Protein 8KDK (pdb70)

Radius of gyration: 38.36 Å; Cα contacts (8 Å, |Δi|>4): 3459; chains: 4; bounding box: 87×70×112 Å

InterPro domains:
  IPR004839 Aminotransferase, class I/classII, large domain [PF00155] (75-392)
  IPR015421 Pyridoxal phosphate-dependent transferase, major domain [G3DSA:3.40.640.10] (27-411)
  IPR015424 Pyridoxal phosphate-dependent transferase [SSF53383] (36-406)
  IPR050881 LL-diaminopimelate aminotransferase [PTHR42832] (30-378)

B-factor: mean 20.49, std 7.6, range [6.84, 66.03]

Foldseek 3Di:
DDACLVVCCVVQDDPDDRDDDVVSVLNNPADPPDGFHEFADLFASVFFDVLLVVLLVVCPVPPAFDFDPDLQADPLLQVLFCVLVCVLQVFDPPAQKGKGKWFAACVLVVLLLLLLLCVVDDDDAEEEEEEFVADDNCVSQVVNHHHYFYFYWDLVDQATDDQVSVVVSCVVCVVVVHQHAEYEAEQLTPPSRHQHDLNNLLSVLVVCVVSVHAYEYEDAQQLQFAPPDDHNRSNRSCVVVPNAQRYKYKYAVVLGSNNVRRMIMIMHHPVSVVCSSPPSSDHSSSSSSSSSVLSVDCVSVVVSNVLSNQLNVLVVLLVVLCVQLADFDKDNSRSGSKIKTFFAAQDAQVVLQSQCCNQQSYHWHFSNRPVHGGMTMGGRRYDCVHRVVSSVSSNPGDTCRRPHD/DLVVLVVVADPPDAFAEQADLFQPDDFDPLLVVLLVVCPVPPAFDFDPDLQFDVLLQVLVVVLVCVLLVADPDDQKGKGKWFAAVLVLVLLLLLLQCVVDDDDAAEEEEEAPADDSCVSCVVNHHHYFYFYWDLVDQATDDQVSVVVSVVVCVVVVHQHAEYEAEQLTPPSNHAHDLVRLLSVLVVCVVSVHAYEYECQQVLQFAPVDHHNRSNRSCVVVPSAQRYKYWYAPVLRSNVPRNMIMMIHRVVSVVCSSCPRCNVPDTHGSSSSSSSVSSLSVDVVNVVVSNVQSNQLNVLQVLLVVLCVQQADWDKDNSRSGSKIKTFFAAPDAQVRLQSQLCNQQSYHWHFSNRVVRGRMTMGGRRYDCVSSVVSSVSSNPGDTCSRPHPDDD/DDACLVVCCVPQDDPDDRDDDVVSVLSNVADPPDGFHEFADLFASVFFDPLLVVLLVVCPPPPAFDQDPDLQADPLLQVLQCVLVCVLLVFDPPAQKGKGKWFAACVLVVLLLLLLLCVVDDDDAEEEEEAAVADDNCVSCVVNHHHYFYFYWDLVDQATDDLVSVVVSVVVCVVVVHQHAEYEAEQLTPPSRHQHDLNNLLSVLVVCVVSVHAYEYEDAQQLQFAPPDHHNRSNRSCVVVPNAQRYKYKYDVVLGSNNVRRMIMIIHHPVSVVCSSPPSSDHSSSSSSSVSVLSVDCVSVVVSNVLSNQLNVLVVLLVVLCVQQADWDKDNSRSGSKIKTFFAAQDAQVVLQSQCCNQQSYHWHFSNRVVRGGMTMGGRRYDCVHRVVSSVSSNPGDTCSRHHDDDDDDD/DLVVLVVPADPPAAFAEQADLFQPDDFPPLLVVLLVVCPVPPAFDFDPDLLFDVLLQVLQVVLVCVLLVADPDDQKGKGKWFAAVLVVVLLLLLLQCVVDDDDAAAEEEAAPADDSCVSQVVSRHHYFYFYWDLVDQATDDLVSVVVSCVVCVVVVHQHAEYEAEQLTPPSRHAHDLVNLLSVLVVCVVSVHAYEYECAQQLQFAPVDHHNRSNRSCVVVPSAQRYKYWYAPVLRNNVPRNMIMMMHRPVSVCCSSCPRCNVPDTHGSSSSSSSVSSLSVDPVNVVVSNVLSNQLNVLQVLLVVLCVQQADWDKDNSRRGSKIKTFFAAQDALVRLQSQLCNQQSYHWHFSNRVVRGRMTMGGRRYDCVSSVVSSVSSNPRHTCSRPHDDHPPDD

Nearest PDB structures (foldseek):
  8kdk-assembly1_D  TM=1.002E+00  e=2.020E-85  Streptomyces caelestis
  8kdk-assembly1_A  TM=9.936E-01  e=7.874E-76  Streptomyces caelestis
  8kdl-assembly1_A  TM=9.633E-01  e=4.093E-44  Streptomyces lincolnensis
  1ynu-assembly1_A  TM=7.613E-01  e=6.357E-19  Malus domestica
  3piu-assembly1_A-2  TM=7.543E-01  e=3.228E-19  Malus domestica

Structure (mmCIF, N/CA/C/O backbone):
data_8KDK
#
_entry.id   8KDK
#
_cell.length_a   75.391
_cell.length_b   102.700
_cell.length_c   102.954
_cell.angle_alpha   90.000
_cell.angle_beta   92.440
_cell.angle_gamma   90.000
#
_symmetry.space_group_name_H-M   'P 1 21 1'
#
loop_
_entity.id
_entity.type
_entity.pdbx_description
1 polymer CcbF
2 water water
#
loop_
_atom_site.group_PDB
_atom_site.id
_atom_site.type_symbol
_atom_site.label_atom_id
_atom_site.label_alt_id
_atom_site.label_comp_id
_atom_site.label_asym_id
_atom_site.label_entity_id
_atom_site.label_seq_id
_atom_site.pdbx_PDB_ins_code
_atom_site.Cartn_x
_atom_site.Cartn_y
_atom_site.Cartn_z
_atom_site.occupancy
_atom_site.B_iso_or_equiv
_atom_site.auth_seq_id
_atom_site.auth_comp_id
_atom_site.auth_asym_id
_atom_site.auth_atom_id
_atom_site.pdbx_PDB_model_num
ATOM 1 N N . ALA A 1 6 ? -12.36800 26.80500 -7.33800 1.000 32.55000 6 ALA D N 1
ATOM 2 C CA . ALA A 1 6 ? -12.97800 27.48100 -6.19300 1.000 37.61000 6 ALA D CA 1
ATOM 3 C C . ALA A 1 6 ? -14.44800 27.05800 -5.96900 1.000 35.11000 6 ALA D C 1
ATOM 4 O O . ALA A 1 6 ? -15.13900 27.57200 -5.08100 1.000 29.90000 6 ALA D O 1
ATOM 6 N N . VAL A 1 7 ? -14.91200 26.11300 -6.77500 1.000 28.65000 7 VAL D N 1
ATOM 7 C CA . VAL A 1 7 ? -16.30700 25.68300 -6.76300 1.000 20.28000 7 VAL D CA 1
ATOM 8 C C . VAL A 1 7 ? -16.43500 24.47600 -5.84900 1.000 23.17000 7 VAL D C 1
ATOM 9 O O . VAL A 1 7 ? -15.68900 23.50100 -5.99900 1.000 24.59000 7 VAL D O 1
ATOM 13 N N . ASP A 1 8 ? -17.39300 24.52400 -4.92800 1.000 20.80000 8 ASP D N 1
ATOM 14 C CA . ASP A 1 8 ? -17.53800 23.49700 -3.91400 1.000 18.42000 8 ASP D CA 1
ATOM 15 C C . ASP A 1 8 ? -18.83800 22.72700 -4.11400 1.000 20.31000 8 ASP D C 1
ATOM 16 O O . ASP A 1 8 ? -19.50900 22.85000 -5.14000 1.000 21.14000 8 ASP D O 1
ATOM 21 N N . ASP A 1 9 ? -19.20600 21.94600 -3.09700 1.000 19.18000 9 ASP D N 1
ATOM 22 C CA . ASP A 1 9 ? -20.29900 20.98700 -3.16200 1.000 15.71000 9 ASP D CA 1
ATOM 23 C C . ASP A 1 9 ? -21.48600 21.35900 -2.28200 1.000 20.79000 9 ASP D C 1
ATOM 24 O O . ASP A 1 9 ? -22.45000 20.58100 -2.21800 1.000 19.27000 9 ASP D O 1
ATOM 29 N N . TRP A 1 10 ? -21.43600 22.49100 -1.56500 1.000 16.35000 10 TRP D N 1
ATOM 30 C CA . TRP A 1 10 ? -22.42300 22.71000 -0.51000 1.000 18.35000 10 TRP D CA 1
ATOM 31 C C . TRP A 1 10 ? -23.84500 22.79700 -1.06600 1.000 18.85000 10 TRP D C 1
ATOM 32 O O . TRP A 1 10 ? -24.77600 22.23300 -0.48000 1.000 17.80000 10 TRP D O 1
ATOM 43 N N . SER A 1 11 ? -24.05100 23.51500 -2.17600 1.000 19.43000 11 SER D N 1
ATOM 44 C CA . SER A 1 11 ? -25.42400 23.67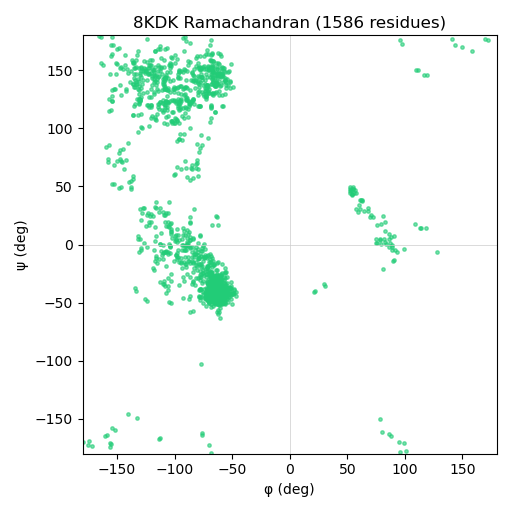500 -2.65600 1.000 15.50000 11 SER D CA 1
ATOM 45 C C . SER A 1 11 ? -26.03800 22.32400 -2.98800 1.000 19.46000 11 SER D C 1
ATOM 46 O O . SER A 1 11 ? -27.21000 22.07000 -2.69000 1.000 17.38000 11 SER D O 1
ATOM 49 N N . THR A 1 12 ? -25.24600 21.43900 -3.57800 1.000 14.87000 12 THR D N 1
ATOM 50 C CA . THR A 1 12 ? -25.73700 20.11400 -3.94600 1.000 15.99000 12 THR D CA 1
ATOM 51 C C . THR A 1 12 ? -25.91700 19.22400 -2.72400 1.000 15.52000 12 THR D C 1
ATOM 52 O O . THR A 1 12 ? -26.91300 18.49400 -2.61800 1.000 14.61000 12 THR D O 1
ATOM 56 N N . LEU A 1 13 ? -24.97400 19.27200 -1.78000 1.000 16.46000 13 LEU D N 1
ATOM 57 C CA . LEU A 1 13 ? -25.14100 18.48800 -0.56100 1.000 15.69000 13 LEU D CA 1
ATOM 58 C C . LEU A 1 13 ? -26.39800 18.90700 0.18300 1.000 17.27000 13 LEU D C 1
ATOM 59 O O . LEU A 1 13 ? -27.15400 18.06100 0.66900 1.000 17.18000 13 LEU D O 1
ATOM 64 N N . ARG A 1 14 ? -26.64100 20.21400 0.28200 1.000 18.40000 14 ARG D N 1
ATOM 65 C CA . ARG A 1 14 ? -27.87800 20.68300 0.88800 1.000 20.29000 14 ARG D CA 1
ATOM 66 C C . ARG A 1 14 ? -29.09900 20.09600 0.18100 1.000 19.74000 14 ARG D C 1
ATOM 67 O O . ARG A 1 14 ? -30.07100 19.69300 0.83400 1.000 17.36000 14 ARG D O 1
ATOM 75 N N . ARG A 1 15 ? -29.06600 20.03600 -1.15500 1.000 14.80000 15 ARG D N 1
ATOM 76 C CA . ARG A 1 15 ? -30.23500 19.56500 -1.89200 1.000 13.44000 15 ARG D CA 1
ATOM 77 C C . ARG A 1 15 ? -30.50300 18.08000 -1.67200 1.000 15.75000 15 ARG D C 1
ATOM 78 O O . ARG A 1 15 ? -31.67300 17.66300 -1.66100 1.000 17.54000 15 ARG D O 1
ATOM 86 N N . ILE A 1 16 ? -29.45400 17.27700 -1.46800 1.000 15.81000 16 ILE D N 1
ATOM 87 C CA . ILE A 1 16 ? -29.59600 15.82400 -1.40700 1.000 10.47000 16 ILE D CA 1
ATOM 88 C C . ILE A 1 16 ? -29.43700 15.26000 0.00500 1.000 17.56000 16 ILE D C 1
ATOM 89 O O . ILE A 1 16 ? -29.67400 14.05300 0.19800 1.000 14.32000 16 ILE D O 1
ATOM 94 N N . ALA A 1 17 ? -29.05900 16.08000 1.00300 1.000 12.68000 17 ALA D N 1
ATOM 95 C CA . ALA A 1 17 ? -28.79900 15.55500 2.34100 1.000 12.11000 17 ALA D CA 1
ATOM 96 C C . ALA A 1 17 ? -29.49700 16.26600 3.49800 1.000 20.25000 17 ALA D C 1
ATOM 97 O O . ALA A 1 17 ? -29.38700 15.79400 4.63500 1.000 19.18000 17 ALA D O 1
ATOM 99 N N . ILE A 1 18 ? -30.21200 17.36300 3.26700 1.000 18.14000 18 ILE D N 1
ATOM 100 C CA . ILE A 1 18 ? -30.77700 18.15800 4.35800 1.000 13.58000 18 ILE D CA 1
ATOM 101 C C . ILE A 1 18 ? -32.29800 18.08900 4.29300 1.000 13.04000 18 ILE D C 1
ATOM 102 O O . ILE A 1 18 ? -32.88200 18.33400 3.23700 1.000 18.31000 18 ILE D O 1
ATOM 107 N N . ASP A 1 19 ? -32.94100 17.81600 5.42700 1.000 15.34000 19 ASP D N 1
ATOM 108 C CA . ASP A 1 19 ? -34.39700 17.68000 5.45800 1.000 14.74000 19 ASP D CA 1
ATOM 109 C C . ASP A 1 19 ? -34.90400 17.99700 6.86100 1.000 21.94000 19 ASP D C 1
ATOM 110 O O . ASP A 1 19 ? -34.13500 18.02000 7.82500 1.000 24.61000 19 ASP D O 1
ATOM 115 N N . ALA A 1 20 ? -36.21800 18.23800 6.96700 1.000 21.63000 20 ALA D N 1
ATOM 116 C CA . ALA A 1 20 ? -36.86900 18.56100 8.23900 1.000 20.75000 20 ALA D CA 1
ATOM 117 C C . ALA A 1 20 ? -37.07200 17.34800 9.14200 1.000 23.13000 20 ALA D C 1
ATOM 118 O O . ALA A 1 20 ? -37.52300 17.50100 10.28600 1.000 27.51000 20 ALA D O 1
ATOM 120 N N . VAL A 1 21 ? -36.76600 16.15200 8.66700 1.000 20.45000 21 VAL D N 1
ATOM 121 C CA . VAL A 1 21 ? -36.83400 14.96100 9.49500 1.000 17.50000 21 VAL D CA 1
ATOM 122 C C . VAL A 1 21 ? -35.45500 14.32200 9.43700 1.000 20.19000 21 VAL D C 1
ATOM 123 O O . VAL A 1 21 ? -34.59300 14.78700 8.68300 1.000 17.72000 21 VAL D O 1
ATOM 127 N N . SER A 1 22 ? -35.25100 13.23800 10.18900 1.000 20.13000 22 SER D N 1
ATOM 128 C CA . SER A 1 22 ? -33.94600 12.58400 10.21600 1.000 20.28000 22 SER D CA 1
ATOM 129 C C . SER A 1 22 ? -33.58600 12.07900 8.83100 1.000 20.84000 22 SER D C 1
ATOM 130 O O . SER A 1 22 ? -34.40600 11.45300 8.14800 1.000 22.02000 22 SER D O 1
ATOM 133 N N . THR A 1 23 ? -32.36500 12.37100 8.39800 1.000 14.90000 23 THR D N 1
ATOM 134 C CA . THR A 1 23 ? -31.94600 11.93500 7.07800 1.000 13.64000 23 THR D CA 1
ATOM 135 C C . THR A 1 23 ? -31.21700 10.60700 7.12700 1.000 17.52000 23 THR D C 1
ATOM 136 O O . THR A 1 23 ? -30.84100 10.08500 6.07500 1.000 16.34000 23 THR D O 1
ATOM 140 N N . GLY A 1 24 ? -31.05400 10.03000 8.31200 1.000 15.59000 24 GLY D N 1
ATOM 141 C CA . GLY A 1 24 ? -30.32000 8.78400 8.40700 1.000 19.74000 24 GLY D CA 1
ATOM 142 C C . GLY A 1 24 ? -29.48400 8.67500 9.66000 1.000 17.06000 24 GLY D C 1
ATOM 143 O O . GLY A 1 24 ? -29.33700 9.64600 10.41000 1.000 15.16000 24 GLY D O 1
ATOM 144 N N . ARG A 1 25 ? -28.91900 7.49900 9.89000 1.000 13.48000 25 ARG D N 1
ATOM 145 C CA . ARG A 1 25 ? -28.18600 7.24400 11.12300 1.000 16.57000 25 ARG D CA 1
ATOM 146 C C . ARG A 1 25 ? -26.69300 7.47700 10.97600 1.000 18.85000 25 ARG D C 1
ATOM 147 O O . ARG A 1 25 ? -25.98900 7.52100 11.99200 1.000 21.95000 25 ARG D O 1
ATOM 155 N N . ASN A 1 26 ? -26.20500 7.64400 9.75100 1.000 20.32000 26 ASN D N 1
ATOM 156 C CA . ASN A 1 26 ? -24.78100 7.85600 9.53100 1.000 24.92000 26 ASN D CA 1
ATOM 157 C C . ASN A 1 26 ? -24.34700 9.17200 10.17300 1.000 22.88000 26 ASN D C 1
ATOM 158 O O . ASN A 1 26 ? -25.06700 10.17400 10.08500 1.000 20.81000 26 ASN D O 1
ATOM 160 N N . PRO A 1 27 ? -23.18600 9.20500 10.82800 1.000 21.05000 27 PRO D N 1
ATOM 161 C CA . PRO A 1 27 ? -22.76100 10.43600 11.51700 1.000 22.61000 27 PRO D CA 1
ATOM 162 C C . PRO A 1 27 ? -22.54600 11.62200 10.59100 1.000 19.73000 27 PRO D C 1
ATOM 163 O O . PRO A 1 27 ? -22.78500 12.76800 10.99900 1.000 19.53000 27 PRO D O 1
ATOM 167 N N . GLU A 1 28 ? -22.06600 11.38600 9.37300 1.000 18.54000 28 GLU D N 1
ATOM 168 C CA . GLU A 1 28 ? -21.75600 12.48000 8.45800 1.000 17.77000 28 GLU D CA 1
ATOM 169 C C . GLU A 1 28 ? -22.98800 13.31800 8.14400 1.000 16.41000 28 GLU D C 1
ATOM 170 O O . GLU A 1 28 ? -22.86600 14.51200 7.84700 1.000 16.27000 28 GLU D O 1
ATOM 176 N N . LEU A 1 29 ? -24.17900 12.71300 8.18800 1.000 14.59000 29 LEU D N 1
ATOM 177 C CA . LEU A 1 29 ? -25.40500 13.46400 7.95600 1.000 16.86000 29 LEU D CA 1
ATOM 178 C C . LEU A 1 29 ? -25.67100 14.48900 9.05500 1.000 18.97000 29 LEU D C 1
ATOM 179 O O . LEU A 1 29 ? -26.26200 15.53900 8.78300 1.000 17.42000 29 LEU D O 1
ATOM 184 N N . LYS A 1 30 ? -25.27400 14.20500 10.30500 1.000 17.01000 30 LYS D N 1
ATOM 185 C CA . LYS A 1 30 ? -25.38200 15.22600 11.34300 1.000 22.23000 30 LYS D CA 1
ATOM 186 C C . LYS A 1 30 ? -24.35600 16.32700 11.13300 1.000 18.18000 30 LYS D C 1
ATOM 187 O O . LYS A 1 30 ? -24.64800 17.50600 11.36100 1.000 21.17000 30 LYS D O 1
ATOM 193 N N . TRP A 1 31 ? -23.13000 15.96000 10.75300 1.000 17.21000 31 TRP D N 1
ATOM 194 C CA . TRP A 1 31 ? -22.11300 16.97200 10.47700 1.000 16.38000 31 TRP D CA 1
ATOM 195 C C . TRP A 1 31 ? -22.58000 17.92000 9.37100 1.000 18.63000 31 TRP D C 1
ATOM 196 O O . TRP A 1 31 ? -22.41700 19.14000 9.47400 1.000 18.70000 31 TRP D O 1
ATOM 207 N N . LEU A 1 32 ? -23.16900 17.37000 8.30500 1.000 20.05000 32 LEU D N 1
ATOM 208 C CA . LEU A 1 32 ? -23.68700 18.20000 7.21600 1.000 16.73000 32 LEU D CA 1
ATOM 209 C C . LEU A 1 32 ? -24.81200 19.10800 7.69700 1.000 18.64000 32 LEU D C 1
ATOM 210 O O . LEU A 1 32 ? -24.88500 20.27700 7.30700 1.000 20.27000 32 LEU D O 1
ATOM 215 N N . ALA A 1 33 ? -25.71000 18.58100 8.53100 1.000 18.33000 33 ALA D N 1
ATOM 216 C CA . ALA A 1 33 ? -26.81800 19.37900 9.04900 1.000 20.36000 33 ALA D CA 1
ATOM 217 C C . ALA A 1 33 ? -26.32200 20.54900 9.87800 1.000 29.26000 33 ALA D C 1
ATOM 218 O O . ALA A 1 33 ? -26.96500 21.60200 9.91300 1.000 28.44000 33 ALA D O 1
ATOM 220 N N . ASP A 1 34 ? -25.18500 20.38400 10.54400 1.000 26.67000 34 ASP D N 1
ATOM 221 C CA . ASP A 1 34 ? -24.59400 21.42400 11.37100 1.000 24.41000 34 ASP D CA 1
ATOM 222 C C . ASP A 1 34 ? -23.57900 22.27200 10.62300 1.000 26.31000 34 ASP D C 1
ATOM 223 O O . ASP A 1 34 ? -22.94800 23.13300 11.23600 1.000 29.14000 34 ASP D O 1
ATOM 228 N N . HIS A 1 35 ? -23.41300 22.05800 9.32400 1.000 23.40000 35 HIS D N 1
ATOM 229 C CA . HIS A 1 35 ? -22.38300 22.76900 8.57400 1.000 25.47000 35 HIS D CA 1
ATOM 230 C C . HIS A 1 35 ? -22.77800 24.23300 8.37800 1.000 31.35000 35 HIS D C 1
ATOM 231 O O . HIS A 1 35 ? -23.91000 24.51200 7.96300 1.000 30.05000 35 HIS D O 1
ATOM 238 N N . PRO A 1 36 ? -21.89200 25.18600 8.68200 1.000 29.36000 36 PRO D N 1
ATOM 239 C CA . PRO A 1 36 ? -22.22800 26.61400 8.52200 1.000 34.03000 36 PRO D CA 1
ATOM 240 C C . PRO A 1 36 ? -22.61600 26.96700 7.09400 1.000 38.02000 36 PRO D C 1
ATOM 241 O O . PRO A 1 36 ? -21.81300 26.83900 6.16500 1.000 39.59000 36 PRO D O 1
ATOM 245 N N . GLU A 1 37 ? -23.85000 27.44600 6.92800 1.000 41.21000 37 GLU D N 1
ATOM 246 C CA . GLU A 1 37 ? -24.31700 27.87800 5.61600 1.000 41.45000 37 GLU D CA 1
ATOM 247 C C . GLU A 1 37 ? -23.47100 29.03800 5.10500 1.000 42.78000 37 GLU D C 1
ATOM 248 O O . GLU A 1 37 ? -23.00400 29.88200 5.87300 1.000 50.30000 37 GLU D O 1
ATOM 250 N N . GLY A 1 38 ? -23.27000 29.06900 3.79300 1.000 43.39000 38 GLY D N 1
ATOM 251 C CA . GLY A 1 38 ? -22.44800 30.08700 3.18200 1.000 43.97000 38 GLY D CA 1
ATOM 252 C C . GLY A 1 38 ? -20.96100 29.81800 3.21400 1.000 47.03000 38 GLY D C 1
ATOM 253 O O . GLY A 1 38 ? -20.18700 30.66600 2.75200 1.000 45.23000 38 GLY D O 1
ATOM 254 N N . THR A 1 39 ? -20.53300 28.67400 3.74700 1.000 40.85000 39 THR D N 1
ATOM 255 C CA . THR A 1 39 ? -19.12500 28.32300 3.77500 1.000 40.22000 39 THR D CA 1
ATOM 256 C C . THR A 1 39 ? -18.90200 27.05300 2.96200 1.000 35.60000 39 THR D C 1
ATOM 257 O O . THR A 1 39 ? -19.79900 26.20600 2.87800 1.000 32.41000 39 THR D O 1
ATOM 261 N N . PRO A 1 40 ? -17.72500 26.89200 2.35200 1.000 33.31000 40 PRO D N 1
ATOM 262 C CA . PRO A 1 40 ? -17.53000 25.77200 1.42300 1.000 26.25000 40 PRO D CA 1
ATOM 263 C C . PRO A 1 40 ? -17.56600 24.41200 2.11100 1.000 22.01000 40 PRO D C 1
ATOM 264 O O . PRO A 1 40 ? -17.20900 24.24800 3.28200 1.000 23.93000 40 PRO D O 1
ATOM 268 N N . ALA A 1 41 ? -18.02100 23.42400 1.35400 1.000 20.84000 41 ALA D N 1
ATOM 269 C CA . ALA A 1 41 ? -18.01500 22.03800 1.78500 1.000 16.57000 41 ALA D CA 1
ATOM 270 C C . ALA A 1 41 ? -17.67600 21.17700 0.57800 1.000 16.61000 41 ALA D C 1
ATOM 271 O O . ALA A 1 41 ? -18.21700 21.39800 -0.50700 1.000 23.86000 41 ALA D O 1
ATOM 273 N N . TYR A 1 42 ? -16.75800 20.22500 0.75300 1.000 15.06000 42 TYR D N 1
ATOM 274 C CA . TYR A 1 42 ? -16.31500 19.34000 -0.31900 1.000 15.36000 42 TYR D CA 1
ATOM 275 C C . TYR A 1 42 ? -16.55700 17.90600 0.11000 1.000 18.49000 42 TYR D C 1
ATOM 276 O O . TYR A 1 42 ? -16.10600 17.50400 1.18200 1.000 19.88000 42 TYR D O 1
ATOM 285 N N . ALA A 1 43 ? -17.25500 17.13900 -0.72600 1.000 14.56000 43 ALA D N 1
ATOM 286 C CA . ALA A 1 43 ? -17.61100 15.76000 -0.41000 1.000 14.63000 43 ALA D CA 1
ATOM 287 C C . ALA A 1 43 ? -16.65200 14.81400 -1.11200 1.000 18.05000 43 ALA D C 1
ATOM 288 O O . ALA A 1 43 ? -16.71800 14.65200 -2.32900 1.000 16.82000 43 ALA D O 1
ATOM 290 N N . LEU A 1 44 ? -15.78000 14.15900 -0.34800 1.000 19.39000 44 LEU D N 1
ATOM 291 C CA . LEU A 1 44 ? -14.89700 13.15000 -0.91900 1.000 17.40000 44 LEU D CA 1
ATOM 292 C C . LEU A 1 44 ? -15.06400 11.79400 -0.23800 1.000 17.80000 44 LEU D C 1
ATOM 293 O O . LEU A 1 44 ? -14.21700 10.92000 -0.40200 1.000 19.77000 44 LEU D O 1
ATOM 298 N N . HIS A 1 45 ? -16.15600 11.60100 0.49400 1.000 19.01000 45 HIS D N 1
ATOM 299 C CA . HIS A 1 45 ? -16.37200 10.41000 1.30700 1.000 16.56000 45 HIS D CA 1
ATOM 300 C C . HIS A 1 45 ? -17.09800 9.29300 0.57000 1.000 24.41000 45 HIS D C 1
ATOM 301 O O . HIS A 1 45 ? -17.14200 8.15900 1.06900 1.000 26.44000 45 HIS D O 1
ATOM 308 N N . LEU A 1 46 ? -17.64300 9.56100 -0.61300 1.000 21.00000 46 LEU D N 1
ATOM 309 C CA . LEU A 1 46 ? -18.32200 8.53400 -1.38700 1.000 20.81000 46 LEU D CA 1
ATOM 310 C C . LEU A 1 46 ? -17.76600 8.52500 -2.80000 1.000 17.79000 46 LEU D C 1
ATOM 311 O O . LEU A 1 46 ? -17.29400 9.55200 -3.30400 1.000 21.93000 46 LEU D O 1
ATOM 316 N N . ALA A 1 47 ? -17.84000 7.35500 -3.44500 1.000 19.84000 47 ALA D N 1
ATOM 317 C CA . ALA A 1 47 ? -17.47300 7.23000 -4.85100 1.000 19.01000 47 ALA D CA 1
ATOM 318 C C . ALA A 1 47 ? -18.64700 7.71900 -5.69200 1.000 19.64000 47 ALA D C 1
ATOM 319 O O . ALA A 1 47 ? -19.35200 6.95300 -6.34500 1.000 21.32000 47 ALA D O 1
ATOM 321 N N . ASP A 1 48 ? -18.83500 9.02500 -5.67800 1.000 20.94000 48 ASP D N 1
ATOM 322 C CA . ASP A 1 48 ? -20.09200 9.62800 -6.09500 1.000 17.12000 48 ASP D CA 1
ATOM 323 C C . ASP A 1 48 ? -19.81500 11.08800 -6.44000 1.000 16.72000 48 ASP D C 1
ATOM 324 O O . ASP A 1 48 ? -19.97100 11.95600 -5.57100 1.000 20.47000 48 ASP D O 1
ATOM 329 N N . PRO A 1 49 ? -19.35700 11.40400 -7.65600 1.000 15.97000 49 PRO D N 1
ATOM 330 C CA . PRO A 1 49 ? -18.99200 12.79700 -7.97900 1.000 17.38000 49 PRO D CA 1
ATOM 331 C C . PRO A 1 49 ? -20.22900 13.68100 -8.01300 1.000 21.04000 49 PRO D C 1
ATOM 332 O O . PRO A 1 49 ? -21.12000 13.48200 -8.83900 1.000 23.76000 49 PRO D O 1
ATOM 336 N N . LEU A 1 50 ? -20.27600 14.67100 -7.12400 1.000 18.98000 50 LEU D N 1
ATOM 337 C CA . LEU A 1 50 ? -21.45000 15.53600 -7.05500 1.000 19.54000 50 LEU D CA 1
ATOM 338 C C . LEU A 1 50 ? -21.52400 16.53900 -8.20000 1.000 16.81000 50 LEU D C 1
ATOM 339 O O . LEU A 1 50 ? -22.56500 17.18600 -8.35500 1.000 17.40000 50 LEU D O 1
ATOM 344 N N . GLU A 1 51 ? -20.46900 16.68800 -8.99900 1.000 18.56000 51 GLU D N 1
ATOM 345 C CA . GLU A 1 51 ? -20.54900 17.58800 -10.14200 1.000 20.13000 51 GLU D CA 1
ATOM 346 C C . GLU A 1 51 ? -21.39600 17.02200 -11.27300 1.000 24.08000 51 GLU D C 1
ATOM 347 O O . GLU A 1 51 ? -21.69200 17.75200 -12.22000 1.000 22.96000 51 GLU D O 1
ATOM 353 N N . GLY A 1 52 ? -21.77000 15.75200 -11.21300 1.000 17.77000 52 GLY D N 1
ATOM 354 C CA . GLY A 1 52 ? -22.73700 15.20900 -12.15300 1.000 26.51000 52 GLY D CA 1
ATOM 355 C C . GLY A 1 52 ? -22.10200 14.41600 -13.28000 1.000 19.52000 52 GLY D C 1
ATOM 356 O O . GLY A 1 52 ? -20.88000 14.24800 -13.37200 1.000 24.16000 52 GLY D O 1
ATOM 357 N N . ALA A 1 53 ? -22.98100 13.94600 -14.17500 1.000 15.89000 53 ALA D N 1
ATOM 358 C CA . ALA A 1 53 ? -22.62700 13.06000 -15.27900 1.000 17.46000 53 ALA D CA 1
ATOM 359 C C . ALA A 1 53 ? -22.04100 13.83700 -16.45900 1.000 16.67000 53 ALA D C 1
ATOM 360 O O . ALA A 1 53 ? -22.22700 15.05100 -16.56400 1.000 17.14000 53 ALA D O 1
ATOM 362 N N . PRO A 1 54 ? -21.31400 13.15800 -17.35800 1.000 18.52000 54 PRO D N 1
ATOM 363 C CA . PRO A 1 54 ? -20.77400 13.84900 -18.54100 1.000 21.32000 54 PRO D CA 1
ATOM 364 C C . PRO A 1 54 ? -21.88000 14.46200 -19.37700 1.000 20.43000 54 PRO D C 1
ATOM 365 O O . PRO A 1 54 ? -22.98500 13.92700 -19.47900 1.000 19.75000 54 PRO D O 1
ATOM 369 N N . GLU A 1 55 ? -21.57100 15.60400 -19.98600 1.000 18.90000 55 GLU D N 1
ATOM 370 C CA . GLU A 1 55 ? -22.61400 16.34700 -20.68200 1.000 16.89000 55 GLU D CA 1
ATOM 371 C C . GLU A 1 55 ? -23.24000 15.51100 -21.79100 1.000 17.49000 55 GLU D C 1
ATOM 372 O O . GLU A 1 55 ? -24.45100 15.60300 -22.03700 1.000 19.34000 55 GLU D O 1
ATOM 378 N N . GLY A 1 56 ? -22.43100 14.69600 -22.47800 1.000 18.14000 56 GLY D N 1
ATOM 379 C CA . GLY A 1 56 ? -22.96300 13.88800 -23.56900 1.000 20.59000 56 GLY D CA 1
ATOM 380 C C . GLY A 1 56 ? -24.08600 12.95900 -23.13700 1.000 17.94000 56 GLY D C 1
ATOM 381 O O . GLY A 1 56 ? -25.04300 12.74000 -23.88400 1.000 20.10000 56 GLY D O 1
ATOM 382 N N . LEU A 1 57 ? -23.97700 12.39100 -21.93100 1.000 16.26000 57 LEU D N 1
ATOM 383 C CA . LEU A 1 57 ? -25.03700 11.53400 -21.40100 1.000 17.18000 57 LEU D CA 1
ATOM 384 C C . LEU A 1 57 ? -26.27600 12.34500 -21.02900 1.000 15.42000 57 LEU D C 1
ATOM 385 O O . LEU A 1 57 ? -27.39900 11.98500 -21.39300 1.000 16.98000 57 LEU D O 1
ATOM 390 N N . ARG A 1 58 ? -26.09500 13.44900 -20.30600 1.000 15.25000 58 ARG D N 1
ATOM 391 C CA . ARG A 1 58 ? -27.23900 14.27500 -19.95700 1.000 15.39000 58 ARG D CA 1
ATOM 392 C C . ARG A 1 58 ? -27.93600 14.83300 -21.19900 1.000 18.62000 58 ARG D C 1
ATOM 393 O O . ARG A 1 58 ? -29.16000 15.02900 -21.18700 1.000 17.61000 58 ARG D O 1
ATOM 401 N N . GLN A 1 59 ? -27.18400 15.06100 -22.28600 1.000 19.32000 59 GLN D N 1
ATOM 402 C CA . GLN A 1 59 ? -27.79500 15.57000 -23.51200 1.000 18.38000 59 GLN D CA 1
ATOM 403 C C . GLN A 1 59 ? -28.70600 14.52400 -24.14000 1.000 16.49000 59 GLN D C 1
ATOM 404 O O . GLN A 1 59 ? -29.76200 14.85700 -24.69400 1.000 15.54000 59 GLN D O 1
ATOM 410 N N . CYS A 1 60 ? -28.31600 13.25000 -24.05700 1.000 18.16000 60 CYS D N 1
ATOM 411 C CA . CYS A 1 60 ? -29.17300 12.18600 -24.56800 1.000 16.81000 60 CYS D CA 1
ATOM 412 C C . CYS A 1 60 ? -30.50100 12.15600 -23.83100 1.000 16.50000 60 CYS D C 1
ATOM 413 O O . CYS A 1 60 ? -31.56300 11.97300 -24.44200 1.000 20.11000 60 CYS D O 1
ATOM 416 N N . LEU A 1 61 ? -30.46300 12.34500 -22.51900 1.000 17.97000 61 LEU D N 1
ATOM 417 C CA . LEU A 1 61 ? -31.69500 12.38700 -21.74400 1.000 17.49000 61 LEU D CA 1
ATOM 418 C C . LEU A 1 61 ? -32.54000 13.59100 -22.12800 1.000 14.49000 61 LEU D C 1
ATOM 419 O O . LEU A 1 61 ? -33.75200 13.47200 -22.31300 1.000 14.99000 61 LEU D O 1
ATOM 424 N N . ARG A 1 62 ? -31.91500 14.76400 -22.22800 1.000 15.70000 62 ARG D N 1
ATOM 425 C CA . ARG A 1 62 ? -32.65100 15.98700 -22.55300 1.000 15.26000 62 ARG D CA 1
ATOM 426 C C . ARG A 1 62 ? -33.36200 15.87800 -23.89800 1.000 15.64000 62 ARG D C 1
ATOM 427 O O . ARG A 1 62 ? -34.54100 16.22700 -24.01900 1.000 15.69000 62 ARG D O 1
ATOM 435 N N . GLU A 1 63 ? -32.64800 15.43500 -24.93300 1.000 16.61000 63 GLU D N 1
ATOM 436 C CA . GLU A 1 63 ? -33.16700 15.46900 -26.30000 1.000 16.10000 63 GLU D CA 1
ATOM 437 C C . GLU A 1 63 ? -34.30200 14.48200 -26.53000 1.000 20.55000 63 GLU D C 1
ATOM 438 O O . GLU A 1 63 ? -35.03200 14.62600 -27.51600 1.000 19.70000 63 GLU D O 1
ATOM 444 N N . ALA A 1 64 ? -34.50300 13.52100 -25.63200 1.000 17.57000 64 ALA D N 1
ATOM 445 C CA . ALA A 1 64 ? -35.58600 12.55400 -25.73900 1.000 16.11000 64 ALA D CA 1
ATOM 446 C C . ALA A 1 64 ? -36.79000 12.92500 -24.87700 1.000 16.74000 64 ALA D C 1
ATOM 447 O O . ALA A 1 64 ? -37.71300 12.12000 -24.74800 1.000 16.26000 64 ALA D O 1
ATOM 449 N N . TRP A 1 65 ? -36.79700 14.12100 -24.28600 1.000 14.36000 65 TRP D N 1
ATOM 450 C CA . TRP A 1 65 ? -37.87200 14.50800 -23.37300 1.000 16.36000 65 TRP D CA 1
ATOM 451 C C . TRP A 1 65 ? -39.25800 14.41600 -24.01100 1.000 19.10000 65 TRP D C 1
ATOM 452 O O . TRP A 1 65 ? -40.25500 14.28000 -23.29400 1.000 17.21000 65 TRP D O 1
ATOM 463 N N . ASP A 1 66 ? -39.34700 14.48700 -25.33800 1.000 15.22000 66 ASP D N 1
ATOM 464 C CA . ASP A 1 66 ? -40.62600 14.49700 -26.03100 1.000 18.69000 66 ASP D CA 1
ATOM 465 C C . ASP A 1 66 ? -41.00400 13.13400 -26.58500 1.000 20.08000 66 ASP D C 1
ATOM 466 O O . ASP A 1 66 ? -42.00200 13.02600 -27.31000 1.000 21.91000 66 ASP D O 1
ATOM 471 N N . GLU A 1 67 ? -40.21100 12.05400 -26.24800 1.000 20.20000 67 GLU D N 1
ATOM 472 C CA . GLU A 1 67 ? -40.49100 10.71400 -26.72900 1.000 19.72000 67 GLU D CA 1
ATOM 473 C C . GLU A 1 67 ? -41.27700 9.91500 -25.68400 1.000 18.84000 67 GLU D C 1
ATOM 474 O O . GLU A 1 67 ? -41.15700 10.16300 -24.48600 1.000 17.01000 67 GLU D O 1
ATOM 480 N N . PRO A 1 68 ? -42.11900 8.97000 -26.09400 1.000 18.24000 68 PRO D N 1
ATOM 481 C CA . PRO A 1 68 ? -42.94600 8.20200 -25.13000 1.000 16.04000 68 PRO D CA 1
ATOM 482 C C . PRO A 1 68 ? -42.16900 7.09500 -24.42500 1.000 18.25000 68 PRO D C 1
ATOM 483 O O . PRO A 1 68 ? -42.27700 5.91200 -24.72400 1.000 18.92000 68 PRO D O 1
ATOM 487 N N . LEU A 1 69 ? -41.39600 7.49900 -23.41600 1.000 15.15000 69 LEU D N 1
ATOM 488 C CA . LEU A 1 69 ? -40.49300 6.61300 -22.68500 1.000 14.26000 69 LEU D CA 1
ATOM 489 C C . LEU A 1 69 ? -40.85500 6.52400 -21.20800 1.000 14.53000 69 LEU D C 1
ATOM 490 O O . LEU A 1 69 ? -39.99200 6.21900 -20.37000 1.000 14.56000 69 LEU D O 1
ATOM 495 N N . ASP A 1 70 ? -42.10500 6.78100 -20.85900 1.000 13.71000 70 ASP D N 1
ATOM 496 C CA . ASP A 1 70 ? -42.46300 6.84600 -19.44900 1.000 14.70000 70 ASP D CA 1
ATOM 497 C C . ASP A 1 70 ? -43.20100 5.61600 -18.96300 1.000 14.43000 70 ASP D C 1
ATOM 498 O O . ASP A 1 70 ? -43.51400 5.54400 -17.77400 1.000 13.00000 70 ASP D O 1
ATOM 503 N N . SER A 1 71 ? -43.48000 4.65200 -19.84500 1.000 13.24000 71 SER D N 1
ATOM 504 C CA . SER A 1 71 ? -44.31100 3.50500 -19.50400 1.000 14.20000 71 SER D CA 1
ATOM 505 C C . SER A 1 71 ? -43.46900 2.35100 -18.97300 1.000 14.12000 71 SER D C 1
ATOM 506 O O . SER A 1 71 ? -42.24500 2.43600 -18.85900 1.000 15.39000 71 SER D O 1
ATOM 509 N N . TYR A 1 72 ? -44.14600 1.25700 -18.60300 1.000 15.48000 72 TYR D N 1
ATOM 510 C CA . TYR A 1 72 ? -43.45400 -0.00400 -18.36400 1.000 16.25000 72 TYR D CA 1
ATOM 511 C C . TYR A 1 72 ? -42.62200 -0.37000 -19.57600 1.000 19.68000 72 TYR D C 1
ATOM 512 O O . TYR A 1 72 ? -42.99900 -0.08200 -20.71400 1.000 18.48000 72 TYR D O 1
ATOM 521 N N . VAL A 1 73 ? -41.49900 -1.04100 -19.33500 1.000 18.07000 73 VAL D N 1
ATOM 522 C CA . VAL A 1 73 ? -40.70700 -1.63900 -20.40000 1.000 18.52000 73 VAL D CA 1
ATOM 523 C C . VAL A 1 73 ? -41.10900 -3.10200 -20.48300 1.000 17.21000 73 VAL D C 1
ATOM 524 O O . VAL A 1 73 ? -40.98300 -3.83500 -19.50100 1.000 19.30000 73 VAL D O 1
ATOM 528 N N . LEU A 1 74 ? -41.57700 -3.53000 -21.64500 1.000 18.14000 74 LEU D N 1
ATOM 529 C CA . LEU A 1 74 ? -42.23500 -4.82800 -21.75800 1.000 23.53000 74 LEU D CA 1
ATOM 530 C C . LEU A 1 74 ? -41.26900 -6.00000 -21.90500 1.000 26.05000 74 LEU D C 1
ATOM 531 O O . LEU A 1 74 ? -41.72400 -7.14600 -21.92700 1.000 30.01000 74 LEU D O 1
ATOM 536 N N . SER A 1 75 ? -39.96400 -5.76400 -22.00900 1.000 24.58000 75 SER D N 1
ATOM 537 C CA . SER A 1 75 ? -38.99300 -6.84600 -21.93600 1.000 25.88000 75 SER D CA 1
ATOM 538 C C . SER A 1 75 ? -38.37700 -6.82700 -20.55100 1.000 25.11000 75 SER D C 1
ATOM 539 O O . SER A 1 75 ? -37.83800 -5.80300 -20.12800 1.000 27.15000 75 SER D O 1
ATOM 542 N N . HIS A 1 76 ? -38.44900 -7.95600 -19.85100 1.000 27.63000 76 HIS D N 1
ATOM 543 C CA . HIS A 1 76 ? -37.89400 -8.02100 -18.51000 1.000 28.58000 76 HIS D CA 1
ATOM 544 C C . HIS A 1 76 ? -36.38200 -7.86600 -18.50900 1.000 26.71000 76 HIS D C 1
ATOM 545 O O . HIS A 1 76 ? -35.80600 -7.54400 -17.46600 1.000 23.74000 76 HIS D O 1
ATOM 552 N N . HIS A 1 77 ? -35.73800 -8.05300 -19.65100 1.000 20.94000 77 HIS D N 1
ATOM 553 C CA . HIS A 1 77 ? -34.29400 -7.92500 -19.74500 1.000 18.76000 77 HIS D CA 1
ATOM 554 C C . HIS A 1 77 ? -33.84700 -6.51200 -20.08000 1.000 18.69000 77 HIS D C 1
ATOM 555 O O . HIS A 1 77 ? -32.63700 -6.27500 -20.17800 1.000 17.29000 77 HIS D O 1
ATOM 562 N N . GLY A 1 78 ? -34.78200 -5.58100 -20.26300 1.000 20.12000 78 GLY D N 1
ATOM 563 C CA . GLY A 1 78 ? -34.46400 -4.21800 -20.65600 1.000 18.88000 78 GLY D CA 1
ATOM 564 C C . GLY A 1 78 ? -34.57400 -4.01400 -22.15500 1.000 18.31000 78 GLY D C 1
ATOM 565 O O . GLY A 1 78 ? -34.83700 -4.93600 -22.93000 1.000 19.67000 78 GLY D O 1
ATOM 566 N N . LEU A 1 79 ? -34.36700 -2.76200 -22.56900 1.000 15.55000 79 LEU D N 1
ATOM 567 C CA . LEU A 1 79 ? -34.40000 -2.42100 -23.98900 1.000 16.05000 79 LEU D CA 1
ATOM 568 C C . LEU A 1 79 ? -33.27300 -3.14300 -24.71600 1.000 19.05000 79 LEU D C 1
ATOM 569 O O . LEU A 1 79 ? -32.12300 -3.09400 -24.25600 1.000 16.17000 79 LEU D O 1
ATOM 574 N N . PRO A 1 80 ? -33.54800 -3.81400 -25.84400 1.000 16.16000 80 PRO D N 1
ATOM 575 C CA . PRO A 1 80 ? -32.45600 -4.48800 -26.56300 1.000 18.54000 80 PRO D CA 1
ATOM 576 C C . PRO A 1 80 ? -31.33800 -3.55000 -26.96500 1.000 15.98000 80 PRO D C 1
ATOM 577 O O . PRO A 1 80 ? -30.17400 -3.97100 -26.97600 1.000 18.11000 80 PRO D O 1
ATOM 581 N N . GLU A 1 81 ? -31.65200 -2.28900 -27.28300 1.000 16.40000 81 GLU D N 1
ATOM 582 C CA . GLU A 1 81 ? -30.60900 -1.36400 -27.70400 1.000 18.33000 81 GLU D CA 1
ATOM 583 C C . GLU A 1 81 ? -29.64300 -1.08100 -26.56500 1.000 15.40000 81 GLU D C 1
ATOM 584 O O . GLU A 1 81 ? -28.44600 -0.89000 -26.80300 1.000 12.65000 81 GLU D O 1
ATOM 590 N N . LEU A 1 82 ? -30.13900 -1.07500 -25.32500 1.000 16.49000 82 LEU D N 1
ATOM 591 C CA . LEU A 1 82 ? -29.25600 -0.88800 -24.18200 1.000 15.83000 82 LEU D CA 1
ATOM 592 C C . LEU A 1 82 ? -28.49800 -2.16700 -23.86000 1.000 14.88000 82 LEU D C 1
ATOM 593 O O . LEU A 1 82 ? -27.29800 -2.12900 -23.57700 1.000 14.95000 82 LEU D O 1
ATOM 598 N N . ARG A 1 83 ? -29.19300 -3.30800 -23.84900 1.000 13.48000 83 ARG D N 1
ATOM 599 C CA . ARG A 1 83 ? -28.51800 -4.57300 -23.59300 1.000 14.76000 83 ARG D CA 1
ATOM 600 C C . ARG A 1 83 ? -27.32800 -4.73200 -24.53000 1.000 17.95000 83 ARG D C 1
ATOM 601 O O . ARG A 1 83 ? -26.23000 -5.13200 -24.12000 1.000 16.32000 83 ARG D O 1
ATOM 609 N N . GLN A 1 84 ? -27.52600 -4.37600 -25.79500 1.000 15.94000 84 GLN D N 1
ATOM 610 C CA . GLN A 1 84 ? -26.48600 -4.57200 -26.79300 1.000 16.58000 84 GLN D CA 1
ATOM 611 C C . GLN A 1 84 ? -25.34500 -3.57700 -26.60700 1.000 15.85000 84 GLN D C 1
ATOM 612 O O . GLN A 1 84 ? -24.16500 -3.95700 -26.62600 1.000 17.17000 84 GLN D O 1
ATOM 618 N N . ALA A 1 85 ? -25.67700 -2.30600 -26.38000 1.000 16.28000 85 ALA D N 1
ATOM 619 C CA . ALA A 1 85 ? -24.63700 -1.29000 -26.25800 1.000 16.15000 85 ALA D CA 1
ATOM 620 C C . ALA A 1 85 ? -23.81200 -1.51600 -25.00400 1.000 18.29000 85 ALA D C 1
ATOM 621 O O . ALA A 1 85 ? -22.59600 -1.28100 -24.99400 1.000 14.92000 85 ALA D O 1
ATOM 623 N N . MET A 1 86 ? -24.46900 -1.98500 -23.94800 1.000 16.81000 86 MET D N 1
ATOM 624 C CA . MET A 1 86 ? -23.81000 -2.26900 -22.67500 1.000 18.88000 86 MET D CA 1
ATOM 625 C C . MET A 1 86 ? -22.86500 -3.45400 -22.79600 1.000 16.80000 86 MET D C 1
ATOM 626 O O . MET A 1 86 ? -21.69300 -3.37900 -22.41300 1.000 16.34000 86 MET D O 1
ATOM 631 N N . GLU A 1 87 ? -23.37300 -4.58500 -23.29300 1.000 14.22000 87 GLU D N 1
ATOM 632 C CA . GLU A 1 87 ? -22.50000 -5.73300 -23.48600 1.000 16.94000 87 GLU D CA 1
ATOM 633 C C . GLU A 1 87 ? -21.30100 -5.37600 -24.35600 1.000 17.46000 87 GLU D C 1
ATOM 634 O O . GLU A 1 87 ? -20.17300 -5.76000 -24.04500 1.000 18.26000 87 GLU D O 1
ATOM 640 N N . ARG A 1 88 ? -21.51800 -4.60600 -25.42600 1.000 18.79000 88 ARG D N 1
ATOM 641 C CA . ARG A 1 88 ? -20.41300 -4.16900 -26.27700 1.000 18.70000 88 ARG D CA 1
ATOM 642 C C . ARG A 1 88 ? -19.38300 -3.37300 -25.49500 1.000 17.39000 88 ARG D C 1
ATOM 643 O O . ARG A 1 88 ? -18.17200 -3.58700 -25.64100 1.000 19.47000 88 ARG D O 1
ATOM 651 N N . TRP A 1 89 ? -19.84300 -2.39500 -24.71400 1.000 15.62000 89 TRP D N 1
ATOM 652 C CA . TRP A 1 89 ? -18.91100 -1.50500 -24.03000 1.000 16.50000 89 TRP D CA 1
ATOM 653 C C . TRP A 1 89 ? -18.08700 -2.26000 -22.99200 1.000 16.33000 89 TRP D C 1
ATOM 654 O O . TRP A 1 89 ? -16.86200 -2.08400 -22.91700 1.000 15.67000 89 TRP D O 1
ATOM 665 N N . PHE A 1 90 ? -18.73700 -3.12900 -22.20200 1.000 15.89000 90 PHE D N 1
ATOM 666 C CA . PHE A 1 90 ? -18.02300 -3.88900 -21.18400 1.000 18.93000 90 PHE D CA 1
ATOM 667 C C . PHE A 1 90 ? -17.16100 -4.98500 -21.80300 1.000 15.14000 90 PHE D C 1
ATOM 668 O O . PHE A 1 90 ? -16.05800 -5.25400 -21.32100 1.000 17.48000 90 PHE D O 1
ATOM 676 N N . ALA A 1 91 ? -17.62500 -5.63500 -22.87200 1.000 16.92000 91 ALA D N 1
ATOM 677 C CA . ALA A 1 91 ? -16.81800 -6.71700 -23.42900 1.000 17.28000 91 ALA D CA 1
ATOM 678 C C . ALA A 1 91 ? -15.52700 -6.18200 -24.00300 1.000 15.27000 91 ALA D C 1
ATOM 679 O O . ALA A 1 91 ? -14.50200 -6.87100 -23.98800 1.000 17.64000 91 ALA D O 1
ATOM 681 N N . ASP A 1 92 ? -15.58500 -4.98500 -24.57900 1.000 16.66000 92 ASP D N 1
ATOM 682 C CA . ASP A 1 92 ? -14.38000 -4.32900 -25.07800 1.000 16.97000 92 ASP D CA 1
ATOM 683 C C . ASP A 1 92 ? -13.50500 -3.86300 -23.92600 1.000 20.08000 92 ASP D C 1
ATOM 684 O O . ASP A 1 92 ? -12.28400 -4.08700 -23.91400 1.000 19.08000 92 ASP D O 1
ATOM 689 N N . ASP A 1 93 ? -14.11900 -3.18700 -22.95600 1.000 16.59000 93 ASP D N 1
ATOM 690 C CA . ASP A 1 93 ? -13.37700 -2.69400 -21.79900 1.000 16.22000 93 ASP D CA 1
ATOM 691 C C . ASP A 1 93 ? -12.65000 -3.81500 -21.07300 1.000 16.40000 93 ASP D C 1
ATOM 692 O O . ASP A 1 93 ? -11.52500 -3.62800 -20.59200 1.000 16.97000 93 ASP D O 1
ATOM 697 N N . GLU A 1 94 ? -13.27100 -4.98600 -20.98600 1.000 15.08000 94 GLU D N 1
ATOM 698 C CA . GLU A 1 94 ? -12.75200 -6.12100 -20.23200 1.000 14.13000 94 GLU D CA 1
ATOM 699 C C . GLU A 1 94 ? -12.11400 -7.18800 -21.11700 1.000 16.73000 94 GLU D C 1
ATOM 700 O O . GLU A 1 94 ? -11.74400 -8.25000 -20.61700 1.000 14.39000 94 GLU D O 1
ATOM 706 N N . ASN A 1 95 ? -11.99800 -6.93900 -22.41600 1.000 18.41000 95 ASN D N 1
ATOM 707 C CA . ASN A 1 95 ? -11.39700 -7.89200 -23.34900 1.000 17.59000 95 ASN D CA 1
ATOM 708 C C . ASN A 1 95 ? -12.04300 -9.27900 -23.23700 1.000 20.12000 95 ASN D C 1
ATOM 709 O O . ASN A 1 95 ? -11.36800 -10.30800 -23.16300 1.000 21.86000 95 ASN D O 1
ATOM 714 N N . TRP A 1 96 ? -13.37400 -9.31300 -23.19200 1.000 15.20000 96 TRP D N 1
ATOM 715 C CA . TRP A 1 96 ? -14.04400 -10.61100 -23.20500 1.000 15.68000 96 TRP D CA 1
ATOM 716 C C . TRP A 1 96 ? -13.73400 -11.34900 -24.50700 1.000 18.68000 96 TRP D C 1
ATOM 717 O O . TRP A 1 96 ? -13.60800 -10.73000 -25.56300 1.000 18.70000 96 TRP D O 1
ATOM 728 N N . PRO A 1 97 ? -13.61300 -12.67000 -24.46800 1.000 19.61000 97 PRO D N 1
ATOM 729 C CA . PRO A 1 97 ? -13.47200 -13.41800 -25.71900 1.000 16.83000 97 PRO D CA 1
ATOM 730 C C . PRO A 1 97 ? -14.80400 -13.44500 -26.45700 1.000 18.24000 97 PRO D C 1
ATOM 731 O O . PRO A 1 97 ? -15.87300 -13.41700 -25.84800 1.000 16.80000 97 PRO D O 1
ATOM 735 N N . ARG A 1 98 ? -14.73200 -13.52200 -27.78700 1.000 20.59000 98 ARG D N 1
ATOM 736 C CA . ARG A 1 98 ? -15.96200 -13.58200 -28.56800 1.000 18.69000 98 ARG D CA 1
ATOM 737 C C . ARG A 1 98 ? -16.68600 -14.91500 -28.39000 1.000 20.54000 98 ARG D C 1
ATOM 738 O O . ARG A 1 98 ? -17.92300 -14.96100 -28.43300 1.000 15.13000 98 ARG D O 1
ATOM 746 N N . ARG A 1 99 ? -15.93800 -16.00100 -28.19800 1.000 16.31000 99 ARG D N 1
ATOM 747 C CA . ARG A 1 99 ? -16.50700 -17.32500 -28.01500 1.000 16.97000 99 ARG D CA 1
ATOM 748 C C . ARG A 1 99 ? -17.02500 -17.41000 -26.58400 1.000 20.59000 99 ARG D C 1
ATOM 749 O O . ARG A 1 99 ? -16.28400 -17.72500 -25.65400 1.000 21.76000 99 ARG D O 1
ATOM 757 N N . ARG A 1 100 ? -18.31200 -17.12400 -26.40500 1.000 19.22000 100 ARG D N 1
ATOM 758 C CA . ARG A 1 100 ? -18.95200 -17.14500 -25.09100 1.000 18.02000 100 ARG D CA 1
ATOM 759 C C . ARG A 1 100 ? -20.42500 -17.49100 -25.25000 1.000 19.56000 100 ARG D C 1
ATOM 760 O O . ARG A 1 100 ? -21.05200 -17.14300 -26.25700 1.000 22.81000 100 ARG D O 1
ATOM 768 N N . ARG A 1 101 ? -20.96700 -18.20300 -24.25100 1.000 17.16000 101 ARG D N 1
ATOM 769 C CA . ARG A 1 101 ? -22.38700 -18.51500 -24.16500 1.000 17.37000 101 ARG D CA 1
ATOM 770 C C . ARG A 1 101 ? -23.14600 -17.56200 -23.25000 1.000 17.76000 101 ARG D C 1
ATOM 771 O O . ARG A 1 101 ? -24.38000 -17.57400 -23.25700 1.000 20.57000 101 ARG D O 1
ATOM 779 N N . LEU A 1 102 ? -22.44200 -16.75700 -22.46100 1.000 18.88000 102 LEU D N 1
ATOM 780 C CA . LEU A 1 102 ? -23.09600 -15.85900 -21.52100 1.000 19.27000 102 LEU D CA 1
ATOM 781 C C . LEU A 1 102 ? -23.94200 -14.81900 -22.24600 1.000 18.36000 102 LEU D C 1
ATOM 782 O O . LEU A 1 102 ? -23.60400 -14.35100 -23.33700 1.000 21.27000 102 LEU D O 1
ATOM 787 N N . LEU A 1 103 ? -25.04700 -14.44000 -21.61900 1.000 14.81000 103 LEU D N 1
ATOM 788 C CA . LEU A 1 103 ? -25.94000 -13.42400 -22.15300 1.000 18.09000 103 LEU D CA 1
ATOM 789 C C . LEU A 1 103 ? -26.05800 -12.31700 -21.12100 1.000 16.84000 103 LEU D C 1
ATOM 790 O O . LEU A 1 103 ? -25.93800 -12.57100 -19.92100 1.000 18.42000 103 LEU D O 1
ATOM 795 N N . THR A 1 104 ? -26.32400 -11.10100 -21.59500 1.000 18.78000 104 THR D N 1
ATOM 796 C CA . THR A 1 104 ? -26.35600 -9.90200 -20.76500 1.000 16.02000 104 THR D CA 1
ATOM 797 C C . THR A 1 104 ? -27.77300 -9.35900 -20.64100 1.000 16.99000 104 THR D C 1
ATOM 798 O O . THR A 1 104 ? -28.48400 -9.22000 -21.64600 1.000 20.86000 104 THR D O 1
ATOM 802 N N . THR A 1 105 ? -28.17000 -9.04400 -19.40900 1.000 14.33000 105 THR D N 1
ATOM 803 C CA . THR A 1 105 ? -29.46600 -8.47000 -19.10600 1.000 15.83000 105 THR D CA 1
ATOM 804 C C . THR A 1 105 ? -29.23000 -7.15800 -18.36500 1.000 17.67000 105 THR D C 1
ATOM 805 O O . THR A 1 105 ? -28.19400 -6.96900 -17.72000 1.000 18.31000 105 THR D O 1
ATOM 809 N N . ALA A 1 106 ? -30.16200 -6.22900 -18.50500 1.000 13.70000 106 ALA D N 1
ATOM 810 C CA . ALA A 1 106 ? -30.00300 -4.90600 -17.91300 1.000 17.18000 106 ALA D CA 1
ATOM 811 C C . ALA A 1 106 ? -30.74200 -4.83600 -16.58600 1.000 14.60000 106 ALA D C 1
ATOM 812 O O . ALA A 1 106 ? -31.84100 -5.38600 -16.44800 1.000 16.85000 106 ALA D O 1
ATOM 814 N N . THR A 1 107 ? -30.15300 -4.12500 -15.62500 1.000 14.60000 107 THR D N 1
ATOM 815 C CA . THR A 1 107 ? -30.76000 -3.88300 -14.32300 1.000 15.76000 107 THR D CA 1
ATOM 816 C C . THR A 1 107 ? -30.96300 -2.38300 -14.13700 1.000 13.67000 107 THR D C 1
ATOM 817 O O . THR A 1 107 ? -30.13100 -1.57700 -14.56400 1.000 17.31000 107 THR D O 1
ATOM 821 N N . MET A 1 108 ? -32.08100 -2.00900 -13.50800 1.000 14.05000 108 MET D N 1
ATOM 822 C CA . MET A 1 108 ? -32.51200 -0.61800 -13.50500 1.000 14.11000 108 MET D CA 1
ATOM 823 C C . MET A 1 108 ? -32.70200 -0.04800 -12.10200 1.000 15.09000 108 MET D C 1
ATOM 824 O O . MET A 1 108 ? -33.05800 1.12800 -11.98000 1.000 18.21000 108 MET D O 1
ATOM 829 N N . THR A 1 109 ? -32.51300 -0.84100 -11.04000 1.000 14.77000 109 THR D N 1
ATOM 830 C CA . THR A 1 109 ? -32.67600 -0.33200 -9.68700 1.000 14.33000 109 THR D CA 1
ATOM 831 C C . THR A 1 109 ? -31.41200 -0.51100 -8.85600 1.000 13.00000 109 THR D C 1
ATOM 832 O O . THR A 1 109 ? -31.47600 -0.46400 -7.63200 1.000 15.03000 109 THR D O 1
ATOM 836 N N . GLY A 1 110 ? -30.26900 -0.70900 -9.49400 1.000 10.94000 110 GLY D N 1
ATOM 837 C CA . GLY A 1 110 ? -29.00400 -0.78000 -8.79300 1.000 14.14000 110 GLY D CA 1
ATOM 838 C C . GLY A 1 110 ? -28.45700 -2.19400 -8.79400 1.000 13.19000 110 GLY D C 1
ATOM 839 O O . GLY A 1 110 ? -29.20900 -3.17700 -8.84800 1.000 12.52000 110 GLY D O 1
ATOM 840 N N . THR A 1 111 ? -27.12100 -2.30700 -8.76100 1.000 13.55000 111 THR D N 1
ATOM 841 C CA . THR A 1 111 ? -26.55900 -3.65400 -8.71900 1.000 9.50000 111 THR D CA 1
ATOM 842 C C . THR A 1 111 ? -26.52100 -4.22500 -7.30200 1.000 12.47000 111 THR D C 1
ATOM 843 O O . THR A 1 111 ? -26.25800 -5.41700 -7.14800 1.000 11.06000 111 THR D O 1
ATOM 847 N N . GLY A 1 112 ? -26.81500 -3.43200 -6.27700 1.000 11.94000 112 GLY D N 1
ATOM 848 C CA . GLY A 1 112 ? -27.05300 -3.98200 -4.95600 1.000 12.72000 112 GLY D CA 1
ATOM 849 C C . GLY A 1 112 ? -28.25800 -4.90800 -4.97400 1.000 11.17000 112 GLY D C 1
ATOM 850 O O . GLY A 1 112 ? -28.17000 -6.11100 -4.66000 1.000 11.05000 112 GLY D O 1
ATOM 851 N N . PRO A 1 113 ? -29.41500 -4.35800 -5.34700 1.000 12.58000 113 PRO D N 1
ATOM 852 C CA . PRO A 1 113 ? -30.59200 -5.20700 -5.57300 1.000 11.20000 113 PRO D CA 1
ATOM 853 C C . PRO A 1 113 ? -30.35400 -6.33000 -6.56100 1.000 11.23000 113 PRO D C 1
ATOM 854 O O . PRO A 1 113 ? -30.89500 -7.42700 -6.38000 1.000 13.56000 113 PRO D O 1
ATOM 858 N N . ALA A 1 114 ? -29.57300 -6.08100 -7.61500 1.000 10.68000 114 ALA D N 1
ATOM 859 C CA . ALA A 1 114 ? -29.23500 -7.15100 -8.55100 1.000 12.69000 114 ALA D CA 1
ATOM 860 C C . ALA A 1 114 ? -28.49600 -8.28400 -7.84800 1.000 11.88000 114 ALA D C 1
ATOM 861 O O . ALA A 1 114 ? -28.84100 -9.45400 -8.03100 1.000 12.16000 114 ALA D O 1
ATOM 863 N N . MET A 1 115 ? -27.46600 -7.97800 -7.03500 1.000 8.26000 115 MET D N 1
ATOM 864 C CA . MET A 1 115 ? -26.79800 -9.12500 -6.42300 1.000 10.23000 115 MET D CA 1
ATOM 865 C C . MET A 1 115 ? -27.60700 -9.75400 -5.30500 1.000 12.82000 115 MET D C 1
ATOM 866 O O . MET A 1 115 ? -27.49300 -10.96800 -5.07300 1.000 12.87000 115 MET D O 1
ATOM 871 N N . TYR A 1 116 ? -28.47000 -8.99300 -4.64700 1.000 10.54000 116 TYR D N 1
ATOM 872 C CA . TYR A 1 116 ? -29.42200 -9.61500 -3.73000 1.000 13.15000 116 TYR D CA 1
ATOM 873 C C . TYR A 1 116 ? -30.26500 -10.66300 -4.45700 1.000 14.79000 116 TYR D C 1
ATOM 874 O O . TYR A 1 116 ? -30.35900 -11.81800 -4.02100 1.000 11.99000 116 TYR D O 1
ATOM 883 N N . ASP A 1 117 ? -30.82400 -10.30100 -5.61500 1.000 13.66000 117 ASP D N 1
ATOM 884 C CA . ASP A 1 117 ? -31.67100 -11.26400 -6.30800 1.000 13.88000 117 ASP D CA 1
ATOM 885 C C . ASP A 1 117 ? -30.88000 -12.36000 -7.01000 1.000 13.88000 117 ASP D C 1
ATOM 886 O O . ASP A 1 117 ? -31.42400 -13.45300 -7.20600 1.000 15.92000 117 ASP D O 1
ATOM 891 N N . LEU A 1 118 ? -29.60900 -12.12100 -7.36600 1.000 12.48000 118 LEU D N 1
ATOM 892 C CA . LEU A 1 118 ? -28.79300 -13.21100 -7.90000 1.000 15.00000 118 LEU D CA 1
ATOM 893 C C . LEU A 1 118 ? -28.46500 -14.22700 -6.81100 1.000 14.53000 118 LEU D C 1
ATOM 894 O O . LEU A 1 118 ? -28.44600 -15.43600 -7.07600 1.000 15.48000 118 LEU D O 1
ATOM 899 N N . LEU A 1 119 ? -28.22700 -13.76700 -5.57400 1.000 11.81000 119 LEU D N 1
ATOM 900 C CA . LEU A 1 119 ? -28.04500 -14.71900 -4.47600 1.000 12.76000 119 LEU D CA 1
ATOM 901 C C . LEU A 1 119 ? -29.30400 -15.55400 -4.26400 1.000 14.23000 119 LEU D C 1
ATOM 902 O O . LEU A 1 119 ? -29.21900 -16.77000 -4.01700 1.000 14.25000 119 LEU D O 1
ATOM 907 N N . ARG A 1 120 ? -30.48400 -14.93400 -4.39900 1.000 12.00000 120 ARG D N 1
ATOM 908 C CA . ARG A 1 120 ? -31.72000 -15.71400 -4.33300 1.000 14.38000 120 ARG D CA 1
ATOM 909 C C . ARG A 1 120 ? -31.84200 -16.68100 -5.50900 1.000 18.13000 120 ARG D C 1
ATOM 910 O O . ARG A 1 120 ? -32.37500 -17.79100 -5.35500 1.000 18.90000 120 ARG D O 1
ATOM 918 N N . THR A 1 121 ? -31.39500 -16.26000 -6.70100 1.000 17.75000 121 THR D N 1
ATOM 919 C CA . THR A 1 121 ? -31.46900 -17.11200 -7.88800 1.000 17.68000 121 THR D CA 1
ATOM 920 C C . THR A 1 121 ? -30.59500 -18.34900 -7.72300 1.000 19.92000 121 THR D C 1
ATOM 921 O O . THR A 1 121 ? -31.02700 -19.47500 -7.99800 1.000 21.09000 121 THR D O 1
ATOM 925 N N . ILE A 1 122 ? -29.35200 -18.15700 -7.28700 1.000 15.36000 122 ILE D N 1
ATOM 926 C CA . ILE A 1 122 ? -28.48500 -19.30100 -7.00000 1.000 16.42000 122 ILE D CA 1
ATOM 927 C C . ILE A 1 122 ? -29.12800 -20.21100 -5.95400 1.000 20.74000 122 ILE D C 1
ATOM 928 O O . ILE A 1 122 ? -29.16800 -21.43900 -6.11100 1.000 21.87000 122 ILE D O 1
ATOM 933 N N . LYS A 1 123 ? -29.64100 -19.62400 -4.86900 1.000 17.45000 123 LYS D N 1
ATOM 934 C CA . LYS A 1 123 ? -30.23700 -20.43300 -3.80600 1.000 20.38000 123 LYS D CA 1
ATOM 935 C C . LYS A 1 123 ? -31.39400 -21.26900 -4.33600 1.000 23.79000 123 LYS D C 1
ATOM 936 O O . LYS A 1 123 ? -31.55800 -22.43300 -3.94600 1.000 26.41000 123 LYS D O 1
ATOM 942 N N . ALA A 1 124 ? -32.17600 -20.71400 -5.26600 1.000 23.24000 124 ALA D N 1
ATOM 943 C CA . ALA A 1 124 ? -33.30900 -21.45400 -5.81800 1.000 25.94000 124 ALA D CA 1
ATOM 944 C C . ALA A 1 124 ? -32.86400 -22.62400 -6.68700 1.000 29.30000 124 ALA D C 1
ATOM 945 O O . ALA A 1 124 ? -33.59900 -23.61100 -6.81500 1.000 35.89000 124 ALA D O 1
ATOM 947 N N . ARG A 1 125 ? -31.68800 -22.52400 -7.30400 1.000 20.95000 125 ARG D N 1
ATOM 948 C CA . ARG A 1 125 ? -31.18500 -23.54400 -8.21300 1.000 22.51000 125 ARG D CA 1
ATOM 949 C C . ARG A 1 125 ? -30.43700 -24.64800 -7.50000 1.000 25.64000 125 ARG D C 1
ATOM 950 O O . ARG A 1 125 ? -30.18600 -25.69200 -8.10400 1.000 29.53000 125 ARG D O 1
ATOM 958 N N . GLU A 1 126 ? -30.06300 -24.43800 -6.29400 1.000 23.41000 126 GLU D N 1
ATOM 959 C CA . GLU A 1 126 ? -29.21500 -25.36200 -5.57500 1.000 20.50000 126 GLU D CA 1
ATOM 960 C C . GLU A 1 126 ? -30.04300 -26.15300 -4.57600 1.000 17.36000 126 GLU D C 1
ATOM 961 O O . GLU A 1 126 ? -31.08900 -25.68100 -4.12000 1.000 18.96000 126 GLU D O 1
ATOM 967 N N . PRO A 1 127 ? -29.59600 -27.35000 -4.20400 1.000 18.36000 127 PRO D N 1
ATOM 968 C CA . PRO A 1 127 ? -30.32500 -28.11800 -3.18200 1.000 18.63000 127 PRO D CA 1
ATOM 969 C C . PRO A 1 127 ? -30.38500 -27.35900 -1.87000 1.000 18.73000 127 PRO D C 1
ATOM 970 O O . PRO A 1 127 ? -29.45400 -26.64400 -1.50000 1.000 23.33000 127 PRO D O 1
ATOM 974 N N . GLU A 1 128 ? -31.49300 -27.51800 -1.15900 1.000 18.85000 128 GLU D N 1
ATOM 975 C CA . GLU A 1 128 ? -31.61400 -26.84500 0.12400 1.000 18.75000 128 GLU D CA 1
ATOM 976 C C . GLU A 1 128 ? -30.56900 -27.40500 1.08300 1.000 19.58000 128 GLU D C 1
ATOM 977 O O . GLU A 1 128 ? -30.32100 -28.60900 1.11700 1.000 18.29000 128 GLU D O 1
ATOM 983 N N . GLY A 1 129 ? -29.92000 -26.51800 1.82200 1.000 16.70000 129 GLY D N 1
ATOM 984 C CA . GLY A 1 129 ? -28.86800 -26.90500 2.73700 1.000 18.82000 129 GLY D CA 1
ATOM 985 C C . GLY A 1 129 ? -28.17400 -25.68400 3.30500 1.000 18.86000 129 GLY D C 1
ATOM 986 O O . GLY A 1 129 ? -28.49300 -24.54800 2.93900 1.000 19.27000 129 GLY D O 1
ATOM 987 N N . PRO A 1 130 ? -27.23300 -25.88800 4.23500 1.000 19.08000 130 PRO D N 1
ATOM 988 C CA . PRO A 1 130 ? -26.50900 -24.75100 4.81900 1.000 14.83000 130 PRO D CA 1
ATOM 989 C C . PRO A 1 130 ? -25.46400 -24.22400 3.84700 1.000 15.07000 130 PRO D C 1
ATOM 990 O O . PRO A 1 130 ? -24.63800 -24.97600 3.33800 1.000 15.09000 130 PRO D O 1
ATOM 994 N N . MET A 1 131 ? -25.47600 -22.89800 3.65300 1.000 13.65000 131 MET D N 1
ATOM 995 C CA . MET A 1 131 ? -24.90500 -22.20400 2.50800 1.000 17.06000 131 MET D CA 1
ATOM 996 C C . MET A 1 131 ? -23.99700 -21.09100 3.02300 1.000 14.37000 131 MET D C 1
ATOM 997 O O . MET A 1 131 ? -24.43900 -20.28600 3.84200 1.000 15.33000 131 MET D O 1
ATOM 1002 N N . ALA A 1 132 ? -22.74000 -21.04000 2.57800 1.000 16.15000 132 ALA D N 1
ATOM 1003 C CA . ALA A 1 132 ? -21.86900 -19.90300 2.87300 1.000 12.83000 132 ALA D CA 1
ATOM 1004 C C . ALA A 1 132 ? -21.64600 -19.08700 1.61000 1.000 14.20000 132 ALA D C 1
ATOM 1005 O O . ALA A 1 132 ? -21.54400 -19.64300 0.51000 1.000 14.30000 132 ALA D O 1
ATOM 1007 N N . ALA A 1 133 ? -21.58300 -17.77300 1.76300 1.000 13.80000 133 ALA D N 1
ATOM 1008 C CA . ALA A 1 133 ? -21.13300 -16.88900 0.69700 1.000 10.30000 133 ALA D CA 1
ATOM 1009 C C . ALA A 1 133 ? -19.76200 -16.35900 1.09600 1.000 13.68000 133 ALA D C 1
ATOM 1010 O O . ALA A 1 133 ? -19.62500 -15.76900 2.16400 1.000 14.81000 133 ALA D O 1
ATOM 1012 N N . LEU A 1 134 ? -18.75200 -16.58600 0.26400 1.000 12.66000 134 LEU D N 1
ATOM 1013 C CA . LEU A 1 134 ? -17.39400 -16.17300 0.59500 1.000 15.13000 134 LEU D CA 1
ATOM 1014 C C . LEU A 1 134 ? -17.16900 -14.78900 0.01700 1.000 11.92000 134 LEU D C 1
ATOM 1015 O O . LEU A 1 134 ? -17.20700 -14.61900 -1.20300 1.000 13.44000 134 LEU D O 1
ATOM 1020 N N . VAL A 1 135 ? -16.91800 -13.81000 0.88700 1.000 14.08000 135 VAL D N 1
ATOM 1021 C CA . VAL A 1 135 ? -16.93100 -12.40000 0.48700 1.000 11.61000 135 VAL D CA 1
ATOM 1022 C C . VAL A 1 135 ? -15.62800 -11.73300 0.90700 1.000 12.15000 135 VAL D C 1
ATOM 1023 O O . VAL A 1 135 ? -15.06300 -12.09400 1.94200 1.000 14.16000 135 VAL D O 1
ATOM 1027 N N . PRO A 1 136 ? -15.14100 -10.73700 0.17500 1.000 12.47000 136 PRO D N 1
ATOM 1028 C CA . PRO A 1 136 ? -13.91000 -10.05400 0.60300 1.000 12.93000 136 PRO D CA 1
ATOM 1029 C C . PRO A 1 136 ? -14.10000 -9.26600 1.88900 1.000 14.05000 136 PRO D C 1
ATOM 1030 O O . PRO A 1 136 ? -15.13500 -8.63000 2.10400 1.000 13.99000 136 PRO D O 1
ATOM 1034 N N . ARG A 1 137 ? -13.06700 -9.28700 2.74600 1.000 12.02000 137 ARG D N 1
ATOM 1035 C CA . ARG A 1 137 ? -13.11200 -8.54300 4.00000 1.000 10.99000 137 ARG D CA 1
ATOM 1036 C C . ARG A 1 137 ? -11.78800 -7.82200 4.22500 1.000 13.15000 137 ARG D C 1
ATOM 1037 O O . ARG A 1 137 ? -10.76100 -8.47300 4.45900 1.000 14.87000 137 ARG D O 1
ATOM 1045 N N . PRO A 1 138 ? -11.75100 -6.48100 4.15900 1.000 12.56000 138 PRO D N 1
ATOM 1046 C CA . PRO A 1 138 ? -12.87300 -5.58000 3.92900 1.000 9.25000 138 PRO D CA 1
ATOM 1047 C C . PRO A 1 138 ? -13.45300 -5.71900 2.51400 1.000 11.15000 138 PRO D C 1
ATOM 1048 O O . PRO A 1 138 ? -12.80500 -6.28800 1.62100 1.000 13.17000 138 PRO D O 1
ATOM 1052 N N . GLY A 1 139 ? -14.65000 -5.18700 2.31100 1.000 14.76000 139 GLY D N 1
ATOM 1053 C CA . GLY A 1 139 ? -15.24200 -5.22800 0.99100 1.000 12.29000 139 GLY D CA 1
ATOM 1054 C C . GLY A 1 139 ? -16.50200 -4.39400 0.96100 1.000 14.01000 139 GLY D C 1
ATOM 1055 O O . GLY A 1 139 ? -16.83400 -3.69800 1.91800 1.000 14.78000 139 GLY D O 1
ATOM 1056 N N . TRP A 1 140 ? -17.20500 -4.47800 -0.15900 1.000 12.21000 140 TRP D N 1
ATOM 1057 C CA . TRP A 1 140 ? -18.49400 -3.80300 -0.29800 1.000 14.02000 140 TRP D CA 1
ATOM 1058 C C . TRP A 1 140 ? -19.57000 -4.58200 0.46100 1.000 15.23000 140 TRP D C 1
ATOM 1059 O O . TRP A 1 140 ? -19.25000 -5.38200 1.35700 1.000 17.43000 140 TRP D O 1
ATOM 1070 N N . ASP A 1 141 ? -20.84200 -4.33100 0.15500 1.000 13.99000 141 ASP D N 1
ATOM 1071 C CA . ASP A 1 141 ? -21.95400 -4.73100 1.01300 1.000 12.89000 141 ASP D CA 1
ATOM 1072 C C . ASP A 1 141 ? -22.45300 -6.15800 0.75500 1.000 14.83000 141 ASP D C 1
ATOM 1073 O O . ASP A 1 141 ? -23.57700 -6.48500 1.14500 1.000 12.08000 141 ASP D O 1
ATOM 1078 N N . TYR A 1 142 ? -21.65400 -7.01000 0.11000 1.000 14.78000 142 TYR D N 1
ATOM 1079 C CA . TYR A 1 142 ? -22.13900 -8.35300 -0.22300 1.000 13.50000 142 TYR D CA 1
ATOM 1080 C C . TYR A 1 142 ? -22.62100 -9.10700 1.01400 1.000 11.03000 142 TYR D C 1
ATOM 1081 O O . TYR A 1 142 ? -23.62400 -9.83500 0.96100 1.000 11.09000 142 TYR D O 1
ATOM 1090 N N . ARG A 1 143 ? -21.91300 -8.95800 2.13200 1.000 10.95000 143 ARG D N 1
ATOM 1091 C CA . ARG A 1 143 ? -22.28200 -9.69100 3.34000 1.000 11.12000 143 ARG D CA 1
ATOM 1092 C C . ARG A 1 143 ? -23.68400 -9.32800 3.80700 1.000 13.58000 143 ARG D C 1
ATOM 1093 O O . ARG A 1 143 ? -24.34900 -10.13900 4.45900 1.000 12.36000 143 ARG D O 1
ATOM 1101 N N . LEU A 1 144 ? -24.14800 -8.10500 3.51500 1.000 10.79000 144 LEU D N 1
ATOM 1102 C CA . LEU A 1 144 ? -25.48500 -7.73500 3.96300 1.000 11.67000 144 LEU D CA 1
ATOM 1103 C C . LEU A 1 144 ? -26.54300 -8.46600 3.15500 1.000 12.93000 144 LEU D C 1
ATOM 1104 O O . LEU A 1 144 ? -27.52700 -8.95500 3.71800 1.000 13.52000 144 LEU D O 1
ATOM 1109 N N . PHE A 1 145 ? -26.37300 -8.51800 1.83100 1.000 10.14000 145 PHE D N 1
ATOM 1110 C CA . PHE A 1 145 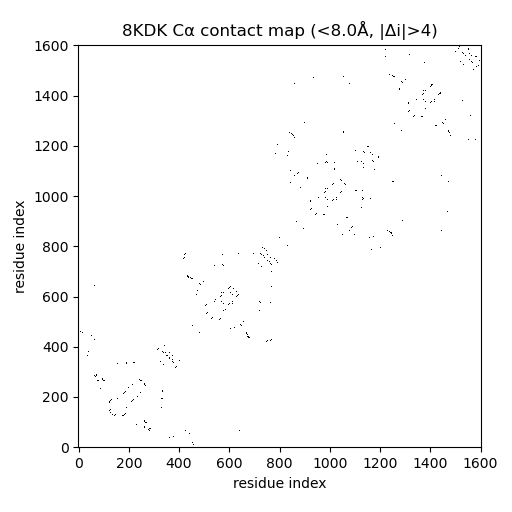? -27.31800 -9.25600 1.00100 1.000 11.69000 145 PHE D CA 1
ATOM 1111 C C . PHE A 1 145 ? -27.28300 -10.73700 1.34000 1.000 11.20000 145 PHE D C 1
ATOM 1112 O O . PHE A 1 145 ? -28.32300 -11.38800 1.41000 1.000 10.26000 145 PHE D O 1
ATOM 1120 N N . ALA A 1 146 ? -26.08200 -11.28700 1.52100 1.000 12.02000 146 ALA D N 1
ATOM 1121 C CA . ALA A 1 146 ? -25.95000 -12.71200 1.79300 1.000 11.91000 146 ALA D CA 1
ATOM 1122 C C . ALA A 1 146 ? -26.72900 -13.08600 3.03600 1.000 11.55000 146 ALA D C 1
ATOM 1123 O O . ALA A 1 146 ? -27.55200 -14.00700 3.01900 1.000 12.61000 146 ALA D O 1
ATOM 1125 N N . HIS A 1 147 ? -26.51200 -12.34300 4.11900 1.000 13.32000 147 HIS D N 1
ATOM 1126 C CA . HIS A 1 147 ? -27.21000 -12.64300 5.36300 1.000 14.38000 147 HIS D CA 1
ATOM 1127 C C . HIS A 1 147 ? -28.72500 -12.58700 5.18200 1.000 15.33000 147 HIS D C 1
ATOM 1128 O O . HIS A 1 147 ? -29.45000 -13.48100 5.63800 1.000 15.85000 147 HIS D O 1
ATOM 1135 N N . ASP A 1 148 ? -29.23000 -11.54900 4.50900 1.000 12.26000 148 ASP D N 1
ATOM 1136 C CA . ASP A 1 148 ? -30.68000 -11.40600 4.41900 1.000 12.50000 148 ASP D CA 1
ATOM 1137 C C . ASP A 1 148 ? -31.32700 -12.44600 3.51800 1.000 15.65000 148 ASP D C 1
ATOM 1138 O O . ASP A 1 148 ? -32.54100 -12.64800 3.61700 1.000 15.94000 148 ASP D O 1
ATOM 1143 N N . VAL A 1 149 ? -30.55600 -13.09200 2.64100 1.000 13.62000 149 VAL D N 1
ATOM 1144 C CA . VAL A 1 149 ? -31.07800 -14.11100 1.72800 1.000 12.04000 149 VAL D CA 1
ATOM 1145 C C . VAL A 1 149 ? -30.90000 -15.53500 2.26000 1.000 18.37000 149 VAL D C 1
ATOM 1146 O O . VAL A 1 149 ? -31.57800 -16.45500 1.77700 1.000 19.91000 149 VAL D O 1
ATOM 1150 N N . GLY A 1 150 ? -30.05900 -15.73700 3.26800 1.000 18.34000 150 GLY D N 1
ATOM 1151 C CA . GLY A 1 150 ? -30.01700 -17.01500 3.94500 1.000 22.17000 150 GLY D CA 1
ATOM 1152 C C . GLY A 1 150 ? -28.68600 -17.72700 3.84900 1.000 21.42000 150 GLY D C 1
ATOM 1153 O O . GLY A 1 150 ? -28.60400 -18.92300 4.14500 1.000 23.08000 150 GLY D O 1
ATOM 1154 N N . TYR A 1 151 ? -27.64700 -17.01100 3.42800 1.000 13.92000 151 TYR D N 1
ATOM 1155 C CA . TYR A 1 151 ? -26.27400 -17.49500 3.44900 1.000 16.80000 151 TYR D CA 1
ATOM 1156 C C . TYR A 1 151 ? -25.57700 -16.98600 4.70200 1.000 15.85000 151 TYR D C 1
ATOM 1157 O O . TYR A 1 151 ? -25.82400 -15.86700 5.14500 1.000 19.91000 151 TYR D O 1
ATOM 1166 N N . GLU A 1 152 ? -24.66000 -17.77800 5.24000 1.000 16.46000 152 GLU D N 1
ATOM 1167 C CA . GLU A 1 152 ? -23.70800 -17.20800 6.19300 1.000 16.26000 152 GLU D CA 1
ATOM 1168 C C . GLU A 1 152 ? -22.55700 -16.56400 5.43300 1.000 16.45000 152 GLU D C 1
ATOM 1169 O O . GLU A 1 152 ? -21.87700 -17.25300 4.66000 1.000 14.98000 152 GLU D O 1
ATOM 1175 N N . PRO A 1 153 ? -22.30700 -15.26400 5.60200 1.000 15.42000 153 PRO D N 1
ATOM 1176 C CA . PRO A 1 153 ? -21.17300 -14.65000 4.89700 1.000 15.51000 153 PRO D CA 1
ATOM 1177 C C . PRO A 1 153 ? -19.89600 -14.99400 5.64100 1.000 18.32000 153 PRO D C 1
ATOM 1178 O O . PRO A 1 153 ? -19.83200 -14.88700 6.87000 1.000 18.39000 153 PRO D O 1
ATOM 1182 N N . ILE A 1 154 ? -18.89700 -15.44400 4.88900 1.000 12.29000 154 ILE D N 1
ATOM 1183 C CA . ILE A 1 154 ? -17.59400 -15.81300 5.42300 1.000 13.70000 154 ILE D CA 1
ATOM 1184 C C . ILE A 1 154 ? -16.56600 -14.92800 4.74500 1.000 12.24000 154 ILE D C 1
ATOM 1185 O O . ILE A 1 154 ? -16.41300 -14.97100 3.51700 1.000 13.52000 154 ILE D O 1
ATOM 1190 N N . GLY A 1 155 ? -15.84500 -14.14200 5.53400 1.000 15.92000 155 GLY D N 1
ATOM 1191 C CA . GLY A 1 155 ? -14.90400 -13.20500 4.95700 1.000 14.32000 155 GLY D CA 1
ATOM 1192 C C . GLY A 1 155 ? -13.59100 -13.88600 4.62300 1.000 15.14000 155 GLY D C 1
ATOM 1193 O O . GLY A 1 155 ? -13.10900 -14.75400 5.35500 1.000 20.74000 155 GLY D O 1
ATOM 1194 N N . TYR A 1 156 ? -13.03300 -13.52400 3.47500 1.000 14.45000 156 TYR D N 1
ATOM 1195 C CA . TYR A 1 156 ? -11.66600 -13.90000 3.15700 1.000 13.18000 156 TYR D CA 1
ATOM 1196 C C . TYR A 1 156 ? -10.79300 -12.65700 3.21800 1.000 16.95000 156 TYR D C 1
ATOM 1197 O O . TYR A 1 156 ? -11.19200 -11.57700 2.76800 1.000 17.13000 156 TYR D O 1
ATOM 1206 N N . HIS A 1 157 ? -9.61300 -12.81700 3.80100 1.000 16.28000 157 HIS D N 1
ATOM 1207 C CA . HIS A 1 157 ? -8.77300 -11.67600 4.12500 1.000 16.80000 157 HIS D CA 1
ATOM 1208 C C . HIS A 1 157 ? -8.29700 -10.94400 2.87900 1.000 15.86000 157 HIS D C 1
ATOM 1209 O O . HIS A 1 157 ? -7.75600 -11.54700 1.95200 1.000 17.99000 157 HIS D O 1
ATOM 1216 N N . VAL A 1 158 ? -8.46200 -9.62600 2.88300 1.000 15.85000 158 VAL D N 1
ATOM 1217 C CA . VAL A 1 158 ? -7.96200 -8.76200 1.82400 1.000 14.46000 158 VAL D CA 1
ATOM 1218 C C . VAL A 1 158 ? -6.99300 -7.77200 2.45400 1.000 16.88000 158 VAL D C 1
ATOM 1219 O O . VAL A 1 158 ? -7.42100 -6.87900 3.20500 1.000 17.67000 158 VAL D O 1
ATOM 1223 N N . PRO A 1 159 ? -5.68900 -7.89900 2.20200 1.000 18.38000 159 PRO D N 1
ATOM 1224 C CA . PRO A 1 159 ? -4.73100 -6.95300 2.79500 1.000 19.58000 159 PRO D CA 1
ATOM 1225 C C . PRO A 1 159 ? -4.83800 -5.58000 2.14200 1.000 21.45000 159 PRO D C 1
ATOM 1226 O O . PRO A 1 159 ? -4.93600 -5.46400 0.92200 1.000 22.83000 159 PRO D O 1
ATOM 1230 N N . PHE A 1 160 ? -4.84800 -4.53100 2.96500 1.000 19.05000 160 PHE D N 1
ATOM 1231 C CA . PHE A 1 160 ? -4.95500 -3.18900 2.40800 1.000 20.83000 160 PHE D CA 1
ATOM 1232 C C . PHE A 1 160 ? -3.60200 -2.54500 2.14800 1.000 22.26000 160 PHE D C 1
ATOM 1233 O O . PHE A 1 160 ? -3.52800 -1.53900 1.42600 1.000 21.18000 160 PHE D O 1
ATOM 1241 N N . THR A 1 161 ? -2.53500 -3.10200 2.71500 1.000 25.14000 161 THR D N 1
ATOM 1242 C CA . THR A 1 161 ? -1.21600 -2.50700 2.60500 1.000 23.18000 161 THR D CA 1
ATOM 1243 C C . THR A 1 161 ? -0.51200 -2.90400 1.32700 1.000 28.12000 161 THR D C 1
ATOM 1244 O O . THR A 1 161 ? 0.46500 -2.25400 0.94200 1.000 24.10000 161 THR D O 1
ATOM 1248 N N . SER A 1 162 ? -0.99200 -3.94300 0.67000 1.000 31.25000 162 SER D N 1
ATOM 1249 C CA . SER A 1 162 ? -0.43900 -4.47700 -0.56000 1.000 32.11000 162 SER D CA 1
ATOM 1250 C C . SER A 1 162 ? -1.26300 -3.99300 -1.74100 1.000 27.53000 162 SER D C 1
ATOM 1251 O O . SER A 1 162 ? -2.49800 -4.02200 -1.68400 1.000 22.22000 162 SER D O 1
ATOM 1254 N N . PRO A 1 163 ? -0.64300 -3.51100 -2.81400 1.000 27.41000 163 PRO D N 1
ATOM 1255 C CA . PRO A 1 163 ? -1.41700 -3.16900 -4.01500 1.000 23.10000 163 PRO D CA 1
ATOM 1256 C C . PRO A 1 163 ? -2.02000 -4.36500 -4.73100 1.000 23.30000 163 PRO D C 1
ATOM 1257 O O . PRO A 1 163 ? -2.85000 -4.16300 -5.61800 1.000 26.29000 163 PRO D O 1
ATOM 1261 N N . THR A 1 164 ? -1.65800 -5.59900 -4.36700 1.000 23.24000 164 THR D N 1
ATOM 1262 C CA . THR A 1 164 ? -1.94100 -6.77600 -5.18200 1.000 19.63000 164 THR D CA 1
ATOM 1263 C C . THR A 1 164 ? -2.99200 -7.71800 -4.60500 1.000 21.03000 164 THR D C 1
ATOM 1264 O O . THR A 1 164 ? -3.29100 -8.73300 -5.23300 1.000 25.13000 164 THR D O 1
ATOM 1268 N N . GLY A 1 165 ? -3.55600 -7.43300 -3.44400 1.000 18.58000 165 GLY D N 1
ATOM 1269 C CA . GLY A 1 165 ? -4.73900 -8.14400 -3.02100 1.000 21.95000 165 GLY D CA 1
ATOM 1270 C C . GLY A 1 165 ? -4.44500 -9.42500 -2.26800 1.000 19.20000 165 GLY D C 1
ATOM 1271 O O . GLY A 1 165 ? -3.33600 -9.65400 -1.78400 1.000 21.66000 165 GLY D O 1
ATOM 1272 N N . PRO A 1 166 ? -5.45400 -10.27000 -2.12800 1.000 17.96000 166 PRO D N 1
ATOM 1273 C CA . PRO A 1 166 ? -5.26700 -11.51900 -1.38900 1.000 20.33000 166 PRO D CA 1
ATOM 1274 C C . PRO A 1 166 ? -4.31700 -12.46500 -2.11200 1.000 20.22000 166 PRO D C 1
ATOM 1275 O O . PRO A 1 166 ? -4.11400 -12.38300 -3.32300 1.000 17.10000 166 PRO D O 1
ATOM 1279 N N . GLU A 1 167 ? -3.74200 -13.38200 -1.34100 1.000 22.44000 167 GLU D N 1
ATOM 1280 C CA . GLU A 1 167 ? -3.02700 -14.53300 -1.87900 1.000 22.55000 167 GLU D CA 1
ATOM 1281 C C . GLU A 1 167 ? -3.92100 -15.76600 -1.83100 1.000 21.10000 167 GLU D C 1
ATOM 1282 O O . GLU A 1 167 ? -4.93600 -15.77300 -1.12700 1.000 18.35000 167 GLU D O 1
ATOM 1288 N N . PRO A 1 168 ? -3.58100 -16.83000 -2.57700 1.000 20.67000 168 PRO D N 1
ATOM 1289 C CA . PRO A 1 168 ? -4.40400 -18.05200 -2.52500 1.000 19.28000 168 PRO D CA 1
ATOM 1290 C C . PRO A 1 168 ? -4.66200 -18.56100 -1.11900 1.000 21.63000 168 PRO D C 1
ATOM 1291 O O . PRO A 1 168 ? -5.77300 -19.01900 -0.82600 1.000 17.98000 168 PRO D O 1
ATOM 1295 N N . GLY A 1 169 ? -3.66400 -18.48300 -0.23700 1.000 20.36000 169 GLY D N 1
ATOM 1296 C CA . GLY A 1 169 ? -3.85200 -18.95700 1.12600 1.000 19.55000 169 GLY D CA 1
ATOM 1297 C C . GLY A 1 169 ? -4.93300 -18.21200 1.88500 1.000 21.11000 169 GLY D C 1
ATOM 1298 O O . GLY A 1 169 ? -5.54200 -18.76500 2.80500 1.000 19.02000 169 GLY D O 1
ATOM 1299 N N . ASP A 1 170 ? -5.17600 -16.94500 1.52800 1.000 19.07000 170 ASP D N 1
ATOM 1300 C CA . ASP A 1 170 ? -6.26700 -16.19700 2.14900 1.000 21.53000 170 ASP D CA 1
ATOM 1301 C C . ASP A 1 170 ? -7.61600 -16.80400 1.78800 1.000 20.52000 170 ASP D C 1
ATOM 1302 O O . ASP A 1 170 ? -8.52000 -16.88200 2.63100 1.000 21.14000 170 ASP D O 1
ATOM 1307 N N . LEU A 1 171 ? -7.76300 -17.25200 0.54500 1.000 18.14000 171 LEU D N 1
ATOM 1308 C CA . LEU A 1 171 ? -8.98900 -17.94600 0.16900 1.000 20.21000 171 LEU D CA 1
ATOM 1309 C C . LEU A 1 171 ? -9.07700 -19.30300 0.85200 1.000 19.28000 171 LEU D C 1
ATOM 1310 O O . LEU A 1 171 ? -10.15500 -19.70600 1.30800 1.000 18.02000 171 LEU D O 1
ATOM 1315 N N . ASP A 1 172 ? -7.95500 -20.02800 0.91800 1.000 19.39000 172 ASP D N 1
ATOM 1316 C CA . ASP A 1 172 ? -7.95900 -21.34900 1.54600 1.000 21.18000 172 ASP D CA 1
ATOM 1317 C C . ASP A 1 172 ? -8.44100 -21.27300 2.98400 1.000 20.70000 172 ASP D C 1
ATOM 1318 O O . ASP A 1 172 ? -9.18900 -22.14400 3.44700 1.000 19.57000 172 ASP D O 1
ATOM 1323 N N . ARG A 1 173 ? -8.00600 -20.24300 3.71500 1.000 17.13000 173 ARG D N 1
ATOM 1324 C CA . ARG A 1 173 ? -8.40300 -20.11200 5.10800 1.000 18.18000 173 ARG D CA 1
ATOM 1325 C C . ARG A 1 173 ? -9.90300 -19.88900 5.23200 1.000 19.94000 173 ARG D C 1
ATOM 1326 O O . ARG A 1 173 ? -10.53200 -20.37600 6.18300 1.000 17.93000 173 ARG D O 1
ATOM 1334 N N . ALA A 1 174 ? -10.49800 -19.15500 4.28200 1.000 16.09000 174 ALA D N 1
ATOM 1335 C CA . ALA A 1 174 ? -11.94000 -18.95600 4.32500 1.000 16.29000 174 ALA D CA 1
ATOM 1336 C C . ALA A 1 174 ? -12.67700 -20.26100 4.04400 1.000 15.20000 174 ALA D C 1
ATOM 1337 O O . ALA A 1 174 ? -13.68300 -20.56700 4.69400 1.000 17.89000 174 ALA D O 1
ATOM 1339 N N . VAL A 1 175 ? -12.19900 -21.03400 3.06900 1.000 16.50000 175 VAL D N 1
ATOM 1340 C CA . VAL A 1 175 ? -12.81000 -22.33400 2.78700 1.000 16.00000 175 VAL D CA 1
ATOM 1341 C C . VAL A 1 175 ? -12.68800 -23.25200 4.00900 1.000 17.50000 175 VAL D C 1
ATOM 1342 O O . VAL A 1 175 ? -13.61700 -23.99700 4.35000 1.000 18.10000 175 VAL D O 1
ATOM 1346 N N . GLU A 1 176 ? -11.55400 -23.18500 4.70700 1.000 18.38000 176 GLU D N 1
ATOM 1347 C CA . GLU A 1 176 ? -11.35000 -24.02800 5.88200 1.000 19.38000 176 GLU D CA 1
ATOM 1348 C C . GLU A 1 176 ? -12.28300 -23.63700 7.01600 1.000 19.31000 176 GLU D C 1
ATOM 1349 O O . GLU A 1 176 ? -12.82300 -24.50500 7.71000 1.000 19.08000 176 GLU D O 1
ATOM 1355 N N . GLN A 1 177 ? -12.50400 -22.33500 7.20700 1.000 16.55000 177 GLN D N 1
ATOM 1356 C CA . GLN A 1 177 ? -13.44500 -21.88500 8.22300 1.000 17.30000 177 GLN D CA 1
ATOM 1357 C C . GLN A 1 177 ? -14.88200 -22.23300 7.84000 1.000 18.92000 177 GLN D C 1
ATOM 1358 O O . GLN A 1 177 ? -15.70600 -22.49600 8.71600 1.000 19.77000 177 GLN D O 1
ATOM 1364 N N . THR A 1 178 ? -15.19400 -22.25200 6.53900 1.000 15.24000 178 THR D N 1
ATOM 1365 C CA . THR A 1 178 ? -16.52200 -22.68600 6.09400 1.000 15.93000 178 THR D CA 1
ATOM 1366 C C . THR A 1 178 ? -16.76200 -24.15400 6.44900 1.000 17.33000 178 THR D C 1
ATOM 1367 O O . THR A 1 178 ? -17.83000 -24.51900 6.95700 1.000 17.84000 178 THR D O 1
ATOM 1371 N N . ARG A 1 179 ? -15.76400 -25.00400 6.20800 1.000 16.92000 179 ARG D N 1
ATOM 1372 C CA . ARG A 1 179 ? -15.89200 -26.41700 6.56100 1.000 21.85000 179 ARG D CA 1
ATOM 1373 C C . ARG A 1 179 ? -15.96300 -26.60500 8.07300 1.000 21.15000 179 ARG D C 1
ATOM 1374 O O . ARG A 1 179 ? -16.76000 -27.41100 8.56000 1.000 23.33000 179 ARG D O 1
ATOM 1382 N N . ALA A 1 180 ? -15.15200 -25.86100 8.83400 1.000 20.87000 180 ALA D N 1
ATOM 1383 C CA . ALA A 1 180 ? -15.21500 -25.93700 10.29500 1.000 22.33000 180 ALA D CA 1
ATOM 1384 C C . ALA A 1 180 ? -16.58900 -25.55600 10.83800 1.000 23.72000 180 ALA D C 1
ATOM 1385 O O . ALA A 1 180 ? -16.95900 -25.98300 11.93800 1.000 25.29000 180 ALA D O 1
ATOM 1387 N N . LYS A 1 181 ? -17.34700 -24.73200 10.11700 1.000 17.63000 181 LYS D N 1
ATOM 1388 C CA . LYS A 1 181 ? -18.67900 -24.35800 10.57600 1.000 17.35000 181 LYS D CA 1
ATOM 1389 C C . LYS A 1 181 ? -19.77700 -25.26000 10.03300 1.000 15.32000 181 LYS D C 1
ATOM 1390 O O . LYS A 1 181 ? -20.95300 -25.01900 10.32600 1.000 16.68000 181 LYS D O 1
ATOM 1396 N N . GLY A 1 182 ? -19.43200 -26.25900 9.22600 1.000 17.84000 182 GLY D N 1
ATOM 1397 C CA . GLY A 1 182 ? -20.43100 -27.19200 8.73300 1.000 16.10000 182 GLY D CA 1
ATOM 1398 C C . GLY A 1 182 ? -21.23100 -26.69300 7.56000 1.000 15.61000 182 GLY D C 1
ATOM 1399 O O . GLY A 1 182 ? -22.34500 -27.17300 7.34400 1.000 16.08000 182 GLY D O 1
ATOM 1400 N N . LEU A 1 183 ? -20.68300 -25.75900 6.78100 1.000 17.70000 183 LEU D N 1
ATOM 1401 C CA . LEU A 1 183 ? -21.39000 -25.04900 5.72600 1.000 14.61000 183 LEU D CA 1
ATOM 1402 C C . LEU A 1 183 ? -20.84500 -25.46500 4.36900 1.000 11.65000 183 LEU D C 1
ATOM 1403 O O . LEU A 1 183 ? -19.68900 -25.85400 4.24200 1.000 17.09000 183 LEU D O 1
ATOM 1408 N N . ARG A 1 184 ? -21.66800 -25.38100 3.36900 1.000 15.03000 184 ARG D N 1
ATOM 1409 C CA . ARG A 1 184 ? -21.10200 -25.59800 2.04500 1.000 15.71000 184 ARG D CA 1
ATOM 1410 C C . ARG A 1 184 ? -20.65600 -24.26800 1.45700 1.000 15.43000 184 ARG D C 1
ATOM 1411 O O . ARG A 1 184 ? -21.44900 -23.32000 1.43500 1.000 16.65000 184 ARG D O 1
ATOM 1419 N N . PRO A 1 185 ? -19.41500 -24.15900 0.94700 1.000 17.57000 185 PRO D N 1
ATOM 1420 C CA . PRO A 1 185 ? -19.03400 -22.94600 0.20700 1.000 14.29000 185 PRO D CA 1
ATOM 1421 C C . PRO A 1 185 ? -19.78200 -22.86900 -1.10900 1.000 17.23000 185 PRO D C 1
ATOM 1422 O O . PRO A 1 185 ? -19.49800 -23.65200 -2.01900 1.000 20.99000 185 PRO D O 1
ATOM 1426 N N . THR A 1 186 ? -20.73700 -21.94800 -1.22700 1.000 14.04000 186 THR D N 1
ATOM 1427 C CA . THR A 1 186 ? -21.71000 -22.00000 -2.31200 1.000 15.83000 186 THR D CA 1
ATOM 1428 C C . THR A 1 186 ? -21.47700 -20.93900 -3.36600 1.000 15.24000 186 THR D C 1
ATOM 1429 O O . THR A 1 186 ? -21.56000 -21.23100 -4.56200 1.000 19.16000 186 THR D O 1
ATOM 1433 N N . VAL A 1 187 ? -21.15800 -19.72000 -2.95400 1.000 13.77000 187 VAL D N 1
ATOM 1434 C CA . VAL A 1 187 ? -20.81200 -18.66300 -3.88900 1.000 15.69000 187 VAL D CA 1
ATOM 1435 C C . VAL A 1 187 ? -19.56900 -17.96000 -3.36000 1.000 15.57000 187 VAL D C 1
ATOM 1436 O O . VAL A 1 187 ? -19.42500 -17.77500 -2.14600 1.000 14.88000 187 VAL D O 1
ATOM 1440 N N . LEU A 1 188 ? -18.67400 -17.58400 -4.28300 1.000 16.73000 188 LEU D N 1
ATOM 1441 C CA . LEU A 1 188 ? -17.47900 -16.78000 -4.02600 1.000 11.73000 188 LEU D CA 1
ATOM 1442 C C . LEU A 1 188 ? -17.65800 -15.45100 -4.74800 1.000 14.43000 188 LEU D C 1
ATOM 1443 O O . LEU A 1 188 ? -17.78200 -15.43200 -5.98300 1.000 14.52000 188 LEU D O 1
ATOM 1448 N N . VAL A 1 189 ? -17.67700 -14.34700 -3.98900 1.000 11.62000 189 VAL D N 1
ATOM 1449 C CA . VAL A 1 189 ? -17.70900 -13.00700 -4.58100 1.000 13.58000 189 VAL D CA 1
ATOM 1450 C C . VAL A 1 189 ? -16.28500 -12.52000 -4.79500 1.000 12.22000 189 VAL D C 1
ATOM 1451 O O . VAL A 1 189 ? -15.47400 -12.49800 -3.86200 1.000 13.86000 189 VAL D O 1
ATOM 1455 N N . LEU A 1 190 ? -15.98200 -12.10500 -6.01400 1.000 11.52000 190 LEU D N 1
ATOM 1456 C CA . LEU A 1 190 ? -14.70400 -11.48900 -6.31900 1.000 11.10000 190 LEU D CA 1
ATOM 1457 C C . LEU A 1 190 ? -14.91000 -10.02900 -6.68700 1.000 11.62000 190 LEU D C 1
ATOM 1458 O O . LEU A 1 190 ? -15.87600 -9.68800 -7.37000 1.000 11.45000 190 LEU D O 1
ATOM 1463 N N . ASN A 1 191 ? -13.95400 -9.18700 -6.30000 1.000 12.23000 191 ASN D N 1
ATOM 1464 C CA . ASN A 1 191 ? -14.00000 -7.75800 -6.61400 1.000 13.72000 191 ASN D CA 1
ATOM 1465 C C . ASN A 1 191 ? -12.56900 -7.28100 -6.83900 1.000 13.28000 191 ASN D C 1
ATOM 1466 O O . ASN A 1 191 ? -11.99500 -6.56500 -6.01500 1.000 13.63000 191 ASN D O 1
ATOM 1471 N N . PRO A 1 192 ? -11.94800 -7.68600 -7.96700 1.000 13.07000 192 PRO D N 1
ATOM 1472 C CA . PRO A 1 192 ? -10.49000 -7.49200 -8.12900 1.000 13.78000 192 PRO D CA 1
ATOM 1473 C C . PRO A 1 192 ? -10.05800 -6.04600 -8.27200 1.000 12.81000 192 PRO D C 1
ATOM 1474 O O . PRO A 1 192 ? -8.89500 -5.74900 -7.98100 1.000 14.89000 192 PRO D O 1
ATOM 1478 N N . GLN A 1 193 ? -10.91300 -5.13100 -8.74300 1.000 13.57000 193 GLN D N 1
ATOM 1479 C CA . GLN A 1 193 ? -10.62300 -3.70000 -8.59200 1.000 11.66000 193 GLN D CA 1
ATOM 1480 C C . GLN A 1 193 ? -11.38800 -3.26000 -7.34700 1.000 13.54000 193 GLN D C 1
ATOM 1481 O O . GLN A 1 193 ? -12.54900 -2.82100 -7.40800 1.000 10.84000 193 GLN D O 1
ATOM 1487 N N . HIS A 1 194 ? -10.69600 -3.34600 -6.20900 1.000 14.57000 194 HIS D N 1
ATOM 1488 C CA . HIS A 1 194 ? -11.32300 -3.60300 -4.91300 1.000 13.23000 194 HIS D CA 1
ATOM 1489 C C . HIS A 1 194 ? -11.85600 -2.36500 -4.20900 1.000 9.69000 194 HIS D C 1
ATOM 1490 O O . HIS A 1 194 ? -11.09900 -1.45500 -3.88700 1.000 13.16000 194 HIS D O 1
ATOM 1497 N N . TYR A 1 195 ? -13.14500 -2.39300 -3.89400 1.000 11.62000 195 TYR D N 1
ATOM 1498 C CA . TYR A 1 195 ? -13.75600 -1.43300 -2.98900 1.000 13.24000 195 TYR D CA 1
ATOM 1499 C C . TYR A 1 195 ? -13.39900 -1.83700 -1.55800 1.000 13.07000 195 TYR D C 1
ATOM 1500 O O . TYR A 1 195 ? -13.77000 -2.93100 -1.13900 1.000 13.54000 195 TYR D O 1
ATOM 1509 N N . ALA A 1 196 ? -12.70600 -0.98700 -0.80100 1.000 12.15000 196 ALA D N 1
ATOM 1510 C CA . ALA A 1 196 ? -12.16900 0.30000 -1.23100 1.000 12.02000 196 ALA D CA 1
ATOM 1511 C C . ALA A 1 196 ? -10.74600 0.43500 -0.70900 1.000 14.08000 196 ALA D C 1
ATOM 1512 O O . ALA A 1 196 ? -10.44300 1.36000 0.00500 1.000 15.28000 196 ALA D O 1
ATOM 1514 N N . THR A 1 197 ? -9.88600 -0.51400 -1.04500 1.000 14.54000 197 THR D N 1
ATOM 1515 C CA . THR A 1 197 ? -8.46800 -0.41700 -0.72000 1.000 12.15000 197 THR D CA 1
ATOM 1516 C C . THR A 1 197 ? -7.63500 0.15800 -1.84800 1.000 13.42000 197 THR D C 1
ATOM 1517 O O . THR A 1 197 ? -6.46800 0.50500 -1.62700 1.000 14.08000 197 THR D O 1
ATOM 1521 N N . GLY A 1 198 ? -8.16700 0.19800 -3.06000 1.000 14.66000 198 GLY D N 1
ATOM 1522 C CA . GLY A 1 198 ? -7.35900 0.53000 -4.21500 1.000 15.22000 198 GLY D CA 1
ATOM 1523 C C . GLY A 1 198 ? -6.63800 -0.64800 -4.83600 1.000 16.11000 198 GLY D C 1
ATOM 1524 O O . GLY A 1 198 ? -5.86800 -0.46000 -5.78300 1.000 19.19000 198 GLY D O 1
ATOM 1525 N N . GLY A 1 199 ? -6.86400 -1.85600 -4.35100 1.000 15.73000 199 GLY D N 1
ATOM 1526 C CA . GLY A 1 199 ? -6.16700 -3.00100 -4.90500 1.000 15.09000 199 GLY D CA 1
ATOM 1527 C C . GLY A 1 199 ? -6.57300 -3.30700 -6.33500 1.000 17.70000 199 GLY D C 1
ATOM 1528 O O . GLY A 1 199 ? -7.65900 -2.95900 -6.80600 1.000 20.56000 199 GLY D O 1
ATOM 1529 N N . ASN A 1 200 ? -5.64600 -3.93700 -7.05400 1.000 17.02000 200 ASN D N 1
ATOM 1530 C CA . ASN A 1 200 ? -5.90000 -4.54100 -8.35800 1.000 19.52000 200 ASN D CA 1
ATOM 1531 C C . ASN A 1 200 ? -5.35200 -5.95400 -8.19100 1.000 20.02000 200 ASN D C 1
ATOM 1532 O O . ASN A 1 200 ? -4.13600 -6.16700 -8.21600 1.000 20.74000 200 ASN D O 1
ATOM 1537 N N . TRP A 1 201 ? -6.24400 -6.90700 -7.95600 1.000 19.41000 201 TRP D N 1
ATOM 1538 C CA . TRP A 1 201 ? -5.81000 -8.24600 -7.58300 1.000 16.15000 201 TRP D CA 1
ATOM 1539 C C . TRP A 1 201 ? -5.07500 -8.90000 -8.75400 1.000 19.59000 201 TRP D C 1
ATOM 1540 O O . TRP A 1 201 ? -5.22400 -8.49800 -9.91400 1.000 19.56000 201 TRP D O 1
ATOM 1551 N N . THR A 1 202 ? -4.24400 -9.90700 -8.43300 1.000 15.08000 202 THR D N 1
ATOM 1552 C CA . THR A 1 202 ? -3.34900 -10.50500 -9.42500 1.000 23.90000 202 THR D CA 1
ATOM 1553 C C . THR A 1 202 ? -4.09300 -11.50400 -10.30700 1.000 19.14000 202 THR D C 1
ATOM 1554 O O . THR A 1 202 ? -4.95600 -12.22700 -9.81800 1.000 20.00000 202 THR D O 1
ATOM 1558 N N . PRO A 1 203 ? -3.74000 -11.59600 -11.60100 1.000 21.93000 203 PRO D N 1
ATOM 1559 C CA . PRO A 1 203 ? -4.23100 -12.72500 -12.41700 1.000 22.78000 203 PRO D CA 1
ATOM 1560 C C . PRO A 1 203 ? -3.98200 -14.07400 -11.76700 1.000 22.77000 203 PRO D C 1
ATOM 1561 O O . PRO A 1 203 ? -4.78800 -14.99700 -11.94300 1.000 23.14000 203 PRO D O 1
ATOM 1565 N N . GLU A 1 204 ? -2.88000 -14.20100 -11.01400 1.000 21.86000 204 GLU D N 1
ATOM 1566 C CA . GLU A 1 204 ? -2.54700 -15.43200 -10.29400 1.000 24.86000 204 GLU D CA 1
ATOM 1567 C C . GLU A 1 204 ? -3.62700 -15.80400 -9.28400 1.000 23.66000 204 GLU D C 1
ATOM 1568 O O . GLU A 1 204 ? -4.05000 -16.96300 -9.19300 1.000 20.28000 204 GLU D O 1
ATOM 1574 N N . PHE A 1 205 ? -4.04300 -14.83700 -8.47000 1.000 21.32000 205 PHE D N 1
ATOM 1575 C CA . PHE A 1 205 ? -5.05100 -15.13300 -7.46700 1.000 18.23000 205 PHE D CA 1
ATOM 1576 C C . PHE A 1 205 ? -6.41000 -15.38500 -8.10700 1.000 17.68000 205 PHE D C 1
ATOM 1577 O O . PHE A 1 205 ? -7.14600 -16.27900 -7.67100 1.000 21.24000 205 PHE D O 1
ATOM 1585 N N . VAL A 1 206 ? -6.77600 -14.59400 -9.11900 1.000 18.54000 206 VAL D N 1
ATOM 1586 C CA . VAL A 1 206 ? -8.08700 -14.77100 -9.74100 1.000 13.73000 206 VAL D CA 1
ATOM 1587 C C . VAL A 1 206 ? -8.17000 -16.13600 -10.41500 1.000 17.61000 206 VAL D C 1
ATOM 1588 O O . VAL A 1 206 ? -9.18800 -16.83300 -10.30900 1.000 16.87000 206 VAL D O 1
ATOM 1592 N N . ARG A 1 207 ? -7.09700 -16.55200 -11.10500 1.000 18.48000 207 ARG D N 1
ATOM 1593 C CA . ARG A 1 207 ? -7.07100 -17.89800 -11.68400 1.000 18.30000 207 ARG D CA 1
ATOM 1594 C C . ARG A 1 207 ? -7.17100 -18.96500 -10.60700 1.000 19.32000 207 ARG D C 1
ATOM 1595 O O . ARG A 1 207 ? -7.87400 -19.96900 -10.78600 1.000 22.45000 207 ARG D O 1
ATOM 1603 N N . TYR A 1 208 ? -6.45300 -18.78000 -9.48900 1.000 19.73000 208 TYR D N 1
ATOM 1604 C CA . TYR A 1 208 ? -6.57100 -19.70900 -8.36900 1.000 20.40000 208 TYR D CA 1
ATOM 1605 C C . TYR A 1 208 ? -8.00300 -19.77500 -7.85800 1.000 22.18000 208 TYR D C 1
ATOM 1606 O O . TYR A 1 208 ? -8.54500 -20.86600 -7.64100 1.000 21.11000 208 TYR D O 1
ATOM 1615 N N . ALA A 1 209 ? -8.62600 -18.61000 -7.64200 1.000 18.33000 209 ALA D N 1
ATOM 1616 C CA . ALA A 1 209 ? -9.99400 -18.59100 -7.13700 1.000 19.32000 209 ALA D CA 1
ATOM 1617 C C . ALA A 1 209 ? -10.94300 -19.31200 -8.08200 1.000 18.43000 209 ALA D C 1
ATOM 1618 O O . ALA A 1 209 ? -11.82900 -20.05700 -7.64200 1.000 21.60000 209 ALA D O 1
ATOM 1620 N N . LEU A 1 210 ? -10.77500 -19.10500 -9.38900 1.000 17.18000 210 LEU D N 1
ATOM 1621 C CA . LEU A 1 210 ? -11.68500 -19.70900 -10.35600 1.000 21.79000 210 LEU D CA 1
ATOM 1622 C C . LEU A 1 210 ? -11.53400 -21.22100 -10.37700 1.000 20.30000 210 LEU D C 1
ATOM 1623 O O . LEU A 1 210 ? -12.52500 -21.95300 -10.47600 1.000 21.78000 210 LEU D O 1
ATOM 1628 N N . SER A 1 211 ? -10.29600 -21.70900 -10.28300 1.000 22.42000 211 SER D N 1
ATOM 1629 C CA . SER A 1 211 ? -10.07100 -23.14600 -10.30100 1.000 22.34000 211 SER D CA 1
ATOM 1630 C C . SER A 1 211 ? -10.56800 -23.79200 -9.01800 1.000 22.66000 211 SER D C 1
ATOM 1631 O O . SER A 1 211 ? -11.12600 -24.89200 -9.04500 1.000 23.89000 211 SER D O 1
ATOM 1634 N N . LEU A 1 212 ? -10.37800 -23.11700 -7.88100 1.000 19.49000 212 LEU D N 1
ATOM 1635 C CA . LEU A 1 212 ? -10.86100 -23.64600 -6.61400 1.000 21.86000 212 LEU D CA 1
ATOM 1636 C C . LEU A 1 212 ? -12.38300 -23.69600 -6.59800 1.000 21.64000 212 LEU D C 1
ATOM 1637 O O . LEU A 1 212 ? -12.98000 -24.66400 -6.12200 1.000 20.98000 212 LEU D O 1
ATOM 1642 N N . ALA A 1 213 ? -13.03000 -22.65900 -7.12200 1.000 20.47000 213 ALA D N 1
ATOM 1643 C CA . ALA A 1 213 ? -14.48500 -22.66900 -7.19700 1.000 20.39000 213 ALA D CA 1
ATOM 1644 C C . ALA A 1 213 ? -14.98600 -23.80900 -8.07400 1.000 25.52000 213 ALA D C 1
ATOM 1645 O O . ALA A 1 213 ? -15.97200 -24.47800 -7.73500 1.000 25.99000 213 ALA D O 1
ATOM 1647 N N . ASP A 1 214 ? -14.30300 -24.07000 -9.18900 1.000 26.70000 214 ASP D N 1
ATOM 1648 C CA . ASP A 1 214 ? -14.71300 -25.17100 -10.05200 1.000 24.95000 214 ASP D CA 1
ATOM 1649 C C . ASP A 1 214 ? -14.57900 -26.50100 -9.32300 1.000 25.34000 214 ASP D C 1
ATOM 1650 O O . ASP A 1 214 ? -15.50400 -27.32000 -9.33000 1.000 27.99000 214 ASP D O 1
ATOM 1655 N N . THR A 1 215 ? -13.44000 -26.71400 -8.65200 1.000 24.55000 215 THR D N 1
ATOM 1656 C CA . THR A 1 215 ? -13.24600 -27.91600 -7.84000 1.000 27.21000 215 THR D CA 1
ATOM 1657 C C . THR A 1 215 ? -14.34400 -28.08500 -6.78800 1.000 27.89000 215 THR D C 1
ATOM 1658 O O . THR A 1 215 ? -14.83400 -29.20200 -6.56800 1.000 26.48000 215 THR D O 1
ATOM 1662 N N . LEU A 1 216 ? -14.74000 -27.00300 -6.11700 1.000 21.64000 216 LEU D N 1
ATOM 1663 C CA . LEU A 1 216 ? -15.75300 -27.10700 -5.07500 1.000 20.88000 216 LEU D CA 1
ATOM 1664 C C . LEU A 1 216 ? -17.17600 -27.00700 -5.60800 1.000 20.88000 216 LEU D C 1
ATOM 1665 O O . LEU A 1 216 ? -18.12000 -27.13500 -4.82400 1.000 22.14000 216 LEU D O 1
ATOM 1670 N N . GLY A 1 217 ? -17.35300 -26.80200 -6.91300 1.000 23.26000 217 GLY D N 1
ATOM 1671 C CA . GLY A 1 217 ? -18.68400 -26.58300 -7.45800 1.000 24.62000 217 GLY D CA 1
ATOM 1672 C C . GLY A 1 217 ? -19.35000 -25.31200 -6.97100 1.000 23.22000 217 GLY D C 1
ATOM 1673 O O . GLY A 1 217 ? -20.58600 -25.25900 -6.89200 1.000 19.85000 217 GLY D O 1
ATOM 1674 N N . MET A 1 218 ? -18.56900 -24.28000 -6.63900 1.000 23.68000 218 MET D N 1
ATOM 1675 C CA . MET A 1 218 ? -19.14700 -23.01300 -6.20500 1.000 16.80000 218 MET D CA 1
ATOM 1676 C C . MET A 1 218 ? -19.43400 -22.10200 -7.39500 1.000 22.35000 218 MET D C 1
ATOM 1677 O O . MET A 1 218 ? -18.78700 -22.18100 -8.44100 1.000 24.05000 218 MET D O 1
ATOM 1682 N N . TRP A 1 219 ? -20.39600 -21.21000 -7.20900 1.000 15.66000 219 TRP D N 1
ATOM 1683 C CA . TRP A 1 219 ? -20.60200 -20.09400 -8.12800 1.000 17.03000 219 TRP D CA 1
ATOM 1684 C C . TRP A 1 219 ? -19.57300 -18.99000 -7.88200 1.000 16.49000 219 TRP D C 1
ATOM 1685 O O . TRP A 1 219 ? -19.06300 -18.83000 -6.77300 1.000 18.75000 219 TRP D O 1
ATOM 1696 N N . VAL A 1 220 ? -19.24700 -18.24600 -8.94100 1.000 15.18000 220 VAL D N 1
ATOM 1697 C CA . VAL A 1 220 ? -18.37000 -17.08500 -8.86900 1.000 15.58000 220 VAL D CA 1
ATOM 1698 C C . VAL A 1 220 ? -19.15600 -15.88800 -9.36600 1.000 18.15000 220 VAL D C 1
ATOM 1699 O O . VAL A 1 220 ? -19.62100 -15.88500 -10.51100 1.000 13.24000 220 VAL D O 1
ATOM 1703 N N . LEU A 1 221 ? -19.31500 -14.89100 -8.50100 1.000 13.15000 221 LEU D N 1
ATOM 1704 C CA . LEU A 1 221 ? -19.96800 -13.62600 -8.81500 1.000 14.14000 221 LEU D CA 1
ATOM 1705 C C . LEU A 1 221 ? -18.85500 -12.59500 -8.82400 1.000 12.38000 221 LEU D C 1
ATOM 1706 O O . LEU A 1 221 ? -18.24000 -12.35300 -7.78400 1.000 13.87000 221 LEU D O 1
ATOM 1711 N N . VAL A 1 222 ? -18.55500 -12.00900 -9.98100 1.000 10.80000 222 VAL D N 1
ATOM 1712 C CA . VAL A 1 222 ? -17.50500 -11.00400 -10.03700 1.000 13.44000 222 VAL D CA 1
ATOM 1713 C C . VAL A 1 222 ? -18.18000 -9.65400 -10.23100 1.000 15.06000 222 VAL D C 1
ATOM 1714 O O . VAL A 1 222 ? -18.97000 -9.46000 -11.16500 1.000 13.01000 222 VAL D O 1
ATOM 1718 N N . ASP A 1 223 ? -17.90100 -8.74800 -9.30700 1.000 10.60000 223 ASP D N 1
ATOM 1719 C CA . ASP A 1 223 ? -18.38300 -7.37700 -9.32900 1.000 11.04000 223 ASP D CA 1
ATOM 1720 C C . ASP A 1 223 ? -17.27200 -6.54200 -9.94300 1.000 12.84000 223 ASP D C 1
ATOM 1721 O O . ASP A 1 223 ? -16.16900 -6.49000 -9.39700 1.000 14.20000 223 ASP D O 1
ATOM 1726 N N . ASN A 1 224 ? -17.53400 -5.94900 -11.10200 1.000 8.38000 224 ASN D N 1
ATOM 1727 C CA . ASN A 1 224 ? -16.50800 -5.20100 -11.82200 1.000 12.89000 224 ASN D CA 1
ATOM 1728 C C . ASN A 1 224 ? -16.80000 -3.69700 -11.87100 1.000 12.36000 224 ASN D C 1
ATOM 1729 O O . ASN A 1 224 ? -16.42400 -3.01300 -12.83200 1.000 12.81000 224 ASN D O 1
ATOM 1734 N N . ALA A 1 225 ? -17.46100 -3.17600 -10.83300 1.000 12.31000 225 ALA D N 1
ATOM 1735 C CA . ALA A 1 225 ? -17.82400 -1.76400 -10.77000 1.000 11.02000 225 ALA D CA 1
ATOM 1736 C C . ALA A 1 225 ? -16.67400 -0.83500 -11.13800 1.000 10.83000 225 ALA D C 1
ATOM 1737 O O . ALA A 1 225 ? -16.86900 0.14800 -11.86600 1.000 12.67000 225 ALA D O 1
ATOM 1739 N N . TYR A 1 226 ? -15.48000 -1.09300 -10.62400 1.000 10.80000 226 TYR D N 1
ATOM 1740 C CA . TYR A 1 226 ? -14.36600 -0.17700 -10.86100 1.000 11.73000 226 TYR D CA 1
ATOM 1741 C C . TYR A 1 226 ? -13.38600 -0.68100 -11.90900 1.000 12.34000 226 TYR D C 1
ATOM 1742 O O . TYR A 1 226 ? -12.30700 -0.09700 -12.03500 1.000 13.19000 226 TYR D O 1
ATOM 1751 N N . HIS A 1 227 ? -13.73600 -1.71500 -12.69500 1.000 10.95000 227 HIS D N 1
ATOM 1752 C CA . HIS A 1 227 ? -12.75100 -2.29200 -13.62400 1.000 12.41000 227 HIS D CA 1
ATOM 1753 C C . HIS A 1 227 ? -12.21200 -1.24200 -14.59300 1.000 15.95000 227 HIS D C 1
ATOM 1754 O O . HIS A 1 227 ? -11.01100 -1.23900 -14.91000 1.000 13.51000 227 HIS D O 1
ATOM 1761 N N . GLY A 1 228 ? -13.07800 -0.34900 -15.07900 1.000 13.10000 228 GLY D N 1
ATOM 1762 C CA . GLY A 1 228 ? -12.70900 0.67500 -16.02800 1.000 13.77000 228 GLY D CA 1
ATOM 1763 C C . GLY A 1 228 ? -12.18400 1.95700 -15.42200 1.000 19.89000 228 GLY D C 1
ATOM 1764 O O . GLY A 1 228 ? -12.01000 2.94800 -16.13500 1.000 19.82000 228 GLY D O 1
ATOM 1765 N N . MET A 1 229 ? -11.90400 1.97100 -14.12300 1.000 14.87000 229 MET D N 1
ATOM 1766 C CA . MET A 1 229 ? -11.53400 3.20600 -13.44900 1.000 16.52000 229 MET D CA 1
ATOM 1767 C C . MET A 1 229 ? -10.23500 3.05000 -12.68400 1.000 19.58000 229 MET D C 1
ATOM 1768 O O . MET A 1 229 ? -10.05800 3.66700 -11.62700 1.000 20.56000 229 MET D O 1
ATOM 1773 N N . THR A 1 230 ? -9.33900 2.20400 -13.17000 1.000 13.92000 230 THR D N 1
ATOM 1774 C CA . THR A 1 230 ? -8.02900 2.12100 -12.55400 1.000 15.28000 230 THR D CA 1
ATOM 1775 C C . THR A 1 230 ? -7.22000 3.32100 -13.00800 1.000 16.82000 230 THR D C 1
ATOM 1776 O O . THR A 1 230 ? -7.46300 3.88000 -14.08200 1.000 17.63000 230 THR D O 1
ATOM 1780 N N . ALA A 1 231 ? -6.26800 3.74100 -12.16900 1.000 13.93000 231 ALA D N 1
ATOM 1781 C CA . ALA A 1 231 ? -5.40500 4.84800 -12.54900 1.000 15.62000 231 ALA D CA 1
ATOM 1782 C C . ALA A 1 231 ? -4.71000 4.54700 -13.87600 1.000 20.60000 231 ALA D C 1
ATOM 1783 O O . ALA A 1 231 ? -4.33600 3.40200 -14.15900 1.000 18.13000 231 ALA D O 1
ATOM 1785 N N . ALA A 1 232 ? -4.53700 5.58400 -14.69200 1.000 20.18000 232 ALA D N 1
ATOM 1786 C CA . ALA A 1 232 ? -3.90500 5.39700 -15.99200 1.000 22.78000 232 ALA D CA 1
ATOM 1787 C C . ALA A 1 232 ? -2.53600 4.74800 -15.82300 1.000 24.09000 232 ALA D C 1
ATOM 1788 O O . ALA A 1 232 ? -1.79700 5.05200 -14.88200 1.000 23.80000 232 ALA D O 1
ATOM 1790 N N . GLY A 1 233 ? -2.21200 3.82300 -16.72500 1.000 24.16000 233 GLY D N 1
ATOM 1791 C CA . GLY A 1 233 ? -1.00300 3.03600 -16.60900 1.000 26.28000 233 GLY D CA 1
ATOM 1792 C C . GLY A 1 233 ? -1.15900 1.73300 -15.85300 1.000 28.55000 233 GLY D C 1
ATOM 1793 O O . GLY A 1 233 ? -0.25000 0.89100 -15.89900 1.000 31.21000 233 GLY D O 1
ATOM 1794 N N . THR A 1 234 ? -2.26900 1.54700 -15.14700 1.000 21.41000 234 THR D N 1
ATOM 1795 C CA . THR A 1 234 ? -2.56500 0.29300 -14.47300 1.000 21.47000 234 THR D CA 1
ATOM 1796 C C . THR A 1 234 ? -3.21000 -0.66700 -15.46200 1.000 26.13000 234 THR D C 1
ATOM 1797 O O . THR A 1 234 ? -3.93900 -0.25200 -16.36600 1.000 24.63000 234 THR D O 1
ATOM 1801 N N . GLN A 1 235 ? -2.92200 -1.96000 -15.30400 1.000 18.39000 235 GLN D N 1
ATOM 1802 C CA . GLN A 1 235 ? -3.55600 -2.97800 -16.13400 1.000 20.29000 235 GLN D CA 1
ATOM 1803 C C . GLN A 1 235 ? -4.57500 -3.73100 -15.29400 1.000 16.98000 235 GLN D C 1
ATOM 1804 O O . GLN A 1 235 ? -4.19400 -4.57000 -14.46200 1.000 19.63000 235 GLN D O 1
ATOM 1810 N N . PRO A 1 236 ? -5.86800 -3.46900 -15.45200 1.000 15.16000 236 PRO D N 1
ATOM 1811 C CA . PRO A 1 236 ? -6.85000 -4.13400 -14.59300 1.000 16.26000 236 PRO D CA 1
ATOM 1812 C C . PRO A 1 236 ? -6.97500 -5.60800 -14.94000 1.000 16.98000 236 PRO D C 1
ATOM 1813 O O . PRO A 1 236 ? -7.01100 -5.98900 -16.11400 1.000 19.94000 236 PRO D O 1
ATOM 1817 N N . THR A 1 237 ? -7.02600 -6.43900 -13.90400 1.000 15.25000 237 THR D N 1
ATOM 1818 C CA . THR A 1 237 ? -7.25800 -7.86400 -14.09600 1.000 19.25000 237 THR D CA 1
ATOM 1819 C C . THR A 1 237 ? -8.70900 -8.11800 -14.48600 1.000 17.40000 237 THR D C 1
ATOM 1820 O O . THR A 1 237 ? -9.63600 -7.65700 -13.81100 1.000 14.86000 237 THR D O 1
ATOM 1824 N N . SER A 1 238 ? -8.90700 -8.85200 -15.58500 1.000 16.86000 238 SER D N 1
ATOM 1825 C CA . SER A 1 238 ? -10.23400 -9.14700 -16.12200 1.000 15.71000 238 SER D CA 1
ATOM 1826 C C . SER A 1 238 ? -10.64200 -10.57800 -15.76400 1.000 15.78000 238 SER D C 1
ATOM 1827 O O . SER A 1 238 ? -10.14000 -11.54300 -16.35400 1.000 16.55000 238 SER D O 1
ATOM 1830 N N . THR A 1 239 ? -11.57600 -10.71800 -14.81400 1.000 16.43000 239 THR D N 1
ATOM 1831 C CA . THR A 1 239 ? -11.97400 -12.04900 -14.35600 1.000 14.71000 239 THR D CA 1
ATOM 1832 C C . THR A 1 239 ? -12.67600 -12.83900 -15.45900 1.000 18.34000 239 THR D C 1
ATOM 1833 O O . THR A 1 239 ? -12.50400 -14.06100 -15.55000 1.000 16.26000 239 THR D O 1
ATOM 1837 N N . VAL A 1 240 ? -13.51400 -12.16900 -16.26400 1.000 15.39000 240 VAL D N 1
ATOM 1838 C CA . VAL A 1 240 ? -14.26200 -12.84900 -17.32700 1.000 15.00000 240 VAL D CA 1
ATOM 1839 C C . VAL A 1 240 ? -13.31100 -13.41200 -18.37400 1.000 14.71000 240 VAL D C 1
ATOM 1840 O O . VAL A 1 240 ? -13.48200 -14.54000 -18.85300 1.000 19.38000 240 VAL D O 1
ATOM 1844 N N . ARG A 1 241 ? -12.29100 -12.64400 -18.74000 1.000 20.01000 241 ARG D N 1
ATOM 1845 C CA . ARG A 1 241 ? -11.28300 -13.16100 -19.65600 1.000 18.74000 241 ARG D CA 1
ATOM 1846 C C . ARG A 1 241 ? -10.57600 -14.37600 -19.06300 1.000 21.96000 241 ARG D C 1
ATOM 1847 O O . ARG A 1 241 ? -10.49400 -15.42900 -19.70800 1.000 22.63000 241 ARG D O 1
ATOM 1855 N N . LEU A 1 242 ? -10.06000 -14.26000 -17.83100 1.000 15.45000 242 LEU D N 1
ATOM 1856 C CA . LEU A 1 242 ? -9.36400 -15.40100 -17.23300 1.000 21.94000 242 LEU D CA 1
ATOM 1857 C C . LEU A 1 242 ? -10.28200 -16.60600 -17.08200 1.000 18.11000 242 LEU D C 1
ATOM 1858 O O . LEU A 1 242 ? -9.84500 -17.75100 -17.25100 1.000 18.02000 242 LEU D O 1
ATOM 1863 N N . ALA A 1 243 ? -11.55800 -16.37700 -16.76000 1.000 15.98000 243 ALA D N 1
ATOM 1864 C CA . ALA A 1 243 ? -12.45300 -17.50500 -16.49700 1.000 18.39000 243 ALA D CA 1
ATOM 1865 C C . ALA A 1 243 ? -12.75700 -18.26900 -17.77400 1.000 20.22000 243 ALA D C 1
ATOM 1866 O O . ALA A 1 243 ? -12.63400 -19.49900 -17.81900 1.000 23.90000 243 ALA D O 1
ATOM 1868 N N . LEU A 1 244 ? -13.15900 -17.55300 -18.82000 1.000 18.21000 244 LEU D N 1
ATOM 1869 C CA . LEU A 1 244 ? -13.53000 -18.20800 -20.07000 1.000 18.70000 244 LEU D CA 1
ATOM 1870 C C . LEU A 1 244 ? -12.31800 -18.84000 -20.74300 1.000 24.57000 244 LEU D C 1
ATOM 1871 O O . LEU A 1 244 ? -12.40600 -19.96000 -21.25600 1.000 28.89000 244 LEU D O 1
ATOM 1876 N N . ASP A 1 245 ? -11.17200 -18.15200 -20.73900 1.000 24.10000 245 ASP D N 1
ATOM 1877 C CA . ASP A 1 245 ? -9.95500 -18.77600 -21.26100 1.000 28.98000 245 ASP D CA 1
ATOM 1878 C C . ASP A 1 245 ? -9.58800 -20.03000 -20.47800 1.000 29.26000 245 ASP D C 1
ATOM 1879 O O . ASP A 1 245 ? -8.98800 -20.95700 -21.03400 1.000 26.57000 245 ASP D O 1
ATOM 1884 N N . GLY A 1 246 ? -9.93800 -20.08300 -19.19700 1.000 24.71000 246 GLY D N 1
ATOM 1885 C CA . GLY A 1 246 ? -9.73100 -21.27300 -18.40300 1.000 25.19000 246 GLY D CA 1
ATOM 1886 C C . GLY A 1 246 ? -10.86800 -22.26200 -18.45100 1.000 22.01000 246 GLY D C 1
ATOM 1887 O O . GLY A 1 246 ? -10.82000 -23.29500 -17.77500 1.000 27.97000 246 GLY D O 1
ATOM 1888 N N . GLY A 1 247 ? -11.91500 -21.96300 -19.21200 1.000 24.59000 247 GLY D N 1
ATOM 1889 C CA . GLY A 1 247 ? -13.01600 -22.88800 -19.35200 1.000 23.12000 247 GLY D CA 1
ATOM 1890 C C . GLY A 1 247 ? -13.99900 -22.90600 -18.20500 1.000 28.85000 247 GLY D C 1
ATOM 1891 O O . GLY A 1 247 ? -14.77100 -23.86000 -18.08200 1.000 25.22000 247 GLY D O 1
ATOM 1892 N N . PHE A 1 248 ? -14.00900 -21.87800 -17.36000 1.000 23.30000 248 PHE D N 1
ATOM 1893 C CA . PHE A 1 248 ? -14.98500 -21.78200 -16.28400 1.000 22.22000 248 PHE D CA 1
ATOM 1894 C C . PHE A 1 248 ? -16.02100 -20.76100 -16.73600 1.000 21.98000 248 PHE D C 1
ATOM 1895 O O . PHE A 1 248 ? -15.73700 -19.56200 -16.78300 1.000 26.07000 248 PHE D O 1
ATOM 1903 N N . GLU A 1 249 ? -17.20100 -21.24200 -17.11000 1.000 24.02000 249 GLU D N 1
ATOM 1904 C CA . GLU A 1 249 ? -18.25100 -20.37000 -17.62200 1.000 20.71000 249 GLU D CA 1
ATOM 1905 C C . GLU A 1 249 ? -19.62300 -20.65200 -17.02600 1.000 23.57000 249 GLU D C 1
ATOM 1906 O O . GLU A 1 249 ? -20.38400 -19.71500 -16.78300 1.000 20.16000 249 GLU D O 1
ATOM 1912 N N . GLU A 1 250 ? -19.96400 -21.91800 -16.79000 1.000 19.59000 250 GLU D N 1
ATOM 1913 C CA . GLU A 1 250 ? -21.34700 -22.26400 -16.48300 1.000 23.95000 250 GLU D CA 1
ATOM 1914 C C . GLU A 1 250 ? -21.83100 -21.60500 -15.19500 1.000 15.33000 250 GLU D C 1
ATOM 1915 O O . GLU A 1 250 ? -23.00500 -21.21600 -15.10200 1.000 21.03000 250 GLU D O 1
ATOM 1921 N N . ARG A 1 251 ? -20.96000 -21.47900 -14.18600 1.000 17.48000 251 ARG D N 1
ATOM 1922 C CA . ARG A 1 251 ? -21.35400 -20.87700 -12.91500 1.000 18.70000 251 ARG D CA 1
ATOM 1923 C C . ARG A 1 251 ? -20.71700 -19.50600 -12.69800 1.000 19.40000 251 ARG D C 1
ATOM 1924 O O . ARG A 1 251 ? -20.56000 -19.06500 -11.56000 1.000 18.75000 251 ARG D O 1
ATOM 1932 N N . LEU A 1 252 ? -20.35900 -18.82400 -13.77800 1.000 16.89000 252 LEU D N 1
ATOM 1933 C CA . LEU A 1 252 ? -19.84200 -17.46000 -13.70300 1.000 15.86000 252 LEU D CA 1
ATOM 1934 C C . LEU A 1 252 ? -20.98100 -16.45600 -13.84700 1.000 14.01000 252 LEU D C 1
ATOM 1935 O O . LEU A 1 252 ? -21.82100 -16.58700 -14.74300 1.000 14.56000 252 LEU D O 1
ATOM 1940 N N . ILE A 1 253 ? -20.98500 -15.43500 -12.98800 1.000 12.98000 253 ILE D N 1
ATOM 1941 C CA . ILE A 1 253 ? -21.93700 -14.32500 -13.07600 1.000 14.15000 253 ILE D CA 1
ATOM 1942 C C . ILE A 1 253 ? -21.13700 -13.03400 -13.00200 1.000 13.16000 253 ILE D C 1
ATOM 1943 O O . ILE A 1 253 ? -20.39300 -12.81700 -12.03700 1.000 12.82000 253 ILE D O 1
ATOM 1948 N N . HIS A 1 254 ? -21.29100 -12.17900 -14.00400 1.000 12.03000 254 HIS D N 1
ATOM 1949 C CA . HIS A 1 254 ? -20.62400 -10.88500 -14.03200 1.000 12.50000 254 HIS D CA 1
ATOM 1950 C C . HIS A 1 254 ? -21.65700 -9.79900 -13.76500 1.000 14.36000 254 HIS D C 1
ATOM 1951 O O . HIS A 1 254 ? -22.74100 -9.81600 -14.36000 1.000 14.58000 254 HIS D O 1
ATOM 1958 N N . VAL A 1 255 ? -21.32500 -8.85700 -12.87600 1.000 11.64000 255 VAL D N 1
ATOM 1959 C CA . VAL A 1 255 ? -22.20400 -7.73900 -12.52700 1.000 10.31000 255 VAL D CA 1
ATOM 1960 C C . VAL A 1 255 ? -21.38000 -6.47000 -12.61600 1.000 12.22000 255 VAL D C 1
ATOM 1961 O O . VAL A 1 255 ? -20.25700 -6.41700 -12.10400 1.000 11.01000 255 VAL D O 1
ATOM 1965 N N . ARG A 1 256 ? -21.94700 -5.42400 -13.21100 1.000 10.59000 256 ARG D N 1
ATOM 1966 C CA . ARG A 1 256 ? -21.18700 -4.18500 -13.28200 1.000 10.68000 256 ARG D CA 1
ATOM 1967 C C . ARG A 1 256 ? -22.14100 -3.01800 -13.45500 1.000 13.77000 256 ARG D C 1
ATOM 1968 O O . ARG A 1 256 ? -22.95800 -3.00900 -14.39000 1.000 12.27000 256 ARG D O 1
ATOM 1976 N N . THR A 1 257 ? -22.03100 -2.04200 -12.55600 1.000 11.53000 257 THR D N 1
ATOM 1977 C CA . THR A 1 257 ? -22.83900 -0.83400 -12.65600 1.000 11.74000 257 THR D CA 1
ATOM 1978 C C . THR A 1 257 ? -22.27500 0.12100 -13.70300 1.000 12.60000 257 THR D C 1
ATOM 1979 O O . THR A 1 257 ? -21.05500 0.25900 -13.85800 1.000 15.07000 257 THR D O 1
ATOM 1983 N N . LEU A 1 258 ? -23.16500 0.80300 -14.41100 1.000 12.00000 258 LEU D N 1
ATOM 1984 C CA . LEU A 1 258 ? -22.70100 1.90600 -15.25300 1.000 15.04000 258 LEU D CA 1
ATOM 1985 C C . LEU A 1 258 ? -22.48200 3.18100 -14.45400 1.000 14.87000 258 LEU D C 1
ATOM 1986 O O . LEU A 1 258 ? -21.79000 4.09400 -14.92700 1.000 15.61000 258 LEU D O 1
ATOM 1991 N N . GLY A 1 259 ? -23.06700 3.26400 -13.26100 1.000 13.59000 259 GLY D N 1
ATOM 1992 C CA . GLY A 1 259 ? -23.01900 4.47600 -12.45300 1.000 17.13000 259 GLY D CA 1
ATOM 1993 C C . GLY A 1 259 ? -21.63600 4.89600 -12.01000 1.000 16.19000 259 GLY D C 1
ATOM 1994 O O . GLY A 1 259 ? -21.26300 6.06700 -12.10700 1.000 14.30000 259 GLY D O 1
ATOM 2019 N N . GLN A 1 261 ? -18.93700 4.10200 -13.45300 1.000 16.51000 261 GLN D N 1
ATOM 2020 C CA . GLN A 1 261 ? -18.16700 4.34300 -14.67600 1.000 17.66000 261 GLN D CA 1
ATOM 2021 C C . GLN A 1 261 ? -18.40400 5.75700 -15.24300 1.000 19.03000 261 GLN D C 1
ATOM 2022 O O . GLN A 1 261 ? -17.50600 6.39600 -15.82700 1.000 19.99000 261 GLN D O 1
ATOM 2028 N N . PHE A 1 262 ? -19.62700 6.24400 -15.10800 1.000 15.17000 262 PHE D N 1
ATOM 2029 C CA . PHE A 1 262 ? -19.99100 7.47300 -15.79600 1.000 13.48000 262 PHE D CA 1
ATOM 2030 C C . PHE A 1 262 ? -20.57300 8.50900 -14.84900 1.000 13.11000 262 PHE D C 1
ATOM 2031 O O . PHE A 1 262 ? -21.40800 9.31400 -15.25400 1.000 15.14000 262 PHE D O 1
ATOM 2039 N N . ALA A 1 263 ? -20.12400 8.51000 -13.58700 1.000 11.58000 263 ALA D N 1
ATOM 2040 C CA . ALA A 1 263 ? -20.44100 9.58600 -12.63100 1.000 14.23000 263 ALA D CA 1
ATOM 2041 C C . ALA A 1 263 ? -21.95400 9.82800 -12.51600 1.000 16.05000 263 ALA D C 1
ATOM 2042 O O . ALA A 1 263 ? -22.42400 10.96200 -12.47000 1.000 15.18000 263 ALA D O 1
ATOM 2044 N N . CYS A 1 264 ? -22.72500 8.74800 -12.45000 1.000 12.16000 264 CYS D N 1
ATOM 2045 C CA . CYS A 1 264 ? -24.17600 8.83600 -12.48900 1.000 12.64000 264 CYS D CA 1
ATOM 2046 C C . CYS A 1 264 ? -24.78500 7.71300 -11.65600 1.000 13.74000 264 CYS D C 1
ATOM 2047 O O . CYS A 1 264 ? -25.69000 7.00500 -12.09400 1.000 12.70000 264 CYS D O 1
ATOM 2050 N N . ASN A 1 265 ? -24.28600 7.55300 -10.42700 1.000 15.38000 265 ASN D N 1
ATOM 2051 C CA . ASN A 1 265 ? -24.77600 6.52000 -9.52700 1.000 16.12000 265 ASN D CA 1
ATOM 2052 C C . ASN A 1 265 ? -26.29300 6.53000 -9.40100 1.000 13.47000 265 ASN D C 1
ATOM 2053 O O . ASN A 1 265 ? -26.92000 5.47000 -9.35700 1.000 15.09000 265 ASN D O 1
ATOM 2058 N N . GLY A 1 266 ? -26.90200 7.71400 -9.30800 1.000 11.14000 266 GLY D N 1
ATOM 2059 C CA . GLY A 1 266 ? -28.36000 7.74800 -9.15200 1.000 14.09000 266 GLY D CA 1
ATOM 2060 C C . GLY A 1 266 ? -29.14000 7.23800 -10.35600 1.000 8.96000 266 GLY D C 1
ATOM 2061 O O . GLY A 1 266 ? -30.33500 6.95600 -10.23300 1.000 10.21000 266 GLY D O 1
ATOM 2062 N N . TRP A 1 267 ? -28.50300 7.09400 -11.51100 1.000 11.07000 267 TRP D N 1
ATOM 2063 C CA . TRP A 1 267 ? -29.24300 6.55900 -12.65700 1.000 10.97000 267 TRP D CA 1
ATOM 2064 C C . TRP A 1 267 ? -29.58200 5.08200 -12.47100 1.000 14.22000 267 TRP D C 1
ATOM 2065 O O . TRP A 1 267 ? -30.54700 4.58500 -13.06800 1.000 12.12000 267 TRP D O 1
ATOM 2076 N N . ALA A 1 268 ? -28.78200 4.36300 -11.68300 1.000 13.02000 268 ALA D N 1
ATOM 2077 C CA . ALA A 1 268 ? -29.07500 2.97800 -11.28800 1.000 10.80000 268 ALA D CA 1
ATOM 2078 C C . ALA A 1 268 ? -29.17500 2.00800 -12.47400 1.000 15.00000 268 ALA D C 1
ATOM 2079 O O . ALA A 1 268 ? -29.87600 0.99400 -12.39600 1.000 14.82000 268 ALA D O 1
ATOM 2081 N N . VAL A 1 269 ? -28.44200 2.23800 -13.56500 1.000 12.16000 269 VAL D N 1
ATOM 2082 C CA . VAL A 1 269 ? -28.39600 1.27800 -14.66700 1.000 13.04000 269 VAL D CA 1
ATOM 2083 C C . VAL A 1 269 ? -27.11800 0.44900 -14.56000 1.000 11.60000 269 VAL D C 1
ATOM 2084 O O . VAL A 1 269 ? -26.01600 0.97700 -14.30800 1.000 13.80000 269 VAL D O 1
ATOM 2088 N N . GLY A 1 270 ? -27.26800 -0.85800 -14.74100 1.000 12.31000 270 GLY D N 1
ATOM 2089 C CA . GLY A 1 270 ? -26.14200 -1.75800 -14.70500 1.000 12.37000 270 GLY D CA 1
ATOM 2090 C C . GLY A 1 270 ? -26.46700 -3.00400 -15.48700 1.000 12.62000 270 GLY D C 1
ATOM 2091 O O . GLY A 1 270 ? -27.46600 -3.06500 -16.20800 1.000 17.92000 270 GLY D O 1
ATOM 2092 N N . SER A 1 271 ? -25.59000 -3.99200 -15.37800 1.000 13.06000 271 SER D N 1
ATOM 2093 C CA . SER A 1 271 ? -25.73000 -5.17600 -16.21200 1.000 20.30000 271 SER D CA 1
ATOM 2094 C C . SER A 1 271 ? -25.37700 -6.42600 -15.42400 1.000 14.69000 271 SER D C 1
ATOM 2095 O O . SER A 1 271 ? -24.57200 -6.39500 -14.49500 1.000 13.34000 271 SER D O 1
ATOM 2098 N N . VAL A 1 272 ? -26.00100 -7.52700 -15.82300 1.000 14.40000 272 VAL D N 1
ATOM 2099 C CA . VAL A 1 272 ? -25.75600 -8.84900 -15.27400 1.000 15.00000 272 VAL D CA 1
ATOM 2100 C C . VAL A 1 272 ? -25.54900 -9.78500 -16.45200 1.000 16.37000 272 VAL D C 1
ATOM 2101 O O . VAL A 1 272 ? -26.35400 -9.79400 -17.38600 1.000 16.75000 272 VAL D O 1
ATOM 2105 N N . THR A 1 273 ? -24.46300 -10.55200 -16.42200 1.000 16.33000 273 THR D N 1
ATOM 2106 C CA . THR A 1 273 ? -24.08700 -11.40700 -17.54500 1.000 15.31000 273 THR D CA 1
ATOM 2107 C C . THR A 1 273 ? -23.80800 -12.79100 -16.99500 1.000 15.93000 273 THR D C 1
ATOM 2108 O O . THR A 1 273 ? -22.98000 -12.93600 -16.09100 1.000 15.87000 273 THR D O 1
ATOM 2112 N N . ALA A 1 274 ? -24.50100 -13.79200 -17.52500 1.000 12.57000 274 ALA D N 1
ATOM 2113 C CA . ALA A 1 274 ? -24.44100 -15.14800 -16.98200 1.000 15.55000 274 ALA D CA 1
ATOM 2114 C C . ALA A 1 274 ? -25.04000 -16.10000 -18.01300 1.000 15.53000 274 ALA D C 1
ATOM 2115 O O . ALA A 1 274 ? -25.48500 -15.68100 -19.08700 1.000 16.12000 274 ALA D O 1
ATOM 2117 N N . MET A 1 275 ? -25.05800 -17.39500 -17.68500 1.000 16.99000 275 MET D N 1
ATOM 2118 C CA . MET A 1 275 ? -25.62200 -18.34900 -18.64200 1.000 15.01000 275 MET D CA 1
ATOM 2119 C C . MET A 1 275 ? -27.09900 -18.06100 -18.91600 1.000 17.80000 275 MET D C 1
ATOM 2120 O O . MET A 1 275 ? -27.79400 -17.47200 -18.08300 1.000 20.32000 275 MET D O 1
ATOM 2125 N N . PRO A 1 276 ? -27.60200 -18.48100 -20.08600 1.000 17.84000 276 PRO D N 1
ATOM 2126 C CA . PRO A 1 276 ? -28.98400 -18.13300 -20.46200 1.000 18.28000 276 PRO D CA 1
ATOM 2127 C C . PRO A 1 276 ? -30.02800 -18.54900 -19.44600 1.000 18.47000 276 PRO D C 1
ATOM 2128 O O . PRO A 1 276 ? -30.93400 -17.76000 -19.15400 1.000 21.42000 276 PRO D O 1
ATOM 2132 N N . ASP A 1 277 ? -29.93500 -19.76600 -18.89600 1.000 19.02000 277 ASP D N 1
ATOM 2133 C CA . ASP A 1 277 ? -30.94000 -20.21000 -17.93600 1.000 22.03000 277 ASP D CA 1
ATOM 2134 C C . ASP A 1 277 ? -30.90500 -19.36800 -16.67300 1.000 23.91000 277 ASP D C 1
ATOM 2135 O O . ASP A 1 277 ? -31.95600 -19.12700 -16.06100 1.000 19.93000 277 ASP D O 1
ATOM 2140 N N . VAL A 1 278 ? -29.71100 -18.90500 -16.28700 1.000 19.51000 278 VAL D N 1
ATOM 2141 C CA . VAL A 1 278 ? -29.55700 -18.11300 -15.07500 1.000 20.38000 278 VAL D CA 1
ATOM 2142 C C . VAL A 1 278 ? -30.16500 -16.72500 -15.26400 1.000 19.63000 278 VAL D C 1
ATOM 2143 O O . VAL A 1 278 ? -30.95100 -16.27000 -14.42900 1.000 18.24000 278 VAL D O 1
ATOM 2147 N N . ILE A 1 279 ? -29.83500 -16.03500 -16.36500 1.000 21.23000 279 ILE D N 1
ATOM 2148 C CA . ILE A 1 279 ? -30.42900 -14.70400 -16.50600 1.000 22.06000 279 ILE D CA 1
ATOM 2149 C C . ILE A 1 279 ? -31.93800 -14.80800 -16.71500 1.000 20.53000 279 ILE D C 1
ATOM 2150 O O . ILE A 1 279 ? -32.67800 -13.89800 -16.32800 1.000 19.95000 279 ILE D O 1
ATOM 2155 N N . ASP A 1 280 ? -32.42600 -15.91700 -17.28400 1.000 20.86000 280 ASP D N 1
ATOM 2156 C CA . ASP A 1 280 ? -33.87300 -16.09600 -17.42800 1.000 24.75000 280 ASP D CA 1
ATOM 2157 C C . ASP A 1 280 ? -34.56100 -16.24300 -16.07500 1.000 24.07000 280 ASP D C 1
ATOM 2158 O O . ASP A 1 280 ? -35.59100 -15.60600 -15.82300 1.000 26.21000 280 ASP D O 1
ATOM 2163 N N . GLU A 1 281 ? -34.02100 -17.09100 -15.19200 1.000 21.83000 281 GLU D N 1
ATOM 2164 C CA . GLU A 1 281 ? -34.59200 -17.19800 -13.85300 1.000 22.06000 281 GLU D CA 1
ATOM 2165 C C . GLU A 1 281 ? -34.46000 -15.88500 -13.09500 1.000 27.02000 281 GLU D C 1
ATOM 2166 O O . GLU A 1 281 ? -35.40300 -15.45000 -12.42100 1.000 23.25000 281 GLU D O 1
ATOM 2172 N N . PHE A 1 282 ? -33.29700 -15.23800 -13.20600 1.000 21.07000 282 PHE D N 1
ATOM 2173 C CA . PHE A 1 282 ? -33.05000 -13.98600 -12.49200 1.000 21.01000 282 PHE D CA 1
ATOM 2174 C C . PHE A 1 282 ? -34.08400 -12.92900 -12.85700 1.000 21.29000 282 PHE D C 1
ATOM 2175 O O . PHE A 1 282 ? -34.70000 -12.31500 -11.97900 1.000 23.24000 282 PHE D O 1
ATOM 2183 N N . ALA A 1 283 ? -34.31900 -12.74100 -14.15300 1.000 20.11000 283 ALA D N 1
ATOM 2184 C CA . ALA A 1 283 ? -35.13600 -11.63400 -14.63700 1.000 24.43000 283 ALA D CA 1
ATOM 2185 C C . ALA A 1 283 ? -36.63000 -11.88300 -14.47400 1.000 31.84000 283 ALA D C 1
ATOM 2186 O O . ALA A 1 283 ? -37.40800 -10.92800 -14.38000 1.000 30.73000 283 ALA D O 1
ATOM 2188 N N . HIS A 1 284 ? -37.05700 -13.13500 -14.44900 1.000 30.29000 284 HIS D N 1
ATOM 2189 C CA . HIS A 1 284 ? -38.48200 -13.43200 -14.42500 1.000 32.22000 284 HIS D CA 1
ATOM 2190 C C . HIS A 1 284 ? -38.97500 -13.90500 -13.07300 1.000 34.68000 284 HIS D C 1
ATOM 2191 O O . HIS A 1 284 ? -40.09300 -13.57200 -12.67800 1.000 39.92000 284 HIS D O 1
ATOM 2198 N N . ARG A 1 285 ? -38.17000 -14.66800 -12.34900 1.000 30.74000 285 ARG D N 1
ATOM 2199 C CA . ARG A 1 285 ? -38.61300 -15.22300 -11.07900 1.000 38.34000 285 ARG D CA 1
ATOM 2200 C C . ARG A 1 285 ? -38.36500 -14.26500 -9.91900 1.000 40.37000 285 ARG D C 1
ATOM 2201 O O . ARG A 1 285 ? -39.25200 -14.04300 -9.09100 1.000 40.00000 285 ARG D O 1
ATOM 2203 N N . TRP A 1 286 ? -37.17000 -13.68600 -9.84700 1.000 42.33000 286 TRP D N 1
ATOM 2204 C CA . TRP A 1 286 ? -36.77100 -12.93700 -8.66100 1.000 39.02000 286 TRP D CA 1
ATOM 2205 C C . TRP A 1 286 ? -36.81100 -11.44000 -8.88900 1.000 46.61000 286 TRP D C 1
ATOM 2206 O O . TRP A 1 286 ? -37.55600 -10.73500 -8.21000 1.000 54.52000 286 TRP D O 1
ATOM 2217 N N . TYR A 1 292 ? -43.22000 -5.21900 -14.35400 1.000 31.14000 292 TYR D N 1
ATOM 2218 C CA . TYR A 1 292 ? -42.34400 -4.86800 -15.46400 1.000 23.82000 292 TYR D CA 1
ATOM 2219 C C . TYR A 1 292 ? -41.28200 -3.89200 -14.98400 1.000 21.26000 292 TYR D C 1
ATOM 2220 O O . TYR A 1 292 ? -41.53200 -3.07000 -14.10300 1.000 22.00000 292 TYR D O 1
ATOM 2229 N N . PRO A 1 293 ? -40.08600 -3.96800 -15.55800 1.000 21.08000 293 PRO D N 1
ATOM 2230 C CA . PRO A 1 293 ? -39.08500 -2.93300 -15.25900 1.000 16.49000 293 PRO D CA 1
ATOM 2231 C C . PRO A 1 293 ? -39.51800 -1.60300 -15.84900 1.000 14.75000 293 PRO D C 1
ATOM 2232 O O . PRO A 1 293 ? -40.56000 -1.51100 -16.50600 1.000 19.10000 293 PRO D O 1
ATOM 2236 N N . GLY A 1 294 ? -38.74300 -0.56000 -15.58200 1.000 15.35000 294 GLY D N 1
ATOM 2237 C CA . GLY A 1 294 ? -39.08200 0.76900 -16.04400 1.000 14.24000 294 GLY D CA 1
ATOM 2238 C C . GLY A 1 294 ? -37.84400 1.50900 -16.50200 1.000 16.73000 294 GLY D C 1
ATOM 2239 O O . GLY A 1 294 ? -36.91800 0.90300 -17.04900 1.000 13.49000 294 GLY D O 1
ATOM 2240 N N . HIS A 1 295 ? -37.84000 2.82700 -16.28600 1.000 15.50000 295 HIS D N 1
ATOM 2241 C CA . HIS A 1 295 ? -36.69500 3.69600 -16.55600 1.000 14.70000 295 HIS D CA 1
ATOM 2242 C C . HIS A 1 295 ? -36.17400 3.55300 -17.97800 1.000 13.87000 295 HIS D C 1
ATOM 2243 O O . HIS A 1 295 ? -34.97000 3.44700 -18.22300 1.000 14.28000 295 HIS D O 1
ATOM 2250 N N . ALA A 1 296 ? -37.10100 3.57400 -18.92700 1.000 12.59000 296 ALA D N 1
ATOM 2251 C CA . ALA A 1 296 ? -36.67500 3.55300 -20.31700 1.000 11.01000 296 ALA D CA 1
ATOM 2252 C C . ALA A 1 296 ? -35.91700 4.81900 -20.68200 1.000 11.60000 296 ALA D C 1
ATOM 2253 O O . ALA A 1 296 ? -35.09900 4.79300 -21.61000 1.000 13.42000 296 ALA D O 1
ATOM 2255 N N . ARG A 1 297 ? -36.18200 5.93700 -19.99900 1.000 13.37000 297 ARG D N 1
ATOM 2256 C CA . ARG A 1 297 ? -35.45800 7.16200 -20.33400 1.000 12.94000 297 ARG D CA 1
ATOM 2257 C C . ARG A 1 297 ? -33.96800 6.99900 -20.06400 1.000 14.48000 297 ARG D C 1
ATOM 2258 O O . ARG A 1 297 ? -33.14400 7.39000 -20.89600 1.000 12.30000 297 ARG D O 1
ATOM 2266 N N . GLU A 1 298 ? -33.60800 6.40000 -18.91200 1.000 13.08000 298 GLU D N 1
ATOM 2267 C CA . GLU A 1 298 ? -32.20400 6.12200 -18.62100 1.000 10.96000 298 GLU D CA 1
ATOM 2268 C C . GLU A 1 298 ? -31.64000 5.09200 -19.58300 1.000 13.48000 298 GLU D C 1
ATOM 2269 O O . GLU A 1 298 ? -30.48100 5.18500 -19.99300 1.000 13.21000 298 GLU D O 1
ATOM 2275 N N . GLN A 1 299 ? -32.43500 4.07800 -19.91600 1.000 11.22000 299 GLN D N 1
ATOM 2276 C CA . GLN A 1 299 ? -31.94400 3.03300 -20.79600 1.000 11.98000 299 GLN D CA 1
ATOM 2277 C C . GLN A 1 299 ? -31.68600 3.58500 -22.19100 1.000 13.30000 299 GLN D C 1
ATOM 2278 O O . GLN A 1 299 ? -30.62900 3.32800 -22.77800 1.000 13.71000 299 GLN D O 1
ATOM 2284 N N . ALA A 1 300 ? -32.63200 4.37400 -22.73200 1.000 13.40000 300 ALA D N 1
ATOM 2285 C CA . ALA A 1 300 ? -32.44500 4.95500 -24.06100 1.000 12.69000 300 ALA D CA 1
ATOM 2286 C C . ALA A 1 300 ? -31.27200 5.92700 -24.09300 1.000 15.23000 300 ALA D C 1
ATOM 2287 O O . ALA A 1 300 ? -30.51200 5.96400 -25.07700 1.000 15.04000 300 ALA D O 1
ATOM 2289 N N . ALA A 1 301 ? -31.10700 6.72700 -23.03100 1.000 12.93000 301 ALA D N 1
ATOM 2290 C CA . ALA A 1 301 ? -30.02000 7.70900 -23.00400 1.000 13.55000 301 ALA D CA 1
ATOM 2291 C C . ALA A 1 301 ? -28.66200 7.02500 -22.94200 1.000 13.56000 301 ALA D C 1
ATOM 2292 O O . ALA A 1 301 ? -27.73500 7.40800 -23.65900 1.000 14.82000 301 ALA D O 1
ATOM 2294 N N . PHE A 1 302 ? -28.53400 5.98700 -22.11600 1.000 12.83000 302 PHE D N 1
ATOM 2295 C CA . PHE A 1 302 ? -27.28500 5.24000 -22.05800 1.000 13.55000 302 PHE D CA 1
ATOM 2296 C C . PHE A 1 302 ? -26.96600 4.56000 -23.37900 1.000 14.84000 302 PHE D C 1
ATOM 2297 O O . PHE A 1 302 ? -25.80700 4.54900 -23.79700 1.000 15.20000 302 PHE D O 1
ATOM 2305 N N . ALA A 1 303 ? -27.97100 4.00600 -24.06400 1.000 14.60000 303 ALA D N 1
ATOM 2306 C CA . ALA A 1 303 ? -27.67300 3.32800 -25.32000 1.000 18.06000 303 ALA D CA 1
ATOM 2307 C C . ALA A 1 303 ? -27.05100 4.29600 -26.31800 1.000 16.47000 303 ALA D C 1
ATOM 2308 O O . ALA A 1 303 ? -26.03700 3.97800 -26.94700 1.000 19.34000 303 ALA D O 1
ATOM 2310 N N . GLY A 1 304 ? -27.61600 5.50000 -26.43600 1.000 17.68000 304 GLY D N 1
ATOM 2311 C CA . GLY A 1 304 ? -27.02400 6.50200 -27.30800 1.000 19.09000 304 GLY D CA 1
ATOM 2312 C C . GLY A 1 304 ? -25.62500 6.89300 -26.87100 1.000 19.38000 304 GLY D C 1
ATOM 2313 O O . GLY A 1 304 ? -24.71500 7.00200 -27.69900 1.000 19.41000 304 GLY D O 1
ATOM 2314 N N . TRP A 1 305 ? -25.42300 7.06400 -25.55600 1.000 15.64000 305 TRP D N 1
ATOM 2315 C CA . TRP A 1 305 ? -24.11000 7.46300 -25.04700 1.000 15.25000 305 TRP D CA 1
ATOM 2316 C C . TRP A 1 305 ? -23.06100 6.37800 -25.28500 1.000 14.97000 305 TRP D C 1
ATOM 2317 O O . TRP A 1 305 ? -21.96600 6.65000 -25.79800 1.000 14.63000 305 TRP D O 1
ATOM 2328 N N . LEU A 1 306 ? -23.37700 5.13200 -24.92900 1.000 14.15000 306 LEU D N 1
ATOM 2329 C CA . LEU A 1 306 ? -22.38600 4.06500 -25.05500 1.000 14.11000 306 LEU D CA 1
ATOM 2330 C C . LEU A 1 306 ? -22.04100 3.76100 -26.51200 1.000 17.02000 306 LEU D C 1
ATOM 2331 O O . LEU A 1 306 ? -20.94000 3.27700 -26.79200 1.000 18.57000 306 LEU D O 1
ATOM 2336 N N . ASN A 1 307 ? -22.96000 4.01800 -27.44400 1.000 15.18000 307 ASN D N 1
ATOM 2337 C CA . ASN A 1 307 ? -22.67200 3.84100 -28.86900 1.000 16.98000 307 ASN D CA 1
ATOM 2338 C C . ASN A 1 307 ? -21.87800 4.99900 -29.46400 1.000 22.92000 307 ASN D C 1
ATOM 2339 O O . ASN A 1 307 ? -21.43300 4.89900 -30.61700 1.000 19.06000 307 ASN D O 1
ATOM 2344 N N . ASN A 1 308 ? -21.71900 6.07900 -28.70400 1.000 16.56000 308 ASN D N 1
ATOM 2345 C CA . ASN A 1 308 ? -20.96700 7.26200 -29.09600 1.000 17.53000 308 ASN D CA 1
ATOM 2346 C C . ASN A 1 308 ? -19.51300 7.08600 -28.68200 1.000 20.29000 308 ASN D C 1
ATOM 2347 O O . ASN A 1 308 ? -19.25400 6.86900 -27.49300 1.000 14.99000 308 ASN D O 1
ATOM 2352 N N . PRO A 1 309 ? -18.54100 7.19600 -29.60800 1.000 19.76000 309 PRO D N 1
ATOM 2353 C CA . PRO A 1 309 ? -17.12600 7.06100 -29.21900 1.000 17.46000 309 PRO D CA 1
ATOM 2354 C C . PRO A 1 309 ? -16.68000 8.06900 -28.18200 1.000 17.04000 309 PRO D C 1
ATOM 2355 O O . PRO A 1 309 ? -15.62600 7.86500 -27.57300 1.000 17.23000 309 PRO D O 1
ATOM 2359 N N . GLU A 1 310 ? -17.43800 9.15200 -27.96700 1.000 15.09000 310 GLU D N 1
ATOM 2360 C CA . GLU A 1 310 ? -17.08400 10.10800 -26.92300 1.000 17.64000 310 GLU D CA 1
ATOM 2361 C C . GLU A 1 310 ? -17.10300 9.45400 -25.55100 1.000 15.74000 310 GLU D C 1
ATOM 2362 O O . GLU A 1 310 ? -16.41000 9.91200 -24.63800 1.000 15.75000 310 GLU D O 1
ATOM 2364 N N . SER A 1 311 ? -17.91100 8.41000 -25.37700 1.000 16.31000 311 SER D N 1
ATOM 2365 C CA . SER A 1 311 ? -17.97600 7.77600 -24.06400 1.000 15.26000 311 SER D CA 1
ATOM 2366 C C . SER A 1 311 ? -16.66000 7.08700 -23.73800 1.000 16.69000 311 SER D C 1
ATOM 2367 O O . SER A 1 311 ? -16.15900 7.19700 -22.61100 1.000 17.68000 311 SER D O 1
ATOM 2370 N N . ARG A 1 312 ? -16.06900 6.40600 -24.73100 1.000 14.10000 312 ARG D N 1
ATOM 2371 C CA . ARG A 1 312 ? -14.76100 5.77700 -24.56500 1.000 15.93000 312 ARG D CA 1
ATOM 2372 C C . ARG A 1 312 ? -13.66800 6.81700 -24.34200 1.000 18.62000 312 ARG D C 1
ATOM 2373 O O . ARG A 1 312 ? -12.76700 6.60500 -23.51900 1.000 20.32000 312 ARG D O 1
ATOM 2381 N N . LYS A 1 313 ? -13.72800 7.94400 -25.06200 1.000 17.39000 313 LYS D N 1
ATOM 2382 C CA . LYS A 1 313 ? -12.74900 9.01600 -24.86600 1.000 16.54000 313 LYS D CA 1
ATOM 2383 C C . LYS A 1 313 ? -12.84900 9.59200 -23.46300 1.000 19.90000 313 LYS D C 1
ATOM 2384 O O . LYS A 1 313 ? -11.83400 9.79400 -22.78800 1.000 18.31000 313 LYS D O 1
ATOM 2390 N N . TRP A 1 314 ? -14.07800 9.88000 -23.02100 1.000 16.63000 314 TRP D N 1
ATOM 2391 C CA . TRP A 1 314 ? -14.30300 10.42400 -21.68600 1.000 18.01000 314 TRP D CA 1
ATOM 2392 C C . TRP A 1 314 ? -13.79300 9.47900 -20.60300 1.000 15.62000 314 TRP D C 1
ATOM 2393 O O . TRP A 1 314 ? -13.17400 9.91900 -19.62700 1.000 15.86000 314 TRP D O 1
ATOM 2404 N N . ALA A 1 315 ? -14.04300 8.18100 -20.75400 1.000 15.47000 315 ALA D N 1
ATOM 2405 C CA . ALA A 1 315 ? -13.55900 7.21700 -19.76600 1.000 18.27000 315 ALA D CA 1
ATOM 2406 C C . ALA A 1 315 ? -12.03800 7.16500 -19.73600 1.000 21.07000 315 ALA D C 1
ATOM 2407 O O . ALA A 1 315 ? -11.43700 7.05100 -18.65800 1.000 20.02000 315 ALA D O 1
ATOM 2409 N N . ASP A 1 316 ? -11.40300 7.21500 -20.91100 1.000 16.30000 316 ASP D N 1
ATOM 2410 C CA . ASP A 1 316 ? -9.94400 7.24800 -20.97900 1.000 20.61000 316 ASP D CA 1
ATOM 2411 C C . ASP A 1 316 ? -9.39600 8.47300 -20.26500 1.000 17.47000 316 ASP D C 1
ATOM 2412 O O . ASP A 1 316 ? -8.44700 8.37300 -19.48600 1.000 20.94000 316 ASP D O 1
ATOM 2417 N N . GLU A 1 317 ? -9.95600 9.65200 -20.55800 1.000 18.86000 317 GLU D N 1
ATOM 2418 C CA . GLU A 1 317 ? -9.52100 10.87500 -19.88800 1.000 21.53000 317 GLU D CA 1
ATOM 2419 C C . GLU A 1 317 ? -9.73200 10.79600 -18.38000 1.000 20.31000 317 GLU D C 1
ATOM 2420 O O . GLU A 1 317 ? -8.94100 11.34600 -17.61100 1.000 22.39000 317 GLU D O 1
ATOM 2426 N N A ARG A 1 318 ? -10.79400 10.11600 -17.93100 0.476 18.61000 318 ARG D N 1
ATOM 2427 N N B ARG A 1 318 ? -10.78600 10.11400 -17.94500 0.524 18.61000 318 ARG D N 1
ATOM 2428 C CA A ARG A 1 318 ? -11.06600 10.03800 -16.49700 0.476 17.67000 318 ARG D CA 1
ATOM 2429 C CA B ARG A 1 318 ? -11.05300 10.03400 -16.51900 0.524 17.65000 318 ARG D CA 1
ATOM 2430 C C A ARG A 1 318 ? -10.04300 9.16900 -15.77100 0.476 18.32000 318 ARG D C 1
ATOM 2431 C C B ARG A 1 318 ? -10.01100 9.19600 -15.79200 0.524 18.32000 318 ARG D C 1
ATOM 2432 O O A ARG A 1 318 ? -9.74800 9.42000 -14.59400 0.476 18.48000 318 ARG D O 1
ATOM 2433 O O B ARG A 1 318 ? -9.68300 9.48700 -14.63300 0.524 18.50000 318 ARG D O 1
ATOM 2448 N N . ARG A 1 319 ? -9.48900 8.15300 -16.44500 1.000 17.20000 319 ARG D N 1
ATOM 2449 C CA . ARG A 1 319 ? -8.41300 7.37300 -15.83700 1.000 17.58000 319 ARG D CA 1
ATOM 2450 C C . ARG A 1 319 ? -7.17100 8.22700 -15.62100 1.000 18.52000 319 ARG D C 1
ATOM 2451 O O . ARG A 1 319 ? -6.45000 8.03200 -14.63700 1.000 15.92000 319 ARG D O 1
ATOM 2459 N N . GLU A 1 320 ? -6.90700 9.18300 -16.52300 1.000 17.70000 320 GLU D N 1
ATOM 2460 C CA . GLU A 1 320 ? -5.76900 10.07500 -16.34600 1.000 16.21000 320 GLU D CA 1
ATOM 2461 C C . GLU A 1 320 ? -6.00100 11.05100 -15.19900 1.000 19.50000 320 GLU D C 1
ATOM 2462 O O . GLU A 1 320 ? -5.07400 11.35400 -14.42900 1.000 20.57000 320 GLU D O 1
ATOM 2468 N N . ALA A 1 321 ? -7.23200 11.56200 -15.08000 1.000 15.82000 321 ALA D N 1
ATOM 2469 C CA . ALA A 1 321 ? -7.58500 12.41900 -13.95600 1.000 17.34000 321 ALA D CA 1
ATOM 2470 C C . ALA A 1 321 ? -7.45500 11.68000 -12.62800 1.000 16.92000 321 ALA D C 1
ATOM 2471 O O . ALA A 1 321 ? -7.04400 12.26800 -11.62200 1.000 16.24000 321 ALA D O 1
ATOM 2473 N N . ILE A 1 322 ? -7.83800 10.40300 -12.58800 1.000 16.77000 322 ILE D N 1
ATOM 2474 C CA . ILE A 1 322 ? -7.70400 9.65200 -11.34400 1.000 13.56000 322 ILE D CA 1
ATOM 2475 C C . ILE A 1 322 ? -6.24000 9.58300 -10.93800 1.000 15.53000 322 ILE D C 1
ATOM 2476 O O . ILE A 1 322 ? -5.89800 9.77500 -9.76800 1.000 15.12000 322 ILE D O 1
ATOM 2481 N N . ARG A 1 323 ? -5.34600 9.36500 -11.91300 1.000 17.32000 323 ARG D N 1
ATOM 2482 C CA . ARG A 1 323 ? -3.91000 9.31600 -11.62600 1.000 16.44000 323 ARG D CA 1
ATOM 2483 C C . ARG A 1 323 ? -3.40100 10.64200 -11.09000 1.000 18.13000 323 ARG D C 1
ATOM 2484 O O . ARG A 1 323 ? -2.71400 10.69000 -10.06300 1.000 20.68000 323 ARG D O 1
ATOM 2492 N N . SER A 1 324 ? -3.70000 11.73200 -11.79200 1.000 17.51000 324 SER D N 1
ATOM 2493 C CA . SER A 1 324 ? -3.18400 13.02200 -11.36400 1.000 17.49000 324 SER D CA 1
ATOM 2494 C C . SER A 1 324 ? -3.84000 13.49000 -10.07100 1.000 18.87000 324 SER D C 1
ATOM 2495 O O . SER A 1 324 ? -3.19900 14.18400 -9.27600 1.000 15.20000 324 SER D O 1
ATOM 2498 N N . ASN A 1 325 ? -5.11700 13.16000 -9.86300 1.000 16.94000 325 ASN D N 1
ATOM 2499 C CA . ASN A 1 325 ? -5.78900 13.53900 -8.62200 1.000 18.38000 325 ASN D CA 1
ATOM 2500 C C . ASN A 1 325 ? -5.12900 12.87400 -7.42900 1.000 14.51000 325 ASN D C 1
ATOM 2501 O O . ASN A 1 325 ? -4.90300 13.51400 -6.39400 1.000 16.48000 325 ASN D O 1
ATOM 2506 N N . GLY A 1 326 ? -4.85600 11.57400 -7.54200 1.000 17.25000 326 GLY D N 1
ATOM 2507 C CA . GLY A 1 326 ? -4.16300 10.86900 -6.46600 1.000 15.93000 326 GLY D CA 1
ATOM 2508 C C . GLY A 1 326 ? -2.80400 11.47000 -6.15300 1.000 21.57000 326 GLY D C 1
ATOM 2509 O O . GLY A 1 326 ? -2.44900 11.66100 -4.98800 1.000 20.01000 326 GLY D O 1
ATOM 2510 N N . ASP A 1 327 ? -2.02200 11.76600 -7.19600 1.000 18.81000 327 ASP D N 1
ATOM 2511 C CA . ASP A 1 327 ? -0.71900 12.40800 -7.01600 1.000 18.76000 327 ASP D CA 1
ATOM 2512 C C . ASP A 1 327 ? -0.85500 13.72800 -6.28000 1.000 20.58000 327 ASP D C 1
ATOM 2513 O O . ASP A 1 327 ? -0.09500 14.01900 -5.35000 1.000 21.52000 327 ASP D O 1
ATOM 2518 N N . ALA A 1 328 ? -1.81700 14.55500 -6.69400 1.000 13.61000 328 ALA D N 1
ATOM 2519 C CA . ALA A 1 328 ? -1.99300 15.83500 -6.01600 1.000 17.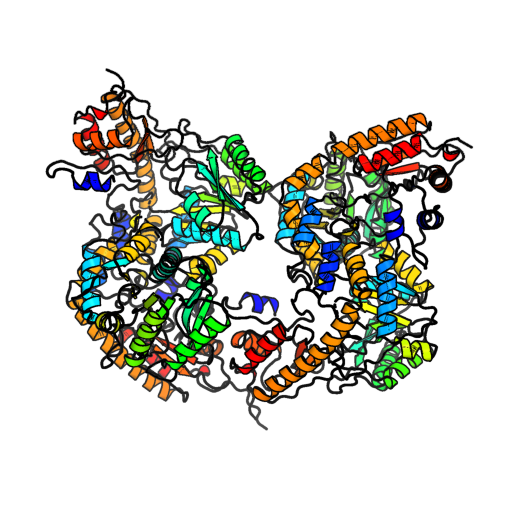53000 328 ALA D CA 1
ATOM 2520 C C . ALA A 1 328 ? -2.37800 15.64800 -4.55200 1.000 19.60000 328 ALA D C 1
ATOM 2521 O O . ALA A 1 328 ? -1.89400 16.38500 -3.68500 1.000 18.44000 328 ALA D O 1
ATOM 2523 N N . LEU A 1 329 ? -3.25500 14.67600 -4.25400 1.000 18.87000 329 LEU D N 1
ATOM 2524 C CA . LEU A 1 329 ? -3.64700 14.45000 -2.86000 1.000 15.99000 329 LEU D CA 1
ATOM 2525 C C . LEU A 1 329 ? -2.46900 13.95100 -2.03200 1.000 19.44000 329 LEU D C 1
ATOM 2526 O O . LEU A 1 329 ? -2.25300 14.41300 -0.90000 1.000 18.09000 329 LEU D O 1
ATOM 2531 N N . LEU A 1 330 ? -1.68800 13.01500 -2.58100 1.000 20.44000 330 LEU D N 1
ATOM 2532 C CA . LEU A 1 330 ? -0.52400 12.51500 -1.85500 1.000 17.95000 330 LEU D CA 1
ATOM 2533 C C . LEU A 1 330 ? 0.43200 13.65000 -1.49500 1.000 20.29000 330 LEU D C 1
ATOM 2534 O O . LEU A 1 330 ? 0.93100 13.71100 -0.36200 1.000 20.11000 330 LEU D O 1
ATOM 2539 N N . ASP A 1 331 ? 0.68300 14.56800 -2.43700 1.000 18.77000 331 ASP D N 1
ATOM 2540 C CA . ASP A 1 331 ? 1.60900 15.66600 -2.16500 1.000 20.60000 331 ASP D CA 1
ATOM 2541 C C . ASP A 1 331 ? 1.08700 16.55700 -1.05100 1.000 23.90000 331 ASP D C 1
ATOM 2542 O O . ASP A 1 331 ? 1.85100 16.99700 -0.18400 1.000 24.59000 331 ASP D O 1
ATOM 2547 N N . ALA A 1 332 ? -0.21600 16.83200 -1.06200 1.000 19.15000 332 ALA D N 1
ATOM 2548 C CA . ALA A 1 332 ? -0.81400 17.67000 -0.03300 1.000 19.23000 332 ALA D CA 1
ATOM 2549 C C . ALA A 1 332 ? -0.74700 16.99300 1.33000 1.000 22.03000 332 ALA D C 1
ATOM 2550 O O . ALA A 1 332 ? -0.38900 17.62600 2.32700 1.000 20.35000 332 ALA D O 1
ATOM 2552 N N . LEU A 1 333 ? -1.11700 15.70900 1.39200 1.000 19.06000 333 LEU D N 1
ATOM 2553 C CA . LEU A 1 333 ? -1.02700 14.96700 2.64500 1.000 19.12000 333 LEU D CA 1
ATOM 2554 C C . LEU A 1 333 ? 0.38500 14.99300 3.20000 1.000 22.38000 333 LEU D C 1
ATOM 2555 O O . LEU A 1 333 ? 0.57500 15.02600 4.41800 1.000 22.97000 333 LEU D O 1
ATOM 2560 N N . ALA A 1 334 ? 1.38800 14.96600 2.32200 1.000 21.64000 334 ALA D N 1
ATOM 2561 C CA . ALA A 1 334 ? 2.76600 15.02300 2.79200 1.000 25.92000 334 ALA D CA 1
ATOM 2562 C C . ALA A 1 334 ? 3.08800 16.37100 3.42700 1.000 25.93000 334 ALA D C 1
ATOM 2563 O O . ALA A 1 334 ? 3.92500 16.43700 4.33300 1.000 28.31000 334 ALA D O 1
ATOM 2565 N N . GLU A 1 335 ? 2.43200 17.44800 2.98400 1.000 23.83000 335 GLU D N 1
ATOM 2566 C CA . GLU A 1 335 ? 2.70600 18.77200 3.53900 1.000 25.21000 335 GLU D CA 1
ATOM 2567 C C . GLU A 1 335 ? 2.06400 18.98200 4.90300 1.000 28.76000 335 GLU D C 1
ATOM 2568 O O . GLU A 1 335 ? 2.58600 19.75200 5.71400 1.000 23.19000 335 GLU D O 1
ATOM 2574 N N . VAL A 1 336 ? 0.95400 18.30500 5.18300 1.000 26.40000 336 VAL D N 1
ATOM 2575 C CA . VAL A 1 336 ? 0.13800 18.59800 6.35300 1.000 23.47000 336 VAL D CA 1
ATOM 2576 C C . VAL A 1 336 ? 0.17700 17.48400 7.38300 1.000 25.54000 336 VAL D C 1
ATOM 2577 O O . VAL A 1 336 ? -0.39800 17.64100 8.47300 1.000 25.86000 336 VAL D O 1
ATOM 2581 N N . SER A 1 337 ? 0.82800 16.36500 7.07800 1.000 23.45000 337 SER D N 1
ATOM 2582 C CA . SER A 1 337 ? 0.71600 15.18100 7.91500 1.000 25.23000 337 SER D CA 1
ATOM 2583 C C . SER A 1 337 ? 1.94600 14.31400 7.72600 1.000 28.95000 337 SER D C 1
ATOM 2584 O O . SER A 1 337 ? 2.67900 14.44300 6.74200 1.000 28.12000 337 SER D O 1
ATOM 2587 N N . ASN A 1 338 ? 2.15500 13.41500 8.68500 1.000 28.19000 338 ASN D N 1
ATOM 2588 C CA . ASN A 1 338 ? 3.20000 12.42000 8.58700 1.000 29.09000 338 ASN D CA 1
ATOM 2589 C C . ASN A 1 338 ? 2.66700 11.05700 9.02000 1.000 28.66000 338 ASN D C 1
ATOM 2590 O O . ASN A 1 338 ? 3.17800 10.43400 9.94100 1.000 30.56000 338 ASN D O 1
ATOM 2595 N N . THR A 1 339 ? 1.62900 10.57600 8.34100 1.000 20.62000 339 THR D N 1
ATOM 2596 C CA . THR A 1 339 ? 1.16500 9.21600 8.56500 1.000 21.81000 339 THR D CA 1
ATOM 2597 C C . THR A 1 339 ? 1.32900 8.41300 7.28000 1.000 18.39000 339 THR D C 1
ATOM 2598 O O . THR A 1 339 ? 1.57500 8.96100 6.20000 1.000 20.89000 339 THR D O 1
ATOM 2602 N N . THR A 1 340 ? 1.21500 7.09600 7.42000 1.000 18.27000 340 THR D N 1
ATOM 2603 C CA . THR A 1 340 ? 1.33400 6.20200 6.27600 1.000 18.30000 340 THR D CA 1
ATOM 2604 C C . THR A 1 340 ? 0.21100 6.46000 5.28300 1.000 19.64000 340 THR D C 1
ATOM 2605 O O . THR A 1 340 ? -0.93600 6.68500 5.68000 1.000 16.76000 340 THR D O 1
ATOM 2609 N N . ARG A 1 341 ? 0.54400 6.42700 3.98100 1.000 18.17000 341 ARG D N 1
ATOM 2610 C CA . ARG A 1 341 ? -0.42300 6.64400 2.89900 1.000 19.03000 341 ARG D CA 1
ATOM 2611 C C . ARG A 1 341 ? -0.30300 5.55800 1.83500 1.000 17.47000 341 ARG D C 1
ATOM 2612 O O . ARG A 1 341 ? 0.80600 5.13400 1.49600 1.000 19.82000 341 ARG D O 1
ATOM 2620 N N . HIS A 1 342 ? -1.44700 5.13900 1.27800 1.000 17.96000 342 HIS D N 1
ATOM 2621 C CA . HIS A 1 342 ? -1.48300 4.22300 0.14400 1.000 17.26000 342 HIS D CA 1
ATOM 2622 C C . HIS A 1 342 ? -2.26500 4.82300 -1.02000 1.000 19.94000 342 HIS D C 1
ATOM 2623 O O . HIS A 1 342 ? -3.29600 5.48100 -0.82800 1.000 14.83000 342 HIS D O 1
ATOM 2630 N N . CYS A 1 343 ? -1.77600 4.57500 -2.23700 1.000 18.38000 343 CYS D N 1
ATOM 2631 C CA . CYS A 1 343 ? -2.51200 4.90100 -3.45800 1.000 17.90000 343 CYS D CA 1
ATOM 2632 C C . CYS A 1 343 ? -2.19800 3.80100 -4.47800 1.000 22.30000 343 CYS D C 1
ATOM 2633 O O . CYS A 1 343 ? -1.33600 3.94200 -5.34300 1.000 17.52000 343 CYS D O 1
ATOM 2636 N N . HIS A 1 344 ? -2.90900 2.67600 -4.36100 1.000 15.75000 344 HIS D N 1
ATOM 2637 C CA . HIS A 1 344 ? -2.53300 1.48000 -5.10300 1.000 18.98000 344 HIS D CA 1
ATOM 2638 C C . HIS A 1 344 ? -2.93300 1.53100 -6.57500 1.000 16.67000 344 HIS D C 1
ATOM 2639 O O . HIS A 1 344 ? -2.37400 0.77000 -7.37800 1.000 23.04000 344 HIS D O 1
ATOM 2646 N N . GLY A 1 345 ? -3.88000 2.39400 -6.94900 1.000 18.41000 345 GLY D N 1
ATOM 2647 C CA . GLY A 1 345 ? -4.22600 2.59500 -8.35000 1.000 15.13000 345 GLY D CA 1
ATOM 2648 C C . GLY A 1 345 ? -5.21200 1.60900 -8.94900 1.000 20.48000 345 GLY D C 1
ATOM 2649 O O . GLY A 1 345 ? -5.54900 1.74300 -10.13600 1.000 21.53000 345 GLY D O 1
ATOM 2650 N N . GLY A 1 346 ? -5.70400 0.63400 -8.17900 1.000 15.32000 346 GLY D N 1
ATOM 2651 C CA . GLY A 1 346 ? -6.55900 -0.38900 -8.73600 1.000 18.43000 346 GLY D CA 1
ATOM 2652 C C . GLY A 1 346 ? -8.03200 -0.07100 -8.66400 1.000 17.97000 346 GLY D C 1
ATOM 2653 O O . GLY A 1 346 ? -8.82600 -0.55000 -9.47200 1.000 23.31000 346 GLY D O 1
ATOM 2654 N N . SER A 1 347 ? -8.42600 0.65100 -7.64300 1.000 21.51000 347 SER D N 1
ATOM 2655 C CA . SER A 1 347 ? -9.72700 1.29300 -7.58000 1.000 17.40000 347 SER D CA 1
ATOM 2656 C C . SER A 1 347 ? -9.44600 2.70100 -7.10300 1.000 13.67000 347 SER D C 1
ATOM 2657 O O . SER A 1 347 ? -8.37600 2.96100 -6.54300 1.000 17.91000 347 SER D O 1
ATOM 2660 N N . PRO A 1 348 ? -10.35000 3.64100 -7.35100 1.000 15.46000 348 PRO D N 1
ATOM 2661 C CA . PRO A 1 348 ? -9.95200 5.06200 -7.22100 1.000 16.03000 348 PRO D CA 1
ATOM 2662 C C . PRO A 1 348 ? -10.06400 5.61800 -5.80200 1.000 13.79000 348 PRO D C 1
ATOM 2663 O O . PRO A 1 348 ? -10.83600 6.53300 -5.51400 1.000 14.07000 348 PRO D O 1
ATOM 2667 N N . PHE A 1 349 ? -9.23100 5.08200 -4.89600 1.000 15.40000 349 PHE D N 1
ATOM 2668 C CA . PHE A 1 349 ? -9.21800 5.47800 -3.49600 1.000 14.91000 349 PHE D CA 1
ATOM 2669 C C . PHE A 1 349 ? -7.79000 5.66200 -3.00900 1.000 14.46000 349 PHE D C 1
ATOM 2670 O O . PHE A 1 349 ? -6.89000 4.91100 -3.39400 1.000 15.01000 349 PHE D O 1
ATOM 2678 N N . VAL A 1 350 ? -7.60200 6.65900 -2.15700 1.000 12.81000 350 VAL D N 1
ATOM 2679 C CA . VAL A 1 350 ? -6.37300 6.84000 -1.40000 1.000 15.98000 350 VAL D CA 1
ATOM 2680 C C . VAL A 1 350 ? -6.68100 6.48700 0.04900 1.000 13.18000 350 VAL D C 1
ATOM 2681 O O . VAL A 1 350 ? -7.78400 6.75700 0.54500 1.000 14.42000 350 VAL D O 1
ATOM 2685 N N . LEU A 1 351 ? -5.73200 5.84000 0.71500 1.000 12.99000 351 LEU D N 1
ATOM 2686 C CA . LEU A 1 351 ? -5.87800 5.50000 2.12300 1.000 13.21000 351 LEU D CA 1
ATOM 2687 C C . LEU A 1 351 ? -4.79600 6.23900 2.90500 1.000 14.60000 351 LEU D C 1
ATOM 2688 O O . LEU A 1 351 ? -3.66000 6.35700 2.43300 1.000 13.40000 351 LEU D O 1
ATOM 2693 N N . PHE A 1 352 ? -5.13800 6.74700 4.08800 1.000 12.64000 352 PHE D N 1
ATOM 2694 C CA . PHE A 1 352 ? -4.08000 7.23400 4.95800 1.000 12.41000 352 PHE D CA 1
ATOM 2695 C C . PHE A 1 352 ? -4.43900 7.01600 6.42100 1.000 15.11000 352 PHE D C 1
ATOM 2696 O O . PHE A 1 352 ? -5.61100 6.98600 6.79500 1.000 12.48000 352 PHE D O 1
ATOM 2704 N N . GLU A 1 353 ? -3.40800 6.85800 7.24900 1.000 15.00000 353 GLU D N 1
ATOM 2705 C CA . GLU A 1 353 ? -3.64700 6.50600 8.64200 1.000 9.69000 353 GLU D CA 1
ATOM 2706 C C . GLU A 1 353 ? -3.97200 7.74500 9.47200 1.000 14.64000 353 GLU D C 1
ATOM 2707 O O . GLU A 1 353 ? -3.45600 8.84700 9.23500 1.000 14.65000 353 GLU D O 1
ATOM 2713 N N . VAL A 1 354 ? -4.85100 7.56200 10.44700 1.000 12.78000 354 VAL D N 1
ATOM 2714 C CA . VAL A 1 354 ? -5.24800 8.68400 11.30900 1.000 14.20000 354 VAL D CA 1
ATOM 2715 C C . VAL A 1 354 ? -4.09300 9.03500 12.24600 1.000 18.39000 354 VAL D C 1
ATOM 2716 O O . VAL A 1 354 ? -3.42900 8.12600 12.78400 1.000 14.79000 354 VAL D O 1
ATOM 2720 N N . PRO A 1 355 ? -3.79200 10.31200 12.44900 1.000 19.01000 355 PRO D N 1
ATOM 2721 C CA . PRO A 1 355 ? -2.72200 10.68000 13.38600 1.000 20.61000 355 PRO D CA 1
ATOM 2722 C C . PRO A 1 355 ? -2.91900 10.03500 14.75100 1.000 21.05000 355 PRO D C 1
ATOM 2723 O O . PRO A 1 355 ? -4.04500 9.78400 15.18200 1.000 19.01000 355 PRO D O 1
ATOM 2727 N N . GLY A 1 356 ? -1.80600 9.75800 15.43200 1.000 23.45000 356 GLY D N 1
ATOM 2728 C CA . GLY A 1 356 ? -1.88900 9.10900 16.73000 1.000 19.27000 356 GLY D CA 1
ATOM 2729 C C . GLY A 1 356 ? -2.70500 9.91300 17.72500 1.000 20.22000 356 GLY D C 1
ATOM 2730 O O . GLY A 1 356 ? -2.72500 11.14300 17.69800 1.000 18.93000 356 GLY D O 1
ATOM 2731 N N . GLY A 1 357 ? -3.40500 9.19800 18.61000 1.000 20.19000 357 GLY D N 1
ATOM 2732 C CA . GLY A 1 357 ? -4.24500 9.82900 19.60300 1.000 16.42000 357 GLY D CA 1
ATOM 2733 C C . GLY A 1 357 ? -5.58600 10.30900 19.10200 1.000 20.98000 357 GLY D C 1
ATOM 2734 O O . GLY A 1 357 ? -6.34800 10.88900 19.88000 1.000 22.88000 357 GLY D O 1
ATOM 2735 N N . TRP A 1 358 ? -5.89400 10.11500 17.83000 1.000 16.46000 358 TRP D N 1
ATOM 2736 C CA . TRP A 1 358 ? -7.21500 10.38100 17.29300 1.000 15.63000 358 TRP D CA 1
ATOM 2737 C C . TRP A 1 358 ? -7.81300 9.05300 16.85400 1.000 16.47000 358 TRP D C 1
ATOM 2738 O O . TRP A 1 358 ? -7.08700 8.15700 16.41800 1.000 18.79000 358 TRP D O 1
ATOM 2749 N N . SER A 1 359 ? -9.13600 8.94300 16.92300 1.000 17.72000 359 SER D N 1
ATOM 2750 C CA . SER A 1 359 ? -9.83200 7.88300 16.20500 1.000 17.26000 359 SER D CA 1
ATOM 2751 C C . SER A 1 359 ? -10.49800 8.46200 14.95300 1.000 17.04000 359 SER D C 1
ATOM 2752 O O . SER A 1 359 ? -10.65300 9.67700 14.80700 1.000 16.36000 359 SER D O 1
ATOM 2755 N N . GLN A 1 360 ? -10.83900 7.58200 14.01000 1.000 13.98000 360 GLN D N 1
ATOM 2756 C CA . GLN A 1 360 ? -11.13500 8.07000 12.66200 1.000 17.11000 360 GLN D CA 1
ATOM 2757 C C . GLN A 1 360 ? -12.36700 8.97200 12.63800 1.000 16.01000 360 GLN D C 1
ATOM 2758 O O . GLN A 1 360 ? -12.38100 9.98000 11.92400 1.000 18.65000 360 GLN D O 1
ATOM 2764 N N . GLU A 1 361 ? -13.39900 8.66100 13.42800 1.000 15.94000 361 GLU D N 1
ATOM 2765 C CA . GLU A 1 361 ? -14.60900 9.47900 13.37200 1.000 16.97000 361 GLU D CA 1
ATOM 2766 C C . GLU A 1 361 ? -14.36700 10.88200 13.92600 1.000 20.19000 361 GLU D C 1
ATOM 2767 O O . GLU A 1 361 ? -14.71500 11.88200 13.27800 1.000 15.89000 361 GLU D O 1
ATOM 2773 N N . ASP A 1 362 ? -13.79100 10.98200 15.13300 1.000 16.86000 362 ASP D N 1
ATOM 2774 C CA . ASP A 1 362 ? -13.45100 12.29900 15.67400 1.000 19.60000 362 ASP D CA 1
ATOM 2775 C C . ASP A 1 362 ? -12.55400 13.06600 14.71200 1.000 17.88000 362 ASP D C 1
ATOM 2776 O O . ASP A 1 362 ? -12.72800 14.27700 14.52100 1.000 18.70000 362 ASP D O 1
ATOM 2781 N N . PHE A 1 363 ? -11.58000 12.37400 14.11000 1.000 17.32000 363 PHE D N 1
ATOM 2782 C CA . PHE A 1 363 ? -10.66500 13.00900 13.16400 1.000 16.21000 363 PHE D CA 1
ATOM 2783 C C . PHE A 1 363 ? -11.42200 13.59800 11.98000 1.000 16.91000 363 PHE D C 1
ATOM 2784 O O . PHE A 1 363 ? -11.19500 14.75000 11.59400 1.000 16.60000 363 PHE D O 1
ATOM 2792 N N . ARG A 1 364 ? -12.30100 12.80600 11.35800 1.000 14.72000 364 ARG D N 1
ATOM 2793 C CA . ARG A 1 364 ? -12.99800 13.32600 10.18400 1.000 15.82000 364 ARG D CA 1
ATOM 2794 C C . ARG A 1 364 ? -13.95400 14.44700 10.56400 1.000 14.81000 364 ARG D C 1
ATOM 2795 O O . ARG A 1 364 ? -14.07700 15.43700 9.83500 1.000 16.93000 364 ARG D O 1
ATOM 2803 N N . GLN A 1 365 ? -14.63200 14.31800 11.70000 1.000 15.37000 365 GLN D N 1
ATOM 2804 C CA . GLN A 1 365 ? -15.51500 15.39100 12.15900 1.000 16.47000 365 GLN D CA 1
ATOM 2805 C C . GLN A 1 365 ? -14.75100 16.69000 12.33800 1.000 18.11000 365 GLN D C 1
ATOM 2806 O O . GLN A 1 365 ? -15.18900 17.75000 11.87300 1.000 19.77000 365 GLN D O 1
ATOM 2812 N N . ARG A 1 366 ? -13.60700 16.63200 13.02400 1.000 18.05000 366 ARG D N 1
ATOM 2813 C CA . ARG A 1 366 ? -12.84300 17.85100 13.26000 1.000 19.47000 366 ARG D CA 1
ATOM 2814 C C . ARG A 1 366 ? -12.29100 18.39900 11.95000 1.000 19.73000 366 ARG D C 1
ATOM 2815 O O . ARG A 1 366 ? -12.38300 19.60200 11.68000 1.000 18.14000 366 ARG D O 1
ATOM 2823 N N . LEU A 1 367 ? -11.75100 17.52600 11.10300 1.000 16.51000 367 LEU D N 1
ATOM 2824 C CA . LEU A 1 367 ? -11.25000 17.98400 9.81000 1.000 18.16000 367 LEU D CA 1
ATOM 2825 C C . LEU A 1 367 ? -12.33300 18.69600 9.00900 1.000 17.13000 367 LEU D C 1
ATOM 2826 O O . LEU A 1 367 ? -12.07600 19.73500 8.38500 1.000 17.60000 367 LEU D O 1
ATOM 2831 N N . PHE A 1 368 ? -13.54500 18.13500 8.99300 1.000 16.13000 368 PHE D N 1
ATOM 2832 C CA . PHE A 1 368 ? -14.62100 18.72300 8.20300 1.000 16.20000 368 PHE D CA 1
ATOM 2833 C C . PHE A 1 368 ? -15.03700 20.06800 8.77500 1.000 19.35000 368 PHE D C 1
ATOM 2834 O O . PHE A 1 368 ? -15.30500 21.01300 8.02500 1.000 22.93000 368 PHE D O 1
ATOM 2842 N N . ALA A 1 369 ? -15.04700 20.18900 10.10300 1.000 18.04000 369 ALA D N 1
ATOM 2843 C CA . ALA A 1 369 ? -15.34600 21.47200 10.72900 1.000 21.62000 369 ALA D CA 1
ATOM 2844 C C . ALA A 1 369 ? -14.30100 22.52100 10.37300 1.000 23.75000 369 ALA D C 1
ATOM 2845 O O . ALA A 1 369 ? -14.64400 23.67500 10.08500 1.000 26.89000 369 ALA D O 1
ATOM 2847 N N . ASP A 1 370 ? -13.02200 22.14100 10.36000 1.000 21.18000 370 ASP D N 1
ATOM 2848 C CA . ASP A 1 370 ? -11.95100 23.11400 10.15200 1.000 23.34000 370 ASP D CA 1
ATOM 2849 C C . ASP A 1 370 ? -11.67900 23.42100 8.67700 1.000 25.27000 370 ASP D C 1
ATOM 2850 O O . ASP A 1 370 ? -11.27700 24.54300 8.34900 1.000 26.70000 370 ASP D O 1
ATOM 2855 N N . THR A 1 371 ? -11.85300 22.45500 7.77700 1.000 23.42000 371 THR D N 1
ATOM 2856 C CA . THR A 1 371 ? -11.46900 22.64200 6.38100 1.000 22.10000 371 THR D CA 1
ATOM 2857 C C . THR A 1 371 ? -12.62700 22.59000 5.39100 1.000 24.46000 371 THR D C 1
ATOM 2858 O O . THR A 1 371 ? -12.42400 22.94400 4.22200 1.000 22.54000 371 THR D O 1
ATOM 2862 N N . GLY A 1 372 ? -13.81700 22.15100 5.80400 1.000 20.60000 372 GLY D N 1
ATOM 2863 C CA . GLY A 1 372 ? -14.89700 21.93000 4.86200 1.000 20.10000 372 GLY D CA 1
ATOM 2864 C C . GLY A 1 372 ? -14.77300 20.67100 4.03100 1.000 17.53000 372 GLY D C 1
ATOM 2865 O O . GLY A 1 372 ? -15.63800 20.41300 3.19000 1.000 20.91000 372 GLY D O 1
ATOM 2866 N N . VAL A 1 373 ? -13.73400 19.87400 4.23400 1.000 17.38000 373 VAL D N 1
ATOM 2867 C CA . VAL A 1 373 ? -13.49500 18.67600 3.43600 1.000 15.64000 373 VAL D CA 1
ATOM 2868 C C . VAL A 1 373 ? -14.00100 17.46700 4.22200 1.000 16.58000 373 VAL D C 1
ATOM 2869 O O . VAL A 1 373 ? -13.56300 17.21800 5.35200 1.000 17.68000 373 VAL D O 1
ATOM 2873 N N . LEU A 1 374 ? -14.94000 16.72100 3.63300 1.000 17.66000 374 LEU D N 1
ATOM 2874 C CA . LEU A 1 374 ? -15.52600 15.54500 4.27000 1.000 15.86000 374 LEU D CA 1
ATOM 2875 C C . LEU A 1 374 ? -14.90100 14.29900 3.66500 1.000 17.31000 374 LEU D C 1
ATOM 2876 O O . LEU A 1 374 ? -15.13000 13.99800 2.49000 1.000 12.96000 374 LEU D O 1
ATOM 2881 N N . LEU A 1 375 ? -14.14800 13.55900 4.48200 1.000 15.17000 375 LEU D N 1
ATOM 2882 C CA . LEU A 1 375 ? -13.50300 12.30600 4.09900 1.000 15.29000 375 LEU D CA 1
ATOM 2883 C C . LEU A 1 375 ? -14.23400 11.12800 4.75200 1.000 13.73000 375 LEU D C 1
ATOM 2884 O O . LEU A 1 375 ? -15.07100 11.31200 5.63900 1.000 15.96000 375 LEU D O 1
ATOM 2889 N N . ALA A 1 376 ? -13.91000 9.90400 4.32000 1.000 14.25000 376 ALA D N 1
ATOM 2890 C CA . ALA A 1 376 ? -14.64600 8.71700 4.76200 1.000 16.65000 376 ALA D CA 1
ATOM 2891 C C . ALA A 1 376 ? -13.79200 7.80900 5.64100 1.000 18.01000 376 ALA D C 1
ATOM 2892 O O . ALA A 1 376 ? -12.56500 7.76600 5.51900 1.000 17.99000 376 ALA D O 1
ATOM 2894 N N . SER A 1 377 ? -14.44900 7.07100 6.53200 1.000 13.96000 377 SER D N 1
ATOM 2895 C CA . SER A 1 377 ? -13.74900 5.97500 7.20300 1.000 16.42000 377 SER D CA 1
ATOM 2896 C C . SER A 1 377 ? -13.36600 4.93200 6.16200 1.000 17.29000 377 SER D C 1
ATOM 2897 O O . SER A 1 377 ? -14.14000 4.66000 5.24300 1.000 14.98000 377 SER D O 1
ATOM 2900 N N . ALA A 1 378 ? -12.15200 4.37100 6.27500 1.000 14.65000 378 ALA D N 1
ATOM 2901 C CA . ALA A 1 378 ? -11.74900 3.32300 5.33700 1.000 15.25000 378 ALA D CA 1
ATOM 2902 C C . ALA A 1 378 ? -12.49400 2.01700 5.59900 1.000 14.57000 378 ALA D C 1
ATOM 2903 O O . ALA A 1 378 ? -12.56000 1.16900 4.70700 1.000 15.50000 378 ALA D O 1
ATOM 2905 N N . GLN A 1 379 ? -13.04700 1.84800 6.80700 1.000 13.99000 379 GLN D N 1
ATOM 2906 C CA . GLN A 1 379 ? -13.89900 0.70500 7.16200 1.000 20.01000 379 GLN D CA 1
ATOM 2907 C C . GLN A 1 379 ? -13.15900 -0.62200 7.04000 1.000 20.17000 379 GLN D C 1
ATOM 2908 O O . GLN A 1 379 ? -13.72500 -1.63500 6.62000 1.000 21.95000 379 GLN D O 1
ATOM 2914 N N . ILE A 1 380 ? -11.88900 -0.62800 7.42700 1.000 16.52000 380 ILE D N 1
ATOM 2915 C CA . ILE A 1 380 ? -11.07400 -1.83900 7.43500 1.000 15.30000 380 ILE D CA 1
ATOM 2916 C C . ILE A 1 380 ? -11.22900 -2.47900 8.81400 1.000 18.28000 380 ILE D C 1
ATOM 2917 O O . ILE A 1 380 ? -10.79800 -1.87700 9.80800 1.000 22.02000 380 ILE D O 1
ATOM 2922 N N . PRO A 1 381 ? -11.85100 -3.66400 8.92400 1.000 22.91000 381 PRO D N 1
ATOM 2923 C CA . PRO A 1 381 ? -12.22400 -4.16800 10.26100 1.000 22.42000 381 PRO D CA 1
ATOM 2924 C C . PRO A 1 381 ? -11.03700 -4.45500 11.16100 1.000 26.92000 381 PRO D C 1
ATOM 2925 O O . PRO A 1 381 ? -11.13500 -4.25300 12.37800 1.000 25.69000 381 PRO D O 1
ATOM 2929 N N . TYR A 1 382 ? -9.92700 -4.93700 10.61400 1.000 21.37000 382 TYR D N 1
ATOM 2930 C CA . TYR A 1 382 ? -8.73600 -5.17500 11.41700 1.000 23.61000 382 TYR D CA 1
ATOM 2931 C C . TYR A 1 382 ? -7.85200 -3.93700 11.55900 1.000 22.18000 382 TYR D C 1
ATOM 2932 O O . TYR A 1 382 ? -6.74900 -4.03800 12.10800 1.000 24.30000 382 TYR D O 1
ATOM 2941 N N . ALA A 1 383 ? -8.29700 -2.77500 11.07200 1.000 21.29000 383 ALA D N 1
ATOM 2942 C CA . ALA A 1 383 ? -7.48000 -1.56800 11.15500 1.000 19.47000 383 ALA D CA 1
ATOM 2943 C C . ALA A 1 383 ? -8.38400 -0.34600 11.06300 1.000 17.55000 383 ALA D C 1
ATOM 2944 O O . ALA A 1 383 ? -8.40300 0.33600 10.02400 1.000 16.79000 383 ALA D O 1
ATOM 2946 N N . PRO A 1 384 ? -9.14500 -0.04400 12.12200 1.000 18.10000 384 PRO D N 1
ATOM 2947 C CA . PRO A 1 384 ? -10.24800 0.92400 11.99500 1.000 16.22000 384 PRO D CA 1
ATOM 2948 C C . PRO A 1 384 ? -9.80500 2.35100 11.77600 1.000 16.94000 384 PRO D C 1
ATOM 2949 O O . PRO A 1 384 ? -10.57800 3.14600 11.23500 1.000 15.09000 384 PRO D O 1
ATOM 2953 N N . ASP A 1 385 ? -8.61300 2.72300 12.18700 1.000 16.77000 385 ASP D N 1
ATOM 2954 C CA . ASP A 1 385 ? -8.29200 4.14800 12.24000 1.000 15.53000 385 ASP D CA 1
ATOM 2955 C C . ASP A 1 385 ? -7.46800 4.55500 11.01700 1.000 13.69000 385 ASP D C 1
ATOM 2956 O O . ASP A 1 385 ? -6.33200 5.05400 11.06500 1.000 15.20000 385 ASP D O 1
ATOM 2961 N N . TRP A 1 386 ? -8.12400 4.33000 9.87900 1.000 13.54000 386 TRP D N 1
ATOM 2962 C CA . TRP A 1 386 ? -7.64700 4.73900 8.56800 1.000 13.35000 386 TRP D CA 1
ATOM 2963 C C . TRP A 1 386 ? -8.76600 5.47900 7.86600 1.000 12.60000 386 TRP D C 1
ATOM 2964 O O . TRP A 1 386 ? -9.94100 5.22900 8.13000 1.000 12.69000 386 TRP D O 1
ATOM 2975 N N . VAL A 1 387 ? -8.37900 6.40000 6.97400 1.000 11.77000 387 VAL D N 1
ATOM 2976 C CA . VAL A 1 387 ? -9.30300 7.24900 6.23500 1.000 16.36000 387 VAL D CA 1
ATOM 2977 C C . VAL A 1 387 ? -9.17000 6.93100 4.74800 1.000 13.61000 387 VAL D C 1
ATOM 2978 O O . VAL A 1 387 ? -8.08100 6.58800 4.26800 1.000 9.27000 387 VAL D O 1
ATOM 2982 N N . LYS A 1 388 ? -10.28200 6.99200 4.01600 1.000 13.76000 388 LYS D N 1
ATOM 2983 C CA . LYS A 1 388 ? -10.20600 6.82000 2.56700 1.000 13.15000 388 LYS D CA 1
ATOM 2984 C C . LYS A 1 388 ? -10.76900 8.03000 1.82500 1.000 14.27000 388 LYS D C 1
ATOM 2985 O O . LYS A 1 388 ? -11.66800 8.72500 2.31300 1.000 17.33000 388 LYS D O 1
ATOM 2991 N N . VAL A 1 389 ? -10.18700 8.29800 0.65000 1.000 14.19000 389 VAL D N 1
ATOM 2992 C CA . VAL A 1 389 ? -10.51100 9.47400 -0.15600 1.000 13.23000 389 VAL D CA 1
ATOM 2993 C C . VAL A 1 389 ? -10.77900 9.01500 -1.58400 1.000 14.22000 389 VAL D C 1
ATOM 2994 O O . VAL A 1 389 ? -9.92400 8.37300 -2.20700 1.000 14.53000 389 VAL D O 1
ATOM 2998 N N . PHE A 1 390 ? -11.95000 9.36700 -2.11500 1.000 13.36000 390 PHE D N 1
ATOM 2999 C CA . PHE A 1 390 ? -12.31100 8.98700 -3.47300 1.000 14.44000 390 PHE D CA 1
ATOM 3000 C C . PHE A 1 390 ? -11.63500 9.92300 -4.46500 1.000 13.81000 390 PHE D C 1
ATOM 3001 O O . PHE A 1 390 ? -11.53100 11.12600 -4.21600 1.000 17.33000 390 PHE D O 1
ATOM 3009 N N . LEU A 1 391 ? -11.13200 9.35400 -5.57400 1.000 14.75000 391 LEU D N 1
ATOM 3010 C CA . LEU A 1 391 ? -10.35200 10.10200 -6.55600 1.000 15.09000 391 LEU D CA 1
ATOM 3011 C C . LEU A 1 391 ? -11.05600 10.31800 -7.88900 1.000 17.30000 391 LEU D C 1
ATOM 3012 O O . LEU A 1 391 ? -10.51600 11.04300 -8.73300 1.000 16.93000 391 LEU D O 1
ATOM 3017 N N . GLY A 1 392 ? -12.21800 9.71000 -8.11600 1.000 14.81000 392 GLY D N 1
ATOM 3018 C CA . GLY A 1 392 ? -12.83300 9.76700 -9.43400 1.000 14.96000 392 GLY D CA 1
ATOM 3019 C C . GLY A 1 392 ? -13.70500 10.98800 -9.68100 1.000 19.39000 392 GLY D C 1
ATOM 3020 O O . GLY A 1 392 ? -14.87700 10.84800 -10.04400 1.000 22.74000 392 GLY D O 1
ATOM 3021 N N . ARG A 1 393 ? -13.15300 12.18500 -9.50500 1.000 15.59000 393 ARG D N 1
ATOM 3022 C CA . ARG A 1 393 ? -13.86200 13.43300 -9.76100 1.000 14.44000 393 ARG D CA 1
ATOM 3023 C C . ARG A 1 393 ? -13.09800 14.23000 -10.80900 1.000 20.22000 393 ARG D C 1
ATOM 3024 O O . ARG A 1 393 ? -11.90400 14.00100 -11.02700 1.000 18.07000 393 ARG D O 1
ATOM 3032 N N . ARG A 1 394 ? -13.81100 15.15600 -11.47200 1.000 15.77000 394 ARG D N 1
ATOM 3033 C CA . ARG A 1 394 ? -13.16200 16.12200 -12.36000 1.000 16.80000 394 ARG D CA 1
ATOM 3034 C C . ARG A 1 394 ? -12.08000 16.88400 -11.59500 1.000 17.56000 394 ARG D C 1
ATOM 3035 O O . ARG A 1 394 ? -12.31700 17.31900 -10.46500 1.000 15.40000 394 ARG D O 1
ATOM 3043 N N . PRO A 1 395 ? -10.90000 17.10600 -12.17800 1.000 16.90000 395 PRO D N 1
ATOM 3044 C CA . PRO A 1 395 ? -9.86900 17.83200 -11.41400 1.000 15.72000 395 PRO D CA 1
ATOM 3045 C C . PRO A 1 395 ? -10.29600 19.21000 -10.95000 1.000 17.34000 395 PRO D C 1
ATOM 3046 O O . PRO A 1 395 ? -9.91800 19.61700 -9.84700 1.000 19.77000 395 PRO D O 1
ATOM 3050 N N . ASP A 1 396 ? -11.10500 19.93400 -11.72800 1.000 16.20000 396 ASP D N 1
ATOM 3051 C CA . ASP A 1 396 ? -11.49900 21.27500 -11.30800 1.000 20.56000 396 ASP D CA 1
ATOM 3052 C C . ASP A 1 396 ? -12.43600 21.24800 -10.11000 1.000 20.15000 396 ASP D C 1
ATOM 3053 O O . ASP A 1 396 ? -12.68600 22.29600 -9.50900 1.000 22.07000 396 ASP D O 1
ATOM 3058 N N . ARG A 1 397 ? -12.97400 20.07800 -9.75400 1.000 18.29000 397 ARG D N 1
ATOM 3059 C CA . ARG A 1 397 ? -13.76000 19.94600 -8.53800 1.000 18.52000 397 ARG D CA 1
ATOM 3060 C C . ARG A 1 397 ? -13.04000 19.18600 -7.43700 1.000 20.32000 397 ARG D C 1
ATOM 3061 O O . ARG A 1 397 ? -13.41100 19.33900 -6.27400 1.000 23.56000 397 ARG D O 1
ATOM 3069 N N . PHE A 1 398 ? -11.99800 18.42200 -7.76700 1.000 14.75000 398 PHE D N 1
ATOM 3070 C CA . PHE A 1 398 ? -11.20700 17.70800 -6.76500 1.000 15.02000 398 PHE D CA 1
ATOM 3071 C C . PHE A 1 398 ? -10.09500 18.58000 -6.19200 1.000 18.90000 398 PHE D C 1
ATOM 3072 O O . PHE A 1 398 ? -9.90500 18.62900 -4.97200 1.000 16.95000 398 PHE D O 1
ATOM 3080 N N . LEU A 1 399 ? -9.39000 19.31000 -7.05600 1.000 16.83000 399 LEU D N 1
ATOM 3081 C CA . LEU A 1 399 ? -8.24900 20.09200 -6.60300 1.000 17.26000 399 LEU D CA 1
ATOM 3082 C C . LEU A 1 399 ? -8.60100 21.22600 -5.63900 1.000 17.95000 399 LEU D C 1
ATOM 3083 O O . LEU A 1 399 ? -7.76600 21.51300 -4.75800 1.000 20.22000 399 LEU D O 1
ATOM 3088 N N . PRO A 1 400 ? -9.75900 21.89900 -5.72800 1.000 18.69000 400 PRO D N 1
ATOM 3089 C CA . PRO A 1 400 ? -10.10800 22.86200 -4.66600 1.000 18.49000 400 PRO D CA 1
ATOM 3090 C C . PRO A 1 400 ? -10.21600 22.23000 -3.29500 1.000 21.65000 400 PRO D C 1
ATOM 3091 O O . PRO A 1 400 ? -9.94200 22.90400 -2.28900 1.000 19.81000 400 PRO D O 1
ATOM 3095 N N . ALA A 1 401 ? -10.63600 20.96000 -3.21800 1.000 20.32000 401 ALA D N 1
ATOM 3096 C CA . ALA A 1 401 ? -10.68300 20.28400 -1.92500 1.000 18.33000 401 ALA D CA 1
ATOM 3097 C C . ALA A 1 401 ? -9.27600 20.02200 -1.41000 1.000 18.85000 401 ALA D C 1
ATOM 3098 O O . ALA A 1 401 ? -8.99200 20.23500 -0.22400 1.000 21.83000 401 ALA D O 1
ATOM 3100 N N . VAL A 1 402 ? -8.38000 19.58500 -2.30000 1.000 16.99000 402 VAL D N 1
ATOM 3101 C CA . VAL A 1 402 ? -6.97000 19.43300 -1.95000 1.000 16.68000 402 VAL D CA 1
ATOM 3102 C C . VAL A 1 402 ? -6.41400 20.76100 -1.45900 1.000 21.42000 402 VAL D C 1
ATOM 3103 O O . VAL A 1 402 ? -5.67500 20.81900 -0.46600 1.000 21.52000 402 VAL D O 1
ATOM 3107 N N . GLU A 1 403 ? -6.78700 21.85400 -2.12300 1.000 19.52000 403 GLU D N 1
ATOM 3108 C CA . GLU A 1 403 ? -6.30600 23.16900 -1.71000 1.000 19.34000 403 GLU D CA 1
ATOM 3109 C C . GLU A 1 403 ? -6.76900 23.50200 -0.29400 1.000 22.03000 403 GLU D C 1
ATOM 3110 O O . GLU A 1 403 ? -5.98600 23.98900 0.53100 1.000 23.07000 403 GLU D O 1
ATOM 3116 N N . ALA A 1 404 ? -8.04900 23.25300 0.00500 1.000 19.05000 404 ALA D N 1
ATOM 3117 C CA . ALA A 1 404 ? -8.56500 23.48400 1.35300 1.000 18.77000 404 ALA D CA 1
ATOM 3118 C C . ALA A 1 404 ? -7.79500 22.67900 2.40000 1.000 21.09000 404 ALA D C 1
ATOM 3119 O O . ALA A 1 404 ? -7.44900 23.20600 3.46700 1.000 24.87000 404 ALA D O 1
ATOM 3121 N N . LEU A 1 405 ? -7.52600 21.39800 2.12100 1.000 19.80000 405 LEU D N 1
ATOM 3122 C CA . LEU A 1 405 ? -6.69300 20.60400 3.02700 1.000 23.03000 405 LEU D CA 1
ATOM 3123 C C . LEU A 1 405 ? -5.31400 21.22700 3.19600 1.000 25.44000 405 LEU D C 1
ATOM 3124 O O . LEU A 1 405 ? -4.77700 21.27700 4.30900 1.000 25.07000 405 LEU D O 1
ATOM 3129 N N . ARG A 1 406 ? -4.72100 21.70700 2.10100 1.000 22.76000 406 ARG D N 1
ATOM 3130 C CA . ARG A 1 406 ? -3.35200 22.20500 2.16800 1.000 22.78000 406 ARG D CA 1
ATOM 3131 C C . ARG A 1 406 ? -3.25300 23.57200 2.83200 1.000 23.17000 406 ARG D C 1
ATOM 3132 O O . ARG A 1 406 ? -2.17600 23.92600 3.32000 1.000 32.10000 406 ARG D O 1
ATOM 3134 N N . THR A 1 407 ? -4.33700 24.34500 2.87400 1.000 23.29000 407 THR D N 1
ATOM 3135 C CA . THR A 1 407 ? -4.25000 25.73500 3.29700 1.000 23.98000 407 THR D CA 1
ATOM 3136 C C . THR A 1 407 ? -5.06000 26.07000 4.53300 1.000 27.01000 407 THR D C 1
ATOM 3137 O O . THR A 1 407 ? -4.78600 27.09500 5.16300 1.000 28.25000 407 THR D O 1
ATOM 3141 N N . ARG A 1 408 ? -6.05600 25.26900 4.89100 1.000 27.13000 408 ARG D N 1
ATOM 3142 C CA . ARG A 1 408 ? -6.86700 25.57300 6.05400 1.000 23.47000 408 ARG D CA 1
ATOM 3143 C C . ARG A 1 408 ? -6.34400 24.78700 7.24400 1.000 25.17000 408 ARG D C 1
ATOM 3144 O O . ARG A 1 408 ? -6.29800 23.55300 7.17400 1.000 21.14000 408 ARG D O 1
ATOM 3152 N N . PRO A 1 409 ? -5.89700 25.43200 8.31900 1.000 26.60000 409 PRO D N 1
ATOM 3153 C CA . PRO A 1 409 ? -5.27200 24.68100 9.41400 1.000 25.84000 409 PRO D CA 1
ATOM 3154 C C . PRO A 1 409 ? -6.27800 23.85200 10.20300 1.000 23.45000 409 PRO D C 1
ATOM 3155 O O . PRO A 1 409 ? -7.45400 24.19500 10.31500 1.000 23.25000 409 PRO D O 1
ATOM 3159 N N . SER A 1 410 ? -5.79800 22.73700 10.75900 1.000 25.65000 410 SER D N 1
ATOM 3160 C CA . SER A 1 410 ? -6.63000 21.90100 11.61900 1.000 24.81000 410 SER D CA 1
ATOM 3161 C C . SER A 1 410 ? -5.75100 21.14600 12.60300 1.000 21.68000 410 SER D C 1
ATOM 3162 O O . SER A 1 410 ? -4.72100 20.58500 12.22100 1.000 26.47000 410 SER D O 1
ATOM 3165 N N . ARG A 1 411 ? -6.15200 21.14800 13.87100 1.000 23.07000 411 ARG D N 1
ATOM 3166 C CA . ARG A 1 411 ? -5.45800 20.32000 14.84800 1.000 23.20000 411 ARG D CA 1
ATOM 3167 C C . ARG A 1 411 ? -5.70800 18.83500 14.62000 1.000 21.98000 411 ARG D C 1
ATOM 3168 O O . ARG A 1 411 ? -5.06300 18.01300 15.27600 1.000 25.32000 411 ARG D O 1
ATOM 3170 N N . ALA A 1 412 ? -6.62900 18.47600 13.71500 1.000 19.17000 412 ALA D N 1
ATOM 3171 C CA . ALA A 1 412 ? -6.81900 17.06400 13.39400 1.000 20.89000 412 ALA D CA 1
ATOM 3172 C C . ALA A 1 412 ? -5.52400 16.42700 12.91000 1.000 17.74000 412 ALA D C 1
ATOM 3173 O O . ALA A 1 412 ? -5.30200 15.22700 13.09900 1.000 17.99000 412 ALA D O 1
ATOM 3175 N N . TRP A 1 413 ? -4.65700 17.20000 12.27200 1.000 22.13000 413 TRP D N 1
ATOM 3176 C CA . TRP A 1 413 ? -3.43600 16.61900 11.73800 1.000 16.74000 413 TRP D CA 1
ATOM 3177 C C . TRP A 1 413 ? -2.38900 16.36800 12.81400 1.000 21.61000 413 TRP D C 1
ATOM 3178 O O . TRP A 1 413 ? -1.44600 15.60400 12.58500 1.000 20.92000 413 TRP D O 1
ATOM 3189 N N . GLN A 1 414 ? -2.54100 16.98600 13.97200 1.000 21.01000 414 GLN D N 1
ATOM 3190 C CA . GLN A 1 414 ? -1.50600 16.95100 14.99300 1.000 24.91000 414 GLN D CA 1
ATOM 3191 C C . GLN A 1 414 ? -1.80000 15.81700 15.96500 1.000 22.71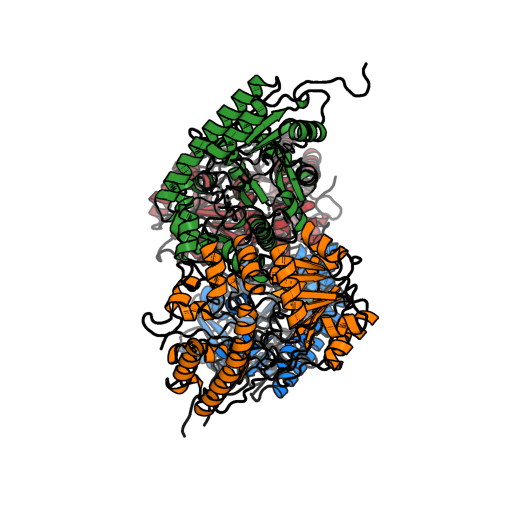000 414 GLN D C 1
ATOM 3192 O O . GLN A 1 414 ? -2.89500 15.78500 16.54600 1.000 25.74000 414 GLN D O 1
ATOM 3198 N N . PRO A 1 415 ? -0.87400 14.87400 16.15900 1.000 24.46000 415 PRO D N 1
ATOM 3199 C CA . PRO A 1 415 ? -1.13500 13.75800 17.07100 1.000 25.18000 415 PRO D CA 1
ATOM 3200 C C . PRO A 1 415 ? -1.47300 14.27200 18.45700 1.000 30.55000 415 PRO D C 1
ATOM 3201 O O . PRO A 1 415 ? -1.03000 15.34600 18.86600 1.000 24.35000 415 PRO D O 1
ATOM 3205 N N . ARG A 1 416 ? -2.30300 13.50900 19.16100 1.000 28.93000 416 ARG D N 1
ATOM 3206 C CA . ARG A 1 416 ? -2.59200 13.78500 20.56100 1.000 32.27000 416 ARG D CA 1
ATOM 3207 C C . ARG A 1 416 ? -1.90900 12.72200 21.42800 1.000 27.23000 416 ARG D C 1
ATOM 3208 O O . ARG A 1 416 ? -2.47500 12.23900 22.40400 1.000 26.77000 416 ARG D O 1
ATOM 3210 N N . PRO B 1 27 ? -48.87200 -14.62400 -23.25000 1.000 43.86000 27 PRO A N 1
ATOM 3211 C CA . PRO B 1 27 ? -49.97300 -14.89600 -24.18000 1.000 43.07000 27 PRO A CA 1
ATOM 3212 C C . PRO B 1 27 ? -50.40900 -13.65100 -24.94400 1.000 39.56000 27 PRO A C 1
ATOM 3213 O O . PRO B 1 27 ? -50.46800 -13.70000 -26.17200 1.000 41.45000 27 PRO A O 1
ATOM 3217 N N . GLU B 1 28 ? -50.70400 -12.56000 -24.22500 1.000 37.47000 28 GLU A N 1
ATOM 3218 C CA . GLU B 1 28 ? -51.08900 -11.31300 -24.88200 1.000 34.71000 28 GLU A CA 1
ATOM 3219 C C . GLU B 1 28 ? -49.93200 -10.72500 -25.67400 1.000 38.35000 28 GLU A C 1
ATOM 3220 O O . GLU B 1 28 ? -50.11900 -10.25000 -26.80100 1.000 39.85000 28 GLU A O 1
ATOM 3226 N N . LEU B 1 29 ? -48.72700 -10.74400 -25.10300 1.000 39.15000 29 LEU A N 1
ATOM 3227 C CA . LEU B 1 29 ? -47.57300 -10.22800 -25.82600 1.000 39.32000 29 LEU A CA 1
ATOM 3228 C C . LEU B 1 29 ? -47.28700 -11.05200 -27.07200 1.000 39.02000 29 LEU A C 1
ATOM 3229 O O . LEU B 1 29 ? -46.73100 -10.53100 -28.04400 1.000 42.07000 29 LEU A O 1
ATOM 3234 N N . LYS B 1 30 ? -47.67400 -12.32900 -27.07200 1.000 37.05000 30 LYS A N 1
ATOM 3235 C CA . LYS B 1 30 ? -47.54900 -13.14400 -28.27500 1.000 33.47000 30 LYS A CA 1
ATOM 3236 C C . LYS B 1 30 ? -48.52500 -12.68700 -29.34800 1.000 42.84000 30 LYS A C 1
ATOM 3237 O O . LYS B 1 30 ? -48.14500 -12.51900 -30.51300 1.000 46.45000 30 LYS A O 1
ATOM 3239 N N . TRP B 1 31 ? -49.79800 -12.49400 -28.97200 1.000 39.25000 31 TRP A N 1
ATOM 3240 C CA . TRP B 1 31 ? -50.79700 -12.00300 -29.91900 1.000 35.67000 31 TRP A CA 1
ATOM 3241 C C . TRP B 1 31 ? -50.35500 -10.68600 -30.53700 1.000 33.05000 31 TRP A C 1
ATOM 3242 O O . TRP B 1 31 ? -50.52500 -10.46100 -31.74100 1.000 37.06000 31 TRP A O 1
ATOM 3253 N N . LEU B 1 32 ? -49.81000 -9.79000 -29.71200 1.000 35.21000 32 LEU A N 1
ATOM 3254 C CA . LEU B 1 32 ? -49.36900 -8.49000 -30.19800 1.000 38.94000 32 LEU A CA 1
ATOM 3255 C C . LEU B 1 32 ? -48.29600 -8.63100 -31.26800 1.000 44.90000 32 LEU A C 1
ATOM 3256 O O . LEU B 1 32 ? -48.20500 -7.79000 -32.17100 1.000 48.75000 32 LEU A O 1
ATOM 3261 N N . ALA B 1 33 ? -47.49500 -9.69600 -31.19700 1.000 48.91000 33 ALA A N 1
ATOM 3262 C CA . ALA B 1 33 ? -46.42600 -9.90400 -32.16700 1.000 47.82000 33 ALA A CA 1
ATOM 3263 C C . ALA B 1 33 ? -46.95000 -10.47000 -33.48300 1.000 46.91000 33 ALA A C 1
ATOM 3264 O O . ALA B 1 33 ? -46.48600 -10.07500 -34.55700 1.000 53.20000 33 ALA A O 1
ATOM 3266 N N . ASP B 1 34 ? -47.91200 -11.38600 -33.43000 1.000 45.20000 34 ASP A N 1
ATOM 3267 C CA . ASP B 1 34 ? -48.51100 -11.93200 -34.64200 1.000 46.40000 34 ASP A CA 1
ATOM 3268 C C . ASP B 1 34 ? -49.53900 -10.99100 -35.28300 1.000 47.08000 34 ASP A C 1
ATOM 3269 O O . ASP B 1 34 ? -50.20300 -11.38200 -36.24800 1.000 47.25000 34 ASP A O 1
ATOM 3271 N N . HIS B 1 35 ? -49.66700 -9.76700 -34.77800 1.000 46.22000 35 HIS A N 1
ATOM 3272 C CA . HIS B 1 35 ? -50.65300 -8.81900 -35.28900 1.000 44.22000 35 HIS A CA 1
ATOM 3273 C C . HIS B 1 35 ? -50.21100 -8.26900 -36.64800 1.000 42.54000 35 HIS A C 1
ATOM 3274 O O . HIS B 1 35 ? -49.03400 -7.94600 -36.83000 1.000 39.40000 35 HIS A O 1
ATOM 3281 N N . PRO B 1 36 ? -51.12900 -8.13100 -37.61000 1.000 43.23000 36 PRO A N 1
ATOM 3282 C CA . PRO B 1 36 ? -50.71900 -7.74600 -38.97000 1.000 45.15000 36 PRO A CA 1
ATOM 3283 C C . PRO B 1 36 ? -50.31500 -6.28200 -39.04000 1.000 44.18000 36 PRO A C 1
ATOM 3284 O O . PRO B 1 36 ? -51.03300 -5.39900 -38.56400 1.000 39.66000 36 PRO A O 1
ATOM 3288 N N . GLU B 1 37 ? -49.16600 -6.02800 -39.65800 1.000 47.80000 37 GLU A N 1
ATOM 3289 C CA . GLU B 1 37 ? -48.68400 -4.66100 -39.78800 1.000 43.85000 37 GLU A CA 1
ATOM 3290 C C . GLU B 1 37 ? -49.52100 -3.91500 -40.81800 1.000 42.61000 37 GLU A C 1
ATOM 3291 O O . GLU B 1 37 ? -49.68000 -4.37400 -41.95200 1.000 47.85000 37 GLU A O 1
ATOM 3297 N N . GLY B 1 38 ? -50.08200 -2.77800 -40.41300 1.000 42.56000 38 GLY A N 1
ATOM 3298 C CA . GLY B 1 38 ? -50.86300 -1.95600 -41.31700 1.000 43.49000 38 GLY A CA 1
ATOM 3299 C C . GLY B 1 38 ? -52.23500 -1.58600 -40.79000 1.000 43.86000 38 GLY A C 1
ATOM 3300 O O . GLY B 1 38 ? -52.96000 -0.80900 -41.41500 1.000 42.02000 38 GLY A O 1
ATOM 3301 N N . THR B 1 39 ? -52.60300 -2.14900 -39.64300 1.000 44.34000 39 THR A N 1
ATOM 3302 C CA . THR B 1 39 ? -53.84500 -1.88900 -38.93900 1.000 44.29000 39 THR A CA 1
ATOM 3303 C C . THR B 1 39 ? -53.55600 -1.38700 -37.52700 1.000 38.00000 39 THR A C 1
ATOM 3304 O O . THR B 1 39 ? -52.55300 -1.77500 -36.92200 1.000 37.59000 39 THR A O 1
ATOM 3308 N N . PRO B 1 40 ? -54.39600 -0.51100 -36.98200 1.000 35.22000 40 PRO A N 1
ATOM 3309 C CA . PRO B 1 40 ? -54.14000 -0.00900 -35.62900 1.000 29.74000 40 PRO A CA 1
ATOM 3310 C C . PRO B 1 40 ? -54.28100 -1.10800 -34.58900 1.000 27.87000 40 PRO A C 1
ATOM 3311 O O . PRO B 1 40 ? -55.15900 -1.96600 -34.67700 1.000 29.03000 40 PRO A O 1
ATOM 3315 N N . ALA B 1 41 ? -53.38400 -1.09300 -33.60900 1.000 23.26000 41 ALA A N 1
ATOM 3316 C CA . ALA B 1 41 ? -53.46400 -1.97800 -32.45900 1.000 22.53000 41 ALA A CA 1
ATOM 3317 C C . ALA B 1 41 ? -53.62600 -1.11100 -31.22300 1.000 24.23000 41 ALA A C 1
ATOM 3318 O O . ALA B 1 41 ? -52.87600 -0.15000 -31.03900 1.000 25.55000 41 ALA A O 1
ATOM 3320 N N . TYR B 1 42 ? -54.61900 -1.42700 -30.39700 1.000 20.39000 42 TYR A N 1
ATOM 3321 C CA . TYR B 1 42 ? -54.86900 -0.69000 -29.16500 1.000 22.14000 42 TYR A CA 1
ATOM 3322 C C . TYR B 1 42 ? -54.67200 -1.64600 -28.00500 1.000 21.74000 42 TYR A C 1
ATOM 3323 O O . TYR B 1 42 ? -55.49100 -2.54600 -27.79300 1.000 21.15000 42 TYR A O 1
ATOM 3332 N N . ALA B 1 43 ? -53.57900 -1.46000 -27.26900 1.000 21.02000 43 ALA A N 1
ATOM 3333 C CA . ALA B 1 43 ? -53.26300 -2.33000 -26.13900 1.000 25.00000 43 ALA A CA 1
ATOM 3334 C C . ALA B 1 43 ? -53.86400 -1.71500 -24.88600 1.000 24.41000 43 ALA A C 1
ATOM 3335 O O . ALA B 1 43 ? -53.27100 -0.85000 -24.24800 1.000 29.75000 43 ALA A O 1
ATOM 3337 N N . LEU B 1 44 ? -55.06500 -2.17600 -24.53600 1.000 23.01000 44 LEU A N 1
ATOM 3338 C CA . LEU B 1 44 ? -55.80900 -1.72800 -23.36900 1.000 22.65000 44 LEU A CA 1
ATOM 3339 C C . LEU B 1 44 ? -55.75100 -2.73200 -22.23300 1.000 21.70000 44 LEU A C 1
ATOM 3340 O O . LEU B 1 44 ? -56.49300 -2.58800 -21.26000 1.000 23.55000 44 LEU A O 1
ATOM 3345 N N . HIS B 1 45 ? -54.92200 -3.76400 -22.34900 1.000 20.31000 45 HIS A N 1
ATOM 3346 C CA . HIS B 1 45 ? -54.92900 -4.86500 -21.39300 1.000 21.74000 45 HIS A CA 1
ATOM 3347 C C . HIS B 1 45 ? -54.00600 -4.61500 -20.21400 1.000 23.03000 45 HIS A C 1
ATOM 3348 O O . HIS B 1 45 ? -53.93200 -5.46300 -19.31600 1.000 21.04000 45 HIS A O 1
ATOM 3355 N N . LEU B 1 46 ? -53.30500 -3.48400 -20.19500 1.000 22.40000 46 LEU A N 1
ATOM 3356 C CA . LEU B 1 46 ? -52.38900 -3.15400 -19.11500 1.000 21.97000 46 LEU A CA 1
ATOM 3357 C C . LEU B 1 46 ? -52.90800 -1.93900 -18.36400 1.000 17.17000 46 LEU A C 1
ATOM 3358 O O . LEU B 1 46 ? -53.64300 -1.12200 -18.91800 1.000 18.77000 46 LEU A O 1
ATOM 3363 N N . ALA B 1 47 ? -52.52100 -1.81800 -17.09500 1.000 16.88000 47 ALA A N 1
ATOM 3364 C CA . ALA B 1 47 ? -52.81700 -0.60800 -16.33800 1.000 18.35000 47 ALA A CA 1
ATOM 3365 C C . ALA B 1 47 ? -51.73900 0.44100 -16.62500 1.000 19.26000 47 ALA A C 1
ATOM 3366 O O . ALA B 1 47 ? -51.04400 0.93300 -15.74300 1.000 17.02000 47 ALA A O 1
ATOM 3368 N N . ASP B 1 48 ? -51.60400 0.76000 -17.91000 1.000 16.80000 48 ASP A N 1
ATOM 3369 C CA . ASP B 1 48 ? -50.57600 1.64500 -18.43800 1.000 16.49000 48 ASP A CA 1
ATOM 3370 C C . ASP B 1 48 ? -51.12000 2.24100 -19.72400 1.000 22.47000 48 ASP A C 1
ATOM 3371 O O . ASP B 1 48 ? -51.50800 1.50100 -20.64400 1.000 21.83000 48 ASP A O 1
ATOM 3376 N N . PRO B 1 49 ? -51.18000 3.57200 -19.82200 1.000 18.72000 49 PRO A N 1
ATOM 3377 C CA . PRO B 1 49 ? -51.76800 4.19400 -21.01700 1.000 17.46000 49 PRO A CA 1
ATOM 3378 C C . PRO B 1 49 ? -50.88000 4.13500 -22.25200 1.000 22.69000 49 PRO A C 1
ATOM 3379 O O . PRO B 1 49 ? -51.37300 4.43800 -23.34400 1.000 23.71000 49 PRO A O 1
ATOM 3383 N N . LEU B 1 50 ? -49.60400 3.76500 -22.12900 1.000 19.23000 50 LEU A N 1
ATOM 3384 C CA . LEU B 1 50 ? -48.68100 3.74200 -23.27100 1.000 18.66000 50 LEU A CA 1
ATOM 3385 C C . LEU B 1 50 ? -48.60100 5.12000 -23.92000 1.000 23.77000 50 LEU A C 1
ATOM 3386 O O . LEU B 1 50 ? -48.40600 5.25300 -25.12900 1.000 25.34000 50 LEU A O 1
ATOM 3391 N N . GLU B 1 51 ? -48.79200 6.13700 -23.09000 1.000 19.37000 51 GLU A N 1
ATOM 3392 C CA . GLU B 1 51 ? -48.73500 7.55300 -23.40400 1.000 27.13000 51 GLU A CA 1
ATOM 3393 C C . GLU B 1 51 ? -47.43200 8.12000 -22.88600 1.000 16.78000 51 GLU A C 1
ATOM 3394 O O . GLU B 1 51 ? -46.84600 7.60800 -21.93400 1.000 17.54000 51 GLU A O 1
ATOM 3400 N N . GLY B 1 52 ? -47.00800 9.22100 -23.48100 1.000 19.79000 52 GLY A N 1
ATOM 3401 C CA . GLY B 1 52 ? -46.10800 10.10300 -22.76200 1.000 19.50000 52 GLY A CA 1
ATOM 3402 C C . GLY B 1 52 ? -46.74000 10.58600 -21.46700 1.000 18.57000 52 GLY A C 1
ATOM 3403 O O . GLY B 1 52 ? -47.95400 10.78400 -21.37600 1.000 16.41000 52 GLY A O 1
ATOM 3404 N N . ALA B 1 53 ? -45.89400 10.76000 -20.44400 1.000 18.78000 53 ALA A N 1
ATOM 3405 C CA . ALA B 1 53 ? -46.30200 11.40000 -19.19400 1.000 14.02000 53 ALA A CA 1
ATOM 3406 C C . ALA B 1 53 ? -46.77400 12.83100 -19.47400 1.000 15.87000 53 ALA A C 1
ATOM 3407 O O . ALA B 1 53 ? -46.52300 13.36000 -20.56000 1.000 14.86000 53 ALA A O 1
ATOM 3409 N N . PRO B 1 54 ? -47.48400 13.46300 -18.52500 1.000 17.37000 54 PRO A N 1
ATOM 3410 C CA . PRO B 1 54 ? -47.97400 14.83000 -18.75600 1.000 16.59000 54 PRO A CA 1
ATOM 3411 C C . PRO B 1 54 ? -46.83800 15.75100 -19.14000 1.000 17.32000 54 PRO A C 1
ATOM 3412 O O . PRO B 1 54 ? -45.72300 15.64900 -18.61800 1.000 13.74000 54 PRO A O 1
ATOM 3416 N N . GLU B 1 55 ? -47.14000 16.66300 -20.06400 1.000 16.43000 55 GLU A N 1
ATOM 3417 C CA . GLU B 1 55 ? -46.09300 17.48700 -20.64200 1.000 15.98000 55 GLU A CA 1
ATOM 3418 C C . GLU B 1 55 ? -45.36400 18.28600 -19.57900 1.000 17.36000 55 GLU A C 1
ATOM 3419 O O . GLU B 1 55 ? -44.14200 18.46100 -19.66000 1.000 16.55000 55 GLU A O 1
ATOM 3425 N N . GLY B 1 56 ? -46.10300 18.80800 -18.59400 1.000 16.63000 56 GLY A N 1
ATOM 3426 C CA . GLY B 1 56 ? -45.47300 19.60000 -17.54700 1.000 16.55000 56 GLY A CA 1
ATOM 3427 C C . GLY B 1 56 ? -44.43300 18.81300 -16.77300 1.000 18.54000 56 GLY A C 1
ATOM 3428 O O . GLY B 1 56 ? -43.40300 19.36000 -16.36500 1.000 15.12000 56 GLY A O 1
ATOM 3429 N N . LEU B 1 57 ? -44.68100 17.50900 -16.57700 1.000 15.74000 57 LEU A N 1
ATOM 3430 C CA . LEU B 1 57 ? -43.72400 16.66200 -15.86700 1.000 14.61000 57 LEU A CA 1
ATOM 3431 C C . LEU B 1 57 ? -42.46600 16.44100 -16.69700 1.000 17.06000 57 LEU A C 1
ATOM 3432 O O . LEU B 1 57 ? -41.34300 16.57600 -16.19700 1.000 16.92000 57 LEU A O 1
ATOM 3437 N N . ARG B 1 58 ? -42.63100 16.10800 -17.97800 1.000 14.66000 58 ARG A N 1
ATOM 3438 C CA . ARG B 1 58 ? -41.46800 15.93600 -18.84700 1.000 16.45000 58 ARG A CA 1
ATOM 3439 C C . ARG B 1 58 ? -40.70200 17.24400 -19.04100 1.000 17.27000 58 ARG A C 1
ATOM 3440 O O . ARG B 1 58 ? -39.47100 17.23100 -19.18500 1.000 19.45000 58 ARG A O 1
ATOM 3448 N N . GLN B 1 59 ? -41.40000 18.38100 -19.04800 1.000 16.20000 59 GLN A N 1
ATOM 3449 C CA . GLN B 1 59 ? -40.70600 19.66500 -19.13400 1.000 16.57000 59 GLN A CA 1
ATOM 3450 C C . GLN B 1 59 ? -39.81500 19.89100 -17.92200 1.000 18.27000 59 GLN A C 1
ATOM 3451 O O . GLN B 1 59 ? -38.71600 20.44400 -18.04300 1.000 16.99000 59 GLN A O 1
ATOM 3457 N N . CYS B 1 60 ? -40.30000 19.51700 -16.73700 1.000 15.49000 60 CYS A N 1
ATOM 3458 C CA . CYS B 1 60 ? -39.50100 19.64100 -15.52000 1.000 19.19000 60 CYS A CA 1
ATOM 3459 C C . CYS B 1 60 ? -38.23200 18.80200 -15.61300 1.000 16.12000 60 CYS A C 1
ATOM 3460 O O . CYS B 1 60 ? -37.14200 19.25200 -15.23100 1.000 17.00000 60 CYS A O 1
ATOM 3463 N N . LEU B 1 61 ? -38.36100 17.58300 -16.12500 1.000 13.15000 61 LEU A N 1
ATOM 3464 C CA . LEU B 1 61 ? -37.20000 16.73100 -16.35800 1.000 13.01000 61 LEU A CA 1
ATOM 3465 C C . LEU B 1 61 ? -36.23500 17.35700 -17.36000 1.000 15.93000 61 LEU A C 1
ATOM 3466 O O . LEU B 1 61 ? -35.01600 17.36900 -17.14600 1.000 14.99000 61 LEU A O 1
ATOM 3471 N N . ARG B 1 62 ? -36.76400 17.88500 -18.46600 1.000 12.93000 62 ARG A N 1
ATOM 3472 C CA . ARG B 1 62 ? -35.90800 18.40900 -19.53100 1.000 13.98000 62 ARG A CA 1
ATOM 3473 C C . ARG B 1 62 ? -35.15400 19.64500 -19.07500 1.000 15.12000 62 ARG A C 1
ATOM 3474 O O . ARG B 1 62 ? -33.96800 19.81100 -19.39400 1.000 18.47000 62 ARG A O 1
ATOM 3482 N N . GLU B 1 63 ? -35.83200 20.52500 -18.33800 1.000 16.58000 63 GLU A N 1
ATOM 3483 C CA . GLU B 1 63 ? -35.25100 21.80600 -17.96600 1.000 16.13000 63 GLU A CA 1
ATOM 3484 C C . GLU B 1 63 ? -34.16100 21.64600 -16.92400 1.000 17.03000 63 GLU A C 1
ATOM 3485 O O . GLU B 1 63 ? -33.33600 22.55000 -16.76800 1.000 20.74000 63 GLU A O 1
ATOM 3491 N N . ALA B 1 64 ? -34.11600 20.51300 -16.22800 1.000 12.88000 64 ALA A N 1
ATOM 3492 C CA . ALA B 1 64 ? -33.09000 20.30600 -15.20800 1.000 14.96000 64 ALA A CA 1
ATOM 3493 C C . ALA B 1 64 ? -31.90600 19.49300 -15.72500 1.000 16.69000 64 ALA A C 1
ATOM 3494 O O . ALA B 1 64 ? -31.05800 19.08300 -14.93000 1.000 13.65000 64 ALA A O 1
ATOM 3496 N N . TRP B 1 65 ? -31.79400 19.31500 -17.04500 1.000 15.42000 65 TRP A N 1
ATOM 3497 C CA . TRP B 1 65 ? -30.75500 18.45900 -17.61000 1.000 15.92000 65 TRP A CA 1
ATOM 3498 C C . TRP B 1 65 ? -29.36300 18.93300 -17.25200 1.000 14.99000 65 TRP A C 1
ATOM 3499 O O . TRP B 1 65 ? -28.43000 18.13000 -17.23200 1.000 16.06000 65 TRP A O 1
ATOM 3510 N N . ASP B 1 66 ? -29.18900 20.22200 -16.97300 1.000 14.83000 66 ASP A N 1
ATOM 3511 C CA . ASP B 1 66 ? -27.86400 20.74700 -16.69200 1.000 17.54000 66 ASP A CA 1
ATOM 3512 C C . ASP B 1 66 ? -27.66000 20.97500 -15.19900 1.000 19.40000 66 ASP A C 1
ATOM 3513 O O . ASP B 1 66 ? -26.68600 21.61700 -14.80700 1.000 19.14000 66 ASP A O 1
ATOM 3518 N N . GLU B 1 67 ? -28.59400 20.44900 -14.33000 1.000 14.39000 67 GLU A N 1
ATOM 3519 C CA . GLU B 1 67 ? -28.39600 20.54200 -12.89500 1.000 14.35000 67 GLU A CA 1
ATOM 3520 C C . GLU B 1 67 ? -27.67500 19.28500 -12.40800 1.000 16.71000 67 GLU A C 1
ATOM 3521 O O . GLU B 1 67 ? -27.78300 18.23100 -13.02800 1.000 14.12000 67 GLU A O 1
ATOM 3527 N N . PRO B 1 68 ? -26.89900 19.34600 -11.33700 1.000 18.60000 68 PRO A N 1
ATOM 3528 C CA . PRO B 1 68 ? -26.20600 18.13400 -10.88100 1.000 14.55000 68 PRO A CA 1
ATOM 3529 C C . PRO B 1 68 ? -27.12500 17.23100 -10.06200 1.000 17.60000 68 PRO A C 1
ATOM 3530 O O . PRO B 1 68 ? -27.16700 17.31200 -8.82600 1.000 17.23000 68 PRO A O 1
ATOM 3534 N N . LEU B 1 69 ? -27.87300 16.36900 -10.74900 1.000 15.48000 69 LEU A N 1
ATOM 3535 C CA . LEU B 1 69 ? -28.85500 15.48800 -10.12800 1.000 11.09000 69 LEU A CA 1
ATOM 3536 C C . LEU B 1 69 ? -28.57600 14.02800 -10.45300 1.000 13.00000 69 LEU A C 1
ATOM 3537 O O . LEU B 1 69 ? -29.49300 13.20000 -10.45900 1.000 11.51000 69 LEU A O 1
ATOM 3542 N N . ASP B 1 70 ? -27.32300 13.69700 -10.72000 1.000 11.85000 70 ASP A N 1
ATOM 3543 C CA . ASP B 1 70 ? -26.98500 12.37200 -11.20800 1.000 11.81000 70 ASP A CA 1
ATOM 3544 C C . ASP B 1 70 ? -26.51000 11.45000 -10.11000 1.000 10.74000 70 ASP A C 1
ATOM 3545 O O . ASP B 1 70 ? -26.34800 10.25600 -10.35300 1.000 13.66000 70 ASP A O 1
ATOM 3550 N N . SER B 1 71 ? -26.32200 11.96900 -8.90500 1.000 14.03000 71 SER A N 1
ATOM 3551 C CA . SER B 1 71 ? -25.65900 11.21000 -7.85600 1.000 14.20000 71 SER A CA 1
ATOM 3552 C C . SER B 1 71 ? -26.65800 10.40100 -7.04300 1.000 13.23000 71 SER A C 1
ATOM 3553 O O . SER B 1 71 ? -27.88200 10.49700 -7.20600 1.000 12.87000 71 SER A O 1
ATOM 3556 N N . TYR B 1 72 ? -26.11600 9.60500 -6.12500 1.000 15.03000 72 TYR A N 1
ATOM 3557 C CA . TYR B 1 72 ? -26.94600 9.06000 -5.06700 1.000 10.70000 72 TYR A CA 1
ATOM 3558 C C . TYR B 1 72 ? -27.57000 10.20700 -4.28700 1.000 15.17000 72 TYR A C 1
ATOM 3559 O O . TYR B 1 72 ? -27.01400 11.31100 -4.21500 1.000 14.63000 72 TYR A O 1
ATOM 3568 N N . VAL B 1 73 ? -28.73100 9.93400 -3.70100 1.000 12.81000 73 VAL A N 1
ATOM 3569 C CA . VAL B 1 73 ? -29.31800 10.80200 -2.68700 1.000 12.01000 73 VAL A CA 1
ATOM 3570 C C . VAL B 1 73 ? -28.81900 10.32900 -1.32500 1.000 15.10000 73 VAL A C 1
ATOM 3571 O O . VAL B 1 73 ? -28.78900 9.12300 -1.04400 1.000 16.17000 73 VAL A O 1
ATOM 3575 N N . LEU B 1 74 ? -28.41200 11.27200 -0.47400 1.000 13.69000 74 LEU A N 1
ATOM 3576 C CA . LEU B 1 74 ? -27.75800 10.91900 0.78800 1.000 15.29000 74 LEU A CA 1
ATOM 3577 C C . LEU B 1 74 ? -28.73600 10.72400 1.93500 1.000 15.86000 74 LEU A C 1
ATOM 3578 O O . LEU B 1 74 ? -28.42900 9.99100 2.89000 1.000 19.28000 74 LEU A O 1
ATOM 3583 N N . SER B 1 75 ? -29.90600 11.35200 1.87300 1.000 15.21000 75 SER A N 1
ATOM 3584 C CA . SER B 1 75 ? -30.95000 11.07000 2.84800 1.000 13.94000 75 SER A CA 1
ATOM 3585 C C . SER B 1 75 ? -31.54800 9.69200 2.57800 1.000 14.91000 75 SER A C 1
ATOM 3586 O O . SER B 1 75 ? -31.86300 9.36600 1.43500 1.000 13.32000 75 SER A O 1
ATOM 3589 N N . HIS B 1 76 ? -31.74000 8.88500 3.63200 1.000 13.29000 76 HIS A N 1
ATOM 3590 C CA . HIS B 1 76 ? -32.33900 7.56700 3.40100 1.000 13.70000 76 HIS A CA 1
ATOM 3591 C C . HIS B 1 76 ? -33.84900 7.62700 3.11600 1.000 14.65000 76 HIS A C 1
ATOM 3592 O O . HIS B 1 76 ? -34.45500 6.58600 2.82700 1.000 13.24000 76 HIS A O 1
ATOM 3599 N N . HIS B 1 77 ? -34.45200 8.81200 3.09200 1.000 14.12000 77 HIS A N 1
ATOM 3600 C CA . HIS B 1 77 ? -35.85000 8.97800 2.69800 1.000 14.47000 77 HIS A CA 1
ATOM 3601 C C . HIS B 1 77 ? -36.03700 9.39100 1.24500 1.000 12.74000 77 HIS A C 1
ATOM 3602 O O . HIS B 1 77 ? -37.17900 9.50800 0.79700 1.000 18.77000 77 HIS A O 1
ATOM 3609 N N . GLY B 1 78 ? -34.97300 9.65100 0.52700 1.000 10.01000 78 GLY A N 1
ATOM 3610 C CA . GLY B 1 78 ? -35.06100 10.13300 -0.84300 1.000 14.30000 78 GLY A CA 1
ATOM 3611 C C . GLY B 1 78 ? -34.87400 11.63800 -0.88400 1.000 12.47000 78 GLY A C 1
ATOM 3612 O O . GLY B 1 78 ? -34.52800 12.27700 0.10900 1.000 15.61000 78 GLY A O 1
ATOM 3613 N N . LEU B 1 79 ? -35.11700 12.20900 -2.06000 1.000 12.59000 79 LEU A N 1
ATOM 3614 C CA . LEU B 1 79 ? -34.78500 13.61100 -2.27900 1.000 11.59000 79 LEU A CA 1
ATOM 3615 C C . LEU B 1 79 ? -35.69000 14.51000 -1.44900 1.000 14.65000 79 LEU A C 1
ATOM 3616 O O . LEU B 1 79 ? -36.91600 14.49000 -1.64900 1.000 13.79000 79 LEU A O 1
ATOM 3621 N N . PRO B 1 80 ? -35.13800 15.33100 -0.54500 1.000 14.72000 80 PRO A N 1
ATOM 3622 C CA . PRO B 1 80 ? -35.98800 16.10600 0.37200 1.000 13.94000 80 PRO A CA 1
ATOM 3623 C C . PRO B 1 80 ? -37.11700 16.87700 -0.30300 1.000 11.78000 80 PRO A C 1
ATOM 3624 O O . PRO B 1 80 ? -38.24900 16.83700 0.20500 1.000 13.61000 80 PRO A O 1
ATOM 3628 N N . GLU B 1 81 ? -36.85700 17.53600 -1.43800 1.000 11.18000 81 GLU A N 1
ATOM 3629 C CA . GLU B 1 81 ? -37.86900 18.39200 -2.05800 1.000 15.47000 81 GLU A CA 1
ATOM 3630 C C . GLU B 1 81 ? -39.02500 17.57300 -2.59700 1.000 12.97000 81 GLU A C 1
ATOM 3631 O O . GLU B 1 81 ? -40.16300 18.04700 -2.61500 1.000 13.12000 81 GLU A O 1
ATOM 3637 N N . LEU B 1 82 ? -38.75500 16.33600 -3.01700 1.000 12.88000 82 LEU A N 1
ATOM 3638 C CA . LEU B 1 82 ? -39.82400 15.45400 -3.48300 1.000 12.67000 82 LEU A CA 1
ATOM 3639 C C . LEU B 1 82 ? -40.59800 14.83400 -2.31800 1.000 15.43000 82 LEU A C 1
ATOM 3640 O O . LEU B 1 82 ? -41.83700 14.74900 -2.35700 1.000 13.73000 82 LEU A O 1
ATOM 3645 N N . ARG B 1 83 ? -39.88300 14.36100 -1.28900 1.000 11.57000 83 ARG A N 1
ATOM 3646 C CA . ARG B 1 83 ? -40.54900 13.83000 -0.09900 1.000 9.50000 83 ARG A CA 1
ATOM 3647 C C . ARG B 1 83 ? -41.50700 14.85300 0.47900 1.000 12.33000 83 ARG A C 1
ATOM 3648 O O . ARG B 1 83 ? -42.62500 14.51800 0.88500 1.000 12.72000 83 ARG A O 1
ATOM 3656 N N . GLN B 1 84 ? -41.07900 16.11700 0.51300 1.000 12.11000 84 GLN A N 1
ATOM 3657 C CA . GLN B 1 84 ? -41.90300 17.17000 1.08000 1.000 13.70000 84 GLN A CA 1
ATOM 3658 C C . GLN B 1 84 ? -43.08300 17.50000 0.17400 1.000 15.70000 84 GLN A C 1
ATOM 3659 O O . GLN B 1 84 ? -44.21600 17.65100 0.65200 1.000 13.99000 84 GLN A O 1
ATOM 3665 N N . ALA B 1 85 ? -42.84300 17.62600 -1.13200 1.000 14.58000 85 ALA A N 1
ATOM 3666 C CA . ALA B 1 85 ? -43.94200 17.95900 -2.03400 1.000 14.16000 85 ALA A CA 1
ATOM 3667 C C . ALA B 1 85 ? -44.95900 16.83300 -2.10300 1.000 16.62000 85 ALA A C 1
ATOM 3668 O O . ALA B 1 85 ? -46.16500 17.08100 -2.18800 1.000 15.71000 85 ALA A O 1
ATOM 3670 N N . MET B 1 86 ? -44.51000 15.58700 -2.07000 1.000 16.60000 86 MET A N 1
ATOM 3671 C CA . MET B 1 86 ? -45.47800 14.53100 -2.27100 1.000 13.84000 86 MET A CA 1
ATOM 3672 C C . MET B 1 86 ? -46.24700 14.28900 -0.97200 1.000 16.33000 86 MET A C 1
ATOM 3673 O O . MET B 1 86 ? -47.44200 13.98300 -1.00600 1.000 16.81000 86 MET A O 1
ATOM 3678 N N . GLU B 1 87 ? -45.62600 14.55400 0.18200 1.000 12.45000 87 GLU A N 1
ATOM 3679 C CA . GLU B 1 87 ? -46.36700 14.51400 1.43900 1.000 12.88000 87 GLU A CA 1
ATOM 3680 C C . GLU B 1 87 ? -47.48100 15.56000 1.44400 1.000 16.63000 87 GLU A C 1
ATOM 3681 O O . GLU B 1 87 ? -48.62600 15.27700 1.81900 1.000 14.42000 87 GLU A O 1
ATOM 3687 N N . ARG B 1 88 ? -47.15900 16.77800 1.00500 1.000 13.39000 88 ARG A N 1
ATOM 3688 C CA . ARG B 1 88 ? -48.16500 17.83900 0.94300 1.000 12.90000 88 ARG A CA 1
ATOM 3689 C C . ARG B 1 88 ? -49.26300 17.51100 -0.06300 1.000 14.75000 88 ARG A C 1
ATOM 3690 O O . ARG B 1 88 ? -50.45000 17.71500 0.21300 1.000 11.58000 88 ARG A O 1
ATOM 3698 N N . TRP B 1 89 ? -48.88500 17.00200 -1.23500 1.000 14.03000 89 TRP A N 1
ATOM 3699 C CA . TRP B 1 89 ? -49.86500 16.78900 -2.29700 1.000 11.47000 89 TRP A CA 1
ATOM 3700 C C . TRP B 1 89 ? -50.83900 15.68900 -1.91300 1.000 13.79000 89 TRP A C 1
ATOM 3701 O O . TRP B 1 89 ? -52.05100 15.82000 -2.11700 1.000 14.61000 89 TRP A O 1
ATOM 3712 N N . PHE B 1 90 ? -50.31600 14.59300 -1.36300 1.000 14.09000 90 PHE A N 1
ATOM 3713 C CA . PHE B 1 90 ? -51.16100 13.48300 -0.94800 1.000 13.91000 90 PHE A CA 1
ATOM 3714 C C . PHE B 1 90 ? -52.01500 13.84900 0.26700 1.000 14.17000 90 PHE A C 1
ATOM 3715 O O . PHE B 1 90 ? -53.18000 13.45700 0.33000 1.000 15.23000 90 PHE A O 1
ATOM 3723 N N . ALA B 1 91 ? -51.45700 14.58100 1.25000 1.000 13.14000 91 ALA A N 1
ATOM 3724 C CA . ALA B 1 91 ? -52.25900 14.95300 2.42300 1.000 15.02000 91 ALA A CA 1
ATOM 3725 C C . ALA B 1 91 ? -53.43700 15.81300 2.01300 1.000 16.90000 91 ALA A C 1
ATOM 3726 O O . ALA B 1 91 ? -54.52800 15.69900 2.57700 1.000 16.87000 91 ALA A O 1
ATOM 3728 N N . ASP B 1 92 ? -53.23000 16.68500 1.01900 1.000 16.68000 92 ASP A N 1
ATOM 3729 C CA . ASP B 1 92 ? -54.33200 17.47600 0.49200 1.000 15.73000 92 ASP A CA 1
ATOM 3730 C C . ASP B 1 92 ? -55.30700 16.59400 -0.26900 1.000 12.62000 92 ASP A C 1
ATOM 3731 O O . ASP B 1 92 ? -56.52200 16.69000 -0.08200 1.000 15.06000 92 ASP A O 1
ATOM 3736 N N . ASP B 1 93 ? -54.79000 15.75700 -1.17300 1.000 15.90000 93 ASP A N 1
ATOM 3737 C CA . ASP B 1 93 ? -55.65200 14.90700 -1.98900 1.000 13.81000 93 ASP A CA 1
ATOM 3738 C C . ASP B 1 93 ? -56.48900 13.98000 -1.13500 1.000 13.83000 93 ASP A C 1
ATOM 3739 O O . ASP B 1 93 ? -57.66400 13.75500 -1.42500 1.000 14.33000 93 ASP A O 1
ATOM 3744 N N . GLU B 1 94 ? -55.89800 13.43100 -0.07600 1.000 15.30000 94 GLU A N 1
ATOM 3745 C CA . GLU B 1 94 ? -56.54100 12.43300 0.75900 1.000 18.20000 94 GLU A CA 1
ATOM 3746 C C . GLU B 1 94 ? -57.13100 13.03200 2.02000 1.000 18.31000 94 GLU A C 1
ATOM 3747 O O . GLU B 1 94 ? -57.63800 12.29000 2.86600 1.000 17.31000 94 GLU A O 1
ATOM 3753 N N . ASN B 1 95 ? -57.08600 14.35100 2.15600 1.000 15.74000 95 ASN A N 1
ATOM 3754 C CA . ASN B 1 95 ? -57.68900 15.03000 3.29500 1.000 17.54000 95 ASN A CA 1
ATOM 3755 C C . ASN B 1 95 ? -57.12100 14.50000 4.60600 1.000 14.29000 95 ASN A C 1
ATOM 3756 O O . ASN B 1 95 ? -57.85700 14.17600 5.52600 1.000 17.53000 95 ASN A O 1
ATOM 3761 N N . TRP B 1 96 ? -55.80000 14.38600 4.68600 1.000 14.95000 96 TRP A N 1
ATOM 3762 C CA . TRP B 1 96 ? -55.21100 13.99300 5.96200 1.000 15.29000 96 TRP A CA 1
ATOM 3763 C C . TRP B 1 96 ? -55.36800 15.13300 6.96400 1.000 19.69000 96 TRP A C 1
ATOM 3764 O O . TRP B 1 96 ? -55.39200 16.31100 6.57600 1.000 18.51000 96 TRP A O 1
ATOM 3775 N N . PRO B 1 97 ? -55.47400 14.81500 8.25400 1.000 20.00000 97 PRO A N 1
ATOM 3776 C CA . PRO B 1 97 ? -55.40200 15.87200 9.27000 1.000 20.74000 97 PRO A CA 1
ATOM 3777 C C . PRO B 1 97 ? -54.03500 16.52900 9.24800 1.000 26.08000 97 PRO A C 1
ATOM 3778 O O . PRO B 1 97 ? -53.02000 15.88300 8.98100 1.000 24.59000 97 PRO A O 1
ATOM 3782 N N . ARG B 1 98 ? -54.02200 17.84100 9.52700 1.000 25.49000 98 ARG A N 1
ATOM 3783 C CA . ARG B 1 98 ? -52.77500 18.60100 9.47800 1.000 28.64000 98 ARG A CA 1
ATOM 3784 C C . ARG B 1 98 ? -51.83300 18.20200 10.60300 1.000 29.58000 98 ARG A C 1
ATOM 3785 O O . ARG B 1 98 ? -50.61200 18.19100 10.41200 1.000 36.46000 98 ARG A O 1
ATOM 3787 N N . ARG B 1 99 ? -52.37300 17.86900 11.76900 1.000 30.45000 99 ARG A N 1
ATOM 3788 C CA . ARG B 1 99 ? -51.57800 17.41100 12.89900 1.000 28.69000 99 ARG A CA 1
ATOM 3789 C C . ARG B 1 99 ? -51.62600 15.89000 12.95900 1.000 27.76000 99 ARG A C 1
ATOM 3790 O O . ARG B 1 99 ? -52.70400 15.29700 13.04900 1.000 33.68000 99 ARG A O 1
ATOM 3792 N N . ARG B 1 100 ? -50.45700 15.26800 12.93200 1.000 29.69000 100 ARG A N 1
ATOM 3793 C CA . ARG B 1 100 ? -50.33000 13.82000 12.90600 1.000 27.13000 100 ARG A CA 1
ATOM 3794 C C . ARG B 1 100 ? -48.89200 13.52400 13.28100 1.000 23.38000 100 ARG A C 1
ATOM 3795 O O . ARG B 1 100 ? -48.01800 14.37800 13.12200 1.000 23.97000 100 ARG A O 1
ATOM 3803 N N . ARG B 1 101 ? -48.64600 12.32000 13.79500 1.000 19.71000 101 ARG A N 1
ATOM 3804 C CA . ARG B 1 101 ? -47.26500 11.94400 14.05100 1.000 20.38000 101 ARG A CA 1
ATOM 3805 C C . ARG B 1 101 ? -46.64800 11.11000 12.93300 1.000 19.50000 101 ARG A C 1
ATOM 3806 O O . ARG B 1 101 ? -45.43100 10.92700 12.93900 1.000 18.39000 101 ARG A O 1
ATOM 3814 N N . LEU B 1 102 ? -47.44400 10.63600 11.97100 1.000 18.78000 102 LEU A N 1
ATOM 3815 C CA . LEU B 1 102 ? -46.90700 9.86200 10.85400 1.000 16.65000 102 LEU A CA 1
ATOM 3816 C C . LEU B 1 102 ? -45.85600 10.65700 10.09300 1.000 19.93000 102 LEU A C 1
ATOM 3817 O O . LEU B 1 102 ? -45.96600 11.87400 9.92600 1.000 21.10000 102 LEU A O 1
ATOM 3822 N N . LEU B 1 103 ? -44.84600 9.94100 9.60200 1.000 13.26000 103 LEU A N 1
ATOM 3823 C CA . LEU B 1 103 ? -43.76600 10.48900 8.79400 1.000 15.48000 103 LEU A CA 1
ATOM 3824 C C . LEU B 1 103 ? -43.77900 9.85800 7.40700 1.000 17.81000 103 LEU A C 1
ATOM 3825 O O . LEU B 1 103 ? -44.01200 8.65400 7.27000 1.000 13.25000 103 LEU A O 1
ATOM 3830 N N . THR B 1 104 ? -43.53700 10.67900 6.38400 1.000 14.07000 104 THR A N 1
ATOM 3831 C CA . THR B 1 104 ? -43.60800 10.26700 4.98500 1.000 14.15000 104 THR A CA 1
ATOM 3832 C C . THR B 1 104 ? -42.20600 10.12000 4.41100 1.000 14.75000 104 THR A C 1
ATOM 3833 O O . THR B 1 104 ? -41.37300 11.01200 4.58500 1.000 17.30000 104 THR A O 1
ATOM 3837 N N . THR B 1 105 ? -41.95200 9.00800 3.71700 1.000 14.47000 105 THR A N 1
ATOM 3838 C CA . THR B 1 105 ? -40.68400 8.76900 3.03400 1.000 11.37000 105 THR A CA 1
ATOM 3839 C C . THR B 1 105 ? -40.96900 8.54700 1.55600 1.000 12.16000 105 THR A C 1
ATOM 3840 O O . THR B 1 105 ? -42.07900 8.16600 1.18300 1.000 13.80000 105 THR A O 1
ATOM 3844 N N . ALA B 1 106 ? -39.98400 8.82700 0.70200 1.000 12.98000 106 ALA A N 1
ATOM 3845 C CA . ALA B 1 106 ? -40.17600 8.55000 -0.71800 1.000 15.31000 106 ALA A CA 1
ATOM 3846 C C . ALA B 1 106 ? -39.79100 7.11100 -1.03900 1.000 13.90000 106 ALA A C 1
ATOM 3847 O O . ALA B 1 106 ? -39.00700 6.48200 -0.31900 1.000 16.17000 106 ALA A O 1
ATOM 3849 N N . THR B 1 107 ? -40.34100 6.59200 -2.13900 1.000 11.58000 107 THR A N 1
ATOM 3850 C CA . THR B 1 107 ? -39.91400 5.29600 -2.66300 1.000 11.77000 107 THR A CA 1
ATOM 3851 C C . THR B 1 107 ? -39.36900 5.49000 -4.07600 1.000 13.77000 107 THR A C 1
ATOM 3852 O O . THR B 1 107 ? -39.89000 6.29300 -4.84500 1.000 10.01000 107 THR A O 1
ATOM 3856 N N . MET B 1 108 ? -38.32300 4.73700 -4.41600 1.000 12.45000 108 MET A N 1
ATOM 3857 C CA . MET B 1 108 ? -37.59300 4.98500 -5.64900 1.000 15.07000 108 MET A CA 1
ATOM 3858 C C . MET B 1 108 ? -37.45800 3.76000 -6.53800 1.000 13.44000 108 MET A C 1
ATOM 3859 O O . MET B 1 108 ? -36.81800 3.84900 -7.60000 1.000 12.31000 108 MET A O 1
ATOM 3864 N N . THR B 1 109 ? -38.02300 2.62300 -6.13900 1.000 13.25000 109 THR A N 1
ATOM 3865 C CA . THR B 1 109 ? -37.87200 1.38300 -6.89100 1.000 15.47000 109 THR A CA 1
ATOM 3866 C C . THR B 1 109 ? -39.19200 0.66100 -7.12200 1.000 12.21000 109 THR A C 1
ATOM 3867 O O . THR B 1 109 ? -39.17700 -0.47300 -7.63000 1.000 17.36000 109 THR A O 1
ATOM 3871 N N . GLY B 1 110 ? -40.32400 1.26600 -6.77600 1.000 13.09000 110 GLY A N 1
ATOM 3872 C CA . GLY B 1 110 ? -41.61000 0.60200 -6.91100 1.000 14.11000 110 GLY A CA 1
ATOM 3873 C C . GLY B 1 110 ? -42.27800 0.39700 -5.56900 1.000 16.62000 110 GLY A C 1
ATOM 3874 O O . GLY B 1 110 ? -41.58900 0.20500 -4.55600 1.000 16.92000 110 GLY A O 1
ATOM 3875 N N . THR B 1 111 ? -43.60500 0.46900 -5.51000 1.000 16.32000 111 THR A N 1
ATOM 3876 C CA . THR B 1 111 ? -44.22400 0.19000 -4.21800 1.000 19.00000 111 THR A CA 1
ATOM 3877 C C . THR B 1 111 ? -44.30600 -1.30900 -3.92500 1.000 18.26000 111 THR A C 1
ATOM 3878 O O . THR B 1 111 ? -44.55400 -1.67200 -2.77300 1.000 23.64000 111 THR A O 1
ATOM 3882 N N . GLY B 1 112 ? -44.04400 -2.17600 -4.91600 1.000 18.62000 112 GLY A N 1
ATOM 3883 C CA . GLY B 1 112 ? -43.85500 -3.60000 -4.70700 1.000 21.33000 112 GLY A CA 1
ATOM 3884 C C . GLY B 1 112 ? -42.68100 -3.94500 -3.79000 1.000 21.48000 112 GLY A C 1
ATOM 3885 O O . GLY B 1 112 ? -42.85500 -4.55100 -2.73100 1.000 19.07000 112 GLY A O 1
ATOM 3886 N N . PRO B 1 113 ? -41.45500 -3.59600 -4.19800 1.000 17.16000 113 PRO A N 1
ATOM 3887 C CA . PRO B 1 113 ? -40.31600 -3.68100 -3.26100 1.000 15.71000 113 PRO A CA 1
ATOM 3888 C C . PRO B 1 113 ? -40.57000 -2.98700 -1.93700 1.000 14.48000 113 PRO A C 1
ATOM 3889 O O . PRO B 1 113 ? -40.08600 -3.45700 -0.90300 1.000 11.65000 113 PRO A O 1
ATOM 3893 N N . ALA B 1 114 ? -41.29300 -1.85500 -1.93700 1.000 13.13000 114 ALA A N 1
ATOM 3894 C CA . ALA B 1 114 ? -41.54800 -1.16200 -0.67300 1.000 12.75000 114 ALA A CA 1
ATOM 3895 C C . ALA B 1 114 ? -42.41300 -2.01000 0.24200 1.000 13.77000 114 ALA A C 1
ATOM 3896 O O . ALA B 1 114 ? -42.16200 -2.08400 1.44900 1.000 12.23000 114 ALA A O 1
ATOM 3898 N N . MET B 1 115 ? -43.45500 -2.63900 -0.30600 1.000 15.96000 115 MET A N 1
ATOM 3899 C CA . MET B 1 115 ? -44.28900 -3.48200 0.54800 1.000 14.18000 115 MET A CA 1
ATOM 3900 C C . MET B 1 115 ? -43.53200 -4.72600 1.01000 1.000 14.07000 115 MET A C 1
ATOM 3901 O O . MET B 1 115 ? -43.76600 -5.22000 2.12000 1.000 15.76000 115 MET A O 1
ATOM 3906 N N . TYR B 1 116 ? -42.62600 -5.23900 0.18200 1.000 14.98000 116 TYR A N 1
ATOM 3907 C CA . TYR B 1 116 ? -41.74900 -6.33300 0.60500 1.000 16.28000 116 TYR A CA 1
ATOM 3908 C C . TYR B 1 116 ? -40.94200 -5.93200 1.83700 1.000 14.19000 116 TYR A C 1
ATOM 3909 O O . TYR B 1 116 ? -40.88400 -6.66200 2.83000 1.000 15.71000 116 TYR A O 1
ATOM 3918 N N . ASP B 1 117 ? -40.31200 -4.76200 1.78200 1.000 11.39000 117 ASP A N 1
ATOM 3919 C CA . ASP B 1 117 ? -39.54000 -4.24900 2.91200 1.000 9.50000 117 ASP A CA 1
ATOM 3920 C C . ASP B 1 117 ? -40.42300 -3.84200 4.09400 1.000 11.43000 117 ASP A C 1
ATOM 3921 O O . ASP B 1 117 ? -40.01700 -3.99500 5.24900 1.000 12.72000 117 ASP A O 1
ATOM 3926 N N . LEU B 1 118 ? -41.62300 -3.32300 3.84900 1.000 12.72000 118 LEU A N 1
ATOM 3927 C CA . LEU B 1 118 ? -42.53300 -3.06200 4.96000 1.000 12.07000 118 LEU A CA 1
ATOM 3928 C C . LEU B 1 118 ? -42.94800 -4.35200 5.65800 1.000 12.73000 118 LEU A C 1
ATOM 3929 O O . LEU B 1 118 ? -43.06700 -4.39800 6.88600 1.000 12.86000 118 LEU A O 1
ATOM 3934 N N . LEU B 1 119 ? -43.19900 -5.40900 4.89700 1.000 11.79000 119 LEU A N 1
ATOM 3935 C CA . LEU B 1 119 ? -43.55100 -6.66600 5.54500 1.000 14.03000 119 LEU A CA 1
ATOM 3936 C C . LEU B 1 119 ? -42.40100 -7.17900 6.39800 1.000 12.17000 119 LEU A C 1
ATOM 3937 O O . LEU B 1 119 ? -42.62500 -7.77300 7.45500 1.000 13.94000 119 LEU A O 1
ATOM 3942 N N . ARG B 1 120 ? -41.16300 -6.97800 5.94500 1.000 11.91000 120 ARG A N 1
ATOM 3943 C CA . ARG B 1 120 ? -40.01300 -7.39900 6.73400 1.000 10.39000 120 ARG A CA 1
ATOM 3944 C C . ARG B 1 120 ? -39.83000 -6.51000 7.95800 1.000 14.57000 120 ARG A C 1
ATOM 3945 O O . ARG B 1 120 ? -39.35200 -6.98700 8.98800 1.000 14.68000 120 ARG A O 1
ATOM 3953 N N . THR B 1 121 ? -40.16600 -5.21600 7.85500 1.000 11.27000 121 THR A N 1
ATOM 3954 C CA . THR B 1 121 ? -40.06400 -4.31800 9.00700 1.000 10.37000 121 THR A CA 1
ATOM 3955 C C . THR B 1 121 ? -41.01600 -4.75000 10.11300 1.000 17.51000 121 THR A C 1
ATOM 3956 O O . THR B 1 121 ? -40.66200 -4.72200 11.29800 1.000 13.78000 121 THR A O 1
ATOM 3960 N N . ILE B 1 122 ? -42.23000 -5.15700 9.72500 1.000 14.88000 122 ILE A N 1
ATOM 3961 C CA . ILE B 1 122 ? -43.25000 -5.62400 10.66000 1.000 13.99000 122 ILE A CA 1
ATOM 3962 C C . ILE B 1 122 ? -42.82300 -6.93800 11.29100 1.000 14.77000 122 ILE A C 1
ATOM 3963 O O . ILE B 1 122 ? -42.89900 -7.11000 12.51300 1.000 17.05000 122 ILE A O 1
ATOM 3968 N N . LYS B 1 123 ? -42.34100 -7.87800 10.47300 1.000 15.94000 123 LYS A N 1
ATOM 3969 C CA . LYS B 1 123 ? -41.87200 -9.15000 11.03400 1.000 16.76000 123 LYS A CA 1
ATOM 3970 C C . LYS B 1 123 ? -40.81600 -8.91600 12.11400 1.000 21.14000 123 LYS A C 1
ATOM 3971 O O . LYS B 1 123 ? -40.83100 -9.56100 13.17100 1.000 19.42000 123 LYS A O 1
ATOM 3977 N N . ALA B 1 124 ? -39.91100 -7.96300 11.88200 1.000 18.10000 124 ALA A N 1
ATOM 3978 C CA . ALA B 1 124 ? -38.85900 -7.69800 12.84600 1.000 16.00000 124 ALA A CA 1
ATOM 3979 C C . ALA B 1 124 ? -39.39800 -7.13400 14.16000 1.000 16.95000 124 ALA A C 1
ATOM 3980 O O . ALA B 1 124 ? -38.69500 -7.18100 15.17000 1.000 22.09000 124 ALA A O 1
ATOM 3982 N N . ARG B 1 125 ? -40.62200 -6.62400 14.18400 1.000 18.72000 125 ARG A N 1
ATOM 3983 C CA . ARG B 1 125 ? -41.16900 -5.96400 15.36500 1.000 27.01000 125 ARG A CA 1
ATOM 3984 C C . ARG B 1 125 ? -42.19300 -6.80500 16.12000 1.000 20.73000 125 ARG A C 1
ATOM 3985 O O . ARG B 1 125 ? -42.77400 -6.32600 17.10100 1.000 23.02000 125 ARG A O 1
ATOM 3993 N N . GLU B 1 126 ? -42.46700 -8.01200 15.65800 1.000 20.09000 126 GLU A N 1
ATOM 3994 C CA . GLU B 1 126 ? -43.45600 -8.87100 16.26900 1.000 20.67000 126 GLU A CA 1
ATOM 3995 C C . GLU B 1 126 ? -42.76500 -10.12000 16.79100 1.000 18.84000 126 GLU A C 1
ATOM 3996 O O . GLU B 1 126 ? -41.70700 -10.51300 16.27800 1.000 15.76000 126 GLU A O 1
ATOM 4002 N N . PRO B 1 127 ? -43.31500 -10.75300 17.82000 1.000 21.29000 127 PRO A N 1
ATOM 4003 C CA . PRO B 1 127 ? -42.72500 -12.00900 18.29300 1.000 21.92000 127 PRO A CA 1
ATOM 4004 C C . PRO B 1 127 ? -42.81400 -13.07700 17.21500 1.000 21.30000 127 PRO A C 1
ATOM 4005 O O . PRO B 1 127 ? -43.74200 -13.10300 16.40100 1.000 24.17000 127 PRO A O 1
ATOM 4009 N N . GLU B 1 128 ? -41.82000 -13.95300 17.19700 1.000 22.24000 128 GLU A N 1
ATOM 4010 C CA . GLU B 1 128 ? -41.76400 -14.97600 16.16600 1.000 24.47000 128 GLU A CA 1
ATOM 4011 C C . GLU B 1 128 ? -42.92800 -15.94900 16.32600 1.000 25.30000 128 GLU A C 1
ATOM 4012 O O . GLU B 1 128 ? -43.40700 -16.21100 17.42800 1.000 24.29000 128 GLU A O 1
ATOM 4014 N N . GLY B 1 129 ? -43.38200 -16.48700 15.20900 1.000 25.27000 129 GLY A N 1
ATOM 4015 C CA . GLY B 1 129 ? -44.47900 -17.41800 15.22600 1.000 26.00000 129 GLY A CA 1
ATOM 4016 C C . GLY B 1 129 ? -45.25100 -17.29800 13.93700 1.000 26.66000 129 GLY A C 1
ATOM 4017 O O . GLY B 1 129 ? -45.04300 -16.36400 13.16100 1.000 18.50000 129 GLY A O 1
ATOM 4018 N N . PRO B 1 130 ? -46.17200 -18.22700 13.69100 1.000 24.10000 130 PRO A N 1
ATOM 4019 C CA . PRO B 1 130 ? -46.84900 -18.25900 12.38700 1.000 24.96000 130 PRO A CA 1
ATOM 4020 C C . PRO B 1 130 ? -47.78200 -17.06400 12.23800 1.000 22.70000 130 PRO A C 1
ATOM 4021 O O . PRO B 1 130 ? -48.57600 -16.75500 13.13000 1.000 21.45000 130 PRO A O 1
ATOM 4025 N N . MET B 1 131 ? -47.65300 -16.37400 11.11300 1.000 21.32000 131 MET A N 1
ATOM 4026 C CA . MET B 1 131 ? -48.37500 -15.13500 10.87600 1.000 18.48000 131 MET A CA 1
ATOM 4027 C C . MET B 1 131 ? -49.10500 -15.20700 9.55100 1.000 18.46000 131 MET A C 1
ATOM 4028 O O . MET B 1 131 ? -48.58700 -15.75700 8.57900 1.000 19.20000 131 MET A O 1
ATOM 4033 N N . ALA B 1 132 ? -50.30600 -14.64500 9.52200 1.000 15.63000 132 ALA A N 1
ATOM 4034 C CA . ALA B 1 132 ? -51.08200 -14.50700 8.30500 1.000 15.54000 132 ALA A CA 1
ATOM 4035 C C . ALA B 1 132 ? -51.06600 -13.05100 7.87100 1.000 18.77000 132 ALA A C 1
ATOM 4036 O O . ALA B 1 132 ? -50.98900 -12.14400 8.70500 1.000 16.58000 132 ALA A O 1
ATOM 4038 N N . ALA B 1 133 ? -51.12400 -12.83700 6.55700 1.000 15.05000 133 ALA A N 1
ATOM 4039 C CA . ALA B 1 133 ? -51.38700 -11.52400 5.97000 1.000 15.10000 133 ALA A CA 1
ATOM 4040 C C . ALA B 1 133 ? -52.72900 -11.61500 5.27200 1.000 15.36000 133 ALA A C 1
ATOM 4041 O O . ALA B 1 133 ? -52.90100 -12.44900 4.37500 1.000 18.62000 133 ALA A O 1
ATOM 4043 N N . LEU B 1 134 ? -53.67300 -10.77200 5.67900 1.000 13.34000 134 LEU A N 1
ATOM 4044 C CA . LEU B 1 134 ? -55.01900 -10.79500 5.11700 1.000 14.18000 134 LEU A CA 1
ATOM 4045 C C . LEU B 1 134 ? -55.06400 -9.86000 3.91200 1.000 19.88000 134 LEU A C 1
ATOM 4046 O O . LEU B 1 134 ? -54.85900 -8.64400 4.05900 1.000 15.02000 134 LEU A O 1
ATOM 4051 N N . VAL B 1 135 ? -55.33600 -10.42500 2.73000 1.000 13.81000 135 VAL A N 1
ATOM 4052 C CA . VAL B 1 135 ? -55.28700 -9.68000 1.47000 1.000 15.16000 135 VAL A CA 1
ATOM 4053 C C . VAL B 1 135 ? -56.60300 -9.81700 0.71600 1.000 14.10000 135 VAL A C 1
ATOM 4054 O O . VAL B 1 135 ? -57.27000 -10.85200 0.81200 1.000 15.76000 135 VAL A O 1
ATOM 4058 N N . PRO B 1 136 ? -57.00500 -8.78900 -0.03000 1.000 16.52000 136 PRO A N 1
ATOM 4059 C CA . PRO B 1 136 ? -58.23300 -8.86600 -0.83200 1.000 13.42000 136 PRO A CA 1
ATOM 4060 C C . PRO B 1 136 ? -58.13900 -9.92800 -1.92500 1.000 17.18000 136 PRO A C 1
ATOM 4061 O O . PRO B 1 136 ? -57.11000 -10.07200 -2.58900 1.000 15.19000 136 PRO A O 1
ATOM 4065 N N . ARG B 1 137 ? -59.23600 -10.65000 -2.13800 1.000 16.42000 137 ARG A N 1
ATOM 4066 C CA . ARG B 1 137 ? -59.30300 -11.66500 -3.19400 1.000 21.50000 137 ARG A CA 1
ATOM 4067 C C . ARG B 1 137 ? -60.59000 -11.46500 -3.98000 1.000 15.85000 137 ARG A C 1
ATOM 4068 O O . ARG B 1 137 ? -61.68200 -11.70300 -3.42700 1.000 17.29000 137 ARG A O 1
ATOM 4076 N N . PRO B 1 138 ? -60.53400 -11.04300 -5.25600 1.000 16.41000 138 PRO A N 1
ATOM 4077 C CA . PRO B 1 138 ? -59.35500 -10.75200 -6.07600 1.000 18.97000 138 PRO A CA 1
ATOM 4078 C C . PRO B 1 138 ? -58.66800 -9.47600 -5.65000 1.000 18.33000 138 PRO A C 1
ATOM 4079 O O . PRO B 1 138 ? -59.23800 -8.67000 -4.92300 1.000 14.18000 138 PRO A O 1
ATOM 4083 N N . GLY B 1 139 ? -57.43300 -9.30600 -6.09300 1.000 16.53000 139 GLY A N 1
ATOM 4084 C CA . GLY B 1 139 ? -56.75100 -8.05900 -5.86400 1.000 15.40000 139 GLY A CA 1
ATOM 4085 C C . GLY B 1 139 ? -55.37700 -8.12400 -6.47200 1.000 18.96000 139 GLY A C 1
ATOM 4086 O O . GLY B 1 139 ? -55.04000 -9.06700 -7.19400 1.000 21.13000 139 GLY A O 1
ATOM 4087 N N . TRP B 1 140 ? -54.58500 -7.10700 -6.14500 1.000 16.26000 140 TRP A N 1
ATOM 4088 C CA . TRP B 1 140 ? -53.21700 -7.01000 -6.60400 1.000 20.59000 140 TRP A CA 1
ATOM 4089 C C . TRP B 1 140 ? -52.36900 -8.10800 -5.95200 1.000 20.15000 140 TRP A C 1
ATOM 4090 O O . TRP B 1 140 ? -52.84400 -8.91300 -5.14700 1.000 19.34000 140 TRP A O 1
ATOM 4101 N N . ASP B 1 141 ? -51.08000 -8.12000 -6.28900 1.000 20.66000 141 ASP A N 1
ATOM 4102 C CA . ASP B 1 141 ? -50.20700 -9.23600 -5.94900 1.000 24.50000 141 ASP A CA 1
ATOM 4103 C C . ASP B 1 141 ? -49.62800 -9.20300 -4.54400 1.000 21.89000 141 ASP A C 1
ATOM 4104 O O . ASP B 1 141 ? -48.52400 -9.71700 -4.33400 1.000 21.87000 141 ASP A O 1
ATOM 4109 N N . TYR B 1 142 ? -50.35100 -8.63000 -3.57400 1.000 19.33000 142 TYR A N 1
ATOM 4110 C CA . TYR B 1 142 ? -49.84500 -8.59500 -2.20400 1.000 17.92000 142 TYR A CA 1
ATOM 4111 C C . TYR B 1 142 ? -49.50400 -9.99000 -1.69000 1.000 21.00000 142 TYR A C 1
ATOM 4112 O O . TYR B 1 142 ? -48.54900 -10.15300 -0.91800 1.000 20.64000 142 TYR A O 1
ATOM 4121 N N . ARG B 1 143 ? -50.26400 -11.00900 -2.09500 1.000 18.76000 143 ARG A N 1
ATOM 4122 C CA . ARG B 1 143 ? -49.97700 -12.35900 -1.61600 1.000 18.09000 143 ARG A CA 1
ATOM 4123 C C . ARG B 1 143 ? -48.57200 -12.81600 -1.99800 1.000 21.78000 143 ARG A C 1
ATOM 4124 O O . ARG B 1 143 ? -47.95200 -13.58400 -1.25200 1.000 21.46000 143 ARG A O 1
ATOM 4132 N N . LEU B 1 144 ? -48.05300 -12.36000 -3.14500 1.000 17.77000 144 LEU A N 1
ATOM 4133 C CA . LEU B 1 144 ? -46.72900 -12.79400 -3.58700 1.000 26.18000 144 LEU A CA 1
ATOM 4134 C C . LEU B 1 144 ? -45.63800 -12.28800 -2.65200 1.000 21.63000 144 LEU A C 1
ATOM 4135 O O . LEU B 1 144 ? -44.73300 -13.04200 -2.27800 1.000 22.70000 144 LEU A O 1
ATOM 4140 N N . PHE B 1 145 ? -45.70200 -11.00900 -2.27100 1.000 21.32000 145 PHE A N 1
ATOM 4141 C CA . PHE B 1 145 ? -44.74800 -10.46700 -1.30700 1.000 21.90000 145 PHE A CA 1
ATOM 4142 C C . PHE B 1 145 ? -44.91400 -11.11300 0.05600 1.000 16.75000 145 PHE A C 1
ATOM 4143 O O . PHE B 1 145 ? -43.92000 -11.40000 0.73400 1.000 18.05000 145 PHE A O 1
ATOM 4151 N N . ALA B 1 146 ? -46.15700 -11.30800 0.49200 1.000 19.03000 146 ALA A N 1
ATOM 4152 C CA . ALA B 1 146 ? -46.38600 -11.81500 1.84200 1.000 14.43000 146 ALA A CA 1
ATOM 4153 C C . ALA B 1 146 ? -45.82200 -13.22100 1.98200 1.000 18.68000 146 ALA A C 1
ATOM 4154 O O . ALA B 1 146 ? -45.12200 -13.52900 2.95600 1.000 20.23000 146 ALA A O 1
ATOM 4156 N N . HIS B 1 147 ? -46.11800 -14.08500 1.00400 1.000 21.63000 147 HIS A N 1
ATOM 4157 C CA . HIS B 1 147 ? -45.56700 -15.43600 1.00200 1.000 21.26000 147 HIS A CA 1
ATOM 4158 C C . HIS B 1 147 ? -44.05000 -15.40900 1.01900 1.000 20.56000 147 HIS A C 1
ATOM 4159 O O . HIS B 1 147 ? -43.41000 -16.12400 1.79900 1.000 22.01000 147 HIS A O 1
ATOM 4166 N N . ASP B 1 148 ? -43.45600 -14.57000 0.17400 1.000 23.98000 148 ASP A N 1
ATOM 4167 C CA . ASP B 1 148 ? -42.00300 -14.49300 0.09800 1.000 25.17000 148 ASP A CA 1
ATOM 4168 C C . ASP B 1 148 ? -41.36900 -14.12200 1.43400 1.000 25.11000 148 ASP A C 1
ATOM 4169 O O . ASP B 1 148 ? -40.29400 -14.62800 1.77400 1.000 27.44000 148 ASP A O 1
ATOM 4174 N N . VAL B 1 149 ? -41.99600 -13.22000 2.19700 1.000 18.92000 149 VAL A N 1
ATOM 4175 C CA . VAL B 1 149 ? -41.40100 -12.80000 3.46200 1.000 17.32000 149 VAL A CA 1
ATOM 4176 C C . VAL B 1 149 ? -41.68700 -13.79900 4.57700 1.000 19.85000 149 VAL A C 1
ATOM 4177 O O . VAL B 1 149 ? -41.00700 -13.79100 5.61000 1.000 19.33000 149 VAL A O 1
ATOM 4181 N N . GLY B 1 150 ? -42.63500 -14.69800 4.38800 1.000 19.35000 150 GLY A N 1
ATOM 4182 C CA . GLY B 1 150 ? -42.94700 -15.69000 5.39100 1.000 21.47000 150 GLY A CA 1
ATOM 4183 C C . GLY B 1 150 ? -44.26200 -15.51700 6.12000 1.000 26.73000 150 GLY A C 1
ATOM 4184 O O . GLY B 1 150 ? -44.42100 -16.08900 7.20700 1.000 25.87000 150 GLY A O 1
ATOM 4185 N N . TYR B 1 151 ? -45.18800 -14.72600 5.58500 1.000 22.69000 151 TYR A N 1
ATOM 4186 C CA . TYR B 1 151 ? -46.57300 -14.73300 6.02400 1.000 18.99000 151 TYR A CA 1
ATOM 4187 C C . TYR B 1 151 ? -47.33700 -15.75900 5.20500 1.000 21.95000 151 TYR A C 1
ATOM 4188 O O . TYR B 1 151 ? -47.03100 -15.97800 4.03700 1.000 21.35000 151 TYR A O 1
ATOM 4197 N N . GLU B 1 152 ? -48.35700 -16.35900 5.80100 1.000 19.68000 152 GLU A N 1
ATOM 4198 C CA . GLU B 1 152 ? -49.32600 -17.08700 4.98600 1.000 16.81000 152 GLU A CA 1
ATOM 4199 C C . GLU B 1 152 ? -50.38500 -16.10500 4.49700 1.000 20.02000 152 GLU A C 1
ATOM 4200 O O . GLU B 1 152 ? -51.01000 -15.43000 5.32300 1.000 20.28000 152 GLU A O 1
ATOM 4206 N N . PRO B 1 153 ? -50.59700 -15.95700 3.18700 1.000 17.68000 153 PRO A N 1
ATOM 4207 C CA . PRO B 1 153 ? -51.64100 -15.03200 2.71700 1.000 18.27000 153 PRO A CA 1
ATOM 4208 C C . PRO B 1 153 ? -53.01500 -15.68200 2.81400 1.000 19.89000 153 PRO A C 1
ATOM 4209 O O . PRO B 1 153 ? -53.21400 -16.82900 2.40100 1.000 21.22000 153 PRO A O 1
ATOM 4213 N N . ILE B 1 154 ? -53.95300 -14.95000 3.39800 1.000 13.83000 154 ILE A N 1
ATOM 4214 C CA . ILE B 1 154 ? -55.32000 -15.40400 3.62100 1.000 14.55000 154 ILE A CA 1
ATOM 4215 C C . ILE B 1 154 ? -56.21200 -14.38200 2.93700 1.000 17.45000 154 ILE A C 1
ATOM 4216 O O . ILE B 1 154 ? -56.13900 -13.18400 3.24100 1.000 17.16000 154 ILE A O 1
ATOM 4221 N N . GLY B 1 155 ? -57.00400 -14.83000 1.97200 1.000 18.66000 155 GLY A N 1
ATOM 4222 C CA . GLY B 1 155 ? -57.82100 -13.91100 1.19600 1.000 18.07000 155 GLY A CA 1
ATOM 4223 C C . GLY B 1 155 ? -59.13200 -13.59200 1.89700 1.000 20.92000 155 GLY A C 1
ATOM 4224 O O . GLY B 1 155 ? -59.75000 -14.45800 2.50600 1.000 20.59000 155 GLY A O 1
ATOM 4225 N N . TYR B 1 156 ? -59.54300 -12.33100 1.81200 1.000 17.19000 156 TYR A N 1
ATOM 4226 C CA . TYR B 1 156 ? -60.89400 -11.95000 2.18300 1.000 15.30000 156 TYR A CA 1
ATOM 4227 C C . TYR B 1 156 ? -61.66700 -11.57700 0.92900 1.000 18.08000 156 TYR A C 1
ATOM 4228 O O . TYR B 1 156 ? -61.11800 -10.97200 0.00500 1.000 17.63000 156 TYR A O 1
ATOM 4237 N N . HIS B 1 157 ? -62.93300 -11.99300 0.89900 1.000 17.91000 157 HIS A N 1
ATOM 4238 C CA . HIS B 1 157 ? -63.74500 -11.92700 -0.30800 1.000 16.05000 157 HIS A CA 1
ATOM 4239 C C . HIS B 1 157 ? -64.01300 -10.48300 -0.70600 1.000 16.71000 157 HIS A C 1
ATOM 4240 O O . HIS B 1 157 ? -64.45500 -9.66600 0.11300 1.000 15.56000 157 HIS A O 1
ATOM 4247 N N . VAL B 1 158 ? -63.76700 -10.17300 -1.97100 1.000 15.94000 158 VAL A N 1
ATOM 4248 C CA . VAL B 1 158 ? -64.14800 -8.87200 -2.50300 1.000 17.22000 158 VAL A CA 1
ATOM 4249 C C . VAL B 1 158 ? -65.18600 -9.09500 -3.59800 1.000 16.73000 158 VAL A C 1
ATOM 4250 O O . VAL B 1 158 ? -64.84600 -9.60400 -4.67400 1.000 18.35000 158 VAL A O 1
ATOM 4254 N N . PRO B 1 159 ? -66.44800 -8.73000 -3.37600 1.000 16.13000 159 PRO A N 1
ATOM 4255 C CA . PRO B 1 159 ? -67.46500 -8.93000 -4.41600 1.000 15.52000 159 PRO A CA 1
ATOM 4256 C C . PRO B 1 159 ? -67.27600 -7.91800 -5.54100 1.000 23.07000 159 PRO A C 1
ATOM 4257 O O . PRO B 1 159 ? -67.07700 -6.72600 -5.29000 1.000 23.34000 159 PRO A O 1
ATOM 4261 N N . PHE B 1 160 ? -67.28300 -8.40500 -6.79200 1.000 19.07000 160 PHE A N 1
ATOM 4262 C CA . PHE B 1 160 ? -67.07800 -7.51700 -7.93900 1.000 17.58000 160 PHE A CA 1
ATOM 4263 C C . PHE B 1 160 ? -68.37000 -6.93800 -8.48700 1.000 19.40000 160 PHE A C 1
ATOM 4264 O O . PHE B 1 160 ? -68.32900 -5.96000 -9.24700 1.000 18.14000 160 PHE A O 1
ATOM 4272 N N . THR B 1 161 ? -69.51400 -7.51600 -8.14300 1.000 18.38000 161 THR A N 1
ATOM 4273 C CA . THR B 1 161 ? -70.76400 -7.00500 -8.69100 1.000 18.38000 161 THR A CA 1
ATOM 4274 C C . THR B 1 161 ? -71.21300 -5.73700 -7.98100 1.000 21.62000 161 THR A C 1
ATOM 4275 O O . THR B 1 161 ? -71.82500 -4.85900 -8.60700 1.000 23.13000 161 THR A O 1
ATOM 4279 N N . SER B 1 162 ? -70.89200 -5.60400 -6.71100 1.000 18.57000 162 SER A N 1
ATOM 4280 C CA . SER B 1 162 ? -71.25500 -4.40300 -5.97700 1.000 19.43000 162 SER A CA 1
ATOM 4281 C C . SER B 1 162 ? -70.24000 -3.29700 -6.25700 1.000 21.66000 162 SER A C 1
ATOM 4282 O O . SER B 1 162 ? -69.04300 -3.56500 -6.36500 1.000 21.80000 162 SER A O 1
ATOM 4285 N N . PRO B 1 163 ? -70.67600 -2.04400 -6.38800 1.000 20.63000 163 PRO A N 1
ATOM 4286 C CA . PRO B 1 163 ? -69.71000 -0.96100 -6.58300 1.000 19.34000 163 PRO A CA 1
ATOM 4287 C C . PRO B 1 163 ? -68.97200 -0.55200 -5.32300 1.000 21.22000 163 PRO A C 1
ATOM 4288 O O . PRO B 1 163 ? -68.08600 0.31000 -5.41200 1.000 22.03000 163 PRO A O 1
ATOM 4292 N N . THR B 1 164 ? -69.30200 -1.14300 -4.16500 1.000 17.76000 164 THR A N 1
ATOM 4293 C CA . THR B 1 164 ? -68.72800 -0.72900 -2.89500 1.000 20.08000 164 THR A CA 1
ATOM 4294 C C . THR B 1 164 ? -67.91100 -1.80400 -2.20300 1.000 21.37000 164 THR A C 1
ATOM 4295 O O . THR B 1 164 ? -67.44800 -1.57100 -1.08100 1.000 27.07000 164 THR A O 1
ATOM 4299 N N . GLY B 1 165 ? -67.73000 -2.96500 -2.80600 1.000 19.54000 165 GLY A N 1
ATOM 4300 C CA . GLY B 1 165 ? -66.78200 -3.92000 -2.27800 1.000 23.90000 165 GLY A CA 1
ATOM 4301 C C . GLY B 1 165 ? -67.26200 -4.71300 -1.08100 1.000 20.19000 165 GLY A C 1
ATOM 4302 O O . GLY B 1 165 ? -68.45200 -4.98300 -0.91600 1.000 21.20000 165 GLY A O 1
ATOM 4303 N N . PRO B 1 166 ? -66.32300 -5.10100 -0.22300 1.000 18.16000 166 PRO A N 1
ATOM 4304 C CA . PRO B 1 166 ? -66.61500 -6.08400 0.82600 1.000 16.55000 166 PRO A CA 1
ATOM 4305 C C . PRO B 1 166 ? -67.44300 -5.49800 1.95700 1.000 20.75000 166 PRO A C 1
ATOM 4306 O O . PRO B 1 166 ? -67.51100 -4.28500 2.15300 1.000 18.93000 166 PRO A O 1
ATOM 4310 N N . GLU B 1 167 ? -68.04600 -6.39700 2.72700 1.000 18.24000 167 GLU A N 1
ATOM 4311 C CA . GLU B 1 167 ? -68.75800 -6.07900 3.95200 1.000 24.39000 167 GLU A CA 1
ATOM 4312 C C . GLU B 1 167 ? -68.01400 -6.62600 5.16900 1.000 24.91000 167 GLU A C 1
ATOM 4313 O O . GLU B 1 167 ? -67.17500 -7.52300 5.03900 1.000 21.05000 167 GLU A O 1
ATOM 4319 N N . PRO B 1 168 ? -68.29100 -6.09500 6.37400 1.000 23.67000 168 PRO A N 1
ATOM 4320 C CA . PRO B 1 168 ? -67.58600 -6.58500 7.57800 1.000 22.74000 168 PRO A CA 1
ATOM 4321 C C . PRO B 1 168 ? -67.50500 -8.10100 7.70400 1.000 18.40000 168 PRO A C 1
ATOM 4322 O O . PRO B 1 168 ? -66.48100 -8.62600 8.14000 1.000 19.51000 168 PRO A O 1
ATOM 4326 N N . GLY B 1 169 ? -68.57200 -8.82100 7.37600 1.000 15.64000 169 GLY A N 1
ATOM 4327 C CA . GLY B 1 169 ? -68.51900 -10.26500 7.47600 1.000 21.84000 169 GLY A CA 1
ATOM 4328 C C . GLY B 1 169 ? -67.52300 -10.91200 6.53400 1.000 18.57000 169 GLY A C 1
ATOM 4329 O O . GLY B 1 169 ? -67.08900 -12.03900 6.79400 1.000 20.38000 169 GLY A O 1
ATOM 4330 N N . ASP B 1 170 ? -67.14500 -10.23000 5.44000 1.000 17.50000 170 ASP A N 1
ATOM 4331 C CA . ASP B 1 170 ? -66.09200 -10.77300 4.58200 1.000 18.23000 170 ASP A CA 1
ATOM 4332 C C . ASP B 1 170 ? -64.74800 -10.73500 5.30200 1.000 15.47000 170 ASP A C 1
ATOM 4333 O O . ASP B 1 170 ? -63.93700 -11.66500 5.19400 1.000 17.62000 170 ASP A O 1
ATOM 4338 N N . LEU B 1 171 ? -64.51800 -9.69700 6.09200 1.000 13.15000 171 LEU A N 1
ATOM 4339 C CA . LEU B 1 171 ? -63.31000 -9.66800 6.90500 1.000 13.92000 171 LEU A CA 1
ATOM 4340 C C . LEU B 1 171 ? -63.39600 -10.68100 8.04600 1.000 16.22000 171 LEU A C 1
ATOM 4341 O O . LEU B 1 171 ? -62.41800 -11.37600 8.34600 1.000 16.16000 171 LEU A O 1
ATOM 4346 N N . ASP B 1 172 ? -64.56300 -10.77100 8.69800 1.000 16.56000 172 ASP A N 1
ATOM 4347 C CA . ASP B 1 172 ? -64.73300 -11.71900 9.79400 1.000 20.31000 172 ASP A CA 1
ATOM 4348 C C . ASP B 1 172 ? -64.42800 -13.14000 9.34400 1.000 15.02000 172 ASP A C 1
ATOM 4349 O O . ASP B 1 172 ? -63.83100 -13.91800 10.08700 1.000 18.32000 172 ASP A O 1
ATOM 4354 N N . ARG B 1 173 ? -64.82500 -13.49200 8.11800 1.000 19.03000 173 ARG A N 1
ATOM 4355 C CA . ARG B 1 173 ? -64.59700 -14.84100 7.61300 1.000 18.02000 173 ARG A CA 1
ATOM 4356 C C . ARG B 1 173 ? -63.11200 -15.14100 7.48900 1.000 18.15000 173 ARG A C 1
ATOM 4357 O O . ARG B 1 173 ? -62.65800 -16.24200 7.83200 1.000 17.98000 173 ARG A O 1
ATOM 4365 N N . ALA B 1 174 ? -62.33700 -14.17100 6.99200 1.000 18.45000 174 ALA A N 1
ATOM 4366 C CA . ALA B 1 174 ? -60.90100 -14.36400 6.84500 1.000 13.51000 174 ALA A CA 1
ATOM 4367 C C . ALA B 1 174 ? -60.21700 -14.46500 8.19900 1.000 15.11000 174 ALA A C 1
ATOM 4368 O O . ALA B 1 174 ? -59.28300 -15.24800 8.36600 1.000 17.36000 174 ALA A O 1
ATOM 4370 N N . VAL B 1 175 ? -60.67100 -13.68600 9.17800 1.000 16.10000 175 VAL A N 1
ATOM 4371 C CA . VAL B 1 175 ? -60.11600 -13.80500 10.52100 1.000 16.99000 175 VAL A CA 1
ATOM 4372 C C . VAL B 1 175 ? -60.39700 -15.19200 11.09500 1.000 18.55000 175 VAL A C 1
ATOM 4373 O O . VAL B 1 175 ? -59.52000 -15.82800 11.68900 1.000 19.08000 175 VAL A O 1
ATOM 4377 N N . GLU B 1 176 ? -61.61600 -15.69600 10.90200 1.000 18.95000 176 GLU A N 1
ATOM 4378 C CA . GLU B 1 176 ? -61.92900 -17.01400 11.43900 1.000 19.81000 176 GLU A CA 1
ATOM 4379 C C . GLU B 1 176 ? -61.12300 -18.09700 10.73400 1.000 20.34000 176 GLU A C 1
ATOM 4380 O O . GLU B 1 176 ? -60.66200 -19.04600 11.37000 1.000 19.44000 176 GLU A O 1
ATOM 4386 N N . GLN B 1 177 ? -60.93800 -17.97200 9.41900 1.000 18.47000 177 GLN A N 1
ATOM 4387 C CA . GLN B 1 177 ? -60.07500 -18.91400 8.71000 1.000 19.43000 177 GLN A CA 1
ATOM 4388 C C . GLN B 1 177 ? -58.65100 -18.84100 9.24300 1.000 20.94000 177 GLN A C 1
ATOM 4389 O O . GLN B 1 177 ? -57.98800 -19.86700 9.42100 1.000 20.39000 177 GLN A O 1
ATOM 4395 N N . THR B 1 178 ? -58.17000 -17.62800 9.51200 1.000 21.02000 178 THR A N 1
ATOM 4396 C CA . THR B 1 178 ? -56.83800 -17.45300 10.07300 1.000 19.67000 178 THR A CA 1
ATOM 4397 C C . THR B 1 178 ? -56.72200 -18.17300 11.41600 1.000 19.51000 178 THR A C 1
ATOM 4398 O O . THR B 1 178 ? -55.75900 -18.91200 11.66200 1.000 22.81000 178 THR A O 1
ATOM 4402 N N . ARG B 1 179 ? -57.72200 -17.98200 12.28700 1.000 19.16000 179 ARG A N 1
ATOM 4403 C CA . ARG B 1 179 ? -57.74400 -18.63000 13.59600 1.000 22.17000 179 ARG A CA 1
ATOM 4404 C C . ARG B 1 179 ? -57.77300 -20.14800 13.47300 1.000 22.06000 179 ARG A C 1
ATOM 4405 O O . ARG B 1 179 ? -57.05000 -20.85300 14.19100 1.000 23.39000 179 ARG A O 1
ATOM 4413 N N . ALA B 1 180 ? -58.60600 -20.67400 12.57100 1.000 19.75000 180 ALA A N 1
ATOM 4414 C CA . ALA B 1 180 ? -58.71800 -22.12200 12.44400 1.000 20.53000 180 ALA A CA 1
ATOM 4415 C C . ALA B 1 180 ? -57.41900 -22.75900 11.96800 1.000 23.48000 180 ALA A C 1
ATOM 4416 O O . ALA B 1 180 ? -57.16600 -23.93500 12.25800 1.000 21.94000 180 ALA A O 1
ATOM 4418 N N . LYS B 1 181 ? -56.58900 -22.02000 11.23200 1.000 21.11000 181 LYS A N 1
ATOM 4419 C CA . LYS B 1 181 ? -55.30300 -22.54400 10.78800 1.000 23.56000 181 LYS A CA 1
ATOM 4420 C C . LYS B 1 181 ? -54.19400 -22.33900 11.81100 1.000 22.63000 181 LYS A C 1
ATOM 4421 O O . LYS B 1 181 ? -53.04500 -22.70100 11.53900 1.000 22.23000 181 LYS A O 1
ATOM 4427 N N . GLY B 1 182 ? -54.51100 -21.79500 12.98300 1.000 20.57000 182 GLY A N 1
ATOM 4428 C CA . GLY B 1 182 ? -53.49200 -21.54200 13.98600 1.000 20.12000 182 GLY A CA 1
ATOM 4429 C C . GLY B 1 182 ? -52.50800 -20.45800 13.60200 1.000 22.54000 182 GLY A C 1
ATOM 4430 O O . GLY B 1 182 ? -51.33200 -20.52400 13.98100 1.000 23.67000 182 GLY A O 1
ATOM 4431 N N . LEU B 1 183 ? -52.95200 -19.46700 12.84000 1.000 19.70000 183 LEU A N 1
ATOM 4432 C CA . LEU B 1 183 ? -52.11500 -18.35600 12.41400 1.000 17.68000 183 LEU A CA 1
ATOM 4433 C C . LEU B 1 183 ? -52.54700 -17.10900 13.15300 1.000 14.08000 183 LEU A C 1
ATOM 4434 O O . LEU B 1 183 ? -53.73800 -16.90800 13.39200 1.000 18.71000 183 LEU A O 1
ATOM 4439 N N . ARG B 1 184 ? -51.58300 -16.26800 13.50100 1.000 19.71000 184 ARG A N 1
ATOM 4440 C CA . ARG B 1 184 ? -51.93000 -14.97700 14.07400 1.000 15.60000 184 ARG A CA 1
ATOM 4441 C C . ARG B 1 184 ? -52.15200 -13.98900 12.94100 1.000 19.39000 184 ARG A C 1
ATOM 4442 O O . ARG B 1 184 ? -51.24500 -13.79000 12.12700 1.000 20.82000 184 ARG A O 1
ATOM 4450 N N . PRO B 1 185 ? -53.32600 -13.39100 12.81900 1.000 16.89000 185 PRO A N 1
ATOM 4451 C CA . PRO B 1 185 ? -53.49400 -12.32700 11.81800 1.000 18.42000 185 PRO A CA 1
ATOM 4452 C C . PRO B 1 185 ? -52.61000 -11.16300 12.20900 1.000 18.53000 185 PRO A C 1
ATOM 4453 O O . PRO B 1 185 ? -52.79500 -10.57100 13.27400 1.000 21.80000 185 PRO A O 1
ATOM 4457 N N . THR B 1 186 ? -51.59900 -10.87700 11.39600 1.000 19.53000 186 THR A N 1
ATOM 4458 C CA . THR B 1 186 ? -50.59700 -9.87600 11.73200 1.000 19.19000 186 THR A CA 1
ATOM 4459 C C . THR B 1 186 ? -50.67900 -8.62100 10.87300 1.000 18.65000 186 THR A C 1
ATOM 4460 O O . THR B 1 186 ? -50.41700 -7.52900 11.37400 1.000 16.29000 186 THR A O 1
ATOM 4464 N N . VAL B 1 187 ? -51.05800 -8.74900 9.60600 1.000 15.35000 187 VAL A N 1
ATOM 4465 C CA . VAL B 1 187 ? -51.17300 -7.61800 8.68800 1.000 14.84000 187 VAL A CA 1
ATOM 4466 C C . VAL B 1 187 ? -52.48600 -7.74100 7.93600 1.000 14.91000 187 VAL A C 1
ATOM 4467 O O . VAL B 1 187 ? -52.84700 -8.83400 7.48600 1.000 14.38000 187 VAL A O 1
ATOM 4471 N N . LEU B 1 188 ? -53.20200 -6.62100 7.81000 1.000 14.12000 188 LEU A N 1
ATOM 4472 C CA . LEU B 1 188 ? -54.34600 -6.49400 6.90200 1.000 12.98000 188 LEU A CA 1
ATOM 4473 C C . LEU B 1 188 ? -53.97600 -5.51800 5.78900 1.000 16.59000 188 LEU A C 1
ATOM 4474 O O . LEU B 1 188 ? -53.65900 -4.35800 6.07500 1.000 15.62000 188 LEU A O 1
ATOM 4479 N N . VAL B 1 189 ? -54.05200 -5.96100 4.52400 1.000 13.90000 189 VAL A N 1
ATOM 4480 C CA . VAL B 1 189 ? -53.87500 -5.05500 3.38300 1.000 11.87000 189 VAL A CA 1
ATOM 4481 C C . VAL B 1 189 ? -55.25200 -4.57800 2.93000 1.000 15.72000 189 VAL A C 1
ATOM 4482 O O . VAL B 1 189 ? -56.13600 -5.39200 2.63700 1.000 17.67000 189 VAL A O 1
ATOM 4486 N N . LEU B 1 190 ? -55.43200 -3.26000 2.86600 1.000 14.47000 190 LEU A N 1
ATOM 4487 C CA . LEU B 1 190 ? -56.65100 -2.64400 2.35400 1.000 11.74000 190 LEU A CA 1
ATOM 4488 C C . LEU B 1 190 ? -56.35100 -1.96400 1.02200 1.000 15.07000 190 LEU A C 1
ATOM 4489 O O . LEU B 1 190 ? -55.28200 -1.36000 0.85200 1.000 13.55000 190 LEU A O 1
ATOM 4494 N N . ASN B 1 191 ? -57.30300 -2.02900 0.08400 1.000 14.50000 191 ASN A N 1
ATOM 4495 C CA . ASN B 1 191 ? -57.15800 -1.39300 -1.23300 1.000 14.94000 191 ASN A CA 1
ATOM 4496 C C . ASN B 1 191 ? -58.50900 -0.83300 -1.64900 1.000 16.48000 191 ASN A C 1
ATOM 4497 O O . ASN B 1 191 ? -59.17300 -1.37700 -2.53800 1.000 17.21000 191 ASN A O 1
ATOM 4502 N N . PRO B 1 192 ? -58.95100 0.26400 -1.01500 1.000 12.80000 192 PRO A N 1
ATOM 4503 C CA . PRO B 1 192 ? -60.36700 0.67100 -1.14000 1.000 14.22000 192 PRO A CA 1
ATOM 4504 C C . PRO B 1 192 ? -60.76100 1.20000 -2.50300 1.000 16.48000 192 PRO A C 1
ATOM 4505 O O . PRO B 1 192 ? -61.94100 1.11400 -2.85800 1.000 16.04000 192 PRO A O 1
ATOM 4509 N N . GLN B 1 193 ? -59.84900 1.81400 -3.23700 1.000 11.97000 193 GLN A N 1
ATOM 4510 C CA . GLN B 1 193 ? -60.07000 2.08100 -4.66400 1.000 12.72000 193 GLN A CA 1
ATOM 4511 C C . GLN B 1 193 ? -59.45100 0.89600 -5.38900 1.000 15.38000 193 GLN A C 1
ATOM 4512 O O . GLN B 1 193 ? -58.26100 0.88400 -5.71500 1.000 12.61000 193 GLN A O 1
ATOM 4518 N N . HIS B 1 194 ? -60.27000 -0.13800 -5.60800 1.000 14.25000 194 HIS A N 1
ATOM 4519 C CA . HIS B 1 194 ? -59.78100 -1.51300 -5.68300 1.000 13.78000 194 HIS A CA 1
ATOM 4520 C C . HIS B 1 194 ? -59.25700 -1.90700 -7.05500 1.000 15.60000 194 HIS A C 1
ATOM 4521 O O . HIS B 1 194 ? -59.97700 -1.83000 -8.05400 1.000 15.49000 194 HIS A O 1
ATOM 4528 N N . TYR B 1 195 ? -58.00700 -2.38000 -7.08800 1.000 14.89000 195 TYR A N 1
ATOM 4529 C CA . TYR B 1 195 ? -57.48500 -3.07700 -8.25700 1.000 14.19000 195 TYR A CA 1
ATOM 4530 C C . TYR B 1 195 ? -58.00500 -4.51900 -8.24800 1.000 14.46000 195 TYR A C 1
ATOM 4531 O O . TYR B 1 195 ? -57.68800 -5.27900 -7.32400 1.000 16.60000 195 TYR A O 1
ATOM 4540 N N . ALA B 1 196 ? -58.76400 -4.92900 -9.27100 1.000 15.85000 196 ALA A N 1
ATOM 4541 C CA . ALA B 1 196 ? -59.10400 -4.13000 -10.44900 1.000 16.29000 196 ALA A CA 1
ATOM 4542 C C . ALA B 1 196 ? -60.57000 -4.32600 -10.79500 1.000 16.36000 196 ALA A C 1
ATOM 4543 O O . ALA B 1 196 ? -60.92300 -4.63500 -11.93800 1.000 15.43000 196 ALA A O 1
ATOM 4545 N N . THR B 1 197 ? -61.41800 -4.19100 -9.77700 1.000 16.20000 197 THR A N 1
ATOM 4546 C CA . THR B 1 197 ? -62.86000 -4.31900 -9.93700 1.000 16.91000 197 THR A CA 1
ATOM 4547 C C . THR B 1 197 ? -63.54300 -3.01000 -10.25100 1.000 14.70000 197 THR A C 1
ATOM 4548 O O . THR B 1 197 ? -64.68400 -3.02900 -10.70000 1.000 13.85000 197 THR A O 1
ATOM 4552 N N . GLY B 1 198 ? -62.89400 -1.86900 -9.97600 1.000 15.79000 198 GLY A N 1
ATOM 4553 C CA . GLY B 1 198 ? -63.54900 -0.58500 -10.00000 1.000 12.71000 198 GLY A CA 1
ATOM 4554 C C . GLY B 1 198 ? -64.18400 -0.17300 -8.68300 1.000 14.07000 198 GLY A C 1
ATOM 4555 O O . GLY B 1 198 ? -64.70900 0.94300 -8.58600 1.000 17.57000 198 GLY A O 1
ATOM 4556 N N . GLY B 1 199 ? -64.16800 -1.03400 -7.68000 1.000 15.66000 199 GLY A N 1
ATOM 4557 C CA . GLY B 1 199 ? -64.88100 -0.74700 -6.44900 1.000 18.57000 199 GLY A CA 1
ATOM 4558 C C . GLY B 1 199 ? -64.32900 0.46500 -5.72400 1.000 15.10000 199 GLY A C 1
ATOM 4559 O O . GLY B 1 199 ? -63.17100 0.85600 -5.88400 1.000 18.15000 199 GLY A O 1
ATOM 4560 N N . ASN B 1 200 ? -65.19600 1.06900 -4.90600 1.000 15.78000 200 ASN A N 1
ATOM 4561 C CA . ASN B 1 200 ? -64.83800 2.15400 -3.98800 1.000 16.83000 200 ASN A CA 1
ATOM 4562 C C . ASN B 1 200 ? -65.44400 1.76400 -2.63500 1.000 15.59000 200 ASN A C 1
ATOM 4563 O O . ASN B 1 200 ? -66.63300 1.96700 -2.39200 1.000 16.22000 200 ASN A O 1
ATOM 4568 N N . TRP B 1 201 ? -64.63300 1.16300 -1.77600 1.000 14.61000 201 TRP A N 1
ATOM 4569 C CA . TRP B 1 201 ? -65.12300 0.60600 -0.52200 1.000 19.86000 201 TRP A CA 1
ATOM 4570 C C . TRP B 1 201 ? -65.68200 1.69300 0.39000 1.000 20.04000 201 TRP A C 1
ATOM 4571 O O . TRP B 1 201 ? -65.28300 2.86100 0.33100 1.000 17.09000 201 TRP A O 1
ATOM 4582 N N . THR B 1 202 ? -66.62400 1.28800 1.24800 1.000 22.76000 202 THR A N 1
ATOM 4583 C CA . THR B 1 202 ? -67.39000 2.26200 2.00900 1.000 20.85000 202 THR A CA 1
ATOM 4584 C C . THR B 1 202 ? -66.62700 2.69500 3.25200 1.000 18.89000 202 THR A C 1
ATOM 4585 O O . THR B 1 202 ? -65.82800 1.92300 3.79900 1.000 15.41000 202 THR A O 1
ATOM 4589 N N . PRO B 1 203 ? -66.86600 3.92600 3.71500 1.000 18.95000 203 PRO A N 1
ATOM 4590 C CA . PRO B 1 203 ? -66.32100 4.33300 5.01400 1.000 16.09000 203 PRO A CA 1
ATOM 4591 C C . PRO B 1 203 ? -66.68800 3.37000 6.12500 1.000 19.67000 203 PRO A C 1
ATOM 4592 O O . PRO B 1 203 ? -65.85100 3.09000 6.99400 1.000 18.48000 203 PRO A O 1
ATOM 4596 N N . GLU B 1 204 ? -67.91100 2.81700 6.09200 1.000 20.16000 204 GLU A N 1
ATOM 4597 C CA . GLU B 1 204 ? -68.33600 1.90700 7.15400 1.000 19.11000 204 GLU A CA 1
ATOM 4598 C C . GLU B 1 204 ? -67.47300 0.65500 7.18300 1.000 18.44000 204 GLU A C 1
ATOM 4599 O O . GLU B 1 204 ? -67.08400 0.18500 8.26100 1.000 15.78000 204 GLU A O 1
ATOM 4601 N N . PHE B 1 205 ? -67.16000 0.09400 6.00900 1.000 17.88000 205 PHE A N 1
ATOM 4602 C CA . PHE B 1 205 ? -66.31500 -1.09000 5.99200 1.000 18.37000 205 PHE A CA 1
ATOM 4603 C C . PHE B 1 205 ? -64.90800 -0.75400 6.45700 1.000 15.51000 205 PHE A C 1
ATOM 4604 O O . PHE B 1 205 ? -64.30200 -1.51500 7.21400 1.000 18.58000 205 PHE A O 1
ATOM 4612 N N . VAL B 1 206 ? -64.35600 0.35700 5.97700 1.000 16.51000 206 VAL A N 1
ATOM 4613 C CA . VAL B 1 206 ? -62.98500 0.67800 6.33800 1.000 15.26000 206 VAL A CA 1
ATOM 4614 C C . VAL B 1 206 ? -62.89600 0.96500 7.83700 1.000 16.60000 206 VAL A C 1
ATOM 4615 O O . VAL B 1 206 ? -61.96300 0.52200 8.51700 1.000 14.55000 206 VAL A O 1
ATOM 4619 N N . ARG B 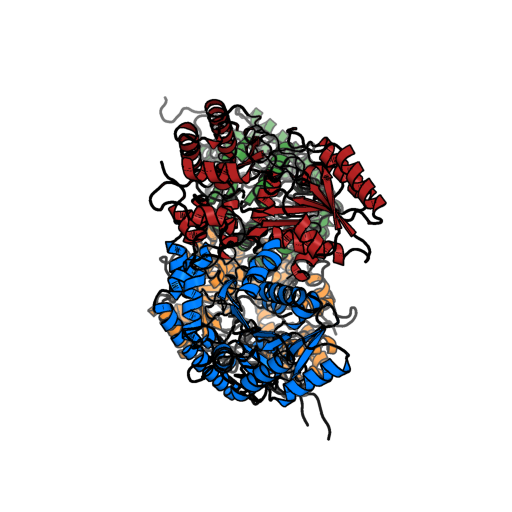1 207 ? -63.88400 1.67700 8.38300 1.000 16.39000 207 ARG A N 1
ATOM 4620 C CA . ARG B 1 207 ? -63.92400 1.89800 9.82800 1.000 19.65000 207 ARG A CA 1
ATOM 4621 C C . ARG B 1 207 ? -63.96600 0.58300 10.58900 1.000 17.60000 207 ARG A C 1
ATOM 4622 O O . ARG B 1 207 ? -63.32000 0.44300 11.64000 1.000 16.81000 207 ARG A O 1
ATOM 4630 N N . TYR B 1 208 ? -64.78600 -0.36600 10.11500 1.000 18.76000 208 TYR A N 1
ATOM 4631 C CA . TYR B 1 208 ? -64.86500 -1.66500 10.77300 1.000 17.16000 208 TYR A CA 1
ATOM 4632 C C . TYR B 1 208 ? -63.53400 -2.38200 10.70300 1.000 19.05000 208 TYR A C 1
ATOM 4633 O O . TYR B 1 208 ? -63.08800 -2.97600 11.69200 1.000 17.23000 208 TYR A O 1
ATOM 4642 N N . ALA B 1 209 ? -62.86900 -2.30900 9.55100 1.000 15.56000 209 ALA A N 1
ATOM 4643 C CA . ALA B 1 209 ? -61.57900 -2.97200 9.39400 1.000 13.84000 209 ALA A CA 1
ATOM 4644 C C . ALA B 1 209 ? -60.52700 -2.35900 10.31800 1.000 18.29000 209 ALA A C 1
ATOM 4645 O O . ALA B 1 209 ? -59.72000 -3.07600 10.91700 1.000 15.45000 209 ALA A O 1
ATOM 4647 N N . LEU B 1 210 ? -60.52900 -1.03100 10.45600 1.000 15.64000 210 LEU A N 1
ATOM 4648 C CA . LEU B 1 210 ? -59.54500 -0.37400 11.31000 1.000 15.21000 210 LEU A CA 1
ATOM 4649 C C . LEU B 1 210 ? -59.76400 -0.71500 12.77600 1.000 20.89000 210 LEU A C 1
ATOM 4650 O O . LEU B 1 210 ? -58.80200 -0.94400 13.51600 1.000 18.43000 210 LEU A O 1
ATOM 4655 N N . SER B 1 211 ? -61.02000 -0.72100 13.22400 1.000 19.05000 211 SER A N 1
ATOM 4656 C CA . SER B 1 211 ? -61.30200 -1.03000 14.62200 1.000 19.42000 211 SER A CA 1
ATOM 4657 C C . SER B 1 211 ? -61.05000 -2.50300 14.92200 1.000 19.60000 211 SER A C 1
ATOM 4658 O O . SER B 1 211 ? -60.53200 -2.84400 15.99000 1.000 19.85000 211 SER A O 1
ATOM 4661 N N . LEU B 1 212 ? -61.36300 -3.38200 13.97400 1.000 15.88000 212 LEU A N 1
ATOM 4662 C CA . LEU B 1 212 ? -61.06000 -4.79700 14.16200 1.000 16.48000 212 LEU A CA 1
ATOM 4663 C C . LEU B 1 212 ? -59.55300 -5.04300 14.16700 1.000 18.31000 212 LEU A C 1
ATOM 4664 O O . LEU B 1 212 ? -59.04600 -5.79800 15.00000 1.000 18.34000 212 LEU A O 1
ATOM 4669 N N . ALA B 1 213 ? -58.81700 -4.43300 13.23700 1.000 16.28000 213 ALA A N 1
ATOM 4670 C CA . ALA B 1 213 ? -57.36800 -4.59800 13.25400 1.000 17.71000 213 ALA A CA 1
ATOM 4671 C C . ALA B 1 213 ? -56.77300 -4.12500 14.57400 1.000 19.88000 213 ALA A C 1
ATOM 4672 O O . ALA B 1 213 ? -55.86200 -4.76200 15.11400 1.000 18.20000 213 ALA A O 1
ATOM 4674 N N . ASP B 1 214 ? -57.28200 -3.01200 15.11100 1.000 17.81000 214 ASP A N 1
ATOM 4675 C CA . ASP B 1 214 ? -56.74600 -2.46100 16.35200 1.000 21.07000 214 ASP A CA 1
ATOM 4676 C C . ASP B 1 214 ? -56.98800 -3.40300 17.52500 1.000 18.48000 214 ASP A C 1
ATOM 4677 O O . ASP B 1 214 ? -56.08300 -3.65700 18.32800 1.000 19.42000 214 ASP A O 1
ATOM 4682 N N . THR B 1 215 ? -58.21000 -3.92600 17.63800 1.000 20.26000 215 THR A N 1
ATOM 4683 C CA . THR B 1 215 ? -58.52200 -4.92400 18.65800 1.000 22.10000 215 THR A CA 1
ATOM 4684 C C . THR B 1 215 ? -57.53500 -6.08700 18.61900 1.000 23.89000 215 THR A C 1
ATOM 4685 O O . THR B 1 215 ? -57.07300 -6.55900 19.66200 1.000 24.77000 215 THR A O 1
ATOM 4689 N N . LEU B 1 216 ? -57.19000 -6.55600 17.41900 1.000 19.95000 216 LEU A N 1
ATOM 4690 C CA . LEU B 1 216 ? -56.34300 -7.73000 17.25300 1.000 19.08000 216 LEU A CA 1
ATOM 4691 C C . LEU B 1 216 ? -54.85600 -7.40000 17.19400 1.000 21.34000 216 LEU A C 1
ATOM 4692 O O . LEU B 1 216 ? -54.04300 -8.32200 17.12000 1.000 22.47000 216 LEU A O 1
ATOM 4697 N N . GLY B 1 217 ? -54.48000 -6.12400 17.20700 1.000 17.33000 217 GLY A N 1
ATOM 4698 C CA . GLY B 1 217 ? -53.07900 -5.76900 17.05600 1.000 20.65000 217 GLY A CA 1
ATOM 4699 C C . GLY B 1 217 ? -52.52900 -6.01200 15.67000 1.000 23.23000 217 GLY A C 1
ATOM 4700 O O . GLY B 1 217 ? -51.32500 -6.25300 15.51800 1.000 21.19000 217 GLY A O 1
ATOM 4701 N N . MET B 1 218 ? -53.39900 -6.00300 14.66200 1.000 17.87000 218 MET A N 1
ATOM 4702 C CA . MET B 1 218 ? -53.00800 -6.15400 13.27100 1.000 18.16000 218 MET A CA 1
ATOM 4703 C C . MET B 1 218 ? -52.47400 -4.83300 12.71800 1.000 19.20000 218 MET A C 1
ATOM 4704 O O . MET B 1 218 ? -53.02000 -3.76700 13.00200 1.000 19.95000 218 MET A O 1
ATOM 4709 N N . TRP B 1 219 ? -51.42800 -4.90600 11.89800 1.000 15.41000 219 TRP A N 1
ATOM 4710 C CA . TRP B 1 219 ? -50.99300 -3.73400 11.14700 1.000 14.97000 219 TRP A CA 1
ATOM 4711 C C . TRP B 1 219 ? -51.96400 -3.52100 9.99100 1.000 14.36000 219 TRP A C 1
ATOM 4712 O O . TRP B 1 219 ? -52.48500 -4.48700 9.43700 1.000 17.35000 219 TRP A O 1
ATOM 4723 N N . VAL B 1 220 ? -52.24400 -2.26000 9.65000 1.000 12.85000 220 VAL A N 1
ATOM 4724 C CA . VAL B 1 220 ? -53.08000 -1.93800 8.49200 1.000 15.81000 220 VAL A CA 1
ATOM 4725 C C . VAL B 1 220 ? -52.19700 -1.30600 7.42600 1.000 13.47000 220 VAL A C 1
ATOM 4726 O O . VAL B 1 220 ? -51.66700 -0.21100 7.62200 1.000 15.12000 220 VAL A O 1
ATOM 4730 N N . LEU B 1 221 ? -52.06300 -1.98500 6.28600 1.000 12.22000 221 LEU A N 1
ATOM 4731 C CA . LEU B 1 221 ? -51.30800 -1.48800 5.13900 1.000 12.95000 221 LEU A CA 1
ATOM 4732 C C . LEU B 1 221 ? -52.31000 -1.09500 4.06400 1.000 13.95000 221 LEU A C 1
ATOM 4733 O O . LEU B 1 221 ? -52.96200 -1.96600 3.47800 1.000 16.22000 221 LEU A O 1
ATOM 4738 N N . VAL B 1 222 ? -52.45700 0.20100 3.80700 1.000 12.46000 222 VAL A N 1
ATOM 4739 C CA . VAL B 1 222 ? -53.43900 0.65700 2.83200 1.000 11.81000 222 VAL A CA 1
ATOM 4740 C C . VAL B 1 222 ? -52.70900 1.10800 1.57500 1.000 15.47000 222 VAL A C 1
ATOM 4741 O O . VAL B 1 222 ? -51.83200 1.97800 1.62200 1.000 14.06000 222 VAL A O 1
ATOM 4745 N N . ASP B 1 223 ? -53.07200 0.49400 0.45500 1.000 12.13000 223 ASP A N 1
ATOM 4746 C CA . ASP B 1 223 ? -52.52000 0.80500 -0.85600 1.000 13.39000 223 ASP A CA 1
ATOM 4747 C C . ASP B 1 223 ? -53.48600 1.76000 -1.55000 1.000 15.29000 223 ASP A C 1
ATOM 4748 O O . ASP B 1 223 ? -54.64900 1.41400 -1.78800 1.000 14.56000 223 ASP A O 1
ATOM 4753 N N . ASN B 1 224 ? -53.00900 2.96600 -1.83400 1.000 10.57000 224 ASN A N 1
ATOM 4754 C CA . ASN B 1 224 ? -53.83400 4.05100 -2.34500 1.000 12.40000 224 ASN A CA 1
ATOM 4755 C C . ASN B 1 224 ? -53.39600 4.45300 -3.75500 1.000 12.80000 224 ASN A C 1
ATOM 4756 O O . ASN B 1 224 ? -53.54000 5.61300 -4.16900 1.000 13.40000 224 ASN A O 1
ATOM 4761 N N . ALA B 1 225 ? -52.88500 3.47500 -4.51500 1.000 13.73000 225 ALA A N 1
ATOM 4762 C CA . ALA B 1 225 ? -52.42600 3.71200 -5.88500 1.000 12.93000 225 ALA A CA 1
ATOM 4763 C C . ALA B 1 225 ? -53.46300 4.46600 -6.71500 1.000 13.83000 225 ALA A C 1
ATOM 4764 O O . ALA B 1 225 ? -53.12200 5.39400 -7.46000 1.000 12.99000 225 ALA A O 1
ATOM 4766 N N . TYR B 1 226 ? -54.73700 4.10400 -6.57500 1.000 10.52000 226 TYR A N 1
ATOM 4767 C CA . TYR B 1 226 ? -55.79500 4.66200 -7.40200 1.000 11.14000 226 TYR A CA 1
ATOM 4768 C C . TYR B 1 226 ? -56.65200 5.67000 -6.65700 1.000 14.62000 226 TYR A C 1
ATOM 4769 O O . TYR B 1 226 ? -57.73600 6.01500 -7.13700 1.000 13.57000 226 TYR A O 1
ATOM 4778 N N . HIS B 1 227 ? -56.19300 6.17000 -5.49900 1.000 14.51000 227 HIS A N 1
ATOM 4779 C CA . HIS B 1 227 ? -57.07600 7.04400 -4.71900 1.000 13.19000 227 HIS A CA 1
ATOM 4780 C C . HIS B 1 227 ? -57.45600 8.29200 -5.49800 1.000 15.89000 227 HIS A C 1
ATOM 4781 O O . HIS B 1 227 ? -58.59700 8.76100 -5.41600 1.000 15.63000 227 HIS A O 1
ATOM 4788 N N . GLY B 1 228 ? -56.51800 8.84800 -6.25200 1.000 15.11000 228 GLY A N 1
ATOM 4789 C CA . GLY B 1 228 ? -56.75100 10.07600 -6.97800 1.000 17.83000 228 GLY A CA 1
ATOM 4790 C C . GLY B 1 228 ? -57.33500 9.86400 -8.35200 1.000 15.49000 228 GLY A C 1
ATOM 4791 O O . GLY B 1 228 ? -57.46400 10.82400 -9.11000 1.000 18.48000 228 GLY A O 1
ATOM 4792 N N . MET B 1 229 ? -57.73400 8.63400 -8.66800 1.000 12.96000 229 MET A N 1
ATOM 4793 C CA . MET B 1 229 ? -58.07100 8.20100 -10.01400 1.000 17.81000 229 MET A CA 1
ATOM 4794 C C . MET B 1 229 ? -59.53500 7.78700 -10.10900 1.000 14.19000 229 MET A C 1
ATOM 4795 O O . MET B 1 229 ? -59.91400 7.07200 -11.04200 1.000 18.61000 229 MET A O 1
ATOM 4800 N N . THR B 1 230 ? -60.35700 8.14200 -9.12200 1.000 13.45000 230 THR A N 1
ATOM 4801 C CA . THR B 1 230 ? -61.76300 7.77900 -9.21800 1.000 11.72000 230 THR A CA 1
ATOM 4802 C C . THR B 1 230 ? -62.41500 8.62700 -10.30200 1.000 13.62000 230 THR A C 1
ATOM 4803 O O . THR B 1 230 ? -61.97000 9.73900 -10.60700 1.000 15.03000 230 THR A O 1
ATOM 4807 N N . ALA B 1 231 ? -63.47500 8.08000 -10.89200 1.000 17.57000 231 ALA A N 1
ATOM 4808 C CA . ALA B 1 231 ? -64.24000 8.83200 -11.87500 1.000 21.27000 231 ALA A CA 1
ATOM 4809 C C . ALA B 1 231 ? -64.74300 10.11700 -11.24100 1.000 25.39000 231 ALA A C 1
ATOM 4810 O O . ALA B 1 231 ? -65.14300 10.13000 -10.06800 1.000 20.12000 231 ALA A O 1
ATOM 4812 N N . ALA B 1 232 ? -64.69400 11.20800 -12.01100 1.000 19.59000 232 ALA A N 1
ATOM 4813 C CA . ALA B 1 232 ? -65.22000 12.47600 -11.52400 1.000 21.69000 232 ALA A CA 1
ATOM 4814 C C . ALA B 1 232 ? -66.63700 12.25800 -11.02400 1.000 25.80000 232 ALA A C 1
ATOM 4815 O O . ALA B 1 232 ? -67.39500 11.47600 -11.60200 1.000 23.84000 232 ALA A O 1
ATOM 4817 N N . GLY B 1 233 ? -66.97500 12.90300 -9.91200 1.000 23.65000 233 GLY A N 1
ATOM 4818 C CA . GLY B 1 233 ? -68.23900 12.65800 -9.26100 1.000 27.41000 233 GLY A CA 1
ATOM 4819 C C . GLY B 1 233 ? -68.24100 11.55900 -8.21800 1.000 28.03000 233 GLY A C 1
ATOM 4820 O O . GLY B 1 233 ? -69.20200 11.47400 -7.44400 1.000 30.15000 233 GLY A O 1
ATOM 4821 N N . THR B 1 234 ? -67.20800 10.71300 -8.16600 1.000 24.13000 234 THR A N 1
ATOM 4822 C CA . THR B 1 234 ? -67.08000 9.69900 -7.12200 1.000 23.64000 234 THR A CA 1
ATOM 4823 C C . THR B 1 234 ? -66.15900 10.19600 -6.00800 1.000 26.28000 234 THR A C 1
ATOM 4824 O O . THR B 1 234 ? -65.10200 10.77400 -6.27500 1.000 29.68000 234 THR A O 1
ATOM 4828 N N . GLN B 1 235 ? -66.57000 9.98500 -4.75900 1.000 23.87000 235 GLN A N 1
ATOM 4829 C CA . GLN B 1 235 ? -65.77900 10.41400 -3.62100 1.000 21.19000 235 GLN A CA 1
ATOM 4830 C C . GLN B 1 235 ? -64.97200 9.24000 -3.10000 1.000 18.92000 235 GLN A C 1
ATOM 4831 O O . GLN B 1 235 ? -65.55500 8.33800 -2.47400 1.000 20.73000 235 GLN A O 1
ATOM 4833 N N . PRO B 1 236 ? -63.65100 9.19900 -3.30600 1.000 20.14000 236 PRO A N 1
ATOM 4834 C CA . PRO B 1 236 ? -62.86900 8.07200 -2.78200 1.000 18.44000 236 PRO A CA 1
ATOM 4835 C C . PRO B 1 236 ? -62.86000 8.09100 -1.26500 1.000 17.34000 236 PRO A C 1
ATOM 4836 O O . PRO B 1 236 ? -62.74700 9.15100 -0.65000 1.000 15.81000 236 PRO A O 1
ATOM 4840 N N . THR B 1 237 ? -62.98100 6.90300 -0.67400 1.000 15.96000 237 THR A N 1
ATOM 4841 C CA . THR B 1 237 ? -62.86600 6.73800 0.77200 1.000 14.53000 237 THR A CA 1
ATOM 4842 C C . THR B 1 237 ? -61.40100 6.85800 1.19400 1.000 15.27000 237 THR A C 1
ATOM 4843 O O . THR B 1 237 ? -60.52500 6.19700 0.62100 1.000 19.77000 237 THR A O 1
ATOM 4847 N N . SER B 1 238 ? -61.12100 7.73200 2.17000 1.000 14.45000 238 SER A N 1
ATOM 4848 C CA . SER B 1 238 ? -59.75300 8.02100 2.59500 1.000 13.37000 238 SER A CA 1
ATOM 4849 C C . SER B 1 238 ? -59.48100 7.23400 3.87200 1.000 14.72000 238 SER A C 1
ATOM 4850 O O . SER B 1 238 ? -59.94700 7.60100 4.95600 1.000 13.77000 238 SER A O 1
ATOM 4853 N N . THR B 1 239 ? -58.71700 6.15200 3.74300 1.000 11.51000 239 THR A N 1
ATOM 4854 C CA . THR B 1 239 ? -58.41900 5.32000 4.91000 1.000 15.24000 239 THR A CA 1
ATOM 4855 C C . THR B 1 239 ? -57.64200 6.08700 5.97200 1.000 14.82000 239 THR A C 1
ATOM 4856 O O . THR B 1 239 ? -57.86200 5.89500 7.18300 1.000 12.75000 239 THR A O 1
ATOM 4860 N N . VAL B 1 240 ? -56.70700 6.93300 5.54400 1.000 15.52000 240 VAL A N 1
ATOM 4861 C CA . VAL B 1 240 ? -55.84800 7.62500 6.50000 1.000 17.00000 240 VAL A CA 1
ATOM 4862 C C . VAL B 1 240 ? -56.67100 8.59700 7.33100 1.000 20.82000 240 VAL A C 1
ATOM 4863 O O . VAL B 1 240 ? -56.51000 8.67700 8.55700 1.000 15.70000 240 VAL A O 1
ATOM 4867 N N . ARG B 1 241 ? -57.58700 9.32000 6.68400 1.000 17.47000 241 ARG A N 1
ATOM 4868 C CA . ARG B 1 241 ? -58.47200 10.23300 7.40300 1.000 18.64000 241 ARG A CA 1
ATOM 4869 C C . ARG B 1 241 ? -59.30200 9.48600 8.43300 1.000 16.67000 241 ARG A C 1
ATOM 4870 O O . ARG B 1 241 ? -59.34700 9.87000 9.60100 1.000 16.81000 241 ARG A O 1
ATOM 4878 N N . LEU B 1 242 ? -59.97100 8.41600 8.01200 1.000 12.41000 242 LEU A N 1
ATOM 4879 C CA . LEU B 1 242 ? -60.79100 7.66600 8.95100 1.000 10.03000 242 LEU A CA 1
ATOM 4880 C C . LEU B 1 242 ? -59.94000 7.11600 10.08900 1.000 15.12000 242 LEU A C 1
ATOM 4881 O O . LEU B 1 242 ? -60.32700 7.18400 11.26500 1.000 14.95000 242 LEU A O 1
ATOM 4886 N N . ALA B 1 243 ? -58.76500 6.60000 9.75800 1.000 11.85000 243 ALA A N 1
ATOM 4887 C CA . ALA B 1 243 ? -57.89200 6.00400 10.76100 1.000 18.67000 243 ALA A CA 1
ATOM 4888 C C . ALA B 1 243 ? -57.47600 7.03000 11.80400 1.000 17.33000 243 ALA A C 1
ATOM 4889 O O . ALA B 1 243 ? -57.63400 6.80600 13.00800 1.000 18.99000 243 ALA A O 1
ATOM 4891 N N . LEU B 1 244 ? -56.96700 8.17900 11.36300 1.000 15.71000 244 LEU A N 1
ATOM 4892 C CA . LEU B 1 244 ? -56.47100 9.16000 12.33200 1.000 18.87000 244 LEU A CA 1
ATOM 4893 C C . LEU B 1 244 ? -57.60200 9.81900 13.10800 1.000 19.39000 244 LEU A C 1
ATOM 4894 O O . LEU B 1 244 ? -57.41600 10.18400 14.27700 1.000 21.84000 244 LEU A O 1
ATOM 4899 N N . ASP B 1 245 ? -58.75900 10.02600 12.48200 1.000 19.09000 245 ASP A N 1
ATOM 4900 C CA . ASP B 1 245 ? -59.89000 10.56400 13.23600 1.000 20.27000 245 ASP A CA 1
ATOM 4901 C C . ASP B 1 245 ? -60.25000 9.64200 14.39400 1.000 24.46000 245 ASP A C 1
ATOM 4902 O O . ASP B 1 245 ? -60.60500 10.10100 15.48400 1.000 22.90000 245 ASP A O 1
ATOM 4907 N N . GLY B 1 246 ? -60.15800 8.34500 14.17700 1.000 15.25000 246 GLY A N 1
ATOM 4908 C CA . GLY B 1 246 ? -60.50000 7.36700 15.18200 1.000 21.80000 246 GLY A CA 1
ATOM 4909 C C . GLY B 1 246 ? -59.36500 6.96600 16.09200 1.000 15.83000 246 GLY A C 1
ATOM 4910 O O . GLY B 1 246 ? -59.56000 6.13900 16.98400 1.000 22.75000 246 GLY A O 1
ATOM 4911 N N . GLY B 1 247 ? -58.18400 7.54200 15.91000 1.000 17.99000 247 GLY A N 1
ATOM 4912 C CA . GLY B 1 247 ? -57.05900 7.27400 16.78600 1.000 16.85000 247 GLY A CA 1
ATOM 4913 C C . GLY B 1 247 ? -56.23800 6.06100 16.40000 1.000 19.74000 247 GLY A C 1
ATOM 4914 O O . GLY B 1 247 ? -55.34100 5.68600 17.16100 1.000 22.71000 247 GLY A O 1
ATOM 4915 N N . PHE B 1 248 ? -56.48800 5.46400 15.22800 1.000 15.78000 248 PHE A N 1
ATOM 4916 C CA . PHE B 1 248 ? -55.83000 4.21700 14.80200 1.000 19.09000 248 PHE A CA 1
ATOM 4917 C C . PHE B 1 248 ? -54.54700 4.50200 14.02200 1.000 21.12000 248 PHE A C 1
ATOM 4918 O O . PHE B 1 248 ? -54.40600 4.16400 12.85000 1.000 24.59000 248 PHE A O 1
ATOM 4926 N N . GLU B 1 249 ? -53.57000 5.08000 14.71300 1.000 16.22000 249 GLU A N 1
ATOM 4927 C CA . GLU B 1 249 ? -52.37300 5.55300 14.03200 1.000 17.57000 249 GLU A CA 1
ATOM 4928 C C . GLU B 1 249 ? -51.15900 4.63800 14.20000 1.000 17.51000 249 GLU A C 1
ATOM 4929 O O . GLU B 1 249 ? -50.34200 4.55000 13.28700 1.000 14.96000 249 GLU A O 1
ATOM 4935 N N . GLU B 1 250 ? -51.01400 3.93800 15.32900 1.000 17.58000 250 GLU A N 1
ATOM 4936 C CA . GLU B 1 250 ? -49.70200 3.39400 15.67800 1.000 14.84000 250 GLU A CA 1
ATOM 4937 C C . GLU B 1 250 ? -49.21200 2.33000 14.69400 1.000 18.69000 250 GLU A C 1
ATOM 4938 O O . GLU B 1 250 ? -47.99800 2.21800 14.47000 1.000 15.98000 250 GLU A O 1
ATOM 4944 N N A ARG B 1 251 ? -50.11800 1.55400 14.09000 0.443 13.55000 251 ARG A N 1
ATOM 4945 N N B ARG B 1 251 ? -50.11700 1.56400 14.08500 0.557 13.51000 251 ARG A N 1
ATOM 4946 C CA A ARG B 1 251 ? -49.72500 0.49700 13.15800 0.443 15.73000 251 ARG A CA 1
ATOM 4947 C CA B ARG B 1 251 ? -49.72200 0.50300 13.16300 0.557 15.85000 251 ARG A CA 1
ATOM 4948 C C A ARG B 1 251 ? -50.31200 0.70900 11.76500 0.443 14.31000 251 ARG A C 1
ATOM 4949 C C B ARG B 1 251 ? -50.32800 0.70500 11.77600 0.557 14.30000 251 ARG A C 1
ATOM 4950 O O A ARG B 1 251 ? -50.49700 -0.24900 11.01500 0.443 16.15000 251 ARG A O 1
ATOM 4951 O O B ARG B 1 251 ? -50.53900 -0.26000 11.04200 0.557 16.21000 251 ARG A O 1
ATOM 4966 N N . LEU B 1 252 ? -50.59000 1.95800 11.40700 1.000 9.56000 252 LEU A N 1
ATOM 4967 C CA . LEU B 1 252 ? -51.07500 2.30700 10.07100 1.000 13.59000 252 LEU A CA 1
ATOM 4968 C C . LEU B 1 252 ? -49.90400 2.55700 9.12300 1.000 15.80000 252 LEU A C 1
ATOM 4969 O O . LEU B 1 252 ? -48.96200 3.27400 9.46800 1.000 13.57000 252 LEU A O 1
ATOM 4974 N N . ILE B 1 253 ? -49.97600 1.98700 7.91700 1.000 12.02000 253 ILE A N 1
ATOM 4975 C CA . ILE B 1 253 ? -48.96900 2.22900 6.89200 1.000 11.01000 253 ILE A CA 1
ATOM 4976 C C . ILE B 1 253 ? -49.70000 2.58100 5.61400 1.000 15.57000 253 ILE A C 1
ATOM 4977 O O . ILE B 1 253 ? -50.53300 1.79700 5.15700 1.000 12.48000 253 ILE A O 1
ATOM 4982 N N . HIS B 1 254 ? -49.39700 3.75000 5.05100 1.000 11.30000 254 HIS A N 1
ATOM 4983 C CA . HIS B 1 254 ? -49.92200 4.19400 3.76300 1.000 14.83000 254 HIS A CA 1
ATOM 4984 C C . HIS B 1 254 ? -48.86200 3.97000 2.68800 1.000 13.25000 254 HIS A C 1
ATOM 4985 O O . HIS B 1 254 ? -47.69000 4.27600 2.90000 1.000 13.38000 254 HIS A O 1
ATOM 4992 N N . VAL B 1 255 ? -49.26400 3.42500 1.53200 1.000 12.96000 255 VAL A N 1
ATOM 4993 C CA . VAL B 1 255 ? -48.36300 3.27900 0.38300 1.000 11.87000 255 VAL A CA 1
ATOM 4994 C C . VAL B 1 255 ? -49.07200 3.86200 -0.83700 1.000 8.26000 255 VAL A C 1
ATOM 4995 O O . VAL B 1 255 ? -50.25800 3.61300 -1.02100 1.000 12.53000 255 VAL A O 1
ATOM 4999 N N . ARG B 1 256 ? -48.37600 4.66400 -1.65100 1.000 12.54000 256 ARG A N 1
ATOM 5000 C CA . ARG B 1 256 ? -49.04700 5.20200 -2.84300 1.000 11.46000 256 ARG A CA 1
ATOM 5001 C C . ARG B 1 256 ? -48.04100 5.56300 -3.93200 1.000 13.41000 256 ARG A C 1
ATOM 5002 O O . ARG B 1 256 ? -47.24200 6.49100 -3.77200 1.000 10.61000 256 ARG A O 1
ATOM 5010 N N . THR B 1 257 ? -48.12000 4.87300 -5.06400 1.000 12.59000 257 THR A N 1
ATOM 5011 C CA . THR B 1 257 ? -47.29100 5.22600 -6.21000 1.000 11.90000 257 THR A CA 1
ATOM 5012 C C . THR B 1 257 ? -47.85200 6.43400 -6.94100 1.000 10.83000 257 THR A C 1
ATOM 5013 O O . THR B 1 257 ? -49.05900 6.67800 -6.94800 1.000 11.45000 257 THR A O 1
ATOM 5017 N N . LEU B 1 258 ? -46.95400 7.17200 -7.59000 1.000 10.63000 258 LEU A N 1
ATOM 5018 C CA . LEU B 1 258 ? -47.32500 8.24400 -8.49800 1.000 11.83000 258 LEU A CA 1
ATOM 5019 C C . LEU B 1 258 ? -47.53100 7.73800 -9.91500 1.000 9.30000 258 LEU A C 1
ATOM 5020 O O . LEU B 1 258 ? -48.05400 8.47300 -10.76300 1.000 12.84000 258 LEU A O 1
ATOM 5025 N N . GLY B 1 259 ? -47.15300 6.50300 -10.18000 1.000 10.54000 259 GLY A N 1
ATOM 5026 C CA . GLY B 1 259 ? -47.04400 5.99600 -11.54900 1.000 14.64000 259 GLY A CA 1
ATOM 5027 C C . GLY B 1 259 ? -48.33500 5.84300 -12.32600 1.000 18.23000 259 GLY A C 1
ATOM 5028 O O . GLY B 1 259 ? -48.44500 6.26300 -13.47900 1.000 13.94000 259 GLY A O 1
ATOM 5053 N N . GLN B 1 261 ? -51.33200 7.16700 -11.71800 1.000 15.73000 261 GLN A N 1
ATOM 5054 C CA . GLN B 1 261 ? -52.11100 8.38800 -11.83000 1.000 15.22000 261 GLN A CA 1
ATOM 5055 C C . GLN B 1 261 ? -51.53700 9.34100 -12.87400 1.000 16.60000 261 GLN A C 1
ATOM 5056 O O . GLN B 1 261 ? -52.27400 9.98100 -13.64400 1.000 15.68000 261 GLN A O 1
ATOM 5062 N N . PHE B 1 262 ? -50.21400 9.45000 -12.90100 1.000 10.52000 262 PHE A N 1
ATOM 5063 C CA . PHE B 1 262 ? -49.56800 10.46600 -13.72400 1.000 13.85000 262 PHE A CA 1
ATOM 5064 C C . PHE B 1 262 ? -48.91900 9.87900 -14.97000 1.000 11.67000 262 PHE A C 1
ATOM 5065 O O . PHE B 1 262 ? -47.96800 10.45400 -15.50000 1.000 13.79000 262 PHE A O 1
ATOM 5073 N N . ALA B 1 263 ? -49.45100 8.75300 -15.45400 1.000 14.66000 263 ALA A N 1
ATOM 5074 C CA . ALA B 1 263 ? -49.07900 8.18100 -16.73900 1.000 14.85000 263 ALA A CA 1
ATOM 5075 C C . ALA B 1 263 ? -47.57200 8.01700 -16.84300 1.000 11.26000 263 ALA A C 1
ATOM 5076 O O . ALA B 1 263 ? -46.95700 8.36000 -17.85300 1.000 15.29000 263 ALA A O 1
ATOM 5078 N N . CYS B 1 264 ? -46.96500 7.44500 -15.80700 1.000 10.60000 264 CYS A N 1
ATOM 5079 C CA . CYS B 1 264 ? -45.50400 7.32200 -15.78800 1.000 15.60000 264 CYS A CA 1
ATOM 5080 C C . CYS B 1 264 ? -45.05900 6.13400 -14.94400 1.000 14.16000 264 CYS A C 1
ATOM 5081 O O . CYS B 1 264 ? -44.20900 6.26400 -14.06200 1.000 12.80000 264 CYS A O 1
ATOM 5084 N N . ASN B 1 265 ? -45.63500 4.95000 -15.22900 1.000 10.95000 265 ASN A N 1
ATOM 5085 C CA . ASN B 1 265 ? -45.29800 3.74300 -14.48500 1.000 14.30000 265 ASN A CA 1
ATOM 5086 C C . ASN B 1 265 ? -43.79700 3.49500 -14.44900 1.000 14.74000 265 ASN A C 1
ATOM 5087 O O . ASN B 1 265 ? -43.26900 2.99900 -13.44400 1.000 14.61000 265 ASN A O 1
ATOM 5092 N N . GLY B 1 266 ? -43.09900 3.79800 -15.55200 1.000 11.86000 266 GLY A N 1
ATOM 5093 C CA . GLY B 1 266 ? -41.66000 3.60800 -15.65800 1.000 11.66000 266 GLY A CA 1
ATOM 5094 C C . GLY B 1 266 ? -40.81600 4.44200 -14.70200 1.000 13.51000 266 GLY A C 1
ATOM 5095 O O . GLY B 1 266 ? -39.62800 4.15200 -14.54900 1.000 14.66000 266 GLY A O 1
ATOM 5096 N N . TRP B 1 267 ? -41.37000 5.48000 -14.08700 1.000 14.20000 267 TRP A N 1
ATOM 5097 C CA . TRP B 1 267 ? -40.55000 6.33600 -13.23200 1.000 11.00000 267 TRP A CA 1
ATOM 5098 C C . TRP B 1 267 ? -40.33200 5.76000 -11.83000 1.000 11.98000 267 TRP A C 1
ATOM 5099 O O . TRP B 1 267 ? -39.37600 6.16500 -11.15200 1.000 10.98000 267 TRP A O 1
ATOM 5110 N N . ALA B 1 268 ? -41.20900 4.85200 -11.38200 1.000 13.35000 268 ALA A N 1
ATOM 5111 C CA . ALA B 1 268 ? -41.07700 4.15100 -10.09400 1.000 14.66000 268 ALA A CA 1
ATOM 5112 C C . ALA B 1 268 ? -40.86700 5.09500 -8.91000 1.000 16.87000 268 ALA A C 1
ATOM 5113 O O . ALA B 1 268 ? -40.03500 4.83800 -8.04300 1.000 15.68000 268 ALA A O 1
ATOM 5115 N N . VAL B 1 269 ? -41.64000 6.18500 -8.85900 1.000 13.03000 269 VAL A N 1
ATOM 5116 C CA . VAL B 1 269 ? -41.66400 7.10200 -7.71600 1.000 14.55000 269 VAL A CA 1
ATOM 5117 C C . VAL B 1 269 ? -42.98500 6.94000 -6.96100 1.000 13.31000 269 VAL A C 1
ATOM 5118 O O . VAL B 1 269 ? -44.06000 6.87600 -7.57500 1.000 9.75000 269 VAL A O 1
ATOM 5122 N N . GLY B 1 270 ? -42.89800 6.85500 -5.63200 1.000 13.62000 270 GLY A N 1
ATOM 5123 C CA . GLY B 1 270 ? -44.06400 6.76200 -4.77900 1.000 10.24000 270 GLY A CA 1
ATOM 5124 C C . GLY B 1 270 ? -43.70800 7.19600 -3.36800 1.000 12.16000 270 GLY A C 1
ATOM 5125 O O . GLY B 1 270 ? -42.65800 7.80300 -3.13500 1.000 13.77000 270 GLY A O 1
ATOM 5126 N N . SER B 1 271 ? -44.58200 6.84600 -2.42000 1.000 9.75000 271 SER A N 1
ATOM 5127 C CA . SER B 1 271 ? -44.43500 7.30900 -1.04800 1.000 10.50000 271 SER A CA 1
ATOM 5128 C C . SER B 1 271 ? -44.92300 6.25500 -0.06600 1.000 14.11000 271 SER A C 1
ATOM 5129 O O . SER B 1 271 ? -45.81800 5.46100 -0.36800 1.000 13.94000 271 SER A O 1
ATOM 5132 N N . VAL B 1 272 ? -44.35000 6.28300 1.13300 1.000 12.03000 272 VAL A N 1
ATOM 5133 C CA . VAL B 1 272 ? -44.78800 5.44500 2.23700 1.000 12.66000 272 VAL A CA 1
ATOM 5134 C C . VAL B 1 272 ? -44.88500 6.33600 3.46900 1.000 10.28000 272 VAL A C 1
ATOM 5135 O O . VAL B 1 272 ? -44.03500 7.19900 3.68200 1.000 11.80000 272 VAL A O 1
ATOM 5139 N N . THR B 1 273 ? -45.93400 6.14700 4.25100 1.000 14.04000 273 THR A N 1
ATOM 5140 C CA . THR B 1 273 ? -46.17700 6.94800 5.44200 1.000 16.92000 273 THR A CA 1
ATOM 5141 C C . THR B 1 273 ? -46.51700 6.01400 6.59400 1.000 16.17000 273 THR A C 1
ATOM 5142 O O . THR B 1 273 ? -47.41900 5.17800 6.48800 1.000 14.50000 273 THR A O 1
ATOM 5146 N N . ALA B 1 274 ? -45.78400 6.13600 7.68900 1.000 13.70000 274 ALA A N 1
ATOM 5147 C CA . ALA B 1 274 ? -46.02200 5.27200 8.84100 1.000 14.81000 274 ALA A CA 1
ATOM 5148 C C . ALA B 1 274 ? -45.50100 5.99900 10.06700 1.000 11.05000 274 ALA A C 1
ATOM 5149 O O . ALA B 1 274 ? -45.02200 7.12900 9.96800 1.000 10.88000 274 ALA A O 1
ATOM 5151 N N . MET B 1 275 ? -45.52200 5.32800 11.22000 1.000 14.90000 275 MET A N 1
ATOM 5152 C CA . MET B 1 275 ? -45.09800 6.01900 12.41900 1.000 14.51000 275 MET A CA 1
ATOM 5153 C C . MET B 1 275 ? -43.58200 6.22400 12.34200 1.000 16.72000 275 MET A C 1
ATOM 5154 O O . MET B 1 275 ? -42.88900 5.48400 11.63900 1.000 16.45000 275 MET A O 1
ATOM 5159 N N . PRO B 1 276 ? -43.04300 7.25100 13.00900 1.000 14.69000 276 PRO A N 1
ATOM 5160 C CA . PRO B 1 276 ? -41.61600 7.57600 12.80200 1.000 16.56000 276 PRO A CA 1
ATOM 5161 C C . PRO B 1 276 ? -40.64000 6.42700 13.01600 1.000 17.31000 276 PRO A C 1
ATOM 5162 O O . PRO B 1 276 ? -39.72500 6.25900 12.20100 1.000 16.91000 276 PRO A O 1
ATOM 5166 N N . ASP B 1 277 ? -40.79800 5.64300 14.08500 1.000 12.98000 277 ASP A N 1
ATOM 5167 C CA . ASP B 1 277 ? -39.88200 4.53600 14.33300 1.000 15.71000 277 ASP A CA 1
ATOM 5168 C C . ASP B 1 277 ? -39.96200 3.46500 13.24600 1.000 17.57000 277 ASP A C 1
ATOM 5169 O O . ASP B 1 277 ? -38.95000 2.83400 12.92000 1.000 14.99000 277 ASP A O 1
ATOM 5174 N N . VAL B 1 278 ? -41.15400 3.23100 12.69600 1.000 14.62000 278 VAL A N 1
ATOM 5175 C CA . VAL B 1 278 ? -41.32300 2.24800 11.62600 1.000 12.24000 278 VAL A CA 1
ATOM 5176 C C . VAL B 1 278 ? -40.62200 2.70900 10.34800 1.000 15.24000 278 VAL A C 1
ATOM 5177 O O . VAL B 1 278 ? -39.89000 1.94900 9.70500 1.000 14.56000 278 VAL A O 1
ATOM 5181 N N . ILE B 1 279 ? -40.85000 3.95900 9.94100 1.000 12.58000 279 ILE A N 1
ATOM 5182 C CA . ILE B 1 279 ? -40.18800 4.45200 8.73600 1.000 11.27000 279 ILE A CA 1
ATOM 5183 C C . ILE B 1 279 ? -38.67700 4.41500 8.89600 1.000 14.16000 279 ILE A C 1
ATOM 5184 O O . ILE B 1 279 ? -37.94600 4.08400 7.95000 1.000 12.83000 279 ILE A O 1
ATOM 5189 N N . ASP B 1 280 ? -38.17500 4.76800 10.08500 1.000 12.89000 280 ASP A N 1
ATOM 5190 C CA . ASP B 1 280 ? -36.72800 4.74100 10.29100 1.000 12.29000 280 ASP A CA 1
ATOM 5191 C C . ASP B 1 280 ? -36.15300 3.34500 10.08500 1.000 14.85000 280 ASP A C 1
ATOM 5192 O O . ASP B 1 280 ? -35.11500 3.18700 9.43500 1.000 14.22000 280 ASP A O 1
ATOM 5197 N N . GLU B 1 281 ? -36.79400 2.31800 10.65400 1.000 14.00000 281 GLU A N 1
ATOM 5198 C CA . GLU B 1 281 ? -36.26800 0.96300 10.46800 1.000 13.85000 281 GLU A CA 1
ATOM 5199 C C . GLU B 1 281 ? -36.41200 0.50600 9.03400 1.000 10.50000 281 GLU A C 1
ATOM 5200 O O . GLU B 1 281 ? -35.50200 -0.12300 8.48400 1.000 12.34000 281 GLU A O 1
ATOM 5206 N N . PHE B 1 282 ? -37.56800 0.77900 8.43000 1.000 11.78000 282 PHE A N 1
ATOM 5207 C CA . PHE B 1 282 ? -37.77700 0.46300 7.01900 1.000 13.15000 282 PHE A CA 1
ATOM 5208 C C . PHE B 1 282 ? -36.68300 1.08500 6.16900 1.000 12.48000 282 PHE A C 1
ATOM 5209 O O . PHE B 1 282 ? -36.10900 0.42900 5.29300 1.000 13.60000 282 PHE A O 1
ATOM 5217 N N . ALA B 1 283 ? -36.37800 2.36500 6.42000 1.000 11.12000 283 ALA A N 1
ATOM 5218 C CA . ALA B 1 283 ? -35.45800 3.09700 5.55400 1.000 12.35000 283 ALA A CA 1
ATOM 5219 C C . ALA B 1 283 ? -34.00500 2.73900 5.84000 1.000 12.62000 283 ALA A C 1
ATOM 5220 O O . ALA B 1 283 ? -33.19800 2.60500 4.91300 1.000 13.52000 283 ALA A O 1
ATOM 5222 N N . HIS B 1 284 ? -33.65600 2.57100 7.10400 1.000 11.24000 284 HIS A N 1
ATOM 5223 C CA . HIS B 1 284 ? -32.26500 2.32300 7.44700 1.000 12.46000 284 HIS A CA 1
ATOM 5224 C C . HIS B 1 284 ? -31.87000 0.88200 7.18900 1.000 14.96000 284 HIS A C 1
ATOM 5225 O O . HIS B 1 284 ? -30.80000 0.62000 6.62400 1.000 12.84000 284 HIS A O 1
ATOM 5232 N N . ARG B 1 285 ? -32.71900 -0.06200 7.60900 1.000 12.66000 285 ARG A N 1
ATOM 5233 C CA . ARG B 1 285 ? -32.33800 -1.46500 7.72500 1.000 11.89000 285 ARG A CA 1
ATOM 5234 C C . ARG B 1 285 ? -32.90800 -2.33800 6.62000 1.000 13.03000 285 ARG A C 1
ATOM 5235 O O . ARG B 1 285 ? -32.18200 -3.13000 6.00900 1.000 12.91000 285 ARG A O 1
ATOM 5243 N N . TRP B 1 286 ? -34.20600 -2.25300 6.35500 1.000 10.89000 286 TRP A N 1
ATOM 5244 C CA . TRP B 1 286 ? -34.79100 -3.27600 5.50100 1.000 13.22000 286 TRP A CA 1
ATOM 5245 C C . TRP B 1 286 ? -34.63700 -2.88600 4.03300 1.000 13.51000 286 TRP A C 1
ATOM 5246 O O . TRP B 1 286 ? -33.98200 -3.59700 3.26600 1.000 16.07000 286 TRP A O 1
ATOM 5257 N N . ARG B 1 287 ? -35.17100 -1.72500 3.64700 1.000 12.12000 287 ARG A N 1
ATOM 5258 C CA . ARG B 1 287 ? -34.76900 -1.11600 2.38400 1.000 12.09000 287 ARG A CA 1
ATOM 5259 C C . ARG B 1 287 ? -33.26800 -0.80800 2.36400 1.000 14.66000 287 ARG A C 1
ATOM 5260 O O . ARG B 1 287 ? -32.56300 -1.11900 1.39900 1.000 11.41000 287 ARG A O 1
ATOM 5268 N N . GLY B 1 288 ? -32.76400 -0.18600 3.42800 1.000 13.96000 288 GLY A N 1
ATOM 5269 C CA . GLY B 1 288 ? -31.45000 0.43900 3.38400 1.000 16.74000 288 GLY A CA 1
ATOM 5270 C C . GLY B 1 288 ? -30.26300 -0.50400 3.27000 1.000 14.47000 288 GLY A C 1
ATOM 5271 O O . GLY B 1 288 ? -29.18800 -0.06400 2.84700 1.000 13.08000 288 GLY A O 1
ATOM 5272 N N . PHE B 1 289 ? -30.40300 -1.76400 3.68400 1.000 13.40000 289 PHE A N 1
ATOM 5273 C CA . PHE B 1 289 ? -29.31900 -2.72600 3.49100 1.000 11.26000 289 PHE A CA 1
ATOM 5274 C C . PHE B 1 289 ? -29.32600 -3.37200 2.08600 1.000 15.58000 289 PHE A C 1
ATOM 5275 O O . PHE B 1 289 ? -28.51800 -4.27600 1.81500 1.000 15.30000 289 PHE A O 1
ATOM 5283 N N . ARG B 1 290 ? -30.20700 -2.93000 1.17900 1.000 12.01000 290 ARG A N 1
ATOM 5284 C CA . ARG B 1 290 ? -30.26400 -3.49700 -0.16100 1.000 14.34000 290 ARG A CA 1
ATOM 5285 C C . ARG B 1 290 ? -30.14500 -2.42400 -1.24500 1.000 15.39000 290 ARG A C 1
ATOM 5286 O O . ARG B 1 290 ? -29.38200 -2.57700 -2.21600 1.000 10.61000 290 ARG A O 1
ATOM 5294 N N . GLU B 1 291 ? -30.91200 -1.34300 -1.08200 1.000 14.67000 291 GLU A N 1
ATOM 5295 C CA . GLU B 1 291 ? -30.98500 -0.25700 -2.05200 1.000 14.01000 291 GLU A CA 1
ATOM 5296 C C . GLU B 1 291 ? -30.27200 0.98800 -1.52900 1.000 15.08000 291 GLU A C 1
ATOM 5297 O O . GLU B 1 291 ? -30.28100 1.26700 -0.32200 1.000 16.91000 291 GLU A O 1
ATOM 5303 N N . TYR B 1 292 ? -29.61200 1.72700 -2.46000 1.000 14.48000 292 TYR A N 1
ATOM 5304 C CA . TYR B 1 292 ? -29.10700 3.06300 -2.18400 1.000 15.00000 292 TYR A CA 1
ATOM 5305 C C . TYR B 1 292 ? -30.03300 4.06300 -2.85200 1.000 16.81000 292 TYR A C 1
ATOM 5306 O O . TYR B 1 292 ? -30.41000 3.84300 -4.01200 1.000 17.49000 292 TYR A O 1
ATOM 5315 N N . PRO B 1 293 ? -30.48800 5.11200 -2.15400 1.000 18.14000 293 PRO A N 1
ATOM 5316 C CA . PRO B 1 293 ? -31.40400 6.07000 -2.79200 1.000 15.17000 293 PRO A CA 1
ATOM 5317 C C . PRO B 1 293 ? -30.77300 6.72400 -4.01500 1.000 11.28000 293 PRO A C 1
ATOM 5318 O O . PRO B 1 293 ? -29.60100 7.10800 -4.01600 1.000 11.65000 293 PRO A O 1
ATOM 5322 N N . GLY B 1 294 ? -31.57200 6.83300 -5.06900 1.000 12.94000 294 GLY A N 1
ATOM 5323 C CA . GLY B 1 294 ? -31.09500 7.35900 -6.33400 1.000 11.80000 294 GLY A CA 1
ATOM 5324 C C . GLY B 1 294 ? -32.26400 7.94000 -7.10200 1.000 14.99000 294 GLY A C 1
ATOM 5325 O O . GLY B 1 294 ? -33.27500 8.27900 -6.49300 1.000 13.61000 294 GLY A O 1
ATOM 5326 N N . HIS B 1 295 ? -32.15000 8.05500 -8.42400 1.000 13.94000 295 HIS A N 1
ATOM 5327 C CA . HIS B 1 295 ? -33.21000 8.62600 -9.25700 1.000 12.11000 295 HIS A CA 1
ATOM 5328 C C . HIS B 1 295 ? -33.60800 10.02500 -8.79500 1.000 14.75000 295 HIS A C 1
ATOM 5329 O O . HIS B 1 295 ? -34.79300 10.37000 -8.72900 1.000 12.15000 295 HIS A O 1
ATOM 5336 N N . ALA B 1 296 ? -32.59400 10.85300 -8.50200 1.000 12.67000 296 ALA A N 1
ATOM 5337 C CA . ALA B 1 296 ? -32.85200 12.24300 -8.14200 1.000 13.23000 296 ALA A CA 1
ATOM 5338 C C . ALA B 1 296 ? -33.51000 13.01400 -9.28400 1.000 14.31000 296 ALA A C 1
ATOM 5339 O O . ALA B 1 296 ? -34.29400 13.93700 -9.03700 1.000 13.42000 296 ALA A O 1
ATOM 5341 N N . ARG B 1 297 ? -33.22400 12.64300 -10.53200 1.000 14.99000 297 ARG A N 1
ATOM 5342 C CA . ARG B 1 297 ? -33.82200 13.33500 -11.67100 1.000 13.07000 297 ARG A CA 1
ATOM 5343 C C . ARG B 1 297 ? -35.33700 13.15300 -11.69100 1.000 13.62000 297 ARG A C 1
ATOM 5344 O O . ARG B 1 297 ? -36.09100 14.13300 -11.79400 1.000 12.23000 297 ARG A O 1
ATOM 5352 N N . GLU B 1 298 ? -35.80900 11.90100 -11.58300 1.000 13.39000 298 GLU A N 1
ATOM 5353 C CA . GLU B 1 298 ? -37.25000 11.67200 -11.49300 1.000 11.99000 298 GLU A CA 1
ATOM 5354 C C . GLU B 1 298 ? -37.85800 12.41900 -10.31500 1.000 11.30000 298 GLU A C 1
ATOM 5355 O O . GLU B 1 298 ? -38.97100 12.96800 -10.40400 1.000 10.09000 298 GLU A O 1
ATOM 5361 N N . GLN B 1 299 ? -37.17200 12.40600 -9.17900 1.000 13.92000 299 GLN A N 1
ATOM 5362 C CA . GLN B 1 299 ? -37.77500 12.96600 -7.98000 1.000 12.65000 299 GLN A CA 1
ATOM 5363 C C . GLN B 1 299 ? -37.83100 14.48600 -8.03900 1.000 12.65000 299 GLN A C 1
ATOM 5364 O O . GLN B 1 299 ? -38.82000 15.08500 -7.60100 1.000 12.48000 299 GLN A O 1
ATOM 5370 N N . ALA B 1 300 ? -36.75900 15.12100 -8.51600 1.000 10.28000 300 ALA A N 1
ATOM 5371 C CA . ALA B 1 300 ? -36.78600 16.57700 -8.68200 1.000 10.88000 300 ALA A CA 1
ATOM 5372 C C . ALA B 1 300 ? -37.83700 16.99600 -9.70500 1.000 12.51000 300 ALA A C 1
ATOM 5373 O O . ALA B 1 300 ? -38.52800 18.01000 -9.52200 1.000 12.15000 300 ALA A O 1
ATOM 5375 N N . ALA B 1 301 ? -37.96300 16.23500 -10.79800 1.000 11.23000 301 ALA A N 1
ATOM 5376 C CA . ALA B 1 301 ? -38.98500 16.54800 -11.79300 1.000 14.20000 301 ALA A CA 1
ATOM 5377 C C . ALA B 1 301 ? -40.37400 16.45600 -11.17900 1.000 15.38000 301 ALA A C 1
ATOM 5378 O O . ALA B 1 301 ? -41.21400 17.33200 -11.40100 1.000 15.23000 301 ALA A O 1
ATOM 5380 N N . PHE B 1 302 ? -40.62400 15.42600 -10.35600 1.000 12.45000 302 PHE A N 1
ATOM 5381 C CA . PHE B 1 302 ? -41.93800 15.32400 -9.72100 1.000 14.84000 302 PHE A CA 1
ATOM 5382 C C . PHE B 1 302 ? -42.18100 16.43800 -8.71100 1.000 14.81000 302 PHE A C 1
ATOM 5383 O O . PHE B 1 302 ? -43.31700 16.91100 -8.56500 1.000 12.93000 302 PHE A O 1
ATOM 5391 N N . ALA B 1 303 ? -41.15100 16.85400 -7.98000 1.000 12.91000 303 ALA A N 1
ATOM 5392 C CA . ALA B 1 303 ? -41.36600 17.95300 -7.04000 1.000 14.13000 303 ALA A CA 1
ATOM 5393 C C . ALA B 1 303 ? -41.70700 19.23800 -7.77900 1.000 16.35000 303 ALA A C 1
ATOM 5394 O O . ALA B 1 303 ? -42.57900 20.00200 -7.34600 1.000 15.94000 303 ALA A O 1
ATOM 5396 N N . GLY B 1 304 ? -41.02000 19.49900 -8.88800 1.000 15.40000 304 GLY A N 1
ATOM 5397 C CA . GLY B 1 304 ? -41.36700 20.66200 -9.69100 1.000 14.59000 304 GLY A CA 1
ATOM 5398 C C . GLY B 1 304 ? -42.78200 20.60300 -10.22200 1.000 17.50000 304 GLY A C 1
ATOM 5399 O O . GLY B 1 304 ? -43.45500 21.63400 -10.33200 1.000 15.62000 304 GLY A O 1
ATOM 5400 N N . TRP B 1 305 ? -43.25200 19.39800 -10.55500 1.000 13.88000 305 TRP A N 1
ATOM 5401 C CA . TRP B 1 305 ? -44.58800 19.19100 -11.10500 1.000 16.23000 305 TRP A CA 1
ATOM 5402 C C . TRP B 1 305 ? -45.65000 19.31200 -10.02300 1.000 14.50000 305 TRP A C 1
ATOM 5403 O O . TRP B 1 305 ? -46.60400 20.09300 -10.16300 1.000 13.14000 305 TRP A O 1
ATOM 5414 N N . LEU B 1 306 ? -45.46900 18.60000 -8.90400 1.000 14.50000 306 LEU A N 1
ATOM 5415 C CA . LEU B 1 306 ? -46.46000 18.64800 -7.83300 1.000 14.00000 306 LEU A CA 1
ATOM 5416 C C . LEU B 1 306 ? -46.55100 20.03900 -7.22900 1.000 13.14000 306 LEU A C 1
ATOM 5417 O O . LEU B 1 306 ? -47.62100 20.43900 -6.76400 1.000 13.84000 306 LEU A O 1
ATOM 5422 N N . ASN B 1 307 ? -45.44100 20.77200 -7.20900 1.000 11.64000 307 ASN A N 1
ATOM 5423 C CA . ASN B 1 307 ? -45.41600 22.14000 -6.69000 1.000 15.83000 307 ASN A CA 1
ATOM 5424 C C . ASN B 1 307 ? -45.95400 23.15900 -7.68200 1.000 19.40000 307 ASN A C 1
ATOM 5425 O O . ASN B 1 307 ? -46.04600 24.34600 -7.34200 1.000 15.74000 307 ASN A O 1
ATOM 5430 N N . ASN B 1 308 ? -46.29000 22.73800 -8.88500 1.000 14.25000 308 ASN A N 1
ATOM 5431 C CA . ASN B 1 308 ? -46.92600 23.56700 -9.91100 1.000 14.90000 308 ASN A CA 1
ATOM 5432 C C . ASN B 1 308 ? -48.43600 23.40700 -9.80200 1.000 15.01000 308 ASN A C 1
ATOM 5433 O O . ASN B 1 308 ? -48.92100 22.27600 -9.67100 1.000 15.83000 308 ASN A O 1
ATOM 5438 N N . PRO B 1 309 ? -49.21700 24.48900 -9.82700 1.000 14.06000 309 PRO A N 1
ATOM 5439 C CA . PRO B 1 309 ? -50.68100 24.32300 -9.80200 1.000 14.22000 309 PRO A CA 1
ATOM 5440 C C . PRO B 1 309 ? -51.21600 23.44100 -10.92600 1.000 16.60000 309 PRO A C 1
ATOM 5441 O O . PRO B 1 309 ? -52.28500 22.85400 -10.76400 1.000 14.43000 309 PRO A O 1
ATOM 5445 N N . GLU B 1 310 ? -50.49600 23.33000 -12.04800 1.000 14.50000 310 GLU A N 1
ATOM 5446 C CA . GLU B 1 310 ? -50.95500 22.53900 -13.18800 1.000 17.13000 310 GLU A CA 1
ATOM 5447 C C . GLU B 1 310 ? -51.09500 21.06700 -12.84000 1.000 14.04000 310 GLU A C 1
ATOM 5448 O O . GLU B 1 310 ? -51.89300 20.35700 -13.46200 1.000 13.98000 310 GLU A O 1
ATOM 5454 N N . SER B 1 311 ? -50.33900 20.57800 -11.85500 1.000 13.93000 311 SER A N 1
ATOM 5455 C CA . SER B 1 311 ? -50.46100 19.15500 -11.51800 1.000 16.72000 311 SER A CA 1
ATOM 5456 C C . SER B 1 311 ? -51.83700 18.84100 -10.93600 1.000 13.74000 311 SER A C 1
ATOM 5457 O O . SER B 1 311 ? -52.44500 17.81100 -11.27000 1.000 14.33000 311 SER A O 1
ATOM 5460 N N . ARG B 1 312 ? -52.34700 19.71600 -10.06200 1.000 12.81000 312 ARG A N 1
ATOM 5461 C CA . ARG B 1 312 ? -53.68700 19.53600 -9.52400 1.000 14.19000 312 ARG A CA 1
ATOM 5462 C C . ARG B 1 312 ? -54.74300 19.69700 -10.61400 1.000 13.26000 312 ARG A C 1
ATOM 5463 O O . ARG B 1 312 ? -55.71500 18.93700 -10.65900 1.000 14.17000 312 ARG A O 1
ATOM 5471 N N . LYS B 1 313 ? -54.57600 20.69000 -11.49100 1.000 12.52000 313 LYS A N 1
ATOM 5472 C CA . LYS B 1 313 ? -55.50600 20.85600 -12.61100 1.000 12.62000 313 LYS A CA 1
ATOM 5473 C C . LYS B 1 313 ? -55.50500 19.62400 -13.51800 1.000 14.50000 313 LYS A C 1
ATOM 5474 O O . LYS B 1 313 ? -56.56600 19.14400 -13.94500 1.000 15.18000 313 LYS A O 1
ATOM 5480 N N . TRP B 1 314 ? -54.31900 19.11000 -13.83400 1.000 14.24000 314 TRP A N 1
ATOM 5481 C CA . TRP B 1 314 ? -54.20500 17.92500 -14.68000 1.000 13.27000 314 TRP A CA 1
ATOM 5482 C C . TRP B 1 314 ? -54.87800 16.72500 -14.03200 1.000 14.11000 314 TRP A C 1
ATOM 5483 O O . TRP B 1 314 ? -55.62900 15.99300 -14.69300 1.000 13.99000 314 TRP A O 1
ATOM 5494 N N . ALA B 1 315 ? -54.65800 16.53600 -12.72400 1.000 13.71000 315 ALA A N 1
ATOM 5495 C CA . ALA B 1 315 ? -55.26500 15.40800 -12.02400 1.000 11.63000 315 ALA A CA 1
ATOM 5496 C C . ALA B 1 315 ? -56.78400 15.51500 -12.02100 1.000 16.62000 315 ALA A C 1
ATOM 5497 O O . ALA B 1 315 ? -57.48700 14.51200 -12.19000 1.000 13.71000 315 ALA A O 1
ATOM 5499 N N . ASP B 1 316 ? -57.30800 16.73300 -11.86200 1.000 16.66000 316 ASP A N 1
ATOM 5500 C CA . ASP B 1 316 ? -58.75200 16.93600 -11.92900 1.000 16.03000 316 ASP A CA 1
ATOM 5501 C C . ASP B 1 316 ? -59.28900 16.61600 -13.31500 1.000 16.03000 316 ASP A C 1
ATOM 5502 O O . ASP B 1 316 ? -60.31200 15.93000 -13.45500 1.000 14.60000 316 ASP A O 1
ATOM 5507 N N . GLU B 1 317 ? -58.61200 17.12200 -14.35200 1.000 16.82000 317 GLU A N 1
ATOM 5508 C CA . GLU B 1 317 ? -59.01300 16.84800 -15.72500 1.000 18.36000 317 GLU A CA 1
ATOM 5509 C C . GLU B 1 317 ? -58.95200 15.35500 -16.03000 1.000 19.32000 317 GLU A C 1
ATOM 5510 O O . GLU B 1 317 ? -59.75200 14.84900 -16.82100 1.000 17.63000 317 GLU A O 1
ATOM 5516 N N . ARG B 1 318 ? -58.00600 14.63800 -15.41500 1.000 14.25000 318 ARG A N 1
ATOM 5517 C CA . ARG B 1 318 ? -57.89500 13.20300 -15.65000 1.000 13.82000 318 ARG A CA 1
ATOM 5518 C C . ARG B 1 318 ? -59.08800 12.43300 -15.08600 1.000 17.45000 318 ARG A C 1
ATOM 5519 O O . ARG B 1 318 ? -59.56000 11.47900 -15.71600 1.000 17.68000 318 ARG A O 1
ATOM 5527 N N . ARG B 1 319 ? -59.59000 12.82000 -13.90300 1.000 16.42000 319 ARG A N 1
ATOM 5528 C CA . ARG B 1 319 ? -60.79200 12.17500 -13.37000 1.000 15.91000 319 ARG A CA 1
ATOM 5529 C C . ARG B 1 319 ? -61.98800 12.40000 -14.28700 1.000 18.42000 319 ARG A C 1
ATOM 5530 O O . ARG B 1 319 ? -62.87400 11.54100 -14.38700 1.000 14.94000 319 ARG A O 1
ATOM 5538 N N . GLU B 1 320 ? -62.04900 13.55900 -14.94600 1.000 16.61000 320 GLU A N 1
ATOM 5539 C CA . GLU B 1 320 ? -63.10800 13.77400 -15.93300 1.000 18.01000 320 GLU A CA 1
ATOM 5540 C C . GLU B 1 320 ? -62.91300 12.88900 -17.15200 1.000 16.27000 320 GLU A C 1
ATOM 5541 O O . GLU B 1 320 ? -63.89000 12.38100 -17.71500 1.000 17.43000 320 GLU A O 1
ATOM 5547 N N . ALA B 1 321 ? -61.65600 12.70200 -17.58400 1.000 18.09000 321 ALA A N 1
ATOM 5548 C CA . ALA B 1 321 ? -61.38300 11.80500 -18.70100 1.000 16.89000 321 ALA A CA 1
ATOM 5549 C C . ALA B 1 321 ? -61.73400 10.36200 -18.35700 1.000 16.05000 321 ALA A C 1
ATOM 5550 O O . ALA B 1 321 ? -62.26100 9.62900 -19.20300 1.000 17.42000 321 ALA A O 1
ATOM 5552 N N . ILE B 1 322 ? -61.43700 9.93000 -17.12400 1.000 12.67000 322 ILE A N 1
ATOM 5553 C CA . ILE B 1 322 ? -61.78700 8.57000 -16.71900 1.000 10.88000 322 ILE A CA 1
ATOM 5554 C C . ILE B 1 322 ? -63.29300 8.38300 -16.74600 1.000 15.16000 322 ILE A C 1
ATOM 5555 O O . ILE B 1 322 ? -63.79400 7.34100 -17.19600 1.000 14.15000 322 ILE A O 1
ATOM 5560 N N . ARG B 1 323 ? -64.04300 9.39100 -16.29400 1.000 14.97000 323 ARG A N 1
ATOM 5561 C CA . ARG B 1 323 ? -65.50100 9.28900 -16.31100 1.000 12.76000 323 ARG A CA 1
ATOM 5562 C C . ARG B 1 323 ? -66.03100 9.21900 -17.73300 1.000 16.98000 323 ARG A C 1
ATOM 5563 O O . ARG B 1 323 ? -66.83700 8.34100 -18.06200 1.000 19.94000 323 ARG A O 1
ATOM 5571 N N . SER B 1 324 ? -65.59500 10.13400 -18.59000 1.000 15.44000 324 SER A N 1
ATOM 5572 C CA . SER B 1 324 ? -66.11600 10.13400 -19.95100 1.000 19.55000 324 SER A CA 1
ATOM 5573 C C . SER B 1 324 ? -65.62300 8.92500 -20.74400 1.000 22.25000 324 SER A C 1
ATOM 5574 O O . SER B 1 324 ? -66.34600 8.42500 -21.61500 1.000 20.01000 324 SER A O 1
ATOM 5577 N N . ASN B 1 325 ? -64.40600 8.44000 -20.46700 1.000 18.24000 325 ASN A N 1
ATOM 5578 C CA . ASN B 1 325 ? -63.93800 7.23600 -21.14400 1.000 16.59000 325 ASN A CA 1
ATOM 5579 C C . ASN B 1 325 ? -64.81700 6.04900 -20.78000 1.000 15.77000 325 ASN A C 1
ATOM 5580 O O . ASN B 1 325 ? -65.21800 5.26800 -21.64700 1.000 16.52000 325 ASN A O 1
ATOM 5585 N N . GLY B 1 326 ? -65.12600 5.89000 -19.48700 1.000 14.81000 326 GLY A N 1
ATOM 5586 C CA . GLY B 1 326 ? -65.92600 4.74900 -19.08300 1.000 13.50000 326 GLY A CA 1
ATOM 5587 C C . GLY B 1 326 ? -67.33700 4.81500 -19.63000 1.000 19.52000 326 GLY A C 1
ATOM 5588 O O . GLY B 1 326 ? -67.90700 3.79300 -20.01100 1.000 20.90000 326 GLY A O 1
ATOM 5589 N N . ASP B 1 327 ? -67.92600 6.01400 -19.65700 1.000 17.68000 327 ASP A N 1
ATOM 5590 C CA . ASP B 1 327 ? -69.24100 6.17100 -20.26800 1.000 19.56000 327 ASP A CA 1
ATOM 5591 C C . ASP B 1 327 ? -69.20400 5.77500 -21.73900 1.000 19.13000 327 ASP A C 1
ATOM 5592 O O . ASP B 1 327 ? -70.10900 5.08900 -22.22300 1.000 22.13000 327 ASP A O 1
ATOM 5597 N N . ALA B 1 328 ? -68.17000 6.22300 -22.47000 1.000 17.82000 328 ALA A N 1
ATOM 5598 C CA . ALA B 1 328 ? -68.08300 5.95200 -23.90400 1.000 20.75000 328 ALA A CA 1
ATOM 5599 C C . ALA B 1 328 ? -67.92400 4.46800 -24.18300 1.000 19.23000 328 ALA A C 1
ATOM 5600 O O . ALA B 1 328 ? -68.48800 3.94800 -25.15300 1.000 18.81000 328 ALA A O 1
ATOM 5602 N N . LEU B 1 329 ? -67.14000 3.77200 -23.35800 1.000 19.88000 329 LEU A N 1
ATOM 5603 C CA . LEU B 1 329 ? -67.02300 2.32400 -23.50300 1.000 18.96000 329 LEU A CA 1
ATOM 5604 C C . LEU B 1 329 ? -68.35600 1.63200 -23.22100 1.000 21.34000 329 LEU A C 1
ATOM 5605 O O . LEU B 1 329 ? -68.78800 0.76600 -23.99000 1.000 20.42000 329 LEU A O 1
ATOM 5610 N N . LEU B 1 330 ? -69.02100 1.99500 -22.11500 1.000 18.08000 330 LEU A N 1
ATOM 5611 C CA . LEU B 1 330 ? -70.32900 1.41300 -21.80700 1.000 17.60000 330 LEU A CA 1
ATOM 5612 C C . LEU B 1 330 ? -71.32200 1.63200 -22.94500 1.000 21.66000 330 LEU A C 1
ATOM 5613 O O . LEU B 1 330 ? -72.13100 0.74600 -23.25300 1.000 20.09000 330 LEU A O 1
ATOM 5618 N N . ASP B 1 331 ? -71.29300 2.81500 -23.56500 1.000 21.13000 331 ASP A N 1
ATOM 5619 C CA . ASP B 1 331 ? -72.18200 3.08300 -24.69700 1.000 22.47000 331 ASP A CA 1
ATOM 5620 C C . ASP B 1 331 ? -71.86700 2.16600 -25.87300 1.000 24.47000 331 ASP A C 1
ATOM 5621 O O . ASP B 1 331 ? -72.77700 1.63300 -26.52300 1.000 23.02000 331 ASP A O 1
ATOM 5626 N N . ALA B 1 332 ? -70.58000 1.99200 -26.16800 1.000 20.30000 332 ALA A N 1
ATOM 5627 C CA . ALA B 1 332 ? -70.15600 1.12700 -27.26300 1.000 24.14000 332 ALA A CA 1
ATOM 5628 C C . ALA B 1 332 ? -70.49800 -0.32300 -26.97400 1.000 25.40000 332 ALA A C 1
ATOM 5629 O O . ALA B 1 332 ? -70.88500 -1.06800 -27.88000 1.000 23.32000 332 ALA A O 1
ATOM 5631 N N . LEU B 1 333 ? -70.36100 -0.74100 -25.71300 1.000 20.01000 333 LEU A N 1
ATOM 5632 C CA . LEU B 1 333 ? -70.71200 -2.11300 -25.35300 1.000 19.22000 333 LEU A CA 1
ATOM 5633 C C . LEU B 1 333 ? -72.20400 -2.36700 -25.52600 1.000 21.43000 333 LEU A C 1
ATOM 5634 O O . LEU B 1 333 ? -72.60700 -3.44300 -25.97600 1.000 24.27000 333 LEU A O 1
ATOM 5639 N N . ALA B 1 334 ? -73.04000 -1.39300 -25.14800 1.000 21.70000 334 ALA A N 1
ATOM 5640 C CA . ALA B 1 334 ? -74.47900 -1.53800 -25.33500 1.000 26.07000 334 ALA A CA 1
ATOM 5641 C C . ALA B 1 334 ? -74.83200 -1.68300 -26.80800 1.000 25.76000 334 ALA A C 1
ATOM 5642 O O . ALA B 1 334 ? -75.83600 -2.32100 -27.15000 1.000 25.00000 334 ALA A O 1
ATOM 5644 N N . GLU B 1 335 ? -74.00200 -1.12600 -27.68800 1.000 25.37000 335 GLU A N 1
ATOM 5645 C CA . GLU B 1 335 ? -74.25900 -1.17900 -29.12100 1.000 21.83000 335 GLU A CA 1
ATOM 5646 C C . GLU B 1 335 ? -73.89400 -2.53600 -29.71500 1.000 26.12000 335 GLU A C 1
ATOM 5647 O O . GLU B 1 335 ? -74.59600 -3.03800 -30.59800 1.000 26.53000 335 GLU A O 1
ATOM 5653 N N . VAL B 1 336 ? -72.80800 -3.15400 -29.25300 1.000 25.65000 336 VAL A N 1
ATOM 5654 C CA . VAL B 1 336 ? -72.27400 -4.34400 -29.91300 1.000 23.36000 336 VAL A CA 1
ATOM 5655 C C . VAL B 1 336 ? -72.51500 -5.62500 -29.13800 1.000 25.62000 336 VAL A C 1
ATOM 5656 O O . VAL B 1 336 ? -72.19200 -6.70700 -29.66000 1.000 24.88000 336 VAL A O 1
ATOM 5660 N N . SER B 1 337 ? -73.06000 -5.55800 -27.92500 1.000 21.53000 337 SER A N 1
ATOM 5661 C CA . SER B 1 337 ? -73.10000 -6.73000 -27.06300 1.000 20.60000 337 SER A CA 1
ATOM 5662 C C . SER B 1 337 ? -74.34100 -6.70200 -26.17900 1.000 24.10000 337 SER A C 1
ATOM 5663 O O . SER B 1 337 ? -75.05300 -5.69900 -26.09000 1.000 25.54000 337 SER A O 1
ATOM 5666 N N . ASN B 1 338 ? -74.59400 -7.83300 -25.51300 1.000 24.03000 338 ASN A N 1
ATOM 5667 C CA . ASN B 1 338 ? -75.74000 -7.97900 -24.62900 1.000 25.49000 338 ASN A CA 1
ATOM 5668 C C . ASN B 1 338 ? -75.27600 -8.86000 -23.46800 1.000 24.61000 338 ASN A C 1
ATOM 5669 O O . ASN B 1 338 ? -75.68600 -10.00400 -23.29100 1.000 30.77000 338 ASN A O 1
ATOM 5674 N N . THR B 1 339 ? -74.33200 -8.33700 -22.69500 1.000 23.04000 339 THR A N 1
ATOM 5675 C CA . THR B 1 339 ? -73.86500 -8.98000 -21.48000 1.000 22.42000 339 THR A CA 1
ATOM 5676 C C . THR B 1 339 ? -73.85100 -7.95600 -20.35500 1.000 18.52000 339 THR A C 1
ATOM 5677 O O . THR B 1 339 ? -73.96300 -6.74800 -20.57400 1.000 18.55000 339 THR A O 1
ATOM 5681 N N . THR B 1 340 ? -73.71900 -8.46900 -19.14500 1.000 16.08000 340 THR A N 1
ATOM 5682 C CA . THR B 1 340 ? -73.57400 -7.62200 -17.97000 1.000 19.28000 340 THR A CA 1
ATOM 5683 C C . THR B 1 340 ? -72.27600 -6.82100 -18.03300 1.000 17.76000 340 THR A C 1
ATOM 5684 O O . THR B 1 340 ? -71.21500 -7.34900 -18.36600 1.000 16.79000 340 THR A O 1
ATOM 5688 N N . ARG B 1 341 ? -72.35200 -5.54100 -17.69500 1.000 14.66000 341 ARG A N 1
ATOM 5689 C CA . ARG B 1 341 ? -71.15800 -4.71500 -17.63200 1.000 17.86000 341 ARG A CA 1
ATOM 5690 C C . ARG B 1 341 ? -71.19600 -3.89000 -16.35500 1.000 19.94000 341 ARG A C 1
ATOM 5691 O O . ARG B 1 341 ? -72.27200 -3.57000 -15.84200 1.000 20.84000 341 ARG A O 1
ATOM 5699 N N . HIS B 1 342 ? -70.00900 -3.55700 -15.84600 1.000 16.56000 342 HIS A N 1
ATOM 5700 C CA . HIS B 1 342 ? -69.87600 -2.74800 -14.64200 1.000 20.37000 342 HIS A CA 1
ATOM 5701 C C . HIS B 1 342 ? -68.91100 -1.60400 -14.91300 1.000 21.47000 342 HIS A C 1
ATOM 5702 O O . HIS B 1 342 ? -67.92900 -1.75700 -15.64700 1.000 14.58000 342 HIS A O 1
ATOM 5709 N N . CYS B 1 343 ? -69.20200 -0.45300 -14.32200 1.000 17.87000 343 CYS A N 1
ATOM 5710 C CA . CYS B 1 343 ? -68.26800 0.66800 -14.32000 1.000 16.16000 343 CYS A CA 1
ATOM 5711 C C . CYS B 1 343 ? -68.53300 1.35500 -12.98200 1.000 18.81000 343 CYS A C 1
ATOM 5712 O O . CYS B 1 343 ? -69.28600 2.32600 -12.91000 1.000 17.61000 343 CYS A O 1
ATOM 5715 N N . HIS B 1 344 ? -67.93400 0.79900 -11.91900 1.000 14.60000 344 HIS A N 1
ATOM 5716 C CA . HIS B 1 344 ? -68.25000 1.22300 -10.55400 1.000 17.01000 344 HIS A CA 1
ATOM 5717 C C . HIS B 1 344 ? -67.66300 2.58300 -10.18400 1.000 18.65000 344 HIS A C 1
ATOM 5718 O O . HIS B 1 344 ? -68.13200 3.19600 -9.22300 1.000 18.08000 344 HIS A O 1
ATOM 5725 N N . GLY B 1 345 ? -66.62900 3.04900 -10.87500 1.000 17.27000 345 GLY A N 1
ATOM 5726 C CA . GLY B 1 345 ? -66.16000 4.40500 -10.67300 1.000 19.12000 345 GLY A CA 1
ATOM 5727 C C . GLY B 1 345 ? -65.12300 4.61900 -9.58500 1.000 18.32000 345 GLY A C 1
ATOM 5728 O O . GLY B 1 345 ? -64.69800 5.75600 -9.39100 1.000 19.15000 345 GLY A O 1
ATOM 5729 N N . GLY B 1 346 ? -64.69700 3.57600 -8.87500 1.000 17.20000 346 GLY A N 1
ATOM 5730 C CA . GLY B 1 346 ? -63.77100 3.76100 -7.76800 1.000 17.83000 346 GLY A CA 1
ATOM 5731 C C . GLY B 1 346 ? -62.30300 3.54800 -8.10300 1.000 20.91000 346 GLY A C 1
ATOM 5732 O O . GLY B 1 346 ? -61.42700 4.17200 -7.50100 1.000 30.42000 346 GLY A O 1
ATOM 5733 N N . SER B 1 347 ? -62.00400 2.62300 -8.99100 1.000 19.12000 347 SER A N 1
ATOM 5734 C CA . SER B 1 347 ? -60.70200 2.54500 -9.63000 1.000 17.97000 347 SER A CA 1
ATOM 5735 C C . SER B 1 347 ? -60.98500 2.53100 -11.12100 1.000 18.21000 347 SER A C 1
ATOM 5736 O O . SER B 1 347 ? -62.11200 2.24400 -11.53400 1.000 20.29000 347 SER A O 1
ATOM 5739 N N . PRO B 1 348 ? -60.01100 2.90700 -11.95700 1.000 18.39000 348 PRO A N 1
ATOM 5740 C CA . PRO B 1 348 ? -60.34200 3.13700 -13.38900 1.000 19.37000 348 PRO A CA 1
ATOM 5741 C C . PRO B 1 348 ? -60.45200 1.87700 -14.24600 1.000 16.81000 348 PRO A C 1
ATOM 5742 O O . PRO B 1 348 ? -59.68600 1.65900 -15.20600 1.000 16.98000 348 PRO A O 1
ATOM 5746 N N . PHE B 1 349 ? -61.44800 1.02100 -13.94900 1.000 15.85000 349 PHE A N 1
ATOM 5747 C CA . PHE B 1 349 ? -61.66600 -0.20400 -14.70800 1.000 16.34000 349 PHE A CA 1
ATOM 5748 C C . PHE B 1 349 ? -63.13700 -0.39100 -15.06100 1.000 16.58000 349 PHE A C 1
ATOM 5749 O O . PHE B 1 349 ? -64.02400 -0.14400 -14.24200 1.000 15.92000 349 PHE A O 1
ATOM 5757 N N . VAL B 1 350 ? -63.38100 -0.85100 -16.27600 1.000 15.54000 350 VAL A N 1
ATOM 5758 C CA . VAL B 1 350 ? -64.68500 -1.36900 -16.66600 1.000 14.79000 350 VAL A CA 1
ATOM 5759 C C . VAL B 1 350 ? -64.56700 -2.88000 -16.69300 1.000 11.95000 350 VAL A C 1
ATOM 5760 O O . VAL B 1 350 ? -63.52500 -3.41800 -17.07700 1.000 17.78000 350 VAL A O 1
ATOM 5764 N N . LEU B 1 351 ? -65.60500 -3.57000 -16.22400 1.000 12.91000 351 LEU A N 1
ATOM 5765 C CA . LEU B 1 351 ? -65.70000 -5.02400 -16.29700 1.000 12.88000 351 LEU A CA 1
ATOM 5766 C C . LEU B 1 351 ? -66.86000 -5.41400 -17.19400 1.000 16.53000 351 LEU A C 1
ATOM 5767 O O . LEU B 1 351 ? -67.91600 -4.77500 -17.14600 1.000 16.96000 351 LEU A O 1
ATOM 5772 N N . PHE B 1 352 ? -66.69600 -6.47900 -17.98600 1.000 14.10000 352 PHE A N 1
ATOM 5773 C CA . PHE B 1 352 ? -67.88100 -7.03000 -18.63500 1.000 14.43000 352 PHE A CA 1
ATOM 5774 C C . PHE B 1 352 ? -67.71900 -8.52800 -18.85600 1.000 16.03000 352 PHE A C 1
ATOM 5775 O O . PHE B 1 352 ? -66.60900 -9.06400 -18.88800 1.000 15.95000 352 PHE A O 1
ATOM 5783 N N . GLU B 1 353 ? -68.86000 -9.20400 -18.95000 1.000 16.66000 353 GLU A N 1
ATOM 5784 C CA . GLU B 1 353 ? -68.89800 -10.65400 -19.04300 1.000 16.34000 353 GLU A CA 1
ATOM 5785 C C . GLU B 1 353 ? -68.85400 -11.08400 -20.50100 1.000 16.33000 353 GLU A C 1
ATOM 5786 O O . GLU B 1 353 ? -69.45400 -10.44100 -21.36200 1.000 20.34000 353 GLU A O 1
ATOM 5792 N N . VAL B 1 354 ? -68.13200 -12.16800 -20.77900 1.000 15.53000 354 VAL A N 1
ATOM 5793 C CA . VAL B 1 354 ? -68.02300 -12.63700 -22.15800 1.000 18.98000 354 VAL A CA 1
ATOM 5794 C C . VAL B 1 354 ? -69.31400 -13.37300 -22.49700 1.000 19.89000 354 VAL A C 1
ATOM 5795 O O . VAL B 1 354 ? -69.97000 -13.91200 -21.59200 1.000 25.69000 354 VAL A O 1
ATOM 5799 N N . PRO B 1 355 ? -69.75300 -13.37600 -23.75400 1.000 21.38000 355 PRO A N 1
ATOM 5800 C CA . PRO B 1 355 ? -70.97400 -14.11400 -24.10700 1.000 21.76000 355 PRO A CA 1
ATOM 5801 C C . PRO B 1 355 ? -70.85100 -15.60300 -23.79600 1.000 19.27000 355 PRO A C 1
ATOM 5802 O O . PRO B 1 355 ? -69.75800 -16.15100 -23.63700 1.000 20.83000 355 PRO A O 1
ATOM 5806 N N . GLY B 1 356 ? -72.00400 -16.26400 -23.72900 1.000 23.63000 356 GLY A N 1
ATOM 5807 C CA . GLY B 1 356 ? -72.00900 -17.68600 -23.41500 1.000 23.41000 356 GLY A CA 1
ATOM 5808 C C . GLY B 1 356 ? -71.32200 -18.49700 -24.50300 1.000 26.17000 356 GLY A C 1
ATOM 5809 O O . GLY B 1 356 ? -71.41900 -18.18700 -25.69100 1.000 31.04000 356 GLY A O 1
ATOM 5810 N N . GLY B 1 357 ? -70.61300 -19.54600 -24.08800 1.000 26.97000 357 GLY A N 1
ATOM 5811 C CA . GLY B 1 357 ? -69.88600 -20.37900 -25.02600 1.000 28.84000 357 GLY A CA 1
ATOM 5812 C C . GLY B 1 357 ? -68.48200 -19.91900 -25.33300 1.000 33.13000 357 GLY A C 1
ATOM 5813 O O . GLY B 1 357 ? -67.83000 -20.50100 -26.21100 1.000 29.96000 357 GLY A O 1
ATOM 5814 N N . TRP B 1 358 ? -67.99300 -18.89900 -24.63600 1.000 27.10000 358 TRP A N 1
ATOM 5815 C CA . TRP B 1 358 ? -66.67100 -18.33700 -24.86700 1.000 24.62000 358 TRP A CA 1
ATOM 5816 C C . TRP B 1 358 ? -65.89900 -18.37900 -23.56200 1.000 30.57000 358 TRP A C 1
ATOM 5817 O O . TRP B 1 358 ? -66.42100 -17.95600 -22.52700 1.000 26.69000 358 TRP A O 1
ATOM 5828 N N . SER B 1 359 ? -64.66800 -18.88300 -23.60100 1.000 23.55000 359 SER A N 1
ATOM 5829 C CA . SER B 1 359 ? -63.79000 -18.58100 -22.48300 1.000 27.34000 359 SER A CA 1
ATOM 5830 C C . SER B 1 359 ? -63.26700 -17.16300 -22.64800 1.000 23.46000 359 SER A C 1
ATOM 5831 O O . SER B 1 359 ? -63.32500 -16.58800 -23.73600 1.000 24.49000 359 SER A O 1
ATOM 5834 N N . GLN B 1 360 ? -62.74900 -16.59400 -21.55800 1.000 22.47000 360 GLN A N 1
ATOM 5835 C CA . GLN B 1 360 ? -62.23300 -15.23600 -21.66600 1.000 23.59000 360 GLN A CA 1
ATOM 5836 C C . GLN B 1 360 ? -61.01000 -15.17700 -22.58000 1.000 18.26000 360 GLN A C 1
ATOM 5837 O O . GLN B 1 360 ? -60.84800 -14.21800 -23.34200 1.000 19.78000 360 GLN A O 1
ATOM 5843 N N . GLU B 1 361 ? -60.15700 -16.20100 -22.55900 1.000 21.80000 361 GLU A N 1
ATOM 5844 C CA . GLU B 1 361 ? -58.95700 -16.14500 -23.39600 1.000 25.61000 361 GLU A CA 1
ATOM 5845 C C . GLU B 1 361 ? -59.30000 -16.21500 -24.88400 1.000 23.03000 361 GLU A C 1
ATOM 5846 O O . GLU B 1 361 ? -58.77800 -15.42900 -25.68200 1.000 19.50000 361 GLU A O 1
ATOM 5852 N N . ASP B 1 362 ? -60.18200 -17.14300 -25.27500 1.000 24.01000 362 ASP A N 1
ATOM 5853 C CA . ASP B 1 362 ? -60.59700 -17.23000 -26.67700 1.000 24.10000 362 ASP A CA 1
ATOM 5854 C C . ASP B 1 362 ? -61.31900 -15.96400 -27.11400 1.000 22.16000 362 ASP A C 1
ATOM 5855 O O . ASP B 1 362 ? -61.11800 -15.47300 -28.23100 1.000 17.39000 362 ASP A O 1
ATOM 5860 N N . PHE B 1 363 ? -62.17100 -15.42900 -26.24100 1.000 19.88000 363 PHE A N 1
ATOM 5861 C CA . PHE B 1 363 ? -62.89000 -14.20400 -26.55500 1.000 16.77000 363 PHE A CA 1
ATOM 5862 C C . PHE B 1 363 ? -61.92700 -13.06600 -26.85700 1.000 19.26000 363 PHE A C 1
ATOM 5863 O O . PHE B 1 363 ? -62.06400 -12.37600 -27.87200 1.000 20.16000 363 PHE A O 1
ATOM 5871 N N . ARG B 1 364 ? -60.95400 -12.83200 -25.97000 1.000 15.70000 364 ARG A N 1
ATOM 5872 C CA . ARG B 1 364 ? -60.04800 -11.70600 -26.16700 1.000 14.11000 364 ARG A CA 1
ATOM 5873 C C . ARG B 1 364 ? -59.14700 -11.92500 -27.38100 1.000 17.39000 364 ARG A C 1
ATOM 5874 O O . ARG B 1 364 ? -58.79600 -10.97100 -28.08400 1.000 16.90000 364 ARG A O 1
ATOM 5882 N N . GLN B 1 365 ? -58.77400 -13.17000 -27.64700 1.000 17.16000 365 GLN A N 1
ATOM 5883 C CA . GLN B 1 365 ? -57.93400 -13.42300 -28.80900 1.000 23.23000 365 GLN A CA 1
ATOM 5884 C C . GLN B 1 365 ? -58.71500 -13.20300 -30.09400 1.000 21.04000 365 GLN A C 1
ATOM 5885 O O . GLN B 1 365 ? -58.20000 -12.59600 -31.03900 1.000 18.98000 365 GLN A O 1
ATOM 5891 N N . ARG B 1 366 ? -59.97000 -13.66000 -30.14200 1.000 17.19000 366 ARG A N 1
ATOM 5892 C CA . ARG B 1 366 ? -60.78900 -13.41200 -31.32900 1.000 19.24000 366 ARG A CA 1
ATOM 5893 C C . ARG B 1 366 ? -61.06700 -11.92300 -31.49000 1.000 21.67000 366 ARG A C 1
ATOM 5894 O O . ARG B 1 366 ? -60.92900 -11.36900 -32.58500 1.000 21.33000 366 ARG A O 1
ATOM 5902 N N . LEU B 1 367 ? -61.44800 -11.25000 -30.40000 1.000 16.42000 367 LEU A N 1
ATOM 5903 C CA . LEU B 1 367 ? -61.72900 -9.81900 -30.48500 1.000 15.16000 367 LEU A CA 1
ATOM 5904 C C . LEU B 1 367 ? -60.51400 -9.03400 -30.96500 1.000 18.20000 367 LEU A C 1
ATOM 5905 O O . LEU B 1 367 ? -60.65000 -8.09600 -31.76000 1.000 17.08000 367 LEU A O 1
ATOM 5910 N N . PHE B 1 368 ? -59.32300 -9.37000 -30.46500 1.000 17.75000 368 PHE A N 1
ATOM 5911 C CA . PHE B 1 368 ? -58.12900 -8.64000 -30.87300 1.000 18.71000 368 PHE A CA 1
ATOM 5912 C C . PHE B 1 368 ? -57.84600 -8.86300 -32.35300 1.000 21.18000 368 PHE A C 1
ATOM 5913 O O . PHE B 1 368 ? -57.46300 -7.93000 -33.06800 1.000 22.08000 368 PHE A O 1
ATOM 5921 N N . ALA B 1 369 ? -58.04200 -10.09600 -32.82100 1.000 18.64000 369 ALA A N 1
ATOM 5922 C CA . ALA B 1 369 ? -57.81400 -10.42100 -34.22500 1.000 20.49000 369 ALA A CA 1
ATOM 5923 C C . ALA B 1 369 ? -58.75000 -9.63800 -35.13200 1.000 20.20000 369 ALA A C 1
ATOM 5924 O O . ALA B 1 369 ? -58.33900 -9.14900 -36.19100 1.000 22.24000 369 ALA A O 1
ATOM 5926 N N . ASP B 1 370 ? -60.01100 -9.49100 -34.72900 1.000 16.48000 370 ASP A N 1
ATOM 5927 C CA . ASP B 1 370 ? -60.97100 -8.83000 -35.60300 1.000 15.44000 370 ASP A CA 1
ATOM 5928 C C . ASP B 1 370 ? -60.94500 -7.31300 -35.48700 1.000 21.99000 370 ASP A C 1
ATOM 5929 O O . ASP B 1 370 ? -61.26400 -6.62500 -36.46000 1.000 23.38000 370 ASP A O 1
ATOM 5934 N N . THR B 1 371 ? -60.62800 -6.77000 -34.30800 1.000 18.66000 371 THR A N 1
ATOM 5935 C CA . THR B 1 371 ? -60.76600 -5.33700 -34.07400 1.000 17.98000 371 THR A CA 1
ATOM 5936 C C . THR B 1 371 ? -59.45900 -4.60800 -33.82300 1.000 21.97000 371 THR A C 1
ATOM 5937 O O . THR B 1 371 ? -59.43800 -3.37500 -33.91200 1.000 21.93000 371 THR A O 1
ATOM 5941 N N . GLY B 1 372 ? -58.38200 -5.31200 -33.51400 1.000 19.57000 372 GLY A N 1
ATOM 5942 C CA . GLY B 1 372 ? -57.16000 -4.64800 -33.13800 1.000 20.03000 372 GLY A CA 1
ATOM 5943 C C . GLY B 1 372 ? -57.14100 -4.13500 -31.71400 1.000 22.24000 372 GLY A C 1
ATOM 5944 O O . GLY B 1 372 ? -56.16400 -3.49300 -31.32400 1.000 20.60000 372 GLY A O 1
ATOM 5945 N N . VAL B 1 373 ? -58.18400 -4.39600 -30.92900 1.000 18.13000 373 VAL A N 1
ATOM 5946 C CA . VAL B 1 373 ? -58.27200 -3.93300 -29.54500 1.000 18.07000 373 VAL A CA 1
ATOM 5947 C C . VAL B 1 373 ? -57.98400 -5.10700 -28.62900 1.000 19.52000 373 VAL A C 1
ATOM 5948 O O . VAL B 1 373 ? -58.67500 -6.13000 -28.69300 1.000 18.62000 373 VAL A O 1
ATOM 5952 N N . LEU B 1 374 ? -56.98500 -4.95700 -27.76000 1.000 17.25000 374 LEU A N 1
ATOM 5953 C CA . LEU B 1 374 ? -56.55000 -6.03900 -26.88800 1.000 20.12000 374 LEU A CA 1
ATOM 5954 C C . LEU B 1 374 ? -56.97400 -5.70000 -25.46800 1.000 20.25000 374 LEU A C 1
ATOM 5955 O O . LEU B 1 374 ? -56.60300 -4.64400 -24.94400 1.000 17.93000 374 LEU A O 1
ATOM 5960 N N . LEU B 1 375 ? -57.77700 -6.57400 -24.87200 1.000 19.69000 375 LEU A N 1
ATOM 5961 C CA . LEU B 1 375 ? -58.28800 -6.39600 -23.52100 1.000 19.26000 375 LEU A CA 1
ATOM 5962 C C . LEU B 1 375 ? -57.72000 -7.47700 -22.60500 1.000 22.66000 375 LEU A C 1
ATOM 5963 O O . LEU B 1 375 ? -57.11900 -8.46400 -23.05300 1.000 21.77000 375 LEU A O 1
ATOM 5968 N N . ALA B 1 376 ? -57.92700 -7.27700 -21.30300 1.000 20.75000 376 ALA A N 1
ATOM 5969 C CA . ALA B 1 376 ? -57.37000 -8.12500 -20.25800 1.000 19.77000 376 ALA A CA 1
ATOM 5970 C C . ALA B 1 376 ? -58.43700 -9.03000 -19.66100 1.000 16.20000 376 ALA A C 1
ATOM 5971 O O . ALA B 1 376 ? -59.62800 -8.70700 -19.66900 1.000 18.10000 376 ALA A O 1
ATOM 5973 N N . SER B 1 377 ? -58.00600 -10.16500 -19.12100 1.000 16.48000 377 SER A N 1
ATOM 5974 C CA . SER B 1 377 ? -58.90400 -10.94100 -18.28100 1.000 17.90000 377 SER A CA 1
ATOM 5975 C C . SER B 1 377 ? -59.13200 -10.17500 -16.98700 1.000 19.21000 377 SER A C 1
ATOM 5976 O O . SER B 1 377 ? -58.23300 -9.48600 -16.49700 1.000 18.52000 377 SER A O 1
ATOM 5979 N N . ALA B 1 378 ? -60.35800 -10.25500 -16.46200 1.000 16.98000 378 ALA A N 1
ATOM 5980 C CA . ALA B 1 378 ? -60.64500 -9.62400 -15.17600 1.000 15.08000 378 ALA A CA 1
ATOM 5981 C C . ALA B 1 378 ? -59.92300 -10.32200 -14.02600 1.000 17.27000 378 ALA A C 1
ATOM 5982 O O . ALA B 1 378 ? -59.69300 -9.69700 -12.99200 1.000 20.11000 378 ALA A O 1
ATOM 5984 N N . GLN B 1 379 ? -59.55900 -11.59700 -14.19000 1.000 17.31000 379 GLN A N 1
ATOM 5985 C CA . GLN B 1 379 ? -58.77000 -12.34400 -13.19800 1.000 19.58000 379 GLN A CA 1
ATOM 5986 C C . GLN B 1 379 ? -59.51100 -12.46700 -11.86400 1.000 21.65000 379 GLN A C 1
ATOM 5987 O O . GLN B 1 379 ? -58.91800 -12.41800 -10.77800 1.000 19.66000 379 GLN A O 1
ATOM 5993 N N . ILE B 1 380 ? -60.82300 -12.66700 -11.94600 1.000 19.20000 380 ILE A N 1
ATOM 5994 C CA . ILE B 1 380 ? -61.66000 -12.89200 -10.77100 1.000 18.87000 380 ILE A CA 1
ATOM 5995 C C . ILE B 1 380 ? -61.72500 -14.39900 -10.54200 1.000 20.20000 380 ILE A C 1
ATOM 5996 O O . ILE B 1 380 ? -62.36300 -15.10000 -11.33400 1.000 23.98000 380 ILE A O 1
ATOM 6001 N N . PRO B 1 381 ? -61.08900 -14.92900 -9.50000 1.000 22.35000 381 PRO A N 1
ATOM 6002 C CA . PRO B 1 381 ? -60.93600 -16.39000 -9.41200 1.000 25.30000 381 PRO A CA 1
ATOM 6003 C C . PRO B 1 381 ? -62.25800 -17.12800 -9.29000 1.000 27.63000 381 PRO A C 1
ATOM 6004 O O . PRO B 1 381 ? -62.36800 -18.27100 -9.76200 1.000 29.74000 381 PRO A O 1
ATOM 6008 N N . TYR B 1 382 ? -63.27700 -16.50700 -8.70500 1.000 20.48000 382 TYR A N 1
ATOM 6009 C CA . TYR B 1 382 ? -64.59900 -17.11700 -8.63000 1.000 24.12000 382 TYR A CA 1
ATOM 6010 C C . TYR B 1 382 ? -65.50800 -16.71700 -9.79300 1.000 22.50000 382 TYR A C 1
ATOM 6011 O O . TYR B 1 382 ? -66.70500 -17.01900 -9.76000 1.000 21.14000 382 TYR A O 1
ATOM 6020 N N . ALA B 1 383 ? -64.97600 -16.03100 -10.80600 1.000 20.92000 383 ALA A N 1
ATOM 6021 C CA . ALA B 1 383 ? -65.74700 -15.62500 -11.97400 1.000 21.16000 383 ALA A CA 1
ATOM 6022 C C . ALA B 1 383 ? -64.82000 -15.49200 -13.17500 1.000 20.71000 383 ALA A C 1
ATOM 6023 O O . ALA B 1 383 ? -64.61000 -14.37600 -13.64800 1.000 18.19000 383 ALA A O 1
ATOM 6025 N N . PRO B 1 384 ? -64.25000 -16.58500 -13.69500 1.000 23.90000 384 PRO A N 1
ATOM 6026 C CA . PRO B 1 384 ? -63.10800 -16.43900 -14.62800 1.000 18.88000 384 PRO A CA 1
ATOM 6027 C C . PRO B 1 384 ? -63.43500 -15.76700 -15.94900 1.000 24.65000 384 PRO A C 1
ATOM 6028 O O . PRO B 1 384 ? -62.55100 -15.10000 -16.51500 1.000 22.63000 384 PRO A O 1
ATOM 6032 N N . ASP B 1 385 ? -64.64400 -15.94100 -16.48400 1.000 19.17000 385 ASP A N 1
ATOM 6033 C CA . ASP B 1 385 ? -64.91700 -15.50800 -17.85900 1.000 21.30000 385 ASP A CA 1
ATOM 6034 C C . ASP B 1 385 ? -65.51500 -14.09900 -17.88700 1.000 18.21000 385 ASP A C 1
ATOM 6035 O O . ASP B 1 385 ? -66.63600 -13.84800 -18.32500 1.000 17.12000 385 ASP A O 1
ATOM 6040 N N . TRP B 1 386 ? -64.68000 -13.16300 -17.44300 1.000 17.18000 386 TRP A N 1
ATOM 6041 C CA . TRP B 1 386 ? -64.94700 -11.73400 -17.45400 1.000 15.91000 386 TRP A CA 1
ATOM 6042 C C . TRP B 1 386 ? -63.70400 -11.02600 -17.95900 1.000 15.55000 386 TRP A C 1
ATOM 6043 O O . TRP B 1 386 ? -62.58500 -11.52800 -17.81800 1.000 17.59000 386 TRP A O 1
ATOM 6054 N N . VAL B 1 387 ? -63.90900 -9.83000 -18.50000 1.000 14.81000 387 VAL A N 1
ATOM 6055 C CA . VAL B 1 387 ? -62.86000 -8.98900 -19.06700 1.000 16.60000 387 VAL A CA 1
ATOM 6056 C C . VAL B 1 387 ? -62.79700 -7.67200 -18.29600 1.000 19.26000 387 VAL A C 1
ATOM 6057 O O . VAL B 1 387 ? -63.80700 -7.21100 -17.75100 1.000 17.48000 387 VAL A O 1
ATOM 6061 N N . LYS B 1 388 ? -61.60000 -7.07100 -18.22400 1.000 13.09000 388 LYS A N 1
ATOM 6062 C CA . LYS B 1 388 ? -61.46000 -5.74800 -17.63400 1.000 15.11000 388 LYS A CA 1
ATOM 6063 C C . LYS B 1 388 ? -60.75600 -4.81200 -18.60300 1.000 15.43000 388 LYS A C 1
ATOM 6064 O O . LYS B 1 388 ? -59.97800 -5.25000 -19.45700 1.000 19.78000 388 LYS A O 1
ATOM 6070 N N . VAL B 1 389 ? -61.06400 -3.51800 -18.48700 1.000 17.87000 389 VAL A N 1
ATOM 6071 C CA . VAL B 1 389 ? -60.54500 -2.49100 -19.39500 1.000 16.44000 389 VAL A CA 1
ATOM 6072 C C . VAL B 1 389 ? -60.08600 -1.28500 -18.58500 1.000 19.54000 389 VAL A C 1
ATOM 6073 O O . VAL B 1 389 ? -60.90200 -0.63100 -17.93100 1.000 17.59000 389 VAL A O 1
ATOM 6077 N N . PHE B 1 390 ? -58.79800 -0.95800 -18.67200 1.000 19.72000 390 PHE A N 1
ATOM 6078 C CA . PHE B 1 390 ? -58.23900 0.19000 -17.97200 1.000 19.30000 390 PHE A CA 1
ATOM 6079 C C . PHE B 1 390 ? -58.67000 1.49000 -18.64800 1.000 17.49000 390 PHE A C 1
ATOM 6080 O O . PHE B 1 390 ? -58.61600 1.60800 -19.87100 1.000 20.58000 390 PHE A O 1
ATOM 6088 N N . LEU B 1 391 ? -59.08800 2.47100 -17.84500 1.000 19.36000 391 LEU A N 1
ATOM 6089 C CA . LEU B 1 391 ? -59.65400 3.70400 -18.36700 1.000 20.38000 391 LEU A CA 1
ATOM 6090 C C . LEU B 1 391 ? -58.72500 4.89700 -18.25800 1.000 22.10000 391 LEU A C 1
ATOM 6091 O O . LEU B 1 391 ? -59.05900 5.97000 -18.77400 1.000 15.69000 391 LEU A O 1
ATOM 6096 N N . GLY B 1 392 ? -57.57800 4.75600 -17.60900 1.000 22.17000 392 GLY A N 1
ATOM 6097 C CA . GLY B 1 392 ? -56.75500 5.92500 -17.38200 1.000 21.10000 392 GLY A CA 1
ATOM 6098 C C . GLY B 1 392 ? -55.83700 6.28200 -18.53200 1.000 22.25000 392 GLY A C 1
ATOM 6099 O O . GLY B 1 392 ? -54.61700 6.16200 -18.39100 1.000 20.91000 392 GLY A O 1
ATOM 6100 N N . ARG B 1 393 ? -56.39100 6.73100 -19.66200 1.000 18.42000 393 ARG A N 1
ATOM 6101 C CA . ARG B 1 393 ? -55.57500 7.17800 -20.78200 1.000 17.15000 393 ARG A CA 1
ATOM 6102 C C . ARG B 1 393 ? -56.25200 8.37400 -21.44600 1.000 19.81000 393 ARG A C 1
ATOM 6103 O O . ARG B 1 393 ? -57.42700 8.64900 -21.21600 1.000 17.99000 393 ARG A O 1
ATOM 6111 N N . ARG B 1 394 ? -55.47800 9.11000 -22.24000 1.000 20.81000 394 ARG A N 1
ATOM 6112 C CA . ARG B 1 394 ? -55.98400 10.31300 -22.89700 1.000 21.83000 394 ARG A CA 1
ATOM 6113 C C . ARG B 1 394 ? -57.22200 9.97400 -23.71900 1.000 19.24000 394 ARG A C 1
ATOM 6114 O O . ARG B 1 394 ? -57.21100 8.98100 -24.45500 1.000 22.09000 394 ARG A O 1
ATOM 6122 N N . PRO B 1 395 ? -58.29200 10.77100 -23.64100 1.000 18.88000 395 PRO A N 1
ATOM 6123 C CA . PRO B 1 395 ? -59.46200 10.50100 -24.49300 1.000 20.84000 395 PRO A CA 1
ATOM 6124 C C . PRO B 1 395 ? -59.15700 10.44800 -25.98200 1.000 20.36000 395 PRO A C 1
ATOM 6125 O O . PRO B 1 395 ? -59.74300 9.61200 -26.67800 1.000 20.26000 395 PRO A O 1
ATOM 6129 N N . ASP B 1 396 ? -58.24900 11.28800 -26.49900 1.000 21.20000 396 ASP A N 1
ATOM 6130 C CA . ASP B 1 396 ? -57.96000 11.23200 -27.93400 1.000 22.77000 396 ASP A CA 1
ATOM 6131 C C . ASP B 1 396 ? -57.18700 9.98300 -28.32700 1.000 25.45000 396 ASP A C 1
ATOM 6132 O O . ASP B 1 396 ? -57.03800 9.71400 -29.52600 1.000 19.98000 396 ASP A O 1
ATOM 6137 N N . ARG B 1 397 ? -56.71600 9.20500 -27.35600 1.000 20.61000 397 ARG A N 1
ATOM 6138 C CA . ARG B 1 397 ? -56.13300 7.89700 -27.61200 1.000 20.76000 397 ARG A CA 1
ATOM 6139 C C . ARG B 1 397 ? -57.03200 6.73500 -27.21100 1.000 22.61000 397 ARG A C 1
ATOM 6140 O O . ARG B 1 397 ? -56.93400 5.67300 -27.82200 1.000 20.78000 397 ARG A O 1
ATOM 6148 N N . PHE B 1 398 ? -57.90500 6.90800 -26.20800 1.000 22.15000 398 PHE A N 1
ATOM 6149 C CA . PHE B 1 398 ? -58.86500 5.87300 -25.82200 1.000 18.37000 398 PHE A CA 1
ATOM 6150 C C . PHE B 1 398 ? -60.03700 5.82300 -26.79400 1.000 22.03000 398 PHE A C 1
ATOM 6151 O O . PHE B 1 398 ? -60.46800 4.74200 -27.20800 1.000 19.75000 398 PHE A O 1
ATOM 6159 N N . LEU B 1 399 ? -60.58600 6.98300 -27.15600 1.000 20.19000 399 LEU A N 1
ATOM 6160 C CA . LEU B 1 399 ? -61.76600 6.97800 -28.00800 1.000 20.59000 399 LEU A CA 1
ATOM 6161 C C . LEU B 1 399 ? -61.54400 6.29100 -29.35400 1.000 17.69000 399 LEU A C 1
ATOM 6162 O O . LEU B 1 399 ? -62.49000 5.64200 -29.83100 1.000 20.43000 399 LEU A O 1
ATOM 6167 N N . PRO B 1 400 ? -60.37500 6.35800 -29.99900 1.000 20.78000 400 PRO A N 1
ATOM 6168 C CA . PRO B 1 400 ? -60.20700 5.57000 -31.23000 1.000 21.81000 400 PRO A CA 1
ATOM 6169 C C . PRO B 1 400 ? -60.33300 4.08100 -30.99600 1.000 24.04000 400 PRO A C 1
ATOM 6170 O O . PRO B 1 400 ? -60.81300 3.36500 -31.88300 1.000 20.26000 400 PRO A O 1
ATOM 6174 N N . ALA B 1 401 ? -59.91400 3.59000 -29.82700 1.000 20.46000 401 ALA A N 1
ATOM 6175 C CA . ALA B 1 401 ? -60.08700 2.17200 -29.53300 1.000 23.64000 401 ALA A CA 1
ATOM 6176 C C . ALA B 1 401 ? -61.56300 1.82900 -29.37200 1.000 21.45000 401 ALA A C 1
ATOM 6177 O O . ALA B 1 401 ? -62.02100 0.78000 -29.83600 1.000 20.44000 401 ALA A O 1
ATOM 6179 N N . VAL B 1 402 ? -62.31900 2.70600 -28.71300 1.000 21.37000 402 VAL A N 1
ATOM 6180 C CA . VAL B 1 402 ? -63.75900 2.50700 -28.58700 1.000 22.01000 402 VAL A CA 1
ATOM 6181 C C . VAL B 1 402 ? -64.41000 2.44800 -29.96100 1.000 24.07000 402 VAL A C 1
ATOM 6182 O O . VAL B 1 402 ? -65.25300 1.57900 -30.23100 1.000 25.25000 402 VAL A O 1
ATOM 6186 N N . GLU B 1 403 ? -64.01900 3.35800 -30.86200 1.000 24.67000 403 GLU A N 1
ATOM 6187 C CA . GLU B 1 403 ? -64.59100 3.33500 -32.20600 1.000 25.95000 403 GLU A CA 1
ATOM 6188 C C . GLU B 1 403 ? -64.23300 2.05900 -32.95800 1.000 28.02000 403 GLU A C 1
ATOM 6189 O O . GLU B 1 403 ? -65.04600 1.55600 -33.73700 1.000 28.61000 403 GLU A O 1
ATOM 6195 N N . ALA B 1 404 ? -63.03600 1.51500 -32.73800 1.000 23.77000 404 ALA A N 1
ATOM 6196 C CA . ALA B 1 404 ? -62.69800 0.23700 -33.35600 1.000 25.26000 404 ALA A CA 1
ATOM 6197 C C . ALA B 1 404 ? -63.64300 -0.87200 -32.89600 1.000 26.51000 404 ALA A C 1
ATOM 6198 O O . ALA B 1 404 ? -64.04200 -1.72200 -33.69800 1.000 26.25000 404 ALA A O 1
ATOM 6200 N N . LEU B 1 405 ? -64.00700 -0.88800 -31.60700 1.000 25.75000 405 LEU A N 1
ATOM 6201 C CA . LEU B 1 405 ? -64.95800 -1.89700 -31.13200 1.000 28.33000 405 LEU A CA 1
ATOM 6202 C C . LEU B 1 405 ? -66.32700 -1.73100 -31.77800 1.000 29.10000 405 LEU A C 1
ATOM 6203 O O . LEU B 1 405 ? -67.02900 -2.72300 -32.00100 1.000 31.36000 405 LEU A O 1
ATOM 6208 N N . ARG B 1 406 ? -66.72300 -0.49600 -32.09200 1.000 29.86000 406 ARG A N 1
ATOM 6209 C CA . ARG B 1 406 ? -68.04900 -0.27100 -32.66100 1.000 36.13000 406 ARG A CA 1
ATOM 6210 C C . ARG B 1 406 ? -68.11700 -0.63000 -34.13800 1.000 32.93000 406 ARG A C 1
ATOM 6211 O O . ARG B 1 406 ? -69.13400 -1.15800 -34.59900 1.000 38.63000 406 ARG A O 1
ATOM 6219 N N . THR B 1 407 ? -67.06100 -0.33800 -34.90000 1.000 31.87000 407 THR A N 1
ATOM 6220 C CA . THR B 1 407 ? -67.12300 -0.39200 -36.35700 1.000 33.94000 407 THR A CA 1
ATOM 6221 C C . THR B 1 407 ? -66.44500 -1.61700 -36.96000 1.000 34.07000 407 THR A C 1
ATOM 6222 O O . THR B 1 407 ? -66.53800 -1.82500 -38.17200 1.000 34.39000 407 THR A O 1
ATOM 6226 N N . ARG B 1 408 ? -65.75000 -2.41800 -36.16800 1.000 29.95000 408 ARG A N 1
ATOM 6227 C CA . ARG B 1 408 ? -65.11600 -3.60900 -36.71500 1.000 26.41000 408 ARG A CA 1
ATOM 6228 C C . ARG B 1 408 ? -65.86800 -4.82900 -36.20900 1.000 25.76000 408 ARG A C 1
ATOM 6229 O O . ARG B 1 408 ? -65.74700 -5.18700 -35.02600 1.000 25.69000 408 ARG A O 1
ATOM 6237 N N . PRO B 1 409 ? -66.68500 -5.47200 -37.04400 1.000 23.48000 409 PRO A N 1
ATOM 6238 C CA . PRO B 1 409 ? -67.52700 -6.56500 -36.56400 1.000 24.91000 409 PRO A CA 1
ATOM 6239 C C . PRO B 1 409 ? -66.68700 -7.70400 -36.03800 1.000 22.32000 409 PRO A C 1
ATOM 6240 O O . PRO B 1 409 ? -65.58000 -7.96200 -36.51100 1.000 27.52000 409 PRO A O 1
ATOM 6244 N N . SER B 1 410 ? -67.21700 -8.37100 -35.02500 1.000 19.31000 410 SER A N 1
ATOM 6245 C CA . SER B 1 410 ? -66.56000 -9.55000 -34.49000 1.000 23.23000 410 SER A CA 1
ATOM 6246 C C . SER B 1 410 ? -67.61800 -10.51300 -33.98800 1.000 19.63000 410 SER A C 1
ATOM 6247 O O . SER B 1 410 ? -68.58000 -10.10800 -33.33500 1.000 24.48000 410 SER A O 1
ATOM 6250 N N . ARG B 1 411 ? -67.42100 -11.79000 -34.27700 1.000 21.35000 411 ARG A N 1
ATOM 6251 C CA . ARG B 1 411 ? -68.30400 -12.78400 -33.70900 1.000 18.19000 411 ARG A CA 1
ATOM 6252 C C . ARG B 1 411 ? -67.99300 -13.08400 -32.24400 1.000 20.71000 411 ARG A C 1
ATOM 6253 O O . ARG B 1 411 ? -68.74500 -13.84300 -31.61800 1.000 21.51000 411 ARG A O 1
ATOM 6261 N N . ALA B 1 412 ? -66.91300 -12.50900 -31.68200 1.000 21.72000 412 ALA A N 1
ATOM 6262 C CA . ALA B 1 412 ? -66.64300 -12.64100 -30.24700 1.000 20.28000 412 ALA A CA 1
ATOM 6263 C C . ALA B 1 412 ? -67.83200 -12.19700 -29.39700 1.000 21.65000 412 ALA A C 1
ATOM 6264 O O . ALA B 1 412 ? -68.07800 -12.75300 -28.31200 1.000 19.75000 412 ALA A O 1
ATOM 6266 N N . TRP B 1 413 ? -68.57700 -11.20400 -29.87600 1.000 21.18000 413 TRP A N 1
ATOM 6267 C CA . TRP B 1 413 ? -69.72600 -10.64500 -29.17900 1.000 19.70000 413 TRP A CA 1
ATOM 6268 C C . TRP B 1 413 ? -70.96600 -11.52500 -29.26100 1.000 22.81000 413 TRP A C 1
ATOM 6269 O O . TRP B 1 413 ? -71.95900 -11.23600 -28.57900 1.000 23.64000 413 TRP A O 1
ATOM 6280 N N . GLN B 1 414 ? -70.94700 -12.56300 -30.08500 1.000 20.90000 414 GLN A N 1
ATOM 6281 C CA . GLN B 1 414 ? -72.13900 -13.39100 -30.26700 1.000 22.38000 414 GLN A CA 1
ATOM 6282 C C . GLN B 1 414 ? -72.01800 -14.65800 -29.44600 1.000 24.52000 414 GLN A C 1
ATOM 6283 O O . GLN B 1 414 ? -70.97800 -15.32600 -29.51200 1.000 25.07000 414 GLN A O 1
ATOM 6289 N N . PRO B 1 415 ? -73.04100 -15.02400 -28.67200 1.000 22.84000 415 PRO A N 1
ATOM 6290 C CA . PRO B 1 415 ? -72.95600 -16.25300 -27.87800 1.000 26.70000 415 PRO A CA 1
ATOM 6291 C C . PRO B 1 415 ? -72.78900 -17.47400 -28.77300 1.000 33.76000 415 PRO A C 1
ATOM 6292 O O . PRO B 1 415 ? -73.38000 -17.56000 -29.85100 1.000 32.43000 415 PRO A O 1
ATOM 6296 N N . ARG B 1 416 ? -71.95700 -18.41000 -28.32000 1.000 34.20000 416 ARG A N 1
ATOM 6297 C CA . ARG B 1 416 ? -71.70900 -19.67100 -29.00900 1.000 35.89000 416 ARG A CA 1
ATOM 6298 C C . ARG B 1 416 ? -72.44500 -20.83900 -28.35700 1.000 36.56000 416 ARG A C 1
ATOM 6299 O O . ARG B 1 416 ? -72.07900 -21.99900 -28.57700 1.000 43.63000 416 ARG A O 1
ATOM 6307 N N . LEU B 1 417 ? -73.46000 -20.55200 -27.54500 1.000 44.73000 417 LEU A N 1
ATOM 6308 C CA . LEU B 1 417 ? -74.26500 -21.56000 -26.87100 1.000 43.50000 417 LEU A CA 1
ATOM 6309 C C . LEU B 1 417 ? -75.72500 -21.36700 -27.25400 1.000 47.54000 417 LEU A C 1
ATOM 6310 O O . LEU B 1 417 ? -76.14600 -20.26700 -27.62400 1.000 51.00000 417 LEU A O 1
ATOM 6312 N N . GLU B 1 418 ? -76.49500 -22.45000 -27.18100 1.000 45.77000 418 GLU A N 1
ATOM 6313 C CA . GLU B 1 418 ? -77.91500 -22.40100 -27.50400 1.000 48.59000 418 GLU A CA 1
ATOM 6314 C C . GLU B 1 418 ? -78.65200 -23.38500 -26.61100 1.000 50.76000 418 GLU A C 1
ATOM 6315 O O . GLU B 1 418 ? -78.26100 -24.55400 -26.51800 1.000 50.41000 418 GLU A O 1
ATOM 6317 N N . HIS B 1 419 ? -79.70100 -22.91000 -25.94800 1.000 43.97000 419 HIS A N 1
ATOM 6318 C CA . HIS B 1 419 ? -80.51400 -23.77000 -25.09700 1.000 48.15000 419 HIS A CA 1
ATOM 6319 C C . HIS B 1 419 ? -81.80000 -24.15800 -25.80800 1.000 53.74000 419 HIS A C 1
ATOM 6320 O O . HIS B 1 419 ? -82.63500 -23.30000 -26.09000 1.000 54.52000 419 HIS A O 1
ATOM 6327 N N . ALA C 1 6 ? -60.39500 -35.81300 -59.11500 1.000 33.13000 6 ALA B N 1
ATOM 6328 C CA . ALA C 1 6 ? -59.48300 -36.94200 -59.17100 1.000 32.24000 6 ALA B CA 1
ATOM 6329 C C . ALA C 1 6 ? -58.02000 -36.49700 -59.01900 1.000 30.10000 6 ALA B C 1
ATOM 6330 O O . ALA C 1 6 ? -57.30200 -37.00800 -58.16100 1.000 26.96000 6 ALA B O 1
ATOM 6332 N N . VAL C 1 7 ? -57.59000 -35.55200 -59.85600 1.000 25.46000 7 VAL B N 1
ATOM 6333 C CA . VAL C 1 7 ? -56.22700 -35.02400 -59.82200 1.000 17.32000 7 VAL B CA 1
ATOM 6334 C C . VAL C 1 7 ? -56.21100 -33.82700 -58.88100 1.000 20.71000 7 VAL B C 1
ATOM 6335 O O . VAL C 1 7 ? -56.98300 -32.88100 -59.06300 1.000 21.55000 7 VAL B O 1
ATOM 6339 N N . ASP C 1 8 ? -55.34700 -33.86800 -57.87900 1.000 19.01000 8 ASP B N 1
ATOM 6340 C CA . ASP C 1 8 ? -55.28600 -32.82700 -56.87000 1.000 17.96000 8 ASP B CA 1
ATOM 6341 C C . ASP C 1 8 ? -53.97100 -32.06400 -56.99500 1.000 17.20000 8 ASP B C 1
ATOM 6342 O O . ASP C 1 8 ? -53.22700 -32.21600 -57.97500 1.000 13.52000 8 ASP B O 1
ATOM 6347 N N . ASP C 1 9 ? -53.66700 -31.28400 -55.95700 1.000 16.36000 9 ASP B N 1
ATOM 6348 C CA . ASP C 1 9 ? -52.54400 -30.36400 -55.92900 1.000 15.83000 9 ASP B CA 1
ATOM 6349 C C . ASP C 1 9 ? -51.45600 -30.75300 -54.93500 1.000 15.37000 9 ASP B C 1
ATOM 6350 O O . ASP C 1 9 ? -50.47200 -30.00700 -54.81000 1.000 16.86000 9 ASP B O 1
ATOM 6355 N N . TRP C 1 10 ? -51.59500 -31.86500 -54.19500 1.000 14.47000 10 TRP B N 1
ATOM 6356 C CA . TRP C 1 10 ? -50.69900 -32.05500 -53.05400 1.000 15.72000 10 TRP B CA 1
ATOM 6357 C C . TRP C 1 10 ? -49.23100 -32.16200 -53.48600 1.000 16.52000 10 TRP B C 1
ATOM 6358 O O . TRP C 1 10 ? -48.34900 -31.59300 -52.83700 1.000 17.98000 10 TRP B O 1
ATOM 6369 N N . SER C 1 11 ? -48.94100 -32.90500 -54.55800 1.000 17.09000 11 SER B N 1
ATOM 6370 C CA . SER C 1 11 ? -47.55000 -33.06900 -54.97100 1.000 13.48000 11 SER B CA 1
ATOM 6371 C C . SER C 1 11 ? -46.89400 -31.72300 -55.27500 1.000 18.54000 11 SER B C 1
ATOM 6372 O O . SER C 1 11 ? -45.73500 -31.48100 -54.90400 1.000 17.31000 11 SER B O 1
ATOM 6375 N N . THR C 1 12 ? -47.62800 -30.82600 -55.92200 1.000 14.37000 12 THR B N 1
ATOM 6376 C CA . THR C 1 12 ? -47.08200 -29.51000 -56.24700 1.000 15.79000 12 THR B CA 1
ATOM 6377 C C . THR C 1 12 ? -47.01600 -28.60200 -55.02700 1.000 16.22000 12 THR B C 1
ATOM 6378 O O . THR C 1 12 ? -46.03400 -27.86700 -54.85000 1.000 15.91000 12 THR B O 1
ATOM 6382 N N . LEU C 1 13 ? -48.05500 -28.62500 -54.18100 1.000 13.13000 13 LEU B N 1
ATOM 6383 C CA . LEU C 1 13 ? -47.99700 -27.86400 -52.93900 1.000 15.54000 13 LEU B CA 1
ATOM 6384 C C . LEU C 1 13 ? -46.80700 -28.29900 -52.10100 1.000 17.14000 13 LEU B C 1
ATOM 6385 O O . LEU C 1 13 ? -46.10100 -27.46600 -51.52800 1.000 14.61000 13 LEU B O 1
ATOM 6390 N N . ARG C 1 14 ? -46.57200 -29.61000 -52.01100 1.000 15.01000 14 ARG B N 1
ATOM 6391 C CA . ARG C 1 14 ? -45.41700 -30.08900 -51.26100 1.000 18.25000 14 ARG B CA 1
ATOM 6392 C C . ARG C 1 14 ? -44.12300 -29.51000 -51.82600 1.000 15.98000 14 ARG B C 1
ATOM 6393 O O . ARG C 1 14 ? -43.23700 -29.08200 -51.07200 1.000 16.54000 14 ARG B O 1
ATOM 6401 N N . ARG C 1 15 ? -44.01500 -29.45500 -53.15400 1.000 15.53000 15 ARG B N 1
ATOM 6402 C CA . ARG C 1 15 ? -42.77900 -29.00700 -53.78100 1.000 14.08000 15 ARG B CA 1
ATOM 6403 C C . ARG C 1 15 ? -42.50000 -27.52800 -53.52300 1.000 15.04000 15 ARG B C 1
ATOM 6404 O O . ARG C 1 15 ? -41.33000 -27.13400 -53.36200 1.000 14.84000 15 ARG B O 1
ATOM 6412 N N . ILE C 1 16 ? -43.54600 -26.70200 -53.44800 1.000 14.05000 16 ILE B N 1
ATOM 6413 C CA . ILE C 1 16 ? -43.38200 -25.25000 -53.37400 1.000 11.32000 16 ILE B CA 1
ATOM 6414 C C . ILE C 1 16 ? -43.66100 -24.67700 -51.98800 1.000 15.76000 16 ILE B C 1
ATOM 6415 O O . ILE C 1 16 ? -43.42300 -23.47400 -51.78000 1.000 14.74000 16 ILE B O 1
ATOM 6420 N N . ALA C 1 17 ? -44.16900 -25.47300 -51.03300 1.000 13.00000 17 ALA B N 1
ATOM 6421 C CA . ALA C 1 17 ? -44.54000 -24.91100 -49.74000 1.000 11.48000 17 ALA B CA 1
ATOM 6422 C C . ALA C 1 17 ? -43.99300 -25.61800 -48.49800 1.000 18.99000 17 ALA B C 1
ATOM 6423 O O . ALA C 1 17 ? -44.23300 -25.12700 -47.38900 1.000 19.75000 17 ALA B O 1
ATOM 6425 N N . ILE C 1 18 ? -43.25800 -26.72600 -48.62500 1.000 17.27000 18 ILE B N 1
ATOM 6426 C CA . ILE C 1 18 ? -42.79100 -27.48700 -47.46300 1.000 11.86000 18 ILE B CA 1
ATOM 6427 C C . ILE C 1 18 ? -41.26700 -27.43300 -47.40600 1.000 13.44000 18 ILE B C 1
ATOM 6428 O O . ILE C 1 18 ? -40.60600 -27.66200 -48.42100 1.000 15.58000 18 ILE B O 1
ATOM 6433 N N . ASP C 1 19 ? -40.71000 -27.16800 -46.22200 1.000 14.57000 19 ASP B N 1
ATOM 6434 C CA . ASP C 1 19 ? -39.26100 -27.04900 -46.07900 1.000 16.88000 19 ASP B CA 1
ATOM 6435 C C . ASP C 1 19 ? -38.88600 -27.35400 -44.63200 1.000 18.94000 19 ASP B C 1
ATOM 6436 O O . ASP C 1 19 ? -39.75200 -27.50500 -43.76600 1.000 20.27000 19 ASP B O 1
ATOM 6441 N N . ALA C 1 20 ? -37.57200 -27.46400 -44.38200 1.000 20.19000 20 ALA B N 1
ATOM 6442 C CA . ALA C 1 20 ? -37.03000 -27.76200 -43.05400 1.000 21.43000 20 ALA B CA 1
ATOM 6443 C C . ALA C 1 20 ? -36.85600 -26.52600 -42.18100 1.000 24.22000 20 ALA B C 1
ATOM 6444 O O . ALA C 1 20 ? -36.56100 -26.65700 -40.98200 1.000 26.03000 20 ALA B O 1
ATOM 6446 N N . VAL C 1 21 ? -36.99600 -25.34000 -42.75400 1.000 24.15000 21 VAL B N 1
ATOM 6447 C CA . VAL C 1 21 ? -37.04800 -24.10400 -42.00300 1.000 21.07000 21 VAL B CA 1
ATOM 6448 C C . VAL C 1 21 ? -38.45100 -23.54200 -42.16300 1.000 24.56000 21 VAL B C 1
ATOM 6449 O O . VAL C 1 21 ? -39.24000 -24.02100 -42.97800 1.000 19.75000 21 VAL B O 1
ATOM 6453 N N . SER C 1 22 ? -38.75800 -22.50200 -41.39000 1.000 26.09000 22 SER B N 1
ATOM 6454 C CA . SER C 1 22 ? -40.08700 -21.90600 -41.45800 1.000 19.62000 22 SER B CA 1
ATOM 6455 C C . SER C 1 22 ? -40.34200 -21.35700 -42.84500 1.000 20.24000 22 SER B C 1
ATOM 6456 O O . SER C 1 22 ? -39.52600 -20.60900 -43.39000 1.000 25.68000 22 SER B O 1
ATOM 6459 N N . THR C 1 23 ? -41.47000 -21.73100 -43.42700 1.000 14.90000 23 THR B N 1
ATOM 6460 C CA . THR C 1 23 ? -41.79600 -21.27500 -44.76800 1.000 15.12000 23 THR B CA 1
ATOM 6461 C C . THR C 1 23 ? -42.55300 -19.96000 -44.76300 1.000 17.59000 23 THR B C 1
ATOM 6462 O O . THR C 1 23 ? -42.90400 -19.46200 -45.83400 1.000 15.35000 23 THR B O 1
ATOM 6466 N N . GLY C 1 24 ? -42.79000 -19.37200 -43.59600 1.000 17.49000 24 GLY B N 1
ATOM 6467 C CA . GLY C 1 24 ? -43.52000 -18.11500 -43.55900 1.000 16.29000 24 GLY B CA 1
ATOM 6468 C C . GLY C 1 24 ? -44.48700 -18.01800 -42.39800 1.000 20.60000 24 GLY B C 1
ATOM 6469 O O . GLY C 1 24 ? -44.64900 -18.97200 -41.63200 1.000 16.23000 24 GLY B O 1
ATOM 6470 N N . ARG C 1 25 ? -45.13900 -16.86800 -42.25400 1.000 16.05000 25 ARG B N 1
ATOM 6471 C CA . ARG C 1 25 ? -45.98200 -16.61500 -41.09300 1.000 19.65000 25 ARG B CA 1
ATOM 6472 C C . ARG C 1 25 ? -47.46500 -16.84500 -41.36200 1.000 22.19000 25 ARG B C 1
ATOM 6473 O O . ARG C 1 25 ? -48.25100 -16.84000 -40.40900 1.000 23.49000 25 ARG B O 1
ATOM 6481 N N . ASN C 1 26 ? -47.86000 -17.05800 -42.61800 1.000 22.36000 26 ASN B N 1
ATOM 6482 C CA . ASN C 1 26 ? -49.26700 -17.27500 -42.93500 1.000 26.64000 26 ASN B CA 1
ATOM 6483 C C . ASN C 1 26 ? -49.75000 -18.56500 -42.27400 1.000 23.55000 26 ASN B C 1
ATOM 6484 O O . ASN C 1 26 ? -49.02900 -19.56800 -42.26800 1.000 19.68000 26 ASN B O 1
ATOM 6489 N N . PRO C 1 27 ? -50.95800 -18.58100 -41.71700 1.000 20.76000 27 PRO B N 1
ATOM 6490 C CA . PRO C 1 27 ? -51.42300 -19.80400 -41.04700 1.000 23.84000 27 PRO B CA 1
ATOM 6491 C C . PRO C 1 27 ? -51.58200 -20.97400 -41.99700 1.000 20.73000 27 PRO B C 1
ATOM 6492 O O . PRO C 1 27 ? -51.42500 -22.12800 -41.57800 1.000 18.90000 27 PRO B O 1
ATOM 6496 N N . GLU C 1 28 ? -51.90600 -20.71000 -43.26300 1.000 19.35000 28 GLU B N 1
ATOM 6497 C CA . GLU C 1 28 ? -52.16300 -21.80400 -44.19300 1.000 19.29000 28 GLU B CA 1
ATOM 6498 C C . GLU C 1 28 ? -50.91800 -22.65500 -44.42000 1.000 16.92000 28 GLU B C 1
ATOM 6499 O O . GLU C 1 28 ? -51.02700 -23.85500 -44.71000 1.000 15.93000 28 GLU B O 1
ATOM 6505 N N . LEU C 1 29 ? -49.72900 -22.05600 -44.29800 1.000 18.02000 29 LEU B N 1
ATOM 6506 C CA . LEU C 1 29 ? -48.49200 -22.82000 -44.43900 1.000 18.16000 29 LEU B CA 1
ATOM 6507 C C . LEU C 1 29 ? -48.32800 -23.85000 -43.33100 1.000 17.12000 29 LEU B C 1
ATOM 6508 O O . LEU C 1 29 ? -47.76600 -24.92300 -43.57600 1.000 17.31000 29 LEU B O 1
ATOM 6513 N N . LYS C 1 30 ? -48.79700 -23.55400 -42.11200 1.000 19.04000 30 LYS B N 1
ATOM 6514 C CA . LYS C 1 30 ? -48.77000 -24.57900 -41.07000 1.000 20.21000 30 LYS B CA 1
ATOM 6515 C C . LYS C 1 30 ? -49.81300 -25.65400 -41.33300 1.000 19.11000 30 LYS B C 1
ATOM 6516 O O . LYS C 1 30 ? -49.56900 -26.83200 -41.05400 1.000 20.53000 30 LYS B O 1
ATOM 6522 N N . TRP C 1 31 ? -50.99200 -25.27200 -41.82900 1.000 17.30000 31 TRP B N 1
ATOM 6523 C CA . TRP C 1 31 ? -51.99100 -26.28900 -42.15600 1.000 17.24000 31 TRP B CA 1
ATOM 6524 C C . TRP C 1 31 ? -51.47300 -27.22400 -43.24800 1.000 18.53000 31 TRP B C 1
ATOM 6525 O O . TRP C 1 31 ? -51.75700 -28.42600 -43.23200 1.000 21.38000 31 TRP B O 1
ATOM 6536 N N . LEU C 1 32 ? -50.71500 -26.68700 -44.20900 1.000 19.38000 32 LEU B N 1
ATOM 6537 C CA . LEU C 1 32 ? -50.15100 -27.52600 -45.27000 1.000 21.87000 32 LEU B CA 1
ATOM 6538 C C . LEU C 1 32 ? -49.05400 -28.42400 -44.72400 1.000 17.30000 32 LEU B C 1
ATOM 6539 O O . LEU C 1 32 ? -48.93100 -29.58100 -45.13200 1.000 21.19000 32 LEU B O 1
ATOM 6544 N N . ALA C 1 33 ? -48.22400 -27.89500 -43.82500 1.000 19.99000 33 ALA B N 1
ATOM 6545 C CA . ALA C 1 33 ? -47.17400 -28.70400 -43.21600 1.000 23.65000 33 ALA B CA 1
ATOM 6546 C C . ALA C 1 33 ? -47.75500 -29.84400 -42.39600 1.000 29.10000 33 ALA B C 1
ATOM 6547 O O . ALA C 1 33 ? -47.11000 -30.88300 -42.23400 1.000 25.18000 33 ALA B O 1
ATOM 6549 N N . ASP C 1 34 ? -48.96300 -29.67600 -41.87400 1.000 23.43000 34 ASP B N 1
ATOM 6550 C CA . ASP C 1 34 ? -49.60600 -30.72100 -41.08900 1.000 25.98000 34 ASP B CA 1
ATOM 6551 C C . ASP C 1 34 ? -50.55600 -31.57600 -41.91000 1.000 26.78000 34 ASP B C 1
ATOM 6552 O O . ASP C 1 34 ? -51.21900 -32.45200 -41.35100 1.000 27.62000 34 ASP B O 1
ATOM 6557 N N . HIS C 1 35 ? -50.63400 -31.34800 -43.21200 1.000 24.30000 35 HIS B N 1
ATOM 6558 C CA . HIS C 1 35 ? -51.59900 -32.06500 -44.03700 1.000 26.69000 35 HIS B CA 1
ATOM 6559 C C . HIS C 1 35 ? -51.18900 -33.52900 -44.18800 1.000 33.62000 35 HIS B C 1
ATOM 6560 O O . HIS C 1 35 ? -50.02400 -33.81000 -44.50500 1.000 28.86000 35 HIS B O 1
ATOM 6567 N N . PRO C 1 36 ? -52.10700 -34.47700 -43.97800 1.000 28.46000 36 PRO B N 1
ATOM 6568 C CA . PRO C 1 36 ? -51.77400 -35.90600 -44.12000 1.000 34.14000 36 PRO B CA 1
ATOM 6569 C C . PRO C 1 36 ? -51.27200 -36.25300 -45.51300 1.000 35.53000 36 PRO B C 1
ATOM 6570 O O . PRO C 1 36 ? -51.98400 -36.09800 -46.50800 1.000 36.88000 36 PRO B O 1
ATOM 6574 N N . GLU C 1 37 ? -50.03600 -36.74300 -45.57300 1.000 36.24000 37 GLU B N 1
ATOM 6575 C CA . GLU C 1 37 ? -49.47200 -37.20500 -46.83100 1.000 36.94000 37 GLU B CA 1
ATOM 6576 C C . GLU C 1 37 ? -50.29200 -38.37000 -47.37400 1.000 40.28000 37 GLU B C 1
ATOM 6577 O O . GLU C 1 37 ? -50.85500 -39.17000 -46.62100 1.000 44.61000 37 GLU B O 1
ATOM 6579 N N . GLY C 1 38 ? -50.36500 -38.45600 -48.69700 1.000 40.13000 38 GLY B N 1
ATOM 6580 C CA . GLY C 1 38 ? -51.17200 -39.48400 -49.31800 1.000 42.28000 38 GLY B CA 1
ATOM 6581 C C . GLY C 1 38 ? -52.65700 -39.22200 -49.27800 1.000 43.93000 38 GLY B C 1
ATOM 6582 O O . GLY C 1 38 ? -53.44400 -40.15600 -49.46000 1.000 46.26000 38 GLY B O 1
ATOM 6583 N N . THR C 1 39 ? -53.06600 -37.98600 -49.01500 1.000 38.56000 39 THR B N 1
ATOM 6584 C CA . THR C 1 39 ? -54.45900 -37.57600 -49.05400 1.000 38.56000 39 THR B CA 1
ATOM 6585 C C . THR C 1 39 ? -54.57700 -36.31600 -49.89500 1.000 34.82000 39 THR B C 1
ATOM 6586 O O . THR C 1 39 ? -53.67200 -35.47300 -49.89000 1.000 30.78000 39 THR B O 1
ATOM 6590 N N . PRO C 1 40 ? -55.67900 -36.15900 -50.62500 1.000 32.83000 40 PRO B N 1
ATOM 6591 C CA . PRO C 1 40 ? -55.76000 -35.06200 -51.59300 1.000 26.92000 40 PRO B CA 1
ATOM 6592 C C . PRO C 1 40 ? -55.78800 -33.69300 -50.92900 1.000 21.97000 40 PRO B C 1
ATOM 6593 O O . PRO C 1 40 ? -56.21000 -33.51800 -49.78500 1.000 26.09000 40 PRO B O 1
ATOM 6597 N N . ALA C 1 41 ? -55.30900 -32.71200 -51.67300 1.000 20.94000 41 ALA B N 1
ATOM 6598 C CA . ALA C 1 41 ? -55.33600 -31.33400 -51.23200 1.000 16.92000 41 ALA B CA 1
ATOM 6599 C C . ALA C 1 41 ? -55.63400 -30.47300 -52.45000 1.000 16.07000 41 ALA B C 1
ATOM 6600 O O . ALA C 1 41 ? -55.03400 -30.67800 -53.51000 1.000 18.36000 41 ALA B O 1
ATOM 6602 N N . TYR C 1 42 ? -56.57700 -29.53500 -52.32700 1.000 13.67000 42 TYR B N 1
ATOM 6603 C CA . TYR C 1 42 ? -56.90300 -28.63100 -53.43100 1.000 14.54000 42 TYR B CA 1
ATOM 6604 C C . TYR C 1 42 ? -56.66500 -27.20000 -52.98500 1.000 18.38000 42 TYR B C 1
ATOM 6605 O O . TYR C 1 42 ? -57.18700 -26.78100 -51.94800 1.000 19.17000 42 TYR B O 1
ATOM 6614 N N . ALA C 1 43 ? -55.87200 -26.45900 -53.76600 1.000 14.45000 43 ALA B N 1
ATOM 6615 C CA . ALA C 1 43 ? -55.50100 -25.08800 -53.43200 1.000 14.76000 43 ALA B CA 1
ATOM 6616 C C . ALA C 1 43 ? -56.38900 -24.14800 -54.22600 1.000 16.37000 43 ALA B C 1
ATOM 6617 O O . ALA C 1 43 ? -56.21100 -23.98100 -55.43200 1.000 18.76000 43 ALA B O 1
ATOM 6619 N N . LEU C 1 44 ? -57.36500 -23.54300 -53.55400 1.000 18.44000 44 LEU B N 1
ATOM 6620 C CA . LEU C 1 44 ? -58.16700 -22.50400 -54.18300 1.000 16.70000 44 LEU B CA 1
ATOM 6621 C C . LEU C 1 44 ? -58.06500 -21.18300 -53.43300 1.000 19.72000 44 LEU B C 1
ATOM 6622 O O . LEU C 1 44 ? -58.91100 -20.30300 -53.61800 1.000 16.53000 44 LEU B O 1
ATOM 6627 N N . HIS C 1 45 ? -57.03000 -21.01700 -52.61400 1.000 17.72000 45 HIS B N 1
ATOM 6628 C CA . HIS C 1 45 ? -56.88400 -19.84800 -51.75400 1.000 17.50000 45 HIS B CA 1
ATOM 6629 C C . HIS C 1 45 ? -56.05800 -18.73700 -52.38900 1.000 23.55000 45 HIS B C 1
ATOM 6630 O O . HIS C 1 45 ? -55.93000 -17.66100 -51.79400 1.000 23.65000 45 HIS B O 1
ATOM 6637 N N . LEU C 1 46 ? -55.48500 -18.96700 -53.57100 1.000 20.46000 46 LEU B N 1
ATOM 6638 C CA . LEU C 1 46 ? -54.70600 -17.95300 -54.26800 1.000 24.87000 46 LEU B CA 1
ATOM 6639 C C . LEU C 1 46 ? -55.11000 -17.90300 -55.72900 1.000 19.02000 46 LEU B C 1
ATOM 6640 O O . LEU C 1 46 ? -55.54200 -18.91000 -56.30100 1.000 23.29000 46 LEU B O 1
ATOM 6645 N N . ALA C 1 47 ? -54.93600 -16.72600 -56.33900 1.000 17.84000 47 ALA B N 1
ATOM 6646 C CA . ALA C 1 47 ? -55.13400 -16.57000 -57.77700 1.000 17.75000 47 ALA B CA 1
ATOM 6647 C C . ALA C 1 47 ? -53.88600 -17.06500 -58.50800 1.000 18.30000 47 ALA B C 1
ATOM 6648 O O . ALA C 1 47 ? -53.13100 -16.30500 -59.11500 1.000 19.40000 47 ALA B O 1
ATOM 6650 N N . ASP C 1 48 ? -53.69900 -18.37600 -58.46700 1.000 20.27000 48 ASP B N 1
ATOM 6651 C CA . ASP C 1 48 ? -52.43300 -19.01300 -58.79100 1.000 18.47000 48 ASP B CA 1
ATOM 6652 C C . ASP C 1 48 ? -52.73900 -20.45800 -59.18500 1.000 18.34000 48 ASP B C 1
ATOM 6653 O O . ASP C 1 48 ? -52.73000 -21.34000 -58.31400 1.000 21.56000 48 ASP B O 1
ATOM 6658 N N . PRO C 1 49 ? -53.08300 -20.74000 -60.44500 1.000 17.17000 49 PRO B N 1
ATOM 6659 C CA . PRO C 1 49 ? -53.41400 -22.12600 -60.83200 1.000 21.22000 49 PRO B CA 1
ATOM 6660 C C . PRO C 1 49 ? -52.16800 -22.99600 -60.78000 1.000 19.39000 49 PRO B C 1
ATOM 6661 O O . PRO C 1 49 ? -51.20700 -22.75300 -61.51000 1.000 24.87000 49 PRO B O 1
ATOM 6665 N N . LEU C 1 50 ? -52.18500 -24.01000 -59.92600 1.000 16.82000 50 LEU B N 1
ATOM 6666 C CA . LEU C 1 50 ? -51.02400 -24.86900 -59.76100 1.000 17.68000 50 LEU B CA 1
ATOM 6667 C C . LEU C 1 50 ? -50.86600 -25.87200 -60.89500 1.000 17.23000 50 LEU B C 1
ATOM 6668 O O . LEU C 1 50 ? -49.83300 -26.54600 -60.96400 1.000 14.53000 50 LEU B O 1
ATOM 6673 N N . GLU C 1 51 ? -51.86300 -26.00400 -61.76900 1.000 15.74000 51 GLU B N 1
ATOM 6674 C CA . GLU C 1 51 ? -51.69400 -26.90400 -62.90000 1.000 17.73000 51 GLU B CA 1
ATOM 6675 C C . GLU C 1 51 ? -50.75600 -26.33300 -63.94900 1.000 22.82000 51 GLU B C 1
ATOM 6676 O O . GLU C 1 51 ? -50.36300 -27.06400 -64.86300 1.000 23.33000 51 GLU B O 1
ATOM 6682 N N . GLY C 1 52 ? -50.39400 -25.06100 -63.84300 1.000 22.33000 52 GLY B N 1
ATOM 6683 C CA . GLY C 1 52 ? -49.36300 -24.49900 -64.69000 1.000 26.28000 52 GLY B CA 1
ATOM 6684 C C . GLY C 1 52 ? -49.90700 -23.79400 -65.91200 1.000 20.14000 52 GLY B C 1
ATOM 6685 O O . GLY C 1 52 ? -51.11800 -23.70800 -66.15500 1.000 19.19000 52 GLY B O 1
ATOM 6686 N N . ALA C 1 53 ? -48.94800 -23.31200 -66.70300 1.000 16.44000 53 ALA B N 1
ATOM 6687 C CA . ALA C 1 53 ? -49.15800 -22.41900 -67.83400 1.000 15.22000 53 ALA B CA 1
ATOM 6688 C C . ALA C 1 53 ? -49.61300 -23.18500 -69.07500 1.000 17.55000 53 ALA B C 1
ATOM 6689 O O . ALA C 1 53 ? -49.45900 -24.40800 -69.14900 1.000 15.83000 53 ALA B O 1
ATOM 6691 N N . PRO C 1 54 ? -50.17900 -22.48500 -70.06600 1.000 17.97000 54 PRO B N 1
ATOM 6692 C CA . PRO C 1 54 ? -50.62600 -23.16600 -71.29000 1.000 20.85000 54 PRO B CA 1
ATOM 6693 C C . PRO C 1 54 ? -49.46200 -23.83800 -71.99500 1.000 19.48000 54 PRO B C 1
ATOM 6694 O O . PRO C 1 54 ? -48.33200 -23.35000 -71.97700 1.000 17.23000 54 PRO B O 1
ATOM 6698 N N . GLU C 1 55 ? -49.74500 -24.98700 -72.60900 1.000 17.86000 55 GLU B N 1
ATOM 6699 C CA . GLU C 1 55 ? -48.66600 -25.75000 -73.23000 1.000 17.35000 55 GLU B CA 1
ATOM 6700 C C . GLU C 1 55 ? -47.93400 -24.94200 -74.30600 1.000 17.93000 55 GLU B C 1
ATOM 6701 O O . GLU C 1 55 ? -46.70800 -25.06300 -74.45300 1.000 18.55000 55 GLU B O 1
ATOM 6707 N N . GLY C 1 56 ? -48.65600 -24.10800 -75.06800 1.000 17.14000 56 GLY B N 1
ATOM 6708 C CA . GLY C 1 56 ? -47.99800 -23.31700 -76.09800 1.000 18.29000 56 GLY B CA 1
ATOM 6709 C C . GLY C 1 56 ? -46.95000 -22.35800 -75.55700 1.000 15.13000 56 GLY B C 1
ATOM 6710 O O . GLY C 1 56 ? -45.94800 -22.08200 -76.22200 1.000 15.90000 56 GLY B O 1
ATOM 6711 N N . LEU C 1 57 ? -47.18000 -21.80900 -74.36300 1.000 17.10000 57 LEU B N 1
ATOM 6712 C CA . LEU C 1 57 ? -46.18400 -20.93300 -73.75300 1.000 13.20000 57 LEU B CA 1
ATOM 6713 C C . LEU C 1 57 ? -44.98100 -21.72700 -73.24700 1.000 13.18000 57 LEU B C 1
ATOM 6714 O O . LEU C 1 57 ? -43.83100 -21.34700 -73.48900 1.000 14.80000 57 LEU B O 1
ATOM 6719 N N . ARG C 1 58 ? -45.22000 -22.82800 -72.53100 1.000 11.60000 58 ARG B N 1
ATOM 6720 C CA . ARG C 1 58 ? -44.10400 -23.66200 -72.09400 1.000 15.06000 58 ARG B CA 1
ATOM 6721 C C . ARG C 1 58 ? -43.32500 -24.24200 -73.27700 1.000 19.35000 58 ARG B C 1
ATOM 6722 O O . ARG C 1 58 ? -42.10600 -24.44600 -73.17600 1.000 15.92000 58 ARG B O 1
ATOM 6730 N N . GLN C 1 59 ? -44.00100 -24.48400 -74.41100 1.000 16.16000 59 GLN B N 1
ATOM 6731 C CA . GLN C 1 59 ? -43.31000 -24.97000 -75.60600 1.000 17.02000 59 GLN B CA 1
ATOM 6732 C C . GLN C 1 59 ? -42.30900 -23.95000 -76.12500 1.000 14.83000 59 GLN B C 1
ATOM 6733 O O . GLN C 1 59 ? -41.20700 -24.31400 -76.56200 1.000 15.94000 59 GLN B O 1
ATOM 6739 N N . CYS C 1 60 ? -42.68000 -22.67000 -76.10800 1.000 15.45000 60 CYS B N 1
ATOM 6740 C CA . CYS C 1 60 ? -41.75900 -21.62900 -76.54900 1.000 16.08000 60 CYS B CA 1
ATOM 6741 C C . CYS C 1 60 ? -40.50100 -21.63900 -75.69600 1.000 15.43000 60 CYS B C 1
ATOM 6742 O O . CYS C 1 60 ? -39.38200 -21.52500 -76.21400 1.000 17.30000 60 CYS B O 1
ATOM 6745 N N . LEU C 1 61 ? -40.67000 -21.81300 -74.38800 1.000 16.06000 61 LEU B N 1
ATOM 6746 C CA . LEU C 1 61 ? -39.52400 -21.85700 -73.48300 1.000 15.97000 61 LEU B CA 1
ATOM 6747 C C . LEU C 1 61 ? -38.65200 -23.06600 -73.77300 1.000 16.49000 61 LEU B C 1
ATOM 6748 O O . LEU C 1 61 ? -37.42800 -22.95900 -73.83900 1.000 13.55000 61 LEU B O 1
ATOM 6753 N N . ARG C 1 62 ? -39.27700 -24.23500 -73.91300 1.000 16.26000 62 ARG B N 1
ATOM 6754 C CA . ARG C 1 62 ? -38.53200 -25.45400 -74.19500 1.000 16.21000 62 ARG B CA 1
ATOM 6755 C C . ARG C 1 62 ? -37.71800 -25.32300 -75.47900 1.000 14.48000 62 ARG B C 1
ATOM 6756 O O . ARG C 1 62 ? -36.54200 -25.69200 -75.52500 1.000 15.79000 62 ARG B O 1
ATOM 6764 N N . GLU C 1 63 ? -38.32500 -24.80800 -76.54000 1.000 15.57000 63 GLU B N 1
ATOM 6765 C CA . GLU C 1 63 ? -37.68100 -24.90100 -77.84700 1.000 14.27000 63 GLU B CA 1
ATOM 6766 C C . GLU C 1 63 ? -36.53000 -23.92000 -78.01000 1.000 18.29000 63 GLU B C 1
ATOM 6767 O O . GLU C 1 63 ? -35.70500 -24.09900 -78.91500 1.000 18.25000 63 GLU B O 1
ATOM 6773 N N . ALA C 1 64 ? -36.42200 -22.92700 -77.12600 1.000 16.72000 64 ALA B N 1
ATOM 6774 C CA . ALA C 1 64 ? -35.34600 -21.94800 -77.14500 1.000 16.39000 64 ALA B CA 1
ATOM 6775 C C . ALA C 1 64 ? -34.21500 -22.29700 -76.17800 1.000 14.38000 64 ALA B C 1
ATOM 6776 O O . ALA C 1 64 ? -33.30300 -21.48600 -75.98300 1.000 14.55000 64 ALA B O 1
ATOM 6778 N N . TRP C 1 65 ? -34.25200 -23.48700 -75.58100 1.000 16.63000 65 TRP B N 1
ATOM 6779 C CA . TRP C 1 65 ? -33.24500 -23.88900 -74.60500 1.000 15.78000 65 TRP B CA 1
ATOM 6780 C C . TRP C 1 65 ? -31.81700 -23.80600 -75.14300 1.000 17.30000 65 TRP B C 1
ATOM 6781 O O . TRP C 1 65 ? -30.87800 -23.68900 -74.34900 1.000 16.01000 65 TRP B O 1
ATOM 6792 N N . ASP C 1 66 ? -31.62100 -23.87300 -76.46000 1.000 14.49000 66 ASP B N 1
ATOM 6793 C CA . ASP C 1 66 ? -30.28200 -23.91000 -77.04000 1.000 16.84000 66 ASP B CA 1
ATOM 6794 C C . ASP C 1 66 ? -29.85500 -22.57200 -77.63000 1.000 19.75000 66 ASP B C 1
ATOM 6795 O O . ASP C 1 66 ? -28.82500 -22.50300 -78.31200 1.000 23.76000 66 ASP B O 1
ATOM 6800 N N . GLU C 1 67 ? -30.61900 -21.49900 -77.37100 1.000 17.17000 67 GLU B N 1
ATOM 6801 C CA . GLU C 1 67 ? -30.33000 -20.13000 -77.79000 1.000 16.02000 67 GLU B CA 1
ATOM 6802 C C . GLU C 1 67 ? -29.63000 -19.36400 -76.66700 1.000 17.03000 67 GLU B C 1
ATOM 6803 O O . GLU C 1 67 ? -29.84800 -19.64800 -75.49300 1.000 16.58000 67 GLU B O 1
ATOM 6809 N N . PRO C 1 68 ? -28.75500 -18.41900 -76.97100 1.000 18.41000 68 PRO B N 1
ATOM 6810 C CA . PRO C 1 68 ? -28.07100 -17.63600 -75.90200 1.000 15.07000 68 PRO B CA 1
ATOM 6811 C C . PRO C 1 68 ? -28.92700 -16.53400 -75.27900 1.000 18.91000 68 PRO B C 1
ATOM 6812 O O . PRO C 1 68 ? -28.82400 -15.34000 -75.58500 1.000 19.89000 68 PRO B O 1
ATOM 6816 N N . LEU C 1 69 ? -29.75500 -16.93600 -74.31200 1.000 15.13000 69 LEU B N 1
ATOM 6817 C CA . LEU C 1 69 ? -30.72800 -16.05600 -73.67500 1.000 15.70000 69 LEU B CA 1
ATOM 6818 C C . LEU C 1 69 ? -30.51300 -15.95500 -72.17200 1.000 14.36000 69 LEU B C 1
ATOM 6819 O O . LEU C 1 69 ? -31.45300 -15.64300 -71.43400 1.000 14.21000 69 LEU B O 1
ATOM 6824 N N . ASP C 1 70 ? -29.29500 -16.20200 -71.69200 1.000 13.60000 70 ASP B N 1
ATOM 6825 C CA . ASP C 1 70 ? -29.06500 -16.25700 -70.25400 1.000 13.10000 70 ASP B CA 1
ATOM 6826 C C . ASP C 1 70 ? -28.37700 -15.02000 -69.70900 1.000 14.56000 70 ASP B C 1
ATOM 6827 O O . ASP C 1 70 ? -28.16300 -14.93500 -68.49700 1.000 16.01000 70 ASP B O 1
ATOM 6832 N N . SER C 1 71 ? -28.04500 -14.06100 -70.56600 1.000 14.95000 71 SER B N 1
ATOM 6833 C CA . SER C 1 71 ? -27.21800 -12.93700 -70.16700 1.000 14.42000 71 SER B CA 1
ATOM 6834 C C . SER C 1 71 ? -28.09500 -11.77100 -69.72400 1.000 16.66000 71 SER B C 1
ATOM 6835 O O . SER C 1 71 ? -29.32700 -11.83400 -69.76300 1.000 14.60000 71 SER B O 1
ATOM 6838 N N . TYR C 1 72 ? -27.45100 -10.68500 -69.28600 1.000 16.55000 72 TYR B N 1
ATOM 6839 C CA . TYR C 1 72 ? -28.18200 -9.43900 -69.10600 1.000 14.84000 72 TYR B CA 1
ATOM 6840 C C . TYR C 1 72 ? -28.86400 -9.05700 -70.40300 1.000 17.94000 72 TYR B C 1
ATOM 6841 O O . TYR C 1 72 ? -28.34900 -9.31400 -71.49500 1.000 20.05000 72 TYR B O 1
ATOM 6850 N N . VAL C 1 73 ? -30.01600 -8.40600 -70.27900 1.000 17.65000 73 VAL B N 1
ATOM 6851 C CA . VAL C 1 73 ? -30.70300 -7.81100 -71.41800 1.000 15.72000 73 VAL B CA 1
ATOM 6852 C C . VAL C 1 73 ? -30.29900 -6.34500 -71.47400 1.000 20.65000 73 VAL B C 1
ATOM 6853 O O . VAL C 1 73 ? -30.49500 -5.60700 -70.50500 1.000 22.74000 73 VAL B O 1
ATOM 6857 N N . LEU C 1 74 ? -29.72700 -5.92200 -72.59100 1.000 19.87000 74 LEU B N 1
ATOM 6858 C CA . LEU C 1 74 ? -29.04400 -4.63300 -72.64100 1.000 22.61000 74 LEU B CA 1
ATOM 6859 C C . LEU C 1 74 ? -29.97600 -3.44000 -72.82900 1.000 27.46000 74 LEU B C 1
ATOM 6860 O O . LEU C 1 74 ? -29.51100 -2.30100 -72.72800 1.000 31.49000 74 LEU B O 1
ATOM 6865 N N . SER C 1 75 ? -31.26300 -3.65000 -73.08600 1.000 27.13000 75 SER B N 1
ATOM 6866 C CA . SER C 1 75 ? -32.22200 -2.55400 -73.07700 1.000 28.01000 75 SER B CA 1
ATOM 6867 C C . SER C 1 75 ? -32.96600 -2.59100 -71.75600 1.000 26.29000 75 SER B C 1
ATOM 6868 O O . SER C 1 75 ? -33.56400 -3.61200 -71.40900 1.000 34.12000 75 SER B O 1
ATOM 6871 N N . HIS C 1 76 ? -32.94400 -1.47600 -71.03200 1.000 30.21000 76 HIS B N 1
ATOM 6872 C CA . HIS C 1 76 ? -33.62800 -1.42100 -69.75100 1.000 28.67000 76 HIS B CA 1
ATOM 6873 C C . HIS C 1 76 ? -35.14000 -1.55200 -69.89500 1.000 28.10000 76 HIS B C 1
ATOM 6874 O O . HIS C 1 76 ? -35.81600 -1.86400 -68.91100 1.000 26.54000 76 HIS B O 1
ATOM 6881 N N . HIS C 1 77 ? -35.68300 -1.36500 -71.09500 1.000 23.27000 77 HIS B N 1
ATOM 6882 C CA . HIS C 1 77 ? -37.11700 -1.50800 -71.30700 1.000 19.49000 77 HIS B CA 1
ATOM 6883 C C . HIS C 1 77 ? -37.53000 -2.91900 -71.70900 1.000 23.52000 77 HIS B C 1
ATOM 6884 O O . HIS C 1 77 ? -38.72800 -3.16700 -71.88500 1.000 21.52000 77 HIS B O 1
ATOM 6891 N N . GLY C 1 78 ? -36.58300 -3.84200 -71.85000 1.000 22.96000 78 GLY B N 1
ATOM 6892 C CA . GLY C 1 78 ? -36.87000 -5.19900 -72.26700 1.000 21.18000 78 GLY B CA 1
ATOM 6893 C C . GLY C 1 78 ? -36.63300 -5.41100 -73.75100 1.000 20.14000 78 GLY B C 1
ATOM 6894 O O . GLY C 1 78 ? -36.38100 -4.48100 -74.52000 1.000 22.57000 78 GLY B O 1
ATOM 6895 N N . LEU C 1 79 ? -36.72700 -6.67800 -74.15500 1.000 18.97000 79 LEU B N 1
ATOM 6896 C CA . LEU C 1 79 ? -36.57900 -7.03900 -75.56400 1.000 18.39000 79 LEU B CA 1
ATOM 6897 C C . LEU C 1 79 ? -37.62800 -6.32400 -76.40500 1.000 20.42000 79 LEU B C 1
ATOM 6898 O O . LEU C 1 79 ? -38.82200 -6.41400 -76.09200 1.000 20.46000 79 LEU B O 1
ATOM 6903 N N . PRO C 1 80 ? -37.23800 -5.63000 -77.48600 1.000 22.39000 80 PRO B N 1
ATOM 6904 C CA . PRO C 1 80 ? -38.24800 -5.02500 -78.37100 1.000 23.17000 80 PRO B CA 1
ATOM 6905 C C . PRO C 1 80 ? -39.36900 -5.96900 -78.76400 1.000 20.56000 80 PRO B C 1
ATOM 6906 O O . PRO C 1 80 ? -40.53400 -5.55300 -78.80300 1.000 21.34000 80 PRO B O 1
ATOM 6910 N N . GLU C 1 81 ? -39.05100 -7.22800 -79.07400 1.000 19.09000 81 GLU B N 1
ATOM 6911 C CA . GLU C 1 81 ? -40.08400 -8.13700 -79.55500 1.000 18.87000 81 GLU B CA 1
ATOM 6912 C C . GLU C 1 81 ? -41.14800 -8.37000 -78.49000 1.000 20.27000 81 GLU B C 1
ATOM 6913 O O . GLU C 1 81 ? -42.33400 -8.47500 -78.81300 1.000 16.66000 81 GLU B O 1
ATOM 6919 N N . LEU C 1 82 ? -40.75100 -8.41400 -77.21200 1.000 19.30000 82 LEU B N 1
ATOM 6920 C CA . LEU C 1 82 ? -41.73400 -8.56300 -76.13700 1.000 20.02000 82 LEU B CA 1
ATOM 6921 C C . LEU C 1 82 ? -42.51000 -7.27000 -75.90900 1.000 19.07000 82 LEU B C 1
ATOM 6922 O O . LEU C 1 82 ? -43.73600 -7.29300 -75.76300 1.000 16.82000 82 LEU B O 1
ATOM 6927 N N . ARG C 1 83 ? -41.81100 -6.13300 -75.84900 1.000 19.89000 83 ARG B N 1
ATOM 6928 C CA . ARG C 1 83 ? -42.50100 -4.85400 -75.68700 1.000 20.13000 83 ARG B CA 1
ATOM 6929 C C . ARG C 1 83 ? -43.61300 -4.70100 -76.71800 1.000 18.91000 83 ARG B C 1
ATOM 6930 O O . ARG C 1 83 ? -44.75100 -4.35200 -76.38300 1.000 17.40000 83 ARG B O 1
ATOM 6938 N N . GLN C 1 84 ? -43.29700 -5.00600 -77.97600 1.000 18.67000 84 GLN B N 1
ATOM 6939 C CA . GLN C 1 84 ? -44.25000 -4.84300 -79.06400 1.000 19.60000 84 GLN B CA 1
ATOM 6940 C C . GLN C 1 84 ? -45.39000 -5.84000 -78.94700 1.000 15.49000 84 GLN B C 1
ATOM 6941 O O . GLN C 1 84 ? -46.55800 -5.47700 -79.07500 1.000 18.68000 84 GLN B O 1
ATOM 6947 N N . ALA C 1 85 ? -45.07500 -7.10100 -78.68100 1.000 16.94000 85 ALA B N 1
ATOM 6948 C CA . ALA C 1 85 ? -46.12900 -8.10700 -78.65500 1.000 17.46000 85 ALA B CA 1
ATOM 6949 C C . ALA C 1 85 ? -47.06000 -7.89000 -77.47500 1.000 18.88000 85 ALA B C 1
ATOM 6950 O O . ALA C 1 85 ? -48.26900 -8.13600 -77.57300 1.000 17.10000 85 ALA B O 1
ATOM 6952 N N . MET C 1 86 ? -46.50700 -7.43300 -76.35200 1.000 18.57000 86 MET B N 1
ATOM 6953 C CA . MET C 1 86 ? -47.30400 -7.20100 -75.15400 1.000 20.43000 86 MET B CA 1
ATOM 6954 C C . MET C 1 86 ? -48.16700 -5.94800 -75.30100 1.000 18.62000 86 MET B C 1
ATOM 6955 O O . MET C 1 86 ? -49.36600 -5.95700 -74.99700 1.000 19.81000 86 MET B O 1
ATOM 6960 N N . GLU C 1 87 ? -47.58400 -4.86200 -75.79500 1.000 17.99000 87 GLU B N 1
ATOM 6961 C CA . GLU C 1 87 ? -48.39300 -3.68800 -76.07600 1.000 19.76000 87 GLU B CA 1
ATOM 6962 C C . GLU C 1 87 ? -49.55600 -4.03500 -77.00100 1.000 18.60000 87 GLU B C 1
ATOM 6963 O O . GLU C 1 87 ? -50.70200 -3.66200 -76.73800 1.000 18.75000 87 GLU B O 1
ATOM 6969 N N . ARG C 1 88 ? -49.27600 -4.77100 -78.08200 1.000 23.15000 88 ARG B N 1
ATOM 6970 C CA . ARG C 1 88 ? -50.32600 -5.17800 -79.01700 1.000 22.41000 88 ARG B CA 1
ATOM 6971 C C . ARG C 1 88 ? -51.41300 -5.97800 -78.32100 1.000 20.17000 88 ARG B C 1
ATOM 6972 O O . ARG C 1 88 ? -52.60900 -5.74500 -78.53300 1.000 20.08000 88 ARG B O 1
ATOM 6980 N N . TRP C 1 89 ? -51.01400 -6.98100 -77.54000 1.000 19.90000 89 TRP B N 1
ATOM 6981 C CA . TRP C 1 89 ? -51.99800 -7.88200 -76.95800 1.000 16.54000 89 TRP B CA 1
ATOM 6982 C C . TRP C 1 89 ? -52.89400 -7.13900 -75.97500 1.000 20.05000 89 TRP B C 1
ATOM 6983 O O . TRP C 1 89 ? -54.12300 -7.29500 -76.00400 1.000 18.68000 89 TRP B O 1
ATOM 6994 N N . PHE C 1 90 ? -52.29800 -6.29400 -75.12800 1.000 20.27000 90 PHE B N 1
ATOM 6995 C CA . PHE C 1 90 ? -53.07000 -5.53200 -74.15100 1.000 20.99000 90 PHE B CA 1
ATOM 6996 C C . PHE C 1 90 ? -53.88300 -4.42700 -74.81200 1.000 15.74000 90 PHE B C 1
ATOM 6997 O O . PHE C 1 90 ? -55.01500 -4.15400 -74.40400 1.000 17.42000 90 PHE B O 1
ATOM 7005 N N . ALA C 1 91 ? -53.32800 -3.76700 -75.82700 1.000 17.11000 91 ALA B N 1
ATOM 7006 C CA . ALA C 1 91 ? -54.08600 -2.70500 -76.47900 1.000 18.77000 91 ALA B CA 1
ATOM 7007 C C . ALA C 1 91 ? -55.32700 -3.25700 -77.15600 1.000 19.80000 91 ALA B C 1
ATOM 7008 O O . ALA C 1 91 ? -56.35800 -2.57800 -77.22400 1.000 19.63000 91 ALA B O 1
ATOM 7010 N N . ASP C 1 92 ? -55.23100 -4.46700 -77.71400 1.000 17.35000 92 ASP B N 1
ATOM 7011 C CA . ASP C 1 92 ? -56.39900 -5.08200 -78.32500 1.000 18.03000 92 ASP B CA 1
ATOM 7012 C C . ASP C 1 92 ? -57.38000 -5.54500 -77.26200 1.000 19.17000 92 ASP B C 1
ATOM 7013 O O . ASP C 1 92 ? -58.58900 -5.30000 -77.36400 1.000 21.00000 92 ASP B O 1
ATOM 7018 N N . ASP C 1 93 ? -56.87100 -6.23100 -76.23400 1.000 19.21000 93 ASP B N 1
ATOM 7019 C CA . ASP C 1 93 ? -57.72600 -6.71300 -75.15200 1.000 16.07000 93 ASP B CA 1
ATOM 7020 C C . ASP C 1 93 ? -58.49500 -5.57200 -74.49900 1.000 16.95000 93 ASP B C 1
ATOM 7021 O O . ASP C 1 93 ? -59.68100 -5.71900 -74.17700 1.000 20.28000 93 ASP B O 1
ATOM 7026 N N . GLU C 1 94 ? -57.84700 -4.42200 -74.31200 1.000 17.81000 94 GLU B N 1
ATOM 7027 C CA . GLU C 1 94 ? -58.43100 -3.28100 -73.60900 1.000 17.76000 94 GLU B CA 1
ATOM 7028 C C . GLU C 1 94 ? -58.98500 -2.21200 -74.54300 1.000 20.02000 94 GLU B C 1
ATOM 7029 O O . GLU C 1 94 ? -59.43300 -1.16700 -74.06800 1.000 17.68000 94 GLU B O 1
ATOM 7035 N N . ASN C 1 95 ? -58.94900 -2.44100 -75.85200 1.000 17.74000 95 ASN B N 1
ATOM 7036 C CA . ASN C 1 95 ? -59.48600 -1.50300 -76.83700 1.000 21.49000 95 ASN B CA 1
ATOM 7037 C C . ASN C 1 95 ? -58.86100 -0.11500 -76.65700 1.000 21.79000 95 ASN B C 1
ATOM 7038 O O . ASN C 1 95 ? -59.55300 0.90300 -76.57800 1.000 22.99000 95 ASN B O 1
ATOM 7043 N N . TRP C 1 96 ? -57.53000 -0.07500 -76.56300 1.000 17.95000 96 TRP B N 1
ATOM 7044 C CA . TRP C 1 96 ? -56.86000 1.21800 -76.49900 1.000 18.30000 96 TRP B CA 1
ATOM 7045 C C . TRP C 1 96 ? -57.02400 1.95300 -77.82800 1.000 22.91000 96 TRP B C 1
ATOM 7046 O O . TRP C 1 96 ? -56.97800 1.33200 -78.89300 1.000 20.25000 96 TRP B O 1
ATOM 7057 N N . PRO C 1 97 ? -57.16700 3.27100 -77.80400 1.000 24.11000 97 PRO B N 1
ATOM 7058 C CA . PRO C 1 97 ? -57.18600 4.01800 -79.06700 1.000 24.08000 97 PRO B CA 1
ATOM 7059 C C . PRO C 1 97 ? -55.79400 4.06500 -79.68800 1.000 22.66000 97 PRO B C 1
ATOM 7060 O O . PRO C 1 97 ? -54.78400 4.14100 -78.98500 1.000 20.99000 97 PRO B O 1
ATOM 7064 N N . ARG C 1 98 ? -55.74100 3.99800 -81.02700 1.000 21.75000 98 ARG B N 1
ATOM 7065 C CA . ARG C 1 98 ? -54.44900 4.10900 -81.70200 1.000 21.91000 98 ARG B CA 1
ATOM 7066 C C . ARG C 1 98 ? -53.78200 5.45200 -81.42000 1.000 23.39000 98 ARG B C 1
ATOM 7067 O O . ARG C 1 98 ? -52.55000 5.53400 -81.32200 1.000 19.26000 98 ARG B O 1
ATOM 7075 N N . ARG C 1 99 ? -54.58600 6.50500 -81.26900 1.000 21.04000 99 ARG B N 1
ATOM 7076 C CA . ARG C 1 99 ? -54.13100 7.85200 -80.97700 1.000 24.89000 99 ARG B CA 1
ATOM 7077 C C . ARG C 1 99 ? -53.61600 7.95800 -79.55000 1.000 23.61000 99 ARG B C 1
ATOM 7078 O O . ARG C 1 99 ? -54.40000 8.25000 -78.64200 1.000 28.38000 99 ARG B O 1
ATOM 7086 N N . ARG C 1 100 ? -52.32500 7.74400 -79.32600 1.000 21.52000 100 ARG B N 1
ATOM 7087 C CA . ARG C 1 100 ? -51.80200 7.75800 -77.96100 1.000 21.88000 100 ARG B CA 1
ATOM 7088 C C . ARG C 1 100 ? -50.31500 8.07200 -77.98800 1.000 23.58000 100 ARG B C 1
ATOM 7089 O O . ARG C 1 100 ? -49.61700 7.73300 -78.94600 1.000 23.64000 100 ARG B O 1
ATOM 7097 N N . ARG C 1 101 ? -49.85100 8.76700 -76.94300 1.000 21.63000 101 ARG B N 1
ATOM 7098 C CA . ARG C 1 101 ? -48.43800 9.06700 -76.74500 1.000 22.50000 101 ARG B CA 1
ATOM 7099 C C . ARG C 1 101 ? -47.78400 8.13600 -75.74400 1.000 23.61000 101 ARG B C 1
ATOM 7100 O O . ARG C 1 101 ? -46.55200 8.10600 -75.66200 1.000 23.06000 101 ARG B O 1
ATOM 7108 N N . LEU C 1 102 ? -48.57900 7.39700 -74.97700 1.000 21.34000 102 LEU B N 1
ATOM 7109 C CA . LEU C 1 102 ? -48.02900 6.50500 -73.96800 1.000 22.51000 102 LEU B CA 1
ATOM 7110 C C . LEU C 1 102 ? -47.11400 5.47000 -74.61200 1.000 16.95000 102 LEU B C 1
ATOM 7111 O O . LEU C 1 102 ? -47.35700 5.01300 -75.73100 1.000 23.60000 102 LEU B O 1
ATOM 7116 N N . LEU C 1 103 ? -46.04800 5.11800 -73.91000 1.000 19.50000 103 LEU B N 1
ATOM 7117 C CA . LEU C 1 103 ? -45.11700 4.09400 -74.35600 1.000 21.11000 103 LEU B CA 1
ATOM 7118 C C . LEU C 1 103 ? -45.09200 2.96800 -73.33100 1.000 19.51000 103 LEU B C 1
ATOM 7119 O O . LEU C 1 103 ? -45.29600 3.19800 -72.13300 1.000 19.52000 103 LEU B O 1
ATOM 7124 N N . THR C 1 104 ? -44.81600 1.75200 -73.80200 1.000 17.34000 104 THR B N 1
ATOM 7125 C CA . THR C 1 104 ? -44.89800 0.54200 -72.98300 1.000 14.92000 104 THR B CA 1
ATOM 7126 C C . THR C 1 104 ? -43.50700 -0.00900 -72.70000 1.000 20.32000 104 THR B C 1
ATOM 7127 O O . THR C 1 104 ? -42.68400 -0.13400 -73.61500 1.000 21.95000 104 THR B O 1
ATOM 7131 N N . THR C 1 105 ? -43.25200 -0.35700 -71.43700 1.000 16.69000 105 THR B N 1
ATOM 7132 C CA . THR C 1 105 ? -41.98900 -0.96100 -71.04000 1.000 17.67000 105 THR B CA 1
ATOM 7133 C C . THR C 1 105 ? -42.29400 -2.27000 -70.31200 1.000 19.13000 105 THR B C 1
ATOM 7134 O O . THR C 1 105 ? -43.37000 -2.44200 -69.73200 1.000 18.82000 105 THR B O 1
ATOM 7138 N N . ALA C 1 106 ? -41.37300 -3.22000 -70.40500 1.000 17.77000 106 ALA B N 1
ATOM 7139 C CA . ALA C 1 106 ? -41.56400 -4.54300 -69.83300 1.000 15.53000 106 ALA B CA 1
ATOM 7140 C C . ALA C 1 106 ? -40.92400 -4.61300 -68.45200 1.000 15.87000 106 ALA B C 1
ATOM 7141 O O . ALA C 1 106 ? -39.85800 -4.03200 -68.22200 1.000 15.45000 106 ALA B O 1
ATOM 7143 N N . THR C 1 107 ? -41.57800 -5.33400 -67.54100 1.000 13.94000 107 THR B N 1
ATOM 7144 C CA . THR C 1 107 ? -41.09000 -5.54100 -66.18300 1.000 14.14000 107 THR B CA 1
ATOM 7145 C C . THR C 1 107 ? -40.89700 -7.03100 -65.94800 1.000 14.51000 107 THR B C 1
ATOM 7146 O O . THR C 1 107 ? -41.67700 -7.85000 -66.43600 1.000 15.28000 107 THR B O 1
ATOM 7150 N N . MET C 1 108 ? -39.87600 -7.38600 -65.17300 1.000 16.45000 108 MET B N 1
ATOM 7151 C CA . MET C 1 108 ? -39.43500 -8.77100 -65.17100 1.000 14.05000 108 MET B CA 1
ATOM 7152 C C . MET C 1 108 ? -39.25500 -9.33700 -63.77200 1.000 17.88000 108 MET B C 1
ATOM 7153 O O . MET C 1 108 ? -38.84300 -10.49300 -63.64100 1.000 16.71000 108 MET B O 1
ATOM 7158 N N . THR C 1 109 ? -39.60300 -8.58300 -62.72400 1.000 15.30000 109 THR B N 1
ATOM 7159 C CA . THR C 1 109 ? -39.57800 -9.11600 -61.37100 1.000 15.14000 109 THR B CA 1
ATOM 7160 C C . THR C 1 109 ? -40.92400 -8.97400 -60.65800 1.000 15.67000 109 THR B C 1
ATOM 7161 O O . THR C 1 109 ? -40.97600 -9.08300 -59.43500 1.000 17.36000 109 THR B O 1
ATOM 7165 N N . GLY C 1 110 ? -42.00300 -8.72000 -61.38800 1.000 14.52000 110 GLY B N 1
ATOM 7166 C CA . GLY C 1 110 ? -43.33200 -8.67000 -60.81100 1.000 13.85000 110 GLY B CA 1
ATOM 7167 C C . GLY C 1 110 ? -43.89500 -7.26200 -60.83300 1.000 11.56000 110 GLY B C 1
ATOM 7168 O O . GLY C 1 110 ? -43.15800 -6.26900 -60.82600 1.000 10.75000 110 GLY B O 1
ATOM 7169 N N . THR C 1 111 ? -45.22400 -7.16500 -60.92400 1.000 13.61000 111 THR B N 1
ATOM 7170 C CA . THR C 1 111 ? -45.74800 -5.80100 -60.95300 1.000 9.82000 111 THR B CA 1
ATOM 7171 C C . THR C 1 111 ? -45.88100 -5.20600 -59.54900 1.000 12.55000 111 THR B C 1
ATOM 7172 O O . THR C 1 111 ? -46.12600 -4.00300 -59.42400 1.000 10.18000 111 THR B O 1
ATOM 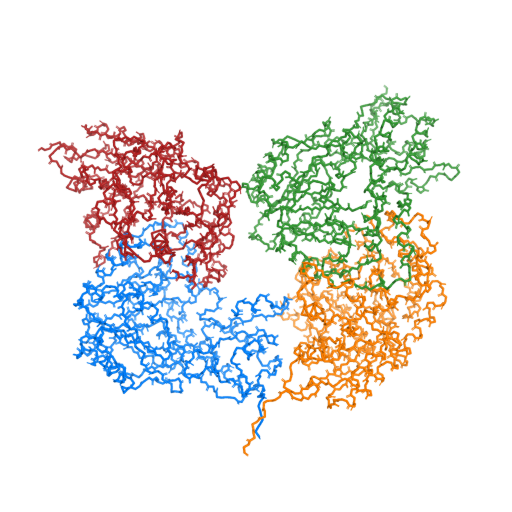7176 N N . GLY C 1 112 ? -45.69400 -5.99300 -58.49000 1.000 11.42000 112 GLY B N 1
ATOM 7177 C CA . GLY C 1 112 ? -45.60200 -5.43000 -57.15400 1.000 13.46000 112 GLY B CA 1
ATOM 7178 C C . GLY C 1 112 ? -44.39400 -4.51700 -57.04100 1.000 10.12000 112 GLY B C 1
ATOM 7179 O O . GLY C 1 112 ? -44.50000 -3.31400 -56.73500 1.000 13.85000 112 GLY B O 1
ATOM 7180 N N . PRO C 1 113 ? -43.21000 -5.08100 -57.30900 1.000 12.93000 113 PRO B N 1
ATOM 7181 C CA . PRO C 1 113 ? -42.00900 -4.24300 -57.44400 1.000 11.13000 113 PRO B CA 1
ATOM 7182 C C . PRO C 1 113 ? -42.17800 -3.09200 -58.42900 1.000 11.18000 113 PRO B C 1
ATOM 7183 O O . PRO C 1 113 ? -41.73500 -1.96900 -58.14300 1.000 11.99000 113 PRO B O 1
ATOM 7187 N N . ALA C 1 114 ? -42.82100 -3.32900 -59.57400 1.000 8.96000 114 ALA B N 1
ATOM 7188 C CA . ALA C 1 114 ? -43.06700 -2.24300 -60.52200 1.000 12.80000 114 ALA B CA 1
ATOM 7189 C C . ALA C 1 114 ? -43.85500 -1.10600 -59.87900 1.000 13.66000 114 ALA B C 1
ATOM 7190 O O . ALA C 1 114 ? -43.46700 0.06000 -60.00200 1.000 13.40000 114 ALA B O 1
ATOM 7192 N N . MET C 1 115 ? -44.98600 -1.40000 -59.21700 1.000 9.36000 115 MET B N 1
ATOM 7193 C CA . MET C 1 115 ? -45.69500 -0.24800 -58.66200 1.000 11.25000 115 MET B CA 1
ATOM 7194 C C . MET C 1 115 ? -45.00200 0.36100 -57.45300 1.000 12.82000 115 MET B C 1
ATOM 7195 O O . MET C 1 115 ? -45.12700 1.57900 -57.23500 1.000 11.12000 115 MET B O 1
ATOM 7200 N N . TYR C 1 116 ? -44.19800 -0.40500 -56.71800 1.000 13.45000 116 TYR B N 1
ATOM 7201 C CA . TYR C 1 116 ? -43.34500 0.21800 -55.70700 1.000 13.36000 116 TYR B CA 1
ATOM 7202 C C . TYR C 1 116 ? -42.43700 1.28100 -56.33700 1.000 12.81000 116 TYR B C 1
ATOM 7203 O O . TYR C 1 116 ? -42.36900 2.43200 -55.87300 1.000 14.29000 116 TYR B O 1
ATOM 7212 N N . ASP C 1 117 ? -41.77600 0.93100 -57.43800 1.000 14.52000 117 ASP B N 1
ATOM 7213 C CA . ASP C 1 117 ? -40.87200 1.87800 -58.08800 1.000 14.34000 117 ASP B CA 1
ATOM 7214 C C . ASP C 1 117 ? -41.59300 2.96300 -58.87200 1.000 13.65000 117 ASP B C 1
ATOM 7215 O O . ASP C 1 117 ? -41.02000 4.03600 -59.07600 1.000 15.51000 117 ASP B O 1
ATOM 7220 N N . LEU C 1 118 ? -42.82500 2.71600 -59.32300 1.000 12.97000 118 LEU B N 1
ATOM 7221 C CA . LEU C 1 118 ? -43.60300 3.79500 -59.93000 1.000 13.93000 118 LEU B CA 1
ATOM 7222 C C . LEU C 1 118 ? -44.00900 4.82400 -58.88200 1.000 15.50000 118 LEU B C 1
ATOM 7223 O O . LEU C 1 118 ? -44.03000 6.03100 -59.16000 1.000 15.26000 118 LEU B O 1
ATOM 7228 N N . LEU C 1 119 ? -44.31400 4.37500 -57.66000 1.000 13.46000 119 LEU B N 1
ATOM 7229 C CA . LEU C 1 119 ? -44.62000 5.33000 -56.60200 1.000 13.46000 119 LEU B CA 1
ATOM 7230 C C . LEU C 1 119 ? -43.39900 6.18200 -56.28000 1.000 13.36000 119 LEU B C 1
ATOM 7231 O O . LEU C 1 119 ? -43.52100 7.39500 -56.05000 1.000 14.34000 119 LEU B O 1
ATOM 7236 N N . ARG C 1 120 ? -42.21100 5.57100 -56.29400 1.000 11.82000 120 ARG B N 1
ATOM 7237 C CA . ARG C 1 120 ? -40.97500 6.33400 -56.12900 1.000 16.22000 120 ARG B CA 1
ATOM 7238 C C . ARG C 1 120 ? -40.75800 7.31500 -57.27700 1.000 18.81000 120 ARG B C 1
ATOM 7239 O O . ARG C 1 120 ? -40.22000 8.41600 -57.07300 1.000 16.18000 120 ARG B O 1
ATOM 7247 N N . THR C 1 121 ? -41.14300 6.91900 -58.49700 1.000 15.94000 121 THR B N 1
ATOM 7248 C CA . THR C 1 121 ? -40.94600 7.75800 -59.68000 1.000 14.11000 121 THR B CA 1
ATOM 7249 C C . THR C 1 121 ? -41.84200 8.99400 -59.63300 1.000 18.64000 121 THR B C 1
ATOM 7250 O O . THR C 1 121 ? -41.39600 10.11300 -59.90800 1.000 19.41000 121 THR B O 1
ATOM 7254 N N . ILE C 1 122 ? -43.12100 8.80200 -59.31700 1.000 16.56000 122 ILE B N 1
ATOM 7255 C CA . ILE C 1 122 ? -44.01500 9.93600 -59.07700 1.000 16.19000 122 ILE B CA 1
ATOM 7256 C C . ILE C 1 122 ? -43.46300 10.84400 -57.97400 1.000 20.14000 122 ILE B C 1
ATOM 7257 O O . ILE C 1 122 ? -43.43700 12.07800 -58.11000 1.000 19.35000 122 ILE B O 1
ATOM 7262 N N . LYS C 1 123 ? -43.03700 10.24700 -56.85500 1.000 14.11000 123 LYS B N 1
ATOM 7263 C CA . LYS C 1 123 ? -42.55100 11.02300 -55.72000 1.000 20.00000 123 LYS B CA 1
ATOM 7264 C C . LYS C 1 123 ? -41.36800 11.89000 -56.11600 1.000 22.34000 123 LYS B C 1
ATOM 7265 O O . LYS C 1 123 ? -41.26600 13.04600 -55.68700 1.000 23.79000 123 LYS B O 1
ATOM 7271 N N . ALA C 1 124 ? -40.49100 11.36800 -56.97500 1.000 23.83000 124 ALA B N 1
ATOM 7272 C CA . ALA C 1 124 ? -39.32200 12.12900 -57.40000 1.000 26.18000 124 ALA B CA 1
ATOM 7273 C C . ALA C 1 124 ? -39.68000 13.25600 -58.36100 1.000 26.72000 124 ALA B C 1
ATOM 7274 O O . ALA C 1 124 ? -38.96600 14.26200 -58.41300 1.000 33.56000 124 ALA B O 1
ATOM 7276 N N . ARG C 1 125 ? -40.76400 13.10900 -59.13200 1.000 22.61000 125 ARG B N 1
ATOM 7277 C CA . ARG C 1 125 ? -41.21400 14.12400 -60.08200 1.000 24.65000 125 ARG B CA 1
ATOM 7278 C C . ARG C 1 125 ? -42.06000 15.20900 -59.44500 1.000 28.05000 125 ARG B C 1
ATOM 7279 O O . ARG C 1 125 ? -42.32200 16.22500 -60.09500 1.000 30.86000 125 ARG B O 1
ATOM 7287 N N . GLU C 1 126 ? -42.52100 15.00300 -58.30200 1.000 24.22000 126 GLU B N 1
ATOM 7288 C CA . GLU C 1 126 ? -43.42400 15.93100 -57.65800 1.000 22.07000 126 GLU B CA 1
ATOM 7289 C C . GLU C 1 126 ? -42.66700 16.72500 -56.60700 1.000 18.92000 126 GLU B C 1
ATOM 7290 O O . GLU C 1 126 ? -41.65000 16.25500 -56.08700 1.000 18.90000 126 GLU B O 1
ATOM 7296 N N . PRO C 1 127 ? -43.10700 17.93800 -56.28200 1.000 18.42000 127 PRO B N 1
ATOM 7297 C CA . PRO C 1 127 ? -42.45200 18.67500 -55.19900 1.000 18.33000 127 PRO B CA 1
ATOM 7298 C C . PRO C 1 127 ? -42.55100 17.90700 -53.89600 1.000 19.48000 127 PRO B C 1
ATOM 7299 O O . PRO C 1 127 ? -43.54500 17.22600 -53.62800 1.000 19.95000 127 PRO B O 1
ATOM 7303 N N . GLU C 1 128 ? -41.50900 18.03300 -53.08300 1.000 16.39000 128 GLU B N 1
ATOM 7304 C CA . GLU C 1 128 ? -41.53300 17.42200 -51.76600 1.000 19.97000 128 GLU B CA 1
ATOM 7305 C C . GLU C 1 128 ? -42.65600 18.01800 -50.92300 1.000 19.08000 128 GLU B C 1
ATOM 7306 O O . GLU C 1 128 ? -42.90200 19.22600 -50.94800 1.000 19.46000 128 GLU B O 1
ATOM 7312 N N . GLY C 1 129 ? -43.34900 17.15200 -50.19600 1.000 16.04000 129 GLY B N 1
ATOM 7313 C CA . GLY C 1 129 ? -44.45100 17.53700 -49.34300 1.000 18.77000 129 GLY B CA 1
ATOM 7314 C C . GLY C 1 129 ? -45.19800 16.30700 -48.85500 1.000 20.67000 129 GLY B C 1
ATOM 7315 O O . GLY C 1 129 ? -44.87400 15.17600 -49.23600 1.000 19.15000 129 GLY B O 1
ATOM 7316 N N . PRO C 1 130 ? -46.21100 16.49700 -48.00300 1.000 16.06000 130 PRO B N 1
ATOM 7317 C CA . PRO C 1 130 ? -46.95000 15.34700 -47.46800 1.000 13.27000 130 PRO B CA 1
ATOM 7318 C C . PRO C 1 130 ? -47.88900 14.79500 -48.52900 1.000 14.66000 130 PRO B C 1
ATOM 7319 O O . PRO C 1 130 ? -48.63100 15.54100 -49.16000 1.000 14.11000 130 PRO B O 1
ATOM 7323 N N . MET C 1 131 ? -47.82800 13.47800 -48.75300 1.000 14.53000 131 MET B N 1
ATOM 7324 C CA . MET C 1 131 ? -48.54600 12.87500 -49.86700 1.000 14.17000 131 MET B CA 1
ATOM 7325 C C . MET C 1 131 ? -49.40600 11.70100 -49.42700 1.000 12.35000 131 MET B C 1
ATOM 7326 O O . MET C 1 131 ? -48.96800 10.87600 -48.63400 1.000 16.15000 131 MET B O 1
ATOM 7331 N N . ALA C 1 132 ? -50.62200 11.61800 -49.96800 1.000 13.15000 132 ALA B N 1
ATOM 7332 C CA . ALA C 1 132 ? -51.48000 10.46200 -49.75700 1.000 10.98000 132 ALA B CA 1
ATOM 7333 C C . ALA C 1 132 ? -51.55900 9.66900 -51.04900 1.000 15.22000 132 ALA B C 1
ATOM 7334 O O . ALA C 1 132 ? -51.51900 10.24000 -52.15200 1.000 13.23000 132 ALA B O 1
ATOM 7336 N N . ALA C 1 133 ? -51.60000 8.35200 -50.91200 1.000 12.06000 133 ALA B N 1
ATOM 7337 C CA . ALA C 1 133 ? -51.95300 7.46200 -52.00200 1.000 12.73000 133 ALA B CA 1
ATOM 7338 C C . ALA C 1 133 ? -53.34900 6.92300 -51.71700 1.000 15.36000 133 ALA B C 1
ATOM 7339 O O . ALA C 1 133 ? -53.59000 6.35300 -50.65200 1.000 13.56000 133 ALA B O 1
ATOM 7341 N N . LEU C 1 134 ? -54.27100 7.11900 -52.64900 1.000 13.68000 134 LEU B N 1
ATOM 7342 C CA . LEU C 1 134 ? -55.65700 6.73100 -52.44600 1.000 14.85000 134 LEU B CA 1
ATOM 7343 C C . LEU C 1 134 ? -55.84200 5.35500 -53.05200 1.000 12.54000 134 LEU B C 1
ATOM 7344 O O . LEU C 1 134 ? -55.67200 5.19100 -54.25700 1.000 12.24000 134 LEU B O 1
ATOM 7349 N N . VAL C 1 135 ? -56.17500 4.37400 -52.21600 1.000 13.25000 135 VAL B N 1
ATOM 7350 C CA . VAL C 1 135 ? -56.12400 2.97300 -52.63200 1.000 11.66000 135 VAL B CA 1
ATOM 7351 C C . VAL C 1 135 ? -57.44600 2.30200 -52.30400 1.000 14.28000 135 VAL B C 1
ATOM 7352 O O . VAL C 1 135 ? -58.08400 2.66500 -51.30900 1.000 13.72000 135 VAL B O 1
ATOM 7356 N N . PRO C 1 136 ? -57.87300 1.30100 -53.07500 1.000 12.31000 136 PRO B N 1
ATOM 7357 C CA . PRO C 1 136 ? -59.14200 0.62600 -52.76700 1.000 11.46000 136 PRO B CA 1
ATOM 7358 C C . PRO C 1 136 ? -59.08100 -0.15500 -51.46400 1.000 13.75000 136 PRO B C 1
ATOM 7359 O O . PRO C 1 136 ? -58.07300 -0.79200 -51.13500 1.000 11.61000 136 PRO B O 1
ATOM 7363 N N . ARG C 1 137 ? -60.18700 -0.10500 -50.71300 1.000 11.92000 137 ARG B N 1
ATOM 7364 C CA . ARG C 1 137 ? -60.26500 -0.83400 -49.45500 1.000 11.72000 137 ARG B CA 1
ATOM 7365 C C . ARG C 1 137 ? -61.60700 -1.54900 -49.31900 1.000 13.59000 137 ARG B C 1
ATOM 7366 O O . ARG C 1 137 ? -62.63700 -0.88700 -49.13800 1.000 12.71000 137 ARG B O 1
ATOM 7374 N N . PRO C 1 138 ? -61.65100 -2.89200 -49.36500 1.000 14.32000 138 PRO B N 1
ATOM 7375 C CA . PRO C 1 138 ? -60.53400 -3.82700 -49.48800 1.000 10.17000 138 PRO B CA 1
ATOM 7376 C C . PRO C 1 138 ? -59.84800 -3.74900 -50.85700 1.000 11.97000 138 PRO B C 1
ATOM 7377 O O . PRO C 1 138 ? -60.39800 -3.20500 -51.81600 1.000 13.84000 138 PRO B O 1
ATOM 7381 N N . GLY C 1 139 ? -58.64200 -4.29600 -50.93700 1.000 15.81000 139 GLY B N 1
ATOM 7382 C CA . GLY C 1 139 ? -57.93300 -4.29000 -52.19200 1.000 10.64000 139 GLY B CA 1
ATOM 7383 C C . GLY C 1 139 ? -56.64000 -5.06200 -52.07000 1.000 13.27000 139 GLY B C 1
ATOM 7384 O O . GLY C 1 139 ? -56.37600 -5.72000 -51.06700 1.000 15.07000 139 GLY B O 1
ATOM 7385 N N . TRP C 1 140 ? -55.84300 -4.97700 -53.12400 1.000 12.67000 140 TRP B N 1
ATOM 7386 C CA . TRP C 1 140 ? -54.54100 -5.63400 -53.17000 1.000 11.76000 140 TRP B CA 1
ATOM 7387 C C . TRP C 1 140 ? -53.52700 -4.84700 -52.33700 1.000 16.10000 140 TRP B C 1
ATOM 7388 O O . TRP C 1 140 ? -53.91500 -4.00200 -51.51500 1.000 17.09000 140 TRP B O 1
ATOM 7399 N N . ASP C 1 141 ? -52.23600 -5.11100 -52.53900 1.000 14.61000 141 ASP B N 1
ATOM 7400 C CA . ASP C 1 141 ? -51.19800 -4.70000 -51.60000 1.000 12.36000 141 ASP B CA 1
ATOM 7401 C C . ASP C 1 141 ? -50.67000 -3.28900 -51.83600 1.000 14.09000 141 ASP B C 1
ATOM 7402 O O . ASP C 1 141 ? -49.58200 -2.96800 -51.35200 1.000 13.65000 141 ASP B O 1
ATOM 7407 N N . TYR C 1 142 ? -51.40300 -2.43900 -52.55600 1.000 14.12000 142 TYR B N 1
ATOM 7408 C CA . TYR C 1 142 ? -50.89200 -1.09400 -52.83600 1.000 13.61000 142 TYR B CA 1
ATOM 7409 C C . TYR C 1 142 ? -50.52100 -0.34100 -51.55900 1.000 12.51000 142 TYR B C 1
ATOM 7410 O O . TYR C 1 142 ? -49.50000 0.36400 -51.52100 1.000 10.40000 142 TYR B O 1
ATOM 7419 N N . ARG C 1 143 ? -51.32800 -0.48000 -50.50600 1.000 11.27000 143 ARG B N 1
ATOM 7420 C CA . ARG C 1 143 ? -51.07000 0.26600 -49.27400 1.000 14.43000 143 ARG B CA 1
ATOM 7421 C C . ARG C 1 143 ? -49.70600 -0.07500 -48.68300 1.000 13.96000 143 ARG B C 1
ATOM 7422 O O . ARG C 1 143 ? -49.09900 0.76100 -47.99800 1.000 13.19000 143 ARG B O 1
ATOM 7430 N N . LEU C 1 144 ? -49.21700 -1.29800 -48.91300 1.000 11.37000 144 LEU B N 1
ATOM 7431 C CA . LEU C 1 144 ? -47.91200 -1.67700 -48.37400 1.000 13.12000 144 LEU B CA 1
ATOM 7432 C C . LEU C 1 144 ? -46.79600 -0.94100 -49.09500 1.000 12.53000 144 LEU B C 1
ATOM 7433 O O . LEU C 1 144 ? -45.86600 -0.43000 -48.46200 1.000 12.63000 144 LEU B O 1
ATOM 7438 N N . PHE C 1 145 ? -46.85600 -0.89500 -50.42700 1.000 10.06000 145 PHE B N 1
ATOM 7439 C CA . PHE C 1 145 ? -45.82900 -0.17000 -51.16400 1.000 11.88000 145 PHE B CA 1
ATOM 7440 C C . PHE C 1 145 ? -45.88100 1.31600 -50.84000 1.000 11.13000 145 PHE B C 1
ATOM 7441 O O . PHE C 1 145 ? -44.84700 1.94300 -50.63000 1.000 10.58000 145 PHE B O 1
ATOM 7449 N N . ALA C 1 146 ? -47.08500 1.89500 -50.81400 1.000 14.17000 146 ALA B N 1
ATOM 7450 C CA . ALA C 1 146 ? -47.23100 3.32600 -50.52600 1.000 12.67000 146 ALA B CA 1
ATOM 7451 C C . ALA C 1 146 ? -46.59000 3.69900 -49.20000 1.000 10.37000 146 ALA B C 1
ATOM 7452 O O . ALA C 1 146 ? -45.80300 4.64900 -49.11500 1.000 11.99000 146 ALA B O 1
ATOM 7454 N N . HIS C 1 147 ? -46.91800 2.96000 -48.14100 1.000 11.82000 147 HIS B N 1
ATOM 7455 C CA . HIS C 1 147 ? -46.33400 3.25500 -46.84000 1.000 15.66000 147 HIS B CA 1
ATOM 7456 C C . HIS C 1 147 ? -44.81300 3.18400 -46.87800 1.000 15.55000 147 HIS B C 1
ATOM 7457 O O . HIS C 1 147 ? -44.13800 4.06400 -46.34100 1.000 12.87000 147 HIS B O 1
ATOM 7464 N N . ASP C 1 148 ? -44.24400 2.14200 -47.50600 1.000 12.97000 148 ASP B N 1
ATOM 7465 C CA . ASP C 1 148 ? -42.78900 1.99300 -47.46000 1.000 11.46000 148 ASP B CA 1
ATOM 7466 C C . ASP C 1 148 ? -42.06200 3.03500 -48.30100 1.000 15.62000 148 ASP B C 1
ATOM 7467 O O . ASP C 1 148 ? -40.86600 3.27300 -48.08800 1.000 17.99000 148 ASP B O 1
ATOM 7472 N N . VAL C 1 149 ? -42.75000 3.67700 -49.24400 1.000 14.81000 149 VAL B N 1
ATOM 7473 C CA . VAL C 1 149 ? -42.11600 4.67200 -50.10800 1.000 11.88000 149 VAL B CA 1
ATOM 7474 C C . VAL C 1 149 ? -42.35900 6.09500 -49.61400 1.000 17.68000 149 VAL B C 1
ATOM 7475 O O . VAL C 1 149 ? -41.66400 7.02400 -50.05900 1.000 18.90000 149 VAL B O 1
ATOM 7479 N N . GLY C 1 150 ? -43.25200 6.28300 -48.64300 1.000 17.37000 150 GLY B N 1
ATOM 7480 C CA . GLY C 1 150 ? -43.41800 7.56100 -47.99000 1.000 19.74000 150 GLY B CA 1
ATOM 7481 C C . GLY C 1 150 ? -44.73500 8.25300 -48.23700 1.000 19.49000 150 GLY B C 1
ATOM 7482 O O . GLY C 1 150 ? -44.84100 9.45700 -47.96700 1.000 22.86000 150 GLY B O 1
ATOM 7483 N N . TYR C 1 151 ? -45.73000 7.55100 -48.76500 1.000 14.00000 151 TYR B N 1
ATOM 7484 C CA . TYR C 1 151 ? -47.09100 8.05700 -48.85100 1.000 15.97000 151 TYR B CA 1
ATOM 7485 C C . TYR C 1 151 ? -47.88800 7.57400 -47.65000 1.000 17.87000 151 TYR B C 1
ATOM 7486 O O . TYR C 1 151 ? -47.64900 6.48300 -47.13400 1.000 19.68000 151 TYR B O 1
ATOM 7495 N N . GLU C 1 152 ? -48.86700 8.36200 -47.21900 1.000 16.56000 152 GLU B N 1
ATOM 7496 C CA . GLU C 1 152 ? -49.85500 7.79500 -46.30800 1.000 15.02000 152 GLU B CA 1
ATOM 7497 C C . GLU C 1 152 ? -50.95500 7.15800 -47.13900 1.000 17.57000 152 GLU B C 1
ATOM 7498 O O . GLU C 1 152 ? -51.55600 7.84500 -47.97500 1.000 15.51000 152 GLU B O 1
ATOM 7504 N N . PRO C 1 153 ? -51.23800 5.87300 -46.98000 1.000 14.34000 153 PRO B N 1
ATOM 7505 C CA . PRO C 1 153 ? -52.32500 5.28400 -47.76800 1.000 14.58000 153 PRO B CA 1
ATOM 7506 C C . PRO C 1 153 ? -53.65700 5.64700 -47.14800 1.000 15.07000 153 PRO B C 1
ATOM 7507 O O . PRO C 1 153 ? -53.83000 5.59600 -45.92800 1.000 16.87000 153 PRO B O 1
ATOM 7511 N N . ILE C 1 154 ? -54.59400 6.04100 -48.00500 1.000 15.04000 154 ILE B N 1
ATOM 7512 C CA . ILE C 1 154 ? -55.94000 6.41000 -47.59500 1.000 13.63000 154 ILE B CA 1
ATOM 7513 C C . ILE C 1 154 ? -56.88000 5.52200 -48.37800 1.000 11.91000 154 ILE B C 1
ATOM 7514 O O . ILE C 1 154 ? -56.88000 5.55100 -49.61300 1.000 12.01000 154 ILE B O 1
ATOM 7519 N N . GLY C 1 155 ? -57.67700 4.72800 -47.67500 1.000 14.67000 155 GLY B N 1
ATOM 7520 C CA . GLY C 1 155 ? -58.54800 3.79400 -48.36900 1.000 14.43000 155 GLY B CA 1
ATOM 7521 C C . GLY C 1 155 ? -59.82600 4.47500 -48.80500 1.000 13.59000 155 GLY B C 1
ATOM 7522 O O . GLY C 1 155 ? -60.36900 5.32900 -48.10200 1.000 18.45000 155 GLY B O 1
ATOM 7523 N N . TYR C 1 156 ? -60.29500 4.11600 -49.99500 1.000 13.52000 156 TYR B N 1
ATOM 7524 C CA . TYR C 1 156 ? -61.64400 4.48300 -50.41200 1.000 14.81000 156 TYR B CA 1
ATOM 7525 C C . TYR C 1 156 ? -62.51900 3.23800 -50.44100 1.000 15.91000 156 TYR B C 1
ATOM 7526 O O . TYR C 1 156 ? -62.07000 2.15100 -50.82800 1.000 14.71000 156 TYR B O 1
ATOM 7535 N N . HIS C 1 157 ? -63.76200 3.40400 -49.99400 1.000 14.74000 157 HIS B N 1
ATOM 7536 C CA . HIS C 1 157 ? -64.62200 2.26600 -49.71600 1.000 15.15000 157 HIS B CA 1
ATOM 7537 C C . HIS C 1 157 ? -64.97900 1.52300 -50.99300 1.000 16.52000 157 HIS B C 1
ATOM 7538 O O . HIS C 1 157 ? -65.47900 2.11400 -51.95200 1.000 16.04000 157 HIS B O 1
ATOM 7545 N N . VAL C 1 158 ? -64.76500 0.21100 -50.97800 1.000 14.85000 158 VAL B N 1
ATOM 7546 C CA . VAL C 1 158 ? -65.18900 -0.66400 -52.06000 1.000 15.38000 158 VAL B CA 1
ATOM 7547 C C . VAL C 1 158 ? -66.22300 -1.62700 -51.49300 1.000 15.19000 158 VAL B C 1
ATOM 7548 O O . VAL C 1 158 ? -65.86800 -2.49800 -50.68800 1.000 15.97000 158 VAL B O 1
ATOM 7552 N N . PRO C 1 159 ? -67.50800 -1.47500 -51.82800 1.000 16.13000 159 PRO B N 1
ATOM 7553 C CA . PRO C 1 159 ? -68.52100 -2.40500 -51.31100 1.000 17.70000 159 PRO B CA 1
ATOM 7554 C C . PRO C 1 159 ? -68.35900 -3.77200 -51.95000 1.000 17.39000 159 PRO B C 1
ATOM 7555 O O . PRO C 1 159 ? -68.22300 -3.88800 -53.16800 1.000 22.01000 159 PRO B O 1
ATOM 7559 N N . PHE C 1 160 ? -68.39600 -4.81200 -51.13100 1.000 17.00000 160 PHE B N 1
ATOM 7560 C CA . PHE C 1 160 ? -68.27200 -6.15300 -51.68000 1.000 17.40000 160 PHE B CA 1
ATOM 7561 C C . PHE C 1 160 ? -69.60700 -6.75200 -52.09300 1.000 21.38000 160 PHE B C 1
ATOM 7562 O O . PHE C 1 160 ? -69.62500 -7.76500 -52.80800 1.000 19.91000 160 PHE B O 1
ATOM 7570 N N . THR C 1 161 ? -70.71300 -6.16000 -51.65800 1.000 20.21000 161 THR B N 1
ATOM 7571 C CA . THR C 1 161 ? -72.01400 -6.74800 -51.90100 1.000 20.03000 161 THR B CA 1
ATOM 7572 C C . THR C 1 161 ? -72.55400 -6.40500 -53.26700 1.000 19.75000 161 THR B C 1
ATOM 7573 O O . THR C 1 161 ? -73.45200 -7.09900 -53.74300 1.000 24.38000 161 THR B O 1
ATOM 7577 N N . SER C 1 162 ? -72.04200 -5.34900 -53.89500 1.000 22.07000 162 SER B N 1
ATOM 7578 C CA . SER C 1 162 ? -72.45100 -4.88300 -55.20600 1.000 22.48000 162 SER B CA 1
ATOM 7579 C C . SER C 1 162 ? -71.53000 -5.45500 -56.27500 1.000 24.07000 162 SER B C 1
ATOM 7580 O O . SER C 1 162 ? -70.30800 -5.50100 -56.08600 1.000 19.85000 162 SER B O 1
ATOM 7583 N N . PRO C 1 163 ? -72.05600 -5.92600 -57.40700 1.000 20.45000 163 PRO B N 1
ATOM 7584 C CA . PRO C 1 163 ? -71.16400 -6.38000 -58.47800 1.000 16.51000 163 PRO B CA 1
ATOM 7585 C C . PRO C 1 163 ? -70.48300 -5.24300 -59.20600 1.000 18.36000 163 PRO B C 1
ATOM 7586 O O . PRO C 1 163 ? -69.57100 -5.50800 -59.98900 1.000 18.40000 163 PRO B O 1
ATOM 7590 N N . THR C 1 164 ? -70.87100 -3.98800 -58.96600 1.000 16.50000 164 THR B N 1
ATOM 7591 C CA . THR C 1 164 ? -70.40100 -2.89000 -59.79700 1.000 18.41000 164 THR B CA 1
ATOM 7592 C C . THR C 1 164 ? -69.54700 -1.87500 -59.04600 1.000 23.10000 164 THR B C 1
ATOM 7593 O O . THR C 1 164 ? -69.20600 -0.83400 -59.61500 1.000 23.24000 164 THR B O 1
ATOM 7597 N N . GLY C 1 165 ? -69.18900 -2.14100 -57.79700 1.000 15.63000 165 GLY B N 1
ATOM 7598 C CA . GLY C 1 165 ? -68.08400 -1.43900 -57.18100 1.000 20.36000 165 GLY B CA 1
ATOM 7599 C C . GLY C 1 165 ? -68.47100 -0.12100 -56.53900 1.000 19.48000 165 GLY B C 1
ATOM 7600 O O . GLY C 1 165 ? -69.64400 0.16800 -56.29500 1.000 21.89000 165 GLY B O 1
ATOM 7601 N N . PRO C 1 166 ? -67.47800 0.71100 -56.28500 1.000 15.04000 166 PRO B N 1
ATOM 7602 C CA . PRO C 1 166 ? -67.71800 1.95200 -55.55100 1.000 16.37000 166 PRO B CA 1
ATOM 7603 C C . PRO C 1 166 ? -68.55300 2.93700 -56.35300 1.000 19.03000 166 PRO B C 1
ATOM 7604 O O . PRO C 1 166 ? -68.62600 2.88800 -57.58600 1.000 17.87000 166 PRO B O 1
ATOM 7608 N N . GLU C 1 167 ? -69.17500 3.86100 -55.61900 1.000 18.87000 167 GLU B N 1
ATOM 7609 C CA . GLU C 1 167 ? -69.82600 5.04100 -56.18200 1.000 21.72000 167 GLU B CA 1
ATOM 7610 C C . GLU C 1 167 ? -68.89600 6.24300 -56.09200 1.000 22.07000 167 GLU B C 1
ATOM 7611 O O . GLU C 1 167 ? -67.96400 6.25600 -55.28300 1.000 17.10000 167 GLU B O 1
ATOM 7617 N N . PRO C 1 168 ? -69.13000 7.28800 -56.90300 1.000 17.72000 168 PRO B N 1
ATOM 7618 C CA . PRO C 1 168 ? -68.33300 8.52200 -56.76600 1.000 21.00000 168 PRO B CA 1
ATOM 7619 C C . PRO C 1 168 ? -68.21100 9.04400 -55.33400 1.000 21.53000 168 PRO B C 1
ATOM 7620 O O . PRO C 1 168 ? -67.13800 9.53300 -54.95000 1.000 19.82000 168 PRO B O 1
ATOM 7624 N N . GLY C 1 169 ? -69.28100 8.95000 -54.53500 1.000 20.76000 169 GLY B N 1
ATOM 7625 C CA . GLY C 1 169 ? -69.23100 9.43700 -53.16200 1.000 18.91000 169 GLY B CA 1
ATOM 7626 C C . GLY C 1 169 ? -68.21400 8.71500 -52.29600 1.000 21.55000 169 GLY B C 1
ATOM 7627 O O . GLY C 1 169 ? -67.67900 9.29300 -51.34800 1.000 16.74000 169 GLY B O 1
ATOM 7628 N N . ASP C 1 170 ? -67.93600 7.44600 -52.60400 1.000 16.34000 170 ASP B N 1
ATOM 7629 C CA . ASP C 1 170 ? -66.88500 6.71900 -51.89700 1.000 17.86000 170 ASP B CA 1
ATOM 7630 C C . ASP C 1 170 ? -65.51800 7.33800 -52.14500 1.000 16.76000 170 ASP B C 1
ATOM 7631 O O . ASP C 1 170 ? -64.67300 7.37900 -51.24200 1.000 17.26000 170 ASP B O 1
ATOM 7636 N N . LEU C 1 171 ? -65.28700 7.84400 -53.35800 1.000 15.26000 171 LEU B N 1
ATOM 7637 C CA . LEU C 1 171 ? -64.04700 8.56200 -53.62600 1.000 18.78000 171 LEU B CA 1
ATOM 7638 C C . LEU C 1 171 ? -64.03300 9.92100 -52.93600 1.000 19.95000 171 LEU B C 1
ATOM 7639 O O . LEU C 1 171 ? -62.99900 10.33800 -52.39800 1.000 18.10000 171 LEU B O 1
ATOM 7644 N N . ASP C 1 172 ? -65.16400 10.63600 -52.96700 1.000 18.13000 172 ASP B N 1
ATOM 7645 C CA . ASP C 1 172 ? -65.24400 11.94200 -52.31100 1.000 17.48000 172 ASP B CA 1
ATOM 7646 C C . ASP C 1 172 ? -64.90400 11.84300 -50.83300 1.000 20.85000 172 ASP B C 1
ATOM 7647 O O . ASP C 1 172 ? -64.22900 12.72200 -50.28600 1.000 20.54000 172 ASP B O 1
ATOM 7652 N N . ARG C 1 173 ? -65.38200 10.79200 -50.16200 1.000 18.32000 173 ARG B N 1
ATOM 7653 C CA . ARG C 1 173 ? -65.10100 10.66400 -48.74100 1.000 16.01000 173 ARG B CA 1
ATOM 7654 C C . ARG C 1 173 ? -63.61400 10.44200 -48.48600 1.000 18.73000 173 ARG B C 1
ATOM 7655 O O . ARG C 1 173 ? -63.08500 10.92100 -47.47300 1.000 18.13000 173 ARG B O 1
ATOM 7657 N N . ALA C 1 174 ? -62.92100 9.72300 -49.38000 1.000 14.67000 174 ALA B N 1
ATOM 7658 C CA . ALA C 1 174 ? -61.48700 9.55000 -49.19600 1.000 15.15000 174 ALA B CA 1
ATOM 7659 C C . ALA C 1 174 ? -60.74500 10.85200 -49.46700 1.000 16.69000 174 ALA B C 1
ATOM 7660 O O . ALA C 1 174 ? -59.76500 11.16500 -48.78000 1.000 17.22000 174 ALA B O 1
ATOM 7662 N N . VAL C 1 175 ? -61.18100 11.61200 -50.47300 1.000 16.29000 175 VAL B N 1
ATOM 7663 C CA . VAL C 1 175 ? -60.57100 12.91800 -50.73800 1.000 16.01000 175 VAL B CA 1
ATOM 7664 C C . VAL C 1 175 ? -60.75600 13.83400 -49.53200 1.000 17.45000 175 VAL B C 1
ATOM 7665 O O . VAL C 1 175 ? -59.84800 14.58400 -49.15200 1.000 16.82000 175 VAL B O 1
ATOM 7669 N N . GLU C 1 176 ? -61.92300 13.75100 -48.88800 1.000 15.66000 176 GLU B N 1
ATOM 7670 C CA . GLU C 1 176 ? -62.21600 14.58400 -47.72800 1.000 16.89000 176 GLU B CA 1
ATOM 7671 C C . GLU C 1 176 ? -61.36400 14.19200 -46.53200 1.000 18.79000 176 GLU B C 1
ATOM 7672 O O . GLU C 1 176 ? -60.93100 15.05200 -45.76100 1.000 16.50000 176 GLU B O 1
ATOM 7678 N N . GLN C 1 177 ? -61.11100 12.89800 -46.35400 1.000 16.01000 177 GLN B N 1
ATOM 7679 C CA . GLN C 1 177 ? -60.27200 12.47600 -45.24000 1.000 14.99000 177 GLN B CA 1
ATOM 7680 C C . GLN C 1 177 ? -58.81300 12.84900 -45.48800 1.000 17.31000 177 GLN B C 1
ATOM 7681 O O . GLN C 1 177 ? -58.07400 13.13600 -44.54300 1.000 20.80000 177 GLN B O 1
ATOM 7687 N N . THR C 1 178 ? -58.38200 12.82500 -46.75200 1.000 15.26000 178 THR B N 1
ATOM 7688 C CA . THR C 1 178 ? -57.05100 13.30900 -47.11200 1.000 15.93000 178 THR B CA 1
ATOM 7689 C C . THR C 1 178 ? -56.88400 14.77400 -46.73300 1.000 16.25000 178 THR B C 1
ATOM 7690 O O . THR C 1 178 ? -55.86800 15.16500 -46.14500 1.000 16.59000 178 THR B O 1
ATOM 7694 N N . ARG C 1 179 ? -57.88900 15.59700 -47.02800 1.000 15.40000 179 ARG B N 1
ATOM 7695 C CA . ARG C 1 179 ? -57.79000 17.01300 -46.67500 1.000 20.41000 179 ARG B CA 1
ATOM 7696 C C . ARG C 1 179 ? -57.82100 17.19200 -45.16300 1.000 18.87000 179 ARG B C 1
ATOM 7697 O O . ARG C 1 179 ? -57.04600 17.97900 -44.60900 1.000 22.93000 179 ARG B O 1
ATOM 7705 N N . ALA C 1 180 ? -58.70900 16.47200 -44.47900 1.000 17.43000 180 ALA B N 1
ATOM 7706 C CA . ALA C 1 180 ? -58.77900 16.54700 -43.02300 1.000 19.23000 180 ALA B CA 1
ATOM 7707 C C . ALA C 1 180 ? -57.45300 16.19100 -42.36600 1.000 23.14000 180 ALA B C 1
ATOM 7708 O O . ALA C 1 180 ? -57.18000 16.64000 -41.24700 1.000 22.49000 180 ALA B O 1
ATOM 7710 N N . LYS C 1 181 ? -56.63900 15.35900 -43.01700 1.000 14.37000 181 LYS B N 1
ATOM 7711 C CA . LYS C 1 181 ? -55.35400 14.94400 -42.47000 1.000 14.36000 181 LYS B CA 1
ATOM 7712 C C . LYS C 1 181 ? -54.21500 15.85800 -42.90200 1.000 14.28000 181 LYS B C 1
ATOM 7713 O O . LYS C 1 181 ? -53.08300 15.67700 -42.43900 1.000 15.92000 181 LYS B O 1
ATOM 7719 N N . GLY C 1 182 ? -54.49100 16.82400 -43.77500 1.000 16.53000 182 GLY B N 1
ATOM 7720 C CA . GLY C 1 182 ? -53.46900 17.77100 -44.18800 1.000 15.66000 182 GLY B CA 1
ATOM 7721 C C . GLY C 1 182 ? -52.56700 17.26300 -45.27500 1.000 14.67000 182 GLY B C 1
ATOM 7722 O O . GLY C 1 182 ? -51.46800 17.80100 -45.45100 1.000 14.41000 182 GLY B O 1
ATOM 7723 N N . LEU C 1 183 ? -52.99100 16.23200 -46.00500 1.000 17.32000 183 LEU B N 1
ATOM 7724 C CA . LEU C 1 183 ? -52.19700 15.57700 -47.03200 1.000 14.99000 183 LEU B CA 1
ATOM 7725 C C . LEU C 1 183 ? -52.65600 16.02000 -48.40900 1.000 11.14000 183 LEU B C 1
ATOM 7726 O O . LEU C 1 183 ? -53.79700 16.42100 -48.60300 1.000 16.96000 183 LEU B O 1
ATOM 7731 N N . ARG C 1 184 ? -51.76100 15.93000 -49.35600 1.000 14.00000 184 ARG B N 1
ATOM 7732 C CA . ARG C 1 184 ? -52.12200 16.13900 -50.75200 1.000 15.60000 184 ARG B CA 1
ATOM 7733 C C . ARG C 1 184 ? -52.54100 14.81500 -51.36100 1.000 16.00000 184 ARG B C 1
ATOM 7734 O O . ARG C 1 184 ? -51.76500 13.85700 -51.30300 1.000 16.39000 184 ARG B O 1
ATOM 7742 N N . PRO C 1 185 ? -53.73400 14.71400 -51.98000 1.000 17.55000 185 PRO B N 1
ATOM 7743 C CA . PRO C 1 185 ? -54.06100 13.49100 -52.73200 1.000 12.82000 185 PRO B CA 1
ATOM 7744 C C . PRO C 1 185 ? -53.20500 13.39600 -53.97900 1.000 19.17000 185 PRO B C 1
ATOM 7745 O O . PRO C 1 185 ? -53.42600 14.13500 -54.94200 1.000 18.35000 185 PRO B O 1
ATOM 7749 N N . THR C 1 186 ? -52.21200 12.51100 -53.96700 1.000 14.87000 186 THR B N 1
ATOM 7750 C CA . THR C 1 186 ? -51.13400 12.57700 -54.94200 1.000 14.41000 186 THR B CA 1
ATOM 7751 C C . THR C 1 186 ? -51.23900 11.50900 -56.00700 1.000 14.70000 186 THR B C 1
ATOM 7752 O O . THR C 1 186 ? -50.98900 11.79100 -57.17800 1.000 18.19000 186 THR B O 1
ATOM 7756 N N . VAL C 1 187 ? -51.62800 10.29700 -55.62700 1.000 15.62000 187 VAL B N 1
ATOM 7757 C CA . VAL C 1 187 ? -51.88600 9.22400 -56.57700 1.000 15.19000 187 VAL B CA 1
ATOM 7758 C C . VAL C 1 187 ? -53.17200 8.51700 -56.16600 1.000 13.52000 187 VAL B C 1
ATOM 7759 O O . VAL C 1 187 ? -53.41800 8.28800 -54.97900 1.000 12.83000 187 VAL B O 1
ATOM 7763 N N . LEU C 1 188 ? -54.00400 8.19900 -57.15900 1.000 15.14000 188 LEU B N 1
ATOM 7764 C CA . LEU C 1 188 ? -55.17800 7.34800 -57.00900 1.000 12.28000 188 LEU B CA 1
ATOM 7765 C C . LEU C 1 188 ? -54.87800 6.04300 -57.72600 1.000 14.96000 188 LEU B C 1
ATOM 7766 O O . LEU C 1 188 ? -54.56200 6.06900 -58.92300 1.000 15.17000 188 LEU B O 1
ATOM 7771 N N . VAL C 1 189 ? -54.94600 4.92700 -56.99200 1.000 12.63000 189 VAL B N 1
ATOM 7772 C CA . VAL C 1 189 ? -54.87700 3.58700 -57.57500 1.000 12.74000 189 VAL B CA 1
ATOM 7773 C C . VAL C 1 189 ? -56.27900 3.11000 -57.91400 1.000 12.19000 189 VAL B C 1
ATOM 7774 O O . VAL C 1 189 ? -57.16600 3.08800 -57.05000 1.000 14.03000 189 VAL B O 1
ATOM 7778 N N . LEU C 1 190 ? -56.48400 2.71800 -59.16700 1.000 11.11000 190 LEU B N 1
ATOM 7779 C CA . LEU C 1 190 ? -57.72100 2.06700 -59.57400 1.000 12.25000 190 LEU B CA 1
ATOM 7780 C C . LEU C 1 190 ? -57.46100 0.60300 -59.90600 1.000 11.04000 190 LEU B C 1
ATOM 7781 O O . LEU C 1 190 ? -56.41500 0.24700 -60.45200 1.000 11.99000 190 LEU B O 1
ATOM 7786 N N . ASN C 1 191 ? -58.44900 -0.24200 -59.62400 1.000 11.49000 191 ASN B N 1
ATOM 7787 C CA . ASN C 1 191 ? -58.36400 -1.66900 -59.93500 1.000 14.00000 191 ASN B CA 1
ATOM 7788 C C . ASN C 1 191 ? -59.77600 -2.14200 -60.26100 1.000 13.25000 191 ASN B C 1
ATOM 7789 O O . ASN C 1 191 ? -60.42800 -2.81100 -59.45200 1.000 15.94000 191 ASN B O 1
ATOM 7794 N N . PRO C 1 192 ? -60.29900 -1.76300 -61.44800 1.000 12.93000 192 PRO B N 1
ATOM 7795 C CA . PRO C 1 192 ? -61.74500 -1.92200 -61.72100 1.000 12.25000 192 PRO B CA 1
ATOM 7796 C C . PRO C 1 192 ? -62.19400 -3.35800 -61.92200 1.000 16.63000 192 PRO B C 1
ATOM 7797 O O . PRO C 1 192 ? -63.39700 -3.61600 -61.77700 1.000 13.29000 192 PRO B O 1
ATOM 7801 N N . GLN C 1 193 ? -61.29900 -4.28400 -62.29400 1.000 11.50000 193 GLN B N 1
ATOM 7802 C CA . GLN C 1 193 ? -61.58500 -5.71600 -62.19500 1.000 12.70000 193 GLN B CA 1
ATOM 7803 C C . GLN C 1 193 ? -60.93800 -6.17800 -60.89500 1.000 12.36000 193 GLN B C 1
ATOM 7804 O O . GLN C 1 193 ? -59.76900 -6.60200 -60.85000 1.000 10.96000 193 GLN B O 1
ATOM 7810 N N . HIS C 1 194 ? -61.72700 -6.07400 -59.82600 1.000 13.43000 194 HIS B N 1
ATOM 7811 C CA . HIS C 1 194 ? -61.20700 -5.82200 -58.47800 1.000 10.67000 194 HIS B CA 1
ATOM 7812 C C . HIS C 1 194 ? -60.73700 -7.06500 -57.73400 1.000 10.80000 194 HIS B C 1
ATOM 7813 O O . HIS C 1 194 ? -61.50500 -8.00200 -57.52600 1.000 14.21000 194 HIS B O 1
ATOM 7820 N N . TYR C 1 195 ? -59.48100 -7.03300 -57.28500 1.000 11.75000 195 TYR B N 1
ATOM 7821 C CA . TYR C 1 195 ? -58.98300 -7.99000 -56.31400 1.000 10.68000 195 TYR B CA 1
ATOM 7822 C C . TYR C 1 195 ? -59.49500 -7.55900 -54.94100 1.000 14.51000 195 TYR B C 1
ATOM 7823 O O . TYR C 1 195 ? -59.15400 -6.46700 -54.48700 1.000 12.27000 195 TYR B O 1
ATOM 7832 N N . ALA C 1 196 ? -60.28600 -8.39300 -54.26600 1.000 13.12000 196 ALA B N 1
ATOM 7833 C CA . ALA C 1 196 ? -60.74900 -9.68800 -54.74500 1.000 11.68000 196 ALA B CA 1
ATOM 7834 C C . ALA C 1 196 ? -62.20900 -9.84700 -54.33900 1.000 13.82000 196 ALA B C 1
ATOM 7835 O O . ALA C 1 196 ? -62.56600 -10.80300 -53.68700 1.000 17.19000 196 ALA B O 1
ATOM 7837 N N . THR C 1 197 ? -63.03500 -8.87300 -54.69600 1.000 13.04000 197 THR B N 1
ATOM 7838 C CA . THR C 1 197 ? -64.47500 -8.97100 -54.50800 1.000 12.90000 197 THR B CA 1
ATOM 7839 C C . THR C 1 197 ? -65.18500 -9.56100 -55.71600 1.000 14.39000 197 THR B C 1
ATOM 7840 O O . THR C 1 197 ? -66.34900 -9.96500 -55.61400 1.000 14.82000 197 THR B O 1
ATOM 7844 N N . GLY C 1 198 ? -64.53100 -9.59700 -56.86200 1.000 13.62000 198 GLY B N 1
ATOM 7845 C CA . GLY C 1 198 ? -65.23200 -9.94600 -58.07900 1.000 16.44000 198 GLY B CA 1
ATOM 7846 C C . GLY C 1 198 ? -65.88800 -8.78100 -58.78300 1.000 15.28000 198 GLY B C 1
ATOM 7847 O O . GLY C 1 198 ? -66.49900 -8.97800 -59.83900 1.000 14.89000 198 GLY B O 1
ATOM 7848 N N . GLY C 1 199 ? -65.75400 -7.56800 -58.26000 1.000 14.16000 199 GLY B N 1
ATOM 7849 C CA . GLY C 1 199 ? -66.42600 -6.43600 -58.86600 1.000 14.27000 199 GLY B CA 1
ATOM 7850 C C . GLY C 1 199 ? -65.87600 -6.09600 -60.23700 1.000 17.38000 199 GLY B C 1
ATOM 7851 O O . GLY C 1 199 ? -64.71000 -6.33500 -60.55200 1.000 17.25000 199 GLY B O 1
ATOM 7852 N N . ASN C 1 200 ? -66.74800 -5.53100 -61.06500 1.000 14.94000 200 ASN B N 1
ATOM 7853 C CA . ASN C 1 200 ? -66.37500 -4.89600 -62.32800 1.000 17.77000 200 ASN B CA 1
ATOM 7854 C C . ASN C 1 200 ? -66.89700 -3.46600 -62.20900 1.000 17.69000 200 ASN B C 1
ATOM 7855 O O . ASN C 1 200 ? -68.10500 -3.23700 -62.31500 1.000 17.80000 200 ASN B O 1
ATOM 7860 N N . TRP C 1 201 ? -66.00100 -2.52000 -61.92700 1.000 14.95000 201 TRP B N 1
ATOM 7861 C CA . TRP C 1 201 ? -66.42100 -1.16000 -61.61800 1.000 18.33000 201 TRP B CA 1
ATOM 7862 C C . TRP C 1 201 ? -66.98600 -0.49000 -62.86900 1.000 19.43000 201 TRP B C 1
ATOM 7863 O O . TRP C 1 201 ? -66.70500 -0.89400 -64.00700 1.000 16.30000 201 TRP B O 1
ATOM 7874 N N . THR C 1 202 ? -67.79900 0.55300 -62.64400 1.000 16.64000 202 THR B N 1
ATOM 7875 C CA . THR C 1 202 ? -68.58100 1.13500 -63.73400 1.000 20.81000 202 THR B CA 1
ATOM 7876 C C . THR C 1 202 ? -67.78600 2.17100 -64.52000 1.000 19.25000 202 THR B C 1
ATOM 7877 O O . THR C 1 202 ? -66.93400 2.86400 -63.96500 1.000 22.03000 202 THR B O 1
ATOM 7881 N N . PRO C 1 203 ? -68.06200 2.31000 -65.82300 1.000 23.46000 203 PRO B N 1
ATOM 7882 C CA . PRO C 1 203 ? -67.52000 3.46300 -66.55900 1.000 21.53000 203 PRO B CA 1
ATOM 7883 C C . PRO C 1 203 ? -67.82500 4.79200 -65.88500 1.000 22.44000 203 PRO B C 1
ATOM 7884 O O . PRO C 1 203 ? -66.96400 5.68000 -65.89300 1.000 20.05000 203 PRO B O 1
ATOM 7888 N N . GLU C 1 204 ? -69.02300 4.94400 -65.29700 1.000 20.87000 204 GLU B N 1
ATOM 7889 C CA . GLU C 1 204 ? -69.39100 6.18300 -64.60100 1.000 20.49000 204 GLU B CA 1
ATOM 7890 C C . GLU C 1 204 ? -68.41600 6.51200 -63.48200 1.000 20.67000 204 GLU B C 1
ATOM 7891 O O . GLU C 1 204 ? -67.97400 7.66300 -63.33800 1.000 17.19000 204 GLU B O 1
ATOM 7897 N N . PHE C 1 205 ? -68.12800 5.52200 -62.63100 1.000 18.77000 205 PHE B N 1
ATOM 7898 C CA . PHE C 1 205 ? -67.18200 5.73900 -61.54600 1.000 16.38000 205 PHE B CA 1
ATOM 7899 C C . PHE C 1 205 ? -65.77900 6.00400 -62.08100 1.000 12.99000 205 PHE B C 1
ATOM 7900 O O . PHE C 1 205 ? -65.07500 6.89000 -61.58300 1.000 16.30000 205 PHE B O 1
ATOM 7908 N N . VAL C 1 206 ? -65.32500 5.21200 -63.05600 1.000 16.47000 206 VAL B N 1
ATOM 7909 C CA . VAL C 1 206 ? -63.96300 5.41100 -63.55000 1.000 14.27000 206 VAL B CA 1
ATOM 7910 C C . VAL C 1 206 ? -63.83300 6.79400 -64.18200 1.000 17.42000 206 VAL B C 1
ATOM 7911 O O . VAL C 1 206 ? -62.83200 7.49500 -63.98400 1.000 17.24000 206 VAL B O 1
ATOM 7915 N N . ARG C 1 207 ? -64.84100 7.20600 -64.95800 1.000 18.91000 207 ARG B N 1
ATOM 7916 C CA . ARG C 1 207 ? -64.82100 8.54700 -65.53900 1.000 19.42000 207 ARG B CA 1
ATOM 7917 C C . ARG C 1 207 ? -64.82000 9.60200 -64.45000 1.000 18.98000 207 ARG B C 1
ATOM 7918 O O . ARG C 1 207 ? -64.13300 10.63300 -64.55700 1.000 20.49000 207 ARG B O 1
ATOM 7926 N N . TYR C 1 208 ? -65.60100 9.37300 -63.39800 1.000 18.84000 208 TYR B N 1
ATOM 7927 C CA . TYR C 1 208 ? -65.60600 10.30700 -62.28400 1.000 18.52000 208 TYR B CA 1
ATOM 7928 C C . TYR C 1 208 ? -64.22800 10.39400 -61.65600 1.000 21.57000 208 TYR B C 1
ATOM 7929 O O . TYR C 1 208 ? -63.71600 11.49200 -61.41800 1.000 16.86000 208 TYR B O 1
ATOM 7938 N N . ALA C 1 209 ? -63.60700 9.23400 -61.39400 1.000 16.31000 209 ALA B N 1
ATOM 7939 C CA . ALA C 1 209 ? -62.26800 9.22100 -60.80800 1.000 17.14000 209 ALA B CA 1
ATOM 7940 C C . ALA C 1 209 ? -61.26700 9.97900 -61.67100 1.000 17.82000 209 ALA B C 1
ATOM 7941 O O . ALA C 1 209 ? -60.40200 10.69700 -61.15200 1.000 17.01000 209 ALA B O 1
ATOM 7943 N N . LEU C 1 210 ? -61.34800 9.81400 -62.99100 1.000 18.71000 210 LEU B N 1
ATOM 7944 C CA . LEU C 1 210 ? -60.38000 10.45800 -63.87200 1.000 20.23000 210 LEU B CA 1
ATOM 7945 C C . LEU C 1 210 ? -60.57000 11.96800 -63.88300 1.000 21.02000 210 LEU B C 1
ATOM 7946 O O . LEU C 1 210 ? -59.59500 12.73000 -63.86400 1.000 19.44000 210 LEU B O 1
ATOM 7951 N N . SER C 1 211 ? -61.82200 12.41700 -63.90300 1.000 22.89000 211 SER B N 1
ATOM 7952 C CA . SER C 1 211 ? -62.09600 13.84700 -63.87800 1.000 17.85000 211 SER B CA 1
ATOM 7953 C C . SER C 1 211 ? -61.65100 14.46600 -62.56100 1.000 20.50000 211 SER B C 1
ATOM 7954 O O . SER C 1 211 ? -61.07200 15.55700 -62.54100 1.000 24.61000 211 SER B O 1
ATOM 7957 N N . LEU C 1 212 ? -61.90600 13.78200 -61.44800 1.000 17.77000 212 LEU B N 1
ATOM 7958 C CA . LEU C 1 212 ? -61.47600 14.29700 -60.15700 1.000 19.45000 212 LEU B CA 1
ATOM 7959 C C . LEU C 1 212 ? -59.95300 14.36200 -60.08200 1.000 22.67000 212 LEU B C 1
ATOM 7960 O O . LEU C 1 212 ? -59.38600 15.35200 -59.60800 1.000 20.12000 212 LEU B O 1
ATOM 7965 N N . ALA C 1 213 ? -59.27100 13.32700 -60.57400 1.000 19.22000 213 ALA B N 1
ATOM 7966 C CA . ALA C 1 213 ? -57.81000 13.34200 -60.57900 1.000 18.09000 213 ALA B CA 1
ATOM 7967 C C . ALA C 1 213 ? -57.28000 14.48500 -61.42500 1.000 21.57000 213 ALA B C 1
ATOM 7968 O O . ALA C 1 213 ? -56.27200 15.11500 -61.08000 1.000 22.50000 213 ALA B O 1
ATOM 7970 N N . ASP C 1 214 ? -57.94400 14.76700 -62.54400 1.000 23.98000 214 ASP B N 1
ATOM 7971 C CA . ASP C 1 214 ? -57.54000 15.90200 -63.36500 1.000 24.56000 214 ASP B CA 1
ATOM 7972 C C . ASP C 1 214 ? -57.68900 17.20100 -62.59400 1.000 25.61000 214 ASP B C 1
ATOM 7973 O O . ASP C 1 214 ? -56.77500 18.03300 -62.57900 1.000 24.98000 214 ASP B O 1
ATOM 7978 N N . THR C 1 215 ? -58.83400 17.37800 -61.93100 1.000 20.08000 215 THR B N 1
ATOM 7979 C CA . THR C 1 215 ? -59.07700 18.59800 -61.16800 1.000 23.87000 215 THR B CA 1
ATOM 7980 C C . THR C 1 215 ? -58.05200 18.76200 -60.05300 1.000 25.35000 215 THR B C 1
ATOM 7981 O O . THR C 1 215 ? -57.53900 19.86700 -59.83100 1.000 20.21000 215 THR B O 1
ATOM 7985 N N . LEU C 1 216 ? -57.73200 17.67100 -59.34300 1.000 16.99000 216 LEU B N 1
ATOM 7986 C CA . LEU C 1 216 ? -56.80100 17.73300 -58.22500 1.000 18.11000 216 LEU B CA 1
ATOM 7987 C C . LEU C 1 216 ? -55.33900 17.62100 -58.64700 1.000 19.75000 216 LEU B C 1
ATOM 7988 O O . LEU C 1 216 ? -54.45400 17.78600 -57.80100 1.000 19.83000 216 LEU B O 1
ATOM 7993 N N . GLY C 1 217 ? -55.05900 17.36000 -59.92300 1.000 20.18000 217 GLY B N 1
ATOM 7994 C CA . GLY C 1 217 ? -53.68600 17.15800 -60.33400 1.000 19.60000 217 GLY B CA 1
ATOM 7995 C C . GLY C 1 217 ? -53.07800 15.87300 -59.82800 1.000 21.35000 217 GLY B C 1
ATOM 7996 O O . GLY C 1 217 ? -51.84800 15.78800 -59.70700 1.000 20.90000 217 GLY B O 1
ATOM 7997 N N . MET C 1 218 ? -53.90400 14.87300 -59.52100 1.000 20.11000 218 MET B N 1
ATOM 7998 C CA . MET C 1 218 ? -53.40500 13.57900 -59.06800 1.000 16.76000 218 MET B CA 1
ATOM 7999 C C . MET C 1 218 ? -52.96800 12.71800 -60.24400 1.000 17.13000 218 MET B C 1
ATOM 8000 O O . MET C 1 218 ? -53.48500 12.83700 -61.35900 1.000 20.72000 218 MET B O 1
ATOM 8005 N N . TRP C 1 219 ? -52.03300 11.81700 -59.97600 1.000 14.16000 219 TRP B N 1
ATOM 8006 C CA . TRP C 1 219 ? -51.73800 10.72000 -60.89500 1.000 17.03000 219 TRP B CA 1
ATOM 8007 C C . TRP C 1 219 ? -52.76700 9.60000 -60.73500 1.000 18.74000 219 TRP B C 1
ATOM 8008 O O . TRP C 1 219 ? -53.35600 9.42200 -59.66500 1.000 19.30000 219 TRP B O 1
ATOM 8019 N N . VAL C 1 220 ? -52.99700 8.84700 -61.81800 1.000 15.51000 220 VAL B N 1
ATOM 8020 C CA . VAL C 1 220 ? -53.87800 7.68700 -61.80000 1.000 16.15000 220 VAL B CA 1
ATOM 8021 C C . VAL C 1 220 ? -53.05400 6.48500 -62.20900 1.000 13.94000 220 VAL B C 1
ATOM 8022 O O . VAL C 1 220 ? -52.52900 6.44400 -63.32600 1.000 13.67000 220 VAL B O 1
ATOM 8026 N N . LEU C 1 221 ? -52.93600 5.51700 -61.30600 1.000 14.29000 221 LEU B N 1
ATOM 8027 C CA . LEU C 1 221 ? -52.28500 4.24500 -61.58500 1.000 13.48000 221 LEU B CA 1
ATOM 8028 C C . LEU C 1 221 ? -53.40000 3.22400 -61.68900 1.000 14.17000 221 LEU B C 1
ATOM 8029 O O . LEU C 1 221 ? -54.10000 2.99300 -60.70100 1.000 13.38000 221 LEU B O 1
ATOM 8034 N N . VAL C 1 222 ? -53.59000 2.63100 -62.86900 1.000 12.78000 222 VAL B N 1
ATOM 8035 C CA . VAL C 1 222 ? -54.61300 1.60600 -63.02100 1.000 11.57000 222 VAL B CA 1
ATOM 8036 C C . VAL C 1 222 ? -53.91200 0.26000 -63.16300 1.000 12.87000 222 VAL B C 1
ATOM 8037 O O . VAL C 1 222 ? -53.09000 0.06300 -64.06500 1.000 13.04000 222 VAL B O 1
ATOM 8041 N N . ASP C 1 223 ? -54.21500 -0.63600 -62.23500 1.000 11.14000 223 ASP B N 1
ATOM 8042 C CA . ASP C 1 223 ? -53.79200 -2.02900 -62.25300 1.000 9.09000 223 ASP B CA 1
ATOM 8043 C C . ASP C 1 223 ? -54.85600 -2.86200 -62.96200 1.000 12.78000 223 ASP B C 1
ATOM 8044 O O . ASP C 1 223 ? -56.00200 -2.92900 -62.50800 1.000 12.34000 223 ASP B O 1
ATOM 8049 N N . ASN C 1 224 ? -54.48800 -3.49000 -64.07100 1.000 9.60000 224 ASN B N 1
ATOM 8050 C CA . ASN C 1 224 ? -55.44500 -4.23600 -64.88100 1.000 11.95000 224 ASN B CA 1
ATOM 8051 C C . ASN C 1 224 ? -55.10500 -5.72300 -64.91600 1.000 13.71000 224 ASN B C 1
ATOM 8052 O O . ASN C 1 224 ? -55.30300 -6.39800 -65.92400 1.000 13.00000 224 ASN B O 1
ATOM 8057 N N . ALA C 1 225 ? -54.61900 -6.25100 -63.79500 1.000 13.08000 225 ALA B N 1
ATOM 8058 C CA . ALA C 1 225 ? -54.23700 -7.65800 -63.70800 1.000 10.64000 225 ALA B CA 1
ATOM 8059 C C . ALA C 1 225 ? -55.33200 -8.59800 -64.19200 1.000 12.40000 225 ALA B C 1
ATOM 8060 O O . ALA C 1 225 ? -55.04900 -9.58900 -64.87700 1.000 11.91000 225 ALA B O 1
ATOM 8062 N N . TYR C 1 226 ? -56.57700 -8.34600 -63.80200 1.000 13.78000 226 TYR B N 1
ATOM 8063 C CA . TYR C 1 226 ? -57.67300 -9.24200 -64.14500 1.000 13.59000 226 TYR B CA 1
ATOM 8064 C C . TYR C 1 226 ? -58.55100 -8.69500 -65.26300 1.000 13.72000 226 TYR B C 1
ATOM 8065 O O . TYR C 1 226 ? -59.66600 -9.19200 -65.43800 1.000 14.16000 226 TYR B O 1
ATOM 8074 N N . HIS C 1 227 ? -58.07700 -7.70500 -66.03500 1.000 10.88000 227 HIS B N 1
ATOM 8075 C CA . HIS C 1 227 ? -58.94800 -7.11100 -67.06300 1.000 12.55000 227 HIS B CA 1
ATOM 8076 C C . HIS C 1 227 ? -59.42700 -8.16500 -68.05700 1.000 15.10000 227 HIS B C 1
ATOM 8077 O O . HIS C 1 227 ? -60.59900 -8.16200 -68.45400 1.000 13.24000 227 HIS B O 1
ATOM 8084 N N . GLY C 1 228 ? -58.54500 -9.09000 -68.44900 1.000 13.83000 228 GLY B N 1
ATOM 8085 C CA . GLY C 1 228 ? -58.83200 -10.12000 -69.42100 1.000 14.24000 228 GLY B CA 1
ATOM 8086 C C . GLY C 1 228 ? -59.39600 -11.40300 -68.86000 1.000 20.17000 228 GLY B C 1
ATOM 8087 O O . GLY C 1 228 ? -59.46800 -12.41100 -69.57400 1.000 19.06000 228 GLY B O 1
ATOM 8088 N N . MET C 1 229 ? -59.80800 -11.40400 -67.59800 1.000 15.88000 229 MET B N 1
ATOM 8089 C CA . MET C 1 229 ? -60.27000 -12.61800 -66.94600 1.000 17.35000 229 MET B CA 1
ATOM 8090 C C . MET C 1 229 ? -61.62900 -12.42500 -66.29100 1.000 18.32000 229 MET B C 1
ATOM 8091 O O . MET C 1 229 ? -61.93800 -13.09300 -65.30300 1.000 20.67000 229 MET B O 1
ATOM 8096 N N . THR C 1 230 ? -62.43900 -11.50100 -66.79800 1.000 16.57000 230 THR B N 1
ATOM 8097 C CA . THR C 1 230 ? -63.82200 -11.46100 -66.36600 1.000 16.41000 230 THR B CA 1
ATOM 8098 C C . THR C 1 230 ? -64.53700 -12.69100 -66.90500 1.000 16.22000 230 THR B C 1
ATOM 8099 O O . THR C 1 230 ? -64.14200 -13.26400 -67.92500 1.000 21.24000 230 THR B O 1
ATOM 8103 N N . ALA C 1 231 ? -65.58200 -13.11800 -66.19700 1.000 17.03000 231 ALA B N 1
ATOM 8104 C CA . ALA C 1 231 ? -66.39800 -14.22400 -66.68000 1.000 18.42000 231 ALA B CA 1
ATOM 8105 C C . ALA C 1 231 ? -66.94100 -13.90700 -68.07000 1.000 19.67000 231 ALA B C 1
ATOM 8106 O O . ALA C 1 231 ? -67.27300 -12.75900 -68.37300 1.000 21.69000 231 ALA B O 1
ATOM 8108 N N . ALA C 1 232 ? -66.99000 -14.92200 -68.93500 1.000 21.50000 232 ALA B N 1
ATOM 8109 C CA . ALA C 1 232 ? -67.56600 -14.72600 -70.26500 1.000 21.69000 232 ALA B CA 1
ATOM 8110 C C . ALA C 1 232 ? -68.94900 -14.09900 -70.13100 1.000 23.09000 232 ALA B C 1
ATOM 8111 O O . ALA C 1 232 ? -69.69300 -14.40500 -69.19900 1.000 22.13000 232 ALA B O 1
ATOM 8113 N N . GLY C 1 233 ? -69.26400 -13.17400 -71.03400 1.000 25.46000 233 GLY B N 1
ATOM 8114 C CA . GLY C 1 233 ? -70.49400 -12.42100 -70.94200 1.000 25.89000 233 GLY B CA 1
ATOM 8115 C C . GLY C 1 233 ? -70.43700 -11.17200 -70.08300 1.000 34.33000 233 GLY B C 1
ATOM 8116 O O . GLY C 1 233 ? -71.44900 -10.46500 -69.98000 1.000 35.38000 233 GLY B O 1
ATOM 8117 N N . THR C 1 234 ? -69.30100 -10.88000 -69.45500 1.000 25.24000 234 THR B N 1
ATOM 8118 C CA . THR C 1 234 ? -69.11400 -9.66200 -68.67600 1.000 28.22000 234 THR B CA 1
ATOM 8119 C C . THR C 1 234 ? -68.14200 -8.76100 -69.42900 1.000 31.23000 234 THR B C 1
ATOM 8120 O O . THR C 1 234 ? -67.02500 -9.18800 -69.74100 1.000 35.79000 234 THR B O 1
ATOM 8124 N N . GLN C 1 235 ? -68.55800 -7.48600 -69.72900 1.000 25.71000 235 GLN B N 1
ATOM 8125 C CA . GLN C 1 235 ? -67.46700 -6.76800 -70.39100 1.000 27.92000 235 GLN B CA 1
ATOM 8126 C C . GLN C 1 235 ? -66.70600 -5.91200 -69.38100 1.000 22.01000 235 GLN B C 1
ATOM 8127 O O . GLN C 1 235 ? -67.32600 -5.16900 -68.60800 1.000 23.13000 235 GLN B O 1
ATOM 8133 N N . PRO C 1 236 ? -65.38000 -6.01900 -69.35800 1.000 21.36000 236 PRO B N 1
ATOM 8134 C CA . PRO C 1 236 ? -64.58400 -5.24600 -68.39800 1.000 17.99000 236 PRO B CA 1
ATOM 8135 C C . PRO C 1 236 ? -64.51600 -3.77500 -68.76900 1.000 22.54000 236 PRO B C 1
ATOM 8136 O O . PRO C 1 236 ? -64.39300 -3.41400 -69.94100 1.000 22.19000 236 PRO B O 1
ATOM 8140 N N . THR C 1 237 ? -64.56400 -2.92400 -67.75200 1.000 17.31000 237 THR B N 1
ATOM 8141 C CA . THR C 1 237 ? -64.35100 -1.50100 -67.96900 1.000 14.92000 237 THR B CA 1
ATOM 8142 C C . THR C 1 237 ? -62.88000 -1.23300 -68.25100 1.000 18.78000 237 THR B C 1
ATOM 8143 O O . THR C 1 237 ? -62.00900 -1.66700 -67.49700 1.000 18.14000 237 THR B O 1
ATOM 8147 N N . SER C 1 238 ? -62.60500 -0.53800 -69.36100 1.000 17.84000 238 SER B N 1
ATOM 8148 C CA . SER C 1 238 ? -61.25100 -0.20500 -69.79800 1.000 15.09000 238 SER B CA 1
ATOM 8149 C C . SER C 1 238 ? -60.90700 1.22100 -69.35800 1.000 17.43000 238 SER B C 1
ATOM 8150 O O . SER C 1 238 ? -61.39000 2.19600 -69.94500 1.000 20.07000 238 SER B O 1
ATOM 8153 N N . THR C 1 239 ? -60.05200 1.34600 -68.33600 1.000 17.57000 239 THR B N 1
ATOM 8154 C CA . THR C 1 239 ? -59.69200 2.67200 -67.83600 1.000 16.17000 239 THR B CA 1
ATOM 8155 C C . THR C 1 239 ? -58.88700 3.45700 -68.86100 1.000 18.62000 239 THR B C 1
ATOM 8156 O O . THR C 1 239 ? -59.01700 4.68300 -68.93900 1.000 18.07000 239 THR B O 1
ATOM 8160 N N . VAL C 1 240 ? -58.00800 2.78100 -69.61400 1.000 15.55000 240 VAL B N 1
ATOM 8161 C CA . VAL C 1 240 ? -57.16900 3.47900 -70.58900 1.000 17.74000 240 VAL B CA 1
ATOM 8162 C C . VAL C 1 240 ? -58.02700 4.07900 -71.69400 1.000 17.97000 240 VAL B C 1
ATOM 8163 O O . VAL C 1 240 ? -57.80400 5.21800 -72.13000 1.000 19.50000 240 VAL B O 1
ATOM 8167 N N . ARG C 1 241 ? -59.02300 3.33000 -72.15800 1.000 19.31000 241 ARG B N 1
ATOM 8168 C CA . ARG C 1 241 ? -59.93600 3.86600 -73.16000 1.000 24.39000 241 ARG B CA 1
ATOM 8169 C C . ARG C 1 241 ? -60.66800 5.09700 -72.63200 1.000 22.19000 241 ARG B C 1
ATOM 8170 O O . ARG C 1 241 ? -60.65000 6.16300 -73.26200 1.000 22.15000 241 ARG B O 1
ATOM 8178 N N . LEU C 1 242 ? -61.32800 4.96900 -71.48000 1.000 18.73000 242 LEU B N 1
ATOM 8179 C CA . LEU C 1 242 ? -62.03400 6.11400 -70.90700 1.000 20.42000 242 LEU B CA 1
ATOM 8180 C C . LEU C 1 242 ? -61.10600 7.30100 -70.69000 1.000 17.13000 242 LEU B C 1
ATOM 8181 O O . LEU C 1 242 ? -61.50700 8.45000 -70.89200 1.000 22.10000 242 LEU B O 1
ATOM 8186 N N . ALA C 1 243 ? -59.86900 7.05400 -70.26200 1.000 17.30000 243 ALA B N 1
ATOM 8187 C CA . ALA C 1 243 ? -58.97200 8.16400 -69.94600 1.000 20.75000 243 ALA B CA 1
ATOM 8188 C C . ALA C 1 243 ? -58.53300 8.90000 -71.20500 1.000 25.56000 243 ALA B C 1
ATOM 8189 O O . ALA C 1 243 ? -58.60400 10.13500 -71.27400 1.000 26.04000 243 ALA B O 1
ATOM 8191 N N . LEU C 1 244 ? -58.05400 8.15900 -72.20100 1.000 21.33000 244 LEU B N 1
ATOM 8192 C CA . LEU C 1 244 ? -57.55000 8.79400 -73.41200 1.000 22.34000 244 LEU B CA 1
ATOM 8193 C C . LEU C 1 244 ? -58.67100 9.49200 -74.16500 1.000 24.95000 244 LEU B C 1
ATOM 8194 O O . LEU C 1 244 ? -58.48100 10.60100 -74.68000 1.000 27.13000 244 LEU B O 1
ATOM 8199 N N . ASP C 1 245 ? -59.84300 8.85400 -74.24900 1.000 25.09000 245 ASP B N 1
ATOM 8200 C CA . ASP C 1 245 ? -60.99100 9.49800 -74.88000 1.000 26.08000 245 ASP B CA 1
ATOM 8201 C C . ASP C 1 245 ? -61.36200 10.78400 -74.16400 1.000 28.35000 245 ASP B C 1
ATOM 8202 O O . ASP C 1 245 ? -61.80700 11.74600 -74.80400 1.000 30.10000 245 ASP B O 1
ATOM 8207 N N . GLY C 1 246 ? -61.19300 10.82400 -72.84500 1.000 25.62000 246 GLY B N 1
ATOM 8208 C CA . GLY C 1 246 ? -61.51300 11.98900 -72.05500 1.000 25.36000 246 GLY B CA 1
ATOM 8209 C C . GLY C 1 246 ? -60.40700 13.00300 -71.94700 1.000 22.67000 246 GLY B C 1
ATOM 8210 O O . GLY C 1 246 ? -60.59600 14.05400 -71.32700 1.000 29.52000 246 GLY B O 1
ATOM 8211 N N . GLY C 1 247 ? -59.24200 12.71600 -72.52100 1.000 24.28000 247 GLY B N 1
ATOM 8212 C CA . GLY C 1 247 ? -58.13800 13.64600 -72.51900 1.000 28.99000 247 GLY B CA 1
ATOM 8213 C C . GLY C 1 247 ? -57.17500 13.52700 -71.36200 1.000 26.82000 247 GLY B C 1
ATOM 8214 O O . GLY C 1 247 ? -56.27700 14.36700 -71.24400 1.000 29.98000 247 GLY B O 1
ATOM 8215 N N . PHE C 1 248 ? -57.31400 12.50800 -70.51300 1.000 27.94000 248 PHE B N 1
ATOM 8216 C CA . PHE C 1 248 ? -56.43800 12.35100 -69.35500 1.000 25.11000 248 PHE B CA 1
ATOM 8217 C C . PHE C 1 248 ? -55.35000 11.37400 -69.77700 1.000 25.53000 248 PHE B C 1
ATOM 8218 O O . PHE C 1 248 ? -55.58900 10.16900 -69.88100 1.000 29.21000 248 PHE B O 1
ATOM 8226 N N . GLU C 1 249 ? -54.16600 11.89000 -70.04600 1.000 23.27000 249 GLU B N 1
ATOM 8227 C CA . GLU C 1 249 ? -53.09500 11.00400 -70.48700 1.000 20.77000 249 GLU B CA 1
ATOM 8228 C C . GLU C 1 249 ? -51.77900 11.25800 -69.76600 1.000 24.14000 249 GLU B C 1
ATOM 8229 O O . GLU C 1 249 ? -51.08700 10.29800 -69.42200 1.000 19.49000 249 GLU B O 1
ATOM 8235 N N . GLU C 1 250 ? -51.43000 12.53000 -69.52400 1.000 22.12000 250 GLU B N 1
ATOM 8236 C CA . GLU C 1 250 ? -50.11100 12.89300 -69.00800 1.000 21.62000 250 GLU B CA 1
ATOM 8237 C C . GLU C 1 250 ? -49.77300 12.17200 -67.70600 1.000 18.97000 250 GLU B C 1
ATOM 8238 O O . GLU C 1 250 ? -48.63300 11.72100 -67.52000 1.000 21.25000 250 GLU B O 1
ATOM 8240 N N . ARG C 1 251 ? -50.72200 12.09600 -66.76600 1.000 18.86000 251 ARG B N 1
ATOM 8241 C CA . ARG C 1 251 ? -50.44800 11.47800 -65.47100 1.000 20.03000 251 ARG B CA 1
ATOM 8242 C C . ARG C 1 251 ? -51.15000 10.12700 -65.31100 1.000 19.46000 251 ARG B C 1
ATOM 8243 O O . ARG C 1 251 ? -51.43700 9.70600 -64.18900 1.000 17.98000 251 ARG B O 1
ATOM 8251 N N . LEU C 1 252 ? -51.44000 9.45700 -66.42400 1.000 16.31000 252 LEU B N 1
ATOM 8252 C CA . LEU C 1 252 ? -51.93100 8.08300 -66.42300 1.000 15.03000 252 LEU B CA 1
ATOM 8253 C C . LEU C 1 252 ? -50.78200 7.07700 -66.47600 1.000 15.28000 252 LEU B C 1
ATOM 8254 O O . LEU C 1 252 ? -49.84900 7.22200 -67.27200 1.000 16.75000 252 LEU B O 1
ATOM 8259 N N . ILE C 1 253 ? -50.87800 6.03300 -65.64800 1.000 11.41000 253 ILE B N 1
ATOM 8260 C CA . ILE C 1 253 ? -49.92500 4.92100 -65.63500 1.000 15.21000 253 ILE B CA 1
ATOM 8261 C C . ILE C 1 253 ? -50.73900 3.64100 -65.65900 1.000 14.59000 253 ILE B C 1
ATOM 8262 O O . ILE C 1 253 ? -51.57400 3.42400 -64.77000 1.000 15.68000 253 ILE B O 1
ATOM 8267 N N . HIS C 1 254 ? -50.51300 2.79500 -66.66500 1.000 12.47000 254 HIS B N 1
ATOM 8268 C CA . HIS C 1 254 ? -51.16400 1.49500 -66.74000 1.000 10.42000 254 HIS B CA 1
ATOM 8269 C C . HIS C 1 254 ? -50.14600 0.41000 -66.39200 1.000 12.96000 254 HIS B C 1
ATOM 8270 O O . HIS C 1 254 ? -49.00500 0.45400 -66.86600 1.000 13.46000 254 HIS B O 1
ATOM 8277 N N . VAL C 1 255 ? -50.55400 -0.54400 -65.54700 1.000 13.08000 255 VAL B N 1
ATOM 8278 C CA . VAL C 1 255 ? -49.71000 -1.65400 -65.09600 1.000 10.93000 255 VAL B CA 1
ATOM 8279 C C . VAL C 1 255 ? -50.51500 -2.92600 -65.27900 1.000 14.14000 255 VAL B C 1
ATOM 8280 O O . VAL C 1 255 ? -51.68300 -2.98300 -64.87200 1.000 10.27000 255 VAL B O 1
ATOM 8284 N N . ARG C 1 256 ? -49.90400 -3.95400 -65.86600 1.000 9.95000 256 ARG B N 1
ATOM 8285 C CA . ARG C 1 256 ? -50.64100 -5.20700 -65.99700 1.000 9.42000 256 ARG B CA 1
ATOM 8286 C C . ARG C 1 256 ? -49.67800 -6.38000 -66.08000 1.000 12.13000 256 ARG B C 1
ATOM 8287 O O . ARG C 1 256 ? -48.80500 -6.41900 -66.96700 1.000 12.71000 256 ARG B O 1
ATOM 8295 N N . THR C 1 257 ? -49.84500 -7.33300 -65.16400 1.000 10.85000 257 THR B N 1
ATOM 8296 C CA . THR C 1 257 ? -49.07700 -8.57300 -65.21400 1.000 11.73000 257 THR B CA 1
ATOM 8297 C C . THR C 1 257 ? -49.60300 -9.52900 -66.27900 1.000 15.12000 257 THR B C 1
ATOM 8298 O O . THR C 1 257 ? -50.81300 -9.63900 -66.49200 1.000 14.20000 257 THR B O 1
ATOM 8302 N N . LEU C 1 258 ? -48.68100 -10.25100 -66.92700 1.000 12.45000 258 LEU B N 1
ATOM 8303 C CA . LEU C 1 258 ? -49.08000 -11.35800 -67.79500 1.000 14.05000 258 LEU B CA 1
ATOM 8304 C C . LEU C 1 258 ? -49.36200 -12.63000 -67.00600 1.000 14.88000 258 LEU B C 1
ATOM 8305 O O . LEU C 1 258 ? -50.04800 -13.52500 -67.51000 1.000 12.37000 258 LEU B O 1
ATOM 8310 N N . GLY C 1 259 ? -48.88200 -12.71300 -65.76400 1.000 15.48000 259 GLY B N 1
ATOM 8311 C CA . GLY C 1 259 ? -49.00200 -13.93000 -64.96700 1.000 16.73000 259 GLY B CA 1
ATOM 8312 C C . GLY C 1 259 ? -50.42200 -14.34500 -64.63000 1.000 15.10000 259 GLY B C 1
ATOM 8313 O O . GLY C 1 259 ? -50.77700 -15.52600 -64.72100 1.000 15.56000 259 GLY B O 1
ATOM 8338 N N . GLN C 1 261 ? -52.95200 -13.53400 -66.33100 1.000 15.71000 261 GLN B N 1
ATOM 8339 C CA . GLN C 1 261 ? -53.61300 -13.78200 -67.61400 1.000 19.41000 261 GLN B CA 1
ATOM 8340 C C . GLN C 1 261 ? -53.34800 -15.19700 -68.14200 1.000 21.79000 261 GLN B C 1
ATOM 8341 O O . GLN C 1 261 ? -54.17800 -15.81800 -68.84100 1.000 20.28000 261 GLN B O 1
ATOM 8347 N N . PHE C 1 262 ? -52.16100 -15.70500 -67.85900 1.000 15.20000 262 PHE B N 1
ATOM 8348 C CA . PHE C 1 262 ? -51.73100 -16.91900 -68.53800 1.000 10.45000 262 PHE B CA 1
ATOM 8349 C C . PHE C 1 262 ? -51.21500 -17.95700 -67.55900 1.000 13.86000 262 PHE B C 1
ATOM 8350 O O . PHE C 1 262 ? -50.35800 -18.77100 -67.91400 1.000 13.92000 262 PHE B O 1
ATOM 8358 N N . ALA C 1 263 ? -51.76900 -17.95500 -66.33400 1.000 12.65000 263 ALA B N 1
ATOM 8359 C CA . ALA C 1 263 ? -51.57400 -19.02200 -65.34800 1.000 14.58000 263 ALA B CA 1
ATOM 8360 C C . ALA C 1 263 ? -50.08300 -19.26700 -65.10100 1.000 16.02000 263 ALA B C 1
ATOM 8361 O O . ALA C 1 263 ? -49.61900 -20.40200 -65.02400 1.000 15.37000 263 ALA B O 1
ATOM 8363 N N . CYS C 1 264 ? -49.32500 -18.18300 -64.98900 1.000 10.57000 264 CYS B N 1
ATOM 8364 C CA . CYS C 1 264 ? -47.86300 -18.26200 -64.89000 1.000 10.75000 264 CYS B CA 1
ATOM 8365 C C . CYS C 1 264 ? -47.32900 -17.14500 -63.99400 1.000 14.94000 264 CYS B C 1
ATOM 8366 O O . CYS C 1 264 ? -46.39000 -16.43300 -64.34500 1.000 13.30000 264 CYS B O 1
ATOM 8369 N N . ASN C 1 265 ? -47.91700 -17.00100 -62.80800 1.000 15.17000 265 ASN B N 1
ATOM 8370 C CA . ASN C 1 265 ? -47.51600 -15.95900 -61.87100 1.000 15.42000 265 ASN B CA 1
ATOM 8371 C C . ASN C 1 265 ? -46.01700 -15.94500 -61.60700 1.000 12.92000 265 ASN B C 1
ATOM 8372 O O . ASN C 1 265 ? -45.42800 -14.87900 -61.42000 1.000 14.35000 265 ASN B O 1
ATOM 8377 N N . GLY C 1 266 ? -45.38800 -17.12000 -61.54700 1.000 9.73000 266 GLY B N 1
ATOM 8378 C CA . GLY C 1 266 ? -43.96500 -17.18500 -61.25700 1.000 14.53000 266 GLY B CA 1
ATOM 8379 C C . GLY C 1 266 ? -43.07300 -16.64400 -62.35800 1.000 9.80000 266 GLY B C 1
ATOM 8380 O O . GLY C 1 266 ? -41.90900 -16.34300 -62.10300 1.000 11.24000 266 GLY B O 1
ATOM 8381 N N . TRP C 1 267 ? -43.59100 -16.50100 -63.57600 1.000 11.71000 267 TRP B N 1
ATOM 8382 C CA . TRP C 1 267 ? -42.75000 -15.96300 -64.65000 1.000 10.72000 267 TRP B CA 1
ATOM 8383 C C . TRP C 1 267 ? -42.45100 -14.48500 -64.44300 1.000 14.22000 267 TRP B C 1
ATOM 8384 O O . TRP C 1 267 ? -41.46100 -13.98000 -64.98200 1.000 11.23000 267 TRP B O 1
ATOM 8395 N N . ALA C 1 268 ? -43.32700 -13.77100 -63.73200 1.000 12.69000 268 ALA B N 1
ATOM 8396 C CA . ALA C 1 268 ? -43.07600 -12.39000 -63.29900 1.000 11.81000 268 ALA B CA 1
ATOM 8397 C C . ALA C 1 268 ? -42.85300 -11.42500 -64.46800 1.000 15.66000 268 ALA B C 1
ATOM 8398 O O . ALA C 1 268 ? -42.08700 -10.46400 -64.35300 1.000 15.53000 268 ALA B O 1
ATOM 8400 N N . VAL C 1 269 ? -43.52100 -11.63700 -65.60400 1.000 11.56000 269 VAL B N 1
ATOM 8401 C CA . VAL C 1 269 ? -43.42900 -10.71900 -66.73700 1.000 12.64000 269 VAL B CA 1
ATOM 8402 C C . VAL C 1 269 ? -44.67900 -9.84900 -66.73200 1.000 13.52000 269 VAL B C 1
ATOM 8403 O O . VAL C 1 269 ? -45.80300 -10.35100 -66.57900 1.000 12.84000 269 VAL B O 1
ATOM 8407 N N . GLY C 1 270 ? -44.48800 -8.55200 -66.90000 1.000 13.72000 270 GLY B N 1
ATOM 8408 C CA . GLY C 1 270 ? -45.62400 -7.66600 -66.97700 1.000 12.42000 270 GLY B CA 1
ATOM 8409 C C . GLY C 1 270 ? -45.26100 -6.42200 -67.74200 1.000 13.68000 270 GLY B C 1
ATOM 8410 O O . GLY C 1 270 ? -44.18100 -6.35500 -68.34300 1.000 16.90000 270 GLY B O 1
ATOM 8411 N N . SER C 1 271 ? -46.15600 -5.43900 -67.75600 1.000 11.89000 271 SER B N 1
ATOM 8412 C CA . SER C 1 271 ? -45.94100 -4.25200 -68.57000 1.000 16.80000 271 SER B CA 1
ATOM 8413 C C . SER C 1 271 ? -46.33000 -3.01500 -67.78400 1.000 15.05000 271 SER B C 1
ATOM 8414 O O . SER C 1 271 ? -47.23400 -3.05600 -66.94900 1.000 12.02000 271 SER B O 1
ATOM 8417 N N . VAL C 1 272 ? -45.64500 -1.91400 -68.08700 1.000 15.43000 272 VAL B N 1
ATOM 8418 C CA . VAL C 1 272 ? -45.93500 -0.58800 -67.56100 1.000 13.10000 272 VAL B CA 1
ATOM 8419 C C . VAL C 1 272 ? -46.05000 0.35300 -68.75300 1.000 15.16000 272 VAL B C 1
ATOM 8420 O O . VAL C 1 272 ? -45.16700 0.36300 -69.61600 1.000 15.45000 272 VAL B O 1
ATOM 8424 N N . THR C 1 273 ? -47.12400 1.14500 -68.79900 1.000 14.54000 273 THR B N 1
ATOM 8425 C CA . THR C 1 273 ? -47.39600 2.03300 -69.93200 1.000 14.51000 273 THR B CA 1
ATOM 8426 C C . THR C 1 273 ? -47.70000 3.42600 -69.40100 1.000 14.22000 273 THR B C 1
ATOM 8427 O O . THR C 1 273 ? -48.59500 3.58300 -68.57100 1.000 14.42000 273 THR B O 1
ATOM 8431 N N . ALA C 1 274 ? -46.95700 4.42900 -69.87400 1.000 13.57000 274 ALA B N 1
ATOM 8432 C CA . ALA C 1 274 ? -47.07000 5.79300 -69.36100 1.000 14.77000 274 ALA B CA 1
ATOM 8433 C C . ALA C 1 274 ? -46.39300 6.73600 -70.36000 1.000 18.72000 274 ALA B C 1
ATOM 8434 O O . ALA C 1 274 ? -45.88200 6.30000 -71.39700 1.000 19.40000 274 ALA B O 1
ATOM 8436 N N . MET C 1 275 ? -46.41800 8.04200 -70.06500 1.000 20.55000 275 MET B N 1
ATOM 8437 C CA . MET C 1 275 ? -45.68800 8.99500 -70.91500 1.000 18.85000 275 MET B CA 1
ATOM 8438 C C . MET C 1 275 ? -44.20200 8.66100 -71.02800 1.000 19.47000 275 MET B C 1
ATOM 8439 O O . MET C 1 275 ? -43.61600 8.04900 -70.12800 1.000 19.50000 275 MET B O 1
ATOM 8444 N N . PRO C 1 276 ? -43.57500 9.04900 -72.15300 1.000 20.87000 276 PRO B N 1
ATOM 8445 C CA . PRO C 1 276 ? -42.16800 8.69400 -72.39600 1.000 21.97000 276 PRO B CA 1
ATOM 8446 C C . PRO C 1 276 ? -41.23500 9.10600 -71.28700 1.000 21.38000 276 PRO B C 1
ATOM 8447 O O . PRO C 1 276 ? -40.33400 8.33400 -70.93000 1.000 24.06000 276 PRO B O 1
ATOM 8451 N N . ASP C 1 277 ? -41.41400 10.31400 -70.74200 1.000 24.64000 277 ASP B N 1
ATOM 8452 C CA . ASP C 1 277 ? -40.53700 10.79400 -69.68300 1.000 24.18000 277 ASP B CA 1
ATOM 8453 C C . ASP C 1 277 ? -40.70100 9.97600 -68.41000 1.000 24.45000 277 ASP B C 1
ATOM 8454 O O . ASP C 1 277 ? -39.72300 9.77300 -67.68000 1.000 21.22000 277 ASP B O 1
ATOM 8459 N N . VAL C 1 278 ? -41.92300 9.50600 -68.12600 1.000 20.46000 278 VAL B N 1
ATOM 8460 C CA . VAL C 1 278 ? -42.15600 8.74200 -66.90400 1.000 20.91000 278 VAL B CA 1
ATOM 8461 C C . VAL C 1 278 ? -41.54200 7.35100 -67.02800 1.000 21.26000 278 VAL B C 1
ATOM 8462 O O . VAL C 1 278 ? -40.87000 6.87100 -66.10900 1.000 21.40000 278 VAL B O 1
ATOM 8466 N N . ILE C 1 279 ? -41.75200 6.68100 -68.16400 1.000 23.44000 279 ILE B N 1
ATOM 8467 C CA . ILE C 1 279 ? -41.16900 5.34900 -68.29000 1.000 23.38000 279 ILE B CA 1
ATOM 8468 C C . ILE C 1 279 ? -39.64700 5.43300 -68.35200 1.000 25.31000 279 ILE B C 1
ATOM 8469 O O . ILE C 1 279 ? -38.95200 4.51600 -67.89000 1.000 23.13000 279 ILE B O 1
ATOM 8474 N N . ASP C 1 280 ? -39.10100 6.53000 -68.88400 1.000 26.66000 280 ASP B N 1
ATOM 8475 C CA . ASP C 1 280 ? -37.64800 6.69100 -68.91000 1.000 27.28000 280 ASP B CA 1
ATOM 8476 C C . ASP C 1 280 ? -37.08500 6.84200 -67.50200 1.000 27.08000 280 ASP B C 1
ATOM 8477 O O . ASP C 1 280 ? -36.08300 6.20900 -67.15700 1.000 28.25000 280 ASP B O 1
ATOM 8482 N N . GLU C 1 281 ? -37.70900 7.68200 -66.67000 1.000 24.60000 281 GLU B N 1
ATOM 8483 C CA . GLU C 1 281 ? -37.26800 7.77800 -65.28200 1.000 21.94000 281 GLU B CA 1
ATOM 8484 C C . GLU C 1 281 ? -37.46500 6.45500 -64.56000 1.000 28.45000 281 GLU B C 1
ATOM 8485 O O . GLU C 1 281 ? -36.56900 5.99300 -63.84100 1.000 24.82000 281 GLU B O 1
ATOM 8491 N N . PHE C 1 282 ? -38.63200 5.83100 -64.75100 1.000 19.06000 282 PHE B N 1
ATOM 8492 C CA . PHE C 1 282 ? -38.93800 4.55600 -64.10400 1.000 20.87000 282 PHE B CA 1
ATOM 8493 C C . PHE C 1 282 ? -37.86400 3.51000 -64.38200 1.000 23.07000 282 PHE B C 1
ATOM 8494 O O . PHE C 1 282 ? -37.34600 2.87000 -63.45900 1.000 25.16000 282 PHE B O 1
ATOM 8502 N N . ALA C 1 283 ? -37.49500 3.34900 -65.64900 1.000 24.25000 283 ALA B N 1
ATOM 8503 C CA . ALA C 1 283 ? -36.62400 2.24900 -66.04500 1.000 26.95000 283 ALA B CA 1
ATOM 8504 C C . ALA C 1 283 ? -35.16900 2.46900 -65.65400 1.000 33.49000 283 ALA B C 1
ATOM 8505 O O . ALA C 1 283 ? -34.45800 1.50000 -65.37700 1.000 39.73000 283 ALA B O 1
ATOM 8507 N N . HIS C 1 284 ? -34.70200 3.71300 -65.62700 1.000 34.68000 284 HIS B N 1
ATOM 8508 C CA . HIS C 1 284 ? -33.26900 3.95600 -65.52700 1.000 33.81000 284 HIS B CA 1
ATOM 8509 C C . HIS C 1 284 ? -32.81600 4.38500 -64.14100 1.000 39.66000 284 HIS B C 1
ATOM 8510 O O . HIS C 1 284 ? -31.65800 4.14900 -63.78500 1.000 42.05000 284 HIS B O 1
ATOM 8517 N N . ARG C 1 285 ? -33.69000 4.98800 -63.34300 1.000 33.52000 285 ARG B N 1
ATOM 8518 C CA . ARG C 1 285 ? -33.31800 5.44800 -62.01200 1.000 37.66000 285 ARG B CA 1
ATOM 8519 C C . ARG C 1 285 ? -33.92200 4.61400 -60.89900 1.000 39.40000 285 ARG B C 1
ATOM 8520 O O . ARG C 1 285 ? -33.26400 4.38500 -59.88100 1.000 40.00000 285 ARG B O 1
ATOM 8522 N N . TRP C 1 286 ? -35.14700 4.13100 -61.08700 1.000 39.36000 286 TRP B N 1
ATOM 8523 C CA . TRP C 1 286 ? -35.93800 3.57400 -59.99800 1.000 36.80000 286 TRP B CA 1
ATOM 8524 C C . TRP C 1 286 ? -36.09600 2.07200 -60.14600 1.000 43.80000 286 TRP B C 1
ATOM 8525 O O . TRP C 1 286 ? -35.37800 1.30900 -59.50100 1.000 55.21000 286 TRP B O 1
ATOM 8536 N N . TYR C 1 292 ? -28.71100 -4.23900 -65.23300 1.000 28.31000 292 TYR B N 1
ATOM 8537 C CA . TYR C 1 292 ? -29.56300 -4.51900 -66.38300 1.000 23.54000 292 TYR B CA 1
ATOM 8538 C C . TYR C 1 292 ? -30.65000 -5.51100 -65.97700 1.000 21.59000 292 TYR B C 1
ATOM 8539 O O . TYR C 1 292 ? -30.46300 -6.31400 -65.06400 1.000 26.64000 292 TYR B O 1
ATOM 8548 N N . PRO C 1 293 ? -31.78900 -5.48000 -66.65700 1.000 21.39000 293 PRO B N 1
ATOM 8549 C CA . PRO C 1 293 ? -32.79800 -6.52100 -66.43300 1.000 15.26000 293 PRO B CA 1
ATOM 8550 C C . PRO C 1 293 ? -32.31100 -7.85500 -66.97500 1.000 17.75000 293 PRO B C 1
ATOM 8551 O O . PRO C 1 293 ? -31.28200 -7.95400 -67.64500 1.000 20.20000 293 PRO B O 1
ATOM 8555 N N . GLY C 1 294 ? -33.07100 -8.90100 -66.66800 1.000 15.66000 294 GLY B N 1
ATOM 8556 C CA . GLY C 1 294 ? -32.70800 -10.23400 -67.09300 1.000 13.73000 294 GLY B CA 1
ATOM 8557 C C . GLY C 1 294 ? -33.89700 -10.95400 -67.70200 1.000 16.07000 294 GLY B C 1
ATOM 8558 O O . GLY C 1 294 ? -34.77100 -10.34500 -68.34900 1.000 13.34000 294 GLY B O 1
ATOM 8559 N N . HIS C 1 295 ? -33.89200 -12.28200 -67.52700 1.000 14.35000 295 HIS B N 1
ATOM 8560 C CA . HIS C 1 295 ? -35.02100 -13.14200 -67.88400 1.000 16.20000 295 HIS B CA 1
ATOM 8561 C C . HIS C 1 295 ? -35.40900 -13.02800 -69.35100 1.000 15.04000 295 HIS B C 1
ATOM 8562 O O . HIS C 1 295 ? -36.58700 -12.93200 -69.70000 1.000 15.04000 295 HIS B O 1
ATOM 8569 N N . ALA C 1 296 ? -34.40100 -13.02500 -70.21800 1.000 11.95000 296 ALA B N 1
ATOM 8570 C CA . ALA C 1 296 ? -34.67400 -13.00000 -71.64200 1.000 14.71000 296 ALA B CA 1
ATOM 8571 C C . ALA C 1 296 ? -35.43800 -14.23900 -72.08200 1.000 12.14000 296 ALA B C 1
ATOM 8572 O O . ALA C 1 296 ? -36.15400 -14.19200 -73.08800 1.000 13.27000 296 ALA B O 1
ATOM 8574 N N . ARG C 1 297 ? -35.28300 -15.35700 -71.36800 1.000 12.16000 297 ARG B N 1
ATOM 8575 C CA . ARG C 1 297 ? -35.98900 -16.57500 -71.77100 1.000 12.35000 297 ARG B CA 1
ATOM 8576 C C . ARG C 1 297 ? -37.49000 -16.41000 -71.60300 1.000 11.91000 297 ARG B C 1
ATOM 8577 O O . ARG C 1 297 ? -38.26000 -16.79100 -72.49300 1.000 11.39000 297 ARG B O 1
ATOM 8585 N N . GLU C 1 298 ? -37.92500 -15.84100 -70.46700 1.000 13.90000 298 GLU B N 1
ATOM 8586 C CA . GLU C 1 298 ? -39.34600 -15.53200 -70.29700 1.000 14.45000 298 GLU B CA 1
ATOM 8587 C C . GLU C 1 298 ? -39.81300 -14.52100 -71.32700 1.000 15.66000 298 GLU B C 1
ATOM 8588 O O . GLU C 1 298 ? -40.91700 -14.64200 -71.87800 1.000 12.15000 298 GLU B O 1
ATOM 8594 N N . GLN C 1 299 ? -38.99800 -13.49100 -71.57400 1.000 12.41000 299 GLN B N 1
ATOM 8595 C CA . GLN C 1 299 ? -39.38800 -12.45600 -72.51600 1.000 14.19000 299 GLN B CA 1
ATOM 8596 C C . GLN C 1 299 ? -39.54200 -13.03400 -73.91700 1.000 15.13000 299 GLN B C 1
ATOM 8597 O O . GLN C 1 299 ? -40.55200 -12.79900 -74.58300 1.000 15.39000 299 GLN B O 1
ATOM 8603 N N . ALA C 1 300 ? -38.54900 -13.80900 -74.37500 1.000 15.21000 300 ALA B N 1
ATOM 8604 C CA . ALA C 1 300 ? -38.61900 -14.36900 -75.72200 1.000 16.09000 300 ALA B CA 1
ATOM 8605 C C . ALA C 1 300 ? -39.75400 -15.36900 -75.85000 1.000 13.07000 300 ALA B C 1
ATOM 8606 O O . ALA C 1 300 ? -40.38300 -15.46800 -76.91200 1.000 15.21000 300 ALA B O 1
ATOM 8608 N N . ALA C 1 301 ? -40.01200 -16.13300 -74.79100 1.000 13.06000 301 ALA B N 1
ATOM 8609 C CA . ALA C 1 301 ? -41.09400 -17.11600 -74.85100 1.000 14.74000 301 ALA B CA 1
ATOM 8610 C C . ALA C 1 301 ? -42.44900 -16.42500 -74.91100 1.000 14.93000 301 ALA B C 1
ATOM 8611 O O . ALA C 1 301 ? -43.31900 -16.82000 -75.69000 1.000 15.52000 301 ALA B O 1
ATOM 8613 N N . PHE C 1 302 ? -42.64500 -15.37700 -74.11100 1.000 12.72000 302 PHE B N 1
ATOM 8614 C CA . PHE C 1 302 ? -43.90900 -14.65500 -74.17000 1.000 14.69000 302 PHE B CA 1
ATOM 8615 C C . PHE C 1 302 ? -44.09700 -13.97100 -75.51300 1.000 13.28000 302 PHE B C 1
ATOM 8616 O O . PHE C 1 302 ? -45.21500 -13.94400 -76.03800 1.000 15.83000 302 PHE B O 1
ATOM 8624 N N . ALA C 1 303 ? -43.02400 -13.42600 -76.09400 1.000 15.03000 303 ALA B N 1
ATOM 8625 C CA . ALA C 1 303 ? -43.17700 -12.75600 -77.37700 1.000 17.30000 303 ALA B CA 1
ATOM 8626 C C . ALA C 1 303 ? -43.71900 -13.73400 -78.41200 1.000 16.96000 303 ALA B C 1
ATOM 8627 O O . ALA C 1 303 ? -44.67400 -13.42300 -79.13600 1.000 18.60000 303 ALA B O 1
ATOM 8629 N N . GLY C 1 304 ? -43.16600 -14.94700 -78.44500 1.000 17.79000 304 GLY B N 1
ATOM 8630 C CA . GLY C 1 304 ? -43.67000 -15.94600 -79.37300 1.000 17.26000 304 GLY B CA 1
ATOM 8631 C C . GLY C 1 304 ? -45.11100 -16.33700 -79.09000 1.000 19.68000 304 GLY B C 1
ATOM 8632 O O . GLY C 1 304 ? -45.92500 -16.46800 -80.01300 1.000 18.33000 304 GLY B O 1
ATOM 8633 N N . TRP C 1 305 ? -45.45100 -16.50800 -77.80900 1.000 16.76000 305 TRP B N 1
ATOM 8634 C CA . TRP C 1 305 ? -46.80300 -16.91900 -77.43600 1.000 15.23000 305 TRP B CA 1
ATOM 8635 C C . TRP C 1 305 ? -47.82700 -15.84300 -77.77600 1.000 16.42000 305 TRP B C 1
ATOM 8636 O O . TRP C 1 305 ? -48.87300 -16.12800 -78.37100 1.000 18.20000 305 TRP B O 1
ATOM 8647 N N . LEU C 1 306 ? -47.54200 -14.59100 -77.41100 1.000 12.83000 306 LEU B N 1
ATOM 8648 C CA . LEU C 1 306 ? -48.52000 -13.52700 -77.60500 1.000 14.45000 306 LEU B CA 1
ATOM 8649 C C . LEU C 1 306 ? -48.73700 -13.21500 -79.08200 1.000 19.17000 306 LEU B C 1
ATOM 8650 O O . LEU C 1 306 ? -49.81600 -12.74700 -79.45600 1.000 18.98000 306 LEU B O 1
ATOM 8655 N N . ASN C 1 307 ? -47.73500 -13.46400 -79.92800 1.000 15.52000 307 ASN B N 1
ATOM 8656 C CA . ASN C 1 307 ? -47.86300 -13.28600 -81.37400 1.000 18.48000 307 ASN B CA 1
ATOM 8657 C C . ASN C 1 307 ? -48.57600 -14.44600 -82.05800 1.000 20.62000 307 ASN B C 1
ATOM 8658 O O . ASN C 1 307 ? -48.83200 -14.37000 -83.27000 1.000 23.94000 307 ASN B O 1
ATOM 8663 N N . ASN C 1 308 ? -48.87100 -15.49700 -81.30600 1.000 17.10000 308 ASN B N 1
ATOM 8664 C CA . ASN C 1 308 ? -49.57500 -16.68400 -81.77200 1.000 21.22000 308 ASN B CA 1
ATOM 8665 C C . ASN C 1 308 ? -51.05900 -16.53000 -81.46100 1.000 20.78000 308 ASN B C 1
ATOM 8666 O O . ASN C 1 308 ? -51.40900 -16.31000 -80.29400 1.000 16.22000 308 ASN B O 1
ATOM 8671 N N . PRO C 1 309 ? -51.96100 -16.64100 -82.44800 1.000 20.62000 309 PRO B N 1
ATOM 8672 C CA . PRO C 1 309 ? -53.39700 -16.47300 -82.15200 1.000 18.25000 309 PRO B CA 1
ATOM 8673 C C . PRO C 1 309 ? -53.94100 -17.50700 -81.17600 1.000 17.47000 309 PRO B C 1
ATOM 8674 O O . PRO C 1 309 ? -55.04100 -17.30900 -80.64000 1.000 18.83000 309 PRO B O 1
ATOM 8678 N N . GLU C 1 310 ? -53.21300 -18.59900 -80.92800 1.000 18.54000 310 GLU B N 1
ATOM 8679 C CA . GLU C 1 310 ? -53.62600 -19.54100 -79.89300 1.000 18.56000 310 GLU B CA 1
ATOM 8680 C C . GLU C 1 310 ? -53.72100 -18.86000 -78.53100 1.000 18.70000 310 GLU B C 1
ATOM 8681 O O . GLU C 1 310 ? -54.52300 -19.27400 -77.68600 1.000 16.01000 310 GLU B O 1
ATOM 8687 N N . SER C 1 311 ? -52.89800 -17.83700 -78.29200 1.000 15.92000 311 SER B N 1
ATOM 8688 C CA . SER C 1 311 ? -52.92200 -17.18000 -76.98700 1.000 16.16000 311 SER B CA 1
ATOM 8689 C C . SER C 1 311 ? -54.24900 -16.47400 -76.76100 1.000 16.81000 311 SER B C 1
ATOM 8690 O O . SER C 1 311 ? -54.80000 -16.51700 -75.65500 1.000 18.89000 311 SER B O 1
ATOM 8693 N N . ARG C 1 312 ? -54.78000 -15.83200 -77.81100 1.000 15.15000 312 ARG B N 1
ATOM 8694 C CA . ARG C 1 312 ? -56.11400 -15.24000 -77.75300 1.000 19.26000 312 ARG B CA 1
ATOM 8695 C C . ARG C 1 312 ? -57.19100 -16.30800 -77.57600 1.000 19.58000 312 ARG B C 1
ATOM 8696 O O . ARG C 1 312 ? -58.10900 -16.15100 -76.75900 1.000 19.82000 312 ARG B O 1
ATOM 8704 N N . LYS C 1 313 ? -57.09500 -17.40700 -78.32200 1.000 16.04000 313 LYS B N 1
ATOM 8705 C CA . LYS C 1 313 ? -58.09100 -18.46600 -78.19600 1.000 17.53000 313 LYS B CA 1
ATOM 8706 C C . LYS C 1 313 ? -58.06600 -19.08500 -76.80100 1.000 17.85000 313 LYS B C 1
ATOM 8707 O O . LYS C 1 313 ? -59.12000 -19.32900 -76.20500 1.000 21.01000 313 LYS B O 1
ATOM 8709 N N . TRP C 1 314 ? -56.87100 -19.35300 -76.26500 1.000 16.66000 314 TRP B N 1
ATOM 8710 C CA . TRP C 1 314 ? -56.77000 -19.88100 -74.90600 1.000 17.80000 314 TRP B CA 1
ATOM 8711 C C . TRP C 1 314 ? -57.39100 -18.91800 -73.89700 1.000 16.90000 314 TRP B C 1
ATOM 8712 O O . TRP C 1 314 ? -58.11600 -19.34400 -72.99100 1.000 14.54000 314 TRP B O 1
ATOM 8723 N N . ALA C 1 315 ? -57.14700 -17.61200 -74.05700 1.000 13.50000 315 ALA B N 1
ATOM 8724 C CA . ALA C 1 315 ? -57.68300 -16.65300 -73.09200 1.000 19.30000 315 ALA B CA 1
ATOM 8725 C C . ALA C 1 315 ? -59.20500 -16.57400 -73.17100 1.000 20.57000 315 ALA B C 1
ATOM 8726 O O . ALA C 1 315 ? -59.87700 -16.45600 -72.13900 1.000 20.53000 315 ALA B O 1
ATOM 8728 N N . ASP C 1 316 ? -59.77100 -16.65600 -74.37900 1.000 17.83000 316 ASP B N 1
ATOM 8729 C CA . ASP C 1 316 ? -61.22800 -16.65600 -74.50000 1.000 20.80000 316 ASP B CA 1
ATOM 8730 C C . ASP C 1 316 ? -61.82400 -17.89000 -73.85200 1.000 17.77000 316 ASP B C 1
ATOM 8731 O O . ASP C 1 316 ? -62.86600 -17.81400 -73.19500 1.000 19.89000 316 ASP B O 1
ATOM 8736 N N . GLU C 1 317 ? -61.19600 -19.04700 -74.06600 1.000 18.93000 317 GLU B N 1
ATOM 8737 C CA . GLU C 1 317 ? -61.65000 -20.28600 -73.44700 1.000 22.37000 317 GLU B CA 1
ATOM 8738 C C . GLU C 1 317 ? -61.61600 -20.19200 -71.92800 1.000 18.27000 317 GLU B C 1
ATOM 8739 O O . GLU C 1 317 ? -62.46700 -20.76800 -71.24200 1.000 18.95000 317 GLU B O 1
ATOM 8745 N N . ARG C 1 318 ? -60.61500 -19.49900 -71.38200 1.000 19.36000 318 ARG B N 1
ATOM 8746 C CA . ARG C 1 318 ? -60.46600 -19.44800 -69.93500 1.000 18.30000 318 ARG B CA 1
ATOM 8747 C C . ARG C 1 318 ? -61.54900 -18.58000 -69.30000 1.000 17.17000 318 ARG B C 1
ATOM 8748 O O . ARG C 1 318 ? -61.96400 -18.83700 -68.15800 1.000 16.26000 318 ARG B O 1
ATOM 8756 N N . ARG C 1 319 ? -62.01300 -17.55800 -70.01900 1.000 16.45000 319 ARG B N 1
ATOM 8757 C CA . ARG C 1 319 ? -63.14700 -16.77200 -69.54300 1.000 16.23000 319 ARG B CA 1
ATOM 8758 C C . ARG C 1 319 ? -64.41200 -17.61500 -69.48400 1.000 19.55000 319 ARG B C 1
ATOM 8759 O O . ARG C 1 319 ? -65.25600 -17.40200 -68.61000 1.000 17.43000 319 ARG B O 1
ATOM 8767 N N . GLU C 1 320 ? -64.57400 -18.55800 -70.41800 1.000 19.21000 320 GLU B N 1
ATOM 8768 C CA . GLU C 1 320 ? -65.72000 -19.45600 -70.36300 1.000 17.67000 320 GLU B CA 1
ATOM 8769 C C . GLU C 1 320 ? -65.59300 -20.43300 -69.19900 1.000 18.27000 320 GLU B C 1
ATOM 8770 O O . GLU C 1 320 ? -66.58900 -20.75800 -68.53600 1.000 21.18000 320 GLU B O 1
ATOM 8776 N N . ALA C 1 321 ? -64.37200 -20.93500 -68.96200 1.000 17.82000 321 ALA B N 1
ATOM 8777 C CA . ALA C 1 321 ? -64.10700 -21.78500 -67.80700 1.000 16.40000 321 ALA B CA 1
ATOM 8778 C C . ALA C 1 321 ? -64.38000 -21.04600 -66.50100 1.000 18.05000 321 ALA B C 1
ATOM 8779 O O . ALA C 1 321 ? -64.92300 -21.62700 -65.55300 1.000 16.56000 321 ALA B O 1
ATOM 8781 N N . ILE C 1 322 ? -63.98400 -19.77100 -66.42000 1.000 16.25000 322 ILE B N 1
ATOM 8782 C CA . ILE C 1 322 ? -64.25600 -18.99100 -65.21600 1.000 14.81000 322 ILE B CA 1
ATOM 8783 C C . ILE C 1 322 ? -65.75200 -18.90800 -64.96600 1.000 15.88000 322 ILE B C 1
ATOM 8784 O O . ILE C 1 322 ? -66.20900 -19.03800 -63.82700 1.000 14.26000 322 ILE B O 1
ATOM 8789 N N . ARG C 1 323 ? -66.54300 -18.72100 -66.02900 1.000 17.57000 323 ARG B N 1
ATOM 8790 C CA . ARG C 1 323 ? -67.99400 -18.63200 -65.86600 1.000 18.13000 323 ARG B CA 1
ATOM 8791 C C . ARG C 1 323 ? -68.57800 -19.94700 -65.37600 1.000 20.27000 323 ARG B C 1
ATOM 8792 O O . ARG C 1 323 ? -69.32400 -19.97700 -64.38800 1.000 19.42000 323 ARG B O 1
ATOM 8800 N N . SER C 1 324 ? -68.24100 -21.05200 -66.04200 1.000 18.97000 324 SER B N 1
ATOM 8801 C CA . SER C 1 324 ? -68.81100 -22.33100 -65.64100 1.000 20.54000 324 SER B CA 1
ATOM 8802 C C . SER C 1 324 ? -68.27000 -22.80500 -64.29900 1.000 17.85000 324 SER B C 1
ATOM 8803 O O . SER C 1 324 ? -68.98600 -23.48600 -63.56000 1.000 16.02000 324 SER B O 1
ATOM 8806 N N . ASN C 1 325 ? -67.01000 -22.49400 -63.97500 1.000 17.38000 325 ASN B N 1
ATOM 8807 C CA . ASN C 1 325 ? -66.47900 -22.85000 -62.66000 1.000 19.64000 325 ASN B CA 1
ATOM 8808 C C . ASN C 1 325 ? -67.27600 -22.17900 -61.55100 1.000 17.03000 325 ASN B C 1
ATOM 8809 O O . ASN C 1 325 ? -67.65600 -22.82100 -60.56200 1.000 17.77000 325 ASN B O 1
ATOM 8814 N N . GLY C 1 326 ? -67.52300 -20.88000 -61.69400 1.000 16.39000 326 GLY B N 1
ATOM 8815 C CA . GLY C 1 326 ? -68.29200 -20.17100 -60.67600 1.000 17.51000 326 GLY B CA 1
ATOM 8816 C C . GLY C 1 326 ? -69.68100 -20.75000 -60.49200 1.000 21.47000 326 GLY B C 1
ATOM 8817 O O . GLY C 1 326 ? -70.11800 -21.00200 -59.36600 1.000 19.77000 326 GLY B O 1
ATOM 8818 N N . ASP C 1 327 ? -70.38800 -20.97600 -61.60200 1.000 20.88000 327 ASP B N 1
ATOM 8819 C CA . ASP C 1 327 ? -71.71100 -21.59500 -61.54400 1.000 24.07000 327 ASP B CA 1
ATOM 8820 C C . ASP C 1 327 ? -71.66400 -22.94200 -60.84200 1.000 22.15000 327 ASP B C 1
ATOM 8821 O O . ASP C 1 327 ? -72.52200 -23.25100 -60.00300 1.000 23.41000 327 ASP B O 1
ATOM 8826 N N . ALA C 1 328 ? -70.68200 -23.77500 -61.19600 1.000 17.47000 328 ALA B N 1
ATOM 8827 C CA . ALA C 1 328 ? -70.53600 -25.06200 -60.53100 1.000 20.09000 328 ALA B CA 1
ATOM 8828 C C . ALA C 1 328 ? -70.32400 -24.88600 -59.03400 1.000 20.78000 328 ALA B C 1
ATOM 8829 O O . ALA C 1 328 ? -70.86300 -25.65600 -58.22800 1.000 17.09000 328 ALA B O 1
ATOM 8831 N N . LEU C 1 329 ? -69.51800 -23.89300 -58.64700 1.000 18.94000 329 LEU B N 1
ATOM 8832 C CA . LEU C 1 329 ? -69.23000 -23.69500 -57.23300 1.000 14.00000 329 LEU B CA 1
ATOM 8833 C C . LEU C 1 329 ? -70.47000 -23.22600 -56.48800 1.000 19.03000 329 LEU B C 1
ATOM 8834 O O . LEU C 1 329 ? -70.75600 -23.70200 -55.37800 1.000 19.56000 329 LEU B O 1
ATOM 8839 N N . LEU C 1 330 ? -71.22300 -22.30700 -57.08900 1.000 21.25000 330 LEU B N 1
ATOM 8840 C CA . LEU C 1 330 ? -72.41300 -21.78800 -56.42500 1.000 19.51000 330 LEU B CA 1
ATOM 8841 C C . LEU C 1 330 ? -73.41900 -22.89600 -56.18600 1.000 26.73000 330 LEU B C 1
ATOM 8842 O O . LEU C 1 330 ? -73.99200 -22.99700 -55.09200 1.000 25.01000 330 LEU B O 1
ATOM 8847 N N . ASP C 1 331 ? -73.63000 -23.75000 -57.19700 1.000 22.14000 331 ASP B N 1
ATOM 8848 C CA . ASP C 1 331 ? -74.57600 -24.84700 -57.06000 1.000 22.33000 331 ASP B CA 1
ATOM 8849 C C . ASP C 1 331 ? -74.17500 -25.77400 -55.92500 1.000 23.25000 331 ASP B C 1
ATOM 8850 O O . ASP C 1 331 ? -75.02100 -26.20100 -55.13400 1.000 29.30000 331 ASP B O 1
ATOM 8855 N N . ALA C 1 332 ? -72.87900 -26.08500 -55.81500 1.000 25.35000 332 ALA B N 1
ATOM 8856 C CA . ALA C 1 332 ? -72.40800 -26.95100 -54.74100 1.000 23.00000 332 ALA B CA 1
ATOM 8857 C C . ALA C 1 332 ? -72.58300 -26.29300 -53.37700 1.000 24.15000 332 ALA B C 1
ATOM 8858 O O . ALA C 1 332 ? -72.96700 -26.95400 -52.40200 1.000 22.83000 332 ALA B O 1
ATOM 8860 N N . LEU C 1 333 ? -72.25900 -25.00400 -53.27700 1.000 21.90000 333 LEU B N 1
ATOM 8861 C CA . LEU C 1 333 ? -72.45500 -24.30700 -52.01600 1.000 22.19000 333 LEU B CA 1
ATOM 8862 C C . LEU C 1 333 ? -73.92100 -24.30300 -51.61200 1.000 23.51000 333 LEU B C 1
ATOM 8863 O O . LEU C 1 333 ? -74.22900 -24.31700 -50.42100 1.000 20.66000 333 LEU B O 1
ATOM 8868 N N . ALA C 1 334 ? -74.83700 -24.30500 -52.58400 1.000 23.46000 334 ALA B N 1
ATOM 8869 C CA . ALA C 1 334 ? -76.25700 -24.34600 -52.24600 1.000 25.04000 334 ALA B CA 1
ATOM 8870 C C . ALA C 1 334 ? -76.67300 -25.69600 -51.67300 1.000 29.09000 334 ALA B C 1
ATOM 8871 O O . ALA C 1 334 ? -77.68200 -25.76900 -50.95900 1.000 30.37000 334 ALA B O 1
ATOM 8873 N N . GLU C 1 335 ? -75.90500 -26.75600 -51.94600 1.000 26.57000 335 GLU B N 1
ATOM 8874 C CA . GLU C 1 335 ? -76.19500 -28.08800 -51.42400 1.000 27.40000 335 GLU B CA 1
ATOM 8875 C C . GLU C 1 335 ? -75.69800 -28.27400 -50.00000 1.000 28.48000 335 GLU B C 1
ATOM 8876 O O . GLU C 1 335 ? -76.25900 -29.07700 -49.25000 1.000 26.91000 335 GLU B O 1
ATOM 8882 N N . VAL C 1 336 ? -74.63400 -27.57500 -49.61700 1.000 27.04000 336 VAL B N 1
ATOM 8883 C CA . VAL C 1 336 ? -73.95500 -27.84700 -48.35900 1.000 23.14000 336 VAL B CA 1
ATOM 8884 C C . VAL C 1 336 ? -74.12600 -26.73600 -47.33700 1.000 27.71000 336 VAL B C 1
ATOM 8885 O O . VAL C 1 336 ? -73.76800 -26.94000 -46.16300 1.000 25.34000 336 VAL B O 1
ATOM 8889 N N . SER C 1 337 ? -74.68500 -25.59000 -47.72500 1.000 27.03000 337 SER B N 1
ATOM 8890 C CA . SER C 1 337 ? -74.71300 -24.42000 -46.86000 1.000 23.15000 337 SER B CA 1
ATOM 8891 C C . SER C 1 337 ? -75.94900 -23.58800 -47.16100 1.000 30.50000 337 SER B C 1
ATOM 8892 O O . SER C 1 337 ? -76.63000 -23.78700 -48.17100 1.000 27.69000 337 SER B O 1
ATOM 8895 N N . ASN C 1 338 ? -76.21800 -22.61900 -46.27600 1.000 24.89000 338 ASN B N 1
ATOM 8896 C CA . ASN C 1 338 ? -77.33600 -21.69900 -46.44700 1.000 28.04000 338 ASN B CA 1
ATOM 8897 C C . ASN C 1 338 ? -76.90800 -20.24000 -46.29400 1.000 25.84000 338 ASN B C 1
ATOM 8898 O O . ASN C 1 338 ? -77.75800 -19.38200 -46.04000 1.000 29.90000 338 ASN B O 1
ATOM 8900 N N . THR C 1 339 ? -75.62300 -19.92900 -46.46800 1.000 25.56000 339 THR B N 1
ATOM 8901 C CA . THR C 1 339 ? -75.16000 -18.56500 -46.25100 1.000 22.62000 339 THR B CA 1
ATOM 8902 C C . THR C 1 339 ? -75.19100 -17.75500 -47.54700 1.000 23.61000 339 THR B C 1
ATOM 8903 O O . THR C 1 339 ? -75.33100 -18.29100 -48.65000 1.000 24.55000 339 THR B O 1
ATOM 8907 N N . THR C 1 340 ? -75.05500 -16.43700 -47.39300 1.000 18.28000 340 THR B N 1
ATOM 8908 C CA . THR C 1 340 ? -75.03800 -15.52200 -48.53000 1.000 20.78000 340 THR B CA 1
ATOM 8909 C C . THR C 1 340 ? -73.80700 -15.76600 -49.40000 1.000 19.34000 340 THR B C 1
ATOM 8910 O O . THR C 1 340 ? -72.70000 -15.95100 -48.88900 1.000 18.20000 340 THR B O 1
ATOM 8914 N N . ARG C 1 341 ? -73.99700 -15.75700 -50.72000 1.000 17.63000 341 ARG B N 1
ATOM 8915 C CA . ARG C 1 341 ? -72.90700 -16.02300 -51.65600 1.000 19.68000 341 ARG B CA 1
ATOM 8916 C C . ARG C 1 341 ? -72.95400 -15.01500 -52.79400 1.000 19.66000 341 ARG B C 1
ATOM 8917 O O . ARG C 1 341 ? -74.03100 -14.58600 -53.20800 1.000 20.30000 341 ARG B O 1
ATOM 8925 N N . HIS C 1 342 ? -71.77200 -14.65600 -53.31100 1.000 16.41000 342 HIS B N 1
ATOM 8926 C CA . HIS C 1 342 ? -71.64700 -13.73200 -54.42600 1.000 17.30000 342 HIS B CA 1
ATOM 8927 C C . HIS C 1 342 ? -70.72000 -14.29900 -55.49100 1.000 17.49000 342 HIS B C 1
ATOM 8928 O O . HIS C 1 342 ? -69.67000 -14.87000 -55.17900 1.000 15.08000 342 HIS B O 1
ATOM 8935 N N . CYS C 1 343 ? -71.08900 -14.09400 -56.74800 1.000 15.18000 343 CYS B N 1
ATOM 8936 C CA . CYS C 1 343 ? -70.19000 -14.35700 -57.87300 1.000 16.43000 343 CYS B CA 1
ATOM 8937 C C . CYS C 1 343 ? -70.42200 -13.21600 -58.86300 1.000 17.74000 343 CYS B C 1
ATOM 8938 O O . CYS C 1 343 ? -71.24200 -13.32900 -59.77800 1.000 17.07000 343 CYS B O 1
ATOM 8941 N N . HIS C 1 344 ? -69.69500 -12.11500 -58.67100 1.000 16.59000 344 HIS B N 1
ATOM 8942 C CA . HIS C 1 344 ? -69.99500 -10.89100 -59.40500 1.000 15.50000 344 HIS B CA 1
ATOM 8943 C C . HIS C 1 344 ? -69.49600 -10.90700 -60.84300 1.000 14.71000 344 HIS B C 1
ATOM 8944 O O . HIS C 1 344 ? -70.01200 -10.13000 -61.65800 1.000 21.49000 344 HIS B O 1
ATOM 8951 N N . GLY C 1 345 ? -68.48800 -11.72800 -61.16300 1.000 17.27000 345 GLY B N 1
ATOM 8952 C CA . GLY C 1 345 ? -68.02900 -11.93100 -62.53100 1.000 15.42000 345 GLY B CA 1
ATOM 8953 C C . GLY C 1 345 ? -66.95400 -10.98400 -63.03800 1.000 21.12000 345 GLY B C 1
ATOM 8954 O O . GLY C 1 345 ? -66.48300 -11.15700 -64.17500 1.000 19.57000 345 GLY B O 1
ATOM 8955 N N . GLY C 1 346 ? -66.53000 -10.00400 -62.24500 1.000 15.74000 346 GLY B N 1
ATOM 8956 C CA . GLY C 1 346 ? -65.61100 -9.00700 -62.75500 1.000 16.82000 346 GLY B CA 1
ATOM 8957 C C . GLY C 1 346 ? -64.16400 -9.33700 -62.51200 1.000 19.10000 346 GLY B C 1
ATOM 8958 O O . GLY C 1 346 ? -63.27100 -8.86000 -63.21300 1.000 24.99000 346 GLY B O 1
ATOM 8959 N N . SER C 1 347 ? -63.90900 -10.08500 -61.46300 1.000 21.65000 347 SER B N 1
ATOM 8960 C CA . SER C 1 347 ? -62.61900 -10.71700 -61.25800 1.000 17.19000 347 SER B CA 1
ATOM 8961 C C . SER C 1 347 ? -62.94200 -12.11800 -60.79100 1.000 13.83000 347 SER B C 1
ATOM 8962 O O . SER C 1 347 ? -64.06800 -12.37800 -60.35900 1.000 17.11000 347 SER B O 1
ATOM 8965 N N . PRO C 1 348 ? -62.00200 -13.07000 -60.93800 1.000 15.39000 348 PRO B N 1
ATOM 8966 C CA . PRO C 1 348 ? -62.37400 -14.51000 -60.85600 1.000 16.23000 348 PRO B CA 1
ATOM 8967 C C . PRO C 1 348 ? -62.42800 -15.07700 -59.44100 1.000 15.31000 348 PRO B C 1
ATOM 8968 O O . PRO C 1 348 ? -61.66100 -15.97400 -59.06100 1.000 16.78000 348 PRO B O 1
ATOM 8972 N N . PHE C 1 349 ? -63.37400 -14.55900 -58.64600 1.000 14.96000 349 PHE B N 1
ATOM 8973 C CA . PHE C 1 349 ? -63.54500 -14.90300 -57.24100 1.000 13.66000 349 PHE B CA 1
ATOM 8974 C C . PHE C 1 349 ? -65.02000 -15.05600 -56.90700 1.000 13.33000 349 PHE B C 1
ATOM 8975 O O . PHE C 1 349 ? -65.85700 -14.26500 -57.36400 1.000 14.16000 349 PHE B O 1
ATOM 8983 N N . VAL C 1 350 ? -65.32400 -16.06200 -56.09500 1.000 13.12000 350 VAL B N 1
ATOM 8984 C CA . VAL C 1 350 ? -66.61500 -16.19900 -55.43200 1.000 16.25000 350 VAL B CA 1
ATOM 8985 C C . VAL C 1 350 ? -66.42200 -15.83500 -53.96500 1.000 14.77000 350 VAL B C 1
ATOM 8986 O O . VAL C 1 350 ? -65.36600 -16.11600 -53.37900 1.000 12.95000 350 VAL B O 1
ATOM 8990 N N . LEU C 1 351 ? -67.42400 -15.17600 -53.38400 1.000 15.81000 351 LEU B N 1
ATOM 8991 C CA . LEU C 1 351 ? -67.44200 -14.84300 -51.96400 1.000 13.91000 351 LEU B CA 1
ATOM 8992 C C . LEU C 1 351 ? -68.59600 -15.57100 -51.28900 1.000 15.63000 351 LEU B C 1
ATOM 8993 O O . LEU C 1 351 ? -69.71300 -15.61800 -51.82600 1.000 14.75000 351 LEU B O 1
ATOM 8998 N N . PHE C 1 352 ? -68.35200 -16.12500 -50.10500 1.000 15.61000 352 PHE B N 1
ATOM 8999 C CA . PHE C 1 352 ? -69.48500 -16.58200 -49.31400 1.000 17.62000 352 PHE B CA 1
ATOM 9000 C C . PHE C 1 352 ? -69.25000 -16.32800 -47.83200 1.000 16.60000 352 PHE B C 1
ATOM 9001 O O . PHE C 1 352 ? -68.11200 -16.22500 -47.36100 1.000 14.37000 352 PHE B O 1
ATOM 9009 N N . GLU C 1 353 ? -70.35700 -16.19300 -47.10600 1.000 15.47000 353 GLU B N 1
ATOM 9010 C CA . GLU C 1 353 ? -70.28600 -15.84000 -45.69600 1.000 11.58000 353 GLU B CA 1
ATOM 9011 C C . GLU C 1 353 ? -70.07900 -17.07800 -44.84400 1.000 17.56000 353 GLU B C 1
ATOM 9012 O O . GLU C 1 353 ? -70.57000 -18.16900 -45.15500 1.000 17.78000 353 GLU B O 1
ATOM 9018 N N . VAL C 1 354 ? -69.36400 -16.90300 -43.73800 1.000 14.72000 354 VAL B N 1
ATOM 9019 C CA . VAL C 1 354 ? -69.05100 -18.03900 -42.88400 1.000 17.19000 354 VAL B CA 1
ATOM 9020 C C . VAL C 1 354 ? -70.28900 -18.36700 -42.05800 1.000 21.67000 354 VAL B C 1
ATOM 9021 O O . VAL C 1 354 ? -70.99100 -17.44800 -41.61200 1.000 18.14000 354 VAL B O 1
ATOM 9025 N N . PRO C 1 355 ? -70.60600 -19.65300 -41.84900 1.000 24.41000 355 PRO B N 1
ATOM 9026 C CA . PRO C 1 355 ? -71.72300 -20.02000 -40.96500 1.000 23.24000 355 PRO B CA 1
ATOM 9027 C C . PRO C 1 355 ? -71.66500 -19.35800 -39.59800 1.000 23.18000 355 PRO B C 1
ATOM 9028 O O . PRO C 1 355 ? -70.58600 -18.97000 -39.13100 1.000 22.53000 355 PRO B O 1
ATOM 9032 N N . GLY C 1 356 ? -72.82500 -19.21400 -38.95300 1.000 25.05000 356 GLY B N 1
ATOM 9033 C CA . GLY C 1 356 ? -72.86600 -18.57300 -37.65100 1.000 20.18000 356 GLY B CA 1
ATOM 9034 C C . GLY C 1 356 ? -72.03600 -19.30900 -36.61700 1.000 23.63000 356 GLY B C 1
ATOM 9035 O O . GLY C 1 356 ? -71.91000 -20.53400 -36.63700 1.000 22.43000 356 GLY B O 1
ATOM 9036 N N . GLY C 1 357 ? -71.45600 -18.54000 -35.69100 1.000 22.10000 357 GLY B N 1
ATOM 9037 C CA . GLY C 1 357 ? -70.61300 -19.10200 -34.66800 1.000 22.39000 357 GLY B CA 1
ATOM 9038 C C . GLY C 1 357 ? -69.19400 -19.39400 -35.09700 1.000 26.30000 357 GLY B C 1
ATOM 9039 O O . GLY C 1 357 ? -68.31200 -19.49500 -34.23900 1.000 28.61000 357 GLY B O 1
ATOM 9040 N N . TRP C 1 358 ? -68.93400 -19.52900 -36.39200 1.000 22.26000 358 TRP B N 1
ATOM 9041 C CA . TRP C 1 358 ? -67.57100 -19.72000 -36.85500 1.000 19.31000 358 TRP B CA 1
ATOM 9042 C C . TRP C 1 358 ? -66.96500 -18.36500 -37.20300 1.000 17.93000 358 TRP B C 1
ATOM 9043 O O . TRP C 1 358 ? -67.66600 -17.45200 -37.63800 1.000 20.94000 358 TRP B O 1
ATOM 9054 N N . SER C 1 359 ? -65.65900 -18.25000 -37.01300 1.000 17.35000 359 SER B N 1
ATOM 9055 C CA . SER C 1 359 ? -64.88000 -17.19400 -37.64500 1.000 18.13000 359 SER B CA 1
ATOM 9056 C C . SER C 1 359 ? -64.12100 -17.78000 -38.84100 1.000 16.50000 359 SER B C 1
ATOM 9057 O O . SER C 1 359 ? -63.94600 -18.99600 -38.95100 1.000 19.18000 359 SER B O 1
ATOM 9060 N N . GLN C 1 360 ? -63.68800 -16.90500 -39.75400 1.000 14.82000 360 GLN B N 1
ATOM 9061 C CA . GLN C 1 360 ? -63.23800 -17.40100 -41.05200 1.000 17.63000 360 GLN B CA 1
ATOM 9062 C C . GLN C 1 360 ? -61.99900 -18.28400 -40.92400 1.000 15.88000 360 GLN B C 1
ATOM 9063 O O . GLN C 1 360 ? -61.90100 -19.31200 -41.60000 1.000 20.51000 360 GLN B O 1
ATOM 9069 N N . GLU C 1 361 ? -61.04700 -17.92900 -40.05900 1.000 16.51000 361 GLU B N 1
ATOM 9070 C CA . GLU C 1 361 ? -59.82100 -18.72500 -40.02800 1.000 18.03000 361 GLU B CA 1
ATOM 9071 C C . GLU C 1 361 ? -60.09800 -20.13100 -39.51300 1.000 19.52000 361 GLU B C 1
ATOM 9072 O O . GLU C 1 361 ? -59.65300 -21.12100 -40.11500 1.000 19.27000 361 GLU B O 1
ATOM 9078 N N . ASP C 1 362 ? -60.83400 -20.24300 -38.40000 1.000 15.92000 362 ASP B N 1
ATOM 9079 C CA . ASP C 1 362 ? -61.17600 -21.56300 -37.87200 1.000 19.87000 362 ASP B CA 1
ATOM 9080 C C . ASP C 1 362 ? -61.99300 -22.35700 -38.87900 1.000 20.54000 362 ASP B C 1
ATOM 9081 O O . ASP C 1 362 ? -61.78300 -23.56400 -39.04000 1.000 21.88000 362 ASP B O 1
ATOM 9086 N N . PHE C 1 363 ? -62.94400 -21.69700 -39.55400 1.000 20.00000 363 PHE B N 1
ATOM 9087 C CA . PHE C 1 363 ? -63.76300 -22.36700 -40.56300 1.000 18.00000 363 PHE B CA 1
ATOM 9088 C C . PHE C 1 363 ? -62.90600 -22.91800 -41.70100 1.000 19.48000 363 PHE B C 1
ATOM 9089 O O . PHE C 1 363 ? -63.08500 -24.06500 -42.12600 1.000 19.12000 363 PHE B O 1
ATOM 9097 N N . ARG C 1 364 ? -61.97900 -22.11300 -42.22400 1.000 16.57000 364 ARG B N 1
ATOM 9098 C CA . ARG C 1 364 ? -61.16900 -22.60500 -43.33300 1.000 17.07000 364 ARG B CA 1
ATOM 9099 C C . ARG C 1 364 ? -60.23200 -23.72000 -42.88000 1.000 18.74000 364 ARG B C 1
ATOM 9100 O O . ARG C 1 364 ? -60.04700 -24.70900 -43.59900 1.000 16.07000 364 ARG B O 1
ATOM 9108 N N . GLN C 1 365 ? -59.62700 -23.58300 -41.70000 1.000 16.22000 365 GLN B N 1
ATOM 9109 C CA . GLN C 1 365 ? -58.79300 -24.66900 -41.18300 1.000 20.79000 365 GLN B CA 1
ATOM 9110 C C . GLN C 1 365 ? -59.59500 -25.96000 -41.03100 1.000 19.79000 365 GLN B C 1
ATOM 9111 O O . GLN C 1 365 ? -59.13200 -27.03700 -41.42400 1.000 20.10000 365 GLN B O 1
ATOM 9117 N N . ARG C 1 366 ? -60.80600 -25.87600 -40.47500 1.000 19.19000 366 ARG B N 1
ATOM 9118 C CA . ARG C 1 366 ? -61.60500 -27.08700 -40.29200 1.000 20.05000 366 ARG B CA 1
ATOM 9119 C C . ARG C 1 366 ? -62.00800 -27.68500 -41.63400 1.000 20.88000 366 ARG B C 1
ATOM 9120 O O . ARG C 1 366 ? -61.87800 -28.89500 -41.85300 1.000 20.59000 366 ARG B O 1
ATOM 9128 N N . LEU C 1 367 ? -62.50000 -26.84900 -42.54900 1.000 18.43000 367 LEU B N 1
ATOM 9129 C CA . LEU C 1 367 ? -62.85300 -27.33600 -43.87600 1.000 20.34000 367 LEU B CA 1
ATOM 9130 C C . LEU C 1 367 ? -61.68000 -28.04200 -44.53800 1.000 17.65000 367 LEU B C 1
ATOM 9131 O O . LEU C 1 367 ? -61.85000 -29.09900 -45.15900 1.000 18.02000 367 LEU B O 1
ATOM 9136 N N . PHE C 1 368 ? -60.48500 -27.46300 -44.43400 1.000 18.22000 368 PHE B N 1
ATOM 9137 C CA . PHE C 1 368 ? -59.33800 -28.03600 -45.12800 1.000 17.01000 368 PHE B CA 1
ATOM 9138 C C . PHE C 1 368 ? -58.99300 -29.40100 -44.54800 1.000 20.23000 368 PHE B C 1
ATOM 9139 O O . PHE C 1 368 ? -58.76000 -30.35700 -45.29500 1.000 21.78000 368 PHE B O 1
ATOM 9147 N N . ALA C 1 369 ? -59.02100 -29.52700 -43.21900 1.000 17.03000 369 ALA B N 1
ATOM 9148 C CA . ALA C 1 369 ? -58.77100 -30.82600 -42.60200 1.000 21.32000 369 ALA B CA 1
ATOM 9149 C C . ALA C 1 369 ? -59.81100 -31.85100 -43.03100 1.000 23.12000 369 ALA B C 1
ATOM 9150 O O . ALA C 1 369 ? -59.47400 -33.01200 -43.29600 1.000 26.27000 369 ALA B O 1
ATOM 9152 N N . ASP C 1 370 ? -61.07700 -31.43800 -43.14200 1.000 21.57000 370 ASP B N 1
ATOM 9153 C CA . ASP C 1 370 ? -62.15600 -32.38000 -43.42200 1.000 23.06000 370 ASP B CA 1
ATOM 9154 C C . ASP C 1 370 ? -62.29900 -32.71400 -44.90500 1.000 28.19000 370 ASP B C 1
ATOM 9155 O O . ASP C 1 370 ? -62.67700 -33.84300 -45.24200 1.000 28.88000 370 ASP B O 1
ATOM 9160 N N . THR C 1 371 ? -62.05300 -31.75800 -45.80700 1.000 23.26000 371 THR B N 1
ATOM 9161 C CA . THR C 1 371 ? -62.29600 -31.98200 -47.22800 1.000 23.26000 371 THR B CA 1
ATOM 9162 C C . THR C 1 371 ? -61.04600 -31.92900 -48.09600 1.000 23.18000 371 THR B C 1
ATOM 9163 O O . THR C 1 371 ? -61.13900 -32.25200 -49.28500 1.000 23.51000 371 THR B O 1
ATOM 9167 N N . GLY C 1 372 ? -59.90600 -31.49200 -47.56500 1.000 20.99000 372 GLY B N 1
ATOM 9168 C CA . GLY C 1 372 ? -58.73500 -31.23200 -48.37700 1.000 21.53000 372 GLY B CA 1
ATOM 9169 C C . GLY C 1 372 ? -58.78200 -29.97000 -49.21400 1.000 16.14000 372 GLY B C 1
ATOM 9170 O O . GLY C 1 372 ? -57.81600 -29.69700 -49.93200 1.000 19.72000 372 GLY B O 1
ATOM 9171 N N . VAL C 1 373 ? -59.85200 -29.17800 -49.14200 1.000 17.96000 373 VAL B N 1
ATOM 9172 C CA . VAL C 1 373 ? -60.00300 -27.97300 -49.95200 1.000 15.88000 373 VAL B CA 1
ATOM 9173 C C . VAL C 1 373 ? -59.55900 -26.77100 -49.11900 1.000 16.79000 373 VAL B C 1
ATOM 9174 O O . VAL C 1 373 ? -60.08000 -26.53200 -48.02100 1.000 18.27000 373 VAL B O 1
ATOM 9178 N N . LEU C 1 374 ? -58.58500 -26.02000 -49.63900 1.000 15.50000 374 LEU B N 1
ATOM 9179 C CA . LEU C 1 374 ? -58.01400 -24.85200 -48.97100 1.000 17.81000 374 LEU B CA 1
ATOM 9180 C C . LEU C 1 374 ? -58.61600 -23.60800 -49.60500 1.000 17.59000 374 LEU B C 1
ATOM 9181 O O . LEU C 1 374 ? -58.35500 -23.32400 -50.78000 1.000 14.56000 374 LEU B O 1
ATOM 9186 N N . LEU C 1 375 ? -59.39600 -22.85700 -48.82600 1.000 16.30000 375 LEU B N 1
ATOM 9187 C CA . LEU C 1 375 ? -59.98100 -21.59700 -49.26800 1.000 11.94000 375 LEU B CA 1
ATOM 9188 C C . LEU C 1 375 ? -59.28200 -20.43000 -48.56800 1.000 12.08000 375 LEU B C 1
ATOM 9189 O O . LEU C 1 375 ? -58.53800 -20.61600 -47.60100 1.000 13.66000 375 LEU B O 1
ATOM 9194 N N . ALA C 1 376 ? -59.54400 -19.20800 -49.04900 1.000 13.39000 376 ALA B N 1
ATOM 9195 C CA . ALA C 1 376 ? -58.87600 -18.01600 -48.53300 1.000 14.50000 376 ALA B CA 1
ATOM 9196 C C . ALA C 1 376 ? -59.82900 -17.14200 -47.72700 1.000 14.26000 376 ALA B C 1
ATOM 9197 O O . ALA C 1 376 ? -61.04100 -17.15800 -47.94100 1.000 13.32000 376 ALA B O 1
ATOM 9199 N N . SER C 1 377 ? -59.27600 -16.38600 -46.77700 1.000 13.02000 377 SER B N 1
ATOM 9200 C CA . SER C 1 377 ? -60.05300 -15.30800 -46.16900 1.000 17.15000 377 SER B CA 1
ATOM 9201 C C . SER C 1 377 ? -60.39400 -14.28900 -47.24300 1.000 12.92000 377 SER B C 1
ATOM 9202 O O . SER C 1 377 ? -59.58200 -14.02500 -48.12700 1.000 14.84000 377 SER B O 1
ATOM 9205 N N . ALA C 1 378 ? -61.59500 -13.69600 -47.17600 1.000 12.47000 378 ALA B N 1
ATOM 9206 C CA . ALA C 1 378 ? -61.91100 -12.66200 -48.15300 1.000 11.09000 378 ALA B CA 1
ATOM 9207 C C . ALA C 1 378 ? -61.21700 -11.34000 -47.83500 1.000 14.65000 378 ALA B C 1
ATOM 9208 O O . ALA C 1 378 ? -61.08900 -10.49600 -48.73000 1.000 15.57000 378 ALA B O 1
ATOM 9210 N N . GLN C 1 379 ? -60.76300 -11.16500 -46.58800 1.000 15.69000 379 GLN B N 1
ATOM 9211 C CA . GLN C 1 379 ? -59.93200 -10.02800 -46.16700 1.000 16.72000 379 GLN B CA 1
ATOM 9212 C C . GLN C 1 379 ? -60.65900 -8.69200 -46.31800 1.000 19.95000 379 GLN B C 1
ATOM 9213 O O . GLN C 1 379 ? -60.05300 -7.67500 -46.66200 1.000 17.16000 379 GLN B O 1
ATOM 9219 N N . ILE C 1 380 ? -61.95800 -8.68100 -46.02600 1.000 15.53000 380 ILE B N 1
ATOM 9220 C CA . ILE C 1 380 ? -62.77100 -7.47000 -46.09700 1.000 15.15000 380 ILE B CA 1
ATOM 9221 C C . ILE C 1 380 ? -62.77300 -6.84300 -44.70400 1.000 17.04000 380 ILE B C 1
ATOM 9222 O O . ILE C 1 380 ? -63.35500 -7.43100 -43.78200 1.000 19.51000 380 ILE B O 1
ATOM 9227 N N . PRO C 1 381 ? -62.12100 -5.68900 -44.50000 1.000 18.76000 381 PRO B N 1
ATOM 9228 C CA . PRO C 1 381 ? -61.92300 -5.19600 -43.12800 1.000 18.19000 381 PRO B CA 1
ATOM 9229 C C . PRO C 1 381 ? -63.21300 -4.88400 -42.38800 1.000 25.43000 381 PRO B C 1
ATOM 9230 O O . PRO C 1 381 ? -63.25200 -5.03500 -41.16200 1.000 26.04000 381 PRO B O 1
ATOM 9234 N N . TYR C 1 382 ? -64.26700 -4.44600 -43.07300 1.000 19.39000 382 TYR B N 1
ATOM 9235 C CA . TYR C 1 382 ? -65.53600 -4.18900 -42.39900 1.000 19.93000 382 TYR B CA 1
ATOM 9236 C C . TYR C 1 382 ? -66.46600 -5.40700 -42.38400 1.000 19.08000 382 TYR B C 1
ATOM 9237 O O . TYR C 1 382 ? -67.62500 -5.28700 -41.96500 1.000 19.75000 382 TYR B O 1
ATOM 9246 N N . ALA C 1 383 ? -65.98200 -6.57800 -42.81200 1.000 20.19000 383 ALA B N 1
ATOM 9247 C CA . ALA C 1 383 ? -66.79600 -7.79000 -42.85200 1.000 18.37000 383 ALA B CA 1
ATOM 9248 C C . ALA C 1 383 ? -65.87100 -9.00000 -42.83800 1.000 18.18000 383 ALA B C 1
ATOM 9249 O O . ALA C 1 383 ? -65.71600 -9.68700 -43.86100 1.000 18.04000 383 ALA B O 1
ATOM 9251 N N . PRO C 1 384 ? -65.22700 -9.28000 -41.70000 1.000 16.51000 384 PRO B N 1
ATOM 9252 C CA . PRO C 1 384 ? -64.11300 -10.24400 -41.70200 1.000 18.12000 384 PRO B CA 1
ATOM 9253 C C . PRO C 1 384 ? -64.52400 -11.67700 -41.96400 1.000 17.31000 384 PRO B C 1
ATOM 9254 O O . PRO C 1 384 ? -63.69700 -12.45900 -42.43800 1.000 15.54000 384 PRO B O 1
ATOM 9258 N N . ASP C 1 385 ? -65.75500 -12.06500 -41.67600 1.000 16.12000 385 ASP B N 1
ATOM 9259 C CA . ASP C 1 385 ? -66.07000 -13.49300 -41.67100 1.000 15.36000 385 ASP B CA 1
ATOM 9260 C C . ASP C 1 385 ? -66.75900 -13.89700 -42.97200 1.000 14.61000 385 ASP B C 1
ATOM 9261 O O . ASP C 1 385 ? -67.91300 -14.35500 -43.04700 1.000 15.98000 385 ASP B O 1
ATOM 9266 N N . TRP C 1 386 ? -65.98700 -13.67700 -44.03000 1.000 12.91000 386 TRP B N 1
ATOM 9267 C CA . TRP C 1 386 ? -66.33900 -14.06900 -45.38300 1.000 13.66000 386 TRP B CA 1
ATOM 9268 C C . TRP C 1 386 ? -65.14300 -14.79500 -45.96600 1.000 14.79000 386 TRP B C 1
ATOM 9269 O O . TRP C 1 386 ? -64.00200 -14.51500 -45.59400 1.000 13.40000 386 TRP B O 1
ATOM 9280 N N . VAL C 1 387 ? -65.42100 -15.71100 -46.89700 1.000 11.35000 387 VAL B N 1
ATOM 9281 C CA . VAL C 1 387 ? -64.41400 -16.55300 -47.53400 1.000 13.67000 387 VAL B CA 1
ATOM 9282 C C . VAL C 1 387 ? -64.39300 -16.25000 -49.02900 1.000 12.25000 387 VAL B C 1
ATOM 9283 O O . VAL C 1 387 ? -65.42300 -15.94700 -49.64400 1.000 10.74000 387 VAL B O 1
ATOM 9287 N N . LYS C 1 388 ? -63.20900 -16.32200 -49.62300 1.000 13.94000 388 LYS B N 1
ATOM 9288 C CA . LYS C 1 388 ? -63.09400 -16.16900 -51.06700 1.000 13.34000 388 LYS B CA 1
ATOM 9289 C C . LYS C 1 388 ? -62.47100 -17.41100 -51.70700 1.000 14.47000 388 LYS B C 1
ATOM 9290 O O . LYS C 1 388 ? -61.64900 -18.10800 -51.09900 1.000 13.55000 388 LYS B O 1
ATOM 9296 N N . VAL C 1 389 ? -62.90700 -17.68500 -52.94200 1.000 16.31000 389 VAL B N 1
ATOM 9297 C CA . VAL C 1 389 ? -62.51600 -18.86600 -53.72000 1.000 13.64000 389 VAL B CA 1
ATOM 9298 C C . VAL C 1 389 ? -62.10000 -18.41400 -55.11400 1.000 12.80000 389 VAL B C 1
ATOM 9299 O O . VAL C 1 389 ? -62.87500 -17.75300 -55.81000 1.000 14.84000 389 VAL B O 1
ATOM 9303 N N . PHE C 1 390 ? -60.89000 -18.78200 -55.53200 1.000 12.74000 390 PHE B N 1
ATOM 9304 C CA . PHE C 1 390 ? -60.39500 -18.41000 -56.85500 1.000 13.69000 390 PHE B CA 1
ATOM 9305 C C . PHE C 1 390 ? -61.00500 -19.32500 -57.90500 1.000 13.14000 390 PHE B C 1
ATOM 9306 O O . PHE C 1 390 ? -61.09200 -20.53600 -57.69000 1.000 15.40000 390 PHE B O 1
ATOM 9314 N N . LEU C 1 391 ? -61.41500 -18.74400 -59.04500 1.000 14.21000 391 LEU B N 1
ATOM 9315 C CA . LEU C 1 391 ? -62.10400 -19.48000 -60.11100 1.000 15.99000 391 LEU B CA 1
ATOM 9316 C C . LEU C 1 391 ? -61.28000 -19.71100 -61.37400 1.000 17.92000 391 LEU B C 1
ATOM 9317 O O . LEU C 1 391 ? -61.74800 -20.43000 -62.26500 1.000 18.71000 391 LEU B O 1
ATOM 9322 N N . GLY C 1 392 ? -60.08700 -19.13800 -61.49200 1.000 15.38000 392 GLY B N 1
ATOM 9323 C CA . GLY C 1 392 ? -59.38600 -19.17200 -62.77000 1.000 13.49000 392 GLY B CA 1
ATOM 9324 C C . GLY C 1 392 ? -58.49600 -20.38900 -62.96500 1.000 18.40000 392 GLY B C 1
ATOM 9325 O O . GLY C 1 392 ? -57.29000 -20.24500 -63.19900 1.000 22.54000 392 GLY B O 1
ATOM 9326 N N . ARG C 1 393 ? -59.07000 -21.59100 -62.88000 1.000 15.43000 393 ARG B N 1
ATOM 9327 C CA . ARG C 1 393 ? -58.34200 -22.83300 -63.08600 1.000 16.02000 393 ARG B CA 1
ATOM 9328 C C . ARG C 1 393 ? -59.01700 -23.64400 -64.18500 1.000 20.73000 393 ARG B C 1
ATOM 9329 O O . ARG C 1 393 ? -60.20500 -23.46200 -64.46700 1.000 17.01000 393 ARG B O 1
ATOM 9337 N N . ARG C 1 394 ? -58.23000 -24.54000 -64.80600 1.000 16.77000 394 ARG B N 1
ATOM 9338 C CA . ARG C 1 394 ? -58.76500 -25.53100 -65.73800 1.000 16.99000 394 ARG B CA 1
ATOM 9339 C C . ARG C 1 394 ? -59.92500 -26.28200 -65.08200 1.000 17.86000 394 ARG B C 1
ATOM 9340 O O . ARG C 1 394 ? -59.80500 -26.69700 -63.92600 1.000 18.81000 394 ARG B O 1
ATOM 9348 N N . PRO C 1 395 ? -61.05500 -26.48100 -65.77200 1.000 17.38000 395 PRO B N 1
ATOM 9349 C CA . PRO C 1 395 ? -62.17700 -27.17000 -65.09900 1.000 15.24000 395 PRO B CA 1
ATOM 9350 C C . PRO C 1 395 ? -61.82200 -28.53900 -64.53800 1.000 17.23000 395 PRO B C 1
ATOM 9351 O O . PRO C 1 395 ? -62.29800 -28.89500 -63.45400 1.000 17.80000 395 PRO B O 1
ATOM 9355 N N . ASP C 1 396 ? -60.94700 -29.29800 -65.20400 1.000 15.91000 396 ASP B N 1
ATOM 9356 C CA . ASP C 1 396 ? -60.60100 -30.63600 -64.73300 1.000 18.77000 396 ASP B CA 1
ATOM 9357 C C . ASP C 1 396 ? -59.73500 -30.60700 -63.48200 1.000 18.50000 396 ASP B C 1
ATOM 9358 O O . ASP C 1 396 ? -59.52200 -31.65600 -62.86400 1.000 22.75000 396 ASP B O 1
ATOM 9363 N N . ARG C 1 397 ? -59.23700 -29.44100 -63.09200 1.000 18.92000 397 ARG B N 1
ATOM 9364 C CA . ARG C 1 397 ? -58.54500 -29.28400 -61.82600 1.000 16.91000 397 ARG B CA 1
ATOM 9365 C C . ARG C 1 397 ? -59.33800 -28.46800 -60.81100 1.000 20.72000 397 ARG B C 1
ATOM 9366 O O . ARG C 1 397 ? -58.98500 -28.48000 -59.63200 1.000 21.56000 397 ARG B O 1
ATOM 9374 N N . PHE C 1 398 ? -60.40800 -27.78800 -61.22800 1.000 17.18000 398 PHE B N 1
ATOM 9375 C CA . PHE C 1 398 ? -61.28000 -27.05300 -60.31000 1.000 16.05000 398 PHE B CA 1
ATOM 9376 C C . PHE C 1 398 ? -62.45600 -27.91500 -59.85100 1.000 18.42000 398 PHE B C 1
ATOM 9377 O O . PHE C 1 398 ? -62.75000 -27.98500 -58.65500 1.000 17.10000 398 PHE B O 1
ATOM 9385 N N . LEU C 1 399 ? -63.10800 -28.60500 -60.78800 1.000 16.20000 399 LEU B N 1
ATOM 9386 C CA . LEU C 1 399 ? -64.27400 -29.40600 -60.43600 1.000 15.33000 399 LEU B CA 1
ATOM 9387 C C . LEU C 1 399 ? -63.99600 -30.53600 -59.44000 1.000 19.15000 399 LEU B C 1
ATOM 9388 O O . LEU C 1 399 ? -64.89300 -30.81500 -58.62300 1.000 18.50000 399 LEU B O 1
ATOM 9393 N N . PRO C 1 400 ? -62.83200 -31.20100 -59.42200 1.000 16.57000 400 PRO B N 1
ATOM 9394 C CA . PRO C 1 400 ? -62.59500 -32.17700 -58.34900 1.000 16.04000 400 PRO B CA 1
ATOM 9395 C C . PRO C 1 400 ? -62.62800 -31.56400 -56.96400 1.000 21.52000 400 PRO B C 1
ATOM 9396 O O . PRO C 1 400 ? -63.03500 -32.24300 -56.00900 1.000 21.09000 400 PRO B O 1
ATOM 9400 N N . ALA C 1 401 ? -62.20100 -30.30300 -56.82400 1.000 19.68000 401 ALA B N 1
ATOM 9401 C CA . ALA C 1 401 ? -62.26900 -29.63600 -55.52900 1.000 21.01000 401 ALA B CA 1
ATOM 9402 C C . ALA C 1 401 ? -63.71600 -29.35600 -55.15000 1.000 18.56000 401 ALA B C 1
ATOM 9403 O O . ALA C 1 401 ? -64.09800 -29.49800 -53.98300 1.000 22.32000 401 ALA B O 1
ATOM 9405 N N . VAL C 1 402 ? -64.53700 -28.99800 -56.14200 1.000 15.46000 402 VAL B N 1
ATOM 9406 C CA . VAL C 1 402 ? -65.96400 -28.78600 -55.92800 1.000 20.87000 402 VAL B CA 1
ATOM 9407 C C . VAL C 1 402 ? -66.62600 -30.09100 -55.51900 1.000 25.15000 402 VAL B C 1
ATOM 9408 O O . VAL C 1 402 ? -67.42600 -30.13600 -54.57400 1.000 22.07000 402 VAL B O 1
ATOM 9412 N N . GLU C 1 403 ? -66.27500 -31.18400 -56.19900 1.000 20.46000 403 GLU B N 1
ATOM 9413 C CA . GLU C 1 403 ? -66.81300 -32.48800 -55.82400 1.000 24.18000 403 GLU B CA 1
ATOM 9414 C C . GLU C 1 403 ? -66.45600 -32.83900 -54.38100 1.000 22.33000 403 GLU B C 1
ATOM 9415 O O . GLU C 1 403 ? -67.30000 -33.34000 -53.63200 1.000 24.71000 403 GLU B O 1
ATOM 9421 N N . ALA C 1 404 ? -65.21800 -32.55100 -53.96200 1.000 22.12000 404 ALA B N 1
ATOM 9422 C CA . ALA C 1 404 ? -64.82400 -32.77300 -52.57000 1.000 20.69000 404 ALA B CA 1
ATOM 9423 C C . ALA C 1 404 ? -65.71200 -31.98900 -51.60000 1.000 25.76000 404 ALA B C 1
ATOM 9424 O O . ALA C 1 404 ? -66.18000 -32.53200 -50.58800 1.000 27.39000 404 ALA B O 1
ATOM 9426 N N . LEU C 1 405 ? -65.94300 -30.70200 -51.88000 1.000 24.32000 405 LEU B N 1
ATOM 9427 C CA . LEU C 1 405 ? -66.86200 -29.93100 -51.04000 1.000 23.40000 405 LEU B CA 1
ATOM 9428 C C . LEU C 1 405 ? -68.25100 -30.55300 -51.03300 1.000 28.29000 405 LEU B C 1
ATOM 9429 O O . LEU C 1 405 ? -68.92000 -30.58600 -49.99400 1.000 31.76000 405 LEU B O 1
ATOM 9434 N N . ARG C 1 406 ? -68.69700 -31.06100 -52.18600 1.000 26.83000 406 ARG B N 1
ATOM 9435 C CA . ARG C 1 406 ? -70.03500 -31.63500 -52.28200 1.000 28.42000 406 ARG B CA 1
ATOM 9436 C C . ARG C 1 406 ? -70.18200 -32.90900 -51.46800 1.000 28.85000 406 ARG B C 1
ATOM 9437 O O . ARG C 1 406 ? -71.28200 -33.20600 -50.99300 1.000 35.96000 406 ARG B O 1
ATOM 9445 N N . THR C 1 407 ? -69.11200 -33.68900 -51.32100 1.000 27.02000 407 THR B N 1
ATOM 9446 C CA . THR C 1 407 ? -69.24100 -35.07100 -50.88200 1.000 23.88000 407 THR B CA 1
ATOM 9447 C C . THR C 1 407 ? -68.55400 -35.39300 -49.57300 1.000 31.26000 407 THR B C 1
ATOM 9448 O O . THR C 1 407 ? -68.90300 -36.40100 -48.95000 1.000 32.49000 407 THR B O 1
ATOM 9452 N N . ARG C 1 408 ? -67.57500 -34.61100 -49.15200 1.000 28.57000 408 ARG B N 1
ATOM 9453 C CA . ARG C 1 408 ? -66.88100 -34.91700 -47.92100 1.000 24.49000 408 ARG B CA 1
ATOM 9454 C C . ARG C 1 408 ? -67.51200 -34.11100 -46.80100 1.000 28.09000 408 ARG B C 1
ATOM 9455 O O . ARG C 1 408 ? -67.57400 -32.87700 -46.90300 1.000 23.80000 408 ARG B O 1
ATOM 9463 N N . PRO C 1 409 ? -68.04400 -34.75400 -45.76000 1.000 26.37000 409 PRO B N 1
ATOM 9464 C CA . PRO C 1 409 ? -68.76700 -34.00800 -44.72600 1.000 20.75000 409 PRO B CA 1
ATOM 9465 C C . PRO C 1 409 ? -67.83100 -33.15800 -43.88300 1.000 25.02000 409 PRO B C 1
ATOM 9466 O O . PRO C 1 409 ? -66.66100 -33.48700 -43.68700 1.000 22.61000 409 PRO B O 1
ATOM 9470 N N . SER C 1 410 ? -68.36900 -32.05100 -43.37100 1.000 23.70000 410 SER B N 1
ATOM 9471 C CA . SER C 1 410 ? -67.61500 -31.19000 -42.46800 1.000 23.52000 410 SER B CA 1
ATOM 9472 C C . SER C 1 410 ? -68.57100 -30.41900 -41.57400 1.000 18.44000 410 SER B C 1
ATOM 9473 O O . SER C 1 410 ? -69.54900 -29.84300 -42.06000 1.000 26.50000 410 SER B O 1
ATOM 9476 N N . ARG C 1 411 ? -68.27900 -30.40400 -40.27500 1.000 23.52000 411 ARG B N 1
ATOM 9477 C CA . ARG C 1 411 ? -69.03500 -29.55800 -39.36000 1.000 27.20000 411 ARG B CA 1
ATOM 9478 C C . ARG C 1 411 ? -68.78900 -28.07600 -39.60100 1.000 25.45000 411 ARG B C 1
ATOM 9479 O O . ARG C 1 411 ? -69.51800 -27.25300 -39.03500 1.000 28.72000 411 ARG B O 1
ATOM 9481 N N . ALA C 1 412 ? -67.77600 -27.71400 -40.40300 1.000 21.53000 412 ALA B N 1
ATOM 9482 C CA . ALA C 1 412 ? -67.58800 -26.29900 -40.72700 1.000 20.76000 412 ALA B CA 1
ATOM 9483 C C . ALA C 1 412 ? -68.84800 -25.69500 -41.31400 1.000 21.31000 412 ALA B C 1
ATOM 9484 O O . ALA C 1 412 ? -69.09300 -24.48900 -41.16600 1.000 17.76000 412 ALA B O 1
ATOM 9486 N N . TRP C 1 413 ? -69.66600 -26.51400 -41.97300 1.000 20.92000 413 TRP B N 1
ATOM 9487 C CA . TRP C 1 413 ? -70.86900 -26.01900 -42.61700 1.000 20.76000 413 TRP B CA 1
ATOM 9488 C C . TRP C 1 413 ? -72.00300 -25.78400 -41.62900 1.000 25.38000 413 TRP B C 1
ATOM 9489 O O . TRP C 1 413 ? -72.96800 -25.09600 -41.96800 1.000 25.25000 413 TRP B O 1
ATOM 9500 N N . GLN C 1 414 ? -71.91600 -26.31900 -40.47700 1.000 22.78000 414 GLN B N 1
ATOM 9501 C CA . GLN C 1 414 ? -73.02700 -26.09300 -39.57100 1.000 29.70000 414 GLN B CA 1
ATOM 9502 C C . GLN C 1 414 ? -72.64300 -25.05400 -38.52200 1.000 27.41000 414 GLN B C 1
ATOM 9503 O O . GLN C 1 414 ? -71.46600 -24.93700 -38.16000 1.000 27.73000 414 GLN B O 1
ATOM 9509 N N . PRO C 1 415 ? -73.59900 -24.25900 -38.04000 1.000 28.93000 415 PRO B N 1
ATOM 9510 C CA . PRO C 1 415 ? -73.28100 -23.28300 -36.99600 1.000 29.53000 415 PRO B CA 1
ATOM 9511 C C . PRO C 1 415 ? -72.50200 -23.91300 -35.85000 1.000 32.95000 415 PRO B C 1
ATOM 9512 O O . PRO C 1 415 ? -72.79600 -25.02800 -35.40400 1.000 30.30000 415 PRO B O 1
ATOM 9516 N N . ARG C 1 416 ? -71.46300 -23.20600 -35.41200 1.000 30.62000 416 ARG B N 1
ATOM 9517 C CA . ARG C 1 416 ? -70.59500 -23.67100 -34.33400 1.000 29.34000 416 ARG B CA 1
ATOM 9518 C C . ARG C 1 416 ? -71.22400 -23.23400 -33.02200 1.000 38.78000 416 ARG B C 1
ATOM 9519 O O . ARG C 1 416 ? -71.10500 -22.07400 -32.61900 1.000 40.21000 416 ARG B O 1
ATOM 9527 N N . LEU C 1 417 ? -71.91500 -24.15700 -32.35700 1.000 40.06000 417 LEU B N 1
ATOM 9528 C CA . LEU C 1 417 ? -72.63000 -23.82100 -31.13900 1.000 41.77000 417 LEU B CA 1
ATOM 9529 C C . LEU C 1 417 ? -72.47700 -24.94400 -30.12800 1.000 41.63000 417 LEU B C 1
ATOM 9530 O O . LEU C 1 417 ? -72.34200 -26.11800 -30.48900 1.000 37.26000 417 LEU B O 1
ATOM 9535 N N . GLU C 1 418 ? -72.46100 -24.55400 -28.85900 1.000 38.65000 418 GLU B N 1
ATOM 9536 C CA . GLU C 1 418 ? -72.59300 -25.48500 -27.75000 1.000 42.86000 418 GLU B CA 1
ATOM 9537 C C . GLU C 1 418 ? -74.08100 -25.67000 -27.47700 1.000 45.88000 418 GLU B C 1
ATOM 9538 O O . GLU C 1 418 ? -74.80100 -24.69100 -27.25200 1.000 41.85000 418 GLU B O 1
ATOM 9540 N N . HIS C 1 419 ? -74.54700 -26.91300 -27.51200 1.000 43.56000 419 HIS B N 1
ATOM 9541 C CA . HIS C 1 419 ? -75.95900 -27.20600 -27.32100 1.000 44.39000 419 HIS B CA 1
ATOM 9542 C C . HIS C 1 419 ? -76.19500 -27.67700 -25.89100 1.000 47.78000 419 HIS B C 1
ATOM 9543 O O . HIS C 1 419 ? -75.56600 -28.64100 -25.43200 1.000 43.04000 419 HIS B O 1
ATOM 9550 N N . HIS C 1 420 ? -77.08700 -26.98000 -25.19100 1.000 38.31000 420 HIS B N 1
ATOM 9551 C CA . HIS C 1 420 ? -77.51600 -27.34500 -23.85000 1.000 43.66000 420 HIS B CA 1
ATOM 9552 C C . HIS C 1 420 ? -78.98500 -27.73700 -23.92400 1.000 47.32000 420 HIS B C 1
ATOM 9553 O O . HIS C 1 420 ? -79.83400 -26.92100 -24.30100 1.000 44.62000 420 HIS B O 1
ATOM 9560 N N . HIS C 1 421 ? -79.27000 -28.99600 -23.60600 1.000 48.69000 421 HIS B N 1
ATOM 9561 C CA . HIS C 1 421 ? -80.60200 -29.56700 -23.73400 1.000 46.84000 421 HIS B CA 1
ATOM 9562 C C . HIS C 1 421 ? -81.18900 -29.71300 -22.34000 1.000 50.50000 421 HIS B C 1
ATOM 9563 O O . HIS C 1 421 ? -80.63300 -30.43100 -21.50100 1.000 49.52000 421 HIS B O 1
ATOM 9570 N N . HIS C 1 422 ? -82.29800 -29.02300 -22.09300 1.000 48.13000 422 HIS B N 1
ATOM 9571 C CA . HIS C 1 422 ? -82.87800 -28.96300 -20.75700 1.000 51.37000 422 HIS B CA 1
ATOM 9572 C C . HIS C 1 422 ? -84.12800 -29.83000 -20.65700 1.000 50.01000 422 HIS B C 1
ATOM 9573 O O . HIS C 1 422 ? -85.00800 -29.75900 -21.51800 1.000 56.72000 422 HIS B O 1
ATOM 9580 N N . PRO D 1 27 ? -23.34700 4.73700 -73.74200 1.000 37.20000 27 PRO C N 1
ATOM 9581 C CA . PRO D 1 27 ? -22.12000 5.26200 -74.36500 1.000 41.85000 27 PRO C CA 1
ATOM 9582 C C . PRO D 1 27 ? -21.34500 4.17200 -75.10500 1.000 35.12000 27 PRO C C 1
ATOM 9583 O O . PRO D 1 27 ? -21.04900 4.33200 -76.28800 1.000 35.13000 27 PRO C O 1
ATOM 9587 N N . GLU D 1 28 ? -21.01800 3.08100 -74.40600 1.000 32.36000 28 GLU C N 1
ATOM 9588 C CA . GLU D 1 28 ? -20.47200 1.90900 -75.08100 1.000 30.38000 28 GLU C CA 1
ATOM 9589 C C . GLU D 1 28 ? -21.50000 1.29300 -76.01600 1.000 34.78000 28 GLU C C 1
ATOM 9590 O O . GLU D 1 28 ? -21.13800 0.74800 -77.06600 1.000 33.20000 28 GLU C O 1
ATOM 9596 N N . LEU D 1 29 ? -22.78000 1.36900 -75.65000 1.000 35.02000 29 LEU C N 1
ATOM 9597 C CA . LEU D 1 29 ? -23.83700 0.88700 -76.52900 1.000 36.02000 29 LEU C CA 1
ATOM 9598 C C . LEU D 1 29 ? -23.96200 1.74900 -77.77400 1.000 38.00000 29 LEU C C 1
ATOM 9599 O O . LEU D 1 29 ? -24.34000 1.24600 -78.83700 1.000 38.23000 29 LEU C O 1
ATOM 9604 N N . LYS D 1 30 ? -23.64600 3.04000 -77.66000 1.000 36.64000 30 LYS C N 1
ATOM 9605 C CA . LYS D 1 30 ? -23.60500 3.90400 -78.83400 1.000 36.01000 30 LYS C CA 1
ATOM 9606 C C . LYS D 1 30 ? -22.51200 3.46200 -79.79800 1.000 39.04000 30 LYS C C 1
ATOM 9607 O O . LYS D 1 30 ? -22.72800 3.42300 -81.01600 1.000 41.91000 30 LYS C O 1
ATOM 9613 N N . TRP D 1 31 ? -21.32900 3.11700 -79.27100 1.000 35.50000 31 TRP C N 1
ATOM 9614 C CA . TRP D 1 31 ? -20.24900 2.63000 -80.12500 1.000 30.20000 31 TRP C CA 1
ATOM 9615 C C . TRP D 1 31 ? -20.62400 1.30600 -80.77000 1.000 30.63000 31 TRP C C 1
ATOM 9616 O O . TRP D 1 31 ? -20.35900 1.08400 -81.95800 1.000 34.99000 31 TRP C O 1
ATOM 9627 N N . LEU D 1 32 ? -21.22100 0.39900 -79.99000 1.000 31.40000 32 LEU C N 1
ATOM 9628 C CA . LEU D 1 32 ? -21.61600 -0.89500 -80.53300 1.000 32.67000 32 LEU C CA 1
ATOM 9629 C C . LEU D 1 32 ? -22.63200 -0.73200 -81.65800 1.000 38.30000 32 LEU C C 1
ATOM 9630 O O . LEU D 1 32 ? -22.64300 -1.52400 -82.60600 1.000 43.19000 32 LEU C O 1
ATOM 9632 N N . ALA D 1 33 ? -23.46500 0.30800 -81.58900 1.000 41.26000 33 ALA C N 1
ATOM 9633 C CA . ALA D 1 33 ? -24.44500 0.54500 -82.64500 1.000 44.04000 33 ALA C CA 1
ATOM 9634 C C . ALA D 1 33 ? -23.78600 1.05000 -83.92600 1.000 42.54000 33 ALA C C 1
ATOM 9635 O O . ALA D 1 33 ? -24.12800 0.59400 -85.02400 1.000 47.44000 33 ALA C O 1
ATOM 9637 N N . ASP D 1 34 ? -22.84000 1.98200 -83.81500 1.000 43.49000 34 ASP C N 1
ATOM 9638 C CA . ASP D 1 34 ? -22.17000 2.56100 -84.97700 1.000 43.48000 34 ASP C CA 1
ATOM 9639 C C . ASP D 1 34 ? -21.09500 1.65000 -85.57600 1.000 45.91000 34 ASP C C 1
ATOM 9640 O O . ASP D 1 34 ? -20.35700 2.08700 -86.46700 1.000 48.27000 34 ASP C O 1
ATOM 9645 N N . HIS D 1 35 ? -20.98900 0.40900 -85.11700 1.000 43.97000 35 HIS C N 1
ATOM 9646 C CA . HIS D 1 35 ? -19.91100 -0.47600 -85.54500 1.000 40.46000 35 HIS C CA 1
ATOM 9647 C C . HIS D 1 35 ? -20.26300 -1.11300 -86.88500 1.000 41.57000 35 HIS C C 1
ATOM 9648 O O . HIS D 1 35 ? -21.38400 -1.59600 -87.05700 1.000 37.65000 35 HIS C O 1
ATOM 9655 N N . PRO D 1 36 ? -19.33200 -1.14800 -87.84200 1.000 43.69000 36 PRO C N 1
ATOM 9656 C CA . PRO D 1 36 ? -19.67200 -1.62600 -89.19200 1.000 44.30000 36 PRO C CA 1
ATOM 9657 C C . PRO D 1 36 ? -19.90100 -3.13000 -89.24300 1.000 43.75000 36 PRO C C 1
ATOM 9658 O O . PRO D 1 36 ? -19.14900 -3.91500 -88.65900 1.000 41.18000 36 PRO C O 1
ATOM 9662 N N . GLU D 1 37 ? -20.94000 -3.52600 -89.97700 1.000 44.93000 37 GLU C N 1
ATOM 9663 C CA . GLU D 1 37 ? -21.24500 -4.93700 -90.17000 1.000 45.07000 37 GLU C CA 1
ATOM 9664 C C . GLU D 1 37 ? -20.25600 -5.56900 -91.14200 1.000 41.05000 37 GLU C C 1
ATOM 9665 O O . GLU D 1 37 ? -19.71100 -4.90700 -92.02900 1.000 47.64000 37 GLU C O 1
ATOM 9667 N N . GLY D 1 38 ? -20.02600 -6.87100 -90.96600 1.000 46.27000 38 GLY C N 1
ATOM 9668 C CA . GLY D 1 38 ? -19.02200 -7.59600 -91.71800 1.000 44.33000 38 GLY C CA 1
ATOM 9669 C C . GLY D 1 38 ? -17.71100 -7.79800 -90.98800 1.000 44.37000 38 GLY C C 1
ATOM 9670 O O . GLY D 1 38 ? -16.81500 -8.46600 -91.52100 1.000 44.79000 38 GLY C O 1
ATOM 9671 N N . THR D 1 39 ? -17.57800 -7.24400 -89.78700 1.000 41.88000 39 THR C N 1
ATOM 9672 C CA . THR D 1 39 ? -16.43600 -7.30800 -88.90600 1.000 41.75000 39 THR C CA 1
ATOM 9673 C C . THR D 1 39 ? -16.84700 -7.97100 -87.59900 1.000 35.62000 39 THR C C 1
ATOM 9674 O O . THR D 1 39 ? -17.93300 -7.68600 -87.08800 1.000 37.46000 39 THR C O 1
ATOM 9678 N N . PRO D 1 40 ? -16.03200 -8.86100 -87.04300 1.000 35.89000 40 PRO C N 1
ATOM 9679 C CA . PRO D 1 40 ? -16.35300 -9.40500 -85.72200 1.000 29.35000 40 PRO C CA 1
ATOM 9680 C C . PRO D 1 40 ? -16.34600 -8.29900 -84.67800 1.000 29.27000 40 PRO C C 1
ATOM 9681 O O . PRO D 1 40 ? -15.48600 -7.41900 -84.68500 1.000 30.64000 40 PRO C O 1
ATOM 9685 N N . ALA D 1 41 ? -17.33000 -8.33000 -83.78700 1.000 22.71000 41 ALA C N 1
ATOM 9686 C CA . ALA D 1 41 ? -17.36400 -7.42800 -82.64800 1.000 21.75000 41 ALA C CA 1
ATOM 9687 C C . ALA D 1 41 ? -17.30000 -8.27600 -81.39300 1.000 21.89000 41 ALA C C 1
ATOM 9688 O O . ALA D 1 41 ? -18.02300 -9.26300 -81.27800 1.000 24.86000 41 ALA C O 1
ATOM 9690 N N . TYR D 1 42 ? -16.41500 -7.91600 -80.47700 1.000 23.16000 42 TYR C N 1
ATOM 9691 C CA . TYR D 1 42 ? -16.26700 -8.64700 -79.22500 1.000 20.40000 42 TYR C CA 1
ATOM 9692 C C . TYR D 1 42 ? -16.55900 -7.67600 -78.10000 1.000 23.86000 42 TYR C C 1
ATOM 9693 O O . TYR D 1 42 ? -15.79600 -6.72900 -77.87800 1.000 20.70000 42 TYR C O 1
ATOM 9702 N N . ALA D 1 43 ? -17.68100 -7.89400 -77.42600 1.000 22.32000 43 ALA C N 1
ATOM 9703 C CA . ALA D 1 43 ? -18.14900 -7.01400 -76.36100 1.000 21.44000 43 ALA C CA 1
ATOM 9704 C C . ALA D 1 43 ? -17.65800 -7.61200 -75.05300 1.000 22.64000 43 ALA C C 1
ATOM 9705 O O . ALA D 1 43 ? -18.29000 -8.50300 -74.49000 1.000 25.13000 43 ALA C O 1
ATOM 9707 N N . LEU D 1 44 ? -16.51300 -7.11700 -74.58400 1.000 19.62000 44 LEU C N 1
ATOM 9708 C CA . LEU D 1 44 ? -15.85500 -7.56700 -73.36800 1.000 18.82000 44 LEU C CA 1
ATOM 9709 C C . LEU D 1 44 ? -15.97900 -6.55000 -72.24500 1.000 20.01000 44 LEU C C 1
ATOM 9710 O O . LEU D 1 44 ? -15.22400 -6.61800 -71.27500 1.000 21.18000 44 LEU C O 1
ATOM 9715 N N . HIS D 1 45 ? -16.88800 -5.59000 -72.37000 1.000 21.01000 45 HIS C N 1
ATOM 9716 C CA . HIS D 1 45 ? -16.94400 -4.48300 -71.42100 1.000 21.75000 45 HIS C CA 1
ATOM 9717 C C . HIS D 1 45 ? -17.84600 -4.75000 -70.21900 1.000 21.52000 45 HIS C C 1
ATOM 9718 O O . HIS D 1 45 ? -17.94300 -3.88400 -69.33900 1.000 18.56000 45 HIS C O 1
ATOM 9725 N N . LEU D 1 46 ? -18.49700 -5.91400 -70.13800 1.000 19.52000 46 LEU C N 1
ATOM 9726 C CA . LEU D 1 46 ? -19.37200 -6.21700 -69.01500 1.000 18.23000 46 LEU C CA 1
ATOM 9727 C C . LEU D 1 46 ? -18.87100 -7.45000 -68.28600 1.000 15.49000 46 LEU C C 1
ATOM 9728 O O . LEU D 1 46 ? -18.13600 -8.26200 -68.84800 1.000 17.38000 46 LEU C O 1
ATOM 9733 N N . ALA D 1 47 ? -19.28300 -7.59100 -67.01900 1.000 15.99000 47 ALA C N 1
ATOM 9734 C CA . ALA D 1 47 ? -19.04900 -8.82900 -66.27700 1.000 16.61000 47 ALA C CA 1
ATOM 9735 C C . ALA D 1 47 ? -20.09600 -9.86200 -66.69600 1.000 16.84000 47 ALA C C 1
ATOM 9736 O O . ALA D 1 47 ? -20.88900 -10.35900 -65.90500 1.000 14.50000 47 ALA C O 1
ATOM 9738 N N . ASP D 1 48 ? -20.09500 -10.15900 -67.98400 1.000 17.73000 48 ASP C N 1
ATOM 9739 C CA . ASP D 1 48 ? -21.07700 -11.05000 -68.59200 1.000 17.37000 48 ASP C CA 1
ATOM 9740 C C . ASP D 1 48 ? -20.42400 -11.63900 -69.82400 1.000 20.88000 48 ASP C C 1
ATOM 9741 O O . ASP D 1 48 ? -19.89700 -10.89300 -70.65900 1.000 21.95000 48 ASP C O 1
ATOM 9746 N N . PRO D 1 49 ? -20.42100 -12.96700 -69.96800 1.000 19.02000 49 PRO C N 1
ATOM 9747 C CA . PRO D 1 49 ? -19.75900 -13.58200 -71.13100 1.000 20.01000 49 PRO C CA 1
ATOM 9748 C C . PRO D 1 49 ? -20.57600 -13.55800 -72.41100 1.000 22.28000 49 PRO C C 1
ATOM 9749 O O . PRO D 1 49 ? -20.02000 -13.85600 -73.47300 1.000 24.17000 49 PRO C O 1
ATOM 9753 N N . LEU D 1 50 ? -21.86900 -13.24100 -72.35800 1.000 18.75000 50 LEU C N 1
ATOM 9754 C CA . LEU D 1 50 ? -22.69700 -13.17600 -73.56000 1.000 22.66000 50 LEU C CA 1
ATOM 9755 C C . LEU D 1 50 ? -22.69500 -14.52100 -74.27200 1.000 24.05000 50 LEU C C 1
ATOM 9756 O O . LEU D 1 50 ? -22.81500 -14.59600 -75.49400 1.000 28.17000 50 LEU C O 1
ATOM 9761 N N . GLU D 1 51 ? -22.50300 -15.56200 -73.46900 1.000 20.69000 51 GLU C N 1
ATOM 9762 C CA . GLU D 1 51 ? -22.52500 -16.98300 -73.78000 1.000 27.43000 51 GLU C CA 1
ATOM 9763 C C . GLU D 1 51 ? -23.86300 -17.54700 -73.36400 1.000 14.89000 51 GLU C C 1
ATOM 9764 O O . GLU D 1 51 ? -24.50800 -17.03700 -72.45200 1.000 20.95000 51 GLU C O 1
ATOM 9770 N N . GLY D 1 52 ? -24.24700 -18.64900 -73.98400 1.000 20.45000 52 GLY C N 1
ATOM 9771 C CA . GLY D 1 52 ? -25.22000 -19.50800 -73.33700 1.000 18.71000 52 GLY C CA 1
ATOM 9772 C C . GLY D 1 52 ? -24.70100 -19.99100 -71.99400 1.000 18.31000 52 GLY C C 1
ATOM 9773 O O . GLY D 1 52 ? -23.50000 -20.14900 -71.79600 1.000 16.87000 52 GLY C O 1
ATOM 9774 N N . ALA D 1 53 ? -25.62700 -20.21000 -71.05400 1.000 17.19000 53 ALA C N 1
ATOM 9775 C CA . ALA D 1 53 ? -25.29900 -20.83700 -69.77700 1.000 15.11000 53 ALA C CA 1
ATOM 9776 C C . ALA D 1 53 ? -24.78000 -22.25800 -70.02000 1.000 14.38000 53 ALA C C 1
ATOM 9777 O O . ALA D 1 53 ? -24.90700 -22.78300 -71.13000 1.000 15.90000 53 ALA C O 1
ATOM 9779 N N . PRO D 1 54 ? -24.13700 -22.87200 -69.01400 1.000 15.77000 54 PRO C N 1
ATOM 9780 C CA . PRO D 1 54 ? -23.60400 -24.22500 -69.19600 1.000 16.30000 54 PRO C CA 1
ATOM 9781 C C . PRO D 1 54 ? -24.69300 -25.17800 -69.63100 1.000 14.94000 54 PRO C C 1
ATOM 9782 O O . PRO D 1 54 ? -25.83100 -25.09800 -69.16800 1.000 12.50000 54 PRO C O 1
ATOM 9786 N N . GLU D 1 55 ? -24.32600 -26.07500 -70.54300 1.000 13.79000 55 GLU C N 1
ATOM 9787 C CA . GLU D 1 55 ? -25.31600 -26.92000 -71.19500 1.000 18.67000 55 GLU C CA 1
ATOM 9788 C C . GLU D 1 55 ? -26.11800 -27.73100 -70.19600 1.000 16.56000 55 GLU C C 1
ATOM 9789 O O . GLU D 1 55 ? -27.32300 -27.93200 -70.38700 1.000 16.87000 55 GLU C O 1
ATOM 9795 N N . GLY D 1 56 ? -25.46300 -28.24200 -69.14700 1.000 15.60000 56 GLY C N 1
ATOM 9796 C CA . GLY D 1 56 ? -26.18000 -29.03300 -68.15300 1.000 16.93000 56 GLY C CA 1
ATOM 9797 C C . GLY D 1 56 ? -27.29500 -28.24900 -67.48700 1.000 17.79000 56 GLY C C 1
ATOM 9798 O O . GLY D 1 56 ? -28.36800 -28.79300 -67.20800 1.000 16.16000 56 GLY C O 1
ATOM 9799 N N . LEU D 1 57 ? -27.06900 -26.94700 -67.25500 1.000 13.97000 57 LEU C N 1
ATOM 9800 C CA . LEU D 1 57 ? -28.08900 -26.12600 -66.60700 1.000 14.73000 57 LEU C CA 1
ATOM 9801 C C . LEU D 1 57 ? -29.26100 -25.87900 -67.54000 1.000 17.01000 57 LEU C C 1
ATOM 9802 O O . LEU D 1 57 ? -30.42800 -26.01000 -67.13900 1.000 17.68000 57 LEU C O 1
ATOM 9807 N N . ARG D 1 58 ? -28.97300 -25.56200 -68.80200 1.000 15.38000 58 ARG C N 1
ATOM 9808 C CA . ARG D 1 58 ? -30.04600 -25.37100 -69.77000 1.000 13.93000 58 ARG C CA 1
ATOM 9809 C C . ARG D 1 58 ? -30.82000 -26.66800 -69.99700 1.000 15.12000 58 ARG C C 1
ATOM 9810 O O . ARG D 1 58 ? -32.04700 -26.64600 -70.15900 1.000 17.49000 58 ARG C O 1
ATOM 9818 N N . GLN D 1 59 ? -30.12800 -27.80800 -69.98700 1.000 14.19000 59 GLN C N 1
ATOM 9819 C CA . GLN D 1 59 ? -30.82900 -29.07600 -70.14300 1.000 14.31000 59 GLN C CA 1
ATOM 9820 C C . GLN D 1 59 ? -31.79600 -29.31200 -68.99200 1.000 16.28000 59 GLN C C 1
ATOM 9821 O O . GLN D 1 59 ? -32.88400 -29.85600 -69.19700 1.000 17.80000 59 GLN C O 1
ATOM 9827 N N . CYS D 1 60 ? -31.40900 -28.91700 -67.77400 1.000 16.29000 60 CYS C N 1
ATOM 9828 C CA . CYS D 1 60 ? -32.29500 -29.05200 -66.61800 1.000 17.47000 60 CYS C CA 1
ATOM 9829 C C . CYS D 1 60 ? -33.55900 -28.21500 -66.79700 1.000 15.12000 60 CYS C C 1
ATOM 9830 O O . CYS D 1 60 ? -34.66400 -28.64400 -66.44000 1.000 15.79000 60 CYS C O 1
ATOM 9833 N N . LEU D 1 61 ? -33.40500 -27.01800 -67.34400 1.000 12.90000 61 LEU C N 1
ATOM 9834 C CA . LEU D 1 61 ? -34.54900 -26.18000 -67.67200 1.000 11.79000 61 LEU C CA 1
ATOM 9835 C C . LEU D 1 61 ? -35.43100 -26.83200 -68.73200 1.000 14.11000 61 LEU C C 1
ATOM 9836 O O . LEU D 1 61 ? -36.65400 -26.91000 -68.57300 1.000 15.72000 61 LEU C O 1
ATOM 9841 N N . ARG D 1 62 ? -34.82400 -27.30000 -69.82800 1.000 14.28000 62 ARG C N 1
ATOM 9842 C CA . ARG D 1 62 ? -35.58700 -27.80800 -70.96600 1.000 11.32000 62 ARG C CA 1
ATOM 9843 C C . ARG D 1 62 ? -36.37300 -29.05500 -70.58400 1.000 14.39000 62 ARG C C 1
ATOM 9844 O O . ARG D 1 62 ? -37.54000 -29.21500 -70.97600 1.000 17.57000 62 ARG C O 1
ATOM 9852 N N . GLU D 1 63 ? -35.74400 -29.95500 -69.82600 1.000 15.3300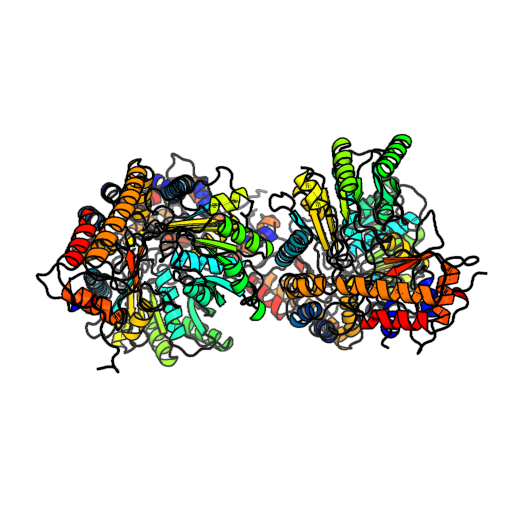0 63 GLU C N 1
ATOM 9853 C CA . GLU D 1 63 ? -36.37500 -31.22000 -69.46500 1.000 16.31000 63 GLU C CA 1
ATOM 9854 C C . GLU D 1 63 ? -37.55600 -31.04200 -68.52500 1.000 14.74000 63 GLU C C 1
ATOM 9855 O O . GLU D 1 63 ? -38.42800 -31.91800 -68.47700 1.000 18.52000 63 GLU C O 1
ATOM 9861 N N . ALA D 1 64 ? -37.61300 -29.94600 -67.77100 1.000 12.51000 64 ALA C N 1
ATOM 9862 C CA . ALA D 1 64 ? -38.73000 -29.75000 -66.85000 1.000 15.86000 64 ALA C CA 1
ATOM 9863 C C . ALA D 1 64 ? -39.86800 -28.94700 -67.46700 1.000 16.25000 64 ALA C C 1
ATOM 9864 O O . ALA D 1 64 ? -40.75900 -28.50400 -66.73300 1.000 14.93000 64 ALA C O 1
ATOM 9866 N N . TRP D 1 65 ? -39.86800 -28.78300 -68.79400 1.000 12.78000 65 TRP C N 1
ATOM 9867 C CA . TRP D 1 65 ? -40.84100 -27.92800 -69.45900 1.000 14.39000 65 TRP C CA 1
ATOM 9868 C C . TRP D 1 65 ? -42.26800 -28.38000 -69.20600 1.000 16.96000 65 TRP C C 1
ATOM 9869 O O . TRP D 1 65 ? -43.18600 -27.56200 -69.25500 1.000 13.68000 65 TRP C O 1
ATOM 9880 N N . ASP D 1 66 ? -42.48300 -29.66800 -68.94100 1.000 12.15000 66 ASP C N 1
ATOM 9881 C CA . ASP D 1 66 ? -43.83700 -30.17900 -68.76300 1.000 15.91000 66 ASP C CA 1
ATOM 9882 C C . ASP D 1 66 ? -44.13500 -30.45900 -67.29300 1.000 16.04000 66 ASP C C 1
ATOM 9883 O O . ASP D 1 66 ? -45.06000 -31.21300 -66.98000 1.000 18.06000 66 ASP C O 1
ATOM 9888 N N . GLU D 1 67 ? -43.33500 -29.85400 -66.35500 1.000 13.13000 67 GLU C N 1
ATOM 9889 C CA . GLU D 1 67 ? -43.63700 -29.92800 -64.93300 1.000 12.59000 67 GLU C CA 1
ATOM 9890 C C . GLU D 1 67 ? -44.38900 -28.67600 -64.49300 1.000 12.92000 67 GLU C C 1
ATOM 9891 O O . GLU D 1 67 ? -44.20900 -27.60800 -65.08000 1.000 14.30000 67 GLU C O 1
ATOM 9897 N N . PRO D 1 68 ? -45.27800 -28.76400 -63.49300 1.000 15.65000 68 PRO C N 1
ATOM 9898 C CA . PRO D 1 68 ? -45.99600 -27.56100 -63.04400 1.000 14.10000 68 PRO C CA 1
ATOM 9899 C C . PRO D 1 68 ? -45.11500 -26.66500 -62.18900 1.000 16.69000 68 PRO C C 1
ATOM 9900 O O . PRO D 1 68 ? -45.12700 -26.74800 -60.95500 1.000 14.64000 68 PRO C O 1
ATOM 9904 N N . LEU D 1 69 ? -44.33800 -25.80100 -62.84100 1.000 15.20000 69 LEU C N 1
ATOM 9905 C CA . LEU D 1 69 ? -43.40600 -24.91800 -62.15900 1.000 11.80000 69 LEU C CA 1
ATOM 9906 C C . LEU D 1 69 ? -43.65200 -23.46000 -62.49800 1.000 12.24000 69 LEU C C 1
ATOM 9907 O O . LEU D 1 69 ? -42.72600 -22.64700 -62.43700 1.000 12.98000 69 LEU C O 1
ATOM 9912 N N . ASP D 1 70 ? -44.88100 -23.11700 -62.87700 1.000 11.20000 70 ASP C N 1
ATOM 9913 C CA . ASP D 1 70 ? -45.17100 -21.79300 -63.40300 1.000 14.58000 70 ASP C CA 1
ATOM 9914 C C . ASP D 1 70 ? -45.75400 -20.86200 -62.36200 1.000 9.80000 70 ASP C C 1
ATOM 9915 O O . ASP D 1 70 ? -45.85900 -19.66600 -62.62300 1.000 14.09000 70 ASP C O 1
ATOM 9920 N N . SER D 1 71 ? -46.09700 -21.37600 -61.18400 1.000 13.22000 71 SER C N 1
ATOM 9921 C CA . SER D 1 71 ? -46.82800 -20.63600 -60.16500 1.000 15.19000 71 SER C CA 1
ATOM 9922 C C . SER D 1 71 ? -45.88400 -19.84400 -59.26800 1.000 11.52000 71 SER C C 1
ATOM 9923 O O . SER D 1 71 ? -44.65200 -19.92500 -59.37200 1.000 11.68000 71 SER C O 1
ATOM 9926 N N . TYR D 1 72 ? -46.48500 -19.03500 -58.39700 1.000 12.46000 72 TYR C N 1
ATOM 9927 C CA . TYR D 1 72 ? -45.73600 -18.47900 -57.28200 1.000 11.96000 72 TYR C CA 1
ATOM 9928 C C . TYR D 1 72 ? -45.19000 -19.61300 -56.42800 1.000 12.87000 72 TYR C C 1
ATOM 9929 O O . TYR D 1 72 ? -45.78800 -20.68700 -56.32800 1.000 14.55000 72 TYR C O 1
ATOM 9938 N N . VAL D 1 73 ? -44.07800 -19.34100 -55.76700 1.000 12.81000 73 VAL C N 1
ATOM 9939 C CA . VAL D 1 73 ? -43.57100 -20.21400 -54.72100 1.000 11.56000 73 VAL C CA 1
ATOM 9940 C C . VAL D 1 73 ? -44.18900 -19.76300 -53.39800 1.000 13.32000 73 VAL C C 1
ATOM 9941 O O . VAL D 1 73 ? -44.26200 -18.55800 -53.11500 1.000 15.19000 73 VAL C O 1
ATOM 9945 N N . LEU D 1 74 ? -44.66200 -20.71300 -52.59600 1.000 12.00000 74 LEU C N 1
ATOM 9946 C CA . LEU D 1 74 ? -45.41500 -20.34800 -51.39100 1.000 13.72000 74 LEU C CA 1
ATOM 9947 C C . LEU D 1 74 ? -44.53000 -20.09400 -50.17600 1.000 16.21000 74 LEU C C 1
ATOM 9948 O O . LEU D 1 74 ? -44.91600 -19.32500 -49.28900 1.000 17.73000 74 LEU C O 1
ATOM 9953 N N . SER D 1 75 ? -43.36400 -20.72600 -50.10400 1.000 13.50000 75 SER C N 1
ATOM 9954 C CA . SER D 1 75 ? -42.42000 -20.43100 -49.03600 1.000 12.19000 75 SER C CA 1
ATOM 9955 C C . SER D 1 75 ? -41.79100 -19.06000 -49.24600 1.000 13.56000 75 SER C C 1
ATOM 9956 O O . SER D 1 75 ? -41.37000 -18.72500 -50.35400 1.000 12.80000 75 SER C O 1
ATOM 9959 N N . HIS D 1 76 ? -41.66300 -18.27500 -48.16700 1.000 15.31000 76 HIS C N 1
ATOM 9960 C CA . HIS D 1 76 ? -41.04800 -16.96500 -48.35200 1.000 14.61000 76 HIS C CA 1
ATOM 9961 C C . HIS D 1 76 ? -39.52300 -17.03100 -48.52500 1.000 15.29000 76 HIS C C 1
ATOM 9962 O O . HIS D 1 76 ? -38.89700 -15.99800 -48.79000 1.000 14.46000 76 HIS C O 1
ATOM 9969 N N . HIS D 1 77 ? -38.91800 -18.21700 -48.46600 1.000 11.69000 77 HIS C N 1
ATOM 9970 C CA . HIS D 1 77 ? -37.49600 -18.38500 -48.73300 1.000 13.33000 77 HIS C CA 1
ATOM 9971 C C . HIS D 1 77 ? -37.20200 -18.86100 -50.15000 1.000 14.11000 77 HIS C C 1
ATOM 9972 O O . HIS D 1 77 ? -36.03900 -19.08900 -50.48100 1.000 21.21000 77 HIS C O 1
ATOM 9979 N N . GLY D 1 78 ? -38.21100 -19.02700 -50.98100 1.000 11.16000 78 GLY C N 1
ATOM 9980 C CA . GLY D 1 78 ? -38.00800 -19.52400 -52.32500 1.000 13.04000 78 GLY C CA 1
ATOM 9981 C C . GLY D 1 78 ? -38.22100 -21.02300 -52.40200 1.000 11.47000 78 GLY C C 1
ATOM 9982 O O . GLY D 1 78 ? -38.69800 -21.66800 -51.46900 1.000 16.48000 78 GLY C O 1
ATOM 9983 N N . LEU D 1 79 ? -37.85600 -21.58200 -53.54600 1.000 16.03000 79 LEU C N 1
ATOM 9984 C CA . LEU D 1 79 ? -38.15900 -22.99000 -53.81300 1.000 11.17000 79 LEU C CA 1
ATOM 9985 C C . LEU D 1 79 ? -37.33100 -23.88500 -52.89800 1.000 11.93000 79 LEU C C 1
ATOM 9986 O O . LEU D 1 79 ? -36.09600 -23.85400 -52.97400 1.000 13.54000 79 LEU C O 1
ATOM 9991 N N . PRO D 1 80 ? -37.95500 -24.70400 -52.04300 1.000 13.38000 80 PRO C N 1
ATOM 9992 C CA . PRO D 1 80 ? -37.17300 -25.48900 -51.07700 1.000 12.48000 80 PRO C CA 1
ATOM 9993 C C . PRO D 1 80 ? -36.00100 -26.26100 -51.67200 1.000 12.68000 80 PRO C C 1
ATOM 9994 O O . PRO D 1 80 ? -34.92300 -26.26800 -51.05800 1.000 10.80000 80 PRO C O 1
ATOM 9998 N N . GLU D 1 81 ? -36.17000 -26.91700 -52.83100 1.000 11.34000 81 GLU C N 1
ATOM 9999 C CA . GLU D 1 81 ? -35.10100 -27.77900 -53.34200 1.000 14.51000 81 GLU C CA 1
ATOM 10000 C C . GLU D 1 81 ? -33.89600 -26.97200 -53.78700 1.000 15.18000 81 GLU C C 1
ATOM 10001 O O . GLU D 1 81 ? -32.76900 -27.46600 -53.70200 1.000 14.76000 81 GLU C O 1
ATOM 10007 N N . LEU D 1 82 ? -34.12500 -25.75300 -54.29500 1.000 12.13000 82 LEU C N 1
ATOM 10008 C CA . LEU D 1 82 ? -33.02600 -24.83400 -54.61700 1.000 12.21000 82 LEU C CA 1
ATOM 10009 C C . LEU D 1 82 ? -32.36900 -24.26400 -53.36400 1.000 15.63000 82 LEU C C 1
ATOM 10010 O O . LEU D 1 82 ? -31.12900 -24.21600 -53.26300 1.000 14.35000 82 LEU C O 1
ATOM 10015 N N . ARG D 1 83 ? -33.18100 -23.79000 -52.41400 1.000 11.71000 83 ARG C N 1
ATOM 10016 C CA . ARG D 1 83 ? -32.63000 -23.24800 -51.17700 1.000 11.95000 83 ARG C CA 1
ATOM 10017 C C . ARG D 1 83 ? -31.68700 -24.25000 -50.52700 1.000 12.53000 83 ARG C C 1
ATOM 10018 O O . ARG D 1 83 ? -30.58600 -23.89900 -50.10300 1.000 12.73000 83 ARG C O 1
ATOM 10026 N N . GLN D 1 84 ? -32.11100 -25.51600 -50.46900 1.000 12.07000 84 GLN C N 1
ATOM 10027 C CA . GLN D 1 84 ? -31.30400 -26.56800 -49.86000 1.000 12.98000 84 GLN C CA 1
ATOM 10028 C C . GLN D 1 84 ? -30.06000 -26.87800 -50.68700 1.000 15.01000 84 GLN C C 1
ATOM 10029 O O . GLN D 1 84 ? -28.96100 -27.04100 -50.13300 1.000 13.64000 84 GLN C O 1
ATOM 10035 N N . ALA D 1 85 ? -30.20200 -26.97900 -52.00800 1.000 12.25000 85 ALA C N 1
ATOM 10036 C CA . ALA D 1 85 ? -29.03300 -27.33900 -52.81500 1.000 16.34000 85 ALA C CA 1
ATOM 10037 C C . ALA D 1 85 ? -27.99800 -26.22400 -52.81000 1.000 16.49000 85 ALA C C 1
ATOM 10038 O O . ALA D 1 85 ? -26.79200 -26.48900 -52.80900 1.000 13.67000 85 ALA C O 1
ATOM 10040 N N . MET D 1 86 ? -28.43900 -24.97200 -52.80100 1.000 13.76000 86 MET C N 1
ATOM 10041 C CA . MET D 1 86 ? -27.47200 -23.89000 -52.87800 1.000 14.00000 86 MET C CA 1
ATOM 10042 C C . MET D 1 86 ? -26.77800 -23.69000 -51.53100 1.000 14.08000 86 MET C C 1
ATOM 10043 O O . MET D 1 86 ? -25.57600 -23.39100 -51.48800 1.000 16.10000 86 MET C O 1
ATOM 10048 N N . GLU D 1 87 ? -27.48900 -23.92200 -50.42600 1.000 12.03000 87 GLU C N 1
ATOM 10049 C CA . GLU D 1 87 ? -26.84000 -23.94500 -49.12000 1.000 13.34000 87 GLU C CA 1
ATOM 10050 C C . GLU D 1 87 ? -25.75400 -25.00900 -49.08200 1.000 17.31000 87 GLU C C 1
ATOM 10051 O O . GLU D 1 87 ? -24.62500 -24.76000 -48.64000 1.000 15.27000 87 GLU C O 1
ATOM 10057 N N . ARG D 1 88 ? -26.08600 -26.21300 -49.54900 1.000 12.38000 88 ARG C N 1
ATOM 10058 C CA . ARG D 1 88 ? -25.10400 -27.29500 -49.55800 1.000 13.16000 88 ARG C CA 1
ATOM 10059 C C . ARG D 1 88 ? -23.92000 -26.95100 -50.45800 1.000 11.44000 88 ARG C C 1
ATOM 10060 O O . ARG D 1 88 ? -22.75300 -27.10900 -50.06700 1.000 11.68000 88 ARG C O 1
ATOM 10068 N N . TRP D 1 89 ? -24.20200 -26.45500 -51.66400 1.000 11.64000 89 TRP C N 1
ATOM 10069 C CA . TRP D 1 89 ? -23.13400 -26.21300 -52.63100 1.000 11.61000 89 TRP C CA 1
ATOM 10070 C C . TRP D 1 89 ? -22.21300 -25.10200 -52.15300 1.000 13.23000 89 TRP C C 1
ATOM 10071 O O . TRP D 1 89 ? -20.99100 -25.20500 -52.27600 1.000 15.06000 89 TRP C O 1
ATOM 10082 N N . PHE D 1 90 ? -22.78200 -24.04200 -51.57500 1.000 14.11000 90 PHE C N 1
ATOM 10083 C CA . PHE D 1 90 ? -21.95300 -22.92700 -51.12800 1.000 13.67000 90 PHE C CA 1
ATOM 10084 C C . PHE D 1 90 ? -21.18200 -23.28000 -49.84900 1.000 11.57000 90 PHE C C 1
ATOM 10085 O O . PHE D 1 90 ? -20.01600 -22.88700 -49.70600 1.000 15.14000 90 PHE C O 1
ATOM 10093 N N . ALA D 1 91 ? -21.80500 -24.01500 -48.91000 1.000 11.61000 91 ALA C N 1
ATOM 10094 C CA . ALA D 1 91 ? -21.09700 -24.40200 -47.68100 1.000 13.78000 91 ALA C CA 1
ATOM 10095 C C . ALA D 1 91 ? -19.89100 -25.26300 -48.00900 1.000 15.42000 91 ALA C C 1
ATOM 10096 O O . ALA D 1 91 ? -18.84600 -25.16200 -47.35900 1.000 15.00000 91 ALA C O 1
ATOM 10098 N N . ASP D 1 92 ? -20.02200 -26.11500 -49.03000 1.000 13.82000 92 ASP C N 1
ATOM 10099 C CA . ASP D 1 92 ? -18.88800 -26.91300 -49.48200 1.000 15.89000 92 ASP C CA 1
ATOM 10100 C C . ASP D 1 92 ? -17.86400 -26.04500 -50.19800 1.000 11.33000 92 ASP C C 1
ATOM 10101 O O . ASP D 1 92 ? -16.65700 -26.16600 -49.96100 1.000 12.53000 92 ASP C O 1
ATOM 10106 N N . ASP D 1 93 ? -18.31600 -25.18700 -51.11400 1.000 14.24000 93 ASP C N 1
ATOM 10107 C CA . ASP D 1 93 ? -17.38300 -24.33400 -51.84500 1.000 14.65000 93 ASP C CA 1
ATOM 10108 C C . ASP D 1 93 ? -16.59400 -23.44500 -50.90500 1.000 13.13000 93 ASP C C 1
ATOM 10109 O O . ASP D 1 93 ? -15.38900 -23.24900 -51.09300 1.000 13.18000 93 ASP C O 1
ATOM 10114 N N . GLU D 1 94 ? -17.25300 -22.91400 -49.87700 1.000 11.75000 94 GLU C N 1
ATOM 10115 C CA . GLU D 1 94 ? -16.67700 -21.90500 -49.00200 1.000 17.55000 94 GLU C CA 1
ATOM 10116 C C . GLU D 1 94 ? -16.15200 -22.49600 -47.71300 1.000 15.41000 94 GLU C C 1
ATOM 10117 O O . GLU D 1 94 ? -15.72300 -21.74900 -46.82800 1.000 14.76000 94 GLU C O 1
ATOM 10123 N N . ASN D 1 95 ? -16.20000 -23.81300 -47.58800 1.000 13.56000 95 ASN C N 1
ATOM 10124 C CA . ASN D 1 95 ? -15.72300 -24.50500 -46.41100 1.000 15.79000 95 ASN C CA 1
ATOM 10125 C C . ASN D 1 95 ? -16.39800 -23.95400 -45.15800 1.000 15.78000 95 ASN C C 1
ATOM 10126 O O . ASN D 1 95 ? -15.74900 -23.64700 -44.16200 1.000 18.13000 95 ASN C O 1
ATOM 10131 N N . TRP D 1 96 ? -17.72300 -23.81800 -45.20200 1.000 14.57000 96 TRP C N 1
ATOM 10132 C CA . TRP D 1 96 ? -18.39800 -23.41800 -43.96900 1.000 15.55000 96 TRP C CA 1
ATOM 10133 C C . TRP D 1 96 ? -18.29800 -24.54100 -42.94200 1.000 19.71000 96 TRP C C 1
ATOM 10134 O O . TRP D 1 96 ? -18.28900 -25.72600 -43.30100 1.000 19.43000 96 TRP C O 1
ATOM 10145 N N . PRO D 1 97 ? -18.24800 -24.19500 -41.66400 1.000 21.28000 97 PRO C N 1
ATOM 10146 C CA . PRO D 1 97 ? -18.34500 -25.21800 -40.62400 1.000 19.67000 97 PRO C CA 1
ATOM 10147 C C . PRO D 1 97 ? -19.72600 -25.84300 -40.61300 1.000 29.84000 97 PRO C C 1
ATOM 10148 O O . PRO D 1 97 ? -20.72200 -25.21100 -40.98000 1.000 24.61000 97 PRO C O 1
ATOM 10152 N N . ARG D 1 98 ? -19.76200 -27.11700 -40.19500 1.000 26.68000 98 ARG C N 1
ATOM 10153 C CA . ARG D 1 98 ? -21.00000 -27.89000 -40.17600 1.000 29.51000 98 ARG C CA 1
ATOM 10154 C C . ARG D 1 98 ? -21.96600 -27.35600 -39.13100 1.000 26.22000 98 ARG C C 1
ATOM 10155 O O . ARG D 1 98 ? -23.17600 -27.27500 -39.37000 1.000 30.28000 98 ARG C O 1
ATOM 10163 N N . ARG D 1 99 ? -21.45600 -27.02900 -37.95400 1.000 25.75000 99 ARG C N 1
ATOM 10164 C CA . ARG D 1 99 ? -22.28500 -26.51400 -36.87700 1.000 30.12000 99 ARG C CA 1
ATOM 10165 C C . ARG D 1 99 ? -22.39100 -25.00700 -37.02400 1.000 25.68000 99 ARG C C 1
ATOM 10166 O O . ARG D 1 99 ? -21.37900 -24.30200 -36.97500 1.000 28.24000 99 ARG C O 1
ATOM 10174 N N . ARG D 1 100 ? -23.61100 -24.51800 -37.20300 1.000 21.43000 100 ARG C N 1
ATOM 10175 C CA . ARG D 1 100 ? -23.82600 -23.08900 -37.33400 1.000 21.06000 100 ARG C CA 1
ATOM 10176 C C . ARG D 1 100 ? -25.29600 -22.80700 -37.08100 1.000 22.90000 100 ARG C C 1
ATOM 10177 O O . ARG D 1 100 ? -26.15000 -23.67400 -37.28100 1.000 22.07000 100 ARG C O 1
ATOM 10185 N N . ARG D 1 101 ? -25.57800 -21.58700 -36.63700 1.000 17.43000 101 ARG C N 1
ATOM 10186 C CA . ARG D 1 101 ? -26.96000 -21.17900 -36.44600 1.000 18.78000 101 ARG C CA 1
ATOM 10187 C C . ARG D 1 101 ? -27.53300 -20.44000 -37.65000 1.000 17.03000 101 ARG C C 1
ATOM 10188 O O . ARG D 1 101 ? -28.75900 -20.32300 -37.74700 1.000 17.18000 101 ARG C O 1
ATOM 10196 N N . LEU D 1 102 ? -26.68500 -19.98200 -38.57900 1.000 15.01000 102 LEU C N 1
ATOM 10197 C CA . LEU D 1 102 ? -27.15300 -19.24100 -39.75200 1.000 15.98000 102 LEU C CA 1
ATOM 10198 C C . LEU D 1 102 ? -28.11700 -20.07400 -40.58300 1.000 19.30000 102 LEU C C 1
ATOM 10199 O O . LEU D 1 102 ? -27.95400 -21.29000 -40.71400 1.000 21.10000 102 LEU C O 1
ATOM 10204 N N . LEU D 1 103 ? -29.11200 -19.40100 -41.16200 1.000 15.11000 103 LEU C N 1
ATOM 10205 C CA . LEU D 1 103 ? -30.05400 -19.98800 -42.10800 1.000 15.64000 103 LEU C CA 1
ATOM 10206 C C . LEU D 1 103 ? -29.91800 -19.33300 -43.46700 1.000 17.82000 103 LEU C C 1
ATOM 10207 O O . LEU D 1 103 ? -29.69300 -18.12600 -43.56300 1.000 11.84000 103 LEU C O 1
ATOM 10212 N N . THR D 1 104 ? -30.12200 -20.13600 -44.51000 1.000 15.89000 104 THR C N 1
ATOM 10213 C CA . THR D 1 104 ? -29.96200 -19.71200 -45.89600 1.000 14.21000 104 THR C CA 1
ATOM 10214 C C . THR D 1 104 ? -31.32500 -19.56200 -46.55200 1.000 16.19000 104 THR C C 1
ATOM 10215 O O . THR D 1 104 ? -32.18800 -20.43800 -46.41400 1.000 14.52000 104 THR C O 1
ATOM 10219 N N . THR D 1 105 ? -31.52200 -18.44000 -47.24100 1.000 12.09000 105 THR C N 1
ATOM 10220 C CA . THR D 1 105 ? -32.72900 -18.18100 -48.00400 1.000 11.88000 105 THR C CA 1
ATOM 10221 C C . THR D 1 105 ? -32.32700 -17.96500 -49.45100 1.000 12.17000 105 THR C C 1
ATOM 10222 O O . THR D 1 105 ? -31.18600 -17.59300 -49.74200 1.000 15.30000 105 THR C O 1
ATOM 10226 N N . ALA D 1 106 ? -33.25400 -18.22400 -50.36300 1.000 10.57000 106 ALA C N 1
ATOM 10227 C CA . ALA D 1 106 ? -32.95000 -17.97200 -51.76500 1.000 10.89000 106 ALA C CA 1
ATOM 10228 C C . ALA D 1 106 ? -33.29700 -16.53600 -52.13500 1.000 11.87000 106 ALA C C 1
ATOM 10229 O O . ALA D 1 106 ? -34.10700 -15.88100 -51.47100 1.000 13.73000 106 ALA C O 1
ATOM 10231 N N . THR D 1 107 ? -32.67000 -16.04600 -53.20900 1.000 10.85000 107 THR C N 1
ATOM 10232 C CA . THR D 1 107 ? -33.01100 -14.74900 -53.78500 1.000 12.74000 107 THR C CA 1
ATOM 10233 C C . THR D 1 107 ? -33.39100 -14.93000 -55.24800 1.000 12.44000 107 THR C C 1
ATOM 10234 O O . THR D 1 107 ? -32.82700 -15.76200 -55.95000 1.000 11.47000 107 THR C O 1
ATOM 10238 N N . MET D 1 108 ? -34.32500 -14.10600 -55.70900 1.000 10.66000 108 MET C N 1
ATOM 10239 C CA . MET D 1 108 ? -35.05200 -14.38700 -56.92800 1.000 12.77000 108 MET C CA 1
ATOM 10240 C C . MET D 1 108 ? -35.08600 -13.18400 -57.86900 1.000 13.20000 108 MET C C 1
ATOM 10241 O O . MET D 1 108 ? -35.58400 -13.30200 -59.00500 1.000 14.29000 108 MET C O 1
ATOM 10246 N N . THR D 1 109 ? -34.58400 -12.03200 -57.43200 1.000 14.43000 109 THR C N 1
ATOM 10247 C CA . THR D 1 109 ? -34.64800 -10.79200 -58.19800 1.000 13.02000 109 THR C CA 1
ATOM 10248 C C . THR D 1 109 ? -33.30700 -10.08200 -58.31900 1.000 14.77000 109 THR C C 1
ATOM 10249 O O . THR D 1 109 ? -33.26000 -8.97200 -58.87100 1.000 17.79000 109 THR C O 1
ATOM 10253 N N . GLY D 1 110 ? -32.21600 -10.67600 -57.83200 1.000 15.01000 110 GLY C N 1
ATOM 10254 C CA . GLY D 1 110 ? -30.92100 -10.02100 -57.87500 1.000 11.59000 110 GLY C CA 1
ATOM 10255 C C . GLY D 1 110 ? -30.37000 -9.81500 -56.48200 1.000 16.73000 110 GLY C C 1
ATOM 10256 O O . GLY D 1 110 ? -31.14200 -9.59600 -55.53900 1.000 14.07000 110 GLY C O 1
ATOM 10257 N N . THR D 1 111 ? -29.05000 -9.90200 -56.30900 1.000 19.10000 111 THR C N 1
ATOM 10258 C CA . THR D 1 111 ? -28.54300 -9.66400 -54.96300 1.000 18.33000 111 THR C CA 1
ATOM 10259 C C . THR D 1 111 ? -28.46300 -8.17700 -54.63800 1.000 17.96000 111 THR C C 1
ATOM 10260 O O . THR D 1 111 ? -28.30900 -7.83600 -53.45900 1.000 23.43000 111 THR C O 1
ATOM 10264 N N . GLY D 1 112 ? -28.62400 -7.29700 -55.63600 1.000 16.44000 112 GLY C N 1
ATOM 10265 C CA . GLY D 1 112 ? -28.80600 -5.87400 -55.43100 1.000 19.81000 112 GLY C CA 1
ATOM 10266 C C . GLY D 1 112 ? -30.05600 -5.51400 -54.63100 1.000 21.86000 112 GLY C C 1
ATOM 10267 O O . GLY D 1 112 ? -29.98900 -4.85200 -53.58400 1.000 20.20000 112 GLY C O 1
ATOM 10268 N N . PRO D 1 113 ? -31.23100 -5.93100 -55.12100 1.000 17.62000 113 PRO C N 1
ATOM 10269 C CA . PRO D 1 113 ? -32.45000 -5.80600 -54.29800 1.000 13.82000 113 PRO C CA 1
ATOM 10270 C C . PRO D 1 113 ? -32.34600 -6.54400 -52.98100 1.000 14.92000 113 PRO C C 1
ATOM 10271 O O . PRO D 1 113 ? -32.91500 -6.08400 -51.98800 1.000 13.15000 113 PRO C O 1
ATOM 10275 N N . ALA D 1 114 ? -31.65700 -7.69000 -52.93700 1.000 12.25000 114 ALA C N 1
ATOM 10276 C CA . ALA D 1 114 ? -31.46200 -8.36100 -51.65200 1.000 13.15000 114 ALA C CA 1
ATOM 10277 C C . ALA D 1 114 ? -30.71900 -7.44700 -50.69100 1.000 14.22000 114 ALA C C 1
ATOM 10278 O O . ALA D 1 114 ? -31.11300 -7.29200 -49.53400 1.000 12.22000 114 ALA C O 1
ATOM 10280 N N . MET D 1 115 ? -29.62900 -6.83500 -51.15300 1.000 15.33000 115 MET C N 1
ATOM 10281 C CA . MET D 1 115 ? -28.89200 -5.97800 -50.23000 1.000 15.07000 115 MET C CA 1
ATOM 10282 C C . MET D 1 115 ? -29.68700 -4.73600 -49.84200 1.000 15.70000 115 MET C C 1
ATOM 10283 O O . MET D 1 115 ? -29.56700 -4.27200 -48.70400 1.000 16.76000 115 MET C O 1
ATOM 10288 N N . TYR D 1 116 ? -30.51000 -4.20400 -50.74500 1.000 14.83000 116 TYR C N 1
ATOM 10289 C CA . TYR D 1 116 ? -31.42600 -3.11800 -50.37300 1.000 17.92000 116 TYR C CA 1
ATOM 10290 C C . TYR D 1 116 ? -32.33000 -3.55300 -49.21700 1.000 15.23000 116 TYR C C 1
ATOM 10291 O O . TYR D 1 116 ? -32.47200 -2.85000 -48.20800 1.000 13.04000 116 TYR C O 1
ATOM 10300 N N . ASP D 1 117 ? -32.92000 -4.74100 -49.33200 1.000 11.54000 117 ASP C N 1
ATOM 10301 C CA . ASP D 1 117 ? -33.78900 -5.23100 -48.27500 1.000 11.07000 117 ASP C CA 1
ATOM 10302 C C . ASP D 1 117 ? -33.01100 -5.62600 -47.01700 1.000 12.15000 117 ASP C C 1
ATOM 10303 O O . ASP D 1 117 ? -33.51600 -5.45200 -45.90900 1.000 10.93000 117 ASP C O 1
ATOM 10308 N N . LEU D 1 118 ? -31.80100 -6.17100 -47.15100 1.000 11.30000 118 LEU C N 1
ATOM 10309 C CA . LEU D 1 118 ? -30.99100 -6.40800 -45.95900 1.000 11.59000 118 LEU C CA 1
ATOM 10310 C C . LEU D 1 118 ? -30.65300 -5.10800 -45.23900 1.000 12.06000 118 LEU C C 1
ATOM 10311 O O . LEU D 1 118 ? -30.61700 -5.06600 -44.00500 1.000 11.17000 118 LEU C O 1
ATOM 10316 N N . LEU D 1 119 ? -30.35400 -4.04400 -45.98100 1.000 11.58000 119 LEU C N 1
ATOM 10317 C CA . LEU D 1 119 ? -30.05600 -2.78900 -45.29500 1.000 12.96000 119 LEU C CA 1
ATOM 10318 C C . LEU D 1 119 ? -31.28600 -2.23800 -44.58800 1.000 12.55000 119 LEU C C 1
ATOM 10319 O O . LEU D 1 119 ? -31.17100 -1.58500 -43.54300 1.000 14.07000 119 LEU C O 1
ATOM 10324 N N . ARG D 1 120 ? -32.47000 -2.46800 -45.14400 1.000 10.74000 120 ARG C N 1
ATOM 10325 C CA . ARG D 1 120 ? -33.67300 -2.04600 -44.44500 1.000 13.11000 120 ARG C CA 1
ATOM 10326 C C . ARG D 1 120 ? -33.94300 -2.92800 -43.23400 1.000 11.42000 120 ARG C C 1
ATOM 10327 O O . ARG D 1 120 ? -34.50000 -2.44700 -42.24100 1.000 13.12000 120 ARG C O 1
ATOM 10335 N N . THR D 1 121 ? -33.57900 -4.21900 -43.30800 1.000 10.66000 121 THR C N 1
ATOM 10336 C CA . THR D 1 121 ? -33.78600 -5.11900 -42.17600 1.000 7.40000 121 THR C CA 1
ATOM 10337 C C . THR D 1 121 ? -32.93600 -4.68900 -40.98800 1.000 14.51000 121 THR C C 1
ATOM 10338 O O . THR D 1 121 ? -33.40900 -4.67700 -39.84600 1.000 12.29000 121 THR C O 1
ATOM 10342 N N . ILE D 1 122 ? -31.68500 -4.30200 -41.25800 1.000 13.11000 122 ILE C N 1
ATOM 10343 C CA . ILE D 1 122 ? -30.76000 -3.83900 -40.22900 1.000 11.15000 122 ILE C CA 1
ATOM 10344 C C . ILE D 1 122 ? -31.24200 -2.52900 -39.63400 1.000 14.13000 122 ILE C C 1
ATOM 10345 O O . ILE D 1 122 ? -31.24100 -2.34500 -38.41000 1.000 15.05000 122 ILE C O 1
ATOM 10350 N N . LYS D 1 123 ? -31.66900 -1.60000 -40.48300 1.000 12.05000 123 LYS C N 1
ATOM 10351 C CA . LYS D 1 123 ? -32.16400 -0.32600 -39.95900 1.000 16.40000 123 LYS C CA 1
ATOM 10352 C C . LYS D 1 123 ? -33.32800 -0.54300 -38.99400 1.000 19.26000 123 LYS C C 1
ATOM 10353 O O . LYS D 1 123 ? -33.41800 0.12000 -37.95600 1.000 18.59000 123 LYS C O 1
ATOM 10359 N N . ALA D 1 124 ? -34.21300 -1.49900 -39.29100 1.000 18.28000 124 ALA C N 1
ATOM 10360 C CA . ALA D 1 124 ? -35.36500 -1.70100 -38.42800 1.000 15.13000 124 ALA C CA 1
ATOM 10361 C C . ALA D 1 124 ? -34.98300 -2.28600 -37.06600 1.000 18.05000 124 ALA C C 1
ATOM 10362 O O . ALA D 1 124 ? -35.78800 -2.22600 -36.13600 1.000 24.30000 124 ALA C O 1
ATOM 10364 N N . ARG D 1 125 ? -33.77900 -2.82200 -36.92100 1.000 13.54000 125 ARG C N 1
ATOM 10365 C CA . ARG D 1 125 ? -33.34100 -3.46200 -35.68400 1.000 22.29000 125 ARG C CA 1
ATOM 10366 C C . ARG D 1 125 ? -32.38100 -2.60800 -34.86600 1.000 18.78000 125 ARG C C 1
ATOM 10367 O O . ARG D 1 125 ? -31.88700 -3.06400 -33.82700 1.000 24.66000 125 ARG C O 1
ATOM 10375 N N . GLU D 1 126 ? -32.04000 -1.45900 -35.34200 1.000 15.72000 126 GLU C N 1
ATOM 10376 C CA . GLU D 1 126 ? -31.09800 -0.60600 -34.67000 1.000 17.75000 126 GLU C CA 1
ATOM 10377 C C . GLU D 1 126 ? -31.81200 0.64400 -34.19900 1.000 17.82000 126 GLU C C 1
ATOM 10378 O O . GLU D 1 126 ? -32.80000 1.06500 -34.80900 1.000 15.82000 126 GLU C O 1
ATOM 10384 N N . PRO D 1 127 ? -31.33200 1.27600 -33.13300 1.000 19.48000 127 PRO C N 1
ATOM 10385 C CA . PRO D 1 127 ? -31.94900 2.53400 -32.70300 1.000 22.44000 127 PRO C CA 1
ATOM 10386 C C . PRO D 1 127 ? -31.78800 3.60300 -33.77200 1.000 21.12000 127 PRO C C 1
ATOM 10387 O O . PRO D 1 127 ? -30.84500 3.58800 -34.56900 1.000 21.67000 127 PRO C O 1
ATOM 10391 N N . GLU D 1 128 ? -32.74200 4.52200 -33.80700 1.000 22.22000 128 GLU C N 1
ATOM 10392 C CA . GLU D 1 128 ? -32.71200 5.57400 -34.81000 1.000 27.04000 128 GLU C CA 1
ATOM 10393 C C . GLU D 1 128 ? -31.54000 6.50200 -34.54500 1.000 25.20000 128 GLU C C 1
ATOM 10394 O O . GLU D 1 128 ? -31.17800 6.76200 -33.39800 1.000 26.56000 128 GLU C O 1
ATOM 10400 N N . GLY D 1 129 ? -30.93400 6.99100 -35.61400 1.000 19.29000 129 GLY C N 1
ATOM 10401 C CA . GLY D 1 129 ? -29.82600 7.91000 -35.50600 1.000 18.82000 129 GLY C CA 1
ATOM 10402 C C . GLY D 1 129 ? -29.03200 7.88100 -36.78700 1.000 23.20000 129 GLY C C 1
ATOM 10403 O O . GLY D 1 129 ? -29.22500 6.99400 -37.62300 1.000 20.01000 129 GLY C O 1
ATOM 10404 N N . PRO D 1 130 ? -28.14300 8.85600 -36.98300 1.000 22.56000 130 PRO C N 1
ATOM 10405 C CA . PRO D 1 130 ? -27.35000 8.88900 -38.22000 1.000 20.48000 130 PRO C CA 1
ATOM 10406 C C . PRO D 1 130 ? -26.37100 7.72300 -38.27300 1.000 21.31000 130 PRO C C 1
ATOM 10407 O O . PRO D 1 130 ? -25.65300 7.43900 -37.30700 1.000 19.27000 130 PRO C O 1
ATOM 10411 N N . MET D 1 131 ? -26.37500 7.02100 -39.40500 1.000 20.10000 131 MET C N 1
ATOM 10412 C CA . MET D 1 131 ? -25.63000 5.78200 -39.55000 1.000 19.24000 131 MET C CA 1
ATOM 10413 C C . MET D 1 131 ? -24.79400 5.82100 -40.82100 1.000 17.21000 131 MET C C 1
ATOM 10414 O O . MET D 1 131 ? -25.20900 6.39400 -41.82900 1.000 18.09000 131 MET C O 1
ATOM 10419 N N . ALA D 1 132 ? -23.63400 5.17000 -40.78000 1.000 16.03000 132 ALA C N 1
ATOM 10420 C CA . ALA D 1 132 ? -22.78300 5.01300 -41.95300 1.000 15.59000 132 ALA C CA 1
ATOM 10421 C C . ALA D 1 132 ? -22.72500 3.55600 -42.39800 1.000 18.45000 132 ALA C C 1
ATOM 10422 O O . ALA D 1 132 ? -22.82300 2.63500 -41.57800 1.000 15.40000 132 ALA C O 1
ATOM 10424 N N . ALA D 1 133 ? -22.55600 3.35300 -43.70800 1.000 14.20000 133 ALA C N 1
ATOM 10425 C CA . ALA D 1 133 ? -22.19400 2.04500 -44.26000 1.000 12.85000 133 ALA C CA 1
ATOM 10426 C C . ALA D 1 133 ? -20.79100 2.16300 -44.82700 1.000 14.49000 133 ALA C C 1
ATOM 10427 O O . ALA D 1 133 ? -20.53500 3.01800 -45.68000 1.000 17.23000 133 ALA C O 1
ATOM 10429 N N . LEU D 1 134 ? -19.88200 1.33000 -44.34100 1.000 15.02000 134 LEU C N 1
ATOM 10430 C CA . LEU D 1 134 ? -18.49500 1.35900 -44.79000 1.000 16.85000 134 LEU C CA 1
ATOM 10431 C C . LEU D 1 134 ? -18.37300 0.43800 -45.99900 1.000 14.94000 134 LEU C C 1
ATOM 10432 O O . LEU D 1 134 ? -18.59400 -0.77100 -45.87000 1.000 14.36000 134 LEU C O 1
ATOM 10437 N N . VAL D 1 135 ? -18.03000 1.00300 -47.16400 1.000 14.61000 135 VAL C N 1
ATOM 10438 C CA . VAL D 1 135 ? -17.98400 0.24800 -48.42300 1.000 12.19000 135 VAL C CA 1
ATOM 10439 C C . VAL D 1 135 ? -16.61500 0.36900 -49.08900 1.000 11.59000 135 VAL C C 1
ATOM 10440 O O . VAL D 1 135 ? -15.94300 1.40100 -48.94900 1.000 11.53000 135 VAL C O 1
ATOM 10444 N N . PRO D 1 136 ? -16.17300 -0.65300 -49.82000 1.000 13.29000 136 PRO C N 1
ATOM 10445 C CA . PRO D 1 136 ? -14.87600 -0.57500 -50.50400 1.000 10.66000 136 PRO C CA 1
ATOM 10446 C C . PRO D 1 136 ? -14.88800 0.45300 -51.63200 1.000 15.76000 136 PRO C C 1
ATOM 10447 O O . PRO D 1 136 ? -15.83700 0.53500 -52.41800 1.000 13.77000 136 PRO C O 1
ATOM 10451 N N . ARG D 1 137 ? -13.80300 1.21000 -51.73400 1.000 14.97000 137 ARG C N 1
ATOM 10452 C CA . ARG D 1 137 ? -13.64300 2.20500 -52.79700 1.000 17.95000 137 ARG C CA 1
ATOM 10453 C C . ARG D 1 137 ? -12.29000 1.99100 -53.46000 1.000 13.26000 137 ARG C C 1
ATOM 10454 O O . ARG D 1 137 ? -11.25300 2.23100 -52.80700 1.000 15.04000 137 ARG C O 1
ATOM 10462 N N . PRO D 1 138 ? -12.23000 1.55600 -54.74000 1.000 14.56000 138 PRO C N 1
ATOM 10463 C CA . PRO D 1 138 ? -13.36900 1.26700 -55.61800 1.000 13.24000 138 PRO C CA 1
ATOM 10464 C C . PRO D 1 138 ? -14.11200 0.01800 -55.20600 1.000 16.88000 138 PRO C C 1
ATOM 10465 O O . PRO D 1 138 ? -13.59200 -0.76600 -54.41500 1.000 15.06000 138 PRO C O 1
ATOM 10469 N N . GLY D 1 139 ? -15.32300 -0.14600 -55.71900 1.000 15.62000 139 GLY C N 1
ATOM 10470 C CA . GLY D 1 139 ? -16.01700 -1.39100 -55.51600 1.000 19.42000 139 GLY C CA 1
ATOM 10471 C C . GLY D 1 139 ? -17.29500 -1.39000 -56.30400 1.000 16.34000 139 GLY C C 1
ATOM 10472 O O . GLY D 1 139 ? -17.53200 -0.51200 -57.13800 1.000 17.87000 139 GLY C O 1
ATOM 10473 N N . TRP D 1 140 ? -18.12100 -2.38200 -56.00700 1.000 15.50000 140 TRP C N 1
ATOM 10474 C CA . TRP D 1 140 ? -19.44100 -2.49600 -56.60500 1.000 16.14000 140 TRP C CA 1
ATOM 10475 C C . TRP D 1 140 ? -20.34400 -1.38800 -56.05400 1.000 18.96000 140 TRP C C 1
ATOM 10476 O O . TRP D 1 140 ? -19.91000 -0.49400 -55.31900 1.000 18.90000 140 TRP C O 1
ATOM 10487 N N . ASP D 1 141 ? -21.63600 -1.46000 -56.38700 1.000 18.90000 141 ASP C N 1
ATOM 10488 C CA . ASP D 1 141 ? -22.57400 -0.35900 -56.21600 1.000 20.73000 141 ASP C CA 1
ATOM 10489 C C . ASP D 1 141 ? -23.21900 -0.30600 -54.84300 1.000 19.89000 141 ASP C C 1
ATOM 10490 O O . ASP D 1 141 ? -24.31100 0.26700 -54.71500 1.000 21.02000 141 ASP C O 1
ATOM 10495 N N . TYR D 1 142 ? -22.57600 -0.88000 -53.82300 1.000 19.91000 142 TYR C N 1
ATOM 10496 C CA . TYR D 1 142 ? -23.14200 -0.88200 -52.47700 1.000 16.96000 142 TYR C CA 1
ATOM 10497 C C . TYR D 1 142 ? -23.50900 0.52100 -52.02700 1.000 17.37000 142 TYR C C 1
ATOM 10498 O O . TYR D 1 142 ? -24.53000 0.72400 -51.35400 1.000 18.84000 142 TYR C O 1
ATOM 10507 N N . ARG D 1 143 ? -22.69700 1.51100 -52.39800 1.000 17.17000 143 ARG C N 1
ATOM 10508 C CA . ARG D 1 143 ? -22.97400 2.86900 -51.95100 1.000 16.90000 143 ARG C CA 1
ATOM 10509 C C . ARG D 1 143 ? -24.33000 3.36200 -52.43600 1.000 18.63000 143 ARG C C 1
ATOM 10510 O O . ARG D 1 143 ? -24.96100 4.18600 -51.76100 1.000 18.06000 143 ARG C O 1
ATOM 10518 N N . LEU D 1 144 ? -24.81600 2.85800 -53.57900 1.000 18.74000 144 LEU C N 1
ATOM 10519 C CA . LEU D 1 144 ? -26.09700 3.34200 -54.09200 1.000 21.95000 144 LEU C CA 1
ATOM 10520 C C . LEU D 1 144 ? -27.26500 2.82700 -53.26700 1.000 20.22000 144 LEU C C 1
ATOM 10521 O O . LEU D 1 144 ? -28.20300 3.58200 -52.98200 1.000 18.67000 144 LEU C O 1
ATOM 10526 N N . PHE D 1 145 ? -27.24200 1.54100 -52.90600 1.000 15.51000 145 PHE C N 1
ATOM 10527 C CA . PHE D 1 145 ? -28.27000 0.99300 -52.03400 1.000 19.42000 145 PHE C CA 1
ATOM 10528 C C . PHE D 1 145 ? -28.20300 1.63300 -50.65900 1.000 14.87000 145 PHE C C 1
ATOM 10529 O O . PHE D 1 145 ? -29.23800 1.90800 -50.04500 1.000 17.87000 145 PHE C O 1
ATOM 10537 N N . ALA D 1 146 ? -26.98800 1.85100 -50.14600 1.000 16.98000 146 ALA C N 1
ATOM 10538 C CA . ALA D 1 146 ? -26.85000 2.35900 -48.78500 1.000 12.69000 146 ALA C CA 1
ATOM 10539 C C . ALA D 1 146 ? -27.44400 3.75300 -48.67700 1.000 17.85000 146 ALA C C 1
ATOM 10540 O O . ALA D 1 146 ? -28.23300 4.03900 -47.76700 1.000 17.51000 146 ALA C O 1
ATOM 10542 N N . HIS D 1 147 ? -27.08900 4.62800 -49.62600 1.000 18.57000 147 HIS C N 1
ATOM 10543 C CA . HIS D 1 147 ? -27.59700 5.99300 -49.61300 1.000 23.45000 147 HIS C CA 1
ATOM 10544 C C . HIS D 1 147 ? -29.10700 6.01100 -49.76200 1.000 21.25000 147 HIS C C 1
ATOM 10545 O O . HIS D 1 147 ? -29.79900 6.79500 -49.10500 1.000 21.73000 147 HIS C O 1
ATOM 10552 N N . ASP D 1 148 ? -29.63400 5.13400 -50.60900 1.000 20.81000 148 ASP C N 1
ATOM 10553 C CA . ASP D 1 148 ? -31.07200 5.08200 -50.82800 1.000 22.80000 148 ASP C CA 1
ATOM 10554 C C . ASP D 1 148 ? -31.83100 4.70000 -49.55700 1.000 23.25000 148 ASP C C 1
ATOM 10555 O O . ASP D 1 148 ? -32.91000 5.24100 -49.28500 1.000 26.48000 148 ASP C O 1
ATOM 10560 N N . VAL D 1 149 ? -31.29300 3.76500 -48.76600 1.000 17.10000 149 VAL C N 1
ATOM 10561 C CA . VAL D 1 149 ? -31.97700 3.35000 -47.54300 1.000 20.14000 149 VAL C CA 1
ATOM 10562 C C . VAL D 1 149 ? -31.79400 4.35800 -46.40400 1.000 18.70000 149 VAL C C 1
ATOM 10563 O O . VAL D 1 149 ? -32.58100 4.36800 -45.45100 1.000 19.87000 149 VAL C O 1
ATOM 10567 N N . GLY D 1 150 ? -30.82000 5.25200 -46.49300 1.000 19.02000 150 GLY C N 1
ATOM 10568 C CA . GLY D 1 150 ? -30.63300 6.25600 -45.47000 1.000 21.82000 150 GLY C CA 1
ATOM 10569 C C . GLY D 1 150 ? -29.35100 6.12200 -44.68900 1.000 24.12000 150 GLY C C 1
ATOM 10570 O O . GLY D 1 150 ? -29.23800 6.71200 -43.61000 1.000 22.41000 150 GLY C O 1
ATOM 10571 N N . TYR D 1 151 ? -28.40200 5.33000 -45.17200 1.000 18.19000 151 TYR C N 1
ATOM 10572 C CA . TYR D 1 151 ? -27.06200 5.30200 -44.61400 1.000 17.62000 151 TYR C CA 1
ATOM 10573 C C . TYR D 1 151 ? -26.21400 6.31200 -45.36500 1.000 21.55000 151 TYR C C 1
ATOM 10574 O O . TYR D 1 151 ? -26.43900 6.56000 -46.54500 1.000 22.16000 151 TYR C O 1
ATOM 10583 N N . GLU D 1 152 ? -25.22200 6.87000 -44.69000 1.000 18.42000 152 GLU C N 1
ATOM 10584 C CA . GLU D 1 152 ? -24.18500 7.60400 -45.40400 1.000 18.89000 152 GLU C CA 1
ATOM 10585 C C . GLU D 1 152 ? -23.08600 6.63700 -45.82500 1.000 17.01000 152 GLU C C 1
ATOM 10586 O O . GLU D 1 152 ? -22.50000 5.97100 -44.96100 1.000 17.88000 152 GLU C O 1
ATOM 10592 N N . PRO D 1 153 ? -22.78100 6.50800 -47.11700 1.000 17.66000 153 PRO C N 1
ATOM 10593 C CA . PRO D 1 153 ? -21.70900 5.59400 -47.52800 1.000 16.98000 153 PRO C CA 1
ATOM 10594 C C . PRO D 1 153 ? -20.35400 6.24700 -47.31400 1.000 17.73000 153 PRO C C 1
ATOM 10595 O O . PRO D 1 153 ? -20.11700 7.38200 -47.73900 1.000 18.86000 153 PRO C O 1
ATOM 10599 N N . ILE D 1 154 ? -19.47300 5.52900 -46.63900 1.000 13.13000 154 ILE C N 1
ATOM 10600 C CA . ILE D 1 154 ? -18.13000 5.99100 -46.32800 1.000 13.79000 154 ILE C CA 1
ATOM 10601 C C . ILE D 1 154 ? -17.17200 4.97300 -46.91900 1.000 16.88000 154 ILE C C 1
ATOM 10602 O O . ILE D 1 154 ? -17.20300 3.79600 -46.53800 1.000 15.21000 154 ILE C O 1
ATOM 10607 N N . GLY D 1 155 ? -16.33000 5.41000 -47.84900 1.000 18.40000 155 GLY C N 1
ATOM 10608 C CA . GLY D 1 155 ? -15.44400 4.46700 -48.52300 1.000 19.32000 155 GLY C CA 1
ATOM 10609 C C . GLY D 1 155 ? -14.19600 4.16100 -47.70600 1.000 20.70000 155 GLY C C 1
ATOM 10610 O O . GLY D 1 155 ? -13.62900 5.03300 -47.05200 1.000 19.35000 155 GLY C O 1
ATOM 10611 N N . TYR D 1 156 ? -13.77600 2.89600 -47.74200 1.000 14.19000 156 TYR C N 1
ATOM 10612 C CA . TYR D 1 156 ? -12.46100 2.49400 -47.26500 1.000 15.48000 156 TYR C CA 1
ATOM 10613 C C . TYR D 1 156 ? -11.60000 2.09600 -48.45000 1.000 16.19000 156 TYR C C 1
ATOM 10614 O O . TYR D 1 156 ? -12.07400 1.45400 -49.38900 1.000 15.71000 156 TYR C O 1
ATOM 10623 N N . HIS D 1 157 ? -10.34500 2.52700 -48.40300 1.000 16.68000 157 HIS C N 1
ATOM 10624 C CA . HIS D 1 157 ? -9.45400 2.46900 -49.55100 1.000 14.13000 157 HIS C CA 1
ATOM 10625 C C . HIS D 1 157 ? -9.12400 1.02700 -49.90700 1.000 12.49000 157 HIS C C 1
ATOM 10626 O O . HIS D 1 157 ? -8.74700 0.23900 -49.04600 1.000 13.27000 157 HIS C O 1
ATOM 10633 N N . VAL D 1 158 ? -9.29400 0.67300 -51.17500 1.000 13.85000 158 VAL C N 1
ATOM 10634 C CA . VAL D 1 158 ? -8.84900 -0.62100 -51.67200 1.000 15.44000 158 VAL C CA 1
ATOM 10635 C C . VAL D 1 158 ? -7.74800 -0.34900 -52.68900 1.000 17.23000 158 VAL C C 1
ATOM 10636 O O . VAL D 1 158 ? -8.02600 0.23300 -53.74100 1.000 17.07000 158 VAL C O 1
ATOM 10640 N N . PRO D 1 159 ? -6.49700 -0.71500 -52.40700 1.000 15.86000 159 PRO C N 1
ATOM 10641 C CA . PRO D 1 159 ? -5.42300 -0.51200 -53.39200 1.000 13.28000 159 PRO C CA 1
ATOM 10642 C C . PRO D 1 159 ? -5.56400 -1.47900 -54.57100 1.000 17.44000 159 PRO C C 1
ATOM 10643 O O . PRO D 1 159 ? -5.76100 -2.68500 -54.38800 1.000 21.81000 159 PRO C O 1
ATOM 10647 N N . PHE D 1 160 ? -5.50400 -0.94700 -55.79500 1.000 14.14000 160 PHE C N 1
ATOM 10648 C CA . PHE D 1 160 ? -5.62600 -1.83300 -56.95100 1.000 14.06000 160 PHE C CA 1
ATOM 10649 C C . PHE D 1 160 ? -4.29000 -2.41500 -57.37900 1.000 14.81000 160 PHE C C 1
ATOM 10650 O O . PHE D 1 160 ? -4.27200 -3.38100 -58.14800 1.000 17.73000 160 PHE C O 1
ATOM 10658 N N . THR D 1 161 ? -3.16800 -1.87100 -56.89800 1.000 16.84000 161 THR C N 1
ATOM 10659 C CA . THR D 1 161 ? -1.87900 -2.36500 -57.36600 1.000 17.48000 161 THR C CA 1
ATOM 10660 C C . THR D 1 161 ? -1.42900 -3.61000 -56.62700 1.000 22.59000 161 THR C C 1
ATOM 10661 O O . THR D 1 161 ? -0.46800 -4.25400 -57.05700 1.000 24.74000 161 THR C O 1
ATOM 10665 N N . SER D 1 162 ? -2.10000 -3.96600 -55.55000 1.000 19.62000 162 SER C N 1
ATOM 10666 C CA . SER D 1 162 ? -1.67400 -5.10300 -54.76100 1.000 20.21000 162 SER C CA 1
ATOM 10667 C C . SER D 1 162 ? -2.64600 -6.25200 -54.92600 1.000 22.23000 162 SER C C 1
ATOM 10668 O O . SER D 1 162 ? -3.86300 -6.04700 -54.87200 1.000 22.13000 162 SER C O 1
ATOM 10671 N N . PRO D 1 163 ? -2.14800 -7.47700 -55.08700 1.000 20.04000 163 PRO C N 1
ATOM 10672 C CA . PRO D 1 163 ? -3.06200 -8.61100 -55.22300 1.000 19.49000 163 PRO C CA 1
ATOM 10673 C C . PRO D 1 163 ? -3.82800 -8.94200 -53.95700 1.000 22.28000 163 PRO C C 1
ATOM 10674 O O . PRO D 1 163 ? -4.81500 -9.67800 -54.05100 1.000 21.31000 163 PRO C O 1
ATOM 10678 N N . THR D 1 164 ? -3.43300 -8.42600 -52.78800 1.000 19.99000 164 THR C N 1
ATOM 10679 C CA . THR D 1 164 ? -4.00800 -8.87800 -51.52600 1.000 21.72000 164 THR C CA 1
ATOM 10680 C C . THR D 1 164 ? -4.85200 -7.82800 -50.83300 1.000 24.34000 164 THR C C 1
ATOM 10681 O O . THR D 1 164 ? -5.20800 -8.01500 -49.66600 1.000 25.45000 164 THR C O 1
ATOM 10685 N N . GLY D 1 165 ? -5.15500 -6.72100 -51.49000 1.000 18.36000 165 GLY C N 1
ATOM 10686 C CA . GLY D 1 165 ? -6.18200 -5.84400 -50.98500 1.000 27.05000 165 GLY C CA 1
ATOM 10687 C C . GLY D 1 165 ? -5.75300 -4.92100 -49.86700 1.000 22.46000 165 GLY C C 1
ATOM 10688 O O . GLY D 1 165 ? -4.56400 -4.68400 -49.63400 1.000 24.15000 165 GLY C O 1
ATOM 10689 N N . PRO D 1 166 ? -6.73500 -4.39900 -49.13900 1.000 17.45000 166 PRO C N 1
ATOM 10690 C CA . PRO D 1 166 ? -6.46300 -3.35900 -48.13900 1.000 17.99000 166 PRO C CA 1
ATOM 10691 C C . PRO D 1 166 ? -5.75000 -3.90000 -46.91300 1.000 21.38000 166 PRO C C 1
ATOM 10692 O O . PRO D 1 166 ? -5.65300 -5.10500 -46.68400 1.000 21.85000 166 PRO C O 1
ATOM 10696 N N . GLU D 1 167 ? -5.25000 -2.96200 -46.11100 1.000 17.66000 167 GLU C N 1
ATOM 10697 C CA . GLU D 1 167 ? -4.61400 -3.22800 -44.83200 1.000 25.26000 167 GLU C CA 1
ATOM 10698 C C . GLU D 1 167 ? -5.50500 -2.74700 -43.69300 1.000 23.62000 167 GLU C C 1
ATOM 10699 O O . GLU D 1 167 ? -6.39100 -1.91300 -43.90300 1.000 16.86000 167 GLU C O 1
ATOM 10705 N N . PRO D 1 168 ? -5.31300 -3.26600 -42.47000 1.000 23.28000 168 PRO C N 1
ATOM 10706 C CA . PRO D 1 168 ? -6.16500 -2.83000 -41.34500 1.000 18.78000 168 PRO C CA 1
ATOM 10707 C C . PRO D 1 168 ? -6.31600 -1.31900 -41.20400 1.000 17.05000 168 PRO C C 1
ATOM 10708 O O . PRO D 1 168 ? -7.41300 -0.84200 -40.90000 1.000 17.03000 168 PRO C O 1
ATOM 10712 N N . GLY D 1 169 ? -5.25200 -0.54700 -41.43100 1.000 17.71000 169 GLY C N 1
ATOM 10713 C CA . GLY D 1 169 ? -5.35700 0.89500 -41.30000 1.000 18.51000 169 GLY C CA 1
ATOM 10714 C C . GLY D 1 169 ? -6.23600 1.55600 -42.34800 1.000 18.59000 169 GLY C C 1
ATOM 10715 O O . GLY D 1 169 ? -6.64300 2.70100 -42.15100 1.000 17.79000 169 GLY C O 1
ATOM 10716 N N . ASP D 1 170 ? -6.50200 0.87500 -43.47400 1.000 17.20000 170 ASP C N 1
ATOM 10717 C CA . ASP D 1 170 ? -7.47600 1.39500 -44.43400 1.000 16.80000 170 ASP C CA 1
ATOM 10718 C C . ASP D 1 170 ? -8.88100 1.34500 -43.84500 1.000 16.22000 170 ASP C C 1
ATOM 10719 O O . ASP D 1 170 ? -9.68700 2.26500 -44.04100 1.000 15.69000 170 ASP C O 1
ATOM 10724 N N . LEU D 1 171 ? -9.18200 0.29500 -43.08500 1.000 13.32000 171 LEU C N 1
ATOM 10725 C CA . LEU D 1 171 ? -10.44700 0.26400 -42.35900 1.000 13.98000 171 LEU C CA 1
ATOM 10726 C C . LEU D 1 171 ? -10.46900 1.29500 -41.23300 1.000 15.85000 171 LEU C C 1
ATOM 10727 O O . LEU D 1 171 ? -11.48100 1.96800 -41.02000 1.000 14.77000 171 LEU C O 1
ATOM 10732 N N . ASP D 1 172 ? -9.36700 1.41100 -40.48700 1.000 17.13000 172 ASP C N 1
ATOM 10733 C CA . ASP D 1 172 ? -9.30300 2.37200 -39.38600 1.000 18.08000 172 ASP C CA 1
ATOM 10734 C C . ASP D 1 172 ? -9.56800 3.79100 -39.86800 1.000 14.33000 172 ASP C C 1
ATOM 10735 O O . ASP D 1 172 ? -10.22100 4.57800 -39.17700 1.000 18.29000 172 ASP C O 1
ATOM 10740 N N . ARG D 1 173 ? -9.04900 4.14200 -41.05000 1.000 17.27000 173 ARG C N 1
ATOM 10741 C CA . ARG D 1 173 ? -9.25200 5.48100 -41.58800 1.000 17.32000 173 ARG C CA 1
ATOM 10742 C C . ARG D 1 173 ? -10.72500 5.75600 -41.82200 1.000 18.85000 173 ARG C C 1
ATOM 10743 O O . ARG D 1 173 ? -11.22000 6.83700 -41.48800 1.000 16.28000 173 ARG C O 1
ATOM 10751 N N . ALA D 1 174 ? -11.44400 4.78700 -42.39900 1.000 17.39000 174 ALA C N 1
ATOM 10752 C CA . ALA D 1 174 ? -12.87000 4.97900 -42.65700 1.000 10.25000 174 ALA C CA 1
ATOM 10753 C C . ALA D 1 174 ? -13.65600 5.11200 -41.35900 1.000 14.35000 174 ALA C C 1
ATOM 10754 O O . ALA D 1 174 ? -14.58800 5.91300 -41.27400 1.000 17.43000 174 ALA C O 1
ATOM 10756 N N . VAL D 1 175 ? -13.30800 4.31600 -40.35000 1.000 15.08000 175 VAL C N 1
ATOM 10757 C CA . VAL D 1 175 ? -13.96400 4.42800 -39.05400 1.000 17.46000 175 VAL C CA 1
ATOM 10758 C C . VAL D 1 175 ? -13.74000 5.81700 -38.46500 1.000 16.17000 175 VAL C C 1
ATOM 10759 O O . VAL D 1 175 ? -14.65500 6.42800 -37.90300 1.000 18.34000 175 VAL C O 1
ATOM 10763 N N . GLU D 1 176 ? -12.53200 6.35400 -38.61400 1.000 16.94000 176 GLU C N 1
ATOM 10764 C CA . GLU D 1 176 ? -12.26100 7.67600 -38.05500 1.000 18.22000 176 GLU C CA 1
ATOM 10765 C C . GLU D 1 176 ? -13.00000 8.76900 -38.82500 1.000 20.10000 176 GLU C C 1
ATOM 10766 O O . GLU D 1 176 ? -13.50500 9.72600 -38.22600 1.000 19.25000 176 GLU C O 1
ATOM 10772 N N A GLN D 1 177 ? -13.07400 8.64200 -40.15100 0.590 18.91000 177 GLN C N 1
ATOM 10773 N N B GLN D 1 177 ? -13.03100 8.66200 -40.15700 0.410 18.92000 177 GLN C N 1
ATOM 10774 C CA A GLN D 1 177 ? -13.88600 9.55800 -40.94600 0.590 19.62000 177 GLN C CA 1
ATOM 10775 C CA B GLN D 1 177 ? -13.88800 9.51500 -40.97800 0.410 19.64000 177 GLN C CA 1
ATOM 10776 C C A GLN D 1 177 ? -15.35100 9.47300 -40.53400 0.590 19.20000 177 GLN C C 1
ATOM 10777 C C B GLN D 1 177 ? -15.32700 9.46900 -40.48600 0.410 19.21000 177 GLN C C 1
ATOM 10778 O O A GLN D 1 177 ? -16.04000 10.49600 -40.43800 0.590 19.67000 177 GLN C O 1
ATOM 10779 O O B GLN D 1 177 ? -15.97700 10.50600 -40.30800 0.410 19.65000 177 GLN C O 1
ATOM 10790 N N . THR D 1 178 ? -15.83500 8.26000 -40.25500 1.000 21.06000 178 THR C N 1
ATOM 10791 C CA . THR D 1 178 ? -17.20200 8.09200 -39.77700 1.000 19.70000 178 THR C CA 1
ATOM 10792 C C . THR D 1 178 ? -17.41000 8.80600 -38.44100 1.000 17.34000 178 THR C C 1
ATOM 10793 O O . THR D 1 178 ? -18.40900 9.50700 -38.25100 1.000 18.04000 178 THR C O 1
ATOM 10797 N N . ARG D 1 179 ? -16.46600 8.64700 -37.50200 1.000 15.71000 179 ARG C N 1
ATOM 10798 C CA . ARG D 1 179 ? -16.58800 9.31700 -36.20600 1.000 19.73000 179 ARG C CA 1
ATOM 10799 C C . ARG D 1 179 ? -16.54100 10.83800 -36.34100 1.000 18.29000 179 ARG C C 1
ATOM 10800 O O . ARG D 1 179 ? -17.30800 11.55200 -35.68400 1.000 19.33000 179 ARG C O 1
ATOM 10802 N N . ALA D 1 180 ? -15.64300 11.35700 -37.17700 1.000 18.31000 180 ALA C N 1
ATOM 10803 C CA . ALA D 1 180 ? -15.55100 12.80800 -37.30100 1.000 18.25000 180 ALA C CA 1
ATOM 10804 C C . ALA D 1 180 ? -16.82900 13.40700 -37.87900 1.000 20.82000 180 ALA C C 1
ATOM 10805 O O . ALA D 1 180 ? -17.15500 14.56700 -37.60300 1.000 19.28000 180 ALA C O 1
ATOM 10807 N N . LYS D 1 181 ? -17.56800 12.64200 -38.67500 1.000 16.51000 181 LYS C N 1
ATOM 10808 C CA . LYS D 1 181 ? -18.81300 13.12700 -39.24300 1.000 16.87000 181 LYS C CA 1
ATOM 10809 C C . LYS D 1 181 ? -20.00100 12.91200 -38.31400 1.000 19.22000 181 LYS C C 1
ATOM 10810 O O . LYS D 1 181 ? -21.13300 13.20500 -38.70200 1.000 20.63000 181 LYS C O 1
ATOM 10816 N N . GLY D 1 182 ? -19.78000 12.40600 -37.10300 1.000 15.70000 182 GLY C N 1
ATOM 10817 C CA . GLY D 1 182 ? -20.89300 12.17700 -36.19900 1.000 18.05000 182 GLY C CA 1
ATOM 10818 C C . GLY D 1 182 ? -21.83800 11.07400 -36.62900 1.000 18.87000 182 GLY C C 1
ATOM 10819 O O . GLY D 1 182 ? -23.02100 11.11300 -36.28700 1.000 21.50000 182 GLY C O 1
ATOM 10820 N N . LEU D 1 183 ? -21.34400 10.08300 -37.36200 1.000 17.28000 183 LEU C N 1
ATOM 10821 C CA . LEU D 1 183 ? -22.15500 8.97100 -37.84600 1.000 14.69000 183 LEU C CA 1
ATOM 10822 C C . LEU D 1 183 ? -21.78300 7.71800 -37.08000 1.000 14.23000 183 LEU C C 1
ATOM 10823 O O . LEU D 1 183 ? -20.61200 7.51000 -36.76900 1.000 18.53000 183 LEU C O 1
ATOM 10828 N N . ARG D 1 184 ? -22.76200 6.86000 -36.80100 1.000 15.98000 184 ARG C N 1
ATOM 10829 C CA . ARG D 1 184 ? -22.43200 5.57800 -36.17500 1.000 13.21000 184 ARG C CA 1
ATOM 10830 C C . ARG D 1 184 ? -22.08800 4.56800 -37.25900 1.000 17.16000 184 ARG C C 1
ATOM 10831 O O . ARG D 1 184 ? -22.91200 4.34300 -38.15300 1.000 18.28000 184 ARG C O 1
ATOM 10839 N N . PRO D 1 185 ? -20.89500 3.97500 -37.25400 1.000 14.48000 185 PRO C N 1
ATOM 10840 C CA . PRO D 1 185 ? -20.61200 2.91800 -38.23600 1.000 15.00000 185 PRO C CA 1
ATOM 10841 C C . PRO D 1 185 ? -21.51900 1.73700 -37.95000 1.000 15.55000 185 PRO C C 1
ATOM 10842 O O . PRO D 1 185 ? -21.39900 1.12700 -36.88600 1.000 20.36000 185 PRO C O 1
ATOM 10846 N N . THR D 1 186 ? -22.44100 1.42400 -38.85400 1.000 14.74000 186 THR C N 1
ATOM 10847 C CA . THR D 1 186 ? -23.46400 0.42000 -38.58500 1.000 16.59000 186 THR C CA 1
ATOM 10848 C C . THR D 1 186 ? -23.32700 -0.84200 -39.42800 1.000 16.37000 186 THR C C 1
ATOM 10849 O O . THR D 1 186 ? -23.67900 -1.92500 -38.95400 1.000 15.35000 186 THR C O 1
ATOM 10853 N N . VAL D 1 187 ? -22.83700 -0.72700 -40.65500 1.000 14.41000 187 VAL C N 1
ATOM 10854 C CA . VAL D 1 187 ? -22.69300 -1.85500 -41.57400 1.000 13.07000 187 VAL C CA 1
ATOM 10855 C C . VAL D 1 187 ? -21.32400 -1.75900 -42.21900 1.000 17.93000 187 VAL C C 1
ATOM 10856 O O . VAL D 1 187 ? -20.90700 -0.67700 -42.65100 1.000 13.11000 187 VAL C O 1
ATOM 10860 N N . LEU D 1 188 ? -20.63000 -2.89000 -42.29700 1.000 12.16000 188 LEU C N 1
ATOM 10861 C CA . LEU D 1 188 ? -19.40000 -2.99900 -43.07500 1.000 13.40000 188 LEU C CA 1
ATOM 10862 C C . LEU D 1 188 ? -19.66000 -3.95900 -44.22300 1.000 13.68000 188 LEU C C 1
ATOM 10863 O O . LEU D 1 188 ? -20.01700 -5.11400 -43.97700 1.000 12.77000 188 LEU C O 1
ATOM 10868 N N . VAL D 1 189 ? -19.49000 -3.49800 -45.46600 1.000 13.04000 189 VAL C N 1
ATOM 10869 C CA . VAL D 1 189 ? -19.53400 -4.40000 -46.61500 1.000 11.68000 189 VAL C CA 1
ATOM 10870 C C . VAL D 1 189 ? -18.11900 -4.88000 -46.91600 1.000 12.09000 189 VAL C C 1
ATOM 10871 O O . VAL D 1 189 ? -17.19700 -4.07000 -47.07300 1.000 14.39000 189 VAL C O 1
ATOM 10875 N N . LEU D 1 190 ? -17.95500 -6.19700 -47.02000 1.000 10.31000 190 LEU C N 1
ATOM 10876 C CA . LEU D 1 190 ? -16.70700 -6.83100 -47.41300 1.000 10.02000 190 LEU C CA 1
ATOM 10877 C C . LEU D 1 190 ? -16.90400 -7.53600 -48.74600 1.000 12.88000 190 LEU C C 1
ATOM 10878 O O . LEU D 1 190 ? -17.96900 -8.11700 -48.99900 1.000 12.49000 190 LEU C O 1
ATOM 10883 N N . ASN D 1 191 ? -15.86200 -7.51800 -49.58100 1.000 12.01000 191 ASN C N 1
ATOM 10884 C CA . ASN D 1 191 ? -15.90200 -8.13700 -50.91000 1.000 12.77000 191 ASN C CA 1
ATOM 10885 C C . ASN D 1 191 ? -14.51600 -8.67500 -51.23100 1.000 14.14000 191 ASN C C 1
ATOM 10886 O O . ASN D 1 191 ? -13.78400 -8.11400 -52.05500 1.000 13.29000 191 ASN C O 1
ATOM 10891 N N . PRO D 1 192 ? -14.11000 -9.76400 -50.57300 1.000 12.58000 192 PRO C N 1
ATOM 10892 C CA . PRO D 1 192 ? -12.68300 -10.13400 -50.59400 1.000 12.15000 192 PRO C CA 1
ATOM 10893 C C . PRO D 1 192 ? -12.19700 -10.68200 -51.91200 1.000 13.23000 192 PRO C C 1
ATOM 10894 O O . PRO D 1 192 ? -10.98900 -10.62500 -52.16800 1.000 15.72000 192 PRO C O 1
ATOM 10898 N N . GLN D 1 193 ? -13.06600 -11.26300 -52.73000 1.000 12.30000 193 GLN C N 1
ATOM 10899 C CA . GLN D 1 193 ? -12.72900 -11.53100 -54.12800 1.000 13.64000 193 GLN C CA 1
ATOM 10900 C C . GLN D 1 193 ? -13.30700 -10.34700 -54.89300 1.000 13.19000 193 GLN C C 1
ATOM 10901 O O . GLN D 1 193 ? -14.47400 -10.33400 -55.30700 1.000 12.05000 193 GLN C O 1
ATOM 10907 N N . HIS D 1 194 ? -12.46800 -9.32300 -55.05100 1.000 12.71000 194 HIS C N 1
ATOM 10908 C CA . HIS D 1 194 ? -12.93400 -7.94800 -55.19700 1.000 12.91000 194 HIS C CA 1
ATOM 10909 C C . HIS D 1 194 ? -13.32500 -7.54800 -56.60700 1.000 12.96000 194 HIS C C 1
ATOM 10910 O O . HIS D 1 194 ? -12.51200 -7.60100 -57.53700 1.000 14.75000 194 HIS C O 1
ATOM 10917 N N . TYR D 1 195 ? -14.55800 -7.06000 -56.73700 1.000 14.87000 195 TYR C N 1
ATOM 10918 C CA . TYR D 1 195 ? -14.98300 -6.37700 -57.94900 1.000 13.38000 195 TYR C CA 1
ATOM 10919 C C . TYR D 1 195 ? -14.44500 -4.94700 -57.89100 1.000 12.99000 195 TYR C C 1
ATOM 10920 O O . TYR D 1 195 ? -14.80700 -4.19700 -56.97600 1.000 15.00000 195 TYR C O 1
ATOM 10929 N N . ALA D 1 196 ? -13.59300 -4.54400 -58.84600 1.000 13.16000 196 ALA C N 1
ATOM 10930 C CA . ALA D 1 196 ? -13.20300 -5.31700 -60.02200 1.000 12.68000 196 ALA C CA 1
ATOM 10931 C C . ALA D 1 196 ? -11.71400 -5.16600 -60.24900 1.000 14.52000 196 ALA C C 1
ATOM 10932 O O . ALA D 1 196 ? -11.25500 -4.89000 -61.36700 1.000 14.71000 196 ALA C O 1
ATOM 10934 N N . THR D 1 197 ? -10.95700 -5.33400 -59.16800 1.000 13.74000 197 THR C N 1
ATOM 10935 C CA . THR D 1 197 ? -9.51000 -5.17100 -59.20100 1.000 15.65000 197 THR C CA 1
ATOM 10936 C C . THR D 1 197 ? -8.77800 -6.46900 -59.43700 1.000 14.28000 197 THR C C 1
ATOM 10937 O O . THR D 1 197 ? -7.61400 -6.42900 -59.82300 1.000 12.05000 197 THR C O 1
ATOM 10941 N N . GLY D 1 198 ? -9.41900 -7.61800 -59.17700 1.000 14.70000 198 GLY C N 1
ATOM 10942 C CA . GLY D 1 198 ? -8.73700 -8.89300 -59.15500 1.000 10.46000 198 GLY C CA 1
ATOM 10943 C C . GLY D 1 198 ? -8.19800 -9.31400 -57.79600 1.000 13.69000 198 GLY C C 1
ATOM 10944 O O . GLY D 1 198 ? -7.67100 -10.44100 -57.66500 1.000 14.77000 198 GLY C O 1
ATOM 10945 N N . GLY D 1 199 ? -8.30500 -8.45900 -56.79100 1.000 13.86000 199 GLY C N 1
ATOM 10946 C CA . GLY D 1 199 ? -7.68000 -8.74700 -55.51700 1.000 15.71000 199 GLY C CA 1
ATOM 10947 C C . GLY D 1 199 ? -8.32700 -9.92300 -54.81300 1.000 18.27000 199 GLY C C 1
ATOM 10948 O O . GLY D 1 199 ? -9.49200 -10.24600 -55.03800 1.000 15.13000 199 GLY C O 1
ATOM 10949 N N . ASN D 1 200 ? -7.53400 -10.58100 -53.95500 1.000 15.17000 200 ASN C N 1
ATOM 10950 C CA . ASN D 1 200 ? -7.99400 -11.64200 -53.05500 1.000 16.34000 200 ASN C CA 1
ATOM 10951 C C . ASN D 1 200 ? -7.48700 -11.24300 -51.66800 1.000 11.38000 200 ASN C C 1
ATOM 10952 O O . ASN D 1 200 ? -6.30600 -11.41800 -51.37300 1.000 16.50000 200 ASN C O 1
ATOM 10957 N N . TRP D 1 201 ? -8.36200 -10.68100 -50.84300 1.000 11.82000 201 TRP C N 1
ATOM 10958 C CA . TRP D 1 201 ? -7.94900 -10.07200 -49.57600 1.000 14.50000 201 TRP C CA 1
ATOM 10959 C C . TRP D 1 201 ? -7.42200 -11.12600 -48.60100 1.000 17.60000 201 TRP C C 1
ATOM 10960 O O . TRP D 1 201 ? -7.78700 -12.30800 -48.66300 1.000 15.22000 201 TRP C O 1
ATOM 10971 N N . THR D 1 202 ? -6.50500 -10.68700 -47.69200 1.000 18.30000 202 THR C N 1
ATOM 10972 C CA . THR D 1 202 ? -5.85800 -11.68200 -46.84200 1.000 17.36000 202 THR C CA 1
ATOM 10973 C C . THR D 1 202 ? -6.76800 -12.12100 -45.69600 1.000 16.06000 202 THR C C 1
ATOM 10974 O O . THR D 1 202 ? -7.62900 -11.35900 -45.25200 1.000 15.24000 202 THR C O 1
ATOM 10978 N N . PRO D 1 203 ? -6.57700 -13.35200 -45.20000 1.000 15.40000 203 PRO C N 1
ATOM 10979 C CA . PRO D 1 203 ? -7.21900 -13.75000 -43.94000 1.000 16.17000 203 PRO C CA 1
ATOM 10980 C C . PRO D 1 203 ? -6.93200 -12.78900 -42.80400 1.000 17.91000 203 PRO C C 1
ATOM 10981 O O . PRO D 1 203 ? -7.82900 -12.50200 -42.00700 1.000 16.77000 203 PRO C O 1
ATOM 10985 N N . GLU D 1 204 ? -5.69900 -12.27800 -42.71300 1.000 19.09000 204 GLU C N 1
ATOM 10986 C CA . GLU D 1 204 ? -5.37200 -11.32300 -41.66000 1.000 17.72000 204 GLU C CA 1
ATOM 10987 C C . GLU D 1 204 ? -6.28200 -10.10400 -41.72100 1.000 17.94000 204 GLU C C 1
ATOM 10988 O O . GLU D 1 204 ? -6.79900 -9.65300 -40.69400 1.000 15.19000 204 GLU C O 1
ATOM 10994 N N . PHE D 1 205 ? -6.49100 -9.54700 -42.92000 1.000 14.73000 205 PHE C N 1
ATOM 10995 C CA . PHE D 1 205 ? -7.34100 -8.36300 -43.00100 1.000 14.34000 205 PHE C CA 1
ATOM 10996 C C . PHE D 1 205 ? -8.78900 -8.70000 -42.67300 1.000 13.15000 205 PHE C C 1
ATOM 10997 O O . PHE D 1 205 ? -9.46700 -7.93500 -41.98100 1.000 13.82000 205 PHE C O 1
ATOM 11005 N N . VAL D 1 206 ? -9.29100 -9.82100 -43.17900 1.000 15.00000 206 VAL C N 1
ATOM 11006 C CA . VAL D 1 206 ? -10.68800 -10.14800 -42.92500 1.000 14.34000 206 VAL C CA 1
ATOM 11007 C C . VAL D 1 206 ? -10.90200 -10.44700 -41.44100 1.000 13.20000 206 VAL C C 1
ATOM 11008 O O . VAL D 1 206 ? -11.90800 -10.04000 -40.84700 1.000 12.78000 206 VAL C O 1
ATOM 11012 N N . ARG D 1 207 ? -9.94400 -11.12800 -40.80500 1.000 14.57000 207 ARG C N 1
ATOM 11013 C CA . ARG D 1 207 ? -10.02900 -11.32600 -39.35600 1.000 16.23000 207 ARG C CA 1
ATOM 11014 C C . ARG D 1 207 ? -10.01500 -9.98800 -38.61700 1.000 19.36000 207 ARG C C 1
ATOM 11015 O O . ARG D 1 207 ? -10.73300 -9.80300 -37.62200 1.000 14.84000 207 ARG C O 1
ATOM 11023 N N . TYR D 1 208 ? -9.15700 -9.06100 -39.05000 1.000 15.53000 208 TYR C N 1
ATOM 11024 C CA . TYR D 1 208 ? -9.14500 -7.74700 -38.42200 1.000 16.53000 208 TYR C CA 1
ATOM 11025 C C . TYR D 1 208 ? -10.48500 -7.05300 -38.60500 1.000 16.26000 208 TYR C C 1
ATOM 11026 O O . TYR D 1 208 ? -11.00900 -6.44400 -37.66800 1.000 16.00000 208 TYR C O 1
ATOM 11035 N N . ALA D 1 209 ? -11.07100 -7.15900 -39.79700 1.000 17.53000 209 ALA C N 1
ATOM 11036 C CA . ALA D 1 209 ? -12.34500 -6.48400 -40.03700 1.000 13.76000 209 ALA C CA 1
ATOM 11037 C C . ALA D 1 209 ? -13.46600 -7.10300 -39.20900 1.000 15.94000 209 ALA C C 1
ATOM 11038 O O . ALA D 1 209 ? -14.36600 -6.39200 -38.73800 1.000 11.03000 209 ALA C O 1
ATOM 11040 N N . LEU D 1 210 ? -13.44800 -8.42600 -39.03300 1.000 12.44000 210 LEU C N 1
ATOM 11041 C CA . LEU D 1 210 ? -14.51300 -9.06100 -38.25900 1.000 13.65000 210 LEU C CA 1
ATOM 11042 C C . LEU D 1 210 ? -14.40900 -8.69800 -36.78800 1.000 14.95000 210 LEU C C 1
ATOM 11043 O O . LEU D 1 210 ? -15.42700 -8.48700 -36.12100 1.000 15.69000 210 LEU C O 1
ATOM 11048 N N . SER D 1 211 ? -13.18600 -8.64800 -36.25500 1.000 19.53000 211 SER C N 1
ATOM 11049 C CA . SER D 1 211 ? -13.02300 -8.31400 -34.84500 1.000 15.88000 211 SER C CA 1
ATOM 11050 C C . SER D 1 211 ? -13.35700 -6.84500 -34.58700 1.000 16.73000 211 SER C C 1
ATOM 11051 O O . SER D 1 211 ? -13.99700 -6.50900 -33.58300 1.000 19.12000 211 SER C O 1
ATOM 11054 N N . LEU D 1 212 ? -12.99400 -5.96600 -35.51700 1.000 13.44000 212 LEU C N 1
ATOM 11055 C CA . LEU D 1 212 ? -13.31700 -4.54800 -35.37000 1.000 16.34000 212 LEU C CA 1
ATOM 11056 C C . LEU D 1 212 ? -14.82100 -4.31700 -35.46400 1.000 19.00000 212 LEU C C 1
ATOM 11057 O O . LEU D 1 212 ? -15.40000 -3.57000 -34.66700 1.000 17.47000 212 LEU C O 1
ATOM 11062 N N . ALA D 1 213 ? -15.47500 -4.93100 -36.45500 1.000 16.95000 213 ALA C N 1
ATOM 11063 C CA . ALA D 1 213 ? -16.92200 -4.82100 -36.53100 1.000 15.25000 213 ALA C CA 1
ATOM 11064 C C . ALA D 1 213 ? -17.57900 -5.32200 -35.25100 1.000 19.43000 213 ALA C C 1
ATOM 11065 O O . ALA D 1 213 ? -18.51700 -4.70000 -34.74300 1.000 18.53000 213 ALA C O 1
ATOM 11067 N N . ASP D 1 214 ? -17.09200 -6.44100 -34.70600 1.000 17.97000 214 ASP C N 1
ATOM 11068 C CA . ASP D 1 214 ? -17.70800 -6.98800 -33.50400 1.000 19.14000 214 ASP C CA 1
ATOM 11069 C C . ASP D 1 214 ? -17.56900 -6.02200 -32.33300 1.000 19.44000 214 ASP C C 1
ATOM 11070 O O . ASP D 1 214 ? -18.52900 -5.80600 -31.58800 1.000 16.18000 214 ASP C O 1
ATOM 11075 N N . THR D 1 215 ? -16.39000 -5.40800 -32.18500 1.000 18.38000 215 THR C N 1
ATOM 11076 C CA . THR D 1 215 ? -16.15300 -4.44100 -31.11100 1.000 22.48000 215 THR C CA 1
ATOM 11077 C C . THR D 1 215 ? -17.12300 -3.26800 -31.20300 1.000 23.43000 215 THR C C 1
ATOM 11078 O O . THR D 1 215 ? -17.60500 -2.75900 -30.18300 1.000 23.61000 215 THR C O 1
ATOM 11082 N N . LEU D 1 216 ? -17.41300 -2.81900 -32.42500 1.000 19.49000 216 LEU C N 1
ATOM 11083 C CA . LEU D 1 216 ? -18.24600 -1.65000 -32.67300 1.000 17.98000 216 LEU C CA 1
ATOM 11084 C C . LEU D 1 216 ? -19.71400 -2.00200 -32.85700 1.000 20.16000 216 LEU C C 1
ATOM 11085 O O . LEU D 1 216 ? -20.54500 -1.09800 -32.97900 1.000 23.65000 216 LEU C O 1
ATOM 11090 N N . GLY D 1 217 ? -20.05300 -3.28500 -32.87900 1.000 16.06000 217 GLY C N 1
ATOM 11091 C CA . GLY D 1 217 ? -21.42500 -3.65300 -33.13900 1.000 18.83000 217 GLY C CA 1
ATOM 11092 C C . GLY D 1 217 ? -21.85700 -3.44400 -34.57000 1.000 20.58000 217 GLY C C 1
ATOM 11093 O O . GLY D 1 217 ? -23.04700 -3.25900 -34.82300 1.000 19.84000 217 GLY C O 1
ATOM 11094 N N . MET D 1 218 ? -20.91700 -3.42500 -35.51000 1.000 16.06000 218 MET C N 1
ATOM 11095 C CA . MET D 1 218 ? -21.27100 -3.32600 -36.92000 1.000 16.87000 218 MET C CA 1
ATOM 11096 C C . MET D 1 218 ? -21.76400 -4.66200 -37.46800 1.000 17.83000 218 MET C C 1
ATOM 11097 O O . MET D 1 218 ? -21.25400 -5.72500 -37.10700 1.000 20.18000 218 MET C O 1
ATOM 11102 N N . TRP D 1 219 ? -22.74700 -4.59800 -38.37300 1.000 13.84000 219 TRP C N 1
ATOM 11103 C CA . TRP D 1 219 ? -23.10200 -5.76100 -39.16800 1.000 13.14000 219 TRP C CA 1
ATOM 11104 C C . TRP D 1 219 ? -22.04500 -5.92900 -40.25400 1.000 12.93000 219 TRP C C 1
ATOM 11105 O O . TRP D 1 219 ? -21.53100 -4.93800 -40.77400 1.000 16.72000 219 TRP C O 1
ATOM 11116 N N . VAL D 1 220 ? -21.67800 -7.17500 -40.55900 1.000 12.05000 220 VAL C N 1
ATOM 11117 C CA . VAL D 1 220 ? -20.74800 -7.47500 -41.64800 1.000 12.05000 220 VAL C CA 1
ATOM 11118 C C . VAL D 1 220 ? -21.54500 -8.12800 -42.76700 1.000 12.86000 220 VAL C C 1
ATOM 11119 O O . VAL D 1 220 ? -22.09100 -9.22100 -42.59800 1.000 13.25000 220 VAL C O 1
ATOM 11123 N N . LEU D 1 221 ? -21.61700 -7.45300 -43.90400 1.000 13.12000 221 LEU C N 1
ATOM 11124 C CA . LEU D 1 221 ? -22.26700 -7.97700 -45.10100 1.000 11.67000 221 LEU C CA 1
ATOM 11125 C C . LEU D 1 221 ? -21.16900 -8.36600 -46.07600 1.000 11.76000 221 LEU C C 1
ATOM 11126 O O . LEU D 1 221 ? -20.48800 -7.48500 -46.62000 1.000 14.58000 221 LEU C O 1
ATOM 11131 N N . VAL D 1 222 ? -20.99300 -9.66600 -46.31600 1.000 9.84000 222 VAL C N 1
ATOM 11132 C CA . VAL D 1 222 ? -19.94400 -10.12600 -47.22100 1.000 11.42000 222 VAL C CA 1
ATOM 11133 C C . VAL D 1 222 ? -20.57800 -10.58300 -48.53200 1.000 13.01000 222 VAL C C 1
ATOM 11134 O O . VAL D 1 222 ? -21.42500 -11.48200 -48.56000 1.000 11.89000 222 VAL C O 1
ATOM 11138 N N . ASP D 1 223 ? -20.15300 -9.95700 -49.61800 1.000 11.70000 223 ASP C N 1
ATOM 11139 C CA . ASP D 1 223 ? -20.59400 -10.28100 -50.96400 1.000 11.45000 223 ASP C CA 1
ATOM 11140 C C . ASP D 1 223 ? -19.55700 -11.22800 -51.55000 1.000 14.96000 223 ASP C C 1
ATOM 11141 O O . ASP D 1 223 ? -18.38300 -10.86400 -51.67100 1.000 11.66000 223 ASP C O 1
ATOM 11146 N N . ASN D 1 224 ? -19.98600 -12.43400 -51.88800 1.000 10.35000 224 ASN C N 1
ATOM 11147 C CA . ASN D 1 224 ? -19.09100 -13.49800 -52.31800 1.000 12.21000 224 ASN C CA 1
ATOM 11148 C C . ASN D 1 224 ? -19.38500 -13.91300 -53.75900 1.000 11.87000 224 ASN C C 1
ATOM 11149 O O . ASN D 1 224 ? -19.17500 -15.06700 -54.13700 1.000 12.25000 224 ASN C O 1
ATOM 11154 N N . ALA D 1 225 ? -19.83300 -12.95000 -54.57600 1.000 11.52000 225 ALA C N 1
ATOM 11155 C CA . ALA D 1 225 ? -20.16500 -13.21700 -55.97100 1.000 12.15000 225 ALA C CA 1
ATOM 11156 C C . ALA D 1 225 ? -19.03700 -13.92800 -56.71700 1.000 11.97000 225 ALA C C 1
ATOM 11157 O O . ALA D 1 225 ? -19.29800 -14.81700 -57.52500 1.000 11.15000 225 ALA C O 1
ATOM 11159 N N . TYR D 1 226 ? -17.77700 -13.55200 -56.46700 1.000 10.11000 226 TYR C N 1
ATOM 11160 C CA . TYR D 1 226 ? -16.66500 -14.10900 -57.22300 1.000 10.03000 226 TYR C CA 1
ATOM 11161 C C . TYR D 1 226 ? -15.86200 -15.11800 -56.41600 1.000 13.65000 226 TYR C C 1
ATOM 11162 O O . TYR D 1 226 ? -14.74800 -15.45700 -56.81800 1.000 12.70000 226 TYR C O 1
ATOM 11171 N N . HIS D 1 227 ? -16.40800 -15.61600 -55.29300 1.000 12.71000 227 HIS C N 1
ATOM 11172 C CA . HIS D 1 227 ? -15.59200 -16.46200 -54.41700 1.000 11.93000 227 HIS C CA 1
ATOM 11173 C C . HIS D 1 227 ? -15.12100 -17.70200 -55.14200 1.000 15.38000 227 HIS C C 1
ATOM 11174 O O . HIS D 1 227 ? -13.97800 -18.13600 -54.96800 1.000 14.18000 227 HIS C O 1
ATOM 11181 N N . GLY D 1 228 ? -15.99200 -18.29400 -55.94600 1.000 12.78000 228 GLY C N 1
ATOM 11182 C CA . GLY D 1 228 ? -15.61900 -19.47700 -56.67900 1.000 15.34000 228 GLY C CA 1
ATOM 11183 C C . GLY D 1 228 ? -15.06300 -19.22600 -58.05900 1.000 14.74000 228 GLY C C 1
ATOM 11184 O O . GLY D 1 228 ? -14.93900 -20.18500 -58.82000 1.000 18.03000 228 GLY C O 1
ATOM 11185 N N . MET D 1 229 ? -14.72800 -17.98100 -58.41000 1.000 13.58000 229 MET C N 1
ATOM 11186 C CA . MET D 1 229 ? -14.11900 -17.67300 -59.69700 1.000 15.29000 229 MET C CA 1
ATOM 11187 C C . MET D 1 229 ? -12.68000 -17.18200 -59.57800 1.000 13.22000 229 MET C C 1
ATOM 11188 O O . MET D 1 229 ? -12.23400 -16.39600 -60.41700 1.000 14.66000 229 MET C O 1
ATOM 11193 N N . THR D 1 230 ? -11.94800 -17.57800 -58.54900 1.000 12.86000 230 THR C N 1
ATOM 11194 C CA . THR D 1 230 ? -10.54300 -17.20300 -58.53500 1.000 11.54000 230 THR C CA 1
ATOM 11195 C C . THR D 1 230 ? -9.80000 -18.07800 -59.53300 1.000 15.71000 230 THR C C 1
ATOM 11196 O O . THR D 1 230 ? -10.23400 -19.19300 -59.85800 1.000 14.35000 230 THR C O 1
ATOM 11200 N N . ALA D 1 231 ? -8.69900 -17.54000 -60.06200 1.000 14.59000 231 ALA C N 1
ATOM 11201 C CA . ALA D 1 231 ? -7.88200 -18.30800 -60.99400 1.000 16.80000 231 ALA C CA 1
ATOM 11202 C C . ALA D 1 231 ? -7.45700 -19.61700 -60.33800 1.000 19.12000 231 ALA C C 1
ATOM 11203 O O . ALA D 1 231 ? -7.18200 -19.66500 -59.13200 1.000 17.23000 231 ALA C O 1
ATOM 11205 N N . ALA D 1 232 ? -7.44200 -20.69700 -61.12300 1.000 12.94000 232 ALA C N 1
ATOM 11206 C CA . ALA D 1 232 ? -7.01300 -21.97600 -60.57400 1.000 15.60000 232 ALA C CA 1
ATOM 11207 C C . ALA D 1 232 ? -5.64600 -21.79700 -59.94000 1.000 19.50000 232 ALA C C 1
ATOM 11208 O O . ALA D 1 232 ? -4.79700 -21.08100 -60.46800 1.000 20.09000 232 ALA C O 1
ATOM 11210 N N . GLY D 1 233 ? -5.45700 -22.38600 -58.76900 1.000 19.60000 233 GLY C N 1
ATOM 11211 C CA . GLY D 1 233 ? -4.21700 -22.19800 -58.05600 1.000 21.26000 233 GLY C CA 1
ATOM 11212 C C . GLY D 1 233 ? -4.22800 -21.07000 -57.05300 1.000 19.72000 233 GLY C C 1
ATOM 11213 O O . GLY D 1 233 ? -3.23800 -20.90100 -56.32400 1.000 22.36000 233 GLY C O 1
ATOM 11214 N N . THR D 1 234 ? -5.30300 -20.28500 -56.99900 1.000 19.45000 234 THR C N 1
ATOM 11215 C CA . THR D 1 234 ? -5.50600 -19.29000 -55.95200 1.000 16.31000 234 THR C CA 1
ATOM 11216 C C . THR D 1 234 ? -6.40900 -19.85800 -54.85900 1.000 18.66000 234 THR C C 1
ATOM 11217 O O . THR D 1 234 ? -7.33100 -20.62800 -55.13600 1.000 23.39000 234 THR C O 1
ATOM 11221 N N . GLN D 1 235 ? -6.12900 -19.49300 -53.61100 1.000 18.47000 235 GLN C N 1
ATOM 11222 C CA . GLN D 1 235 ? -6.96700 -19.92500 -52.50200 1.000 16.43000 235 GLN C CA 1
ATOM 11223 C C . GLN D 1 235 ? -7.86000 -18.76200 -52.09000 1.000 14.23000 235 GLN C C 1
ATOM 11224 O O . GLN D 1 235 ? -7.36200 -17.80100 -51.48000 1.000 17.96000 235 GLN C O 1
ATOM 11230 N N . PRO D 1 236 ? -9.15800 -18.78000 -52.40100 1.000 17.60000 236 PRO C N 1
ATOM 11231 C CA . PRO D 1 236 ? -10.00600 -17.64500 -52.02400 1.000 14.89000 236 PRO C CA 1
ATOM 11232 C C . PRO D 1 236 ? -10.16900 -17.58900 -50.52000 1.000 12.97000 236 PRO C C 1
ATOM 11233 O O . PRO D 1 236 ? -10.36600 -18.61300 -49.87600 1.000 12.87000 236 PRO C O 1
ATOM 11237 N N . THR D 1 237 ? -10.09800 -16.37900 -49.97000 1.000 12.53000 237 THR C N 1
ATOM 11238 C CA . THR D 1 237 ? -10.35300 -16.17300 -48.54900 1.000 10.80000 237 THR C CA 1
ATOM 11239 C C . THR D 1 237 ? -11.84500 -16.30900 -48.26800 1.000 13.56000 237 THR C C 1
ATOM 11240 O O . THR D 1 237 ? -12.67700 -15.69400 -48.95000 1.000 15.50000 237 THR C O 1
ATOM 11244 N N . SER D 1 238 ? -12.18600 -17.15900 -47.30000 1.000 15.35000 238 SER C N 1
ATOM 11245 C CA . SER D 1 238 ? -13.57300 -17.48100 -46.98700 1.000 10.65000 238 SER C CA 1
ATOM 11246 C C . SER D 1 238 ? -13.96400 -16.70500 -45.73700 1.000 14.04000 238 SER C C 1
ATOM 11247 O O . SER D 1 238 ? -13.60300 -17.07800 -44.61800 1.000 11.01000 238 SER C O 1
ATOM 11250 N N . THR D 1 239 ? -14.74500 -15.64300 -45.92000 1.000 11.09000 239 THR C N 1
ATOM 11251 C CA . THR D 1 239 ? -15.11700 -14.81900 -44.77700 1.000 13.32000 239 THR C CA 1
ATOM 11252 C C . THR D 1 239 ? -15.98100 -15.59700 -43.79000 1.000 13.84000 239 THR C C 1
ATOM 11253 O O . THR D 1 239 ? -15.84300 -15.43000 -42.57300 1.000 10.94000 239 THR C O 1
ATOM 11257 N N . VAL D 1 240 ? -16.86700 -16.46000 -44.29100 1.000 9.83000 240 VAL C N 1
ATOM 11258 C CA . VAL D 1 240 ? -17.80600 -17.12900 -43.39000 1.000 15.68000 240 VAL C CA 1
ATOM 11259 C C . VAL D 1 240 ? -17.07400 -18.11000 -42.49300 1.000 15.34000 240 VAL C C 1
ATOM 11260 O O . VAL D 1 240 ? -17.35700 -18.19100 -41.29200 1.000 15.61000 240 VAL C O 1
ATOM 11264 N N . ARG D 1 241 ? -16.12700 -18.86700 -43.05600 1.000 12.77000 241 ARG C N 1
ATOM 11265 C CA . ARG D 1 241 ? -15.26500 -19.73200 -42.25300 1.000 16.29000 241 ARG C CA 1
ATOM 11266 C C . ARG D 1 241 ? -14.52100 -18.95600 -41.18100 1.000 13.46000 241 ARG C C 1
ATOM 11267 O O . ARG D 1 241 ? -14.51700 -19.34800 -40.01900 1.000 14.21000 241 ARG C O 1
ATOM 11275 N N . LEU D 1 242 ? -13.84700 -17.87600 -41.56300 1.000 11.67000 242 LEU C N 1
ATOM 11276 C CA . LEU D 1 242 ? -13.08600 -17.12800 -40.56800 1.000 13.50000 242 LEU C CA 1
ATOM 11277 C C . LEU D 1 242 ? -14.00400 -16.55500 -39.49200 1.000 17.45000 242 LEU C C 1
ATOM 11278 O O . LEU D 1 242 ? -13.66100 -16.56500 -38.29900 1.000 17.33000 242 LEU C O 1
ATOM 11283 N N . ALA D 1 243 ? -15.18100 -16.06500 -39.89100 1.000 12.09000 243 ALA C N 1
ATOM 11284 C CA . ALA D 1 243 ? -16.10500 -15.45700 -38.93800 1.000 15.94000 243 ALA C CA 1
ATOM 11285 C C . ALA D 1 243 ? -16.61000 -16.47700 -37.92600 1.000 15.66000 243 ALA C C 1
ATOM 11286 O O . ALA D 1 243 ? -16.52200 -16.25600 -36.71400 1.000 19.72000 243 ALA C O 1
ATOM 11288 N N . LEU D 1 244 ? -17.12100 -17.61800 -38.40500 1.000 13.42000 244 LEU C N 1
ATOM 11289 C CA . LEU D 1 244 ? -17.70200 -18.61200 -37.49800 1.000 16.17000 244 LEU C CA 1
ATOM 11290 C C . LEU D 1 244 ? -16.63700 -19.27200 -36.62600 1.000 16.74000 244 LEU C C 1
ATOM 11291 O O . LEU D 1 244 ? -16.90000 -19.59800 -35.46200 1.000 23.04000 244 LEU C O 1
ATOM 11296 N N . ASP D 1 245 ? -15.44900 -19.52200 -37.17200 1.000 19.42000 245 ASP C N 1
ATOM 11297 C CA . ASP D 1 245 ? -14.37100 -20.03500 -36.33100 1.000 17.03000 245 ASP C CA 1
ATOM 11298 C C . ASP D 1 245 ? -14.08000 -19.07400 -35.18400 1.000 20.62000 245 ASP C C 1
ATOM 11299 O O . ASP D 1 245 ? -13.83300 -19.50300 -34.04900 1.000 20.40000 245 ASP C O 1
ATOM 11304 N N . GLY D 1 246 ? -14.15100 -17.77500 -35.44500 1.000 13.91000 246 GLY C N 1
ATOM 11305 C CA . GLY D 1 246 ? -13.91700 -16.78500 -34.41300 1.000 17.07000 246 GLY C CA 1
ATOM 11306 C C . GLY D 1 246 ? -15.12700 -16.43800 -33.56800 1.000 14.71000 246 GLY C C 1
ATOM 11307 O O . GLY D 1 246 ? -15.00800 -15.64500 -32.62900 1.000 18.96000 246 GLY C O 1
ATOM 11308 N N . GLY D 1 247 ? -16.28600 -17.01900 -33.85900 1.000 17.19000 247 GLY C N 1
ATOM 11309 C CA . GLY D 1 247 ? -17.50000 -16.75200 -33.10600 1.000 17.39000 247 GLY C CA 1
ATOM 11310 C C . GLY D 1 247 ? -18.24600 -15.49900 -33.52600 1.000 15.79000 247 GLY C C 1
ATOM 11311 O O . GLY D 1 247 ? -19.18700 -15.09500 -32.83000 1.000 18.50000 247 GLY C O 1
ATOM 11312 N N . PHE D 1 248 ? -17.88000 -14.89000 -34.66000 1.000 14.92000 248 PHE C N 1
ATOM 11313 C CA . PHE D 1 248 ? -18.50300 -13.64000 -35.12500 1.000 14.10000 248 PHE C CA 1
ATOM 11314 C C . PHE D 1 248 ? -19.68400 -13.94600 -36.04000 1.000 17.54000 248 PHE C C 1
ATOM 11315 O O . PHE D 1 248 ? -19.64500 -13.72100 -37.24700 1.000 22.20000 248 PHE C O 1
ATOM 11323 N N . GLU D 1 249 ? -20.76000 -14.44300 -35.43200 1.000 14.86000 249 GLU C N 1
ATOM 11324 C CA . GLU D 1 249 ? -21.89200 -14.96600 -36.18200 1.000 17.83000 249 GLU C CA 1
ATOM 11325 C C . GLU D 1 249 ? -23.14100 -14.10100 -36.11200 1.000 14.93000 249 GLU C C 1
ATOM 11326 O O . GLU D 1 249 ? -23.87500 -14.02300 -37.09300 1.000 13.09000 249 GLU C O 1
ATOM 11332 N N . GLU D 1 250 ? -23.39500 -13.42900 -34.99000 1.000 17.27000 250 GLU C N 1
ATOM 11333 C CA . GLU D 1 250 ? -24.72600 -12.87200 -34.75900 1.000 13.08000 250 GLU C CA 1
ATOM 11334 C C . GLU D 1 250 ? -25.09000 -11.78100 -35.75900 1.000 16.91000 250 GLU C C 1
ATOM 11335 O O . GLU D 1 250 ? -26.27200 -11.64200 -36.10500 1.000 15.68000 250 GLU C O 1
ATOM 11341 N N . ARG D 1 251 ? -24.11300 -11.03000 -36.27700 1.000 10.86000 251 ARG C N 1
ATOM 11342 C CA . ARG D 1 251 ? -24.42900 -9.96600 -37.23300 1.000 12.63000 251 ARG C CA 1
ATOM 11343 C C . ARG D 1 251 ? -23.73800 -10.18000 -38.58100 1.000 13.39000 251 ARG C C 1
ATOM 11344 O O . ARG D 1 251 ? -23.50900 -9.22500 -39.32800 1.000 13.75000 251 ARG C O 1
ATOM 11352 N N . LEU D 1 252 ? -23.43400 -11.42900 -38.90500 1.000 6.84000 252 LEU C N 1
ATOM 11353 C CA . LEU D 1 252 ? -22.85000 -11.80300 -40.19300 1.000 12.28000 252 LEU C CA 1
ATOM 11354 C C . LEU D 1 252 ? -23.96200 -12.03000 -41.21800 1.000 13.08000 252 LEU C C 1
ATOM 11355 O O . LEU D 1 252 ? -24.95300 -12.70300 -40.93000 1.000 12.13000 252 LEU C O 1
ATOM 11360 N N . ILE D 1 253 ? -23.80600 -11.45300 -42.40800 1.000 9.49000 253 ILE C N 1
ATOM 11361 C CA . ILE D 1 253 ? -24.74400 -11.69100 -43.50300 1.000 14.11000 253 ILE C CA 1
ATOM 11362 C C . ILE D 1 253 ? -23.93200 -12.03000 -44.73900 1.000 12.48000 253 ILE C C 1
ATOM 11363 O O . ILE D 1 253 ? -23.11000 -11.21900 -45.16100 1.000 10.34000 253 ILE C O 1
ATOM 11368 N N . HIS D 1 254 ? -24.16200 -13.22200 -45.30800 1.000 9.90000 254 HIS C N 1
ATOM 11369 C CA . HIS D 1 254 ? -23.53100 -13.69400 -46.54000 1.000 13.97000 254 HIS C CA 1
ATOM 11370 C C . HIS D 1 254 ? -24.47600 -13.46100 -47.71600 1.000 12.73000 254 HIS C C 1
ATOM 11371 O O . HIS D 1 254 ? -25.66600 -13.76600 -47.62900 1.000 12.04000 254 HIS C O 1
ATOM 11378 N N . VAL D 1 255 ? -23.94700 -12.93700 -48.83000 1.000 12.12000 255 VAL C N 1
ATOM 11379 C CA . VAL D 1 255 ? -24.73800 -12.72900 -50.05000 1.000 11.34000 255 VAL C CA 1
ATOM 11380 C C . VAL D 1 255 ? -23.93400 -13.28900 -51.22400 1.000 7.87000 255 VAL C C 1
ATOM 11381 O O . VAL D 1 255 ? -22.72700 -13.06900 -51.29800 1.000 13.36000 255 VAL C O 1
ATOM 11385 N N . ARG D 1 256 ? -24.57400 -14.05700 -52.10600 1.000 10.83000 256 ARG C N 1
ATOM 11386 C CA . ARG D 1 256 ? -23.81300 -14.63300 -53.22700 1.000 10.01000 256 ARG C CA 1
ATOM 11387 C C . ARG D 1 256 ? -24.73300 -14.98400 -54.39400 1.000 13.09000 256 ARG C C 1
ATOM 11388 O O . ARG D 1 256 ? -25.55100 -15.90200 -54.29700 1.000 9.92000 256 ARG C O 1
ATOM 11396 N N . THR D 1 257 ? -24.55100 -14.29700 -55.51700 1.000 12.77000 257 THR C N 1
ATOM 11397 C CA . THR D 1 257 ? -25.29200 -14.64800 -56.72200 1.000 11.27000 257 THR C CA 1
ATOM 11398 C C . THR D 1 257 ? -24.70300 -15.88100 -57.39400 1.000 12.06000 257 THR C C 1
ATOM 11399 O O . THR D 1 257 ? -23.50300 -16.14900 -57.32100 1.000 10.32000 257 THR C O 1
ATOM 11403 N N . LEU D 1 258 ? -25.56600 -16.61800 -58.07700 1.000 10.45000 258 LEU C N 1
ATOM 11404 C CA . LEU D 1 258 ? -25.11500 -17.67000 -58.97900 1.000 12.24000 258 LEU C CA 1
ATOM 11405 C C . LEU D 1 258 ? -24.76200 -17.13700 -60.36100 1.000 10.11000 258 LEU C C 1
ATOM 11406 O O . LEU D 1 258 ? -24.11100 -17.84100 -61.14200 1.000 11.11000 258 LEU C O 1
ATOM 11411 N N . GLY D 1 259 ? -25.15800 -15.91300 -60.67400 1.000 8.39000 259 GLY C N 1
ATOM 11412 C CA . GLY D 1 259 ? -25.08300 -15.40800 -62.04700 1.000 13.63000 259 GLY C CA 1
ATOM 11413 C C . GLY D 1 259 ? -23.71200 -15.29800 -62.68500 1.000 16.73000 259 GLY C C 1
ATOM 11414 O O . GLY D 1 259 ? -23.48000 -15.77000 -63.80000 1.000 12.94000 259 GLY C O 1
ATOM 11439 N N . GLN D 1 261 ? -20.85800 -16.63100 -61.87100 1.000 14.90000 261 GLN C N 1
ATOM 11440 C CA . GLN D 1 261 ? -20.07500 -17.84100 -61.91800 1.000 13.36000 261 GLN C CA 1
ATOM 11441 C C . GLN D 1 261 ? -20.53300 -18.79400 -63.01300 1.000 15.82000 261 GLN C C 1
ATOM 11442 O O . GLN D 1 261 ? -19.72500 -19.45300 -63.70600 1.000 12.69000 261 GLN C O 1
ATOM 11448 N N . PHE D 1 262 ? -21.84700 -18.88400 -63.16700 1.000 10.45000 262 PHE C N 1
ATOM 11449 C CA . PHE D 1 262 ? -22.42100 -19.90300 -64.02800 1.000 13.85000 262 PHE C CA 1
ATOM 11450 C C . PHE D 1 262 ? -22.97500 -19.30400 -65.30800 1.000 12.27000 262 PHE C C 1
ATOM 11451 O O . PHE D 1 262 ? -23.87300 -19.88000 -65.91300 1.000 11.58000 262 PHE C O 1
ATOM 11459 N N . ALA D 1 263 ? -22.41300 -18.16700 -65.73400 1.000 14.86000 263 ALA C N 1
ATOM 11460 C CA . ALA D 1 263 ? -22.66700 -17.58500 -67.04600 1.000 12.00000 263 ALA C CA 1
ATOM 11461 C C . ALA D 1 263 ? -24.15700 -17.44200 -67.29000 1.000 10.39000 263 ALA C C 1
ATOM 11462 O O . ALA D 1 263 ? -24.67000 -17.80000 -68.34700 1.000 15.37000 263 ALA C O 1
ATOM 11464 N N . CYS D 1 264 ? -24.85400 -16.85200 -66.32500 1.000 9.46000 264 CYS C N 1
ATOM 11465 C CA . CYS D 1 264 ? -26.32100 -16.74200 -66.39700 1.000 12.92000 264 CYS C CA 1
ATOM 11466 C C . CYS D 1 264 ? -26.82000 -15.54800 -65.58500 1.000 15.09000 264 CYS C C 1
ATOM 11467 O O . CYS D 1 264 ? -27.72300 -15.67200 -64.75100 1.000 13.79000 264 CYS C O 1
ATOM 11470 N N . ASN D 1 265 ? -26.24700 -14.36500 -65.84900 1.000 13.34000 265 ASN C N 1
ATOM 11471 C CA . ASN D 1 265 ? -26.61400 -13.16900 -65.10000 1.000 13.88000 265 ASN C CA 1
ATOM 11472 C C . ASN D 1 265 ? -28.11000 -12.89400 -65.17000 1.000 15.88000 265 ASN C C 1
ATOM 11473 O O . ASN D 1 265 ? -28.68300 -12.35300 -64.21500 1.000 14.20000 265 ASN C O 1
ATOM 11478 N N . GLY D 1 266 ? -28.75300 -13.22900 -66.29900 1.000 13.21000 266 GLY C N 1
ATOM 11479 C CA . GLY D 1 266 ? -30.18100 -12.98100 -66.48400 1.000 12.50000 266 GLY C CA 1
ATOM 11480 C C . GLY D 1 266 ? -31.11600 -13.87900 -65.67500 1.000 15.44000 266 GLY C C 1
ATOM 11481 O O . GLY D 1 266 ? -32.31300 -13.59400 -65.62100 1.000 15.81000 266 GLY C O 1
ATOM 11482 N N . TRP D 1 267 ? -30.61500 -14.94700 -65.05900 1.000 13.45000 267 TRP C N 1
ATOM 11483 C CA . TRP D 1 267 ? -31.47600 -15.81300 -64.24900 1.000 12.07000 267 TRP C CA 1
ATOM 11484 C C . TRP D 1 267 ? -31.79900 -15.21700 -62.87600 1.000 11.96000 267 TRP C C 1
ATOM 11485 O O . TRP D 1 267 ? -32.82600 -15.57000 -62.27800 1.000 10.16000 267 TRP C O 1
ATOM 11496 N N . ALA D 1 268 ? -30.92900 -14.33800 -62.35700 1.000 15.21000 268 ALA C N 1
ATOM 11497 C CA . ALA D 1 268 ? -31.15000 -13.60900 -61.09700 1.000 13.91000 268 ALA C CA 1
ATOM 11498 C C . ALA D 1 268 ? -31.46400 -14.52500 -59.91700 1.000 17.58000 268 ALA C C 1
ATOM 11499 O O . ALA D 1 268 ? -32.34400 -14.22900 -59.11400 1.000 15.02000 268 ALA C O 1
ATOM 11501 N N . VAL D 1 269 ? -30.72400 -15.63500 -59.79300 1.000 10.70000 269 VAL C N 1
ATOM 11502 C CA . VAL D 1 269 ? -30.81200 -16.54900 -58.65000 1.000 11.77000 269 VAL C CA 1
ATOM 11503 C C . VAL D 1 269 ? -29.55500 -16.39600 -57.79400 1.000 9.78000 269 VAL C C 1
ATOM 11504 O O . VAL D 1 269 ? -28.44400 -16.32400 -58.32800 1.000 10.23000 269 VAL C O 1
ATOM 11508 N N . GLY D 1 270 ? -29.74100 -16.33100 -56.47100 1.000 10.95000 270 GLY C N 1
ATOM 11509 C CA . GLY D 1 270 ? -28.65900 -16.20300 -55.51400 1.000 9.18000 270 GLY C CA 1
ATOM 11510 C C . GLY D 1 270 ? -29.13500 -16.63500 -54.13700 1.000 12.76000 270 GLY C C 1
ATOM 11511 O O . GLY D 1 270 ? -30.18200 -17.27100 -53.99400 1.000 14.92000 270 GLY C O 1
ATOM 11512 N N . SER D 1 271 ? -28.35800 -16.28500 -53.11500 1.000 8.19000 271 SER C N 1
ATOM 11513 C CA . SER D 1 271 ? -28.71500 -16.70600 -51.77200 1.000 10.23000 271 SER C CA 1
ATOM 11514 C C . SER D 1 271 ? -28.20900 -15.69600 -50.75600 1.000 15.87000 271 SER C C 1
ATOM 11515 O O . SER D 1 271 ? -27.25900 -14.94900 -51.00100 1.000 14.70000 271 SER C O 1
ATOM 11518 N N . VAL D 1 272 ? -28.86500 -15.69400 -49.60100 1.000 11.14000 272 VAL C N 1
ATOM 11519 C CA . VAL D 1 272 ? -28.50900 -14.86100 -48.46700 1.000 12.34000 272 VAL C CA 1
ATOM 11520 C C . VAL D 1 272 ? -28.51000 -15.76900 -47.24900 1.000 10.30000 272 VAL C C 1
ATOM 11521 O O . VAL D 1 272 ? -29.39400 -16.61300 -47.11000 1.000 10.84000 272 VAL C O 1
ATOM 11525 N N . THR D 1 273 ? -27.52200 -15.60500 -46.37900 1.000 16.04000 273 THR C N 1
ATOM 11526 C CA . THR D 1 273 ? -27.41700 -16.41000 -45.17100 1.000 15.65000 273 THR C CA 1
ATOM 11527 C C . THR D 1 273 ? -27.18700 -15.47500 -43.98800 1.000 15.56000 273 THR C C 1
ATOM 11528 O O . THR D 1 273 ? -26.28600 -14.63500 -44.01700 1.000 14.05000 273 THR C O 1
ATOM 11532 N N . ALA D 1 274 ? -28.03200 -15.58100 -42.96600 1.000 14.77000 274 ALA C N 1
ATOM 11533 C CA . ALA D 1 274 ? -27.87800 -14.76200 -41.77100 1.000 14.43000 274 ALA C CA 1
ATOM 11534 C C . ALA D 1 274 ? -28.52300 -15.50000 -40.60600 1.000 11.18000 274 ALA C C 1
ATOM 11535 O O . ALA D 1 274 ? -29.09300 -16.58100 -40.78400 1.000 11.31000 274 ALA C O 1
ATOM 11537 N N . MET D 1 275 ? -28.45600 -14.90500 -39.40000 1.000 11.20000 275 MET C N 1
ATOM 11538 C CA . MET D 1 275 ? -29.16600 -15.52500 -38.28100 1.000 14.79000 275 MET C CA 1
ATOM 11539 C C . MET D 1 275 ? -30.66100 -15.66800 -38.55700 1.000 15.25000 275 MET C C 1
ATOM 11540 O O . MET D 1 275 ? -31.24700 -14.90900 -39.33900 1.000 14.66000 275 MET C O 1
ATOM 11545 N N . PRO D 1 276 ? -31.28800 -16.67600 -37.94900 1.000 13.81000 276 PRO C N 1
ATOM 11546 C CA . PRO D 1 276 ? -32.69600 -16.98000 -38.26000 1.000 15.04000 276 PRO C CA 1
ATOM 11547 C C . PRO D 1 276 ? -33.65500 -15.82000 -38.10500 1.000 16.22000 276 PRO C C 1
ATOM 11548 O O . PRO D 1 276 ? -34.51400 -15.63600 -38.97300 1.000 15.41000 276 PRO C O 1
ATOM 11552 N N . ASP D 1 277 ? -33.53900 -15.03700 -37.03000 1.000 14.43000 277 ASP C N 1
ATOM 11553 C CA . ASP D 1 277 ? -34.43300 -13.89800 -36.84100 1.000 15.06000 277 ASP C CA 1
ATOM 11554 C C . ASP D 1 277 ? -34.24300 -12.84900 -37.93100 1.000 17.74000 277 ASP C C 1
ATOM 11555 O O . ASP D 1 277 ? -35.20600 -12.20600 -38.36100 1.000 14.17000 277 ASP C O 1
ATOM 11560 N N . VAL D 1 278 ? -33.00300 -12.64800 -38.37500 1.000 13.77000 278 VAL C N 1
ATOM 11561 C CA . VAL D 1 278 ? -32.73600 -11.67700 -39.42900 1.000 14.80000 278 VAL C CA 1
ATOM 11562 C C . VAL D 1 278 ? -33.35500 -12.13300 -40.74800 1.000 15.10000 278 VAL C C 1
ATOM 11563 O O . VAL D 1 278 ? -34.01400 -11.35500 -41.44900 1.000 13.37000 278 VAL C O 1
ATOM 11567 N N . ILE D 1 279 ? -33.12000 -13.39200 -41.13000 1.000 13.18000 279 ILE C N 1
ATOM 11568 C CA . ILE D 1 279 ? -33.67700 -13.88200 -42.39000 1.000 14.73000 279 ILE C CA 1
ATOM 11569 C C . ILE D 1 279 ? -35.19400 -13.85300 -42.34500 1.000 12.87000 279 ILE C C 1
ATOM 11570 O O . ILE D 1 279 ? -35.85300 -13.58900 -43.35900 1.000 15.05000 279 ILE C O 1
ATOM 11575 N N . ASP D 1 280 ? -35.78300 -14.16200 -41.18400 1.000 13.68000 280 ASP C N 1
ATOM 11576 C CA . ASP D 1 280 ? -37.24100 -14.14900 -41.10100 1.000 13.76000 280 ASP C CA 1
ATOM 11577 C C . ASP D 1 280 ? -37.81100 -12.76500 -41.38200 1.000 15.14000 280 ASP C C 1
ATOM 11578 O O . ASP D 1 280 ? -38.80200 -12.64000 -42.10400 1.000 14.98000 280 ASP C O 1
ATOM 11583 N N . GLU D 1 281 ? -37.22600 -11.72100 -40.77900 1.000 12.80000 281 GLU C N 1
ATOM 11584 C CA . GLU D 1 281 ? -37.69900 -10.35000 -41.00800 1.000 14.61000 281 GLU C CA 1
ATOM 11585 C C . GLU D 1 281 ? -37.43400 -9.91400 -42.43800 1.000 9.51000 281 GLU C C 1
ATOM 11586 O O . GLU D 1 281 ? -38.29200 -9.30700 -43.08100 1.000 11.51000 281 GLU C O 1
ATOM 11592 N N . PHE D 1 282 ? -36.22200 -10.18100 -42.92800 1.000 11.29000 282 PHE C N 1
ATOM 11593 C CA . PHE D 1 282 ? -35.89500 -9.92000 -44.32800 1.000 11.32000 282 PHE C CA 1
ATOM 11594 C C . PHE D 1 282 ? -36.95100 -10.51700 -45.25000 1.000 10.31000 282 PHE C C 1
ATOM 11595 O O . PHE D 1 282 ? -37.50100 -9.82400 -46.12100 1.000 12.75000 282 PHE C O 1
ATOM 11603 N N . ALA D 1 283 ? -37.26200 -11.80500 -45.06000 1.000 10.62000 283 ALA C N 1
ATOM 11604 C CA . ALA D 1 283 ? -38.14200 -12.50600 -46.00100 1.000 10.34000 283 ALA C CA 1
ATOM 11605 C C . ALA D 1 283 ? -39.60700 -12.15200 -45.79000 1.000 10.49000 283 ALA C C 1
ATOM 11606 O O . ALA D 1 283 ? -40.36300 -11.99700 -46.75800 1.000 11.76000 283 ALA C O 1
ATOM 11608 N N . HIS D 1 284 ? -40.03000 -11.99600 -44.54700 1.000 11.92000 284 HIS C N 1
ATOM 11609 C CA . HIS D 1 284 ? -41.44700 -11.74900 -44.32300 1.000 12.96000 284 HIS C CA 1
ATOM 11610 C C . HIS D 1 284 ? -41.82400 -10.30500 -44.62500 1.000 13.05000 284 HIS C C 1
ATOM 11611 O O . HIS D 1 284 ? -42.82800 -10.05600 -45.29800 1.000 12.62000 284 HIS C O 1
ATOM 11618 N N . ARG D 1 285 ? -41.04600 -9.34800 -44.10900 1.000 13.40000 285 ARG C N 1
ATOM 11619 C CA . ARG D 1 285 ? -41.43500 -7.94100 -44.05400 1.000 11.11000 285 ARG C CA 1
ATOM 11620 C C . ARG D 1 285 ? -40.75600 -7.07800 -45.11100 1.000 13.43000 285 ARG C C 1
ATOM 11621 O O . ARG D 1 285 ? -41.42000 -6.32400 -45.83000 1.000 14.52000 285 ARG C O 1
ATOM 11629 N N . TRP D 1 286 ? -39.43500 -7.15900 -45.22700 1.000 11.06000 286 TRP C N 1
ATOM 11630 C CA . TRP D 1 286 ? -38.74900 -6.15300 -46.02200 1.000 11.69000 286 TRP C CA 1
ATOM 11631 C C . TRP D 1 286 ? -38.77500 -6.53500 -47.49500 1.000 15.09000 286 TRP C C 1
ATOM 11632 O O . TRP D 1 286 ? -39.34100 -5.80800 -48.31100 1.000 15.98000 286 TRP C O 1
ATOM 11643 N N . ARG D 1 287 ? -38.25900 -7.72100 -47.84000 1.000 12.33000 287 ARG C N 1
ATOM 11644 C CA . ARG D 1 287 ? -38.54400 -8.29200 -49.15400 1.000 12.90000 287 ARG C CA 1
ATOM 11645 C C . ARG D 1 287 ? -40.03100 -8.61100 -49.31100 1.000 10.92000 287 ARG C C 1
ATOM 11646 O O . ARG D 1 287 ? -40.63300 -8.34800 -50.36200 1.000 11.79000 287 ARG C O 1
ATOM 11654 N N . GLY D 1 288 ? -40.64200 -9.17900 -48.27000 1.000 12.83000 288 GLY C N 1
ATOM 11655 C CA . GLY D 1 288 ? -41.94000 -9.80800 -48.43300 1.000 15.05000 288 GLY C CA 1
ATOM 11656 C C . GLY D 1 288 ? -43.10400 -8.86300 -48.68300 1.000 13.67000 288 GLY C C 1
ATOM 11657 O O . GLY D 1 288 ? -44.12800 -9.28600 -49.22800 1.000 13.64000 288 GLY C O 1
ATOM 11658 N N . PHE D 1 289 ? -42.99600 -7.59300 -48.26000 1.000 13.83000 289 PHE C N 1
ATOM 11659 C CA . PHE D 1 289 ? -44.05200 -6.62700 -48.55000 1.000 10.63000 289 PHE C CA 1
ATOM 11660 C C . PHE D 1 289 ? -43.91700 -5.99400 -49.94000 1.000 14.54000 289 PHE C C 1
ATOM 11661 O O . PHE D 1 289 ? -44.70900 -5.10100 -50.28900 1.000 14.85000 289 PHE C O 1
ATOM 11669 N N . ARG D 1 290 ? -42.95000 -6.43500 -50.75200 1.000 10.75000 290 ARG C N 1
ATOM 11670 C CA . ARG D 1 290 ? -42.77200 -5.92500 -52.10300 1.000 13.37000 290 ARG C CA 1
ATOM 11671 C C . ARG D 1 290 ? -42.81100 -7.01300 -53.16600 1.000 14.88000 290 ARG C C 1
ATOM 11672 O O . ARG D 1 290 ? -43.49300 -6.85400 -54.20200 1.000 12.95000 290 ARG C O 1
ATOM 11680 N N . GLU D 1 291 ? -42.05200 -8.09200 -52.96000 1.000 14.53000 291 GLU C N 1
ATOM 11681 C CA . GLU D 1 291 ? -41.90100 -9.17300 -53.92300 1.000 17.17000 291 GLU C CA 1
ATOM 11682 C C . GLU D 1 291 ? -42.65900 -10.39900 -53.43800 1.000 16.30000 291 GLU C C 1
ATOM 11683 O O . GLU D 1 291 ? -42.76500 -10.65000 -52.22500 1.000 15.36000 291 GLU C O 1
ATOM 11689 N N . TYR D 1 292 ? -43.21600 -11.13900 -54.41200 1.000 14.04000 292 TYR C N 1
ATOM 11690 C CA . TYR D 1 292 ? -43.79500 -12.45700 -54.21400 1.000 15.47000 292 TYR C CA 1
ATOM 11691 C C . TYR D 1 292 ? -42.83600 -13.46900 -54.80800 1.000 15.91000 292 TYR C C 1
ATOM 11692 O O . TYR D 1 292 ? -42.39800 -13.28000 -55.95200 1.000 17.14000 292 TYR C O 1
ATOM 11701 N N . PRO D 1 293 ? -42.44000 -14.50600 -54.06400 1.000 17.51000 293 PRO C N 1
ATOM 11702 C CA . PRO D 1 293 ? -41.45500 -15.45400 -54.60500 1.000 13.06000 293 PRO C CA 1
ATOM 11703 C C . PRO D 1 293 ? -41.95500 -16.13900 -55.87700 1.000 10.76000 293 PRO C C 1
ATOM 11704 O O . PRO D 1 293 ? -43.11600 -16.53300 -55.99900 1.000 12.15000 293 PRO C O 1
ATOM 11708 N N . GLY D 1 294 ? -41.06200 -16.22400 -56.84800 1.000 13.01000 294 GLY C N 1
ATOM 11709 C CA . GLY D 1 294 ? -41.41700 -16.73000 -58.15800 1.000 12.66000 294 GLY C CA 1
ATOM 11710 C C . GLY D 1 294 ? -40.21400 -17.35800 -58.81500 1.000 13.71000 294 GLY C C 1
ATOM 11711 O O . GLY D 1 294 ? -39.26200 -17.74700 -58.12600 1.000 15.24000 294 GLY C O 1
ATOM 11712 N N . HIS D 1 295 ? -40.25900 -17.47800 -60.14300 1.000 14.85000 295 HIS C N 1
ATOM 11713 C CA . HIS D 1 295 ? -39.16800 -18.05800 -60.92500 1.000 11.35000 295 HIS C CA 1
ATOM 11714 C C . HIS D 1 295 ? -38.80200 -19.45400 -60.43000 1.000 14.70000 295 HIS C C 1
ATOM 11715 O O . HIS D 1 295 ? -37.63200 -19.79300 -60.24400 1.000 11.92000 295 HIS C O 1
ATOM 11722 N N . ALA D 1 296 ? -39.82800 -20.29100 -60.23700 1.000 11.05000 296 ALA C N 1
ATOM 11723 C CA . ALA D 1 296 ? -39.55300 -21.65800 -59.81200 1.000 14.95000 296 ALA C CA 1
ATOM 11724 C C . ALA D 1 296 ? -38.81900 -22.44400 -60.89700 1.000 14.47000 296 ALA C C 1
ATOM 11725 O O . ALA D 1 296 ? -38.08600 -23.38400 -60.58700 1.000 11.64000 296 ALA C O 1
ATOM 11727 N N . ARG D 1 297 ? -38.99200 -22.07100 -62.16200 1.000 12.12000 297 ARG C N 1
ATOM 11728 C CA . ARG D 1 297 ? -38.30400 -22.77500 -63.23900 1.000 13.05000 297 ARG C CA 1
ATOM 11729 C C . ARG D 1 297 ? -36.79000 -22.58100 -63.15300 1.000 14.76000 297 ARG C C 1
ATOM 11730 O O . ARG D 1 297 ? -36.02800 -23.55500 -63.21400 1.000 13.37000 297 ARG C O 1
ATOM 11738 N N . GLU D 1 298 ? -36.32800 -21.32800 -63.00800 1.000 12.93000 298 GLU C N 1
ATOM 11739 C CA . GLU D 1 298 ? -34.89700 -21.10300 -62.81200 1.000 13.77000 298 GLU C CA 1
ATOM 11740 C C . GLU D 1 298 ? -34.37700 -21.84900 -61.58900 1.000 14.22000 298 GLU C C 1
ATOM 11741 O O . GLU D 1 298 ? -33.26100 -22.40200 -61.59900 1.000 11.57000 298 GLU C O 1
ATOM 11747 N N . GLN D 1 299 ? -35.16000 -21.84300 -60.50800 1.000 9.26000 299 GLN C N 1
ATOM 11748 C CA . GLN D 1 299 ? -34.67300 -22.37700 -59.24800 1.000 12.34000 299 GLN C CA 1
ATOM 11749 C C . GLN D 1 299 ? -34.60000 -23.89000 -59.30000 1.000 12.94000 299 GLN C C 1
ATOM 11750 O O . GLN D 1 299 ? -33.65000 -24.48800 -58.78400 1.000 9.64000 299 GLN C O 1
ATOM 11756 N N . ALA D 1 300 ? -35.61100 -24.51800 -59.89900 1.000 9.65000 300 ALA C N 1
ATOM 11757 C CA . ALA D 1 300 ? -35.58000 -25.97300 -60.04900 1.000 11.97000 300 ALA C CA 1
ATOM 11758 C C . ALA D 1 300 ? -34.44000 -26.41300 -60.96400 1.000 11.03000 300 ALA C C 1
ATOM 11759 O O . ALA D 1 300 ? -33.76300 -27.42000 -60.69500 1.000 12.73000 300 ALA C O 1
ATOM 11761 N N . ALA D 1 301 ? -34.24400 -25.70000 -62.07100 1.000 11.49000 301 ALA C N 1
ATOM 11762 C CA . ALA D 1 301 ? -33.14500 -26.01700 -62.98100 1.000 12.64000 301 ALA C CA 1
ATOM 11763 C C . ALA D 1 301 ? -31.80000 -25.90100 -62.26600 1.000 14.99000 301 ALA C C 1
ATOM 11764 O O . ALA D 1 301 ? -30.93200 -26.77200 -62.40900 1.000 13.71000 301 ALA C O 1
ATOM 11766 N N . PHE D 1 302 ? -31.62600 -24.86400 -61.44500 1.000 12.17000 302 PHE C N 1
ATOM 11767 C CA . PHE D 1 302 ? -30.35900 -24.73000 -60.72200 1.000 12.87000 302 PHE C CA 1
ATOM 11768 C C . PHE D 1 302 ? -30.18700 -25.82600 -59.68300 1.000 14.04000 302 PHE C C 1
ATOM 11769 O O . PHE D 1 302 ? -29.06200 -26.27600 -59.42000 1.000 12.82000 302 PHE C O 1
ATOM 11777 N N . ALA D 1 303 ? -31.27700 -26.24400 -59.04400 1.000 11.67000 303 ALA C N 1
ATOM 11778 C CA . ALA D 1 303 ? -31.15300 -27.31400 -58.05900 1.000 12.33000 303 ALA C CA 1
ATOM 11779 C C . ALA D 1 303 ? -30.77400 -28.62400 -58.73700 1.000 16.32000 303 ALA C C 1
ATOM 11780 O O . ALA D 1 303 ? -29.94500 -29.38500 -58.21900 1.000 12.66000 303 ALA C O 1
ATOM 11782 N N . GLY D 1 304 ? -31.34900 -28.89100 -59.91000 1.000 14.08000 304 GLY C N 1
ATOM 11783 C CA . GLY D 1 304 ? -30.92400 -30.05800 -60.66800 1.000 14.10000 304 GLY C CA 1
ATOM 11784 C C . GLY D 1 304 ? -29.45700 -29.98900 -61.05500 1.000 15.36000 304 GLY C C 1
ATOM 11785 O O . GLY D 1 304 ? -28.74700 -30.99700 -61.04200 1.000 15.05000 304 GLY C O 1
ATOM 11786 N N . TRP D 1 305 ? -28.98700 -28.79100 -61.40000 1.000 11.58000 305 TRP C N 1
ATOM 11787 C CA . TRP D 1 305 ? -27.60700 -28.59700 -61.83700 1.000 14.79000 305 TRP C CA 1
ATOM 11788 C C . TRP D 1 305 ? -26.64700 -28.72200 -60.66800 1.000 15.89000 305 TRP C C 1
ATOM 11789 O O . TRP D 1 305 ? -25.70900 -29.53600 -60.69900 1.000 12.69000 305 TRP C O 1
ATOM 11800 N N . LEU D 1 306 ? -26.89900 -27.96600 -59.59400 1.000 12.97000 306 LEU C N 1
ATOM 11801 C CA . LEU D 1 306 ? -26.02400 -28.03700 -58.42600 1.000 12.07000 306 LEU C CA 1
ATOM 11802 C C . LEU D 1 306 ? -26.01000 -29.42900 -57.81000 1.000 15.47000 306 LEU C C 1
ATOM 11803 O O . LEU D 1 306 ? -25.01300 -29.82100 -57.19800 1.000 16.52000 306 LEU C O 1
ATOM 11808 N N . ASN D 1 307 ? -27.11300 -30.16600 -57.91000 1.000 12.07000 307 ASN C N 1
ATOM 11809 C CA . ASN D 1 307 ? -27.16000 -31.51700 -57.36200 1.000 14.25000 307 ASN C CA 1
ATOM 11810 C C . ASN D 1 307 ? -26.51800 -32.53400 -58.29900 1.000 15.92000 307 ASN C C 1
ATOM 11811 O O . ASN D 1 307 ? -26.41200 -33.71600 -57.94600 1.000 14.68000 307 ASN C O 1
ATOM 11816 N N . ASN D 1 308 ? -26.05600 -32.09800 -59.47200 1.000 12.42000 308 ASN C N 1
ATOM 11817 C CA . ASN D 1 308 ? -25.37100 -32.92400 -60.46700 1.000 14.49000 308 ASN C CA 1
ATOM 11818 C C . ASN D 1 308 ? -23.86200 -32.80200 -60.26400 1.000 14.92000 308 ASN C C 1
ATOM 11819 O O . ASN D 1 308 ? -23.35700 -31.70800 -59.98000 1.000 14.94000 308 ASN C O 1
ATOM 11824 N N . PRO D 1 309 ? -23.11200 -33.90000 -60.32300 1.000 16.08000 309 PRO C N 1
ATOM 11825 C CA . PRO D 1 309 ? -21.65200 -33.78000 -60.16400 1.000 16.27000 309 PRO C CA 1
ATOM 11826 C C . PRO D 1 309 ? -21.01900 -32.87800 -61.20900 1.000 15.49000 309 PRO C C 1
ATOM 11827 O O . PRO D 1 309 ? -19.96300 -32.29300 -60.93900 1.000 14.58000 309 PRO C O 1
ATOM 11831 N N . GLU D 1 310 ? -21.65700 -32.71300 -62.37200 1.000 13.73000 310 GLU C N 1
ATOM 11832 C CA . GLU D 1 310 ? -21.10500 -31.88000 -63.43400 1.000 15.54000 310 GLU C CA 1
ATOM 11833 C C . GLU D 1 310 ? -20.98500 -30.42400 -63.01700 1.000 14.89000 310 GLU C C 1
ATOM 11834 O O . GLU D 1 310 ? -20.15100 -29.69500 -63.56300 1.000 13.44000 310 GLU C O 1
ATOM 11840 N N . SER D 1 311 ? -21.80000 -29.96800 -62.06600 1.000 12.00000 311 SER C N 1
ATOM 11841 C CA . SER D 1 311 ? -21.70700 -28.54700 -61.71600 1.000 15.44000 311 SER C CA 1
ATOM 11842 C C . SER D 1 311 ? -20.37800 -28.23600 -61.04000 1.000 13.22000 311 SER C C 1
ATOM 11843 O O . SER D 1 311 ? -19.76400 -27.19600 -61.30300 1.000 12.99000 311 SER C O 1
ATOM 11846 N N . ARG D 1 312 ? -19.92200 -29.12500 -60.15900 1.000 11.17000 312 ARG C N 1
ATOM 11847 C CA . ARG D 1 312 ? -18.61600 -28.95300 -59.53200 1.000 14.14000 312 ARG C CA 1
ATOM 11848 C C . ARG D 1 312 ? -17.49400 -29.10000 -60.55700 1.000 12.45000 312 ARG C C 1
ATOM 11849 O O . ARG D 1 312 ? -16.50100 -28.35700 -60.51600 1.000 12.35000 312 ARG C O 1
ATOM 11857 N N . LYS D 1 313 ? -17.60800 -30.09200 -61.45200 1.000 12.90000 313 LYS C N 1
ATOM 11858 C CA . LYS D 1 313 ? -16.61800 -30.25200 -62.51500 1.000 12.98000 313 LYS C CA 1
ATOM 11859 C C . LYS D 1 313 ? -16.55700 -29.01600 -63.40600 1.000 14.16000 313 LYS C C 1
ATOM 11860 O O . LYS D 1 313 ? -15.47200 -28.55500 -63.78900 1.000 14.67000 313 LYS C O 1
ATOM 11866 N N . TRP D 1 314 ? -17.71400 -28.48500 -63.77200 1.000 12.94000 314 TRP C N 1
ATOM 11867 C CA . TRP D 1 314 ? -17.73900 -27.31600 -64.63500 1.000 10.63000 314 TRP C CA 1
ATOM 11868 C C . TRP D 1 314 ? -17.13600 -26.11200 -63.92700 1.000 11.42000 314 TRP C C 1
ATOM 11869 O O . TRP D 1 314 ? -16.35200 -25.35900 -64.52700 1.000 12.59000 314 TRP C O 1
ATOM 11880 N N . ALA D 1 315 ? -17.45000 -25.94500 -62.63200 1.000 10.10000 315 ALA C N 1
ATOM 11881 C CA . ALA D 1 315 ? -16.91200 -24.81100 -61.88300 1.000 10.19000 315 ALA C CA 1
ATOM 11882 C C . ALA D 1 315 ? -15.39800 -24.90300 -61.78200 1.000 15.56000 315 ALA C C 1
ATOM 11883 O O . ALA D 1 315 ? -14.69400 -23.89500 -61.91400 1.000 12.11000 315 ALA C O 1
ATOM 11885 N N . ASP D 1 316 ? -14.87900 -26.11600 -61.59000 1.000 13.91000 316 ASP C N 1
ATOM 11886 C CA . ASP D 1 316 ? -13.43900 -26.30400 -61.48700 1.000 14.41000 316 ASP C CA 1
ATOM 11887 C C . ASP D 1 316 ? -12.75300 -26.00300 -62.81100 1.000 16.36000 316 ASP C C 1
ATOM 11888 O O . ASP D 1 316 ? -11.70600 -25.34700 -62.84300 1.000 14.08000 316 ASP C O 1
ATOM 11893 N N . GLU D 1 317 ? -13.33900 -26.47800 -63.91100 1.000 14.80000 317 GLU C N 1
ATOM 11894 C CA . GLU D 1 317 ? -12.80200 -26.22100 -65.24000 1.000 16.46000 317 GLU C CA 1
ATOM 11895 C C . GLU D 1 317 ? -12.84900 -24.72900 -65.58400 1.000 18.24000 317 GLU C C 1
ATOM 11896 O O . GLU D 1 317 ? -11.96800 -24.21200 -66.28300 1.000 18.25000 317 GLU C O 1
ATOM 11902 N N . ARG D 1 318 ? -13.87300 -24.03200 -65.10800 1.000 11.80000 318 ARG C N 1
ATOM 11903 C CA . ARG D 1 318 ? -13.98900 -22.59900 -65.34500 1.000 10.74000 318 ARG C CA 1
ATOM 11904 C C . ARG D 1 318 ? -12.84700 -21.82500 -64.67400 1.000 15.96000 318 ARG C C 1
ATOM 11905 O O . ARG D 1 318 ? -12.32900 -20.86100 -65.24800 1.000 18.39000 318 ARG C O 1
ATOM 11913 N N . ARG D 1 319 ? -12.43200 -22.23700 -63.46600 1.000 15.22000 319 ARG C N 1
ATOM 11914 C CA . ARG D 1 319 ? -11.27800 -21.59500 -62.82500 1.000 16.24000 319 ARG C CA 1
ATOM 11915 C C . ARG D 1 319 ? -9.99800 -21.81000 -63.63500 1.000 16.97000 319 ARG C C 1
ATOM 11916 O O . ARG D 1 319 ? -9.12600 -20.93000 -63.66700 1.000 11.94000 319 ARG C O 1
ATOM 11924 N N . GLU D 1 320 ? -9.85700 -22.97200 -64.28700 1.000 14.95000 320 GLU C N 1
ATOM 11925 C CA . GLU D 1 320 ? -8.71900 -23.17400 -65.18800 1.000 18.84000 320 GLU C CA 1
ATOM 11926 C C . GLU D 1 320 ? -8.81400 -22.27500 -66.41600 1.000 17.33000 320 GLU C C 1
ATOM 11927 O O . GLU D 1 320 ? -7.79400 -21.75100 -66.88500 1.000 18.68000 320 GLU C O 1
ATOM 11933 N N . ALA D 1 321 ? -10.02600 -22.08900 -66.96200 1.000 17.02000 321 ALA C N 1
ATOM 11934 C CA . ALA D 1 321 ? -10.20400 -21.17000 -68.08300 1.000 16.62000 321 ALA C CA 1
ATOM 11935 C C . ALA D 1 321 ? -9.94700 -19.72100 -67.67900 1.000 13.57000 321 ALA C C 1
ATOM 11936 O O . ALA D 1 321 ? -9.44300 -18.93300 -68.49400 1.000 16.25000 321 ALA C O 1
ATOM 11938 N N . ILE D 1 322 ? -10.26000 -19.35100 -66.43100 1.000 10.50000 322 ILE C N 1
ATOM 11939 C CA . ILE D 1 322 ? -9.97600 -17.98800 -65.99800 1.000 10.44000 322 ILE C CA 1
ATOM 11940 C C . ILE D 1 322 ? -8.47600 -17.76900 -65.91500 1.000 14.85000 322 ILE C C 1
ATOM 11941 O O . ILE D 1 322 ? -7.96400 -16.73000 -66.35200 1.000 14.33000 322 ILE C O 1
ATOM 11946 N N . ARG D 1 323 ? -7.74200 -18.76500 -65.41100 1.000 15.13000 323 ARG C N 1
ATOM 11947 C CA . ARG D 1 323 ? -6.28600 -18.66600 -65.36200 1.000 14.60000 323 ARG C CA 1
ATOM 11948 C C . ARG D 1 323 ? -5.68500 -18.57400 -66.76100 1.000 16.97000 323 ARG C C 1
ATOM 11949 O O . ARG D 1 323 ? -4.87600 -17.68200 -67.03900 1.000 19.66000 323 ARG C O 1
ATOM 11957 N N . SER D 1 324 ? -6.05000 -19.49500 -67.65500 1.000 16.91000 324 SER C N 1
ATOM 11958 C CA . SER D 1 324 ? -5.45600 -19.45200 -68.98700 1.000 17.56000 324 SER C CA 1
ATOM 11959 C C . SER D 1 324 ? -5.92100 -18.22900 -69.78000 1.000 20.70000 324 SER C C 1
ATOM 11960 O O . SER D 1 324 ? -5.13500 -17.67500 -70.55800 1.000 21.24000 324 SER C O 1
ATOM 11963 N N . ASN D 1 325 ? -7.17500 -17.78600 -69.60500 1.000 16.06000 325 ASN C N 1
ATOM 11964 C CA . ASN D 1 325 ? -7.62100 -16.58800 -70.31500 1.000 15.62000 325 ASN C CA 1
ATOM 11965 C C . ASN D 1 325 ? -6.78300 -15.38500 -69.91500 1.000 15.19000 325 ASN C C 1
ATOM 11966 O O . ASN D 1 325 ? -6.39500 -14.57600 -70.76400 1.000 15.85000 325 ASN C O 1
ATOM 11971 N N . GLY D 1 326 ? -6.50400 -15.25300 -68.61800 1.000 16.33000 326 GLY C N 1
ATOM 11972 C CA . GLY D 1 326 ? -5.73500 -14.11700 -68.14500 1.000 17.93000 326 GLY C CA 1
ATOM 11973 C C . GLY D 1 326 ? -4.30200 -14.14700 -68.62900 1.000 20.45000 326 GLY C C 1
ATOM 11974 O O . GLY D 1 326 ? -3.73900 -13.10900 -68.97700 1.000 20.33000 326 GLY C O 1
ATOM 11975 N N . ASP D 1 327 ? -3.68900 -15.33600 -68.65300 1.000 20.22000 327 ASP C N 1
ATOM 11976 C CA . ASP D 1 327 ? -2.33700 -15.44500 -69.19000 1.000 21.56000 327 ASP C CA 1
ATOM 11977 C C . ASP D 1 327 ? -2.31600 -15.10500 -70.67200 1.000 18.51000 327 ASP C C 1
ATOM 11978 O O . ASP D 1 327 ? -1.40000 -14.42700 -71.13500 1.000 18.66000 327 ASP C O 1
ATOM 11983 N N . ALA D 1 328 ? -3.33200 -15.54800 -71.42700 1.000 15.65000 328 ALA C N 1
ATOM 11984 C CA . ALA D 1 328 ? -3.36900 -15.27900 -72.86600 1.000 18.89000 328 ALA C CA 1
ATOM 11985 C C . ALA D 1 328 ? -3.52500 -13.79500 -73.15500 1.000 21.67000 328 ALA C C 1
ATOM 11986 O O . ALA D 1 328 ? -2.93700 -13.27300 -74.11400 1.000 18.65000 328 ALA C O 1
ATOM 11988 N N . LEU D 1 329 ? -4.34700 -13.11000 -72.35800 1.000 17.79000 329 LEU C N 1
ATOM 11989 C CA . LEU D 1 329 ? -4.52800 -11.66700 -72.52700 1.000 22.27000 329 LEU C CA 1
ATOM 11990 C C . LEU D 1 329 ? -3.25900 -10.89700 -72.17300 1.000 20.49000 329 LEU C C 1
ATOM 11991 O O . LEU D 1 329 ? -2.85300 -9.98700 -72.90400 1.000 22.23000 329 LEU C O 1
ATOM 11996 N N . LEU D 1 330 ? -2.63200 -11.23100 -71.04300 1.000 17.37000 330 LEU C N 1
ATOM 11997 C CA . LEU D 1 330 ? -1.36200 -10.59500 -70.69100 1.000 21.64000 330 LEU C CA 1
ATOM 11998 C C . LEU D 1 330 ? -0.31600 -10.77600 -71.79100 1.000 23.46000 330 LEU C C 1
ATOM 11999 O O . LEU D 1 330 ? 0.44300 -9.84600 -72.08600 1.000 24.18000 330 LEU C O 1
ATOM 12004 N N . ASP D 1 331 ? -0.24200 -11.97200 -72.39600 1.000 20.31000 331 ASP C N 1
ATOM 12005 C CA . ASP D 1 331 ? 0.72900 -12.19900 -73.46700 1.000 21.32000 331 ASP C CA 1
ATOM 12006 C C . ASP D 1 331 ? 0.45700 -11.29800 -74.66500 1.000 25.72000 331 ASP C C 1
ATOM 12007 O O . ASP D 1 331 ? 1.38800 -10.74000 -75.25700 1.000 22.46000 331 ASP C O 1
ATOM 12012 N N . ALA D 1 332 ? -0.81100 -11.16800 -75.04800 1.000 22.34000 332 ALA C N 1
ATOM 12013 C CA . ALA D 1 332 ? -1.16700 -10.32700 -76.18200 1.000 22.88000 332 ALA C CA 1
ATOM 12014 C C . ALA D 1 332 ? -0.94700 -8.85600 -75.86800 1.000 26.73000 332 ALA C C 1
ATOM 12015 O O . ALA D 1 332 ? -0.47800 -8.10000 -76.72400 1.000 24.22000 332 ALA C O 1
ATOM 12017 N N . LEU D 1 333 ? -1.28600 -8.42500 -74.64800 1.000 22.09000 333 LEU C N 1
ATOM 12018 C CA . LEU D 1 333 ? -1.02400 -7.03600 -74.26700 1.000 23.95000 333 LEU C CA 1
ATOM 12019 C C . LEU D 1 333 ? 0.45300 -6.69500 -74.40000 1.000 26.61000 333 LEU C C 1
ATOM 12020 O O . LEU D 1 333 ? 0.80500 -5.64000 -74.93700 1.000 26.20000 333 LEU C O 1
ATOM 12025 N N . ALA D 1 334 ? 1.33200 -7.58400 -73.93100 1.000 22.53000 334 ALA C N 1
ATOM 12026 C CA . ALA D 1 334 ? 2.76800 -7.35200 -74.03800 1.000 27.80000 334 ALA C CA 1
ATOM 12027 C C . ALA D 1 334 ? 3.23500 -7.28700 -75.48700 1.000 28.76000 334 ALA C C 1
ATOM 12028 O O . ALA D 1 334 ? 4.29400 -6.71500 -75.76700 1.000 28.02000 334 ALA C O 1
ATOM 12030 N N . GLU D 1 335 ? 2.47800 -7.86300 -76.41100 1.000 24.42000 335 GLU C N 1
ATOM 12031 C CA . GLU D 1 335 ? 2.88900 -7.89700 -77.80500 1.000 26.91000 335 GLU C CA 1
ATOM 12032 C C . GLU D 1 335 ? 2.51100 -6.61800 -78.54600 1.000 33.21000 335 GLU C C 1
ATOM 12033 O O . GLU D 1 335 ? 3.14800 -6.27600 -79.55300 1.000 25.73000 335 GLU C O 1
ATOM 12039 N N . VAL D 1 336 ? 1.50800 -5.88800 -78.06700 1.000 26.10000 336 VAL C N 1
ATOM 12040 C CA . VAL D 1 336 ? 0.99200 -4.73000 -78.78900 1.000 24.16000 336 VAL C CA 1
ATOM 12041 C C . VAL D 1 336 ? 1.14500 -3.43000 -78.02100 1.000 24.06000 336 VAL C C 1
ATOM 12042 O O . VAL D 1 336 ? 0.81900 -2.36600 -78.57400 1.000 24.85000 336 VAL C O 1
ATOM 12046 N N . SER D 1 337 ? 1.61300 -3.46400 -76.77600 1.000 24.86000 337 SER C N 1
ATOM 12047 C CA . SER D 1 337 ? 1.64300 -2.26500 -75.95200 1.000 26.31000 337 SER C CA 1
ATOM 12048 C C . SER D 1 337 ? 2.73900 -2.37400 -74.90800 1.000 25.22000 337 SER C C 1
ATOM 12049 O O . SER D 1 337 ? 3.35000 -3.43000 -74.72100 1.000 26.03000 337 SER C O 1
ATOM 12052 N N . ASN D 1 338 ? 2.97400 -1.26200 -74.21200 1.000 22.69000 338 ASN C N 1
ATOM 12053 C CA . ASN D 1 338 ? 3.99300 -1.19100 -73.16500 1.000 25.57000 338 ASN C CA 1
ATOM 12054 C C . ASN D 1 338 ? 3.45600 -0.42600 -71.96200 1.000 26.29000 338 ASN C C 1
ATOM 12055 O O . ASN D 1 338 ? 4.04300 0.56200 -71.52300 1.000 30.72000 338 ASN C O 1
ATOM 12060 N N . THR D 1 339 ? 2.32100 -0.85100 -71.42200 1.000 19.99000 339 THR C N 1
ATOM 12061 C CA . THR D 1 339 ? 1.82100 -0.22700 -70.20800 1.000 19.10000 339 THR C CA 1
ATOM 12062 C C . THR D 1 339 ? 1.77400 -1.25800 -69.09200 1.000 18.88000 339 THR C C 1
ATOM 12063 O O . THR D 1 339 ? 1.89000 -2.46300 -69.32200 1.000 19.71000 339 THR C O 1
ATOM 12067 N N . THR D 1 340 ? 1.60800 -0.74700 -67.87300 1.000 16.28000 340 THR C N 1
ATOM 12068 C CA . THR D 1 340 ? 1.46200 -1.58400 -66.69000 1.000 16.56000 340 THR C CA 1
ATOM 12069 C C . THR D 1 340 ? 0.18600 -2.41000 -66.74200 1.000 15.03000 340 THR C C 1
ATOM 12070 O O . THR D 1 340 ? -0.88400 -1.90800 -67.08600 1.000 13.40000 340 THR C O 1
ATOM 12074 N N . ARG D 1 341 ? 0.29100 -3.68500 -66.37200 1.000 18.33000 341 ARG C N 1
ATOM 12075 C CA . ARG D 1 341 ? -0.89300 -4.52500 -66.29800 1.000 17.47000 341 ARG C CA 1
ATOM 12076 C C . ARG D 1 341 ? -0.85100 -5.35800 -65.02500 1.000 17.49000 341 ARG C C 1
ATOM 12077 O O . ARG D 1 341 ? 0.21500 -5.59100 -64.44300 1.000 17.40000 341 ARG C O 1
ATOM 12085 N N . HIS D 1 342 ? -2.03700 -5.79200 -64.59300 1.000 13.98000 342 HIS C N 1
ATOM 12086 C CA . HIS D 1 342 ? -2.18300 -6.61500 -63.40500 1.000 15.82000 342 HIS C CA 1
ATOM 12087 C C . HIS D 1 342 ? -3.11200 -7.76800 -63.74100 1.000 17.26000 342 HIS C C 1
ATOM 12088 O O . HIS D 1 342 ? -4.03200 -7.63500 -64.55000 1.000 15.49000 342 HIS C O 1
ATOM 12095 N N . CYS D 1 343 ? -2.84900 -8.90700 -63.11600 1.000 16.82000 343 CYS C N 1
ATOM 12096 C CA . CYS D 1 343 ? -3.74300 -10.05600 -63.18700 1.000 16.63000 343 CYS C CA 1
ATOM 12097 C C . CYS D 1 343 ? -3.56400 -10.73700 -61.83200 1.000 19.20000 343 CYS C C 1
ATOM 12098 O O . CYS D 1 343 ? -2.81600 -11.71300 -61.69500 1.000 17.21000 343 CYS C O 1
ATOM 12101 N N . HIS D 1 344 ? -4.22700 -10.16500 -60.81700 1.000 12.76000 344 HIS C N 1
ATOM 12102 C CA . HIS D 1 344 ? -3.99700 -10.58700 -59.44000 1.000 16.50000 344 HIS C CA 1
ATOM 12103 C C . HIS D 1 344 ? -4.58000 -11.96400 -59.15900 1.000 17.92000 344 HIS C C 1
ATOM 12104 O O . HIS D 1 344 ? -4.20600 -12.58600 -58.16600 1.000 17.72000 344 HIS C O 1
ATOM 12111 N N . GLY D 1 345 ? -5.51100 -12.43500 -59.97800 1.000 16.70000 345 GLY C N 1
ATOM 12112 C CA . GLY D 1 345 ? -5.99200 -13.79200 -59.86000 1.000 17.04000 345 GLY C CA 1
ATOM 12113 C C . GLY D 1 345 ? -6.99100 -14.06100 -58.75400 1.000 19.87000 345 GLY C C 1
ATOM 12114 O O . GLY D 1 345 ? -7.33900 -15.22400 -58.54300 1.000 18.37000 345 GLY C O 1
ATOM 12115 N N . GLY D 1 346 ? -7.44300 -13.04200 -58.03000 1.000 18.32000 346 GLY C N 1
ATOM 12116 C CA . GLY D 1 346 ? -8.57600 -13.19100 -57.13700 1.000 16.49000 346 GLY C CA 1
ATOM 12117 C C . GLY D 1 346 ? -9.82000 -13.20100 -57.99200 1.000 21.27000 346 GLY C C 1
ATOM 12118 O O . GLY D 1 346 ? -10.08900 -14.19900 -58.66000 1.000 28.63000 346 GLY C O 1
ATOM 12119 N N . SER D 1 347 ? -10.54900 -12.09700 -58.04500 1.000 20.52000 347 SER C N 1
ATOM 12120 C CA . SER D 1 347 ? -11.69600 -12.01500 -58.93000 1.000 16.47000 347 SER C CA 1
ATOM 12121 C C . SER D 1 347 ? -11.23500 -12.00100 -60.38900 1.000 18.18000 347 SER C C 1
ATOM 12122 O O . SER D 1 347 ? -10.08600 -11.65900 -60.69100 1.000 17.26000 347 SER C O 1
ATOM 12125 N N . PRO D 1 348 ? -12.11000 -12.38300 -61.31700 1.000 17.39000 348 PRO C N 1
ATOM 12126 C CA . PRO D 1 348 ? -11.68000 -12.63200 -62.71600 1.000 15.43000 348 PRO C CA 1
ATOM 12127 C C . PRO D 1 348 ? -11.54200 -11.38000 -63.57700 1.000 16.16000 348 PRO C C 1
ATOM 12128 O O . PRO D 1 348 ? -12.24400 -11.18900 -64.58700 1.000 15.04000 348 PRO C O 1
ATOM 12132 N N . PHE D 1 349 ? -10.58100 -10.50700 -63.23000 1.000 14.75000 349 PHE C N 1
ATOM 12133 C CA . PHE D 1 349 ? -10.37500 -9.26500 -63.96900 1.000 17.63000 349 PHE C CA 1
ATOM 12134 C C . PHE D 1 349 ? -8.88800 -9.02200 -64.21400 1.000 15.14000 349 PHE C C 1
ATOM 12135 O O . PHE D 1 349 ? -8.06600 -9.21300 -63.31500 1.000 13.96000 349 PHE C O 1
ATOM 12143 N N . VAL D 1 350 ? -8.56100 -8.57500 -65.43000 1.000 14.90000 350 VAL C N 1
ATOM 12144 C CA . VAL D 1 350 ? -7.24200 -8.02200 -65.76100 1.000 12.87000 350 VAL C CA 1
ATOM 12145 C C . VAL D 1 350 ? -7.37800 -6.50700 -65.78600 1.000 11.17000 350 VAL C C 1
ATOM 12146 O O . VAL D 1 350 ? -8.39800 -5.98300 -66.21900 1.000 12.67000 350 VAL C O 1
ATOM 12150 N N . LEU D 1 351 ? -6.37000 -5.79800 -65.28700 1.000 12.45000 351 LEU C N 1
ATOM 12151 C CA . LEU D 1 351 ? -6.31700 -4.34300 -65.35000 1.000 12.32000 351 LEU C CA 1
ATOM 12152 C C . LEU D 1 351 ? -5.13700 -3.94500 -66.21500 1.000 14.38000 351 LEU C C 1
ATOM 12153 O O . LEU D 1 351 ? -4.07600 -4.56900 -66.13100 1.000 13.82000 351 LEU C O 1
ATOM 12158 N N . PHE D 1 352 ? -5.30600 -2.91900 -67.05300 1.000 13.45000 352 PHE C N 1
ATOM 12159 C CA . PHE D 1 352 ? -4.11600 -2.33700 -67.66100 1.000 16.68000 352 PHE C CA 1
ATOM 12160 C C . PHE D 1 352 ? -4.29800 -0.82800 -67.82400 1.000 16.40000 352 PHE C C 1
ATOM 12161 O O . PHE D 1 352 ? -5.41700 -0.32200 -67.93000 1.000 14.89000 352 PHE C O 1
ATOM 12169 N N . GLU D 1 353 ? -3.17600 -0.11700 -67.79000 1.000 13.02000 353 GLU C N 1
ATOM 12170 C CA . GLU D 1 353 ? -3.18500 1.33100 -67.84700 1.000 13.27000 353 GLU C CA 1
ATOM 12171 C C . GLU D 1 353 ? -3.21400 1.80400 -69.29700 1.000 15.28000 353 GLU C C 1
ATOM 12172 O O . GLU D 1 353 ? -2.56500 1.22600 -70.16400 1.000 16.79000 353 GLU C O 1
ATOM 12178 N N . VAL D 1 354 ? -3.96900 2.86200 -69.55600 1.000 15.56000 354 VAL C N 1
ATOM 12179 C CA . VAL D 1 354 ? -4.04500 3.35000 -70.92700 1.000 16.76000 354 VAL C CA 1
ATOM 12180 C C . VAL D 1 354 ? -2.74400 4.10500 -71.16900 1.000 20.46000 354 VAL C C 1
ATOM 12181 O O . VAL D 1 354 ? -2.18900 4.68600 -70.22400 1.000 21.32000 354 VAL C O 1
ATOM 12185 N N . PRO D 1 355 ? -2.19000 4.10600 -72.37600 1.000 20.90000 355 PRO C N 1
ATOM 12186 C CA . PRO D 1 355 ? -0.93300 4.82700 -72.58400 1.000 21.31000 355 PRO C CA 1
ATOM 12187 C C . PRO D 1 355 ? -1.12800 6.32900 -72.45400 1.000 17.17000 355 PRO C C 1
ATOM 12188 O O . PRO D 1 355 ? -2.24700 6.85300 -72.47300 1.000 18.56000 355 PRO C O 1
ATOM 12192 N N . GLY D 1 356 ? -0.00300 7.01500 -72.30200 1.000 19.21000 356 GLY C N 1
ATOM 12193 C CA . GLY D 1 356 ? -0.03400 8.42900 -71.98700 1.000 19.74000 356 GLY C CA 1
ATOM 12194 C C . GLY D 1 356 ? -0.61700 9.26200 -73.11300 1.000 22.25000 356 GLY C C 1
ATOM 12195 O O . GLY D 1 356 ? -0.50500 8.92900 -74.29300 1.000 24.24000 356 GLY C O 1
ATOM 12196 N N . GLY D 1 357 ? -1.26300 10.35700 -72.73200 1.000 25.26000 357 GLY C N 1
ATOM 12197 C CA . GLY D 1 357 ? -1.92800 11.21000 -73.69200 1.000 23.81000 357 GLY C CA 1
ATOM 12198 C C . GLY D 1 357 ? -3.29900 10.74600 -74.12000 1.000 23.19000 357 GLY C C 1
ATOM 12199 O O . GLY D 1 357 ? -3.89600 11.37400 -75.00400 1.000 21.17000 357 GLY C O 1
ATOM 12200 N N . TRP D 1 358 ? -3.82000 9.67100 -73.52500 1.000 21.49000 358 TRP C N 1
ATOM 12201 C CA . TRP D 1 358 ? -5.13300 9.12800 -73.84300 1.000 21.06000 358 TRP C CA 1
ATOM 12202 C C . TRP D 1 358 ? -5.99400 9.14000 -72.59200 1.000 22.34000 358 TRP C C 1
ATOM 12203 O O . TRP D 1 358 ? -5.54200 8.71100 -71.52500 1.000 21.89000 358 TRP C O 1
ATOM 12214 N N . SER D 1 359 ? -7.22700 9.60900 -72.72300 1.000 19.28000 359 SER C N 1
ATOM 12215 C CA . SER D 1 359 ? -8.21900 9.32900 -71.69300 1.000 22.18000 359 SER C CA 1
ATOM 12216 C C . SER D 1 359 ? -8.76100 7.91900 -71.88900 1.000 20.57000 359 SER C C 1
ATOM 12217 O O . SER D 1 359 ? -8.73200 7.37200 -72.99800 1.000 18.37000 359 SER C O 1
ATOM 12220 N N . GLN D 1 360 ? -9.27500 7.31800 -70.80500 1.000 16.45000 360 GLN C N 1
ATOM 12221 C CA . GLN D 1 360 ? -9.74900 5.94700 -70.96000 1.000 18.30000 360 GLN C CA 1
ATOM 12222 C C . GLN D 1 360 ? -10.91400 5.86700 -71.93900 1.000 16.14000 360 GLN C C 1
ATOM 12223 O O . GLN D 1 360 ? -11.04600 4.87200 -72.66200 1.000 20.40000 360 GLN C O 1
ATOM 12229 N N . GLU D 1 361 ? -11.74700 6.90700 -72.01600 1.000 17.87000 361 GLU C N 1
ATOM 12230 C CA . GLU D 1 361 ? -12.86000 6.86700 -72.96500 1.000 19.62000 361 GLU C CA 1
ATOM 12231 C C . GLU D 1 361 ? -12.36100 6.88400 -74.41200 1.000 19.36000 361 GLU C C 1
ATOM 12232 O O . GLU D 1 361 ? -12.72800 6.01300 -75.21400 1.000 16.25000 361 GLU C O 1
ATOM 12238 N N . ASP D 1 362 ? -11.50800 7.86100 -74.75500 1.000 20.92000 362 ASP C N 1
ATOM 12239 C CA . ASP D 1 362 ? -10.96200 7.97300 -76.11200 1.000 20.88000 362 ASP C CA 1
ATOM 12240 C C . ASP D 1 362 ? -10.19300 6.71600 -76.51200 1.000 17.35000 362 ASP C C 1
ATOM 12241 O O . ASP D 1 362 ? -10.27500 6.25700 -77.66500 1.000 14.53000 362 ASP C O 1
ATOM 12246 N N . PHE D 1 363 ? -9.45300 6.14200 -75.56400 1.000 15.72000 363 PHE C N 1
ATOM 12247 C CA . PHE D 1 363 ? -8.69100 4.92900 -75.83500 1.000 16.52000 363 PHE C CA 1
ATOM 12248 C C . PHE D 1 363 ? -9.61200 3.78200 -76.21700 1.000 17.01000 363 PHE C C 1
ATOM 12249 O O . PHE D 1 363 ? -9.44400 3.14100 -77.26400 1.000 17.54000 363 PHE C O 1
ATOM 12257 N N . ARG D 1 364 ? -10.57600 3.47400 -75.34900 1.000 15.59000 364 ARG C N 1
ATOM 12258 C CA . ARG D 1 364 ? -11.46200 2.34500 -75.60900 1.000 14.07000 364 ARG C CA 1
ATOM 12259 C C . ARG D 1 364 ? -12.26800 2.56900 -76.88800 1.000 16.70000 364 ARG C C 1
ATOM 12260 O O . ARG D 1 364 ? -12.50600 1.62900 -77.65600 1.000 15.71000 364 ARG C O 1
ATOM 12268 N N . GLN D 1 365 ? -12.66600 3.81600 -77.14900 1.000 17.91000 365 GLN C N 1
ATOM 12269 C CA . GLN D 1 365 ? -13.39800 4.11500 -78.37600 1.000 21.11000 365 GLN C CA 1
ATOM 12270 C C . GLN D 1 365 ? -12.52900 3.86400 -79.60200 1.000 17.58000 365 GLN C C 1
ATOM 12271 O O . GLN D 1 365 ? -12.96900 3.24200 -80.57500 1.000 18.41000 365 GLN C O 1
ATOM 12277 N N . ARG D 1 366 ? -11.28800 4.35600 -79.57500 1.000 14.70000 366 ARG C N 1
ATOM 12278 C CA . ARG D 1 366 ? -10.37700 4.14700 -80.70100 1.000 19.85000 366 ARG C CA 1
ATOM 12279 C C . ARG D 1 366 ? -10.05800 2.66700 -80.87800 1.000 21.69000 366 ARG C C 1
ATOM 12280 O O . ARG D 1 366 ? -10.08500 2.13600 -81.99500 1.000 18.18000 366 ARG C O 1
ATOM 12288 N N . LEU D 1 367 ? -9.76200 1.97900 -79.77200 1.000 16.70000 367 LEU C N 1
ATOM 12289 C CA . LEU D 1 367 ? -9.44200 0.55500 -79.84400 1.000 15.52000 367 LEU C CA 1
ATOM 12290 C C . LEU D 1 367 ? -10.60200 -0.25100 -80.41300 1.000 16.84000 367 LEU C C 1
ATOM 12291 O O . LEU D 1 367 ? -10.39600 -1.13300 -81.25600 1.000 16.92000 367 LEU C O 1
ATOM 12296 N N . PHE D 1 368 ? -11.83400 0.02600 -79.96800 1.000 16.09000 368 PHE C N 1
ATOM 12297 C CA . PHE D 1 368 ? -12.97800 -0.70700 -80.50300 1.000 19.74000 368 PHE C CA 1
ATOM 12298 C C . PHE D 1 368 ? -13.15700 -0.42600 -81.99600 1.000 22.30000 368 PHE C C 1
ATOM 12299 O O . PHE D 1 368 ? -13.43600 -1.34100 -82.78200 1.000 21.95000 368 PHE C O 1
ATOM 12307 N N . ALA D 1 369 ? -12.96900 0.83400 -82.40500 1.000 20.28000 369 ALA C N 1
ATOM 12308 C CA . ALA D 1 369 ? -13.04100 1.18600 -83.82600 1.000 23.84000 369 ALA C CA 1
ATOM 12309 C C . ALA D 1 369 ? -12.00600 0.43100 -84.65400 1.000 21.69000 369 ALA C C 1
ATOM 12310 O O . ALA D 1 369 ? -12.29900 -0.01500 -85.77400 1.000 23.96000 369 ALA C O 1
ATOM 12312 N N . ASP D 1 370 ? -10.79500 0.25100 -84.12200 1.000 16.79000 370 ASP C N 1
ATOM 12313 C CA . ASP D 1 370 ? -9.75200 -0.39400 -84.91200 1.000 17.98000 370 ASP C CA 1
ATOM 12314 C C . ASP D 1 370 ? -9.80300 -1.91500 -84.83700 1.000 22.60000 370 ASP C C 1
ATOM 12315 O O . ASP D 1 370 ? -9.47200 -2.58400 -85.81600 1.000 22.32000 370 ASP C O 1
ATOM 12320 N N . THR D 1 371 ? -10.19100 -2.49000 -83.69700 1.000 21.86000 371 THR C N 1
ATOM 12321 C CA . THR D 1 371 ? -10.05200 -3.92700 -83.50400 1.000 20.58000 371 THR C CA 1
ATOM 12322 C C . THR D 1 371 ? -11.37100 -4.67300 -83.39500 1.000 22.55000 371 THR C C 1
ATOM 12323 O O . THR D 1 371 ? -11.36400 -5.90900 -83.45100 1.000 22.85000 371 THR C O 1
ATOM 12327 N N . GLY D 1 372 ? -12.48800 -3.97400 -83.22700 1.000 22.70000 372 GLY C N 1
ATOM 12328 C CA . GLY D 1 372 ? -13.73000 -4.64700 -82.93000 1.000 22.89000 372 GLY C CA 1
ATOM 12329 C C . GLY D 1 372 ? -13.86700 -5.15800 -81.50700 1.000 18.84000 372 GLY C C 1
ATOM 12330 O O . GLY D 1 372 ? -14.85100 -5.82800 -81.21100 1.000 21.95000 372 GLY C O 1
ATOM 12331 N N . VAL D 1 373 ? -12.90900 -4.87400 -80.62400 1.000 18.21000 373 VAL C N 1
ATOM 12332 C CA . VAL D 1 373 ? -12.92200 -5.35000 -79.23700 1.000 17.93000 373 VAL C CA 1
ATOM 12333 C C . VAL D 1 373 ? -13.28700 -4.18300 -78.34000 1.000 19.49000 373 VAL C C 1
ATOM 12334 O O . VAL D 1 373 ? -12.59300 -3.16100 -78.34400 1.000 19.01000 373 VAL C O 1
ATOM 12338 N N . LEU D 1 374 ? -14.35400 -4.34400 -77.56100 1.000 19.69000 374 LEU C N 1
ATOM 12339 C CA . LEU D 1 374 ? -14.88900 -3.28500 -76.71000 1.000 19.42000 374 LEU C CA 1
ATOM 12340 C C . LEU D 1 374 ? -14.58200 -3.63500 -75.25900 1.000 21.95000 374 LEU C C 1
ATOM 12341 O O . LEU D 1 374 ? -15.02700 -4.67500 -74.76200 1.000 18.94000 374 LEU C O 1
ATOM 12346 N N . LEU D 1 375 ? -13.80900 -2.77500 -74.59500 1.000 19.86000 375 LEU C N 1
ATOM 12347 C CA . LEU D 1 375 ? -13.40500 -2.96000 -73.20800 1.000 19.38000 375 LEU C CA 1
ATOM 12348 C C . LEU D 1 375 ? -14.04000 -1.90000 -72.31000 1.000 21.11000 375 LEU C C 1
ATOM 12349 O O . LEU D 1 375 ? -14.58300 -0.89100 -72.77700 1.000 18.79000 375 LEU C O 1
ATOM 12354 N N . ALA D 1 376 ? -13.93500 -2.13400 -70.99500 1.000 18.25000 376 ALA C N 1
ATOM 12355 C CA . ALA D 1 376 ? -14.52200 -1.28700 -69.96400 1.000 20.31000 376 ALA C CA 1
ATOM 12356 C C . ALA D 1 376 ? -13.48700 -0.40500 -69.27200 1.000 16.02000 376 ALA C C 1
ATOM 12357 O O . ALA D 1 376 ? -12.31600 -0.76000 -69.15300 1.000 16.62000 376 ALA C O 1
ATOM 12359 N N . SER D 1 377 ? -13.93500 0.74300 -68.77600 1.000 16.47000 377 SER C N 1
ATOM 12360 C CA . SER D 1 377 ? -13.09600 1.48300 -67.85000 1.000 15.25000 377 SER C CA 1
ATOM 12361 C C . SER D 1 377 ? -12.97000 0.69300 -66.55700 1.000 15.63000 377 SER C C 1
ATOM 12362 O O . SER D 1 377 ? -13.89800 -0.00800 -66.14600 1.000 16.14000 377 SER C O 1
ATOM 12365 N N . ALA D 1 378 ? -11.79600 0.78800 -65.93100 1.000 15.09000 378 ALA C N 1
ATOM 12366 C CA . ALA D 1 378 ? -11.59000 0.14000 -64.64100 1.000 16.35000 378 ALA C CA 1
ATOM 12367 C C . ALA D 1 378 ? -12.37000 0.82800 -63.52100 1.000 13.59000 378 ALA C C 1
ATOM 12368 O O . ALA D 1 378 ? -12.66200 0.18900 -62.51000 1.000 16.83000 378 ALA C O 1
ATOM 12370 N N . GLN D 1 379 ? -12.73200 2.10000 -63.69800 1.000 16.77000 379 GLN C N 1
ATOM 12371 C CA . GLN D 1 379 ? -13.58400 2.84500 -62.75600 1.000 18.80000 379 GLN C CA 1
ATOM 12372 C C . GLN D 1 379 ? -12.92100 2.98100 -61.38900 1.000 20.41000 379 GLN C C 1
ATOM 12373 O O . GLN D 1 379 ? -13.57700 2.91800 -60.34400 1.000 19.44000 379 GLN C O 1
ATOM 12379 N N . ILE D 1 380 ? -11.60700 3.18600 -61.39600 1.000 18.56000 380 ILE C N 1
ATOM 12380 C CA . ILE D 1 380 ? -10.84300 3.41900 -60.17500 1.000 16.72000 380 ILE C CA 1
ATOM 12381 C C . ILE D 1 380 ? -10.85700 4.92200 -59.91200 1.000 17.62000 380 ILE C C 1
ATOM 12382 O O . ILE D 1 380 ? -10.20600 5.66800 -60.65400 1.000 20.92000 380 ILE C O 1
ATOM 12387 N N . PRO D 1 381 ? -11.56200 5.40000 -58.88800 1.000 20.09000 381 PRO C N 1
ATOM 12388 C CA . PRO D 1 381 ? -11.71000 6.85600 -58.74100 1.000 20.30000 381 PRO C CA 1
ATOM 12389 C C . PRO D 1 381 ? -10.38600 7.58900 -58.60200 1.000 21.08000 381 PRO C C 1
ATOM 12390 O O . PRO D 1 381 ? -10.23800 8.69500 -59.14400 1.000 25.87000 381 PRO C O 1
ATOM 12394 N N . TYR D 1 382 ? -9.41200 7.02400 -57.89700 1.000 15.89000 382 TYR C N 1
ATOM 12395 C CA . TYR D 1 382 ? -8.11900 7.68500 -57.76400 1.000 18.05000 382 TYR C CA 1
ATOM 12396 C C . TYR D 1 382 ? -7.13500 7.31100 -58.87900 1.000 18.48000 382 TYR C C 1
ATOM 12397 O O . TYR D 1 382 ? -5.97000 7.71900 -58.82400 1.000 20.28000 382 TYR C O 1
ATOM 12406 N N . ALA D 1 383 ? -7.56400 6.54900 -59.88800 1.000 16.81000 383 ALA C N 1
ATOM 12407 C CA . ALA D 1 383 ? -6.69900 6.19600 -61.01900 1.000 17.98000 383 ALA C CA 1
ATOM 12408 C C . ALA D 1 383 ? -7.56200 6.01900 -62.25900 1.000 17.45000 383 ALA C C 1
ATOM 12409 O O . ALA D 1 383 ? -7.77000 4.90300 -62.73100 1.000 18.94000 383 ALA C O 1
ATOM 12411 N N . PRO D 1 384 ? -8.09100 7.11900 -62.81500 1.000 19.39000 384 PRO C N 1
ATOM 12412 C CA . PRO D 1 384 ? -9.20600 6.98400 -63.77400 1.000 16.08000 384 PRO C CA 1
ATOM 12413 C C . PRO D 1 384 ? -8.83300 6.33200 -65.08600 1.000 22.25000 384 PRO C C 1
ATOM 12414 O O . PRO D 1 384 ? -9.70200 5.70100 -65.71200 1.000 22.71000 384 PRO C O 1
ATOM 12418 N N . ASP D 1 385 ? -7.58700 6.46800 -65.53800 1.000 17.15000 385 ASP C N 1
ATOM 12419 C CA . ASP D 1 385 ? -7.24200 6.06800 -66.90400 1.000 17.38000 385 ASP C CA 1
ATOM 12420 C C . ASP D 1 385 ? -6.61200 4.67700 -66.89300 1.000 13.57000 385 ASP C C 1
ATOM 12421 O O . ASP D 1 385 ? -5.43900 4.46900 -67.19400 1.000 15.04000 385 ASP C O 1
ATOM 12426 N N . TRP D 1 386 ? -7.46100 3.71700 -66.52700 1.000 13.82000 386 TRP C N 1
ATOM 12427 C CA . TRP D 1 386 ? -7.14600 2.29900 -66.54100 1.000 12.80000 386 TRP C CA 1
ATOM 12428 C C . TRP D 1 386 ? -8.32900 1.56000 -67.13400 1.000 11.53000 386 TRP C C 1
ATOM 12429 O O . TRP D 1 386 ? -9.47100 2.01300 -67.04600 1.000 14.01000 386 TRP C O 1
ATOM 12440 N N . VAL D 1 387 ? -8.05000 0.37900 -67.67800 1.000 12.96000 387 VAL C N 1
ATOM 12441 C CA . VAL D 1 387 ? -9.05200 -0.46300 -68.32400 1.000 12.93000 387 VAL C CA 1
ATOM 12442 C C . VAL D 1 387 ? -9.14300 -1.77500 -67.54900 1.000 15.53000 387 VAL C C 1
ATOM 12443 O O . VAL D 1 387 ? -8.16400 -2.20800 -66.93200 1.000 14.19000 387 VAL C O 1
ATOM 12447 N N . LYS D 1 388 ? -10.33600 -2.38200 -67.52800 1.000 12.26000 388 LYS C N 1
ATOM 12448 C CA . LYS D 1 388 ? -10.50300 -3.70800 -66.93000 1.000 14.98000 388 LYS C CA 1
ATOM 12449 C C . LYS D 1 388 ? -11.13700 -4.67200 -67.92100 1.000 12.38000 388 LYS C C 1
ATOM 12450 O O . LYS D 1 388 ? -11.89200 -4.26300 -68.80800 1.000 19.41000 388 LYS C O 1
ATOM 12456 N N . VAL D 1 389 ? -10.79000 -5.95800 -67.80100 1.000 15.82000 389 VAL C N 1
ATOM 12457 C CA . VAL D 1 389 ? -11.28500 -6.99700 -68.71000 1.000 17.82000 389 VAL C CA 1
ATOM 12458 C C . VAL D 1 389 ? -11.74300 -8.20500 -67.90100 1.000 17.99000 389 VAL C C 1
ATOM 12459 O O . VAL D 1 389 ? -10.93900 -8.82100 -67.19500 1.000 15.10000 389 VAL C O 1
ATOM 12463 N N . PHE D 1 390 ? -13.01700 -8.56400 -68.03800 1.000 17.40000 390 PHE C N 1
ATOM 12464 C CA . PHE D 1 390 ? -13.58800 -9.72500 -67.36300 1.000 22.37000 390 PHE C CA 1
ATOM 12465 C C . PHE D 1 390 ? -13.13400 -11.01800 -68.03800 1.000 17.85000 390 PHE C C 1
ATOM 12466 O O . PHE D 1 390 ? -13.12500 -11.12100 -69.26600 1.000 18.38000 390 PHE C O 1
ATOM 12474 N N . LEU D 1 391 ? -12.77800 -12.02200 -67.22800 1.000 15.05000 391 LEU C N 1
ATOM 12475 C CA . LEU D 1 391 ? -12.14600 -13.22800 -67.73400 1.000 15.85000 391 LEU C CA 1
ATOM 12476 C C . LEU D 1 391 ? -13.03000 -14.46500 -67.70100 1.000 20.12000 391 LEU C C 1
ATOM 12477 O O . LEU D 1 391 ? -12.61200 -15.50300 -68.22100 1.000 15.39000 391 LEU C O 1
ATOM 12482 N N . GLY D 1 392 ? -14.22300 -14.39400 -67.10900 1.000 20.76000 392 GLY C N 1
ATOM 12483 C CA . GLY D 1 392 ? -15.08000 -15.56600 -66.98500 1.000 16.78000 392 GLY C CA 1
ATOM 12484 C C . GLY D 1 392 ? -15.86700 -15.86900 -68.24600 1.000 24.29000 392 GLY C C 1
ATOM 12485 O O . GLY D 1 392 ? -17.09500 -15.71000 -68.28000 1.000 17.50000 392 GLY C O 1
ATOM 12486 N N . ARG D 1 393 ? -15.14900 -16.30700 -69.28300 1.000 18.88000 393 ARG C N 1
ATOM 12487 C CA . ARG D 1 393 ? -15.68900 -16.57000 -70.61400 1.000 14.93000 393 ARG C CA 1
ATOM 12488 C C . ARG D 1 393 ? -15.13500 -17.89400 -71.10800 1.000 17.24000 393 ARG C C 1
ATOM 12489 O O . ARG D 1 393 ? -14.03500 -18.28200 -70.72200 1.000 16.60000 393 ARG C O 1
ATOM 12497 N N . ARG D 1 394 ? -15.89600 -18.58200 -71.97000 1.000 17.88000 394 ARG C N 1
ATOM 12498 C CA . ARG D 1 394 ? -15.36800 -19.77400 -72.63600 1.000 19.30000 394 ARG C CA 1
ATOM 12499 C C . ARG D 1 394 ? -14.08500 -19.40600 -73.36900 1.000 17.31000 394 ARG C C 1
ATOM 12500 O O . ARG D 1 394 ? -14.08100 -18.43500 -74.13800 1.000 18.34000 394 ARG C O 1
ATOM 12508 N N . PRO D 1 395 ? -12.98800 -20.14800 -73.18200 1.000 22.02000 395 PRO C N 1
ATOM 12509 C CA . PRO D 1 395 ? -11.78800 -19.87700 -73.99000 1.000 20.65000 395 PRO C CA 1
ATOM 12510 C C . PRO D 1 395 ? -12.04300 -19.82500 -75.49100 1.000 20.89000 395 PRO C C 1
ATOM 12511 O O . PRO D 1 395 ? -11.45800 -18.96500 -76.16000 1.000 20.78000 395 PRO C O 1
ATOM 12515 N N . ASP D 1 396 ? -12.92500 -20.66600 -76.04000 1.000 21.79000 396 ASP C N 1
ATOM 12516 C CA . ASP D 1 396 ? -13.12000 -20.62200 -77.49100 1.000 22.00000 396 ASP C CA 1
ATOM 12517 C C . ASP D 1 396 ? -13.90700 -19.40300 -77.95600 1.000 25.99000 396 ASP C C 1
ATOM 12518 O O . ASP D 1 396 ? -14.06800 -19.20700 -79.17000 1.000 22.60000 396 ASP C O 1
ATOM 12523 N N . ARG D 1 397 ? -14.38600 -18.57400 -77.03400 1.000 18.05000 397 ARG C N 1
ATOM 12524 C CA . ARG D 1 397 ? -14.92800 -17.26900 -77.36700 1.000 19.27000 397 ARG C CA 1
ATOM 12525 C C . ARG D 1 397 ? -14.04500 -16.11400 -76.91500 1.000 19.95000 397 ARG C C 1
ATOM 12526 O O . ARG D 1 397 ? -14.01000 -15.08800 -77.59100 1.000 22.20000 397 ARG C O 1
ATOM 12534 N N . PHE D 1 398 ? -13.30600 -16.26400 -75.81000 1.000 19.23000 398 PHE C N 1
ATOM 12535 C CA . PHE D 1 398 ? -12.39800 -15.20900 -75.36000 1.000 19.32000 398 PHE C CA 1
ATOM 12536 C C . PHE D 1 398 ? -11.14100 -15.14800 -76.22300 1.000 21.51000 398 PHE C C 1
ATOM 12537 O O . PHE D 1 398 ? -10.66900 -14.05800 -76.57300 1.000 19.40000 398 PHE C O 1
ATOM 12545 N N . LEU D 1 399 ? -10.57300 -16.30300 -76.57100 1.000 18.48000 399 LEU C N 1
ATOM 12546 C CA . LEU D 1 399 ? -9.32800 -16.27800 -77.33400 1.000 22.72000 399 LEU C CA 1
ATOM 12547 C C . LEU D 1 399 ? -9.46800 -15.60300 -78.70200 1.000 22.35000 399 LEU C C 1
ATOM 12548 O O . LEU D 1 399 ? -8.51700 -14.91600 -79.11300 1.000 21.39000 399 LEU C O 1
ATOM 12553 N N . PRO D 1 400 ? -10.58200 -15.72600 -79.43900 1.000 21.06000 400 PRO C N 1
ATOM 12554 C CA . PRO D 1 400 ? -10.70000 -14.94900 -80.68300 1.000 22.18000 400 PRO C CA 1
ATOM 12555 C C . PRO D 1 400 ? -10.64800 -13.45200 -80.45500 1.000 22.95000 400 PRO C C 1
ATOM 12556 O O . PRO D 1 400 ? -10.05800 -12.72900 -81.26700 1.000 22.45000 400 PRO C O 1
ATOM 12560 N N . ALA D 1 401 ? -11.24000 -12.96500 -79.36100 1.000 20.22000 401 ALA C N 1
ATOM 12561 C CA . ALA D 1 401 ? -11.12400 -11.54500 -79.04400 1.000 21.61000 401 ALA C CA 1
ATOM 12562 C C . ALA D 1 401 ? -9.67500 -11.16500 -78.78000 1.000 23.27000 401 ALA C C 1
ATOM 12563 O O . ALA D 1 401 ? -9.20700 -10.10500 -79.22100 1.000 22.20000 401 ALA C O 1
ATOM 12565 N N . VAL D 1 402 ? -8.94100 -12.02200 -78.06700 1.000 21.98000 402 VAL C N 1
ATOM 12566 C CA . VAL D 1 402 ? -7.53600 -11.74200 -77.78300 1.000 22.10000 402 VAL C CA 1
ATOM 12567 C C . VAL D 1 402 ? -6.73400 -11.68300 -79.07700 1.000 23.86000 402 VAL C C 1
ATOM 12568 O O . VAL D 1 402 ? -5.83400 -10.84700 -79.23400 1.000 23.77000 402 VAL C O 1
ATOM 12572 N N . GLU D 1 403 ? -7.04700 -12.57300 -80.02500 1.000 26.37000 403 GLU C N 1
ATOM 12573 C CA . GLU D 1 403 ? -6.33800 -12.56900 -81.29900 1.000 26.26000 403 GLU C CA 1
ATOM 12574 C C . GLU D 1 403 ? -6.64100 -11.31600 -82.10900 1.000 24.78000 403 GLU C C 1
ATOM 12575 O O . GLU D 1 403 ? -5.76200 -10.81200 -82.80900 1.000 29.56000 403 GLU C O 1
ATOM 12581 N N . ALA D 1 404 ? -7.86700 -10.79600 -82.02400 1.000 22.51000 404 ALA C N 1
ATOM 12582 C CA . ALA D 1 404 ? -8.16800 -9.53200 -82.68900 1.000 23.89000 404 ALA C CA 1
ATOM 12583 C C . ALA D 1 404 ? -7.32400 -8.39300 -82.12200 1.000 23.51000 404 ALA C C 1
ATOM 12584 O O . ALA D 1 404 ? -6.84700 -7.53800 -82.87400 1.000 25.98000 404 ALA C O 1
ATOM 12586 N N . LEU D 1 405 ? -7.11900 -8.36600 -80.79700 1.000 25.57000 405 LEU C N 1
ATOM 12587 C CA . LEU D 1 405 ? -6.23100 -7.36100 -80.21000 1.000 26.71000 405 LEU C CA 1
ATOM 12588 C C . LEU D 1 405 ? -4.79400 -7.55600 -80.66000 1.000 30.55000 405 LEU C C 1
ATOM 12589 O O . LEU D 1 405 ? -4.04900 -6.58100 -80.80100 1.000 32.56000 405 LEU C O 1
ATOM 12594 N N . ARG D 1 406 ? -4.38700 -8.80600 -80.87500 1.000 29.04000 406 ARG C N 1
ATOM 12595 C CA . ARG D 1 406 ? -3.00900 -9.10100 -81.22600 1.000 31.41000 406 ARG C CA 1
ATOM 12596 C C . ARG D 1 406 ? -2.70700 -8.79800 -82.69100 1.000 32.41000 406 ARG C C 1
ATOM 12597 O O . ARG D 1 406 ? -1.56000 -8.47000 -83.01600 1.000 35.85000 406 ARG C O 1
ATOM 12605 N N . THR D 1 407 ? -3.72100 -8.87200 -83.57500 1.000 32.22000 407 THR C N 1
ATOM 12606 C CA . THR D 1 407 ? -3.52600 -8.82600 -85.02200 1.000 31.04000 407 THR C CA 1
ATOM 12607 C C . THR D 1 407 ? -4.17400 -7.64200 -85.74100 1.000 34.34000 407 THR C C 1
ATOM 12608 O O . THR D 1 407 ? -3.83100 -7.39300 -86.90200 1.000 28.43000 407 THR C O 1
ATOM 12612 N N . ARG D 1 408 ? -5.08400 -6.90100 -85.11100 1.000 29.31000 408 ARG C N 1
ATOM 12613 C CA . ARG D 1 408 ? -5.61100 -5.70300 -85.75000 1.000 26.95000 408 ARG C CA 1
ATOM 12614 C C . ARG D 1 408 ? -4.88300 -4.48200 -85.20700 1.000 27.82000 408 ARG C C 1
ATOM 12615 O O . ARG D 1 408 ? -5.09800 -4.11100 -84.04200 1.000 30.19000 408 ARG C O 1
ATOM 12623 N N . PRO D 1 409 ? -4.01300 -3.84100 -85.98900 1.000 25.32000 409 PRO C N 1
ATOM 12624 C CA . PRO D 1 409 ? -3.22300 -2.71800 -85.46800 1.000 22.07000 409 PRO C CA 1
ATOM 12625 C C . PRO D 1 409 ? -4.10500 -1.57800 -85.00200 1.000 24.56000 409 PRO C C 1
ATOM 12626 O O . PRO D 1 409 ? -5.19100 -1.34400 -85.53300 1.000 26.96000 409 PRO C O 1
ATOM 12630 N N . SER D 1 410 ? -3.63000 -0.87300 -83.98000 1.000 22.25000 410 SER C N 1
ATOM 12631 C CA . SER D 1 410 ? -4.32300 0.30800 -83.47800 1.000 20.85000 410 SER C CA 1
ATOM 12632 C C . SER D 1 410 ? -3.30400 1.25200 -82.87500 1.000 20.56000 410 SER C C 1
ATOM 12633 O O . SER D 1 410 ? -2.45000 0.83300 -82.08900 1.000 20.31000 410 SER C O 1
ATOM 12636 N N . ARG D 1 411 ? -3.40900 2.52600 -83.21900 1.000 20.46000 411 ARG C N 1
ATOM 12637 C CA . ARG D 1 411 ? -2.58000 3.50700 -82.55400 1.000 20.42000 411 ARG C CA 1
ATOM 12638 C C . ARG D 1 411 ? -3.12100 3.89300 -81.17500 1.000 20.47000 411 ARG C C 1
ATOM 12639 O O . ARG D 1 411 ? -2.49500 4.70600 -80.48700 1.000 21.99000 411 ARG C O 1
ATOM 12647 N N . ALA D 1 412 ? -4.23700 3.29700 -80.73200 1.000 16.72000 412 ALA C N 1
ATOM 12648 C CA . ALA D 1 412 ? -4.64900 3.47100 -79.33400 1.000 19.95000 412 ALA C CA 1
ATOM 12649 C C . ALA D 1 412 ? -3.54900 3.03200 -78.38000 1.000 19.05000 412 ALA C C 1
ATOM 12650 O O . ALA D 1 412 ? -3.41300 3.57100 -77.27600 1.000 19.95000 412 ALA C O 1
ATOM 12652 N N . TRP D 1 413 ? -2.73300 2.07900 -78.80400 1.000 20.85000 413 TRP C N 1
ATOM 12653 C CA . TRP D 1 413 ? -1.66200 1.56200 -77.97700 1.000 17.57000 413 TRP C CA 1
ATOM 12654 C C . TRP D 1 413 ? -0.44500 2.47100 -77.94200 1.000 21.55000 413 TRP C C 1
ATOM 12655 O O . TRP D 1 413 ? 0.44500 2.24500 -77.12100 1.000 24.44000 413 TRP C O 1
ATOM 12666 N N . GLN D 1 414 ? -0.37900 3.48400 -78.81900 1.000 22.32000 414 GLN C N 1
ATOM 12667 C CA . GLN D 1 414 ? 0.78000 4.36100 -78.91000 1.000 24.30000 414 GLN C CA 1
ATOM 12668 C C . GLN D 1 414 ? 0.53000 5.62500 -78.11500 1.000 21.49000 414 GLN C C 1
ATOM 12669 O O . GLN D 1 414 ? -0.47700 6.30700 -78.36200 1.000 22.04000 414 GLN C O 1
ATOM 12675 N N . PRO D 1 415 ? 1.41000 5.97600 -77.18100 1.000 24.11000 415 PRO C N 1
ATOM 12676 C CA . PRO D 1 415 ? 1.22600 7.22200 -76.43500 1.000 23.80000 415 PRO C CA 1
ATOM 12677 C C . PRO D 1 415 ? 1.42200 8.41200 -77.35200 1.000 26.35000 415 PRO C C 1
ATOM 12678 O O . PRO D 1 415 ? 2.22900 8.38100 -78.28400 1.000 27.08000 415 PRO C O 1
ATOM 12682 N N . ARG D 1 416 ? 0.67100 9.46900 -77.07500 1.000 23.85000 416 ARG C N 1
ATOM 12683 C CA . ARG D 1 416 ? 0.69300 10.65900 -77.90800 1.000 24.33000 416 ARG C CA 1
ATOM 12684 C C . ARG D 1 416 ? 0.81200 11.89300 -77.02500 1.000 27.57000 416 ARG C C 1
ATOM 12685 O O . ARG D 1 416 ? 0.60100 11.83400 -75.81400 1.000 27.28000 416 ARG C O 1
ATOM 12693 N N . LEU D 1 417 ? 1.18400 13.01300 -77.64400 1.000 28.23000 417 LEU C N 1
ATOM 12694 C CA . LEU D 1 417 ? 1.38500 14.24800 -76.89700 1.000 25.95000 417 LEU C CA 1
ATOM 12695 C C . LEU D 1 417 ? 0.08300 14.70900 -76.25800 1.000 31.12000 417 LEU C C 1
ATOM 12696 O O . LEU D 1 417 ? -1.01100 14.44900 -76.76500 1.000 29.46000 417 LEU C O 1
ATOM 12701 N N . GLU D 1 418 ? 0.20500 15.41000 -75.13100 1.000 32.09000 418 GLU C N 1
ATOM 12702 C CA . GLU D 1 418 ? -0.94800 16.11700 -74.59700 1.000 36.65000 418 GLU C CA 1
ATOM 12703 C C . GLU D 1 418 ? -1.39800 17.17400 -75.60300 1.000 37.27000 418 GLU C C 1
ATOM 12704 O O . GLU D 1 418 ? -0.62200 17.63200 -76.44500 1.000 40.46000 418 GLU C O 1
ATOM 12706 N N . HIS D 1 419 ? -2.67400 17.56000 -75.51200 1.000 36.75000 419 HIS C N 1
ATOM 12707 C CA . HIS D 1 419 ? -3.25200 18.45000 -76.51600 1.000 41.94000 419 HIS C CA 1
ATOM 12708 C C . HIS D 1 419 ? -2.47500 19.75300 -76.67500 1.000 44.82000 419 HIS C C 1
ATOM 12709 O O . HIS D 1 419 ? -2.59600 20.40600 -77.71700 1.000 45.12000 419 HIS C O 1
ATOM 12711 N N . HIS D 1 420 ? -1.66400 20.13300 -75.68400 1.000 43.76000 420 HIS C N 1
ATOM 12712 C CA . HIS D 1 420 ? -1.02500 21.44400 -75.65000 1.000 45.00000 420 HIS C CA 1
ATOM 12713 C C . HIS D 1 420 ? 0.48000 21.38700 -75.91800 1.000 41.77000 420 HIS C C 1
ATOM 12714 O O . HIS D 1 420 ? 1.20100 22.33200 -75.58200 1.000 44.06000 420 HIS C O 1
ATOM 12716 N N . HIS D 1 421 ? 0.97200 20.30800 -76.51800 1.000 39.59000 421 HIS C N 1
ATOM 12717 C CA . HIS D 1 421 ? 2.37600 20.19200 -76.89200 1.000 41.12000 421 HIS C CA 1
ATOM 12718 C C . HIS D 1 421 ? 2.50400 19.88700 -78.37900 1.000 44.62000 421 HIS C C 1
ATOM 12719 O O . HIS D 1 421 ? 1.63200 19.25000 -78.98000 1.000 42.40000 421 HIS C O 1
ATOM 12726 N N . HIS D 1 422 ? 3.59300 20.36800 -78.97100 1.000 44.28000 422 HIS C N 1
ATOM 12727 C CA . HIS D 1 422 ? 3.82800 20.19500 -80.40200 1.000 44.34000 422 HIS C CA 1
ATOM 12728 C C . HIS D 1 422 ? 5.31500 19.99500 -80.66900 1.000 47.59000 422 HIS C C 1
ATOM 12729 O O . HIS D 1 422 ? 6.16000 20.64300 -80.04000 1.000 44.68000 422 HIS C O 1
#

Organism: NCBI:txid36816

Secondary structure (DSSP, 8-state):
-HHHHHHSSPTTS--EE-SSS---SPPPHHHHHHHHHTTTSS--S--SSTT--HHHHHHHHHHHHHHTT--SS---EEEEESS-HHHHHHHHHHHHHHHS-SS-EEEEEEES-STHHHHHHHHTPEEEEEE--SSSTT---HHHHHHHHHHHHHTT-EEEEEEE-SB-TTT--B--HHHHHHHHHHHHHHT-EEEEE-TTGGGSPTT-----HHHHHHHTT--TTEEEEEE----S-GGG--EEEEE-HHHHHHIIIIITTTT-----HHHHHHHHHHHTSHHHHHHHHHHHHHHHHHHHHHHHHHHHH--S-EE--SSSSEEEEEPPTT--HHHHHHHHHHHHSEE-EE---TTS-SEEEEE--S-HHHHHHHHHHHHHS--GGGS--EE-/---SHHHHHHHH--SS---S-HHHHHHHTSPTTS--EE-SSS--TT-S-HHHHHHHHHTTTSS--S--SSTT--HHHHHHHHHHHHHHTT--S----EEEEESS-HHHHHHHHHHHHHHHSPSS-EEEEEEES-STHHHHHHHHTPEEEEEE--SSSTT---HHHHHHHHHHHHHTT-EEEEEEE-SB-TTT--B--HHHHHHHHHHHHHHT-EEEEE-TTGGGSPTT-PPP-HHHHHHHHT--TTEEEEEE----S-GGG--EEEEE-HHHHHHHHHH-----HHHHHHHHHHHTSHHHHHHHHHHHHHHHHHHHHHHHHHHHH--S-EE--SSSSEEEEEPPTT--HHHHHHHHHHHHSEE-EE---TT--SEEEEE--S-HHHHHHHHHHHHHS--GGGS---EE---/-HHHHHHTSPTTS--EE-SSS---SPPPHHHHHHHHHTTTSS--SPPSSTT--HHHHHHHHHHHHHHTT--SS---EEEEESS-HHHHHHHHHHHHHHHS-SS-EEEEEEES-STHHHHHHHHTPEEEEEE--SSSTT---HHHHHHHHHHHHHTT-EEEEEEE-SB-TTT--B--HHHHHHHHHHHHHHT-EEEEE-TTGGGSPTT-----HHHHHHHTT--TTEEEEEE----S-GGG--EEEEE-HHHHHHIIIIITTTT-----HHHHHHHHHHHTSHHHHHHHHHHHHHHHHHHHHHHHHHHHH--S-EE--SSSSEEEEEPPTT--HHHHHHHHHHHHSEE-EE---TTS-SEEEEE--S-HHHHHHHHHHHHHS--GGGS----TT--/---SHHHHHHHH--SS---S-HHHHHHHTSPTTS--EE-SSS--TT-S-HHHHHHHHHTTTSS--S--SSTT--HHHHHHHHHHHHHHTT--S----EEEEES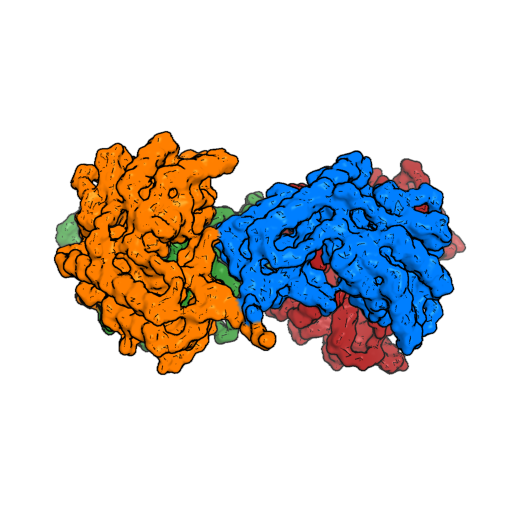S-HHHHHHHHHHHHHHHS-SS-EEEEEEES-STHHHHHHHHTPEEEEEE--SSSTT---HHHHHHHHHHHHHTT-EEEEEEE-SB-TTT--B--HHHHHHHHHHHHHHT-EEEEE-TTGGGSPTT-----HHHHHHHTT--TTEEEEEE----S-GGG--EEEEE-HHHHHHHHHH-----HHHHHHHHHHHTSHHHHHHHHHHHHHHHHHHHHHHHHHHHH--S-EE--SSSSEEEEEPPTT--HHHHHHHHHHHHSEE-EE---TT--SEEEEE--S-HHHHHHHHHHHHHS--GGGS--

Solvent-accessible surface area: 57130 Å² total

Sequence (1603 aa):
AVDDWSTLRRIAIDAVSTGRNPELKWLADHPEGTPAYALHLADPLEGAPEGLRQCLREAWDEPLDSYVLSHHGLPELRQAMERWFADDENWPRRRRLLTTATMTGTGPAMYDLLRTIKAREPEGPMAALVPRPGWDYRLFAHDVGYEPIGYHVPFTSPTGPEPGDLDRAVEQTRAKGLRPTVLVLNPQHYATGGNWTPEFVRYALSLADTLGMWVLVDNAYHGMTAAGTQPTSTVRLALDGGFEERLIHVRTLGQFACNGWAVGSVTAMPDVIDEFAHRWYPGHAREQAAFAGWLNNPESRKWADERRREAIRSNGDALLDALAEVSNTTRHCHGGSPFVLFEVPGGWSQEDFRQRLFADTGVLLASAQIPYAPDWVKVFLGRRPDRFLPAVEALRTRPSRAWQPRPELKWLADHPEGTPAYALHLADPLEGAPEGLRQCLREAWDEPLDSYVLSHHGLPELRQAMERWFADDENWPRRRRLLTTATMTGTGPAMYDLLRTIKAREPEGPMAALVPRPGWDYRLFAHDVGYEPIGYHVPFTSPTGPEPGDLDRAVEQTRAKGLRPTVLVLNPQHYATGGNWTPEFVRYALSLADTLGMWVLVDNAYHGMTAAGTQPTSTVRLALDGGFEERRLIHVRTLGQFACNGWAVGSVTAMPDVIDEFAHRWRGFREYPGHAREQAAFAGWLNNPESRKWADERREAIRSNGDALLDALAEVSNTTRHCHGGSPFVLFEVPGGWSQEDFRQRLFADTGVLLASAQIPYAPDWVKVFLGRRPDRFLPAVEALRTRPSRAWQPRLEHAVDDWSTLRRIAIDAVSTGRNPELKWLADHPEGTPAYALHLADPLEGAPEGLRQCLREAWDEPLDSYVLSHHGLPELRQAMERWFADDENWPRRRRLLTTATMTGTGPAMYDLLRTIKAREPEGPMAALVPRPGWDYRLFAHDVGYEPIGYHVPFTSPTGPEPGDLDRAVEQTRAKGLRPTVLVLNPQHYATGGNWTPEFVRYALSLADTLGMWVLVDNAYHGMTAAGTQPTSTVRLALDGGFEERLIHVRTLGQFACNGWAVGSVTAMPDVIDEFAHRWYPGHAREQAAFAGWLNNPESRKWADERREAIRSNGDALLDALAEVSNTTRHCHGGSPFVLFEVPGGWSQEDFRQRLFADTGVLLASAQIPYAPDWVKVFLGRRPDRFLPAVEALRTRPSRAWQPRLEHHHHPELKWLADHPEGTPAYALHLADPLEGAPEGLRQCLREAWDEPLDSYVLSHHGLPELRQAMERWFADDENWPRRRRLLTTATMTGTGPAMYDLLRTIKAREPEGPMAALVPRPGWDYRLFAHDVGYEPIGYHVPFTSPTGPEPGDLDRAVEQQTRAKGLRPTVLVLNPQHYATGGNWTPEFVRYALSLADTLGMWVLVDNAYHGMTAAGTQPTSTVRLALDGGFEERLIHVRTLGQFACNGWAVGSVTAMPDVIDEFAHRWRGFREYPGHAREQAAFAGWLNNPESRKWADERREAIRSNGDALLDALAEVSNTTRHCHGGSPFVLFEVPGGWSQEDFRQRLFADTGVLLASAQIPYAPDWVKVFLGRRPDRFLPAVEALRTRPSRAWQPRLEHHHH